Protein 5TIP (pdb70)

Solvent-accessible surface area: 81140 Å² total; per-residue (Å²): 130,63,58,123,62,142,128,113,81,129,40,63,157,34,12,153,144,67,14,33,92,177,126,84,166,185,151,86,122,182,211,233,174,59,98,92,54,103,85,54,32,94,10,103,34,63,58,87,44,3,32,38,57,110,4,12,0,86,3,46,110,70,10,7,13,0,12,70,2,34,0,28,0,24,5,50,4,22,14,79,43,39,34,6,25,15,1,0,0,24,0,4,72,15,2,10,0,4,0,16,2,48,56,2,6,43,1,54,22,23,1,6,11,0,36,2,4,3,23,27,47,119,122,92,33,118,65,6,53,129,49,0,0,18,36,104,128,42,116,93,47,25,128,50,116,0,83,0,30,5,13,0,6,1,16,48,30,110,62,24,6,1,0,1,32,9,0,120,112,33,94,1,37,0,44,1,12,1,5,66,92,1,30,1,5,13,48,90,41,107,72,68,45,102,85,38,68,110,5,86,23,14,0,75,0,26,0,16,69,23,70,102,104,26,116,48,51,30,56,89,34,77,27,122,26,79,0,6,21,16,30,43,78,28,68,58,99,1,69,13,29,45,127,80,76,21,80,39,108,15,144,13,41,12,29,17,45,0,0,7,1,0,1,0,1,16,6,91,115,17,38,3,2,12,6,2,8,0,23,11,118,27,11,1,35,35,20,62,89,116,79,32,53,26,106,43,4,36,29,7,79,12,35,33,130,46,32,31,1,0,1,0,9,14,2,44,7,41,57,78,48,136,77,107,33,75,70,108,76,1,28,30,1,5,114,53,16,3,173,125,21,30,52,34,81,9,24,3,1,0,0,0,21,17,32,8,148,128,1,50,16,69,132,50,27,36,59,23,63,9,40,195,27,129,48,7,16,2,22,0,38,0,6,23,0,66,9,74,1,71,32,60,86,25,3,122,55,67,89,102,46,22,0,1,70,18,0,47,88,0,52,13,0,8,9,1,0,9,1,13,3,31,0,117,0,117,76,10,39,6,21,52,31,122,91,96,110,62,58,134,57,139,139,124,79,120,39,57,158,33,12,164,145,65,20,59,96,172,131,82,166,182,153,92,119,176,212,227,178,51,96,94,55,105,92,54,33,87,11,105,34,77,56,85,40,4,33,39,55,151,4,20,0,89,8,47,111,73,11,20,13,0,12,69,2,34,0,28,0,24,4,46,3,22,14,79,41,39,34,6,23,15,1,0,0,24,0,4,69,18,1,31,0,26,1,28,52,118,124,3,5,46,1,51,27,20,2,4,9,0,32,2,3,2,24,25,47,119,122,95,34,124,63,5,56,126,48,0,0,18,37,104,127,40,114,91,48,27,130,47,116,0,82,0,31,6,12,1,7,1,16,46,28,109,62,28,6,1,1,6,45,9,0,112,152,39,96,4,49,0,70,2,14,2,5,66,94,0,28,0,3,11,52,93,40,109,72,68,35,103,84,39,59,111,4,85,22,17,0,75,0,26,0,16,67,18,63,78,77,31,81,60,76,35,64,87,28,78,28,120,26,80,0,5,20,15,29,41,88,27,69,62,97,1,69,15,31,43,125,82,83,20,80,37,109,12,140,14,106,12,44,18,46,0,1,5,1,0,1,0,1,17,8,89,117,13,38,4,1,14,5,2,10,0,25,12,117,26,10,2,38,36,21,62,87,118,77,33,52,25,111,44,3,37,30,7,78,11,35,31,130,46,36,30,1,0,1,1,9,16,2,33,6,39,50,72,56,128,69,105,32,50,66,107,76,1,34,27,1,5,103,52,14,4,176,127,21,26,52,34,78,9,25,3,1,0,0,0,20,16,29,8,146,127,1,46,15,68,134,47,30,35,60,23,59,6,51,196,22,133,53,6,15,1,21,1,37,0,5,22,0,64,7,72,0,72,33,62,84,28,3,116,54,68,93,106,46,22,0,1,74,17,0,46,91,0,52,11,0,7,9,0,0,7,1,12,4,32,0,115,0,114,81,13,94,9,32,54,31,117,100,119,116,67,58,138,62,141,140,127,76,129,38,62,156,40,12,158,144,70,13,49,97,176,126,83,163,179,153,83,127,177,214,230,175,57,97,87,56,103,94,54,37,91,11,116,35,108,47,85,42,3,32,39,54,154,4,16,0,95,8,45,106,71,10,22,13,0,10,65,1,35,0,28,0,28,3,42,4,22,14,81,47,38,32,6,24,15,1,0,0,26,0,1,69,16,0,33,0,33,1,28,55,119,130,3,5,46,1,50,23,20,1,4,9,0,33,2,4,3,23,27,48,118,123,91,35,119,65,5,53,128,48,0,0,17,37,101,129,41,120,90,45,26,133,49,116,0,83,0,30,6,14,1,6,1,15,49,28,108,62,28,5,1,0,3,36,8,0,110,158,42,106,4,48,0,74,1,15,1,5,65,95,0,30,1,3,13,52,90,40,109,73,68,36,104,82,37,54,114,6,81,16,13,0,76,0,28,0,16,66,21,64,80,98,29,92,47,75,31,62,64,31,70,35,120,25,83,0,7,21,16,28,42,91,29,68,63,98,2,68,13,31,46,125,82,78,23,80,38,113,11,143,14,108,12,46,16,44,0,1,5,0,0,0,0,1,16,5,93,115,15,37,4,1,14,6,0,5,0,27,12,118,27,10,1,39,34,22,67,88,118,78,32,54,26,109,44,4,35,32,7,79,11,34,32,127,46,31,29,0,0,0,0,7,14,2,30,6,39,59,78,46,104,60,106,34,76,73,106,75,1,32,29,0,6,106,52,14,3,177,124,21,30,51,33,80,8,23,4,1,0,0,0,19,17,31,8,146,122,1,45,15,69,134,48,26,36,61,24,61,7,42,190,24,135,51,6,18,0,22,0,38,0,5,23,0,65,7,71,1,74,33,62,83,26,2,123,54,69,92,100,48,22,0,1,69,21,0,47,95,0,48,13,0,9,10,1,0,8,1,12,4,31,0,113,1,120,77,13,92,10,30,53,29,118,99,123,111,61,57,126,52,141,140,116,80,130,39,61,159,39,7,152,145,70,16,34,89,179,123,81,162,186,152,86,128,185,212,232,176,56,104,90,56,102,91,52,36,90,11,104,34,61,54,83,41,3,31,37,53,119,4,9,0,85,6,44,109,74,9,3,14,0,14,70,2,36,0,28,0,28,5,43,3,20,13,78,42,40,35,5,26,14,1,0,0,26,0,3,71,18,1,14,0,5,0,14,2,50,59,2,5,48,1,54,22,22,1,4,10,0,35,2,3,3,24,26,47,121,122,89,34,122,63,4,53,130,48,0,0,17,36,101,127,40,116,91,48,26,129,49,113,0,82,0,31,6,13,2,6,0,16,49,29,112,62,27,6,2,0,1,33,7,0,113,104,34,89,2,28,0,51,2,13,2,5,66,94,1,32,1,3,13,50,91,42,109,75,69,39,102,82,39,58,113,4,82,23,14,0,75,0,28,0,16,70,20,76,98,89,30,112,63,65,33,63,73,22,69,30,118,25,77,0,7,21,16,26,41,90,28,70,62,99,1,69,14,28,46,128,82,74,21,81,40,112,15,138,13,64,11,34,18,48,0,1,4,1,0,1,0,1,17,8,90,115,17,37,3,3,12,6,2,13,0,24,12,118,25,10,1,37,36,20,60,88,118,78,33,51,30,113,46,2,37,31,7,81,10,35,31,128,50,31,31,2,0,1,0,9,15,2,43,8,46,59,84,52,138,70,110,32,76,70,110,76,1,29,29,2,6,108,52,14,4,173,123,20,30,52,32,82,7,23,2,1,0,0,0,23,16,32,8,144,129,2,48,16,69,135,49,25,35,59,23,61,8,39,192,28,131,48,6,13,2,20,0,38,0,5,24,0,65,6,73,1,71,33,59,86,27,2,119,55,67,91,94,47,20,0,1,73,23,0,47,100,0,49,11,0,9,10,1,0,8,0,13,3,32,0,117,0,118,80,10,38,7,22,50,31,124,90,97

Secondary structure (DSSP, 8-state):
-THHHHHH---GGGHHHHSS----SS---PPP---EEEEEEE-PPBS--STT-EEEEEPP--SSEEEEEEEEEEEE--S-TT--SSHHHHHEEEEEEEETTEEEEEEEHHHHHHHHHHH--HHHHHHHHHHHS--S---TT-EEEEEEE--SHHHH-GGG-EEGGG-TTS-EEEEEEE-S--BTTTEETTEEPTTPPPPEEEEEEEEEEEPHHHHHHHHHS-EEEEEEEEE----EE----SSS--EEEEE----SEEEEEEEEEE-TTSTT--S---SSTTSSBTTTSTT-BTTS--GGG-----GGG--EEEEEEEETTEESS--EEHHIIIIIHHHHHT-S---TTEEEEESSS-TTSSS----EEGGG-S-EEEEEEE-EEEE-TT-HHHHSS--TTEEEGGGGG--EEEEEEEEEEEEEEETTEEEES---/-THHHHHH---GGGHHHHSS----SS---PPP---EEEEEEE-PEES--STT-EEEEEPP--SSEEEEEEEEEEEE--S-TT--SSHHHHHEEEEEEEETTEEEEEEEHHHHHHHHHHH--HHHHHHHHHHHS--S---TT-EEEEEEE--SHHHH-GGG-EEGGG-TTS-EEEEEEE-S--BTTTEETTEEPTTPPPPEEEEEEEEEEEPHHHHHHHHHS-EEEEEEEEE----EE----SSS--EEEEEE---SEEEEEEEEEE-TTSTT--S---SSTTSSBTTTSTT-BTTS--GGG-----GGG--EEEEEEEETTEESS--EEHHIIIIIHHHHHT-S---TTEEEEESSS-TTSSS----EEGGG-S-EEEEEEE-EEEE-TT-HHHHSS--TTEEEGGGGG--EEEEEEEEEEEEEEETTEEEES---/-TTHHHHH---GGGHHHHSS----SS---PPP---EEEEEEE-PEES--STT-EEEEEPP-SSSEEEEEEEEEEEE--S-TT--SSHHHHHEEEEEEEETTEEEEEEEHHHHHHHHHHH--HHHHHHHHHHHS--S---TT-EEEEEEE--SHHHH-GGG-EEGGG-TTS-EEEEEEE-S--BTTTEETTEEPTTPPPPEEEEEEEEEEEPHHHHHHHHHS-EEEEEEEEE----EE----SSS--EEEEEE---SEEEEEEEEEE-TTSTT--S---SSTTSSBTTTSTT-BTTS--GGG-----GGG--EEEEEEEETTEESS--EEHHIIIIIHHHHHT-S---TTEEEEESSS-TTSSS----EEGGG-S-EEEEEEE-EEEE-TT-HHHHSS--TTEEEGGGGG--EEEEEEEEEEEEEEETTEEEES---/-TTHHHHH---GGGHHHHSS-S--SS---PPP---EEEEEEE-PEES--STT-EEEEEPP--SSEEEEEEEEEEEE--S-TT--SSHHHHHEEEEEEEETTEEEEEEEHHHHHHHHHHH--HHHHHHHHHHHS--S---TT-EEEEEEE--SHHHH-GGG-EEGGG-TTS-EEEEEEE-S--BTTTEETTEEPTTPPPPEEEEEEEEEEEPHHHHHHHHHS-EEEEEEEEE----EE----SSS--EEEEEE---SEEEEEEEEEE-TTSTT--S---SSTTSSBTTTSTT-BTTS--GGG-----GGG--EEEEEEEETTEESS--EEHHIIIIIHHHHHT-S---TTEEEEESSS-TTSSS----EEGGG-S-EEEEEEE-EEEE-TT-HHHHSS--TTEEEGGGGG--EEEEEEEEEEEEEEETTEEEES---

Radius of gyration: 48.34 Å; Cα contacts (8 Å, |Δi|>4): 4241; chains: 4; bounding box: 97×133×133 Å

Organism: Paramecium bursaria Chlorella virus 1 (NCBI:txid10506)

Structure (mmCIF, N/CA/C/O backbone):
data_5TIP
#
_entry.id   5TIP
#
_cell.length_a   188.792
_cell.length_b   188.792
_cell.length_c   188.792
_cell.angle_alpha   90.00
_cell.angle_beta   90.00
_cell.angle_gamma   90.00
#
_symmetry.space_group_name_H-M   'P 21 3'
#
loop_
_entity.id
_entity.type
_entity.pdbx_description
1 polymer 'Major capsid protein'
2 branched 6-deoxy-2,3-di-O-methyl-alpha-L-mannopyranose-(1-2)-beta-L-rhamnopyranose-(1-4)-beta-D-xylopyranose-(1-4)-[alpha-D-mannopyranose-(1-3)-alpha-D-rhamnopyranose-(1-3)][alpha-D-galactopyranose-(1-2)]alpha-L-fucopyranose-(1-3)-[beta-D-xylopyranose-(1-4)]beta-D-glucopyranose
3 branched alpha-D-mannopyranose-(1-3)-alpha-D-rhamnopyranose-(1-3)-[alpha-D-galactopyranose-(1-2)][beta-D-xylopyranose-(1-4)]alpha-L-fucopyranose-(1-3)-[beta-D-xylopyranose-(1-4)]beta-D-glucopyranose
4 branched alpha-L-fucopyranose-(1-3)-beta-D-glucopyranose
5 branched beta-L-rhamnopyranose-(1-4)-beta-D-xylopyranose-(1-4)-[alpha-D-galactopyranose-(1-2)][alpha-D-rhamnopyranose-(1-3)]alpha-L-fucopyranose-(1-3)-[beta-D-xylopyranose-(1-4)]beta-D-glucopyranose
6 branched alpha-D-mannopyranose-(1-3)-alpha-D-rhamnopyranose-(1-3)-[beta-L-rhamnopyranose-(1-4)-beta-D-xylopyranose-(1-4)][alpha-D-galactopyranose-(1-2)]alpha-L-fucopyranose-(1-3)-[beta-D-xylopyranose-(1-4)]beta-D-glucopyranose
7 non-polymer 'MERCURY (II) ION'
8 non-polymer beta-D-glucopyranose
9 water water
#
loop_
_atom_site.group_PDB
_atom_site.id
_atom_site.type_symbol
_atom_site.label_atom_id
_atom_site.label_alt_id
_atom_site.label_comp_id
_atom_site.label_asym_id
_atom_site.label_entity_id
_atom_site.label_seq_id
_atom_site.pdbx_PDB_ins_code
_atom_site.Cartn_x
_atom_site.Cartn_y
_atom_site.Cartn_z
_atom_site.occupancy
_atom_site.B_iso_or_equiv
_atom_site.auth_seq_id
_atom_site.auth_comp_id
_atom_site.auth_asym_id
_atom_site.auth_atom_id
_atom_site.pdbx_PDB_model_num
ATOM 1 N N . ALA A 1 1 ? 1.762 -42.044 99.921 1.00 45.20 2 ALA A N 1
ATOM 2 C CA . ALA A 1 1 ? 0.919 -40.861 100.050 1.00 44.98 2 ALA A CA 1
ATOM 3 C C . ALA A 1 1 ? 1.738 -39.594 99.858 1.00 47.42 2 ALA A C 1
ATOM 4 O O . ALA A 1 1 ? 2.961 -39.643 99.737 1.00 51.14 2 ALA A O 1
ATOM 6 N N . GLY A 1 2 ? 1.053 -38.455 99.831 1.00 44.47 3 GLY A N 1
ATOM 7 C CA . GLY A 1 2 ? 1.726 -37.178 99.715 1.00 40.89 3 GLY A CA 1
ATOM 8 C C . GLY A 1 2 ? 2.234 -36.900 98.319 1.00 40.26 3 GLY A C 1
ATOM 9 O O . GLY A 1 2 ? 1.557 -37.208 97.333 1.00 42.93 3 GLY A O 1
ATOM 10 N N . GLY A 1 3 ? 3.431 -36.316 98.221 1.00 37.03 4 GLY A N 1
ATOM 11 C CA . GLY A 1 3 ? 3.970 -35.961 96.919 1.00 34.63 4 GLY A CA 1
ATOM 12 C C . GLY A 1 3 ? 4.414 -37.152 96.094 1.00 35.29 4 GLY A C 1
ATOM 13 O O . GLY A 1 3 ? 4.343 -37.116 94.863 1.00 35.94 4 GLY A O 1
ATOM 14 N N . LEU A 1 4 ? 4.878 -38.217 96.751 1.00 36.75 5 LEU A N 1
ATOM 15 C CA . LEU A 1 4 ? 5.345 -39.391 96.019 1.00 42.06 5 LEU A CA 1
ATOM 16 C C . LEU A 1 4 ? 4.226 -40.061 95.231 1.00 44.54 5 LEU A C 1
ATOM 17 O O . LEU A 1 4 ? 4.469 -40.581 94.137 1.00 43.31 5 LEU A O 1
ATOM 22 N N . SER A 1 5 ? 2.997 -40.050 95.753 1.00 46.98 6 SER A N 1
ATOM 23 C CA . SER A 1 5 ? 1.888 -40.645 95.013 1.00 50.34 6 SER A CA 1
ATOM 24 C C . SER A 1 5 ? 1.500 -39.829 93.785 1.00 48.77 6 SER A C 1
ATOM 25 O O . SER A 1 5 ? 0.910 -40.381 92.852 1.00 48.46 6 SER A O 1
ATOM 28 N N . GLN A 1 6 ? 1.822 -38.532 93.759 1.00 48.46 7 GLN A N 1
ATOM 29 C CA . GLN A 1 6 ? 1.530 -37.717 92.585 1.00 47.82 7 GLN A CA 1
ATOM 30 C C . GLN A 1 6 ? 2.497 -38.015 91.447 1.00 49.62 7 GLN A C 1
ATOM 31 O O . GLN A 1 6 ? 2.120 -37.907 90.273 1.00 50.17 7 GLN A O 1
ATOM 37 N N . LEU A 1 7 ? 3.737 -38.386 91.772 1.00 50.20 8 LEU A N 1
ATOM 38 C CA . LEU A 1 7 ? 4.694 -38.756 90.735 1.00 50.90 8 LEU A CA 1
ATOM 39 C C . LEU A 1 7 ? 4.223 -39.984 89.967 1.00 50.67 8 LEU A C 1
ATOM 40 O O . LEU A 1 7 ? 4.386 -40.062 88.744 1.00 50.77 8 LEU A O 1
ATOM 45 N N . VAL A 1 8 ? 3.630 -40.956 90.668 1.00 50.38 9 VAL A N 1
ATOM 46 C CA . VAL A 1 8 ? 3.151 -42.160 90.001 1.00 53.00 9 VAL A CA 1
ATOM 47 C C . VAL A 1 8 ? 1.933 -41.871 89.135 1.00 53.28 9 VAL A C 1
ATOM 48 O O . VAL A 1 8 ? 1.681 -42.597 88.167 1.00 53.94 9 VAL A O 1
ATOM 52 N N . ALA A 1 9 ? 1.173 -40.818 89.444 1.00 52.49 10 ALA A N 1
ATOM 53 C CA . ALA A 1 9 ? 0.049 -40.405 88.605 1.00 51.47 10 ALA A CA 1
ATOM 54 C C . ALA A 1 9 ? 0.622 -39.816 87.320 1.00 53.07 10 ALA A C 1
ATOM 55 O O . ALA A 1 9 ? 0.664 -38.601 87.109 1.00 53.00 10 ALA A O 1
ATOM 57 N N . TYR A 1 10 ? 1.072 -40.709 86.443 1.00 54.39 11 TYR A N 1
ATOM 58 C CA . TYR A 1 10 ? 1.753 -40.347 85.209 1.00 53.73 11 TYR A CA 1
ATOM 59 C C . TYR A 1 10 ? 0.993 -40.946 84.035 1.00 52.87 11 TYR A C 1
ATOM 60 O O . TYR A 1 10 ? 0.645 -42.132 84.059 1.00 52.46 11 TYR A O 1
ATOM 69 N N . GLY A 1 11 ? 0.737 -40.132 83.014 1.00 51.49 12 GLY A N 1
ATOM 70 C CA . GLY A 1 11 ? -0.040 -40.591 81.879 1.00 50.30 12 GLY A CA 1
ATOM 71 C C . GLY A 1 11 ? 0.553 -40.253 80.528 1.00 46.91 12 GLY A C 1
ATOM 72 O O . GLY A 1 11 ? 1.671 -39.738 80.439 1.00 45.02 12 GLY A O 1
ATOM 73 N N . ALA A 1 12 ? -0.194 -40.548 79.461 1.00 46.36 13 ALA A N 1
ATOM 74 C CA . ALA A 1 12 ? 0.288 -40.286 78.110 1.00 43.31 13 ALA A CA 1
ATOM 75 C C . ALA A 1 12 ? 0.322 -38.800 77.788 1.00 40.43 13 ALA A C 1
ATOM 76 O O . ALA A 1 12 ? 1.047 -38.393 76.873 1.00 40.23 13 ALA A O 1
ATOM 78 N N . GLN A 1 13 ? -0.446 -37.984 78.511 1.00 38.70 14 GLN A N 1
ATOM 79 C CA . GLN A 1 13 ? -0.446 -36.547 78.278 1.00 35.91 14 GLN A CA 1
ATOM 80 C C . GLN A 1 13 ? 0.803 -35.873 78.825 1.00 34.71 14 GLN A C 1
ATOM 81 O O . GLN A 1 13 ? 1.113 -34.749 78.417 1.00 38.25 14 GLN A O 1
ATOM 87 N N . ASP A 1 14 ? 1.523 -36.533 79.733 1.00 35.51 15 ASP A N 1
ATOM 88 C CA . ASP A 1 14 ? 2.760 -35.998 80.291 1.00 35.99 15 ASP A CA 1
ATOM 89 C C . ASP A 1 14 ? 3.915 -36.019 79.302 1.00 37.51 15 ASP A C 1
ATOM 90 O O . ASP A 1 14 ? 4.998 -35.523 79.632 1.00 38.62 15 ASP A O 1
ATOM 95 N N . VAL A 1 15 ? 3.717 -36.585 78.110 1.00 38.57 16 VAL A N 1
ATOM 96 C CA . VAL A 1 15 ? 4.787 -36.639 77.121 1.00 39.25 16 VAL A CA 1
ATOM 97 C C . VAL A 1 15 ? 5.150 -35.236 76.648 1.00 37.42 16 VAL A C 1
ATOM 98 O O . VAL A 1 15 ? 6.332 -34.901 76.505 1.00 36.98 16 VAL A O 1
ATOM 102 N N . TYR A 1 16 ? 4.145 -34.393 76.404 1.00 33.44 17 TYR A N 1
ATOM 103 C CA . TYR A 1 16 ? 4.395 -33.022 75.975 1.00 34.33 17 TYR A CA 1
ATOM 104 C C . TYR A 1 16 ? 5.026 -32.161 77.061 1.00 32.09 17 TYR A C 1
ATOM 105 O O . TYR A 1 16 ? 5.521 -31.073 76.751 1.00 28.98 17 TYR A O 1
ATOM 114 N N . LEU A 1 17 ? 5.029 -32.614 78.313 1.00 32.36 18 LEU A N 1
ATOM 115 C CA . LEU A 1 17 ? 5.505 -31.807 79.429 1.00 31.84 18 LEU A CA 1
ATOM 116 C C . LEU A 1 17 ? 6.837 -32.273 79.998 1.00 33.98 18 LEU A C 1
ATOM 117 O O . LEU A 1 17 ? 7.734 -31.452 80.209 1.00 37.64 18 LEU A O 1
ATOM 122 N N . THR A 1 18 ? 6.997 -33.572 80.261 1.00 34.04 19 THR A N 1
ATOM 123 C CA . THR A 1 18 ? 8.185 -34.061 80.949 1.00 33.40 19 THR A CA 1
ATOM 124 C C . THR A 1 18 ? 8.900 -35.198 80.223 1.00 36.64 19 THR A C 1
ATOM 125 O O . THR A 1 18 ? 9.851 -35.761 80.780 1.00 39.01 19 THR A O 1
ATOM 129 N N . GLY A 1 19 ? 8.485 -35.552 79.007 1.00 40.19 20 GLY A N 1
ATOM 130 C CA . GLY A 1 19 ? 9.178 -36.594 78.260 1.00 47.30 20 GLY A CA 1
ATOM 131 C C . GLY A 1 19 ? 10.477 -36.084 77.668 1.00 52.76 20 GLY A C 1
ATOM 132 O O . GLY A 1 19 ? 10.502 -35.049 76.992 1.00 53.81 20 GLY A O 1
ATOM 133 N N . ASN A 1 20 ? 11.563 -36.827 77.910 1.00 55.88 21 ASN A N 1
ATOM 134 C CA . ASN A 1 20 ? 12.903 -36.391 77.532 1.00 56.25 21 ASN A CA 1
ATOM 135 C C . ASN A 1 20 ? 13.122 -34.961 78.005 1.00 49.86 21 ASN A C 1
ATOM 136 O O . ASN A 1 20 ? 13.137 -34.041 77.177 1.00 49.53 21 ASN A O 1
ATOM 141 N N . PRO A 1 21 ? 13.250 -34.722 79.310 1.00 46.15 22 PRO A N 1
ATOM 142 C CA . PRO A 1 21 ? 13.415 -33.347 79.790 1.00 42.72 22 PRO A CA 1
ATOM 143 C C . PRO A 1 21 ? 14.559 -32.646 79.078 1.00 39.94 22 PRO A C 1
ATOM 144 O O . PRO A 1 21 ? 15.572 -33.255 78.727 1.00 39.54 22 PRO A O 1
ATOM 148 N N . GLN A 1 22 ? 14.374 -31.350 78.864 1.00 41.03 23 GLN A N 1
ATOM 149 C CA . GLN A 1 22 ? 15.351 -30.483 78.234 1.00 45.33 23 GLN A CA 1
ATOM 150 C C . GLN A 1 22 ? 15.970 -29.529 79.237 1.00 43.98 23 GLN A C 1
ATOM 151 O O . GLN A 1 22 ? 17.134 -29.147 79.095 1.00 44.84 23 GLN A O 1
ATOM 157 N N . ILE A 1 23 ? 15.197 -29.160 80.257 1.00 39.94 24 ILE A N 1
ATOM 158 C CA . ILE A 1 23 ? 15.618 -28.275 81.328 1.00 36.46 24 ILE A CA 1
ATOM 159 C C . ILE A 1 23 ? 15.237 -28.911 82.660 1.00 35.02 24 ILE A C 1
ATOM 160 O O . ILE A 1 23 ? 14.540 -29.925 82.720 1.00 38.16 24 ILE A O 1
ATOM 165 N N . THR A 1 24 ? 15.711 -28.294 83.737 1.00 32.44 25 THR A N 1
ATOM 166 C CA . THR A 1 24 ? 15.304 -28.632 85.093 1.00 30.88 25 THR A CA 1
ATOM 167 C C . THR A 1 24 ? 15.204 -27.342 85.891 1.00 31.69 25 THR A C 1
ATOM 168 O O . THR A 1 24 ? 15.970 -26.401 85.670 1.00 33.68 25 THR A O 1
ATOM 172 N N . PHE A 1 25 ? 14.246 -27.298 86.812 1.00 29.80 26 PHE A N 1
ATOM 173 C CA . PHE A 1 25 ? 14.005 -26.093 87.595 1.00 25.73 26 PHE A CA 1
ATOM 174 C C . PHE A 1 25 ? 14.812 -26.035 88.883 1.00 25.38 26 PHE A C 1
ATOM 175 O O . PHE A 1 25 ? 14.764 -25.014 89.577 1.00 26.10 26 PHE A O 1
ATOM 183 N N . PHE A 1 26 ? 15.544 -27.095 89.226 1.00 26.31 27 PHE A N 1
ATOM 184 C CA . PHE A 1 26 ? 16.184 -27.193 90.533 1.00 27.87 27 PHE A CA 1
ATOM 185 C C . PHE A 1 26 ? 17.706 -27.233 90.443 1.00 30.18 27 PHE A C 1
ATOM 186 O O . PHE A 1 26 ? 18.366 -27.692 91.380 1.00 31.91 27 PHE A O 1
ATOM 194 N N . LYS A 1 27 ? 18.279 -26.753 89.341 1.00 29.36 28 LYS A N 1
ATOM 195 C CA . LYS A 1 27 ? 19.729 -26.673 89.222 1.00 31.28 28 LYS A CA 1
ATOM 196 C C . LYS A 1 27 ? 20.124 -25.606 88.211 1.00 31.68 28 LYS A C 1
ATOM 197 O O . LYS A 1 27 ? 20.563 -25.925 87.101 1.00 36.83 28 LYS A O 1
ATOM 203 N N . THR A 1 28 ? 19.963 -24.339 88.582 1.00 29.67 29 THR A N 1
ATOM 204 C CA . THR A 1 28 ? 20.311 -23.248 87.684 1.00 33.66 29 THR A CA 1
ATOM 205 C C . THR A 1 28 ? 21.823 -23.087 87.608 1.00 36.98 29 THR A C 1
ATOM 206 O O . THR A 1 28 ? 22.505 -23.021 88.636 1.00 40.17 29 THR A O 1
ATOM 210 N N . VAL A 1 29 ? 22.346 -23.030 86.389 1.00 33.83 30 VAL A N 1
ATOM 211 C CA . VAL A 1 29 ? 23.758 -22.764 86.144 1.00 36.46 30 VAL A CA 1
ATOM 212 C C . VAL A 1 29 ? 23.882 -21.300 85.746 1.00 35.07 30 VAL A C 1
ATOM 213 O O . VAL A 1 29 ? 23.538 -20.923 84.620 1.00 34.38 30 VAL A O 1
ATOM 217 N N . TYR A 1 30 ? 24.366 -20.471 86.665 1.00 34.89 31 TYR A N 1
ATOM 218 C CA . TYR A 1 30 ? 24.476 -19.043 86.411 1.00 33.25 31 TYR A CA 1
ATOM 219 C C . TYR A 1 30 ? 25.653 -18.743 85.491 1.00 33.83 31 TYR A C 1
ATOM 220 O O . TYR A 1 30 ? 26.670 -19.443 85.492 1.00 36.08 31 TYR A O 1
ATOM 229 N N . ARG A 1 31 ? 25.498 -17.690 84.696 1.00 32.50 32 ARG A N 1
ATOM 230 C CA . ARG A 1 31 ? 26.494 -17.304 83.709 1.00 31.16 32 ARG A CA 1
ATOM 231 C C . ARG A 1 31 ? 27.542 -16.383 84.316 1.00 28.79 32 ARG A C 1
ATOM 232 O O . ARG A 1 31 ? 27.256 -15.584 85.212 1.00 30.00 32 ARG A O 1
ATOM 240 N N . ARG A 1 32 ? 28.766 -16.504 83.813 1.00 27.68 33 ARG A N 1
ATOM 241 C CA . ARG A 1 32 ? 29.866 -15.653 84.234 1.00 25.72 33 ARG A CA 1
ATOM 242 C C . ARG A 1 32 ? 29.998 -14.474 83.280 1.00 28.31 33 ARG A C 1
ATOM 243 O O . ARG A 1 32 ? 29.872 -14.627 82.061 1.00 31.31 33 ARG A O 1
ATOM 251 N N . TYR A 1 33 ? 30.242 -13.298 83.842 1.00 26.44 34 TYR A N 1
ATOM 252 C CA . TYR A 1 33 ? 30.245 -12.044 83.105 1.00 26.04 34 TYR A CA 1
ATOM 253 C C . TYR A 1 33 ? 31.639 -11.427 83.142 1.00 28.05 34 TYR A C 1
ATOM 254 O O . TYR A 1 33 ? 32.556 -11.939 83.787 1.00 27.48 34 TYR A O 1
ATOM 263 N N . THR A 1 34 ? 31.795 -10.314 82.429 1.00 30.74 35 THR A N 1
ATOM 264 C CA . THR A 1 34 ? 33.055 -9.587 82.434 1.00 32.77 35 THR A CA 1
ATOM 265 C C . THR A 1 34 ? 33.141 -8.701 83.668 1.00 30.80 35 THR A C 1
ATOM 266 O O . THR A 1 34 ? 32.173 -8.032 84.039 1.00 32.17 35 THR A O 1
ATOM 270 N N . ASN A 1 35 ? 34.311 -8.698 84.303 1.00 32.19 36 ASN A N 1
ATOM 271 C CA . ASN A 1 35 ? 34.509 -7.890 85.497 1.00 31.67 36 ASN A CA 1
ATOM 272 C C . ASN A 1 35 ? 34.397 -6.408 85.159 1.00 34.58 36 ASN A C 1
ATOM 273 O O . ASN A 1 35 ? 34.887 -5.952 84.122 1.00 36.44 36 ASN A O 1
ATOM 278 N N . PHE A 1 36 ? 33.748 -5.653 86.042 1.00 32.43 37 PHE A N 1
ATOM 279 C CA . PHE A 1 36 ? 33.553 -4.223 85.832 1.00 30.05 37 PHE A CA 1
ATOM 280 C C . PHE A 1 36 ? 33.373 -3.546 87.186 1.00 32.77 37 PHE A C 1
ATOM 281 O O . PHE A 1 36 ? 33.341 -4.198 88.233 1.00 35.13 37 PHE A O 1
ATOM 289 N N . ALA A 1 37 ? 33.257 -2.220 87.152 1.00 31.24 38 ALA A N 1
ATOM 290 C CA . ALA A 1 37 ? 32.980 -1.427 88.340 1.00 27.72 38 ALA A CA 1
ATOM 291 C C . ALA A 1 37 ? 32.225 -0.174 87.923 1.00 28.32 38 ALA A C 1
ATOM 292 O O . ALA A 1 37 ? 32.418 0.344 86.820 1.00 30.26 38 ALA A O 1
ATOM 294 N N . ILE A 1 38 ? 31.362 0.308 88.815 1.00 27.30 39 ILE A N 1
ATOM 295 C CA . ILE A 1 38 ? 30.499 1.452 88.548 1.00 26.04 39 ILE A CA 1
ATOM 296 C C . ILE A 1 38 ? 30.875 2.585 89.492 1.00 24.58 39 ILE A C 1
ATOM 297 O O . ILE A 1 38 ? 31.231 2.347 90.652 1.00 27.57 39 ILE A O 1
ATOM 302 N N . GLU A 1 39 ? 30.794 3.817 88.995 1.00 24.15 40 GLU A N 1
ATOM 303 C CA . GLU A 1 39 ? 31.040 4.994 89.818 1.00 28.01 40 GLU A CA 1
ATOM 304 C C . GLU A 1 39 ? 30.266 6.180 89.268 1.00 28.39 40 GLU A C 1
ATOM 305 O O . GLU A 1 39 ? 30.352 6.480 88.073 1.00 29.23 40 GLU A O 1
ATOM 311 N N . SER A 1 40 ? 29.516 6.849 90.140 1.00 26.19 41 SER A N 1
ATOM 312 C CA . SER A 1 40 ? 28.799 8.065 89.780 1.00 24.13 41 SER A CA 1
ATOM 313 C C . SER A 1 40 ? 29.725 9.254 90.007 1.00 26.08 41 SER A C 1
ATOM 314 O O . SER A 1 40 ? 30.216 9.457 91.123 1.00 30.77 41 SER A O 1
ATOM 317 N N . ILE A 1 41 ? 29.969 10.032 88.955 1.00 23.81 42 ILE A N 1
ATOM 318 C CA . ILE A 1 41 ? 30.946 11.113 88.982 1.00 23.12 42 ILE A CA 1
ATOM 319 C C . ILE A 1 41 ? 30.262 12.400 88.544 1.00 23.90 42 ILE A C 1
ATOM 320 O O . ILE A 1 41 ? 29.550 12.417 87.534 1.00 24.83 42 ILE A O 1
ATOM 325 N N . GLN A 1 42 ? 30.480 13.472 89.301 1.00 24.96 43 GLN A N 1
ATOM 326 C CA . GLN A 1 42 ? 29.830 14.744 89.029 1.00 24.53 43 GLN A CA 1
ATOM 327 C C . GLN A 1 42 ? 30.474 15.440 87.837 1.00 28.37 43 GLN A C 1
ATOM 328 O O . GLN A 1 42 ? 31.683 15.339 87.607 1.00 30.25 43 GLN A O 1
ATOM 334 N N . GLN A 1 43 ? 29.651 16.160 87.080 1.00 29.12 44 GLN A N 1
ATOM 335 C CA . GLN A 1 43 ? 30.080 16.860 85.881 1.00 27.15 44 GLN A CA 1
ATOM 336 C C . GLN A 1 43 ? 30.151 18.360 86.134 1.00 28.25 44 GLN A C 1
ATOM 337 O O . GLN A 1 43 ? 29.579 18.884 87.094 1.00 30.97 44 GLN A O 1
ATOM 343 N N . THR A 1 44 ? 30.862 19.048 85.246 1.00 31.63 45 THR A N 1
ATOM 344 C CA . THR A 1 44 ? 30.953 20.501 85.280 1.00 33.55 45 THR A CA 1
ATOM 345 C C . THR A 1 44 ? 29.856 21.092 84.404 1.00 32.18 45 THR A C 1
ATOM 346 O O . THR A 1 44 ? 29.715 20.713 83.237 1.00 33.40 45 THR A O 1
ATOM 350 N N . ILE A 1 45 ? 29.079 22.010 84.970 1.00 32.27 46 ILE A N 1
ATOM 351 C CA . ILE A 1 45 ? 27.985 22.661 84.260 1.00 34.13 46 ILE A CA 1
ATOM 352 C C . ILE A 1 45 ? 28.483 23.999 83.733 1.00 38.67 46 ILE A C 1
ATOM 353 O O . ILE A 1 45 ? 28.988 24.829 84.499 1.00 42.93 46 ILE A O 1
ATOM 358 N N . ASN A 1 46 ? 28.341 24.209 82.427 1.00 39.59 47 ASN A N 1
ATOM 359 C CA . ASN A 1 46 ? 28.756 25.443 81.774 1.00 41.64 47 ASN A CA 1
ATOM 360 C C . ASN A 1 46 ? 27.555 26.364 81.609 1.00 38.16 47 ASN A C 1
ATOM 361 O O . ASN A 1 46 ? 26.519 25.952 81.078 1.00 38.37 47 ASN A O 1
ATOM 366 N N . GLY A 1 47 ? 27.694 27.599 82.066 1.00 36.51 48 GLY A N 1
ATOM 367 C CA . GLY A 1 47 ? 26.624 28.572 82.008 1.00 36.25 48 GLY A CA 1
ATOM 368 C C . GLY A 1 47 ? 26.107 28.934 83.391 1.00 38.29 48 GLY A C 1
ATOM 369 O O . GLY A 1 47 ? 26.487 28.356 84.411 1.00 41.62 48 GLY A O 1
ATOM 370 N N . SER A 1 48 ? 25.226 29.930 83.403 1.00 37.90 49 SER A N 1
ATOM 371 C CA . SER A 1 48 ? 24.618 30.411 84.636 1.00 36.16 49 SER A CA 1
ATOM 372 C C . SER A 1 48 ? 23.311 29.666 84.875 1.00 34.83 49 SER A C 1
ATOM 373 O O . SER A 1 48 ? 22.366 29.789 84.087 1.00 36.51 49 SER A O 1
ATOM 376 N N . VAL A 1 49 ? 23.260 28.895 85.960 1.00 32.62 50 VAL A N 1
ATOM 377 C CA . VAL A 1 49 ? 22.050 28.161 86.303 1.00 31.74 50 VAL A CA 1
ATOM 378 C C . VAL A 1 49 ? 21.008 29.129 86.843 1.00 32.84 50 VAL A C 1
ATOM 379 O O . VAL A 1 49 ? 21.284 29.922 87.753 1.00 36.21 50 VAL A O 1
ATOM 383 N N . GLY A 1 50 ? 19.807 29.070 86.284 1.00 31.24 51 GLY A N 1
ATOM 384 C CA . GLY A 1 50 ? 18.731 29.942 86.717 1.00 31.59 51 GLY A CA 1
ATOM 385 C C . GLY A 1 50 ? 17.508 29.705 85.862 1.00 33.23 51 GLY A C 1
ATOM 386 O O . GLY A 1 50 ? 17.571 29.059 84.811 1.00 35.12 51 GLY A O 1
ATOM 387 N N . PHE A 1 51 ? 16.383 30.239 86.334 1.00 33.56 52 PHE A N 1
ATOM 388 C CA . PHE A 1 51 ? 15.125 30.075 85.616 1.00 34.65 52 PHE A CA 1
ATOM 389 C C . PHE A 1 51 ? 15.228 30.666 84.216 1.00 36.53 52 PHE A C 1
ATOM 390 O O . PHE A 1 51 ? 15.624 31.822 84.041 1.00 38.94 52 PHE A O 1
ATOM 398 N N . GLY A 1 52 ? 14.870 29.862 83.217 1.00 36.06 53 GLY A N 1
ATOM 399 C CA . GLY A 1 52 ? 14.882 30.301 81.838 1.00 37.72 53 GLY A CA 1
ATOM 400 C C . GLY A 1 52 ? 16.241 30.351 81.178 1.00 37.79 53 GLY A C 1
ATOM 401 O O . GLY A 1 52 ? 16.358 30.922 80.089 1.00 36.77 53 GLY A O 1
ATOM 402 N N . ASN A 1 53 ? 17.268 29.768 81.788 1.00 37.30 54 ASN A N 1
ATOM 403 C CA . ASN A 1 53 ? 18.613 29.786 81.235 1.00 36.37 54 ASN A CA 1
ATOM 404 C C . ASN A 1 53 ? 18.943 28.460 80.560 1.00 31.54 54 ASN A C 1
ATOM 405 O O . ASN A 1 53 ? 18.334 27.423 80.834 1.00 31.02 54 ASN A O 1
ATOM 410 N N . LYS A 1 54 ? 19.920 28.513 79.658 1.00 29.49 55 LYS A N 1
ATOM 411 C CA . LYS A 1 54 ? 20.436 27.337 78.969 1.00 32.37 55 LYS A CA 1
ATOM 412 C C . LYS A 1 54 ? 21.837 27.032 79.480 1.00 33.99 55 LYS A C 1
ATOM 413 O O . LYS A 1 54 ? 22.721 27.895 79.434 1.00 35.86 55 LYS A O 1
ATOM 419 N N . VAL A 1 55 ? 22.030 25.812 79.975 1.00 32.32 56 VAL A N 1
ATOM 420 C CA . VAL A 1 55 ? 23.328 25.341 80.434 1.00 31.09 56 VAL A CA 1
ATOM 421 C C . VAL A 1 55 ? 23.663 24.061 79.682 1.00 29.61 56 VAL A C 1
ATOM 422 O O . VAL A 1 55 ? 22.791 23.393 79.121 1.00 27.26 56 VAL A O 1
ATOM 426 N N . SER A 1 56 ? 24.950 23.724 79.668 1.00 31.00 57 SER A N 1
ATOM 427 C CA . SER A 1 56 ? 25.416 22.545 78.955 1.00 30.58 57 SER A CA 1
ATOM 428 C C . SER A 1 56 ? 26.470 21.829 79.784 1.00 30.70 57 SER A C 1
ATOM 429 O O . SER A 1 56 ? 27.038 22.386 80.725 1.00 34.26 57 SER A O 1
ATOM 432 N N . THR A 1 57 ? 26.725 20.576 79.413 1.00 31.53 58 THR A N 1
ATOM 433 C CA . THR A 1 57 ? 27.710 19.741 80.085 1.00 33.25 58 THR A CA 1
ATOM 434 C C . THR A 1 57 ? 28.424 18.884 79.054 1.00 33.50 58 THR A C 1
ATOM 435 O O . THR A 1 57 ? 27.775 18.239 78.226 1.00 33.68 58 THR A O 1
ATOM 439 N N . GLN A 1 58 ? 29.752 18.869 79.113 1.00 32.94 59 GLN A N 1
ATOM 440 C CA . GLN A 1 58 ? 30.563 17.960 78.315 1.00 32.02 59 GLN A CA 1
ATOM 441 C C . GLN A 1 58 ? 30.979 16.798 79.205 1.00 29.77 59 GLN A C 1
ATOM 442 O O . GLN A 1 58 ? 31.647 17.003 80.225 1.00 29.87 59 GLN A O 1
ATOM 448 N N . ILE A 1 59 ? 30.574 15.584 78.827 1.00 30.66 60 ILE A N 1
ATOM 449 C CA . ILE A 1 59 ? 30.839 14.420 79.664 1.00 28.82 60 ILE A CA 1
ATOM 450 C C . ILE A 1 59 ? 32.342 14.217 79.762 1.00 32.49 60 ILE A C 1
ATOM 451 O O . ILE A 1 59 ? 33.019 13.972 78.756 1.00 34.13 60 ILE A O 1
ATOM 456 N N . SER A 1 60 ? 32.873 14.326 80.974 1.00 33.23 61 SER A N 1
ATOM 457 C CA . SER A 1 60 ? 34.295 14.110 81.173 1.00 36.68 61 SER A CA 1
ATOM 458 C C . SER A 1 60 ? 34.627 12.638 80.974 1.00 35.24 61 SER A C 1
ATOM 459 O O . SER A 1 60 ? 33.799 11.753 81.205 1.00 36.92 61 SER A O 1
ATOM 462 N N . ARG A 1 61 ? 35.842 12.412 80.494 1.00 36.92 62 ARG A N 1
ATOM 463 C CA . ARG A 1 61 ? 36.307 11.070 80.216 1.00 39.83 62 ARG A CA 1
ATOM 464 C C . ARG A 1 61 ? 36.980 10.418 81.395 1.00 39.55 62 ARG A C 1
ATOM 465 O O . ARG A 1 61 ? 38.193 10.272 81.448 1.00 41.60 62 ARG A O 1
ATOM 473 N N . ASN A 1 62 ? 36.157 10.020 82.346 1.00 38.10 63 ASN A N 1
ATOM 474 C CA . ASN A 1 62 ? 36.656 9.366 83.548 1.00 40.54 63 ASN A CA 1
ATOM 475 C C . ASN A 1 62 ? 36.685 7.850 83.411 1.00 38.44 63 ASN A C 1
ATOM 476 O O . ASN A 1 62 ? 37.649 7.208 83.843 1.00 38.30 63 ASN A O 1
ATOM 481 N N . GLY A 1 63 ? 35.646 7.265 82.821 1.00 34.24 64 GLY A N 1
ATOM 482 C CA . GLY A 1 63 ? 35.574 5.826 82.667 1.00 33.00 64 GLY A CA 1
ATOM 483 C C . GLY A 1 63 ? 35.459 5.389 81.222 1.00 33.64 64 GLY A C 1
ATOM 484 O O . GLY A 1 63 ? 35.641 6.195 80.306 1.00 38.70 64 GLY A O 1
ATOM 485 N N . ASP A 1 64 ? 35.155 4.111 81.007 1.00 29.41 65 ASP A N 1
ATOM 486 C CA . ASP A 1 64 ? 35.105 3.555 79.661 1.00 27.50 65 ASP A CA 1
ATOM 487 C C . ASP A 1 64 ? 33.713 3.640 79.049 1.00 24.90 65 ASP A C 1
ATOM 488 O O . ASP A 1 64 ? 33.579 3.950 77.861 1.00 25.49 65 ASP A O 1
ATOM 493 N N . LEU A 1 65 ? 32.674 3.365 79.833 1.00 23.47 66 LEU A N 1
ATOM 494 C CA . LEU A 1 65 ? 31.297 3.483 79.380 1.00 19.80 66 LEU A CA 1
ATOM 495 C C . LEU A 1 65 ? 30.538 4.383 80.343 1.00 19.43 66 LEU A C 1
ATOM 496 O O . LEU A 1 65 ? 30.975 4.623 81.470 1.00 23.17 66 LEU A O 1
ATOM 501 N N . ILE A 1 66 ? 29.389 4.880 79.892 1.00 21.07 67 ILE A N 1
ATOM 502 C CA . ILE A 1 66 ? 28.482 5.642 80.743 1.00 20.86 67 ILE A CA 1
ATOM 503 C C . ILE A 1 66 ? 27.086 5.054 80.613 1.00 21.34 67 ILE A C 1
ATOM 504 O O . ILE A 1 66 ? 26.683 4.609 79.532 1.00 22.85 67 ILE A O 1
ATOM 509 N N . THR A 1 67 ? 26.353 5.040 81.725 1.00 22.64 68 THR A N 1
ATOM 510 C CA . THR A 1 67 ? 25.005 4.489 81.755 1.00 23.93 68 THR A CA 1
ATOM 511 C C . THR A 1 67 ? 24.022 5.520 82.294 1.00 25.37 68 THR A C 1
ATOM 512 O O . THR A 1 67 ? 23.513 6.354 81.539 1.00 27.30 68 THR A O 1
ATOM 516 N N . ASP A 1 68 ? 23.748 5.470 83.594 1.00 26.61 69 ASP A N 1
ATOM 517 C CA . ASP A 1 68 ? 22.752 6.352 84.186 1.00 27.22 69 ASP A CA 1
ATOM 518 C C . ASP A 1 68 ? 23.274 7.780 84.277 1.00 25.84 69 ASP A C 1
ATOM 519 O O . ASP A 1 68 ? 24.457 8.012 84.539 1.00 24.64 69 ASP A O 1
ATOM 524 N N . ILE A 1 69 ? 22.382 8.742 84.049 1.00 25.35 70 ILE A N 1
ATOM 525 C CA . ILE A 1 69 ? 22.670 10.160 84.226 1.00 24.52 70 ILE A CA 1
ATOM 526 C C . ILE A 1 69 ? 21.526 10.778 85.016 1.00 26.61 70 ILE A C 1
ATOM 527 O O . ILE A 1 69 ? 20.359 10.644 84.631 1.00 26.14 70 ILE A O 1
ATOM 532 N N . VAL A 1 70 ? 21.856 11.453 86.115 1.00 31.24 71 VAL A N 1
ATOM 533 C CA . VAL A 1 70 ? 20.867 12.060 86.998 1.00 28.04 71 VAL A CA 1
ATOM 534 C C . VAL A 1 70 ? 21.174 13.545 87.136 1.00 25.33 71 VAL A C 1
ATOM 535 O O . VAL A 1 70 ? 22.333 13.936 87.316 1.00 24.50 71 VAL A O 1
ATOM 539 N N . VAL A 1 71 ? 20.133 14.368 87.049 1.00 24.32 72 VAL A N 1
ATOM 540 C CA . VAL A 1 71 ? 20.235 15.807 87.259 1.00 24.67 72 VAL A CA 1
ATOM 541 C C . VAL A 1 71 ? 19.655 16.120 88.631 1.00 27.63 72 VAL A C 1
ATOM 542 O O . VAL A 1 71 ? 18.480 15.838 88.896 1.00 31.93 72 VAL A O 1
ATOM 546 N N . GLU A 1 72 ? 20.474 16.693 89.506 1.00 26.02 73 GLU A N 1
ATOM 547 C CA . GLU A 1 72 ? 20.043 17.057 90.848 1.00 26.88 73 GLU A CA 1
ATOM 548 C C . GLU A 1 72 ? 19.630 18.522 90.881 1.00 28.33 73 GLU A C 1
ATOM 549 O O . GLU A 1 72 ? 20.358 19.390 90.388 1.00 30.68 73 GLU A O 1
ATOM 555 N N . PHE A 1 73 ? 18.463 18.790 91.462 1.00 27.90 74 PHE A N 1
ATOM 556 C CA . PHE A 1 73 ? 17.994 20.144 91.707 1.00 30.23 74 PHE A CA 1
ATOM 557 C C . PHE A 1 73 ? 17.726 20.334 93.193 1.00 29.95 74 PHE A C 1
ATOM 558 O O . PHE A 1 73 ? 17.374 19.389 93.905 1.00 34.33 74 PHE A O 1
ATOM 566 N N . VAL A 1 74 ? 17.899 21.569 93.654 1.00 28.13 75 VAL A N 1
ATOM 567 C CA . VAL A 1 74 ? 17.518 21.972 95.001 1.00 25.13 75 VAL A CA 1
ATOM 568 C C . VAL A 1 74 ? 16.553 23.141 94.873 1.00 26.77 75 VAL A C 1
ATOM 569 O O . VAL A 1 74 ? 16.932 24.216 94.391 1.00 28.36 75 VAL A O 1
ATOM 573 N N . LEU A 1 75 ? 15.310 22.931 95.299 1.00 29.99 76 LEU A N 1
ATOM 574 C CA . LEU A 1 75 ? 14.250 23.916 95.147 1.00 28.45 76 LEU A CA 1
ATOM 575 C C . LEU A 1 75 ? 13.617 24.222 96.496 1.00 28.45 76 LEU A C 1
ATOM 576 O O . LEU A 1 75 ? 13.610 23.386 97.404 1.00 27.48 76 LEU A O 1
ATOM 581 N N . THR A 1 76 ? 13.090 25.438 96.614 1.00 30.71 77 THR A N 1
ATOM 582 C CA . THR A 1 76 ? 12.327 25.875 97.777 1.00 31.32 77 THR A CA 1
ATOM 583 C C . THR A 1 76 ? 10.925 26.235 97.311 1.00 34.44 77 THR A C 1
ATOM 584 O O . THR A 1 76 ? 10.763 27.084 96.429 1.00 39.37 77 THR A O 1
ATOM 588 N N . LYS A 1 77 ? 9.916 25.590 97.893 1.00 34.69 78 LYS A N 1
ATOM 589 C CA . LYS A 1 77 ? 8.546 25.797 97.448 1.00 34.16 78 LYS A CA 1
ATOM 590 C C . LYS A 1 77 ? 7.970 27.066 98.062 1.00 34.15 78 LYS A C 1
ATOM 591 O O . LYS A 1 77 ? 8.286 27.425 99.200 1.00 36.31 78 LYS A O 1
ATOM 597 N N . GLY A 1 78 ? 7.134 27.756 97.287 1.00 33.67 79 GLY A N 1
ATOM 598 C CA . GLY A 1 78 ? 6.511 28.992 97.716 1.00 32.08 79 GLY A CA 1
ATOM 599 C C . GLY A 1 78 ? 5.040 28.897 98.036 1.00 31.38 79 GLY A C 1
ATOM 600 O O . GLY A 1 78 ? 4.399 29.941 98.242 1.00 30.59 79 GLY A O 1
ATOM 601 N N . GLY A 1 79 ? 4.465 27.695 98.085 1.00 29.30 80 GLY A N 1
ATOM 602 C CA . GLY A 1 79 ? 3.078 27.513 98.454 1.00 28.08 80 GLY A CA 1
ATOM 603 C C . GLY A 1 79 ? 2.930 26.379 99.453 1.00 30.72 80 GLY A C 1
ATOM 604 O O . GLY A 1 79 ? 3.906 25.733 99.839 1.00 34.04 80 GLY A O 1
ATOM 605 N N . ASN A 1 80 ? 1.682 26.150 99.856 1.00 29.51 81 ASN A N 1
ATOM 606 C CA . ASN A 1 80 ? 1.398 25.123 100.851 1.00 28.78 81 ASN A CA 1
ATOM 607 C C . ASN A 1 80 ? 1.129 23.773 100.197 1.00 27.97 81 ASN A C 1
ATOM 608 O O . ASN A 1 80 ? 1.667 23.478 99.125 1.00 30.56 81 ASN A O 1
ATOM 613 N N . GLY A 1 81 ? 0.301 22.950 100.833 1.00 26.93 82 GLY A N 1
ATOM 614 C CA . GLY A 1 81 ? 0.081 21.604 100.334 1.00 27.09 82 GLY A CA 1
ATOM 615 C C . GLY A 1 81 ? -0.691 21.607 99.026 1.00 27.24 82 GLY A C 1
ATOM 616 O O . GLY A 1 81 ? -1.669 22.336 98.855 1.00 28.86 82 GLY A O 1
ATOM 617 N N . GLY A 1 82 ? -0.232 20.781 98.089 1.00 25.20 83 GLY A N 1
ATOM 618 C CA . GLY A 1 82 ? -0.924 20.623 96.827 1.00 26.29 83 GLY A CA 1
ATOM 619 C C . GLY A 1 82 ? -0.775 21.773 95.861 1.00 26.70 83 GLY A C 1
ATOM 620 O O . GLY A 1 82 ? -1.638 21.960 95.000 1.00 27.83 83 GLY A O 1
ATOM 621 N N . THR A 1 83 ? 0.295 22.558 95.973 1.00 28.23 84 THR A N 1
ATOM 622 C CA . THR A 1 83 ? 0.504 23.704 95.099 1.00 28.03 84 THR A CA 1
ATOM 623 C C . THR A 1 83 ? 1.613 23.476 94.081 1.00 23.79 84 THR A C 1
ATOM 624 O O . THR A 1 83 ? 1.956 24.400 93.337 1.00 23.57 84 THR A O 1
ATOM 628 N N . THR A 1 84 ? 2.180 22.274 94.025 1.00 25.80 85 THR A N 1
ATOM 629 C CA . THR A 1 84 ? 3.188 21.932 93.033 1.00 24.89 85 THR A CA 1
ATOM 630 C C . THR A 1 84 ? 2.784 20.644 92.332 1.00 27.14 85 THR A C 1
ATOM 631 O O . THR A 1 84 ? 2.075 19.806 92.897 1.00 29.87 85 THR A O 1
ATOM 635 N N . TYR A 1 85 ? 3.242 20.493 91.089 1.00 26.01 86 TYR A N 1
ATOM 636 C CA . TYR A 1 85 ? 2.974 19.290 90.300 1.00 21.95 86 TYR A CA 1
ATOM 637 C C . TYR A 1 85 ? 4.231 18.975 89.495 1.00 23.29 86 TYR A C 1
ATOM 638 O O . TYR A 1 85 ? 4.448 19.554 88.426 1.00 26.84 86 TYR A O 1
ATOM 647 N N . TYR A 1 86 ? 5.041 18.053 90.010 1.00 21.77 87 TYR A N 1
ATOM 648 C CA . TYR A 1 86 ? 6.298 17.650 89.389 1.00 22.09 87 TYR A CA 1
ATOM 649 C C . TYR A 1 86 ? 7.166 18.855 89.008 1.00 25.36 87 TYR A C 1
ATOM 650 O O . TYR A 1 86 ? 7.517 19.026 87.838 1.00 28.34 87 TYR A O 1
ATOM 659 N N . PRO A 1 87 ? 7.530 19.703 89.976 1.00 24.75 88 PRO A N 1
ATOM 660 C CA . PRO A 1 87 ? 8.270 20.924 89.616 1.00 23.78 88 PRO A CA 1
ATOM 661 C C . PRO A 1 87 ? 9.672 20.647 89.103 1.00 26.72 88 PRO A C 1
ATOM 662 O O . PRO A 1 87 ? 10.138 21.340 88.190 1.00 32.20 88 PRO A O 1
ATOM 666 N N . ALA A 1 88 ? 10.360 19.650 89.661 1.00 24.79 89 ALA A N 1
ATOM 667 C CA . ALA A 1 88 ? 11.697 19.319 89.180 1.00 26.67 89 ALA A CA 1
ATOM 668 C C . ALA A 1 88 ? 11.659 18.742 87.773 1.00 30.24 89 ALA A C 1
ATOM 669 O O . ALA A 1 88 ? 12.599 18.941 86.995 1.00 35.45 89 ALA A O 1
ATOM 671 N N . GLU A 1 89 ? 10.591 18.018 87.435 1.00 25.91 90 GLU A N 1
ATOM 672 C CA . GLU A 1 89 ? 10.444 17.505 86.079 1.00 26.85 90 GLU A CA 1
ATOM 673 C C . GLU A 1 89 ? 10.178 18.635 85.093 1.00 26.54 90 GLU A C 1
ATOM 674 O O . GLU A 1 89 ? 10.758 18.665 84.001 1.00 30.31 90 GLU A O 1
ATOM 680 N N . GLU A 1 90 ? 9.307 19.578 85.462 1.00 26.58 91 GLU A N 1
ATOM 681 C CA . GLU A 1 90 ? 9.033 20.712 84.587 1.00 23.79 91 GLU A CA 1
ATOM 682 C C . GLU A 1 90 ? 10.245 21.621 84.448 1.00 26.74 91 GLU A C 1
ATOM 683 O O . GLU A 1 90 ? 10.457 22.207 83.380 1.00 28.30 91 GLU A O 1
ATOM 689 N N . LEU A 1 91 ? 11.047 21.752 85.510 1.00 28.77 92 LEU A N 1
ATOM 690 C CA . LEU A 1 91 ? 12.207 22.637 85.461 1.00 30.18 92 LEU A CA 1
ATOM 691 C C . LEU A 1 91 ? 13.164 22.227 84.350 1.00 28.67 92 LEU A C 1
ATOM 692 O O . LEU A 1 91 ? 13.778 23.082 83.701 1.00 28.98 92 LEU A O 1
ATOM 697 N N . LEU A 1 92 ? 13.302 20.922 84.114 1.00 28.95 93 LEU A N 1
ATOM 698 C CA . LEU A 1 92 ? 14.114 20.407 83.014 1.00 27.62 93 LEU A CA 1
ATOM 699 C C . LEU A 1 92 ? 13.270 20.479 81.745 1.00 26.68 93 LEU A C 1
ATOM 700 O O . LEU A 1 92 ? 12.676 19.496 81.293 1.00 25.94 93 LEU A O 1
ATOM 705 N N . GLN A 1 93 ? 13.220 21.680 81.160 1.00 29.14 94 GLN A N 1
ATOM 706 C CA . GLN A 1 93 ? 12.308 21.929 80.045 1.00 28.85 94 GLN A CA 1
ATOM 707 C C . GLN A 1 93 ? 12.653 21.064 78.840 1.00 29.97 94 GLN A C 1
ATOM 708 O O . GLN A 1 93 ? 11.766 20.472 78.214 1.00 35.10 94 GLN A O 1
ATOM 714 N N . ASP A 1 94 ? 13.935 20.986 78.492 1.00 28.97 95 ASP A N 1
ATOM 715 C CA . ASP A 1 94 ? 14.365 20.076 77.441 1.00 31.09 95 ASP A CA 1
ATOM 716 C C . ASP A 1 94 ? 15.829 19.730 77.658 1.00 30.49 95 ASP A C 1
ATOM 717 O O . ASP A 1 94 ? 16.587 20.512 78.239 1.00 33.09 95 ASP A O 1
ATOM 722 N N . VAL A 1 95 ? 16.214 18.546 77.188 1.00 27.26 96 VAL A N 1
ATOM 723 C CA . VAL A 1 95 ? 17.585 18.062 77.293 1.00 24.37 96 VAL A CA 1
ATOM 724 C C . VAL A 1 95 ? 17.958 17.403 75.972 1.00 23.04 96 VAL A C 1
ATOM 725 O O . VAL A 1 95 ? 17.192 16.599 75.432 1.00 22.88 96 VAL A O 1
ATOM 729 N N . GLU A 1 96 ? 19.121 17.769 75.438 1.00 25.63 97 GLU A N 1
ATOM 730 C CA . GLU A 1 96 ? 19.582 17.319 74.132 1.00 24.68 97 GLU A CA 1
ATOM 731 C C . GLU A 1 96 ? 20.874 16.531 74.285 1.00 25.91 97 GLU A C 1
ATOM 732 O O . GLU A 1 96 ? 21.802 16.981 74.965 1.00 30.46 97 GLU A O 1
ATOM 738 N N . LEU A 1 97 ? 20.930 15.359 73.658 1.00 23.39 98 LEU A N 1
ATOM 739 C CA . LEU A 1 97 ? 22.122 14.521 73.653 1.00 24.34 98 LEU A CA 1
ATOM 740 C C . LEU A 1 97 ? 22.874 14.721 72.343 1.00 24.54 98 LEU A C 1
ATOM 741 O O . LEU A 1 97 ? 22.282 14.633 71.263 1.00 29.30 98 LEU A O 1
ATOM 746 N N . GLU A 1 98 ? 24.176 14.987 72.441 1.00 24.84 99 GLU A N 1
ATOM 747 C CA . GLU A 1 98 ? 25.005 15.304 71.284 1.00 28.00 99 GLU A CA 1
ATOM 748 C C . GLU A 1 98 ? 26.296 14.500 71.327 1.00 27.80 99 GLU A C 1
ATOM 749 O O . GLU A 1 98 ? 26.971 14.463 72.360 1.00 29.29 99 GLU A O 1
ATOM 755 N N . ILE A 1 99 ? 26.637 13.866 70.206 1.00 26.37 100 ILE A N 1
ATOM 756 C CA . ILE A 1 99 ? 27.889 13.130 70.049 1.00 29.85 100 ILE A CA 1
ATOM 757 C C . ILE A 1 99 ? 28.623 13.696 68.842 1.00 34.28 100 ILE A C 1
ATOM 758 O O . ILE A 1 99 ? 28.117 13.629 67.714 1.00 35.46 100 ILE A O 1
ATOM 763 N N . GLY A 1 100 ? 29.813 14.242 69.076 1.00 35.69 101 GLY A N 1
ATOM 764 C CA . GLY A 1 100 ? 30.614 14.779 67.987 1.00 34.46 101 GLY A CA 1
ATOM 765 C C . GLY A 1 100 ? 29.938 15.908 67.243 1.00 33.44 101 GLY A C 1
ATOM 766 O O . GLY A 1 100 ? 30.088 16.022 66.020 1.00 31.41 101 GLY A O 1
ATOM 767 N N . GLY A 1 101 ? 29.185 16.743 67.952 1.00 33.03 102 GLY A N 1
ATOM 768 C CA . GLY A 1 101 ? 28.467 17.825 67.321 1.00 33.60 102 GLY A CA 1
ATOM 769 C C . GLY A 1 101 ? 27.151 17.433 66.690 1.00 32.51 102 GLY A C 1
ATOM 770 O O . GLY A 1 101 ? 26.437 18.312 66.190 1.00 33.80 102 GLY A O 1
ATOM 771 N N . GLN A 1 102 ? 26.797 16.151 66.705 1.00 29.34 103 GLN A N 1
ATOM 772 C CA . GLN A 1 102 ? 25.586 15.659 66.065 1.00 27.94 103 GLN A CA 1
ATOM 773 C C . GLN A 1 102 ? 24.564 15.300 67.134 1.00 26.52 103 GLN A C 1
ATOM 774 O O . GLN A 1 102 ? 24.883 14.575 68.082 1.00 28.10 103 GLN A O 1
ATOM 780 N N . ARG A 1 103 ? 23.339 15.794 66.974 1.00 27.52 104 ARG A N 1
ATOM 781 C CA . ARG A 1 103 ? 22.279 15.472 67.920 1.00 25.75 104 ARG A CA 1
ATOM 782 C C . ARG A 1 103 ? 21.883 14.007 67.784 1.00 28.72 104 ARG A C 1
ATOM 783 O O . ARG A 1 103 ? 21.535 13.545 66.693 1.00 30.74 104 ARG A O 1
ATOM 791 N N . ILE A 1 104 ? 21.926 13.281 68.897 1.00 26.38 105 ILE A N 1
ATOM 792 C CA . ILE A 1 104 ? 21.500 11.886 68.912 1.00 22.89 105 ILE A CA 1
ATOM 793 C C . ILE A 1 104 ? 20.040 11.761 69.323 1.00 23.42 105 ILE A C 1
ATOM 794 O O . ILE A 1 104 ? 19.294 10.959 68.757 1.00 23.84 105 ILE A O 1
ATOM 799 N N . ASP A 1 105 ? 19.615 12.555 70.301 1.00 24.07 106 ASP A N 1
ATOM 800 C CA . ASP A 1 105 ? 18.238 12.535 70.770 1.00 25.56 106 ASP A CA 1
ATOM 801 C C . ASP A 1 105 ? 17.984 13.826 71.531 1.00 25.84 106 ASP A C 1
ATOM 802 O O . ASP A 1 105 ? 18.918 14.485 71.996 1.00 26.87 106 ASP A O 1
ATOM 807 N N . LYS A 1 106 ? 16.708 14.185 71.653 1.00 24.66 107 LYS A N 1
ATOM 808 C CA . LYS A 1 106 ? 16.332 15.370 72.412 1.00 24.35 107 LYS A CA 1
ATOM 809 C C . LYS A 1 106 ? 14.968 15.138 73.040 1.00 22.85 107 LYS A C 1
ATOM 810 O O . LYS A 1 106 ? 14.022 14.751 72.349 1.00 25.65 107 LYS A O 1
ATOM 816 N N . HIS A 1 107 ? 14.874 15.381 74.344 1.00 25.99 108 HIS A N 1
ATOM 817 C CA . HIS A 1 107 ? 13.657 15.155 75.104 1.00 24.44 108 HIS A CA 1
ATOM 818 C C . HIS A 1 107 ? 13.125 16.471 75.660 1.00 23.37 108 HIS A C 1
ATOM 819 O O . HIS A 1 107 ? 13.830 17.481 75.707 1.00 23.96 108 HIS A O 1
ATOM 826 N N . TYR A 1 108 ? 11.862 16.446 76.078 1.00 22.92 109 TYR A N 1
ATOM 827 C CA . TYR A 1 108 ? 11.182 17.621 76.600 1.00 24.15 109 TYR A CA 1
ATOM 828 C C . TYR A 1 108 ? 10.467 17.244 77.891 1.00 25.08 109 TYR A C 1
ATOM 829 O O . TYR A 1 108 ? 10.189 16.070 78.144 1.00 30.84 109 TYR A O 1
ATOM 838 N N . ASN A 1 109 ? 10.168 18.255 78.715 1.00 24.22 110 ASN A N 1
ATOM 839 C CA . ASN A 1 109 ? 9.532 17.975 80.000 1.00 23.97 110 ASN A CA 1
ATOM 840 C C . ASN A 1 109 ? 8.151 17.356 79.822 1.00 26.42 110 ASN A C 1
ATOM 841 O O . ASN A 1 109 ? 7.740 16.519 80.633 1.00 31.24 110 ASN A O 1
ATOM 846 N N . ASP A 1 110 ? 7.421 17.743 78.772 1.00 24.70 111 ASP A N 1
ATOM 847 C CA . ASP A 1 110 ? 6.120 17.128 78.538 1.00 22.23 111 ASP A CA 1
ATOM 848 C C . ASP A 1 110 ? 6.267 15.676 78.103 1.00 26.00 111 ASP A C 1
ATOM 849 O O . ASP A 1 110 ? 5.358 14.868 78.328 1.00 26.40 111 ASP A O 1
ATOM 854 N N . TRP A 1 111 ? 7.394 15.321 77.481 1.00 25.27 112 TRP A N 1
ATOM 855 C CA . TRP A 1 111 ? 7.650 13.911 77.211 1.00 26.03 112 TRP A CA 1
ATOM 856 C C . TRP A 1 111 ? 7.931 13.152 78.501 1.00 26.70 112 TRP A C 1
ATOM 857 O O . TRP A 1 111 ? 7.447 12.029 78.684 1.00 27.45 112 TRP A O 1
ATOM 868 N N . PHE A 1 112 ? 8.660 13.760 79.394 1.00 25.12 113 PHE A N 1
ATOM 869 C CA . PHE A 1 112 ? 8.919 13.173 80.673 1.00 20.46 113 PHE A CA 1
ATOM 870 C C . PHE A 1 112 ? 7.564 12.933 81.342 1.00 20.74 113 PHE A C 1
ATOM 871 O O . PHE A 1 112 ? 7.367 11.900 81.917 1.00 22.63 113 PHE A O 1
ATOM 879 N N . ARG A 1 113 ? 6.645 13.891 81.244 1.00 18.85 114 ARG A N 1
ATOM 880 C CA . ARG A 1 113 ? 5.321 13.735 81.835 1.00 18.80 114 ARG A CA 1
ATOM 881 C C . ARG A 1 113 ? 4.533 12.639 81.127 1.00 22.53 114 ARG A C 1
ATOM 882 O O . ARG A 1 113 ? 3.835 11.851 81.775 1.00 24.65 114 ARG A O 1
ATOM 890 N N . THR A 1 114 ? 4.634 12.577 79.795 1.00 22.66 115 THR A N 1
ATOM 891 C CA . THR A 1 114 ? 3.919 11.554 79.038 1.00 24.20 115 THR A CA 1
ATOM 892 C C . THR A 1 114 ? 4.524 10.173 79.263 1.00 25.32 115 THR A C 1
ATOM 893 O O . THR A 1 114 ? 3.793 9.187 79.421 1.00 25.59 115 THR A O 1
ATOM 897 N N . TYR A 1 115 ? 5.856 10.085 79.286 1.00 22.56 116 TYR A N 1
ATOM 898 C CA . TYR A 1 115 ? 6.511 8.806 79.543 1.00 20.61 116 TYR A CA 1
ATOM 899 C C . TYR A 1 115 ? 6.144 8.267 80.919 1.00 22.23 116 TYR A C 1
ATOM 900 O O . TYR A 1 115 ? 5.922 7.061 81.083 1.00 26.03 116 TYR A O 1
ATOM 909 N N . ASP A 1 116 ? 6.078 9.145 81.920 1.00 18.86 117 ASP A N 1
ATOM 910 C CA . ASP A 1 116 ? 5.737 8.708 83.269 1.00 21.38 117 ASP A CA 1
ATOM 911 C C . ASP A 1 116 ? 4.306 8.188 83.337 1.00 23.43 117 ASP A C 1
ATOM 912 O O . ASP A 1 116 ? 4.026 7.215 84.048 1.00 22.59 117 ASP A O 1
ATOM 917 N N . ALA A 1 117 ? 3.389 8.817 82.600 1.00 21.95 118 ALA A N 1
ATOM 918 C CA . ALA A 1 117 ? 1.991 8.402 82.643 1.00 21.86 118 ALA A CA 1
ATOM 919 C C . ALA A 1 117 ? 1.767 7.064 81.950 1.00 24.08 118 ALA A C 1
ATOM 920 O O . ALA A 1 117 ? 0.827 6.340 82.295 1.00 26.48 118 ALA A O 1
ATOM 922 N N . LEU A 1 118 ? 2.610 6.716 80.981 1.00 22.84 119 LEU A N 1
ATOM 923 C CA . LEU A 1 118 ? 2.417 5.507 80.190 1.00 21.90 119 LEU A CA 1
ATOM 924 C C . LEU A 1 118 ? 3.291 4.339 80.629 1.00 23.68 119 LEU A C 1
ATOM 925 O O . LEU A 1 118 ? 2.799 3.211 80.717 1.00 26.61 119 LEU A O 1
ATOM 930 N N . PHE A 1 119 ? 4.573 4.573 80.906 1.00 24.05 120 PHE A N 1
ATOM 931 C CA . PHE A 1 119 ? 5.535 3.487 81.032 1.00 24.59 120 PHE A CA 1
ATOM 932 C C . PHE A 1 119 ? 6.092 3.306 82.438 1.00 26.78 120 PHE A C 1
ATOM 933 O O . PHE A 1 119 ? 6.848 2.356 82.668 1.00 32.02 120 PHE A O 1
ATOM 941 N N . ARG A 1 120 ? 5.758 4.180 83.377 1.00 25.10 121 ARG A N 1
ATOM 942 C CA . ARG A 1 120 ? 6.026 3.911 84.781 1.00 25.11 121 ARG A CA 1
ATOM 943 C C . ARG A 1 120 ? 4.739 3.482 85.471 1.00 23.26 121 ARG A C 1
ATOM 944 O O . ARG A 1 120 ? 3.633 3.792 85.023 1.00 27.81 121 ARG A O 1
ATOM 952 N N . MET A 1 121 ? 4.896 2.752 86.571 1.00 22.55 122 MET A N 1
ATOM 953 C CA . MET A 1 121 ? 3.741 2.197 87.258 1.00 20.23 122 MET A CA 1
ATOM 954 C C . MET A 1 121 ? 4.128 1.823 88.678 1.00 22.90 122 MET A C 1
ATOM 955 O O . MET A 1 121 ? 5.309 1.672 89.003 1.00 24.68 122 MET A O 1
ATOM 960 N N . ASN A 1 122 ? 3.107 1.688 89.516 1.00 24.63 123 ASN A N 1
ATOM 961 C CA . ASN A 1 122 ? 3.202 1.041 90.836 1.00 24.48 123 ASN A CA 1
ATOM 962 C C . ASN A 1 122 ? 4.141 1.867 91.723 1.00 24.29 123 ASN A C 1
ATOM 963 O O . ASN A 1 122 ? 4.148 3.104 91.626 1.00 25.79 123 ASN A O 1
ATOM 968 N N . ASP A 1 123 ? 4.922 1.216 92.594 1.00 23.82 124 ASP A N 1
ATOM 969 C CA . ASP A 1 123 ? 5.785 1.933 93.529 1.00 22.29 124 ASP A CA 1
ATOM 970 C C . ASP A 1 123 ? 6.922 2.652 92.815 1.00 17.99 124 ASP A C 1
ATOM 971 O O . ASP A 1 123 ? 7.398 3.685 93.299 1.00 18.40 124 ASP A O 1
ATOM 976 N N . ASP A 1 124 ? 7.365 2.122 91.672 1.00 19.17 125 ASP A N 1
ATOM 977 C CA . ASP A 1 124 ? 8.398 2.789 90.891 1.00 21.69 125 ASP A CA 1
ATOM 978 C C . ASP A 1 124 ? 7.957 4.182 90.468 1.00 22.44 125 ASP A C 1
ATOM 979 O O . ASP A 1 124 ? 8.733 5.146 90.558 1.00 23.46 125 ASP A O 1
ATOM 984 N N . ARG A 1 125 ? 6.686 4.292 90.097 1.00 21.73 126 ARG A N 1
ATOM 985 C CA . ARG A 1 125 ? 6.102 5.564 89.702 1.00 17.97 126 ARG A CA 1
ATOM 986 C C . ARG A 1 125 ? 6.044 6.517 90.894 1.00 19.46 126 ARG A C 1
ATOM 987 O O . ARG A 1 125 ? 6.364 7.698 90.761 1.00 24.62 126 ARG A O 1
ATOM 995 N N . TYR A 1 126 ? 5.637 6.012 92.059 1.00 20.17 127 TYR A N 1
ATOM 996 C CA . TYR A 1 126 ? 5.562 6.862 93.242 1.00 22.23 127 TYR A CA 1
ATOM 997 C C . TYR A 1 126 ? 6.946 7.308 93.696 1.00 20.92 127 TYR A C 1
ATOM 998 O O . TYR A 1 126 ? 7.120 8.450 94.144 1.00 21.72 127 TYR A O 1
ATOM 1007 N N . ASN A 1 127 ? 7.943 6.416 93.603 1.00 21.45 128 ASN A N 1
ATOM 1008 C CA . ASN A 1 127 ? 9.312 6.823 93.919 1.00 18.56 128 ASN A CA 1
ATOM 1009 C C . ASN A 1 127 ? 9.802 7.918 92.982 1.00 19.96 128 ASN A C 1
ATOM 1010 O O . ASN A 1 127 ? 10.573 8.791 93.394 1.00 23.61 128 ASN A O 1
ATOM 1015 N N . TYR A 1 128 ? 9.365 7.882 91.721 1.00 19.31 129 TYR A N 1
ATOM 1016 C CA . TYR A 1 128 ? 9.733 8.939 90.788 1.00 18.80 129 TYR A CA 1
ATOM 1017 C C . TYR A 1 128 ? 9.135 10.278 91.196 1.00 18.73 129 TYR A C 1
ATOM 1018 O O . TYR A 1 128 ? 9.766 11.321 90.992 1.00 22.41 129 TYR A O 1
ATOM 1027 N N . ARG A 1 129 ? 7.930 10.279 91.778 1.00 18.19 130 ARG A N 1
ATOM 1028 C CA . ARG A 1 129 ? 7.361 11.541 92.241 1.00 20.87 130 ARG A CA 1
ATOM 1029 C C . ARG A 1 129 ? 8.036 12.027 93.517 1.00 23.47 130 ARG A C 1
ATOM 1030 O O . ARG A 1 129 ? 8.124 13.239 93.745 1.00 29.56 130 ARG A O 1
ATOM 1038 N N . ARG A 1 130 ? 8.505 11.109 94.366 1.00 24.98 131 ARG A N 1
ATOM 1039 C CA . ARG A 1 130 ? 9.339 11.519 95.490 1.00 24.00 131 ARG A CA 1
ATOM 1040 C C . ARG A 1 130 ? 10.589 12.238 95.003 1.00 25.55 131 ARG A C 1
ATOM 1041 O O . ARG A 1 130 ? 11.059 13.186 95.641 1.00 28.43 131 ARG A O 1
ATOM 1049 N N . MET A 1 131 ? 11.140 11.797 93.871 1.00 21.33 132 MET A N 1
ATOM 1050 C CA . MET A 1 131 ? 12.371 12.369 93.349 1.00 20.05 132 MET A CA 1
ATOM 1051 C C . MET A 1 131 ? 12.155 13.692 92.629 1.00 22.34 132 MET A C 1
ATOM 1052 O O . MET A 1 131 ? 13.129 14.412 92.387 1.00 28.34 132 MET A O 1
ATOM 1057 N N . THR A 1 132 ? 10.914 14.030 92.272 1.00 18.48 133 THR A N 1
ATOM 1058 C CA . THR A 1 132 ? 10.657 15.211 91.458 1.00 18.73 133 THR A CA 1
ATOM 1059 C C . THR A 1 132 ? 9.576 16.124 92.026 1.00 23.61 133 THR A C 1
ATOM 1060 O O . THR A 1 132 ? 9.173 17.073 91.346 1.00 23.81 133 THR A O 1
ATOM 1064 N N . ASP A 1 133 ? 9.096 15.877 93.244 1.00 25.03 134 ASP A N 1
ATOM 1065 C CA . ASP A 1 133 ? 7.991 16.667 93.771 1.00 23.83 134 ASP A CA 1
ATOM 1066 C C . ASP A 1 133 ? 7.951 16.534 95.287 1.00 22.07 134 ASP A C 1
ATOM 1067 O O . ASP A 1 133 ? 8.570 15.640 95.869 1.00 21.57 134 ASP A O 1
ATOM 1072 N N . TRP A 1 134 ? 7.216 17.449 95.918 1.00 23.22 135 TRP A N 1
ATOM 1073 C CA . TRP A 1 134 ? 6.877 17.338 97.331 1.00 24.55 135 TRP A CA 1
ATOM 1074 C C . TRP A 1 134 ? 5.625 16.481 97.472 1.00 29.02 135 TRP A C 1
ATOM 1075 O O . TRP A 1 134 ? 4.597 16.773 96.853 1.00 33.01 135 TRP A O 1
ATOM 1086 N N . VAL A 1 135 ? 5.709 15.429 98.286 1.00 28.18 136 VAL A N 1
ATOM 1087 C CA . VAL A 1 135 ? 4.619 14.463 98.378 1.00 26.38 136 VAL A CA 1
ATOM 1088 C C . VAL A 1 135 ? 4.212 14.229 99.828 1.00 28.28 136 VAL A C 1
ATOM 1089 O O . VAL A 1 135 ? 3.474 13.284 100.127 1.00 30.22 136 VAL A O 1
ATOM 1093 N N . ASN A 1 136 ? 4.686 15.079 100.739 1.00 29.22 137 ASN A N 1
ATOM 1094 C CA . ASN A 1 136 ? 4.418 14.913 102.162 1.00 28.81 137 ASN A CA 1
ATOM 1095 C C . ASN A 1 136 ? 3.784 16.158 102.779 1.00 30.67 137 ASN A C 1
ATOM 1096 O O . ASN A 1 136 ? 4.013 16.460 103.953 1.00 33.07 137 ASN A O 1
ATOM 1101 N N . ASN A 1 137 ? 2.994 16.890 101.990 1.00 28.98 138 ASN A N 1
ATOM 1102 C CA . ASN A 1 137 ? 2.207 18.025 102.478 1.00 28.53 138 ASN A CA 1
ATOM 1103 C C . ASN A 1 137 ? 3.094 19.133 103.045 1.00 30.10 138 ASN A C 1
ATOM 1104 O O . ASN A 1 137 ? 2.757 19.770 104.045 1.00 35.18 138 ASN A O 1
ATOM 1109 N N . GLU A 1 138 ? 4.237 19.365 102.406 1.00 29.88 139 GLU A N 1
ATOM 1110 C CA . GLU A 1 138 ? 5.162 20.378 102.890 1.00 28.43 139 GLU A CA 1
ATOM 1111 C C . GLU A 1 138 ? 4.579 21.779 102.707 1.00 26.58 139 GLU A C 1
ATOM 1112 O O . GLU A 1 138 ? 3.730 22.024 101.845 1.00 26.48 139 GLU A O 1
ATOM 1118 N N . LEU A 1 139 ? 5.054 22.706 103.534 1.00 25.70 140 LEU A N 1
ATOM 1119 C CA . LEU A 1 139 ? 4.536 24.064 103.576 1.00 25.21 140 LEU A CA 1
ATOM 1120 C C . LEU A 1 139 ? 5.505 25.029 102.898 1.00 28.84 140 LEU A C 1
ATOM 1121 O O . LEU A 1 139 ? 6.537 24.637 102.349 1.00 33.44 140 LEU A O 1
ATOM 1126 N N . VAL A 1 140 ? 5.152 26.318 102.940 1.00 30.75 141 VAL A N 1
ATOM 1127 C CA . VAL A 1 140 ? 5.986 27.351 102.340 1.00 30.52 141 VAL A CA 1
ATOM 1128 C C . VAL A 1 140 ? 7.380 27.306 102.947 1.00 33.41 141 VAL A C 1
ATOM 1129 O O . VAL A 1 140 ? 7.548 27.106 104.157 1.00 34.64 141 VAL A O 1
ATOM 1133 N N . GLY A 1 141 ? 8.392 27.472 102.100 1.00 32.93 142 GLY A N 1
ATOM 1134 C CA . GLY A 1 141 ? 9.764 27.521 102.551 1.00 33.80 142 GLY A CA 1
ATOM 1135 C C . GLY A 1 141 ? 10.444 26.180 102.713 1.00 31.70 142 GLY A C 1
ATOM 1136 O O . GLY A 1 141 ? 11.612 26.144 103.120 1.00 34.23 142 GLY A O 1
ATOM 1137 N N . ALA A 1 142 ? 9.744 25.100 102.390 1.00 29.85 143 ALA A N 1
ATOM 1138 C CA . ALA A 1 142 ? 10.323 23.771 102.483 1.00 26.25 143 ALA A CA 1
ATOM 1139 C C . ALA A 1 142 ? 11.356 23.609 101.377 1.00 26.90 143 ALA A C 1
ATOM 1140 O O . ALA A 1 142 ? 11.078 23.895 100.217 1.00 28.65 143 ALA A O 1
ATOM 1142 N N . GLN A 1 143 ? 12.552 23.165 101.742 1.00 29.16 144 GLN A N 1
ATOM 1143 C CA . GLN A 1 143 ? 13.619 22.964 100.773 1.00 27.03 144 GLN A CA 1
ATOM 1144 C C . GLN A 1 143 ? 13.855 21.479 100.601 1.00 29.89 144 GLN A C 1
ATOM 1145 O O . GLN A 1 143 ? 13.872 20.731 101.572 1.00 32.26 144 GLN A O 1
ATOM 1151 N N . LYS A 1 144 ? 14.051 21.053 99.361 1.00 30.42 145 LYS A N 1
ATOM 1152 C CA . LYS A 1 144 ? 14.255 19.644 99.087 1.00 28.16 145 LYS A CA 1
ATOM 1153 C C . LYS A 1 144 ? 15.131 19.418 97.866 1.00 26.19 145 LYS A C 1
ATOM 1154 O O . LYS A 1 144 ? 15.097 20.189 96.917 1.00 27.65 145 LYS A O 1
ATOM 1160 N N . ARG A 1 145 ? 15.935 18.367 97.912 1.00 25.11 146 ARG A N 1
ATOM 1161 C CA . ARG A 1 145 ? 16.782 18.009 96.784 1.00 22.68 146 ARG A CA 1
ATOM 1162 C C . ARG A 1 145 ? 16.035 17.041 95.878 1.00 25.90 146 ARG A C 1
ATOM 1163 O O . ARG A 1 145 ? 15.458 16.057 96.351 1.00 26.56 146 ARG A O 1
ATOM 1171 N N . PHE A 1 146 ? 16.053 17.321 94.581 1.00 28.52 147 PHE A N 1
ATOM 1172 C CA . PHE A 1 146 ? 15.341 16.521 93.600 1.00 25.86 147 PHE A CA 1
ATOM 1173 C C . PHE A 1 146 ? 16.329 15.826 92.675 1.00 25.85 147 PHE A C 1
ATOM 1174 O O . PHE A 1 146 ? 17.449 16.297 92.464 1.00 24.06 147 PHE A O 1
ATOM 1182 N N . TYR A 1 147 ? 15.895 14.698 92.119 1.00 25.10 148 TYR A N 1
ATOM 1183 C CA . TYR A 1 147 ? 16.719 13.883 91.232 1.00 24.51 148 TYR A CA 1
ATOM 1184 C C . TYR A 1 147 ? 15.902 13.564 89.989 1.00 27.76 148 TYR A C 1
ATOM 1185 O O . TYR A 1 147 ? 14.928 12.808 90.060 1.00 31.79 148 TYR A O 1
ATOM 1194 N N . VAL A 1 148 ? 16.295 14.132 88.853 1.00 28.35 149 VAL A N 1
ATOM 1195 C CA . VAL A 1 148 ? 15.606 13.906 87.586 1.00 27.40 149 VAL A CA 1
ATOM 1196 C C . VAL A 1 148 ? 16.452 12.933 86.768 1.00 27.14 149 VAL A C 1
ATOM 1197 O O . VAL A 1 148 ? 17.530 13.321 86.288 1.00 30.00 149 VAL A O 1
ATOM 1201 N N . PRO A 1 149 ? 16.024 11.681 86.595 1.00 27.13 150 PRO A N 1
ATOM 1202 C CA . PRO A 1 149 ? 16.813 10.730 85.800 1.00 24.70 150 PRO A CA 1
ATOM 1203 C C . PRO A 1 149 ? 16.514 10.884 84.314 1.00 23.17 150 PRO A C 1
ATOM 1204 O O . PRO A 1 149 ? 15.354 10.968 83.904 1.00 22.19 150 PRO A O 1
ATOM 1208 N N . LEU A 1 150 ? 17.569 10.921 83.507 1.00 23.31 151 LEU A N 1
ATOM 1209 C CA . LEU A 1 150 ? 17.402 10.996 82.065 1.00 24.92 151 LEU A CA 1
ATOM 1210 C C . LEU A 1 150 ? 17.048 9.622 81.512 1.00 25.58 151 LEU A C 1
ATOM 1211 O O . LEU A 1 150 ? 17.394 8.588 82.090 1.00 23.88 151 LEU A O 1
ATOM 1216 N N . ILE A 1 151 ? 16.343 9.617 80.383 1.00 26.49 152 ILE A N 1
ATOM 1217 C CA . ILE A 1 151 ? 15.827 8.371 79.828 1.00 25.27 152 ILE A CA 1
ATOM 1218 C C . ILE A 1 151 ? 16.237 8.228 78.368 1.00 27.35 152 ILE A C 1
ATOM 1219 O O . ILE A 1 151 ? 15.434 7.813 77.524 1.00 27.76 152 ILE A O 1
ATOM 1224 N N . PHE A 1 152 ? 17.488 8.561 78.058 1.00 28.62 153 PHE A N 1
ATOM 1225 C CA . PHE A 1 152 ? 18.018 8.295 76.731 1.00 26.78 153 PHE A CA 1
ATOM 1226 C C . PHE A 1 152 ? 18.320 6.802 76.593 1.00 25.41 153 PHE A C 1
ATOM 1227 O O . PHE A 1 152 ? 18.133 6.016 77.527 1.00 26.18 153 PHE A O 1
ATOM 1235 N N . PHE A 1 153 ? 18.798 6.400 75.412 1.00 26.26 154 PHE A N 1
ATOM 1236 C CA . PHE A 1 153 ? 18.934 4.974 75.123 1.00 26.96 154 PHE A CA 1
ATOM 1237 C C . PHE A 1 153 ? 19.942 4.306 76.050 1.00 29.00 154 PHE A C 1
ATOM 1238 O O . PHE A 1 153 ? 19.731 3.168 76.489 1.00 30.65 154 PHE A O 1
ATOM 1246 N N . PHE A 1 154 ? 21.037 4.992 76.372 1.00 26.02 155 PHE A N 1
ATOM 1247 C CA . PHE A 1 154 ? 22.046 4.408 77.245 1.00 26.08 155 PHE A CA 1
ATOM 1248 C C . PHE A 1 154 ? 21.727 4.596 78.722 1.00 28.81 155 PHE A C 1
ATOM 1249 O O . PHE A 1 154 ? 22.493 4.124 79.569 1.00 29.46 155 PHE A O 1
ATOM 1257 N N . ASN A 1 155 ? 20.625 5.268 79.051 1.00 29.37 156 ASN A N 1
ATOM 1258 C CA . ASN A 1 155 ? 20.212 5.425 80.438 1.00 28.35 156 ASN A CA 1
ATOM 1259 C C . ASN A 1 155 ? 19.242 4.349 80.900 1.00 33.51 156 ASN A C 1
ATOM 1260 O O . ASN A 1 155 ? 19.052 4.187 82.111 1.00 39.11 156 ASN A O 1
ATOM 1265 N N . GLN A 1 156 ? 18.624 3.615 79.976 1.00 33.89 157 GLN A N 1
ATOM 1266 C CA . GLN A 1 156 ? 17.548 2.699 80.329 1.00 35.16 157 GLN A CA 1
ATOM 1267 C C . GLN A 1 156 ? 17.970 1.238 80.370 1.00 36.85 157 GLN A C 1
ATOM 1268 O O . GLN A 1 156 ? 17.234 0.415 80.924 1.00 41.40 157 GLN A O 1
ATOM 1274 N N . THR A 1 157 ? 19.124 0.890 79.799 1.00 33.57 158 THR A N 1
ATOM 1275 C CA . THR A 1 157 ? 19.594 -0.479 79.858 1.00 32.34 158 THR A CA 1
ATOM 1276 C C . THR A 1 157 ? 21.113 -0.472 79.751 1.00 31.11 158 THR A C 1
ATOM 1277 O O . THR A 1 157 ? 21.658 0.235 78.888 1.00 33.36 158 THR A O 1
ATOM 1281 N N . PRO A 1 158 ? 21.816 -1.218 80.605 1.00 26.91 159 PRO A N 1
ATOM 1282 C CA . PRO A 1 158 ? 23.281 -1.276 80.489 1.00 26.37 159 PRO A CA 1
ATOM 1283 C C . PRO A 1 158 ? 23.760 -1.901 79.192 1.00 26.54 159 PRO A C 1
ATOM 1284 O O . PRO A 1 158 ? 24.907 -1.663 78.796 1.00 28.33 159 PRO A O 1
ATOM 1288 N N . GLY A 1 159 ? 22.924 -2.690 78.516 1.00 22.42 160 GLY A N 1
ATOM 1289 C CA . GLY A 1 159 ? 23.299 -3.273 77.240 1.00 22.22 160 GLY A CA 1
ATOM 1290 C C . GLY A 1 159 ? 23.521 -2.264 76.132 1.00 24.89 160 GLY A C 1
ATOM 1291 O O . GLY A 1 159 ? 24.069 -2.629 75.086 1.00 27.25 160 GLY A O 1
ATOM 1292 N N . LEU A 1 160 ? 23.103 -1.015 76.329 1.00 26.97 161 LEU A N 1
ATOM 1293 C CA . LEU A 1 160 ? 23.335 0.059 75.372 1.00 26.23 161 LEU A CA 1
ATOM 1294 C C . LEU A 1 160 ? 24.263 1.132 75.933 1.00 24.72 161 LEU A C 1
ATOM 1295 O O . LEU A 1 160 ? 24.202 2.290 75.515 1.00 27.05 161 LEU A O 1
ATOM 1300 N N . ALA A 1 161 ? 25.123 0.759 76.882 1.00 22.61 162 ALA A N 1
ATOM 1301 C CA . ALA A 1 161 ? 26.029 1.717 77.504 1.00 21.57 162 ALA A CA 1
ATOM 1302 C C . ALA A 1 161 ? 26.893 2.407 76.456 1.00 24.27 162 ALA A C 1
ATOM 1303 O O . ALA A 1 161 ? 27.514 1.752 75.614 1.00 29.10 162 ALA A O 1
ATOM 1305 N N . LEU A 1 162 ? 26.930 3.731 76.515 1.00 22.61 163 LEU A N 1
ATOM 1306 C CA . LEU A 1 162 ? 27.667 4.521 75.533 1.00 23.38 163 LEU A CA 1
ATOM 1307 C C . LEU A 1 162 ? 29.168 4.383 75.752 1.00 26.45 163 LEU A C 1
ATOM 1308 O O . LEU A 1 162 ? 29.665 4.761 76.821 1.00 29.00 163 LEU A O 1
ATOM 1313 N N . PRO A 1 163 ? 29.926 3.859 74.784 1.00 25.68 164 PRO A N 1
ATOM 1314 C CA . PRO A 1 163 ? 31.365 3.667 75.003 1.00 28.31 164 PRO A CA 1
ATOM 1315 C C . PRO A 1 163 ? 32.177 4.931 74.763 1.00 31.15 164 PRO A C 1
ATOM 1316 O O . PRO A 1 163 ? 32.521 5.251 73.620 1.00 33.99 164 PRO A O 1
ATOM 1320 N N . LEU A 1 164 ? 32.484 5.663 75.838 1.00 30.99 165 LEU A N 1
ATOM 1321 C CA . LEU A 1 164 ? 33.353 6.828 75.711 1.00 33.64 165 LEU A CA 1
ATOM 1322 C C . LEU A 1 164 ? 34.751 6.433 75.259 1.00 35.51 165 LEU A C 1
ATOM 1323 O O . LEU A 1 164 ? 35.419 7.205 74.563 1.00 42.62 165 LEU A O 1
ATOM 1328 N N . ILE A 1 165 ? 35.211 5.240 75.644 1.00 30.62 166 ILE A N 1
ATOM 1329 C CA . ILE A 1 165 ? 36.540 4.794 75.251 1.00 31.04 166 ILE A CA 1
ATOM 1330 C C . ILE A 1 165 ? 36.626 4.569 73.747 1.00 29.11 166 ILE A C 1
ATOM 1331 O O . ILE A 1 165 ? 37.718 4.634 73.172 1.00 31.32 166 ILE A O 1
ATOM 1336 N N . ALA A 1 166 ? 35.497 4.329 73.089 1.00 26.42 167 ALA A N 1
ATOM 1337 C CA . ALA A 1 166 ? 35.457 4.151 71.646 1.00 26.96 167 ALA A CA 1
ATOM 1338 C C . ALA A 1 166 ? 35.153 5.447 70.903 1.00 27.34 167 ALA A C 1
ATOM 1339 O O . ALA A 1 166 ? 34.945 5.415 69.687 1.00 30.75 167 ALA A O 1
ATOM 1341 N N . LEU A 1 167 ? 35.124 6.579 71.602 1.00 26.52 168 LEU A N 1
ATOM 1342 C CA . LEU A 1 167 ? 34.789 7.878 71.025 1.00 27.81 168 LEU A CA 1
ATOM 1343 C C . LEU A 1 167 ? 35.869 8.906 71.346 1.00 30.32 168 LEU A C 1
ATOM 1344 O O . LEU A 1 167 ? 35.581 10.021 71.786 1.00 34.54 168 LEU A O 1
ATOM 1349 N N . GLN A 1 168 ? 37.140 8.549 71.129 1.00 29.41 169 GLN A N 1
ATOM 1350 C CA . GLN A 1 168 ? 38.223 9.438 71.543 1.00 33.24 169 GLN A CA 1
ATOM 1351 C C . GLN A 1 168 ? 38.279 10.728 70.733 1.00 35.01 169 GLN A C 1
ATOM 1352 O O . GLN A 1 168 ? 38.905 11.694 71.182 1.00 35.49 169 GLN A O 1
ATOM 1358 N N . TYR A 1 169 ? 37.651 10.774 69.558 1.00 32.87 170 TYR A N 1
ATOM 1359 C CA . TYR A 1 169 ? 37.653 11.972 68.729 1.00 30.17 170 TYR A CA 1
ATOM 1360 C C . TYR A 1 169 ? 36.306 12.676 68.681 1.00 33.50 170 TYR A C 1
ATOM 1361 O O . TYR A 1 169 ? 36.167 13.667 67.957 1.00 37.65 170 TYR A O 1
ATOM 1370 N N . HIS A 1 170 ? 35.312 12.199 69.423 1.00 31.83 171 HIS A N 1
ATOM 1371 C CA . HIS A 1 170 ? 34.000 12.826 69.461 1.00 35.63 171 HIS A CA 1
ATOM 1372 C C . HIS A 1 170 ? 33.638 13.172 70.895 1.00 37.85 171 HIS A C 1
ATOM 1373 O O . HIS A 1 170 ? 33.829 12.364 71.810 1.00 39.74 171 HIS A O 1
ATOM 1380 N N . GLU A 1 171 ? 33.110 14.378 71.080 1.00 37.33 172 GLU A N 1
ATOM 1381 C CA . GLU A 1 171 ? 32.701 14.857 72.389 1.00 34.94 172 GLU A CA 1
ATOM 1382 C C . GLU A 1 171 ? 31.231 14.537 72.624 1.00 34.00 172 GLU A C 1
ATOM 1383 O O . GLU A 1 171 ? 30.394 14.713 71.733 1.00 35.53 172 GLU A O 1
ATOM 1389 N N . VAL A 1 172 ? 30.922 14.064 73.827 1.00 34.61 173 VAL A N 1
ATOM 1390 C CA . VAL A 1 172 ? 29.549 13.799 74.238 1.00 30.41 173 VAL A CA 1
ATOM 1391 C C . VAL A 1 172 ? 29.096 14.952 75.120 1.00 30.88 173 VAL A C 1
ATOM 1392 O O . VAL A 1 172 ? 29.720 15.239 76.149 1.00 31.66 173 VAL A O 1
ATOM 1396 N N . LYS A 1 173 ? 28.015 15.618 74.722 1.00 30.63 174 LYS A N 1
ATOM 1397 C CA . LYS A 1 173 ? 27.540 16.797 75.427 1.00 29.07 174 LYS A CA 1
ATOM 1398 C C . LYS A 1 173 ? 26.043 16.698 75.685 1.00 28.32 174 LYS A C 1
ATOM 1399 O O . LYS A 1 173 ? 25.304 16.061 74.930 1.00 28.93 174 LYS A O 1
ATOM 1405 N N . LEU A 1 174 ? 25.610 17.346 76.764 1.00 26.67 175 LEU A N 1
ATOM 1406 C CA . LEU A 1 174 ? 24.202 17.480 77.113 1.00 24.13 175 LEU A CA 1
ATOM 1407 C C . LEU A 1 174 ? 23.862 18.959 77.189 1.00 25.13 175 LEU A C 1
ATOM 1408 O O . LEU A 1 174 ? 24.586 19.730 77.826 1.00 28.06 175 LEU A O 1
ATOM 1413 N N . TYR A 1 175 ? 22.772 19.354 76.539 1.00 24.54 176 TYR A N 1
ATOM 1414 C CA . TYR A 1 175 ? 22.330 20.744 76.513 1.00 26.65 176 TYR A CA 1
ATOM 1415 C C . TYR A 1 175 ? 21.005 20.844 77.257 1.00 25.82 176 TYR A C 1
ATOM 1416 O O . TYR A 1 175 ? 19.991 20.303 76.805 1.00 27.03 176 TYR A O 1
ATOM 1425 N N . PHE A 1 176 ? 21.015 21.533 78.392 1.00 30.01 177 PHE A N 1
ATOM 1426 C CA . PHE A 1 176 ? 19.826 21.690 79.213 1.00 28.66 177 PHE A CA 1
ATOM 1427 C C . PHE A 1 176 ? 19.202 23.062 78.995 1.00 28.71 177 PHE A C 1
ATOM 1428 O O . PHE A 1 176 ? 19.897 24.053 78.759 1.00 31.58 177 PHE A O 1
ATOM 1436 N N . THR A 1 177 ? 17.876 23.109 79.086 1.00 29.32 178 THR A N 1
ATOM 1437 C CA . THR A 1 177 ? 17.122 24.355 79.074 1.00 27.85 178 THR A CA 1
ATOM 1438 C C . THR A 1 177 ? 16.196 24.345 80.277 1.00 29.18 178 THR A C 1
ATOM 1439 O O . THR A 1 177 ? 15.376 23.433 80.420 1.00 28.60 178 THR A O 1
ATOM 1443 N N . LEU A 1 178 ? 16.333 25.343 81.145 1.00 29.78 179 LEU A N 1
ATOM 1444 C CA . LEU A 1 178 ? 15.536 25.407 82.360 1.00 27.05 179 LEU A CA 1
ATOM 1445 C C . LEU A 1 178 ? 14.254 26.186 82.117 1.00 26.95 179 LEU A C 1
ATOM 1446 O O . LEU A 1 178 ? 14.245 27.185 81.392 1.00 26.73 179 LEU A O 1
ATOM 1451 N N . ALA A 1 179 ? 13.169 25.716 82.726 1.00 27.32 180 ALA A N 1
ATOM 1452 C CA . ALA A 1 179 ? 11.892 26.399 82.595 1.00 26.66 180 ALA A CA 1
ATOM 1453 C C . ALA A 1 179 ? 11.963 27.778 83.238 1.00 30.72 180 ALA A C 1
ATOM 1454 O O . ALA A 1 179 ? 12.744 28.020 84.162 1.00 29.04 180 ALA A O 1
ATOM 1456 N N . SER A 1 180 ? 11.135 28.691 82.734 1.00 32.12 181 SER A N 1
ATOM 1457 C CA . SER A 1 180 ? 11.130 30.050 83.261 1.00 30.18 181 SER A CA 1
ATOM 1458 C C . SER A 1 180 ? 10.250 30.158 84.499 1.00 30.74 181 SER A C 1
ATOM 1459 O O . SER A 1 180 ? 10.661 30.729 85.515 1.00 32.78 181 SER A O 1
ATOM 1462 N N . GLN A 1 181 ? 9.041 29.607 84.434 1.00 29.35 182 GLN A N 1
ATOM 1463 C CA . GLN A 1 181 ? 8.065 29.726 85.507 1.00 29.44 182 GLN A CA 1
ATOM 1464 C C . GLN A 1 181 ? 7.622 28.334 85.930 1.00 30.20 182 GLN A C 1
ATOM 1465 O O . GLN A 1 181 ? 7.168 27.546 85.094 1.00 32.40 182 GLN A O 1
ATOM 1471 N N . VAL A 1 182 ? 7.751 28.036 87.221 1.00 29.76 183 VAL A N 1
ATOM 1472 C CA . VAL A 1 182 ? 7.396 26.734 87.778 1.00 28.68 183 VAL A CA 1
ATOM 1473 C C . VAL A 1 182 ? 6.384 26.958 88.894 1.00 28.66 183 VAL A C 1
ATOM 1474 O O . VAL A 1 182 ? 6.686 27.631 89.889 1.00 29.95 183 VAL A O 1
ATOM 1478 N N . GLN A 1 183 ? 5.190 26.383 88.727 1.00 28.10 184 GLN A N 1
ATOM 1479 C CA . GLN A 1 183 ? 4.093 26.589 89.665 1.00 25.32 184 GLN A CA 1
ATOM 1480 C C . GLN A 1 183 ? 4.462 26.100 91.058 1.00 27.59 184 GLN A C 1
ATOM 1481 O O . GLN A 1 183 ? 5.017 25.011 91.230 1.00 27.22 184 GLN A O 1
ATOM 1487 N N . GLY A 1 184 ? 4.151 26.921 92.057 1.00 29.52 185 GLY A N 1
ATOM 1488 C CA . GLY A 1 184 ? 4.442 26.594 93.432 1.00 28.33 185 GLY A CA 1
ATOM 1489 C C . GLY A 1 184 ? 5.891 26.744 93.834 1.00 27.35 185 GLY A C 1
ATOM 1490 O O . GLY A 1 184 ? 6.218 26.497 95.002 1.00 28.64 185 GLY A O 1
ATOM 1491 N N . VAL A 1 185 ? 6.769 27.164 92.925 1.00 30.91 186 VAL A N 1
ATOM 1492 C CA . VAL A 1 185 ? 8.185 27.339 93.247 1.00 31.42 186 VAL A CA 1
ATOM 1493 C C . VAL A 1 185 ? 8.592 28.800 93.096 1.00 36.37 186 VAL A C 1
ATOM 1494 O O . VAL A 1 185 ? 9.024 29.424 94.072 1.00 40.94 186 VAL A O 1
ATOM 1498 N N . ASN A 1 186 ? 8.461 29.356 91.884 1.00 34.90 187 ASN A N 1
ATOM 1499 C CA . ASN A 1 186 ? 8.718 30.781 91.666 1.00 34.16 187 ASN A CA 1
ATOM 1500 C C . ASN A 1 186 ? 7.514 31.534 91.099 1.00 34.05 187 ASN A C 1
ATOM 1501 O O . ASN A 1 186 ? 7.574 32.767 91.006 1.00 35.09 187 ASN A O 1
ATOM 1506 N N . TYR A 1 187 ? 6.413 30.851 90.754 1.00 32.93 188 TYR A N 1
ATOM 1507 C CA . TYR A 1 187 ? 5.186 31.522 90.321 1.00 32.93 188 TYR A CA 1
ATOM 1508 C C . TYR A 1 187 ? 3.995 30.844 90.987 1.00 33.65 188 TYR A C 1
ATOM 1509 O O . TYR A 1 187 ? 4.033 29.653 91.324 1.00 36.21 188 TYR A O 1
ATOM 1518 N N . ASN A 1 188 ? 2.921 31.613 91.179 1.00 33.95 189 ASN A N 1
ATOM 1519 C CA . ASN A 1 188 ? 1.644 31.091 91.689 1.00 35.97 189 ASN A CA 1
ATOM 1520 C C . ASN A 1 188 ? 0.606 31.486 90.642 1.00 38.12 189 ASN A C 1
ATOM 1521 O O . ASN A 1 188 ? 0.081 32.609 90.669 1.00 42.68 189 ASN A O 1
ATOM 1526 N N . GLY A 1 189 ? 0.312 30.573 89.733 1.00 37.06 190 GLY A N 1
ATOM 1527 C CA . GLY A 1 189 ? -0.528 30.937 88.611 1.00 38.35 190 GLY A CA 1
ATOM 1528 C C . GLY A 1 189 ? 0.286 31.816 87.696 1.00 39.57 190 GLY A C 1
ATOM 1529 O O . GLY A 1 189 ? 1.373 31.433 87.240 1.00 40.88 190 GLY A O 1
ATOM 1530 N N . SER A 1 190 ? -0.214 33.021 87.441 1.00 39.80 191 SER A N 1
ATOM 1531 C CA . SER A 1 190 ? 0.483 33.997 86.617 1.00 39.46 191 SER A CA 1
ATOM 1532 C C . SER A 1 190 ? 1.288 34.993 87.435 1.00 39.75 191 SER A C 1
ATOM 1533 O O . SER A 1 190 ? 2.030 35.783 86.847 1.00 41.67 191 SER A O 1
ATOM 1536 N N . SER A 1 191 ? 1.187 34.964 88.765 1.00 40.35 192 SER A N 1
ATOM 1537 C CA . SER A 1 191 ? 1.843 35.940 89.627 1.00 39.04 192 SER A CA 1
ATOM 1538 C C . SER A 1 191 ? 3.147 35.374 90.176 1.00 36.72 192 SER A C 1
ATOM 1539 O O . SER A 1 191 ? 3.174 34.259 90.707 1.00 37.14 192 SER A O 1
ATOM 1542 N N . ALA A 1 192 ? 4.221 36.148 90.051 1.00 36.13 193 ALA A N 1
ATOM 1543 C CA . ALA A 1 192 ? 5.517 35.715 90.554 1.00 36.35 193 ALA A CA 1
ATOM 1544 C C . ALA A 1 192 ? 5.555 35.796 92.074 1.00 39.85 193 ALA A C 1
ATOM 1545 O O . ALA A 1 192 ? 5.027 36.736 92.675 1.00 40.93 193 ALA A O 1
ATOM 1547 N N . ILE A 1 193 ? 6.187 34.805 92.694 1.00 42.72 194 ILE A N 1
ATOM 1548 C CA . ILE A 1 193 ? 6.367 34.788 94.143 1.00 43.62 194 ILE A CA 1
ATOM 1549 C C . ILE A 1 193 ? 7.604 35.604 94.493 1.00 45.58 194 ILE A C 1
ATOM 1550 O O . ILE A 1 193 ? 8.716 35.284 94.057 1.00 44.27 194 ILE A O 1
ATOM 1555 N N . ALA A 1 194 ? 7.412 36.663 95.274 1.00 47.10 195 ALA A N 1
ATOM 1556 C CA . ALA A 1 194 ? 8.515 37.543 95.630 1.00 47.00 195 ALA A CA 1
ATOM 1557 C C . ALA A 1 194 ? 9.550 36.805 96.470 1.00 46.60 195 ALA A C 1
ATOM 1558 O O . ALA A 1 194 ? 9.210 36.002 97.344 1.00 42.90 195 ALA A O 1
ATOM 1560 N N . GLY A 1 195 ? 10.822 37.080 96.194 1.00 47.72 196 GLY A N 1
ATOM 1561 C CA . GLY A 1 195 ? 11.912 36.468 96.924 1.00 46.83 196 GLY A CA 1
ATOM 1562 C C . GLY A 1 195 ? 12.202 35.028 96.572 1.00 47.10 196 GLY A C 1
ATOM 1563 O O . GLY A 1 195 ? 12.933 34.365 97.316 1.00 47.54 196 GLY A O 1
ATOM 1564 N N . ALA A 1 196 ? 11.656 34.521 95.469 1.00 45.14 197 ALA A N 1
ATOM 1565 C CA . ALA A 1 196 ? 11.899 33.137 95.084 1.00 42.42 197 ALA A CA 1
ATOM 1566 C C . ALA A 1 196 ? 13.372 32.930 94.757 1.00 43.70 197 ALA A C 1
ATOM 1567 O O . ALA A 1 196 ? 13.977 33.719 94.026 1.00 45.94 197 ALA A O 1
ATOM 1569 N N . ALA A 1 197 ? 13.945 31.858 95.296 1.00 42.51 198 ALA A N 1
ATOM 1570 C CA . ALA A 1 197 ? 15.362 31.584 95.117 1.00 43.05 198 ALA A CA 1
ATOM 1571 C C . ALA A 1 197 ? 15.611 30.848 93.808 1.00 41.59 198 ALA A C 1
ATOM 1572 O O . ALA A 1 197 ? 14.802 30.029 93.364 1.00 40.43 198 ALA A O 1
ATOM 1574 N N . GLN A 1 198 ? 16.746 31.155 93.187 1.00 41.81 199 GLN A N 1
ATOM 1575 C CA . GLN A 1 198 ? 17.135 30.465 91.971 1.00 41.07 199 GLN A CA 1
ATOM 1576 C C . GLN A 1 198 ? 17.542 29.026 92.284 1.00 37.79 199 GLN A C 1
ATOM 1577 O O . GLN A 1 198 ? 18.088 28.744 93.354 1.00 37.99 199 GLN A O 1
ATOM 1583 N N . PRO A 1 199 ? 17.293 28.099 91.363 1.00 34.99 200 PRO A N 1
ATOM 1584 C CA . PRO A 1 199 ? 17.638 26.699 91.620 1.00 32.43 200 PRO A CA 1
ATOM 1585 C C . PRO A 1 199 ? 19.136 26.460 91.545 1.00 35.15 200 PRO A C 1
ATOM 1586 O O . PRO A 1 199 ? 19.873 27.170 90.857 1.00 38.90 200 PRO A O 1
ATOM 1590 N N . THR A 1 200 ? 19.580 25.438 92.270 1.00 32.64 201 THR A N 1
ATOM 1591 C CA . THR A 1 200 ? 20.943 24.938 92.182 1.00 32.56 201 THR A CA 1
ATOM 1592 C C . THR A 1 200 ? 20.923 23.591 91.474 1.00 31.54 201 THR A C 1
ATOM 1593 O O . THR A 1 200 ? 20.041 22.763 91.724 1.00 32.26 201 THR A O 1
ATOM 1597 N N . MET A 1 201 ? 21.888 23.376 90.584 1.00 29.68 202 MET A N 1
ATOM 1598 C CA . MET A 1 201 ? 21.878 22.216 89.707 1.00 28.81 202 MET A CA 1
ATOM 1599 C C . MET A 1 201 ? 23.226 21.513 89.746 1.00 29.81 202 MET A C 1
ATOM 1600 O O . MET A 1 201 ? 24.274 22.146 89.904 1.00 32.05 202 MET A O 1
ATOM 1605 N N . SER A 1 202 ? 23.182 20.190 89.606 1.00 30.21 203 SER A N 1
ATOM 1606 C CA . SER A 1 202 ? 24.379 19.385 89.431 1.00 30.17 203 SER A CA 1
ATOM 1607 C C . SER A 1 202 ? 24.026 18.186 88.562 1.00 26.91 203 SER A C 1
ATOM 1608 O O . SER A 1 202 ? 22.909 17.665 88.623 1.00 26.88 203 SER A O 1
ATOM 1611 N N . VAL A 1 203 ? 24.986 17.762 87.746 1.00 26.89 204 VAL A N 1
ATOM 1612 C CA . VAL A 1 203 ? 24.807 16.649 86.822 1.00 25.15 204 VAL A CA 1
ATOM 1613 C C . VAL A 1 203 ? 25.748 15.533 87.244 1.00 28.82 204 VAL A C 1
ATOM 1614 O O . VAL A 1 203 ? 26.944 15.769 87.454 1.00 29.65 204 VAL A O 1
ATOM 1618 N N . TRP A 1 204 ? 25.210 14.324 87.373 1.00 30.30 205 TRP A N 1
ATOM 1619 C CA . TRP A 1 204 ? 25.980 13.162 87.791 1.00 26.57 205 TRP A CA 1
ATOM 1620 C C . TRP A 1 204 ? 25.846 12.068 86.743 1.00 25.52 205 TRP A C 1
ATOM 1621 O O . TRP A 1 204 ? 24.734 11.761 86.300 1.00 27.10 205 TRP A O 1
ATOM 1632 N N . VAL A 1 205 ? 26.976 11.488 86.347 1.00 25.63 206 VAL A N 1
ATOM 1633 C CA . VAL A 1 205 ? 27.028 10.460 85.314 1.00 24.01 206 VAL A CA 1
ATOM 1634 C C . VAL A 1 205 ? 27.640 9.202 85.916 1.00 25.80 206 VAL A C 1
ATOM 1635 O O . VAL A 1 205 ? 28.665 9.272 86.603 1.00 26.77 206 VAL A O 1
ATOM 1639 N N . ASP A 1 206 ? 27.009 8.058 85.661 1.00 26.62 207 ASP A N 1
ATOM 1640 C CA . ASP A 1 206 ? 27.503 6.771 86.136 1.00 29.91 207 ASP A CA 1
ATOM 1641 C C . ASP A 1 206 ? 28.454 6.180 85.102 1.00 26.91 207 ASP A C 1
ATOM 1642 O O . ASP A 1 206 ? 28.055 5.919 83.963 1.00 27.64 207 ASP A O 1
ATOM 1647 N N . TYR A 1 207 ? 29.704 5.972 85.500 1.00 27.16 208 TYR A N 1
ATOM 1648 C CA . TYR A 1 207 ? 30.731 5.445 84.616 1.00 26.33 208 TYR A CA 1
ATOM 1649 C C . TYR A 1 207 ? 30.957 3.962 84.879 1.00 26.43 208 TYR A C 1
ATOM 1650 O O . TYR A 1 207 ? 30.828 3.484 86.009 1.00 26.75 208 TYR A O 1
ATOM 1659 N N . ILE A 1 208 ? 31.296 3.237 83.818 1.00 24.31 209 ILE A N 1
ATOM 1660 C CA . ILE A 1 208 ? 31.644 1.824 83.896 1.00 23.75 209 ILE A CA 1
ATOM 1661 C C . ILE A 1 208 ? 33.138 1.690 83.642 1.00 23.87 209 ILE A C 1
ATOM 1662 O O . ILE A 1 208 ? 33.644 2.159 82.616 1.00 25.66 209 ILE A O 1
ATOM 1667 N N . PHE A 1 209 ? 33.842 1.059 84.578 1.00 25.48 210 PHE A N 1
ATOM 1668 C CA . PHE A 1 209 ? 35.265 0.777 84.439 1.00 26.41 210 PHE A CA 1
ATOM 1669 C C . PHE A 1 209 ? 35.436 -0.689 84.063 1.00 25.37 210 PHE A C 1
ATOM 1670 O O . PHE A 1 209 ? 35.004 -1.577 84.804 1.00 25.63 210 PHE A O 1
ATOM 1678 N N . LEU A 1 210 ? 36.066 -0.936 82.920 1.00 26.07 211 LEU A N 1
ATOM 1679 C CA . LEU A 1 210 ? 36.181 -2.269 82.350 1.00 32.05 211 LEU A CA 1
ATOM 1680 C C . LEU A 1 210 ? 37.565 -2.863 82.589 1.00 39.68 211 LEU A C 1
ATOM 1681 O O . LEU A 1 210 ? 38.545 -2.154 82.825 1.00 36.29 211 LEU A O 1
ATOM 1686 N N . ASP A 1 211 ? 37.624 -4.192 82.525 1.00 54.94 212 ASP A N 1
ATOM 1687 C CA . ASP A 1 211 ? 38.869 -4.930 82.658 1.00 64.58 212 ASP A CA 1
ATOM 1688 C C . ASP A 1 211 ? 39.695 -4.813 81.376 1.00 65.06 212 ASP A C 1
ATOM 1689 O O . ASP A 1 211 ? 39.227 -4.318 80.348 1.00 65.90 212 ASP A O 1
ATOM 1694 N N . THR A 1 212 ? 40.943 -5.285 81.450 1.00 64.58 213 THR A N 1
ATOM 1695 C CA . THR A 1 212 ? 41.918 -5.016 80.395 1.00 64.60 213 THR A CA 1
ATOM 1696 C C . THR A 1 212 ? 41.460 -5.553 79.042 1.00 60.74 213 THR A C 1
ATOM 1697 O O . THR A 1 212 ? 41.532 -4.849 78.028 1.00 60.56 213 THR A O 1
ATOM 1701 N N . GLN A 1 213 ? 40.989 -6.801 79.004 1.00 58.18 214 GLN A N 1
ATOM 1702 C CA . GLN A 1 213 ? 40.641 -7.420 77.727 1.00 57.23 214 GLN A CA 1
ATOM 1703 C C . GLN A 1 213 ? 39.452 -6.725 77.076 1.00 51.36 214 GLN A C 1
ATOM 1704 O O . GLN A 1 213 ? 39.514 -6.330 75.906 1.00 49.25 214 GLN A O 1
ATOM 1710 N N . GLU A 1 214 ? 38.358 -6.563 77.823 1.00 48.57 215 GLU A N 1
ATOM 1711 C CA . GLU A 1 214 ? 37.179 -5.916 77.262 1.00 44.27 215 GLU A CA 1
ATOM 1712 C C . GLU A 1 214 ? 37.454 -4.450 76.956 1.00 40.93 215 GLU A C 1
ATOM 1713 O O . GLU A 1 214 ? 36.796 -3.866 76.088 1.00 41.69 215 GLU A O 1
ATOM 1719 N N . ARG A 1 215 ? 38.420 -3.843 77.653 1.00 38.75 216 ARG A N 1
ATOM 1720 C CA . ARG A 1 215 ? 38.813 -2.473 77.342 1.00 40.07 216 ARG A CA 1
ATOM 1721 C C . ARG A 1 215 ? 39.470 -2.391 75.969 1.00 42.31 216 ARG A C 1
ATOM 1722 O O . ARG A 1 215 ? 39.256 -1.425 75.227 1.00 40.48 216 ARG A O 1
ATOM 1730 N N . THR A 1 216 ? 40.273 -3.399 75.615 1.00 44.45 217 THR A N 1
ATOM 1731 C CA . THR A 1 216 ? 40.915 -3.424 74.306 1.00 42.26 217 THR A CA 1
ATOM 1732 C C . THR A 1 216 ? 39.898 -3.663 73.199 1.00 40.09 217 THR A C 1
ATOM 1733 O O . THR A 1 216 ? 40.022 -3.099 72.106 1.00 41.57 217 THR A O 1
ATOM 1737 N N . ARG A 1 217 ? 38.868 -4.460 73.477 1.00 39.28 218 ARG A N 1
ATOM 1738 C CA . ARG A 1 217 ? 37.875 -4.763 72.456 1.00 41.92 218 ARG A CA 1
ATOM 1739 C C . ARG A 1 217 ? 37.015 -3.552 72.130 1.00 40.13 218 ARG A C 1
ATOM 1740 O O . ARG A 1 217 ? 36.706 -3.300 70.960 1.00 42.39 218 ARG A O 1
ATOM 1748 N N . PHE A 1 218 ? 36.613 -2.794 73.151 1.00 35.83 219 PHE A N 1
ATOM 1749 C CA . PHE A 1 218 ? 35.786 -1.616 72.914 1.00 35.03 219 PHE A CA 1
ATOM 1750 C C . PHE A 1 218 ? 36.544 -0.525 72.171 1.00 34.63 219 PHE A C 1
ATOM 1751 O O . PHE A 1 218 ? 35.943 0.225 71.394 1.00 34.42 219 PHE A O 1
ATOM 1759 N N . ALA A 1 219 ? 37.853 -0.425 72.383 1.00 32.63 220 ALA A N 1
ATOM 1760 C CA . ALA A 1 219 ? 38.644 0.631 71.769 1.00 34.19 220 ALA A CA 1
ATOM 1761 C C . ALA A 1 219 ? 39.138 0.274 70.378 1.00 37.95 220 ALA A C 1
ATOM 1762 O O . ALA A 1 219 ? 39.622 1.160 69.664 1.00 43.29 220 ALA A O 1
ATOM 1764 N N . GLN A 1 220 ? 39.027 -0.988 69.986 1.00 39.78 221 GLN A N 1
ATOM 1765 C CA . GLN A 1 220 ? 39.541 -1.392 68.687 1.00 41.24 221 GLN A CA 1
ATOM 1766 C C . GLN A 1 220 ? 38.531 -1.912 67.675 1.00 40.20 221 GLN A C 1
ATOM 1767 O O . GLN A 1 220 ? 38.763 -1.795 66.474 1.00 42.22 221 GLN A O 1
ATOM 1773 N N . LEU A 1 221 ? 37.418 -2.479 68.122 1.00 40.38 222 LEU A N 1
ATOM 1774 C CA . LEU A 1 221 ? 36.477 -2.986 67.134 1.00 42.46 222 LEU A CA 1
ATOM 1775 C C . LEU A 1 221 ? 35.391 -1.963 66.821 1.00 41.48 222 LEU A C 1
ATOM 1776 O O . LEU A 1 221 ? 35.070 -1.109 67.653 1.00 42.67 222 LEU A O 1
ATOM 1781 N N . PRO A 1 222 ? 34.750 -2.115 65.653 1.00 40.68 223 PRO A N 1
ATOM 1782 C CA . PRO A 1 222 ? 33.630 -1.260 65.258 1.00 39.31 223 PRO A CA 1
ATOM 1783 C C . PRO A 1 222 ? 32.398 -1.716 66.041 1.00 35.39 223 PRO A C 1
ATOM 1784 O O . PRO A 1 222 ? 32.241 -2.913 66.279 1.00 36.63 223 PRO A O 1
ATOM 1788 N N . HIS A 1 223 ? 31.543 -0.779 66.434 1.00 30.36 224 HIS A N 1
ATOM 1789 C CA . HIS A 1 223 ? 30.357 -1.091 67.213 1.00 29.56 224 HIS A CA 1
ATOM 1790 C C . HIS A 1 223 ? 29.111 -0.626 66.476 1.00 30.26 224 HIS A C 1
ATOM 1791 O O . HIS A 1 223 ? 29.124 0.390 65.777 1.00 33.74 224 HIS A O 1
ATOM 1798 N N . GLU A 1 224 ? 28.032 -1.389 66.638 1.00 28.87 225 GLU A N 1
ATOM 1799 C CA . GLU A 1 224 ? 26.718 -1.018 66.128 1.00 29.67 225 GLU A CA 1
ATOM 1800 C C . GLU A 1 224 ? 25.702 -1.199 67.242 1.00 26.81 225 GLU A C 1
ATOM 1801 O O . GLU A 1 224 ? 25.526 -2.311 67.749 1.00 29.01 225 GLU A O 1
ATOM 1807 N N . TYR A 1 225 ? 25.044 -0.110 67.624 1.00 25.90 226 TYR A N 1
ATOM 1808 C CA . TYR A 1 225 ? 24.040 -0.119 68.678 1.00 22.40 226 TYR A CA 1
ATOM 1809 C C . TYR A 1 225 ? 22.674 0.179 68.077 1.00 24.58 226 TYR A C 1
ATOM 1810 O O . TYR A 1 225 ? 22.518 1.155 67.336 1.00 27.10 226 TYR A O 1
ATOM 1819 N N . LEU A 1 226 ? 21.693 -0.659 68.394 1.00 27.61 227 LEU A N 1
ATOM 1820 C CA . LEU A 1 226 ? 20.307 -0.408 68.006 1.00 28.45 227 LEU A CA 1
ATOM 1821 C C . LEU A 1 226 ? 19.686 0.445 69.102 1.00 30.80 227 LEU A C 1
ATOM 1822 O O . LEU A 1 226 ? 19.370 -0.050 70.186 1.00 35.82 227 LEU A O 1
ATOM 1827 N N . ILE A 1 227 ? 19.519 1.733 68.824 1.00 29.57 228 ILE A N 1
ATOM 1828 C CA . ILE A 1 227 ? 19.087 2.695 69.825 1.00 27.96 228 ILE A CA 1
ATOM 1829 C C . ILE A 1 227 ? 17.662 3.140 69.518 1.00 26.82 228 ILE A C 1
ATOM 1830 O O . ILE A 1 227 ? 17.098 2.835 68.467 1.00 28.70 228 ILE A O 1
ATOM 1835 N N . GLU A 1 228 ? 17.082 3.879 70.457 1.00 27.88 229 GLU A N 1
ATOM 1836 C CA . GLU A 1 228 ? 15.756 4.450 70.301 1.00 25.10 229 GLU A CA 1
ATOM 1837 C C . GLU A 1 228 ? 15.855 5.968 70.336 1.00 25.22 229 GLU A C 1
ATOM 1838 O O . GLU A 1 228 ? 16.725 6.535 71.003 1.00 26.90 229 GLU A O 1
ATOM 1844 N N . GLN A 1 229 ? 14.954 6.619 69.608 1.00 26.24 230 GLN A N 1
ATOM 1845 C CA . GLN A 1 229 ? 14.909 8.068 69.531 1.00 22.04 230 GLN A CA 1
ATOM 1846 C C . GLN A 1 229 ? 13.486 8.543 69.772 1.00 18.70 230 GLN A C 1
ATOM 1847 O O . GLN A 1 229 ? 12.520 7.801 69.583 1.00 24.60 230 GLN A O 1
ATOM 1853 N N . LEU A 1 230 ? 13.367 9.796 70.191 1.00 20.09 231 LEU A N 1
ATOM 1854 C CA . LEU A 1 230 ? 12.077 10.448 70.329 1.00 21.29 231 LEU A CA 1
ATOM 1855 C C . LEU A 1 230 ? 11.886 11.427 69.180 1.00 22.49 231 LEU A C 1
ATOM 1856 O O . LEU A 1 230 ? 12.814 12.153 68.809 1.00 23.09 231 LEU A O 1
ATOM 1861 N N . GLN A 1 231 ? 10.686 11.438 68.613 1.00 22.11 232 GLN A N 1
ATOM 1862 C CA . GLN A 1 231 ? 10.326 12.385 67.570 1.00 23.90 232 GLN A CA 1
ATOM 1863 C C . GLN A 1 231 ? 9.210 13.274 68.087 1.00 25.25 232 GLN A C 1
ATOM 1864 O O . GLN A 1 231 ? 8.225 12.782 68.647 1.00 25.58 232 GLN A O 1
ATOM 1870 N N . PHE A 1 232 ? 9.376 14.580 67.906 1.00 26.18 233 PHE A N 1
ATOM 1871 C CA . PHE A 1 232 ? 8.376 15.555 68.327 1.00 27.12 233 PHE A CA 1
ATOM 1872 C C . PHE A 1 232 ? 8.616 16.825 67.531 1.00 32.54 233 PHE A C 1
ATOM 1873 O O . PHE A 1 232 ? 9.679 17.441 67.656 1.00 37.39 233 PHE A O 1
ATOM 1881 N N . THR A 1 233 ? 7.642 17.207 66.709 1.00 32.53 234 THR A N 1
ATOM 1882 C CA . THR A 1 233 ? 7.777 18.346 65.813 1.00 34.39 234 THR A CA 1
ATOM 1883 C C . THR A 1 233 ? 7.113 19.607 66.353 1.00 38.39 234 THR A C 1
ATOM 1884 O O . THR A 1 233 ? 6.995 20.594 65.620 1.00 41.47 234 THR A O 1
ATOM 1888 N N . GLY A 1 234 ? 6.687 19.602 67.606 1.00 35.59 235 GLY A N 1
ATOM 1889 C CA . GLY A 1 234 ? 5.996 20.738 68.174 1.00 34.20 235 GLY A CA 1
ATOM 1890 C C . GLY A 1 234 ? 4.517 20.456 68.388 1.00 34.80 235 GLY A C 1
ATOM 1891 O O . GLY A 1 234 ? 3.941 19.509 67.844 1.00 36.10 235 GLY A O 1
ATOM 1892 N N . SER A 1 235 ? 3.900 21.304 69.204 1.00 33.07 236 SER A N 1
ATOM 1893 C CA . SER A 1 235 ? 2.491 21.143 69.529 1.00 33.66 236 SER A CA 1
ATOM 1894 C C . SER A 1 235 ? 1.616 21.463 68.324 1.00 35.96 236 SER A C 1
ATOM 1895 O O . SER A 1 235 ? 1.906 22.378 67.549 1.00 39.93 236 SER A O 1
ATOM 1898 N N . GLU A 1 236 ? 0.493 20.754 68.262 1.00 36.34 237 GLU A N 1
ATOM 1899 C CA . GLU A 1 236 ? -0.530 20.952 67.248 1.00 35.44 237 GLU A CA 1
ATOM 1900 C C . GLU A 1 236 ? -1.661 21.725 67.933 1.00 35.42 237 GLU A C 1
ATOM 1901 O O . GLU A 1 236 ? -1.817 21.659 69.154 1.00 40.15 237 GLU A O 1
ATOM 1907 N N . THR A 1 237 ? -2.452 22.450 67.152 1.00 35.71 238 THR A N 1
ATOM 1908 C CA . THR A 1 237 ? -3.540 23.257 67.692 1.00 35.75 238 THR A CA 1
ATOM 1909 C C . THR A 1 237 ? -4.831 22.449 67.628 1.00 34.91 238 THR A C 1
ATOM 1910 O O . THR A 1 237 ? -5.389 22.241 66.546 1.00 37.84 238 THR A O 1
ATOM 1914 N N . ALA A 1 238 ? -5.302 21.997 68.786 1.00 33.48 239 ALA A N 1
ATOM 1915 C CA . ALA A 1 238 ? -6.585 21.319 68.866 1.00 31.76 239 ALA A CA 1
ATOM 1916 C C . ALA A 1 238 ? -7.713 22.338 68.951 1.00 32.99 239 ALA A C 1
ATOM 1917 O O . ALA A 1 238 ? -7.564 23.415 69.535 1.00 36.96 239 ALA A O 1
ATOM 1919 N N . THR A 1 239 ? -8.852 21.991 68.354 1.00 34.55 240 THR A N 1
ATOM 1920 C CA . THR A 1 239 ? -10.007 22.885 68.273 1.00 38.52 240 THR A CA 1
ATOM 1921 C C . THR A 1 239 ? -11.258 22.175 68.776 1.00 40.06 240 THR A C 1
ATOM 1922 O O . THR A 1 239 ? -12.176 21.887 67.999 1.00 41.98 240 THR A O 1
ATOM 1926 N N . PRO A 1 240 ? -11.341 21.863 70.060 1.00 40.50 241 PRO A N 1
ATOM 1927 C CA . PRO A 1 240 ? -12.559 21.228 70.616 1.00 39.72 241 PRO A CA 1
ATOM 1928 C C . PRO A 1 240 ? -13.598 22.351 70.746 1.00 40.78 241 PRO A C 1
ATOM 1929 O O . PRO A 1 240 ? -13.198 23.478 71.033 1.00 45.28 241 PRO A O 1
ATOM 1933 N N . SER A 1 241 ? -14.868 22.059 70.648 1.00 42.18 242 SER A N 1
ATOM 1934 C CA . SER A 1 241 ? -15.960 23.018 70.675 1.00 44.32 242 SER A CA 1
ATOM 1935 C C . SER A 1 241 ? -16.968 22.649 71.754 1.00 46.69 242 SER A C 1
ATOM 1936 O O . SER A 1 241 ? -17.032 21.506 72.215 1.00 48.18 242 SER A O 1
ATOM 1939 N N . ALA A 1 242 ? -17.762 23.643 72.149 1.00 48.05 243 ALA A N 1
ATOM 1940 C CA . ALA A 1 242 ? -18.767 23.476 73.188 1.00 45.34 243 ALA A CA 1
ATOM 1941 C C . ALA A 1 242 ? -20.175 23.302 72.636 1.00 43.81 243 ALA A C 1
ATOM 1942 O O . ALA A 1 242 ? -21.099 23.043 73.415 1.00 42.79 243 ALA A O 1
ATOM 1944 N N . THR A 1 243 ? -20.363 23.435 71.321 1.00 44.56 244 THR A N 1
ATOM 1945 C CA . THR A 1 243 ? -21.679 23.340 70.705 1.00 45.07 244 THR A CA 1
ATOM 1946 C C . THR A 1 243 ? -21.835 22.165 69.753 1.00 43.44 244 THR A C 1
ATOM 1947 O O . THR A 1 243 ? -22.973 21.768 69.479 1.00 42.72 244 THR A O 1
ATOM 1951 N N . THR A 1 244 ? -20.742 21.597 69.251 1.00 42.99 245 THR A N 1
ATOM 1952 C CA . THR A 1 244 ? -20.803 20.466 68.336 1.00 44.51 245 THR A CA 1
ATOM 1953 C C . THR A 1 244 ? -19.561 19.608 68.539 1.00 44.53 245 THR A C 1
ATOM 1954 O O . THR A 1 244 ? -18.703 19.906 69.375 1.00 45.19 245 THR A O 1
ATOM 1958 N N . GLN A 1 245 ? -19.473 18.528 67.766 1.00 42.37 246 GLN A N 1
ATOM 1959 C CA . GLN A 1 245 ? -18.318 17.633 67.793 1.00 40.22 246 GLN A CA 1
ATOM 1960 C C . GLN A 1 245 ? -17.385 18.038 66.658 1.00 38.89 246 GLN A C 1
ATOM 1961 O O . GLN A 1 245 ? -17.646 17.745 65.489 1.00 41.33 246 GLN A O 1
ATOM 1967 N N . ALA A 1 246 ? -16.296 18.715 67.005 1.00 37.46 247 ALA A N 1
ATOM 1968 C CA . ALA A 1 246 ? -15.320 19.103 66.004 1.00 35.68 247 ALA A CA 1
ATOM 1969 C C . ALA A 1 246 ? -14.449 17.910 65.617 1.00 33.47 247 ALA A C 1
ATOM 1970 O O . ALA A 1 246 ? -14.327 16.929 66.355 1.00 35.88 247 ALA A O 1
ATOM 1972 N N . SER A 1 247 ? -13.839 18.007 64.438 1.00 33.59 248 SER A N 1
ATOM 1973 C CA . SER A 1 247 ? -12.965 16.962 63.926 1.00 35.81 248 SER A CA 1
ATOM 1974 C C . SER A 1 247 ? -11.727 17.601 63.315 1.00 37.98 248 SER A C 1
ATOM 1975 O O . SER A 1 247 ? -11.756 18.756 62.884 1.00 39.32 248 SER A O 1
ATOM 1978 N N . GLN A 1 248 ? -10.637 16.837 63.282 1.00 38.79 249 GLN A N 1
ATOM 1979 C CA . GLN A 1 248 ? -9.384 17.330 62.732 1.00 40.39 249 GLN A CA 1
ATOM 1980 C C . GLN A 1 248 ? -8.634 16.197 62.045 1.00 40.56 249 GLN A C 1
ATOM 1981 O O . GLN A 1 248 ? -8.835 15.017 62.343 1.00 42.93 249 GLN A O 1
ATOM 1987 N N . ASN A 1 249 ? -7.758 16.579 61.117 1.00 39.78 250 ASN A N 1
ATOM 1988 C CA . ASN A 1 249 ? -6.836 15.658 60.455 1.00 40.69 250 ASN A CA 1
ATOM 1989 C C . ASN A 1 249 ? -5.436 16.249 60.585 1.00 42.01 250 ASN A C 1
ATOM 1990 O O . ASN A 1 249 ? -5.092 17.208 59.888 1.00 45.62 250 ASN A O 1
ATOM 1995 N N . ILE A 1 250 ? -4.636 15.682 61.480 1.00 39.33 251 ILE A N 1
ATOM 1996 C CA . ILE A 1 250 ? -3.281 16.159 61.724 1.00 38.58 251 ILE A CA 1
ATOM 1997 C C . ILE A 1 250 ? -2.328 15.335 60.870 1.00 38.19 251 ILE A C 1
ATOM 1998 O O . ILE A 1 250 ? -2.232 14.113 61.032 1.00 39.65 251 ILE A O 1
ATOM 2003 N N . ARG A 1 251 ? -1.634 16.001 59.951 1.00 36.89 252 ARG A N 1
ATOM 2004 C CA . ARG A 1 251 ? -0.651 15.339 59.102 1.00 36.26 252 ARG A CA 1
ATOM 2005 C C . ARG A 1 251 ? 0.575 15.021 59.947 1.00 40.83 252 ARG A C 1
ATOM 2006 O O . ARG A 1 251 ? 1.266 15.931 60.417 1.00 46.87 252 ARG A O 1
ATOM 2014 N N . LEU A 1 252 ? 0.847 13.736 60.153 1.00 38.88 253 LEU A N 1
ATOM 2015 C CA . LEU A 1 252 ? 1.996 13.335 60.950 1.00 36.03 253 LEU A CA 1
ATOM 2016 C C . LEU A 1 252 ? 3.268 13.467 60.125 1.00 36.12 253 LEU A C 1
ATOM 2017 O O . LEU A 1 252 ? 3.272 13.218 58.917 1.00 39.58 253 LEU A O 1
ATOM 2022 N N . ASN A 1 253 ? 4.314 13.818 60.815 1.00 33.68 254 ASN A N 1
ATOM 2023 C CA . ASN A 1 253 ? 5.562 13.984 60.195 1.00 36.56 254 ASN A CA 1
ATOM 2024 C C . ASN A 1 253 ? 6.646 13.239 60.964 1.00 38.64 254 ASN A C 1
ATOM 2025 O O . ASN A 1 253 ? 7.470 13.807 61.591 1.00 40.91 254 ASN A O 1
ATOM 2030 N N . PHE A 1 254 ? 6.580 11.931 60.886 1.00 38.93 255 PHE A N 1
ATOM 2031 C CA . PHE A 1 254 ? 7.513 11.029 61.539 1.00 33.03 255 PHE A CA 1
ATOM 2032 C C . PHE A 1 254 ? 8.277 10.230 60.490 1.00 29.97 255 PHE A C 1
ATOM 2033 O O . PHE A 1 254 ? 7.897 10.182 59.317 1.00 31.44 255 PHE A O 1
ATOM 2041 N N . ASN A 1 255 ? 9.366 9.601 60.927 1.00 28.29 256 ASN A N 1
ATOM 2042 C CA . ASN A 1 255 ? 10.189 8.770 60.058 1.00 29.32 256 ASN A CA 1
ATOM 2043 C C . ASN A 1 255 ? 10.677 7.567 60.852 1.00 26.19 256 ASN A C 1
ATOM 2044 O O . ASN A 1 255 ? 10.405 7.439 62.051 1.00 26.15 256 ASN A O 1
ATOM 2049 N N . HIS A 1 256 ? 11.397 6.671 60.161 1.00 26.25 257 HIS A N 1
ATOM 2050 C CA . HIS A 1 256 ? 12.076 5.512 60.737 1.00 26.83 257 HIS A CA 1
ATOM 2051 C C . HIS A 1 256 ? 11.080 4.473 61.246 1.00 24.17 257 HIS A C 1
ATOM 2052 O O . HIS A 1 256 ? 9.889 4.775 61.399 1.00 24.41 257 HIS A O 1
ATOM 2059 N N . PRO A 1 257 ? 11.517 3.236 61.492 1.00 22.57 258 PRO A N 1
ATOM 2060 C CA . PRO A 1 257 ? 10.630 2.248 62.127 1.00 23.13 258 PRO A CA 1
ATOM 2061 C C . PRO A 1 257 ? 10.221 2.697 63.522 1.00 22.96 258 PRO A C 1
ATOM 2062 O O . PRO A 1 257 ? 11.056 2.843 64.418 1.00 24.50 258 PRO A O 1
ATOM 2066 N N . THR A 1 258 ? 8.920 2.908 63.703 1.00 23.54 259 THR A N 1
ATOM 2067 C CA . THR A 1 258 ? 8.371 3.502 64.914 1.00 24.36 259 THR A CA 1
ATOM 2068 C C . THR A 1 258 ? 7.690 2.433 65.758 1.00 23.04 259 THR A C 1
ATOM 2069 O O . THR A 1 258 ? 6.900 1.637 65.240 1.00 24.70 259 THR A O 1
ATOM 2073 N N . LYS A 1 259 ? 7.992 2.427 67.059 1.00 22.74 260 LYS A N 1
ATOM 2074 C CA . LYS A 1 259 ? 7.404 1.447 67.967 1.00 23.42 260 LYS A CA 1
ATOM 2075 C C . LYS A 1 259 ? 5.964 1.794 68.322 1.00 23.09 260 LYS A C 1
ATOM 2076 O O . LYS A 1 259 ? 5.097 0.914 68.332 1.00 25.82 260 LYS A O 1
ATOM 2082 N N . TYR A 1 260 ? 5.693 3.059 68.629 1.00 23.42 261 TYR A N 1
ATOM 2083 C CA . TYR A 1 260 ? 4.368 3.459 69.077 1.00 22.58 261 TYR A CA 1
ATOM 2084 C C . TYR A 1 260 ? 4.194 4.956 68.873 1.00 22.43 261 TYR A C 1
ATOM 2085 O O . TYR A 1 260 ? 5.162 5.694 68.673 1.00 23.86 261 TYR A O 1
ATOM 2094 N N . LEU A 1 261 ? 2.938 5.388 68.915 1.00 24.20 262 LEU A N 1
ATOM 2095 C CA . LEU A 1 261 ? 2.579 6.797 68.958 1.00 18.94 262 LEU A CA 1
ATOM 2096 C C . LEU A 1 261 ? 1.904 7.105 70.287 1.00 25.52 262 LEU A C 1
ATOM 2097 O O . LEU A 1 261 ? 1.061 6.336 70.758 1.00 29.65 262 LEU A O 1
ATOM 2102 N N . ALA A 1 262 ? 2.285 8.223 70.895 1.00 23.68 263 ALA A N 1
ATOM 2103 C CA . ALA A 1 262 ? 1.684 8.682 72.138 1.00 23.29 263 ALA A CA 1
ATOM 2104 C C . ALA A 1 262 ? 1.341 10.157 72.007 1.00 25.36 263 ALA A C 1
ATOM 2105 O O . ALA A 1 262 ? 2.148 10.944 71.504 1.00 28.69 263 ALA A O 1
ATOM 2107 N N . TRP A 1 263 ? 0.144 10.532 72.453 1.00 24.25 264 TRP A N 1
ATOM 2108 C CA . TRP A 1 263 ? -0.276 11.918 72.318 1.00 24.46 264 TRP A CA 1
ATOM 2109 C C . TRP A 1 263 ? -1.160 12.315 73.492 1.00 24.21 264 TRP A C 1
ATOM 2110 O O . TRP A 1 263 ? -1.678 11.468 74.224 1.00 21.49 264 TRP A O 1
ATOM 2121 N N . ASN A 1 264 ? -1.308 13.628 73.669 1.00 28.34 265 ASN A N 1
ATOM 2122 C CA . ASN A 1 264 ? -2.163 14.185 74.707 1.00 27.84 265 ASN A CA 1
ATOM 2123 C C . ASN A 1 264 ? -2.674 15.546 74.255 1.00 31.08 265 ASN A C 1
ATOM 2124 O O . ASN A 1 264 ? -2.107 16.180 73.362 1.00 33.84 265 ASN A O 1
ATOM 2129 N N . PHE A 1 265 ? -3.759 15.990 74.890 1.00 28.28 266 PHE A N 1
ATOM 2130 C CA . PHE A 1 265 ? -4.308 17.328 74.698 1.00 26.13 266 PHE A CA 1
ATOM 2131 C C . PHE A 1 265 ? -4.079 18.107 75.986 1.00 24.71 266 PHE A C 1
ATOM 2132 O O . PHE A 1 265 ? -4.671 17.789 77.023 1.00 27.46 266 PHE A O 1
ATOM 2140 N N . ASN A 1 266 ? -3.221 19.119 75.921 1.00 25.41 267 ASN A N 1
ATOM 2141 C CA . ASN A 1 266 ? -2.765 19.841 77.099 1.00 26.90 267 ASN A CA 1
ATOM 2142 C C . ASN A 1 266 ? -3.219 21.293 77.056 1.00 31.89 267 ASN A C 1
ATOM 2143 O O . ASN A 1 266 ? -3.199 21.930 75.999 1.00 36.31 267 ASN A O 1
ATOM 2148 N N . ASN A 1 267 ? -3.629 21.809 78.214 1.00 34.00 268 ASN A N 1
ATOM 2149 C CA . ASN A 1 267 ? -3.858 23.238 78.379 1.00 34.05 268 ASN A CA 1
ATOM 2150 C C . ASN A 1 267 ? -2.512 23.881 78.687 1.00 34.29 268 ASN A C 1
ATOM 2151 O O . ASN A 1 267 ? -1.979 23.700 79.789 1.00 36.69 268 ASN A O 1
ATOM 2156 N N . PRO A 1 268 ? -1.935 24.637 77.749 1.00 33.33 269 PRO A N 1
ATOM 2157 C CA . PRO A 1 268 ? -0.559 25.130 77.937 1.00 32.77 269 PRO A CA 1
ATOM 2158 C C . PRO A 1 268 ? -0.374 26.003 79.167 1.00 34.79 269 PRO A C 1
ATOM 2159 O O . PRO A 1 268 ? 0.774 26.225 79.575 1.00 35.25 269 PRO A O 1
ATOM 2163 N N . THR A 1 269 ? -1.457 26.495 79.769 1.00 34.58 270 THR A N 1
ATOM 2164 C CA . THR A 1 269 ? -1.329 27.333 80.956 1.00 34.51 270 THR A CA 1
ATOM 2165 C C . THR A 1 269 ? -0.829 26.533 82.154 1.00 33.39 270 THR A C 1
ATOM 2166 O O . THR A 1 269 ? -0.035 27.039 82.956 1.00 34.31 270 THR A O 1
ATOM 2170 N N . ASN A 1 270 ? -1.265 25.281 82.287 1.00 32.16 271 ASN A N 1
ATOM 2171 C CA . ASN A 1 270 ? -0.970 24.465 83.458 1.00 28.55 271 ASN A CA 1
ATOM 2172 C C . ASN A 1 270 ? -0.182 23.231 83.046 1.00 26.56 271 ASN A C 1
ATOM 2173 O O . ASN A 1 270 ? -0.573 22.519 82.115 1.00 29.20 271 ASN A O 1
ATOM 2178 N N . TYR A 1 271 ? 0.920 22.981 83.749 1.00 24.75 272 TYR A N 1
ATOM 2179 C CA . TYR A 1 271 ? 1.798 21.870 83.414 1.00 22.92 272 TYR A CA 1
ATOM 2180 C C . TYR A 1 271 ? 1.119 20.542 83.716 1.00 24.10 272 TYR A C 1
ATOM 2181 O O . TYR A 1 271 ? 0.537 20.358 84.789 1.00 31.08 272 TYR A O 1
ATOM 2190 N N . GLY A 1 272 ? 1.192 19.618 82.763 1.00 25.50 273 GLY A N 1
ATOM 2191 C CA . GLY A 1 272 ? 0.636 18.296 82.955 1.00 24.63 273 GLY A CA 1
ATOM 2192 C C . GLY A 1 272 ? -0.872 18.219 82.982 1.00 23.04 273 GLY A C 1
ATOM 2193 O O . GLY A 1 272 ? -1.412 17.147 83.270 1.00 22.88 273 GLY A O 1
ATOM 2194 N N . GLN A 1 273 ? -1.575 19.313 82.697 1.00 24.04 274 GLN A N 1
ATOM 2195 C CA . GLN A 1 273 ? -3.035 19.289 82.669 1.00 26.16 274 GLN A CA 1
ATOM 2196 C C . GLN A 1 273 ? -3.479 18.709 81.335 1.00 28.12 274 GLN A C 1
ATOM 2197 O O . GLN A 1 273 ? -3.442 19.385 80.304 1.00 27.94 274 GLN A O 1
ATOM 2203 N N . TYR A 1 274 ? -3.907 17.449 81.353 1.00 29.24 275 TYR A N 1
ATOM 2204 C CA . TYR A 1 274 ? -4.365 16.760 80.157 1.00 28.31 275 TYR A CA 1
ATOM 2205 C C . TYR A 1 274 ? -5.874 16.574 80.127 1.00 28.95 275 TYR A C 1
ATOM 2206 O O . TYR A 1 274 ? -6.399 16.028 79.151 1.00 30.51 275 TYR A O 1
ATOM 2215 N N . THR A 1 275 ? -6.582 17.009 81.165 1.00 28.96 276 THR A N 1
ATOM 2216 C CA . THR A 1 275 ? -8.024 16.856 81.251 1.00 29.24 276 THR A CA 1
ATOM 2217 C C . THR A 1 275 ? -8.646 18.187 81.646 1.00 28.50 276 THR A C 1
ATOM 2218 O O . THR A 1 275 ? -7.955 19.140 82.015 1.00 24.78 276 THR A O 1
ATOM 2222 N N . ALA A 1 276 ? -9.971 18.242 81.568 1.00 21.55 277 ALA A N 1
ATOM 2223 C CA . ALA A 1 276 ? -10.699 19.456 81.897 1.00 25.20 277 ALA A CA 1
ATOM 2224 C C . ALA A 1 276 ? -10.851 19.611 83.405 1.00 25.76 277 ALA A C 1
ATOM 2225 O O . ALA A 1 276 ? -10.932 18.631 84.151 1.00 28.51 277 ALA A O 1
ATOM 2227 N N . LEU A 1 277 ? -10.879 20.863 83.852 1.00 26.50 278 LEU A N 1
ATOM 2228 C CA . LEU A 1 277 ? -11.120 21.154 85.257 1.00 27.73 278 LEU A CA 1
ATOM 2229 C C . LEU A 1 277 ? -12.616 21.147 85.539 1.00 30.07 278 LEU A C 1
ATOM 2230 O O . LEU A 1 277 ? -13.418 21.605 84.720 1.00 32.98 278 LEU A O 1
ATOM 2235 N N . ALA A 1 278 ? -12.989 20.623 86.705 1.00 30.92 279 ALA A N 1
ATOM 2236 C CA . ALA A 1 278 ? -14.392 20.507 87.074 1.00 29.24 279 ALA A CA 1
ATOM 2237 C C . ALA A 1 278 ? -14.522 20.590 88.587 1.00 26.71 279 ALA A C 1
ATOM 2238 O O . ALA A 1 278 ? -13.552 20.409 89.325 1.00 26.94 279 ALA A O 1
ATOM 2240 N N . ASN A 1 279 ? -15.743 20.860 89.038 1.00 25.91 280 ASN A N 1
ATOM 2241 C CA . ASN A 1 279 ? -16.046 21.014 90.462 1.00 26.29 280 ASN A CA 1
ATOM 2242 C C . ASN A 1 279 ? -16.331 19.665 91.119 1.00 28.40 280 ASN A C 1
ATOM 2243 O O . ASN A 1 279 ? -17.362 19.455 91.756 1.00 31.46 280 ASN A O 1
ATOM 2248 N N . ILE A 1 280 ? -15.405 18.728 90.942 1.00 27.76 281 ILE A N 1
ATOM 2249 C CA . ILE A 1 280 ? -15.428 17.447 91.644 1.00 26.72 281 ILE A CA 1
ATOM 2250 C C . ILE A 1 280 ? -14.085 17.306 92.351 1.00 26.88 281 ILE A C 1
ATOM 2251 O O . ILE A 1 280 ? -13.084 17.861 91.875 1.00 27.67 281 ILE A O 1
ATOM 2256 N N . PRO A 1 281 ? -14.015 16.591 93.489 1.00 30.30 282 PRO A N 1
ATOM 2257 C CA . PRO A 1 281 ? -12.772 16.561 94.277 1.00 30.54 282 PRO A CA 1
ATOM 2258 C C . PRO A 1 281 ? -11.537 16.173 93.478 1.00 30.23 282 PRO A C 1
ATOM 2259 O O . PRO A 1 281 ? -11.491 15.106 92.858 1.00 32.59 282 PRO A O 1
ATOM 2263 N N . GLY A 1 282 ? -10.530 17.045 93.491 1.00 28.49 283 GLY A N 1
ATOM 2264 C CA . GLY A 1 282 ? -9.290 16.801 92.791 1.00 25.79 283 GLY A CA 1
ATOM 2265 C C . GLY A 1 282 ? -9.212 17.369 91.391 1.00 28.33 283 GLY A C 1
ATOM 2266 O O . GLY A 1 282 ? -8.144 17.289 90.770 1.00 29.87 283 GLY A O 1
ATOM 2267 N N . ALA A 1 283 ? -10.298 17.946 90.873 1.00 25.88 284 ALA A N 1
ATOM 2268 C CA . ALA A 1 283 ? -10.340 18.413 89.495 1.00 25.45 284 ALA A CA 1
ATOM 2269 C C . ALA A 1 283 ? -10.283 19.928 89.352 1.00 25.13 284 ALA A C 1
ATOM 2270 O O . ALA A 1 283 ? -10.146 20.415 88.225 1.00 29.72 284 ALA A O 1
ATOM 2272 N N . CYS A 1 284 ? -10.382 20.681 90.443 1.00 24.24 285 CYS A N 1
ATOM 2273 C CA . CYS A 1 284 ? -10.230 22.130 90.383 1.00 27.09 285 CYS A CA 1
ATOM 2274 C C . CYS A 1 284 ? -9.866 22.636 91.770 1.00 26.33 285 CYS A C 1
ATOM 2275 O O . CYS A 1 284 ? -9.947 21.908 92.762 1.00 31.01 285 CYS A O 1
ATOM 2278 N N . SER A 1 285 ? -9.472 23.905 91.827 1.00 27.38 286 SER A N 1
ATOM 2279 C CA . SER A 1 285 ? -9.060 24.506 93.088 1.00 26.47 286 SER A CA 1
ATOM 2280 C C . SER A 1 285 ? -10.257 24.652 94.019 1.00 28.92 286 SER A C 1
ATOM 2281 O O . SER A 1 285 ? -11.274 25.246 93.650 1.00 31.78 286 SER A O 1
ATOM 2284 N N . GLY A 1 286 ? -10.133 24.107 95.227 1.00 29.75 287 GLY A N 1
ATOM 2285 C CA . GLY A 1 286 ? -11.198 24.206 96.208 1.00 30.04 287 GLY A CA 1
ATOM 2286 C C . GLY A 1 286 ? -12.461 23.460 95.843 1.00 31.48 287 GLY A C 1
ATOM 2287 O O . GLY A 1 286 ? -13.551 23.866 96.260 1.00 31.34 287 GLY A O 1
ATOM 2288 N N . ALA A 1 287 ? -12.345 22.370 95.086 1.00 31.36 288 ALA A N 1
ATOM 2289 C CA . ALA A 1 287 ? -13.522 21.647 94.624 1.00 33.63 288 ALA A CA 1
ATOM 2290 C C . ALA A 1 287 ? -14.338 21.117 95.796 1.00 34.55 288 ALA A C 1
ATOM 2291 O O . ALA A 1 287 ? -13.791 20.678 96.811 1.00 36.61 288 ALA A O 1
ATOM 2293 N N . GLY A 1 288 ? -15.662 21.157 95.646 1.00 35.34 289 GLY A N 1
ATOM 2294 C CA . GLY A 1 288 ? -16.567 20.710 96.680 1.00 32.66 289 GLY A CA 1
ATOM 2295 C C . GLY A 1 288 ? -16.875 21.726 97.757 1.00 32.59 289 GLY A C 1
ATOM 2296 O O . GLY A 1 288 ? -17.724 21.452 98.615 1.00 32.00 289 GLY A O 1
ATOM 2297 N N . THR A 1 289 ? -16.226 22.887 97.746 1.00 33.53 290 THR A N 1
ATOM 2298 C CA . THR A 1 289 ? -16.422 23.919 98.757 1.00 33.82 290 THR A CA 1
ATOM 2299 C C . THR A 1 289 ? -16.930 25.202 98.105 1.00 34.90 290 THR A C 1
ATOM 2300 O O . THR A 1 289 ? -17.121 25.278 96.889 1.00 34.21 290 THR A O 1
ATOM 2304 N N . ALA A 1 290 ? -17.147 26.222 98.940 1.00 37.11 291 ALA A N 1
ATOM 2305 C CA . ALA A 1 290 ? -17.601 27.522 98.462 1.00 36.36 291 ALA A CA 1
ATOM 2306 C C . ALA A 1 290 ? -16.503 28.318 97.769 1.00 35.64 291 ALA A C 1
ATOM 2307 O O . ALA A 1 290 ? -16.811 29.313 97.104 1.00 37.44 291 ALA A O 1
ATOM 2309 N N . ALA A 1 291 ? -15.240 27.917 97.913 1.00 32.37 292 ALA A N 1
ATOM 2310 C CA . ALA A 1 291 ? -14.126 28.573 97.243 1.00 30.89 292 ALA A CA 1
ATOM 2311 C C . ALA A 1 291 ? -13.739 27.872 95.947 1.00 33.75 292 ALA A C 1
ATOM 2312 O O . ALA A 1 291 ? -12.629 28.078 95.444 1.00 35.09 292 ALA A O 1
ATOM 2314 N N . ALA A 1 292 ? -14.632 27.056 95.397 1.00 35.08 293 ALA A N 1
ATOM 2315 C CA . ALA A 1 292 ? -14.317 26.296 94.196 1.00 35.45 293 ALA A CA 1
ATOM 2316 C C . ALA A 1 292 ? -14.252 27.207 92.978 1.00 35.07 293 ALA A C 1
ATOM 2317 O O . ALA A 1 292 ? -15.074 28.112 92.810 1.00 35.62 293 ALA A O 1
ATOM 2319 N N . THR A 1 293 ? -13.264 26.956 92.122 1.00 35.88 294 THR A N 1
ATOM 2320 C CA . THR A 1 293 ? -13.120 27.689 90.869 1.00 37.80 294 THR A CA 1
ATOM 2321 C C . THR A 1 293 ? -12.541 26.742 89.829 1.00 35.76 294 THR A C 1
ATOM 2322 O O . THR A 1 293 ? -11.480 26.149 90.046 1.00 37.10 294 THR A O 1
ATOM 2326 N N . VAL A 1 294 ? -13.247 26.594 88.708 1.00 33.69 295 VAL A N 1
ATOM 2327 C CA . VAL A 1 294 ? -12.833 25.686 87.644 1.00 32.40 295 VAL A CA 1
ATOM 2328 C C . VAL A 1 294 ? -11.825 26.377 86.734 1.00 33.11 295 VAL A C 1
ATOM 2329 O O . VAL A 1 294 ? -11.487 25.866 85.661 1.00 33.63 295 VAL A O 1
ATOM 2333 N N . THR A 1 295 ? -11.334 27.541 87.158 1.00 32.06 296 THR A N 1
ATOM 2334 C CA . THR A 1 295 ? -10.305 28.251 86.411 1.00 29.91 296 THR A CA 1
ATOM 2335 C C . THR A 1 295 ? -8.903 27.824 86.822 1.00 31.78 296 THR A C 1
ATOM 2336 O O . THR A 1 295 ? -7.973 27.894 86.010 1.00 33.87 296 THR A O 1
ATOM 2340 N N . THR A 1 296 ? -8.743 27.363 88.060 1.00 32.32 297 THR A N 1
ATOM 2341 C CA . THR A 1 296 ? -7.461 26.987 88.620 1.00 32.86 297 THR A CA 1
ATOM 2342 C C . THR A 1 296 ? -7.487 25.516 89.008 1.00 31.76 297 THR A C 1
ATOM 2343 O O . THR A 1 296 ? -8.457 25.063 89.633 1.00 33.92 297 THR A O 1
ATOM 2347 N N . PRO A 1 297 ? -6.467 24.742 88.655 1.00 28.26 298 PRO A N 1
ATOM 2348 C CA . PRO A 1 297 ? -6.456 23.321 89.008 1.00 28.32 298 PRO A CA 1
ATOM 2349 C C . PRO A 1 297 ? -6.102 23.102 90.471 1.00 33.34 298 PRO A C 1
ATOM 2350 O O . PRO A 1 297 ? -5.594 23.985 91.164 1.00 35.16 298 PRO A O 1
ATOM 2354 N N . ASP A 1 298 ? -6.393 21.889 90.932 1.00 33.67 299 ASP A N 1
ATOM 2355 C CA . ASP A 1 298 ? -5.811 21.369 92.166 1.00 32.20 299 ASP A CA 1
ATOM 2356 C C . ASP A 1 298 ? -4.419 20.886 91.782 1.00 30.51 299 ASP A C 1
ATOM 2357 O O . ASP A 1 298 ? -4.225 19.734 91.393 1.00 31.99 299 ASP A O 1
ATOM 2362 N N . TYR A 1 299 ? -3.441 21.792 91.891 1.00 27.70 300 TYR A N 1
ATOM 2363 C CA . TYR A 1 299 ? -2.136 21.587 91.264 1.00 25.97 300 TYR A CA 1
ATOM 2364 C C . TYR A 1 299 ? -1.512 20.257 91.668 1.00 24.92 300 TYR A C 1
ATOM 2365 O O . TYR A 1 299 ? -1.024 19.504 90.818 1.00 26.70 300 TYR A O 1
ATOM 2374 N N . GLY A 1 300 ? -1.532 19.944 92.963 1.00 24.33 301 GLY A N 1
ATOM 2375 C CA . GLY A 1 300 ? -0.974 18.685 93.421 1.00 22.29 301 GLY A CA 1
ATOM 2376 C C . GLY A 1 300 ? -1.700 17.470 92.888 1.00 22.40 301 GLY A C 1
ATOM 2377 O O . GLY A 1 300 ? -1.130 16.373 92.871 1.00 22.34 301 GLY A O 1
ATOM 2378 N N . ASN A 1 301 ? -2.942 17.642 92.439 1.00 22.41 302 ASN A N 1
ATOM 2379 C CA . ASN A 1 301 ? -3.748 16.541 91.930 1.00 22.64 302 ASN A CA 1
ATOM 2380 C C . ASN A 1 301 ? -4.203 16.843 90.507 1.00 24.43 302 ASN A C 1
ATOM 2381 O O . ASN A 1 301 ? -5.377 16.662 90.167 1.00 28.69 302 ASN A O 1
ATOM 2386 N N . THR A 1 302 ? -3.271 17.313 89.673 1.00 24.28 303 THR A N 1
ATOM 2387 C CA . THR A 1 302 ? -3.610 17.723 88.313 1.00 22.66 303 THR A CA 1
ATOM 2388 C C . THR A 1 302 ? -4.079 16.541 87.472 1.00 24.36 303 THR A C 1
ATOM 2389 O O . THR A 1 302 ? -5.002 16.678 86.659 1.00 27.86 303 THR A O 1
ATOM 2393 N N . GLY A 1 303 ? -3.472 15.375 87.660 1.00 25.30 304 GLY A N 1
ATOM 2394 C CA . GLY A 1 303 ? -3.880 14.210 86.907 1.00 23.45 304 GLY A CA 1
ATOM 2395 C C . GLY A 1 303 ? -5.197 13.637 87.395 1.00 23.94 304 GLY A C 1
ATOM 2396 O O . GLY A 1 303 ? -5.685 13.943 88.483 1.00 24.94 304 GLY A O 1
ATOM 2397 N N . THR A 1 304 ? -5.790 12.794 86.553 1.00 26.78 305 THR A N 1
ATOM 2398 C CA . THR A 1 304 ? -7.038 12.127 86.896 1.00 27.64 305 THR A CA 1
ATOM 2399 C C . THR A 1 304 ? -7.171 10.869 86.052 1.00 26.20 305 THR A C 1
ATOM 2400 O O . THR A 1 304 ? -6.532 10.729 85.006 1.00 25.80 305 THR A O 1
ATOM 2404 N N . TYR A 1 305 ? -8.013 9.955 86.526 1.00 24.12 306 TYR A N 1
ATOM 2405 C CA . TYR A 1 305 ? -8.378 8.763 85.776 1.00 23.06 306 TYR A CA 1
ATOM 2406 C C . TYR A 1 305 ? -9.785 8.848 85.209 1.00 23.86 306 TYR A C 1
ATOM 2407 O O . TYR A 1 305 ? -10.247 7.894 84.574 1.00 25.05 306 TYR A O 1
ATOM 2416 N N . ASN A 1 306 ? -10.473 9.967 85.417 1.00 26.14 307 ASN A N 1
ATOM 2417 C CA . ASN A 1 306 ? -11.859 10.119 84.993 1.00 28.67 307 ASN A CA 1
ATOM 2418 C C . ASN A 1 306 ? -11.891 10.380 83.493 1.00 31.91 307 ASN A C 1
ATOM 2419 O O . ASN A 1 306 ? -11.467 11.444 83.032 1.00 34.87 307 ASN A O 1
ATOM 2424 N N . GLU A 1 307 ? -12.386 9.401 82.731 1.00 28.40 308 GLU A N 1
ATOM 2425 C CA . GLU A 1 307 ? -12.497 9.568 81.286 1.00 28.99 308 GLU A CA 1
ATOM 2426 C C . GLU A 1 307 ? -13.485 10.670 80.923 1.00 25.13 308 GLU A C 1
ATOM 2427 O O . GLU A 1 307 ? -13.358 11.293 79.862 1.00 26.66 308 GLU A O 1
ATOM 2433 N N . GLN A 1 308 ? -14.461 10.939 81.795 1.00 22.53 309 GLN A N 1
ATOM 2434 C CA . GLN A 1 308 ? -15.450 11.973 81.519 1.00 25.01 309 GLN A CA 1
ATOM 2435 C C . GLN A 1 308 ? -14.812 13.343 81.327 1.00 26.47 309 GLN A C 1
ATOM 2436 O O . GLN A 1 308 ? -15.400 14.203 80.662 1.00 27.81 309 GLN A O 1
ATOM 2442 N N . LEU A 1 309 ? -13.626 13.565 81.889 1.00 28.89 310 LEU A N 1
ATOM 2443 C CA . LEU A 1 309 ? -12.927 14.837 81.769 1.00 28.00 310 LEU A CA 1
ATOM 2444 C C . LEU A 1 309 ? -11.935 14.875 80.611 1.00 25.71 310 LEU A C 1
ATOM 2445 O O . LEU A 1 309 ? -11.304 15.914 80.392 1.00 27.24 310 LEU A O 1
ATOM 2450 N N . ALA A 1 310 ? -11.773 13.777 79.875 1.00 26.58 311 ALA A N 1
ATOM 2451 C CA . ALA A 1 310 ? -10.950 13.786 78.674 1.00 24.57 311 ALA A CA 1
ATOM 2452 C C . ALA A 1 310 ? -11.747 14.342 77.497 1.00 27.72 311 ALA A C 1
ATOM 2453 O O . ALA A 1 310 ? -12.981 14.361 77.504 1.00 33.75 311 ALA A O 1
ATOM 2455 N N . VAL A 1 311 ? -11.028 14.797 76.471 1.00 27.27 312 VAL A N 1
ATOM 2456 C CA . VAL A 1 311 ? -11.671 15.582 75.421 1.00 27.52 312 VAL A CA 1
ATOM 2457 C C . VAL A 1 311 ? -11.876 14.764 74.150 1.00 28.19 312 VAL A C 1
ATOM 2458 O O . VAL A 1 311 ? -12.804 15.025 73.375 1.00 27.78 312 VAL A O 1
ATOM 2462 N N . LEU A 1 312 ? -11.022 13.768 73.922 1.00 28.71 313 LEU A N 1
ATOM 2463 C CA . LEU A 1 312 ? -11.059 13.013 72.675 1.00 27.15 313 LEU A CA 1
ATOM 2464 C C . LEU A 1 312 ? -12.210 12.013 72.695 1.00 28.50 313 LEU A C 1
ATOM 2465 O O . LEU A 1 312 ? -12.316 11.194 73.613 1.00 30.10 313 LEU A O 1
ATOM 2470 N N . ASP A 1 313 ? -13.076 12.089 71.685 1.00 27.90 314 ASP A N 1
ATOM 2471 C CA . ASP A 1 313 ? -14.190 11.154 71.565 1.00 28.84 314 ASP A CA 1
ATOM 2472 C C . ASP A 1 313 ? -13.805 9.896 70.796 1.00 28.75 314 ASP A C 1
ATOM 2473 O O . ASP A 1 313 ? -14.048 8.782 71.268 1.00 29.25 314 ASP A O 1
ATOM 2478 N N . SER A 1 314 ? -13.219 10.054 69.612 1.00 28.11 315 SER A N 1
ATOM 2479 C CA . SER A 1 314 ? -12.810 8.913 68.808 1.00 27.00 315 SER A CA 1
ATOM 2480 C C . SER A 1 314 ? -11.588 9.298 67.989 1.00 25.93 315 SER A C 1
ATOM 2481 O O . SER A 1 314 ? -11.274 10.479 67.827 1.00 26.23 315 SER A O 1
ATOM 2484 N N . ALA A 1 315 ? -10.897 8.284 67.471 1.00 24.70 316 ALA A N 1
ATOM 2485 C CA . ALA A 1 315 ? -9.694 8.537 66.693 1.00 25.17 316 ALA A CA 1
ATOM 2486 C C . ALA A 1 315 ? -9.386 7.342 65.805 1.00 28.89 316 ALA A C 1
ATOM 2487 O O . ALA A 1 315 ? -9.758 6.207 66.112 1.00 31.86 316 ALA A O 1
ATOM 2489 N N . LYS A 1 316 ? -8.697 7.621 64.702 1.00 30.64 317 LYS A N 1
ATOM 2490 C CA . LYS A 1 316 ? -8.173 6.590 63.819 1.00 29.65 317 LYS A CA 1
ATOM 2491 C C . LYS A 1 316 ? -6.988 7.177 63.070 1.00 27.63 317 LYS A C 1
ATOM 2492 O O . LYS A 1 316 ? -6.839 8.396 62.965 1.00 26.91 317 LYS A O 1
ATOM 2498 N N . ILE A 1 317 ? -6.145 6.292 62.552 1.00 29.20 318 ILE A N 1
ATOM 2499 C CA . ILE A 1 317 ? -4.974 6.680 61.778 1.00 30.52 318 ILE A CA 1
ATOM 2500 C C . ILE A 1 317 ? -5.205 6.281 60.330 1.00 33.28 318 ILE A C 1
ATOM 2501 O O . ILE A 1 317 ? -5.681 5.175 60.049 1.00 34.77 318 ILE A O 1
ATOM 2506 N N . GLN A 1 318 ? -4.879 7.186 59.412 1.00 34.99 319 GLN A N 1
ATOM 2507 C CA . GLN A 1 318 ? -4.994 6.929 57.986 1.00 39.54 319 GLN A CA 1
ATOM 2508 C C . GLN A 1 318 ? -3.604 6.843 57.373 1.00 40.69 319 GLN A C 1
ATOM 2509 O O . GLN A 1 318 ? -2.731 7.669 57.664 1.00 38.82 319 GLN A O 1
ATOM 2515 N N . LEU A 1 319 ? -3.408 5.843 56.520 1.00 39.50 320 LEU A N 1
ATOM 2516 C CA . LEU A 1 319 ? -2.130 5.587 55.867 1.00 38.07 320 LEU A CA 1
ATOM 2517 C C . LEU A 1 319 ? -2.351 5.723 54.368 1.00 40.36 320 LEU A C 1
ATOM 2518 O O . LEU A 1 319 ? -2.967 4.850 53.746 1.00 42.15 320 LEU A O 1
ATOM 2523 N N . ASN A 1 320 ? -1.851 6.819 53.796 1.00 42.37 321 ASN A N 1
ATOM 2524 C CA . ASN A 1 320 ? -2.025 7.121 52.376 1.00 45.51 321 ASN A CA 1
ATOM 2525 C C . ASN A 1 320 ? -3.504 7.163 51.996 1.00 46.64 321 ASN A C 1
ATOM 2526 O O . ASN A 1 320 ? -3.915 6.639 50.959 1.00 49.00 321 ASN A O 1
ATOM 2531 N N . GLY A 1 321 ? -4.310 7.792 52.852 1.00 46.72 322 GLY A N 1
ATOM 2532 C CA . GLY A 1 321 ? -5.723 7.979 52.604 1.00 49.47 322 GLY A CA 1
ATOM 2533 C C . GLY A 1 321 ? -6.620 6.837 53.031 1.00 50.33 322 GLY A C 1
ATOM 2534 O O . GLY A 1 321 ? -7.840 7.028 53.111 1.00 51.36 322 GLY A O 1
ATOM 2535 N N . GLN A 1 322 ? -6.064 5.664 53.311 1.00 49.35 323 GLN A N 1
ATOM 2536 C CA . GLN A 1 322 ? -6.838 4.503 53.722 1.00 48.11 323 GLN A CA 1
ATOM 2537 C C . GLN A 1 322 ? -6.671 4.259 55.217 1.00 42.73 323 GLN A C 1
ATOM 2538 O O . GLN A 1 322 ? -5.625 4.557 55.799 1.00 41.08 323 GLN A O 1
ATOM 2544 N N . ASP A 1 323 ? -7.719 3.716 55.833 1.00 40.08 324 ASP A N 1
ATOM 2545 C CA . ASP A 1 323 ? -7.719 3.486 57.274 1.00 38.03 324 ASP A CA 1
ATOM 2546 C C . ASP A 1 323 ? -6.693 2.426 57.655 1.00 37.76 324 ASP A C 1
ATOM 2547 O O . ASP A 1 323 ? -6.738 1.296 57.157 1.00 39.68 324 ASP A O 1
ATOM 2552 N N . ARG A 1 324 ? -5.760 2.796 58.536 1.00 37.42 325 ARG A N 1
ATOM 2553 C CA . ARG A 1 324 ? -4.866 1.805 59.124 1.00 34.73 325 ARG A CA 1
ATOM 2554 C C . ARG A 1 324 ? -5.622 0.897 60.085 1.00 31.44 325 ARG A C 1
ATOM 2555 O O . ARG A 1 324 ? -5.282 -0.284 60.223 1.00 31.82 325 ARG A O 1
ATOM 2563 N N . PHE A 1 325 ? -6.649 1.429 60.744 1.00 29.96 326 PHE A N 1
ATOM 2564 C CA . PHE A 1 325 ? -7.548 0.637 61.568 1.00 29.61 326 PHE A CA 1
ATOM 2565 C C . PHE A 1 325 ? -8.862 1.393 61.700 1.00 32.83 326 PHE A C 1
ATOM 2566 O O . PHE A 1 325 ? -8.936 2.596 61.433 1.00 31.47 326 PHE A O 1
ATOM 2574 N N . ALA A 1 326 ? -9.899 0.667 62.107 1.00 33.87 327 ALA A N 1
ATOM 2575 C CA . ALA A 1 326 ? -11.216 1.263 62.275 1.00 34.21 327 ALA A CA 1
ATOM 2576 C C . ALA A 1 326 ? -11.234 2.212 63.466 1.00 33.54 327 ALA A C 1
ATOM 2577 O O . ALA A 1 326 ? -10.445 2.083 64.407 1.00 35.80 327 ALA A O 1
ATOM 2579 N N . THR A 1 327 ? -12.151 3.174 63.416 1.00 32.67 328 THR A N 1
ATOM 2580 C CA . THR A 1 327 ? -12.226 4.200 64.447 1.00 31.22 328 THR A CA 1
ATOM 2581 C C . THR A 1 327 ? -12.581 3.591 65.797 1.00 31.57 328 THR A C 1
ATOM 2582 O O . THR A 1 327 ? -13.522 2.799 65.909 1.00 32.06 328 THR A O 1
ATOM 2586 N N . ARG A 1 328 ? -11.823 3.967 66.824 1.00 31.82 329 ARG A N 1
ATOM 2587 C CA . ARG A 1 328 ? -12.083 3.554 68.193 1.00 30.28 329 ARG A CA 1
ATOM 2588 C C . ARG A 1 328 ? -12.249 4.787 69.070 1.00 31.36 329 ARG A C 1
ATOM 2589 O O . ARG A 1 328 ? -11.782 5.879 68.737 1.00 30.89 329 ARG A O 1
ATOM 2597 N N . LYS A 1 329 ? -12.913 4.596 70.207 1.00 33.26 330 LYS A N 1
ATOM 2598 C CA . LYS A 1 329 ? -13.129 5.692 71.136 1.00 34.63 330 LYS A CA 1
ATOM 2599 C C . LYS A 1 329 ? -11.815 6.108 71.791 1.00 32.23 330 LYS A C 1
ATOM 2600 O O . LYS A 1 329 ? -10.815 5.384 71.763 1.00 33.27 330 LYS A O 1
ATOM 2606 N N . GLY A 1 330 ? -11.826 7.301 72.390 1.00 27.67 331 GLY A N 1
ATOM 2607 C CA . GLY A 1 330 ? -10.644 7.779 73.084 1.00 23.34 331 GLY A CA 1
ATOM 2608 C C . GLY A 1 330 ? -10.269 6.922 74.275 1.00 24.17 331 GLY A C 1
ATOM 2609 O O . GLY A 1 330 ? -9.086 6.781 74.595 1.00 28.10 331 GLY A O 1
ATOM 2610 N N . SER A 1 331 ? -11.264 6.334 74.943 1.00 24.66 332 SER A N 1
ATOM 2611 C CA . SER A 1 331 ? -10.992 5.458 76.076 1.00 22.79 332 SER A CA 1
ATOM 2612 C C . SER A 1 331 ? -10.288 4.174 75.657 1.00 27.27 332 SER A C 1
ATOM 2613 O O . SER A 1 331 ? -9.637 3.539 76.493 1.00 27.97 332 SER A O 1
ATOM 2616 N N . TYR A 1 332 ? -10.407 3.778 74.388 1.00 27.40 333 TYR A N 1
ATOM 2617 C CA . TYR A 1 332 ? -9.686 2.604 73.908 1.00 25.86 333 TYR A CA 1
ATOM 2618 C C . TYR A 1 332 ? -8.182 2.841 73.925 1.00 25.28 333 TYR A C 1
ATOM 2619 O O . TYR A 1 332 ? -7.414 1.974 74.357 1.00 25.33 333 TYR A O 1
ATOM 2628 N N . PHE A 1 333 ? -7.743 4.009 73.452 1.00 23.05 334 PHE A N 1
ATOM 2629 C CA . PHE A 1 333 ? -6.319 4.315 73.419 1.00 21.17 334 PHE A CA 1
ATOM 2630 C C . PHE A 1 333 ? -5.767 4.638 74.801 1.00 23.69 334 PHE A C 1
ATOM 2631 O O . PHE A 1 333 ? -4.546 4.621 74.987 1.00 25.40 334 PHE A O 1
ATOM 2639 N N . ASN A 1 334 ? -6.634 4.936 75.768 1.00 23.34 335 ASN A N 1
ATOM 2640 C CA . ASN A 1 334 ? -6.201 5.258 77.121 1.00 20.97 335 ASN A CA 1
ATOM 2641 C C . ASN A 1 334 ? -6.215 4.051 78.048 1.00 23.18 335 ASN A C 1
ATOM 2642 O O . ASN A 1 334 ? -5.382 3.967 78.958 1.00 26.88 335 ASN A O 1
ATOM 2647 N N . LYS A 1 335 ? -7.137 3.115 77.837 1.00 23.72 336 LYS A N 1
ATOM 2648 C CA . LYS A 1 335 ? -7.286 1.945 78.691 1.00 22.42 336 LYS A CA 1
ATOM 2649 C C . LYS A 1 335 ? -6.822 0.655 78.033 1.00 24.76 336 LYS A C 1
ATOM 2650 O O . LYS A 1 335 ? -6.043 -0.097 78.628 1.00 27.69 336 LYS A O 1
ATOM 2656 N N . VAL A 1 336 ? -7.278 0.380 76.810 1.00 24.88 337 VAL A N 1
ATOM 2657 C CA . VAL A 1 336 ? -7.095 -0.942 76.218 1.00 22.23 337 VAL A CA 1
ATOM 2658 C C . VAL A 1 336 ? -5.708 -1.084 75.612 1.00 22.44 337 VAL A C 1
ATOM 2659 O O . VAL A 1 336 ? -5.025 -2.093 75.825 1.00 26.56 337 VAL A O 1
ATOM 2663 N N . GLN A 1 337 ? -5.282 -0.096 74.826 1.00 25.24 338 GLN A N 1
ATOM 2664 C CA . GLN A 1 337 ? -3.930 -0.137 74.274 1.00 24.52 338 GLN A CA 1
ATOM 2665 C C . GLN A 1 337 ? -2.871 -0.250 75.362 1.00 23.96 338 GLN A C 1
ATOM 2666 O O . GLN A 1 337 ? -1.938 -1.056 75.200 1.00 26.24 338 GLN A O 1
ATOM 2672 N N . PRO A 1 338 ? -2.933 0.502 76.468 1.00 25.23 339 PRO A N 1
ATOM 2673 C CA . PRO A 1 338 ? -1.971 0.241 77.551 1.00 24.76 339 PRO A CA 1
ATOM 2674 C C . PRO A 1 338 ? -2.179 -1.103 78.231 1.00 24.49 339 PRO A C 1
ATOM 2675 O O . PRO A 1 338 ? -1.197 -1.749 78.617 1.00 22.69 339 PRO A O 1
ATOM 2679 N N . TYR A 1 339 ? -3.429 -1.551 78.389 1.00 25.49 340 TYR A N 1
ATOM 2680 C CA . TYR A 1 339 ? -3.668 -2.851 79.011 1.00 23.48 340 TYR A CA 1
ATOM 2681 C C . TYR A 1 339 ? -3.046 -3.978 78.197 1.00 25.46 340 TYR A C 1
ATOM 2682 O O . TYR A 1 339 ? -2.467 -4.914 78.761 1.00 26.96 340 TYR A O 1
ATOM 2691 N N . GLN A 1 340 ? -3.146 -3.901 76.870 1.00 27.30 341 GLN A N 1
ATOM 2692 C CA . GLN A 1 340 ? -2.693 -4.990 76.015 1.00 29.16 341 GLN A CA 1
ATOM 2693 C C . GLN A 1 340 ? -1.184 -5.013 75.812 1.00 29.97 341 GLN A C 1
ATOM 2694 O O . GLN A 1 340 ? -0.639 -6.068 75.475 1.00 33.71 341 GLN A O 1
ATOM 2700 N N . SER A 1 341 ? -0.494 -3.890 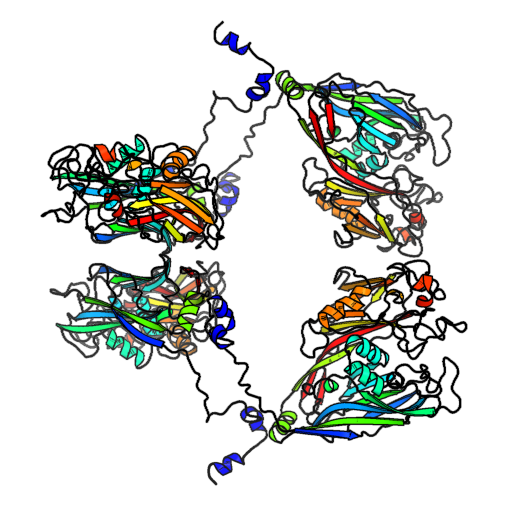76.014 1.00 31.49 342 SER A N 1
ATOM 2701 C CA . SER A 1 341 ? 0.912 -3.799 75.647 1.00 30.35 342 SER A CA 1
ATOM 2702 C C . SER A 1 341 ? 1.835 -3.298 76.750 1.00 27.15 342 SER A C 1
ATOM 2703 O O . SER A 1 341 ? 3.054 -3.436 76.605 1.00 27.06 342 SER A O 1
ATOM 2706 N N . ILE A 1 342 ? 1.311 -2.737 77.840 1.00 25.83 343 ILE A N 1
ATOM 2707 C CA . ILE A 1 342 ? 2.126 -2.185 78.916 1.00 23.62 343 ILE A CA 1
ATOM 2708 C C . ILE A 1 342 ? 1.874 -2.907 80.235 1.00 26.17 343 ILE A C 1
ATOM 2709 O O . ILE A 1 342 ? 2.807 -3.412 80.867 1.00 29.61 343 ILE A O 1
ATOM 2714 N N . GLY A 1 343 ? 0.618 -2.964 80.667 1.00 22.79 344 GLY A N 1
ATOM 2715 C CA . GLY A 1 343 ? 0.281 -3.629 81.908 1.00 20.81 344 GLY A CA 1
ATOM 2716 C C . GLY A 1 343 ? 0.319 -2.752 83.136 1.00 18.73 344 GLY A C 1
ATOM 2717 O O . GLY A 1 343 ? 0.591 -3.252 84.234 1.00 22.89 344 GLY A O 1
ATOM 2718 N N . GLY A 1 344 ? 0.063 -1.456 82.990 1.00 19.07 345 GLY A N 1
ATOM 2719 C CA . GLY A 1 344 ? -0.030 -0.560 84.126 1.00 17.88 345 GLY A CA 1
ATOM 2720 C C . GLY A 1 344 ? -1.375 0.134 84.163 1.00 18.08 345 GLY A C 1
ATOM 2721 O O . GLY A 1 344 ? -2.406 -0.489 83.896 1.00 19.96 345 GLY A O 1
ATOM 2722 N N . VAL A 1 345 ? -1.383 1.423 84.490 1.00 20.43 346 VAL A N 1
ATOM 2723 C CA . VAL A 1 345 ? -2.588 2.241 84.413 1.00 23.29 346 VAL A CA 1
ATOM 2724 C C . VAL A 1 345 ? -2.183 3.629 83.936 1.00 23.72 346 VAL A C 1
ATOM 2725 O O . VAL A 1 345 ? -1.180 4.186 84.396 1.00 26.32 346 VAL A O 1
ATOM 2729 N N . THR A 1 346 ? -2.937 4.170 82.986 1.00 23.20 347 THR A N 1
ATOM 2730 C CA . THR A 1 346 ? -2.617 5.444 82.376 1.00 24.99 347 THR A CA 1
ATOM 2731 C C . THR A 1 346 ? -3.701 6.458 82.707 1.00 24.11 347 THR A C 1
ATOM 2732 O O . THR A 1 346 ? -4.889 6.180 82.486 1.00 22.01 347 THR A O 1
ATOM 2736 N N . PRO A 1 347 ? -3.346 7.627 83.236 1.00 24.52 348 PRO A N 1
ATOM 2737 C CA . PRO A 1 347 ? -4.367 8.632 83.547 1.00 24.70 348 PRO A CA 1
ATOM 2738 C C . PRO A 1 347 ? -5.068 9.115 82.287 1.00 25.52 348 PRO A C 1
ATOM 2739 O O . PRO A 1 347 ? -4.524 9.053 81.182 1.00 29.88 348 PRO A O 1
ATOM 2743 N N . ALA A 1 348 ? -6.298 9.586 82.468 1.00 22.19 349 ALA A N 1
ATOM 2744 C CA . ALA A 1 348 ? -7.081 10.079 81.346 1.00 23.76 349 ALA A CA 1
ATOM 2745 C C . ALA A 1 348 ? -6.372 11.248 80.674 1.00 26.96 349 ALA A C 1
ATOM 2746 O O . ALA A 1 348 ? -5.667 12.030 81.317 1.00 30.84 349 ALA A O 1
ATOM 2748 N N . GLY A 1 349 ? -6.564 11.361 79.362 1.00 23.56 350 GLY A N 1
ATOM 2749 C CA . GLY A 1 349 ? -5.947 12.411 78.587 1.00 19.42 350 GLY A CA 1
ATOM 2750 C C . GLY A 1 349 ? -4.642 12.036 77.924 1.00 23.36 350 GLY A C 1
ATOM 2751 O O . GLY A 1 349 ? -4.116 12.832 77.137 1.00 23.87 350 GLY A O 1
ATOM 2752 N N . VAL A 1 350 ? -4.103 10.855 78.213 1.00 23.86 351 VAL A N 1
ATOM 2753 C CA . VAL A 1 350 ? -2.896 10.348 77.572 1.00 21.81 351 VAL A CA 1
ATOM 2754 C C . VAL A 1 350 ? -3.283 9.125 76.756 1.00 22.17 351 VAL A C 1
ATOM 2755 O O . VAL A 1 350 ? -3.940 8.212 77.269 1.00 26.05 351 VAL A O 1
ATOM 2759 N N . TYR A 1 351 ? -2.879 9.107 75.488 1.00 21.44 352 TYR A N 1
ATOM 2760 C CA . TYR A 1 351 ? -3.320 8.086 74.552 1.00 22.13 352 TYR A CA 1
ATOM 2761 C C . TYR A 1 351 ? -2.118 7.418 73.902 1.00 23.36 352 TYR A C 1
ATOM 2762 O O . TYR A 1 351 ? -1.047 8.015 73.772 1.00 25.93 352 TYR A O 1
ATOM 2771 N N . LEU A 1 352 ? -2.316 6.168 73.490 1.00 24.09 353 LEU A N 1
ATOM 2772 C CA . LEU A 1 352 ? -1.252 5.348 72.934 1.00 22.75 353 LEU A CA 1
ATOM 2773 C C . LEU A 1 352 ? -1.797 4.489 71.805 1.00 21.41 353 LEU A C 1
ATOM 2774 O O . LEU A 1 352 ? -2.912 3.968 71.893 1.00 23.76 353 LEU A O 1
ATOM 2779 N N . TYR A 1 353 ? -1.009 4.350 70.743 1.00 18.90 354 TYR A N 1
ATOM 2780 C CA . TYR A 1 353 ? -1.210 3.300 69.754 1.00 20.83 354 TYR A CA 1
ATOM 2781 C C . TYR A 1 353 ? 0.133 2.645 69.487 1.00 22.21 354 TYR A C 1
ATOM 2782 O O . TYR A 1 353 ? 1.069 3.307 69.029 1.00 26.82 354 TYR A O 1
ATOM 2791 N N . SER A 1 354 ? 0.225 1.351 69.769 1.00 23.12 355 SER A N 1
ATOM 2792 C CA . SER A 1 354 ? 1.480 0.622 69.682 1.00 22.09 355 SER A CA 1
ATOM 2793 C C . SER A 1 354 ? 1.526 -0.199 68.402 1.00 23.36 355 SER A C 1
ATOM 2794 O O . SER A 1 354 ? 0.577 -0.924 68.085 1.00 24.44 355 SER A O 1
ATOM 2797 N N . PHE A 1 355 ? 2.628 -0.075 67.667 1.00 25.10 356 PHE A N 1
ATOM 2798 C CA . PHE A 1 355 ? 2.927 -0.992 66.578 1.00 27.50 356 PHE A CA 1
ATOM 2799 C C . PHE A 1 355 ? 3.718 -2.199 67.054 1.00 28.05 356 PHE A C 1
ATOM 2800 O O . PHE A 1 355 ? 3.957 -3.118 66.265 1.00 31.81 356 PHE A O 1
ATOM 2808 N N . ALA A 1 356 ? 4.112 -2.217 68.324 1.00 26.46 357 ALA A N 1
ATOM 2809 C CA . ALA A 1 356 ? 4.948 -3.258 68.895 1.00 22.74 357 ALA A CA 1
ATOM 2810 C C . ALA A 1 356 ? 4.155 -4.076 69.901 1.00 22.59 357 ALA A C 1
ATOM 2811 O O . ALA A 1 356 ? 3.204 -3.586 70.517 1.00 22.46 357 ALA A O 1
ATOM 2813 N N . LEU A 1 357 ? 4.565 -5.334 70.066 1.00 25.40 358 LEU A N 1
ATOM 2814 C CA . LEU A 1 357 ? 3.937 -6.188 71.066 1.00 23.93 358 LEU A CA 1
ATOM 2815 C C . LEU A 1 357 ? 4.343 -5.783 72.477 1.00 25.64 358 LEU A C 1
ATOM 2816 O O . LEU A 1 357 ? 3.538 -5.893 73.407 1.00 27.34 358 LEU A O 1
ATOM 2821 N N . LYS A 1 358 ? 5.575 -5.307 72.652 1.00 28.45 359 LYS A N 1
ATOM 2822 C CA . LYS A 1 358 ? 6.084 -4.856 73.947 1.00 28.09 359 LYS A CA 1
ATOM 2823 C C . LYS A 1 358 ? 6.779 -3.516 73.746 1.00 28.97 359 LYS A C 1
ATOM 2824 O O . LYS A 1 358 ? 8.009 -3.453 73.618 1.00 30.12 359 LYS A O 1
ATOM 2830 N N . PRO A 1 359 ? 6.017 -2.419 73.712 1.00 26.06 360 PRO A N 1
ATOM 2831 C CA . PRO A 1 359 ? 6.637 -1.108 73.457 1.00 27.23 360 PRO A CA 1
ATOM 2832 C C . PRO A 1 359 ? 7.606 -0.665 74.540 1.00 29.91 360 PRO A C 1
ATOM 2833 O O . PRO A 1 359 ? 8.524 0.112 74.251 1.00 31.99 360 PRO A O 1
ATOM 2837 N N . ALA A 1 360 ? 7.438 -1.136 75.775 1.00 27.79 361 ALA A N 1
ATOM 2838 C CA . ALA A 1 360 ? 8.344 -0.758 76.852 1.00 30.67 361 ALA A CA 1
ATOM 2839 C C . ALA A 1 360 ? 9.618 -1.590 76.882 1.00 29.76 361 ALA A C 1
ATOM 2840 O O . ALA A 1 360 ? 10.513 -1.288 77.679 1.00 31.07 361 ALA A O 1
ATOM 2842 N N . GLY A 1 361 ? 9.697 -2.611 76.039 1.00 29.12 362 GLY A N 1
ATOM 2843 C CA . GLY A 1 361 ? 10.872 -3.459 75.984 1.00 28.58 362 GLY A CA 1
ATOM 2844 C C . GLY A 1 361 ? 11.873 -2.943 74.973 1.00 28.10 362 GLY A C 1
ATOM 2845 O O . GLY A 1 361 ? 11.498 -2.464 73.911 1.00 28.62 362 GLY A O 1
ATOM 2846 N N . ARG A 1 362 ? 13.153 -3.041 75.301 1.00 26.57 363 ARG A N 1
ATOM 2847 C CA . ARG A 1 362 ? 14.199 -2.570 74.404 1.00 27.24 363 ARG A CA 1
ATOM 2848 C C . ARG A 1 362 ? 14.271 -3.408 73.132 1.00 25.93 363 ARG A C 1
ATOM 2849 O O . ARG A 1 362 ? 14.545 -2.891 72.054 1.00 28.57 363 ARG A O 1
ATOM 2857 N N . GLN A 1 363 ? 14.025 -4.704 73.267 1.00 22.59 364 GLN A N 1
ATOM 2858 C CA . GLN A 1 363 ? 14.049 -5.600 72.123 1.00 24.41 364 GLN A CA 1
ATOM 2859 C C . GLN A 1 363 ? 12.917 -5.241 71.173 1.00 27.43 364 GLN A C 1
ATOM 2860 O O . GLN A 1 363 ? 11.761 -5.189 71.574 1.00 33.84 364 GLN A O 1
ATOM 2866 N N . PRO A 1 364 ? 13.247 -4.970 69.908 1.00 22.48 365 PRO A N 1
ATOM 2867 C CA . PRO A 1 364 ? 12.182 -4.630 68.960 1.00 20.78 365 PRO A CA 1
ATOM 2868 C C . PRO A 1 364 ? 11.187 -5.772 68.836 1.00 21.56 365 PRO A C 1
ATOM 2869 O O . PRO A 1 364 ? 11.561 -6.945 68.779 1.00 24.95 365 PRO A O 1
ATOM 2873 N N . SER A 1 365 ? 9.906 -5.415 68.789 1.00 21.57 366 SER A N 1
ATOM 2874 C CA . SER A 1 365 ? 8.822 -6.389 68.755 1.00 20.55 366 SER A CA 1
ATOM 2875 C C . SER A 1 365 ? 7.689 -5.889 67.877 1.00 23.95 366 SER A C 1
ATOM 2876 O O . SER A 1 365 ? 6.509 -6.025 68.215 1.00 25.55 366 SER A O 1
ATOM 2879 N N . GLY A 1 366 ? 8.034 -5.297 66.739 1.00 26.76 367 GLY A N 1
ATOM 2880 C CA . GLY A 1 366 ? 7.040 -4.773 65.828 1.00 25.38 367 GLY A CA 1
ATOM 2881 C C . GLY A 1 366 ? 7.194 -3.280 65.651 1.00 25.67 367 GLY A C 1
ATOM 2882 O O . GLY A 1 366 ? 7.160 -2.526 66.627 1.00 28.23 367 GLY A O 1
ATOM 2883 N N . THR A 1 367 ? 7.373 -2.836 64.412 1.00 25.11 368 THR A N 1
ATOM 2884 C CA . THR A 1 367 ? 7.544 -1.423 64.117 1.00 27.72 368 THR A CA 1
ATOM 2885 C C . THR A 1 367 ? 6.766 -1.079 62.859 1.00 29.97 368 THR A C 1
ATOM 2886 O O . THR A 1 367 ? 6.307 -1.955 62.121 1.00 32.35 368 THR A O 1
ATOM 2890 N N . CYS A 1 368 ? 6.609 0.220 62.627 1.00 27.48 369 CYS A N 1
ATOM 2891 C CA . CYS A 1 368 ? 6.093 0.732 61.369 1.00 25.49 369 CYS A CA 1
ATOM 2892 C C . CYS A 1 368 ? 7.078 1.748 60.819 1.00 28.06 369 CYS A C 1
ATOM 2893 O O . CYS A 1 368 ? 7.454 2.693 61.520 1.00 32.10 369 CYS A O 1
ATOM 2896 N N . ASN A 1 369 ? 7.493 1.556 59.570 1.00 28.66 370 ASN A N 1
ATOM 2897 C CA . ASN A 1 369 ? 8.489 2.421 58.944 1.00 25.95 370 ASN A CA 1
ATOM 2898 C C . ASN A 1 369 ? 7.772 3.634 58.367 1.00 26.39 370 ASN A C 1
ATOM 2899 O O . ASN A 1 369 ? 7.191 3.572 57.282 1.00 27.01 370 ASN A O 1
ATOM 2904 N N . PHE A 1 370 ? 7.816 4.749 59.099 1.00 26.43 371 PHE A N 1
ATOM 2905 C CA . PHE A 1 370 ? 7.216 5.990 58.626 1.00 24.11 371 PHE A CA 1
ATOM 2906 C C . PHE A 1 370 ? 8.023 6.656 57.521 1.00 26.31 371 PHE A C 1
ATOM 2907 O O . PHE A 1 370 ? 7.519 7.596 56.896 1.00 26.62 371 PHE A O 1
ATOM 2915 N N . SER A 1 371 ? 9.254 6.205 57.268 1.00 27.61 372 SER A N 1
ATOM 2916 C CA . SER A 1 371 ? 10.024 6.743 56.153 1.00 30.09 372 SER A CA 1
ATOM 2917 C C . SER A 1 371 ? 9.511 6.257 54.805 1.00 36.09 372 SER A C 1
ATOM 2918 O O . SER A 1 371 ? 9.871 6.838 53.775 1.00 39.79 372 SER A O 1
ATOM 2921 N N . ARG A 1 372 ? 8.694 5.206 54.783 1.00 36.42 373 ARG A N 1
ATOM 2922 C CA . ARG A 1 372 ? 8.133 4.681 53.545 1.00 36.01 373 ARG A CA 1
ATOM 2923 C C . ARG A 1 372 ? 6.658 5.020 53.372 1.00 37.36 373 ARG A C 1
ATOM 2924 O O . ARG A 1 372 ? 6.004 4.462 52.485 1.00 41.77 373 ARG A O 1
ATOM 2932 N N . ILE A 1 373 ? 6.120 5.914 54.194 1.00 35.44 374 ILE A N 1
ATOM 2933 C CA . ILE A 1 373 ? 4.717 6.304 54.131 1.00 37.23 374 ILE A CA 1
ATOM 2934 C C . ILE A 1 373 ? 4.663 7.768 53.727 1.00 43.57 374 ILE A C 1
ATOM 2935 O O . ILE A 1 373 ? 5.196 8.635 54.431 1.00 46.63 374 ILE A O 1
ATOM 2940 N N . ASP A 1 374 ? 4.019 8.043 52.590 1.00 46.06 375 ASP A N 1
ATOM 2941 C CA . ASP A 1 374 ? 3.932 9.417 52.110 1.00 48.91 375 ASP A CA 1
ATOM 2942 C C . ASP A 1 374 ? 2.963 10.238 52.951 1.00 43.96 375 ASP A C 1
ATOM 2943 O O . ASP A 1 374 ? 3.256 11.388 53.296 1.00 43.91 375 ASP A O 1
ATOM 2948 N N . ASN A 1 375 ? 1.810 9.668 53.294 1.00 40.24 376 ASN A N 1
ATOM 2949 C CA . ASN A 1 375 ? 0.778 10.384 54.035 1.00 40.52 376 ASN A CA 1
ATOM 2950 C C . ASN A 1 375 ? 0.324 9.528 55.208 1.00 39.42 376 ASN A C 1
ATOM 2951 O O . ASN A 1 375 ? -0.315 8.489 55.015 1.00 43.18 376 ASN A O 1
ATOM 2956 N N . ALA A 1 376 ? 0.652 9.967 56.419 1.00 36.01 377 ALA A N 1
ATOM 2957 C CA . ALA A 1 376 ? 0.134 9.382 57.646 1.00 35.48 377 ALA A CA 1
ATOM 2958 C C . ALA A 1 376 ? -0.624 10.469 58.389 1.00 34.79 377 ALA A C 1
ATOM 2959 O O . ALA A 1 376 ? -0.075 11.545 58.648 1.00 33.46 377 ALA A O 1
ATOM 2961 N N . THR A 1 377 ? -1.875 10.189 58.737 1.00 36.35 378 THR A N 1
ATOM 2962 C CA . THR A 1 377 ? -2.759 11.196 59.301 1.00 38.62 378 THR A CA 1
ATOM 2963 C C . THR A 1 377 ? -3.476 10.640 60.521 1.00 36.56 378 THR A C 1
ATOM 2964 O O . THR A 1 377 ? -3.935 9.494 60.516 1.00 37.71 378 THR A O 1
ATOM 2968 N N . LEU A 1 378 ? -3.567 11.459 61.564 1.00 33.26 379 LEU A N 1
ATOM 2969 C CA . LEU A 1 378 ? -4.330 11.133 62.762 1.00 31.42 379 LEU A CA 1
ATOM 2970 C C . LEU A 1 378 ? -5.666 11.864 62.692 1.00 33.36 379 LEU A C 1
ATOM 2971 O O . LEU A 1 378 ? -5.721 13.087 62.858 1.00 38.85 379 LEU A O 1
ATOM 2976 N N . SER A 1 379 ? -6.737 11.120 62.435 1.00 33.22 380 SER A N 1
ATOM 2977 C CA . SER A 1 379 ? -8.073 11.692 62.337 1.00 32.47 380 SER A CA 1
ATOM 2978 C C . SER A 1 379 ? -8.708 11.702 63.722 1.00 31.99 380 SER A C 1
ATOM 2979 O O . SER A 1 379 ? -8.872 10.646 64.342 1.00 30.94 380 SER A O 1
ATOM 2982 N N . LEU A 1 380 ? -9.077 12.888 64.197 1.00 35.14 381 LEU A N 1
ATOM 2983 C CA . LEU A 1 380 ? -9.583 13.070 65.548 1.00 35.66 381 LEU A CA 1
ATOM 2984 C C . LEU A 1 380 ? -11.024 13.558 65.514 1.00 38.90 381 LEU A C 1
ATOM 2985 O O . LEU A 1 380 ? -11.449 14.230 64.571 1.00 41.79 381 LEU A O 1
ATOM 2990 N N . THR A 1 381 ? -11.772 13.200 66.555 1.00 38.07 382 THR A N 1
ATOM 2991 C CA . THR A 1 381 ? -13.116 13.716 66.775 1.00 37.73 382 THR A CA 1
ATOM 2992 C C . THR A 1 381 ? -13.276 13.988 68.261 1.00 34.91 382 THR A C 1
ATOM 2993 O O . THR A 1 381 ? -13.036 13.100 69.084 1.00 33.56 382 THR A O 1
ATOM 2997 N N . TYR A 1 382 ? -13.675 15.208 68.599 1.00 33.81 383 TYR A N 1
ATOM 2998 C CA . TYR A 1 382 ? -13.753 15.641 69.985 1.00 30.52 383 TYR A CA 1
ATOM 2999 C C . TYR A 1 382 ? -15.171 15.498 70.519 1.00 29.35 383 TYR A C 1
ATOM 3000 O O . TYR A 1 382 ? -16.151 15.496 69.770 1.00 31.27 383 TYR A O 1
ATOM 3009 N N . LYS A 1 383 ? -15.265 15.369 71.838 1.00 30.56 384 LYS A N 1
ATOM 3010 C CA . LYS A 1 383 ? -16.558 15.367 72.496 1.00 33.45 384 LYS A CA 1
ATOM 3011 C C . LYS A 1 383 ? -17.170 16.763 72.461 1.00 35.96 384 LYS A C 1
ATOM 3012 O O . LYS A 1 383 ? -16.494 17.764 72.205 1.00 38.48 384 LYS A O 1
ATOM 3018 N N . THR A 1 384 ? -18.471 16.823 72.723 1.00 38.34 385 THR A N 1
ATOM 3019 C CA . THR A 1 384 ? -19.158 18.103 72.850 1.00 36.32 385 THR A CA 1
ATOM 3020 C C . THR A 1 384 ? -18.941 18.619 74.266 1.00 33.20 385 THR A C 1
ATOM 3021 O O . THR A 1 384 ? -19.477 18.059 75.228 1.00 35.73 385 THR A O 1
ATOM 3025 N N . CYS A 1 385 ? -18.151 19.685 74.397 1.00 30.35 386 CYS A N 1
ATOM 3026 C CA . CYS A 1 385 ? -17.814 20.249 75.703 1.00 32.70 386 CYS A CA 1
ATOM 3027 C C . CYS A 1 385 ? -18.990 21.088 76.208 1.00 32.90 386 CYS A C 1
ATOM 3028 O O . CYS A 1 385 ? -18.924 22.312 76.340 1.00 33.49 386 CYS A O 1
ATOM 3031 N N . SER A 1 386 ? -20.089 20.394 76.502 1.00 30.88 387 SER A N 1
ATOM 3032 C CA . SER A 1 386 ? -21.342 21.044 76.853 1.00 31.04 387 SER A CA 1
ATOM 3033 C C . SER A 1 386 ? -21.732 20.884 78.315 1.00 32.04 387 SER A C 1
ATOM 3034 O O . SER A 1 386 ? -22.718 21.495 78.741 1.00 33.39 387 SER A O 1
ATOM 3037 N N . ILE A 1 387 ? -20.996 20.095 79.093 1.00 31.46 388 ILE A N 1
ATOM 3038 C CA . ILE A 1 387 ? -21.344 19.864 80.491 1.00 32.54 388 ILE A CA 1
ATOM 3039 C C . ILE A 1 387 ? -20.903 21.052 81.332 1.00 34.96 388 ILE A C 1
ATOM 3040 O O . ILE A 1 387 ? -19.819 21.611 81.126 1.00 37.20 388 ILE A O 1
ATOM 3045 N N . ASP A 1 388 ? -21.750 21.449 82.279 1.00 35.10 389 ASP A N 1
ATOM 3046 C CA . ASP A 1 388 ? -21.381 22.501 83.216 1.00 34.94 389 ASP A CA 1
ATOM 3047 C C . ASP A 1 388 ? -20.317 21.954 84.151 1.00 31.38 389 ASP A C 1
ATOM 3048 O O . ASP A 1 388 ? -20.585 21.042 84.934 1.00 34.09 389 ASP A O 1
ATOM 3053 N N . ALA A 1 389 ? -19.111 22.516 84.073 1.00 28.95 390 ALA A N 1
ATOM 3054 C CA . ALA A 1 389 ? -18.000 22.004 84.862 1.00 29.79 390 ALA A CA 1
ATOM 3055 C C . ALA A 1 389 ? -18.124 22.338 86.341 1.00 31.97 390 ALA A C 1
ATOM 3056 O O . ALA A 1 389 ? -17.463 21.698 87.167 1.00 34.51 390 ALA A O 1
ATOM 3058 N N . THR A 1 390 ? -18.947 23.318 86.699 1.00 34.39 391 THR A N 1
ATOM 3059 C CA . THR A 1 390 ? -19.117 23.704 88.092 1.00 33.50 391 THR A CA 1
ATOM 3060 C C . THR A 1 390 ? -20.170 22.875 88.811 1.00 35.46 391 THR A C 1
ATOM 3061 O O . THR A 1 390 ? -20.338 23.033 90.025 1.00 39.54 391 THR A O 1
ATOM 3065 N N . SER A 1 391 ? -20.866 21.986 88.106 1.00 31.59 392 SER A N 1
ATOM 3066 C CA . SER A 1 391 ? -21.922 21.197 88.719 1.00 32.54 392 SER A CA 1
ATOM 3067 C C . SER A 1 391 ? -21.438 19.774 88.937 1.00 35.63 392 SER A C 1
ATOM 3068 O O . SER A 1 391 ? -21.206 19.053 87.955 1.00 40.29 392 SER A O 1
ATOM 3071 N N . PRO A 1 392 ? -21.272 19.324 90.182 1.00 33.41 393 PRO A N 1
ATOM 3072 C CA . PRO A 1 392 ? -20.890 17.920 90.399 1.00 35.29 393 PRO A CA 1
ATOM 3073 C C . PRO A 1 392 ? -21.936 16.942 89.901 1.00 37.18 393 PRO A C 1
ATOM 3074 O O . PRO A 1 392 ? -21.580 15.859 89.421 1.00 40.07 393 PRO A O 1
ATOM 3078 N N . ALA A 1 393 ? -23.221 17.294 89.996 1.00 35.86 394 ALA A N 1
ATOM 3079 C CA . ALA A 1 393 ? -24.265 16.411 89.491 1.00 33.47 394 ALA A CA 1
ATOM 3080 C C . ALA A 1 393 ? -24.192 16.264 87.977 1.00 33.97 394 ALA A C 1
ATOM 3081 O O . ALA A 1 393 ? -24.517 15.198 87.443 1.00 36.39 394 ALA A O 1
ATOM 3083 N N . ALA A 1 394 ? -23.767 17.314 87.272 1.00 30.83 395 ALA A N 1
ATOM 3084 C CA . ALA A 1 394 ? -23.635 17.228 85.824 1.00 28.92 395 ALA A CA 1
ATOM 3085 C C . ALA A 1 394 ? -22.362 16.505 85.403 1.00 29.31 395 ALA A C 1
ATOM 3086 O O . ALA A 1 394 ? -22.366 15.794 84.392 1.00 30.57 395 ALA A O 1
ATOM 3088 N N . VAL A 1 395 ? -21.274 16.664 86.158 1.00 28.70 396 VAL A N 1
ATOM 3089 C CA . VAL A 1 395 ? -20.014 16.029 85.786 1.00 31.16 396 VAL A CA 1
ATOM 3090 C C . VAL A 1 395 ? -20.028 14.543 86.128 1.00 36.27 396 VAL A C 1
ATOM 3091 O O . VAL A 1 395 ? -19.565 13.709 85.341 1.00 37.48 396 VAL A O 1
ATOM 3095 N N . LEU A 1 396 ? -20.565 14.181 87.293 1.00 35.70 397 LEU A N 1
ATOM 3096 C CA . LEU A 1 396 ? -20.571 12.791 87.732 1.00 33.26 397 LEU A CA 1
ATOM 3097 C C . LEU A 1 396 ? -21.723 11.976 87.155 1.00 33.89 397 LEU A C 1
ATOM 3098 O O . LEU A 1 396 ? -21.861 10.801 87.510 1.00 35.10 397 LEU A O 1
ATOM 3103 N N . GLY A 1 397 ? -22.549 12.556 86.287 1.00 32.34 398 GLY A N 1
ATOM 3104 C CA . GLY A 1 397 ? -23.657 11.818 85.712 1.00 31.60 398 GLY A CA 1
ATOM 3105 C C . GLY A 1 397 ? -24.034 12.257 84.312 1.00 30.48 398 GLY A C 1
ATOM 3106 O O . GLY A 1 397 ? -25.082 12.880 84.118 1.00 32.03 398 GLY A O 1
ATOM 3107 N N . ASN A 1 398 ? -23.200 11.938 83.326 1.00 31.27 399 ASN A N 1
ATOM 3108 C CA . ASN A 1 398 ? -23.466 12.330 81.949 1.00 36.24 399 ASN A CA 1
ATOM 3109 C C . ASN A 1 398 ? -23.112 11.172 81.024 1.00 38.91 399 ASN A C 1
ATOM 3110 O O . ASN A 1 398 ? -22.801 10.062 81.467 1.00 37.89 399 ASN A O 1
ATOM 3115 N N . THR A 1 399 ? -23.158 11.446 79.723 1.00 41.09 400 THR A N 1
ATOM 3116 C CA . THR A 1 399 ? -23.040 10.438 78.684 1.00 36.87 400 THR A CA 1
ATOM 3117 C C . THR A 1 399 ? -21.607 10.370 78.152 1.00 33.25 400 THR A C 1
ATOM 3118 O O . THR A 1 399 ? -20.700 11.054 78.631 1.00 35.26 400 THR A O 1
ATOM 3122 N N . GLU A 1 400 ? -21.409 9.530 77.132 1.00 32.45 401 GLU A N 1
ATOM 3123 C CA . GLU A 1 400 ? -20.061 9.167 76.707 1.00 33.62 401 GLU A CA 1
ATOM 3124 C C . GLU A 1 400 ? -19.409 10.217 75.815 1.00 32.65 401 GLU A C 1
ATOM 3125 O O . GLU A 1 400 ? -18.193 10.420 75.897 1.00 34.23 401 GLU A O 1
ATOM 3131 N N . THR A 1 401 ? -20.183 10.898 74.972 1.00 32.59 402 THR A N 1
ATOM 3132 C CA . THR A 1 401 ? -19.626 11.754 73.933 1.00 35.93 402 THR A CA 1
ATOM 3133 C C . THR A 1 401 ? -19.573 13.223 74.338 1.00 36.64 402 THR A C 1
ATOM 3134 O O . THR A 1 401 ? -19.433 14.091 73.469 1.00 39.29 402 THR A O 1
ATOM 3138 N N . VAL A 1 402 ? -19.691 13.524 75.632 1.00 35.54 403 VAL A N 1
ATOM 3139 C CA . VAL A 1 402 ? -19.639 14.897 76.115 1.00 32.09 403 VAL A CA 1
ATOM 3140 C C . VAL A 1 402 ? -18.626 15.004 77.247 1.00 28.44 403 VAL A C 1
ATOM 3141 O O . VAL A 1 402 ? -18.278 14.019 77.901 1.00 30.34 403 VAL A O 1
ATOM 3145 N N . THR A 1 403 ? -18.149 16.228 77.465 1.00 25.17 404 THR A N 1
ATOM 3146 C CA . THR A 1 403 ? -17.220 16.525 78.546 1.00 25.60 404 THR A CA 1
ATOM 3147 C C . THR A 1 403 ? -17.505 17.933 79.054 1.00 29.67 404 THR A C 1
ATOM 3148 O O . THR A 1 403 ? -18.388 18.631 78.548 1.00 34.18 404 THR A O 1
ATOM 3152 N N . ALA A 1 404 ? -16.755 18.341 80.073 1.00 29.71 405 ALA A N 1
ATOM 3153 C CA . ALA A 1 404 ? -16.956 19.649 80.683 1.00 28.03 405 ALA A CA 1
ATOM 3154 C C . ALA A 1 404 ? -16.615 20.766 79.705 1.00 32.73 405 ALA A C 1
ATOM 3155 O O . ALA A 1 404 ? -15.752 20.621 78.836 1.00 33.24 405 ALA A O 1
ATOM 3157 N N . ASN A 1 405 ? -17.307 21.898 79.860 1.00 35.40 406 ASN A N 1
ATOM 3158 C CA . ASN A 1 405 ? -17.083 23.032 78.971 1.00 39.25 406 ASN A CA 1
ATOM 3159 C C . ASN A 1 405 ? -15.687 23.619 79.123 1.00 36.44 406 ASN A C 1
ATOM 3160 O O . ASN A 1 405 ? -15.236 24.358 78.242 1.00 39.06 406 ASN A O 1
ATOM 3165 N N . THR A 1 406 ? -14.992 23.310 80.217 1.00 33.40 407 THR A N 1
ATOM 3166 C CA . THR A 1 406 ? -13.634 23.798 80.405 1.00 29.50 407 THR A CA 1
ATOM 3167 C C . THR A 1 406 ? -12.620 23.048 79.557 1.00 30.05 407 THR A C 1
ATOM 3168 O O . THR A 1 406 ? -11.442 23.417 79.562 1.00 32.84 407 THR A O 1
ATOM 3172 N N . ALA A 1 407 ? -13.048 22.015 78.830 1.00 28.25 408 ALA A N 1
ATOM 3173 C CA . ALA A 1 407 ? -12.149 21.248 77.980 1.00 30.19 408 ALA A CA 1
ATOM 3174 C C . ALA A 1 407 ? -11.680 22.029 76.763 1.00 31.59 408 ALA A C 1
ATOM 3175 O O . ALA A 1 407 ? -10.735 21.591 76.097 1.00 33.69 408 ALA A O 1
ATOM 3177 N N . THR A 1 408 ? -12.312 23.163 76.455 1.00 34.99 409 THR A N 1
ATOM 3178 C CA . THR A 1 408 ? -11.901 23.974 75.317 1.00 32.33 409 THR A CA 1
ATOM 3179 C C . THR A 1 408 ? -10.528 24.604 75.509 1.00 31.67 409 THR A C 1
ATOM 3180 O O . THR A 1 408 ? -9.970 25.132 74.542 1.00 36.45 409 THR A O 1
ATOM 3184 N N . LEU A 1 409 ? -9.973 24.563 76.720 1.00 28.58 410 LEU A N 1
ATOM 3185 C CA . LEU A 1 409 ? -8.635 25.085 76.957 1.00 30.26 410 LEU A CA 1
ATOM 3186 C C . LEU A 1 409 ? -7.542 24.094 76.581 1.00 32.21 410 LEU A C 1
ATOM 3187 O O . LEU A 1 409 ? -6.367 24.476 76.546 1.00 34.14 410 LEU A O 1
ATOM 3192 N N . LEU A 1 410 ? -7.897 22.839 76.296 1.00 31.45 411 LEU A N 1
ATOM 3193 C CA . LEU A 1 410 ? -6.929 21.822 75.888 1.00 30.33 411 LEU A CA 1
ATOM 3194 C C . LEU A 1 410 ? -6.637 21.992 74.396 1.00 31.24 411 LEU A C 1
ATOM 3195 O O . LEU A 1 410 ? -7.105 21.240 73.539 1.00 32.05 411 LEU A O 1
ATOM 3200 N N . THR A 1 411 ? -5.831 23.009 74.092 1.00 33.68 412 THR A N 1
ATOM 3201 C CA . THR A 1 411 ? -5.585 23.411 72.713 1.00 33.67 412 THR A CA 1
ATOM 3202 C C . THR A 1 411 ? -4.215 22.998 72.193 1.00 33.10 412 THR A C 1
ATOM 3203 O O . THR A 1 411 ? -3.950 23.165 70.998 1.00 35.94 412 THR A O 1
ATOM 3207 N N . ALA A 1 412 ? -3.344 22.471 73.049 1.00 30.54 413 ALA A N 1
ATOM 3208 C CA . ALA A 1 412 ? -2.012 22.033 72.645 1.00 28.05 413 ALA A CA 1
ATOM 3209 C C . ALA A 1 412 ? -2.030 20.518 72.481 1.00 29.51 413 ALA A C 1
ATOM 3210 O O . ALA A 1 412 ? -2.152 19.781 73.465 1.00 35.98 413 ALA A O 1
ATOM 3212 N N . LEU A 1 413 ? -1.912 20.057 71.238 1.00 26.66 414 LEU A N 1
ATOM 3213 C CA . LEU A 1 413 ? -1.861 18.634 70.921 1.00 27.11 414 LEU A CA 1
ATOM 3214 C C . LEU A 1 413 ? -0.403 18.243 70.707 1.00 27.25 414 LEU A C 1
ATOM 3215 O O . LEU A 1 413 ? 0.224 18.669 69.731 1.00 31.14 414 LEU A O 1
ATOM 3220 N N . ASN A 1 414 ? 0.133 17.439 71.619 1.00 25.68 415 ASN A N 1
ATOM 3221 C CA . ASN A 1 414 ? 1.506 16.958 71.539 1.00 26.81 415 ASN A CA 1
ATOM 3222 C C . ASN A 1 414 ? 1.491 15.504 71.088 1.00 27.41 415 ASN A C 1
ATOM 3223 O O . ASN A 1 414 ? 0.927 14.648 71.774 1.00 28.76 415 ASN A O 1
ATOM 3228 N N . ILE A 1 415 ? 2.108 15.227 69.943 1.00 26.25 416 ILE A N 1
ATOM 3229 C CA . ILE A 1 415 ? 2.171 13.881 69.386 1.00 24.43 416 ILE A CA 1
ATOM 3230 C C . ILE A 1 415 ? 3.622 13.427 69.412 1.00 26.16 416 ILE A C 1
ATOM 3231 O O . ILE A 1 415 ? 4.504 14.108 68.873 1.00 27.77 416 ILE A O 1
ATOM 3236 N N . TYR A 1 416 ? 3.871 12.280 70.038 1.00 25.43 417 TYR A N 1
ATOM 3237 C CA . TYR A 1 416 ? 5.210 11.731 70.173 1.00 22.53 417 TYR A CA 1
ATOM 3238 C C . TYR A 1 416 ? 5.319 10.416 69.414 1.00 25.38 417 TYR A C 1
ATOM 3239 O O . TYR A 1 416 ? 4.342 9.674 69.276 1.00 26.65 417 TYR A O 1
ATOM 3248 N N . ALA A 1 417 ? 6.523 10.139 68.923 1.00 24.69 418 ALA A N 1
ATOM 3249 C CA . ALA A 1 417 ? 6.820 8.885 68.248 1.00 24.17 418 ALA A CA 1
ATOM 3250 C C . ALA A 1 417 ? 8.170 8.379 68.727 1.00 22.28 418 ALA A C 1
ATOM 3251 O O . ALA A 1 417 ? 9.137 9.145 68.786 1.00 21.72 418 ALA A O 1
ATOM 3253 N N . LYS A 1 418 ? 8.231 7.091 69.053 1.00 20.46 419 LYS A N 1
ATOM 3254 C CA . LYS A 1 418 ? 9.465 6.449 69.484 1.00 22.56 419 LYS A CA 1
ATOM 3255 C C . LYS A 1 418 ? 9.908 5.535 68.350 1.00 22.52 419 LYS A C 1
ATOM 3256 O O . LYS A 1 418 ? 9.200 4.608 67.982 1.00 24.98 419 LYS A O 1
ATOM 3262 N N . ASN A 1 419 ? 11.088 5.798 67.810 1.00 23.36 420 ASN A N 1
ATOM 3263 C CA . ASN A 1 419 ? 11.599 5.045 66.676 1.00 22.11 420 ASN A CA 1
ATOM 3264 C C . ASN A 1 419 ? 12.937 4.413 67.030 1.00 24.85 420 ASN A C 1
ATOM 3265 O O . ASN A 1 419 ? 13.559 4.736 68.044 1.00 25.17 420 ASN A O 1
ATOM 3270 N N . TYR A 1 420 ? 13.375 3.499 66.171 1.00 23.16 421 TYR A N 1
ATOM 3271 C CA . TYR A 1 420 ? 14.687 2.883 66.282 1.00 19.82 421 TYR A CA 1
ATOM 3272 C C . TYR A 1 420 ? 15.659 3.531 65.306 1.00 22.09 421 TYR A C 1
ATOM 3273 O O . TYR A 1 420 ? 15.267 4.063 64.265 1.00 22.79 421 TYR A O 1
ATOM 3282 N N . ASN A 1 421 ? 16.939 3.485 65.662 1.00 18.95 422 ASN A N 1
ATOM 3283 C CA . ASN A 1 421 ? 18.003 3.936 64.782 1.00 19.36 422 ASN A CA 1
ATOM 3284 C C . ASN A 1 421 ? 19.258 3.156 65.145 1.00 24.13 422 ASN A C 1
ATOM 3285 O O . ASN A 1 421 ? 19.299 2.445 66.152 1.00 26.18 422 ASN A O 1
ATOM 3290 N N . VAL A 1 422 ? 20.287 3.289 64.316 1.00 23.07 423 VAL A N 1
ATOM 3291 C CA . VAL A 1 422 ? 21.532 2.556 64.498 1.00 25.17 423 VAL A CA 1
ATOM 3292 C C . VAL A 1 422 ? 22.654 3.555 64.728 1.00 26.80 423 VAL A C 1
ATOM 3293 O O . VAL A 1 422 ? 22.858 4.466 63.917 1.00 28.34 423 VAL A O 1
ATOM 3297 N N . LEU A 1 423 ? 23.372 3.386 65.834 1.00 28.07 424 LEU A N 1
ATOM 3298 C CA . LEU A 1 423 ? 24.527 4.211 66.164 1.00 24.28 424 LEU A CA 1
ATOM 3299 C C . LEU A 1 423 ? 25.786 3.391 65.910 1.00 22.10 424 LEU A C 1
ATOM 3300 O O . LEU A 1 423 ? 26.081 2.447 66.650 1.00 23.15 424 LEU A O 1
ATOM 3305 N N . ARG A 1 424 ? 26.525 3.749 64.865 1.00 24.74 425 ARG A N 1
ATOM 3306 C CA . ARG A 1 424 ? 27.770 3.081 64.519 1.00 27.68 425 ARG A CA 1
ATOM 3307 C C . ARG A 1 424 ? 28.934 3.854 65.121 1.00 27.79 425 ARG A C 1
ATOM 3308 O O . ARG A 1 424 ? 28.994 5.082 65.006 1.00 25.73 425 ARG A O 1
ATOM 3316 N N . ILE A 1 425 ? 29.851 3.135 65.760 1.00 26.88 426 ILE A N 1
ATOM 3317 C CA . ILE A 1 425 ? 31.007 3.735 66.413 1.00 24.17 426 ILE A CA 1
ATOM 3318 C C . ILE A 1 425 ? 32.254 3.036 65.895 1.00 25.53 426 ILE A C 1
ATOM 3319 O O . ILE A 1 425 ? 32.408 1.822 66.071 1.00 25.82 426 ILE A O 1
ATOM 3324 N N . MET A 1 426 ? 33.140 3.800 65.262 1.00 28.67 427 MET A N 1
ATOM 3325 C CA . MET A 1 426 ? 34.344 3.245 64.664 1.00 35.72 427 MET A CA 1
ATOM 3326 C C . MET A 1 426 ? 35.363 4.361 64.500 1.00 33.71 427 MET A C 1
ATOM 3327 O O . MET A 1 426 ? 35.004 5.509 64.223 1.00 33.35 427 MET A O 1
ATOM 3332 N N . SER A 1 427 ? 36.638 4.007 64.677 1.00 33.82 428 SER A N 1
ATOM 3333 C CA . SER A 1 427 ? 37.756 4.937 64.503 1.00 32.13 428 SER A CA 1
ATOM 3334 C C . SER A 1 427 ? 37.615 6.159 65.407 1.00 31.26 428 SER A C 1
ATOM 3335 O O . SER A 1 427 ? 37.952 7.281 65.023 1.00 33.34 428 SER A O 1
ATOM 3338 N N . GLY A 1 428 ? 37.106 5.942 66.618 1.00 28.90 429 GLY A N 1
ATOM 3339 C CA . GLY A 1 428 ? 36.987 7.003 67.597 1.00 27.73 429 GLY A CA 1
ATOM 3340 C C . GLY A 1 428 ? 35.863 7.986 67.362 1.00 29.59 429 GLY A C 1
ATOM 3341 O O . GLY A 1 428 ? 35.836 9.036 68.014 1.00 30.33 429 GLY A O 1
ATOM 3342 N N . MET A 1 429 ? 34.937 7.688 66.454 1.00 30.28 430 MET A N 1
ATOM 3343 C CA . MET A 1 429 ? 33.845 8.595 66.137 1.00 31.17 430 MET A CA 1
ATOM 3344 C C . MET A 1 429 ? 32.542 7.817 66.032 1.00 28.28 430 MET A C 1
ATOM 3345 O O . MET A 1 429 ? 32.533 6.632 65.692 1.00 29.02 430 MET A O 1
ATOM 3350 N N . GLY A 1 430 ? 31.443 8.498 66.329 1.00 27.22 431 GLY A N 1
ATOM 3351 C CA . GLY A 1 430 ? 30.131 7.890 66.252 1.00 27.18 431 GLY A CA 1
ATOM 3352 C C . GLY A 1 430 ? 29.194 8.720 65.402 1.00 30.91 431 GLY A C 1
ATOM 3353 O O . GLY A 1 430 ? 29.296 9.945 65.338 1.00 35.86 431 GLY A O 1
ATOM 3354 N N . GLY A 1 431 ? 28.265 8.028 64.749 1.00 29.42 432 GLY A N 1
ATOM 3355 C CA . GLY A 1 431 ? 27.296 8.688 63.898 1.00 30.71 432 GLY A CA 1
ATOM 3356 C C . GLY A 1 431 ? 26.108 7.794 63.643 1.00 28.33 432 GLY A C 1
ATOM 3357 O O . GLY A 1 431 ? 26.235 6.567 63.585 1.00 30.29 432 GLY A O 1
ATOM 3358 N N . LEU A 1 432 ? 24.943 8.414 63.489 1.00 28.16 433 LEU A N 1
ATOM 3359 C CA . LEU A 1 432 ? 23.722 7.671 63.226 1.00 26.17 433 LEU A CA 1
ATOM 3360 C C . LEU A 1 432 ? 23.697 7.174 61.786 1.00 26.03 433 LEU A C 1
ATOM 3361 O O . LEU A 1 432 ? 24.141 7.865 60.864 1.00 31.14 433 LEU A O 1
ATOM 3366 N N . ALA A 1 433 ? 23.166 5.963 61.598 1.00 23.67 434 ALA A N 1
ATOM 3367 C CA . ALA A 1 433 ? 23.106 5.371 60.268 1.00 21.66 434 ALA A CA 1
ATOM 3368 C C . ALA A 1 433 ? 21.973 5.956 59.436 1.00 27.88 434 ALA A C 1
ATOM 3369 O O . ALA A 1 433 ? 22.089 6.027 58.207 1.00 34.31 434 ALA A O 1
ATOM 3371 N N . TYR A 1 434 ? 20.884 6.387 60.070 1.00 26.45 435 TYR A N 1
ATOM 3372 C CA . TYR A 1 434 ? 19.729 6.897 59.348 1.00 26.23 435 TYR A CA 1
ATOM 3373 C C . TYR A 1 434 ? 19.351 8.263 59.892 1.00 29.94 435 TYR A C 1
ATOM 3374 O O . TYR A 1 434 ? 19.172 8.429 61.104 1.00 33.82 435 TYR A O 1
ATOM 3383 N N . ALA A 1 435 ? 19.218 9.228 58.982 1.00 34.50 436 ALA A N 1
ATOM 3384 C CA . ALA A 1 435 ? 18.855 10.594 59.319 1.00 34.98 436 ALA A CA 1
ATOM 3385 C C . ALA A 1 435 ? 17.385 10.869 59.050 1.00 36.90 436 ALA A C 1
ATOM 3386 O O . ALA A 1 435 ? 16.802 11.744 59.696 1.00 37.64 436 ALA A O 1
ATOM 3388 N N . ASN A 1 436 ? 16.771 10.128 58.128 1.00 38.72 437 ASN A N 1
ATOM 3389 C CA . ASN A 1 436 ? 15.336 10.189 57.871 1.00 39.09 437 ASN A CA 1
ATOM 3390 C C . ASN A 1 436 ? 14.911 8.803 57.396 1.00 36.32 437 ASN A C 1
ATOM 3391 O O . ASN A 1 436 ? 13.824 8.605 56.862 1.00 33.44 437 ASN A O 1
ATOM 3396 N N . ALA B 1 1 ? 61.979 -18.602 76.299 1.00 64.40 2 ALA B N 1
ATOM 3397 C CA . ALA B 1 1 ? 61.363 -19.261 77.441 1.00 63.53 2 ALA B CA 1
ATOM 3398 C C . ALA B 1 1 ? 60.365 -20.318 76.985 1.00 57.28 2 ALA B C 1
ATOM 3399 O O . ALA B 1 1 ? 59.508 -20.745 77.757 1.00 55.71 2 ALA B O 1
ATOM 3401 N N . GLY B 1 2 ? 60.479 -20.737 75.728 1.00 52.47 3 GLY B N 1
ATOM 3402 C CA . GLY B 1 2 ? 59.606 -21.773 75.221 1.00 47.47 3 GLY B CA 1
ATOM 3403 C C . GLY B 1 2 ? 58.209 -21.266 74.930 1.00 44.09 3 GLY B C 1
ATOM 3404 O O . GLY B 1 2 ? 58.036 -20.176 74.376 1.00 44.86 3 GLY B O 1
ATOM 3405 N N . GLY B 1 3 ? 57.201 -22.060 75.295 1.00 41.19 4 GLY B N 1
ATOM 3406 C CA . GLY B 1 3 ? 55.830 -21.680 75.011 1.00 40.88 4 GLY B CA 1
ATOM 3407 C C . GLY B 1 3 ? 55.348 -20.504 75.835 1.00 45.29 4 GLY B C 1
ATOM 3408 O O . GLY B 1 3 ? 54.494 -19.736 75.382 1.00 48.48 4 GLY B O 1
ATOM 3409 N N . LEU B 1 4 ? 55.881 -20.344 77.051 1.00 46.17 5 LEU B N 1
ATOM 3410 C CA . LEU B 1 4 ? 55.457 -19.236 77.902 1.00 48.56 5 LEU B CA 1
ATOM 3411 C C . LEU B 1 4 ? 55.786 -17.888 77.274 1.00 47.61 5 LEU B C 1
ATOM 3412 O O . LEU B 1 4 ? 55.050 -16.915 77.475 1.00 46.85 5 LEU B O 1
ATOM 3417 N N . SER B 1 5 ? 56.882 -17.805 76.517 1.00 48.65 6 SER B N 1
ATOM 3418 C CA . SER B 1 5 ? 57.216 -16.560 75.836 1.00 50.73 6 SER B CA 1
ATOM 3419 C C . SER B 1 5 ? 56.251 -16.243 74.701 1.00 49.56 6 SER B C 1
ATOM 3420 O O . SER B 1 5 ? 56.130 -15.074 74.319 1.00 50.96 6 SER B O 1
ATOM 3423 N N . GLN B 1 6 ? 55.569 -17.251 74.152 1.00 45.13 7 GLN B N 1
ATOM 3424 C CA . GLN B 1 6 ? 54.582 -16.999 73.109 1.00 43.15 7 GLN B CA 1
ATOM 3425 C C . GLN B 1 6 ? 53.288 -16.430 73.682 1.00 46.76 7 GLN B C 1
ATOM 3426 O O . GLN B 1 6 ? 52.609 -15.647 73.007 1.00 50.62 7 GLN B O 1
ATOM 3432 N N . LEU B 1 7 ? 52.935 -16.805 74.915 1.00 46.01 8 LEU B N 1
ATOM 3433 C CA . LEU B 1 7 ? 51.741 -16.249 75.546 1.00 45.90 8 LEU B CA 1
ATOM 3434 C C . LEU B 1 7 ? 51.865 -14.743 75.721 1.00 52.37 8 LEU B C 1
ATOM 3435 O O . LEU B 1 7 ? 50.895 -14.003 75.520 1.00 57.20 8 LEU B O 1
ATOM 3440 N N . VAL B 1 8 ? 53.057 -14.269 76.091 1.00 54.08 9 VAL B N 1
ATOM 3441 C CA . VAL B 1 8 ? 53.261 -12.840 76.278 1.00 56.43 9 VAL B CA 1
ATOM 3442 C C . VAL B 1 8 ? 53.237 -12.103 74.947 1.00 57.38 9 VAL B C 1
ATOM 3443 O O . VAL B 1 8 ? 52.938 -10.903 74.909 1.00 57.43 9 VAL B O 1
ATOM 3447 N N . ALA B 1 9 ? 53.537 -12.793 73.846 1.00 59.31 10 ALA B N 1
ATOM 3448 C CA . ALA B 1 9 ? 53.451 -12.208 72.508 1.00 64.01 10 ALA B CA 1
ATOM 3449 C C . ALA B 1 9 ? 51.977 -12.023 72.154 1.00 66.02 10 ALA B C 1
ATOM 3450 O O . ALA B 1 9 ? 51.378 -12.789 71.395 1.00 63.60 10 ALA B O 1
ATOM 3452 N N . TYR B 1 10 ? 51.384 -10.979 72.725 1.00 71.34 11 TYR B N 1
ATOM 3453 C CA . TYR B 1 10 ? 49.965 -10.689 72.574 1.00 76.50 11 TYR B CA 1
ATOM 3454 C C . TYR B 1 10 ? 49.816 -9.293 71.989 1.00 82.53 11 TYR B C 1
ATOM 3455 O O . TYR B 1 10 ? 50.441 -8.344 72.474 1.00 85.22 11 TYR B O 1
ATOM 3464 N N . GLY B 1 11 ? 48.992 -9.167 70.951 1.00 84.89 12 GLY B N 1
ATOM 3465 C CA . GLY B 1 11 ? 48.835 -7.892 70.278 1.00 85.29 12 GLY B CA 1
ATOM 3466 C C . GLY B 1 11 ? 47.397 -7.497 70.017 1.00 82.48 12 GLY B C 1
ATOM 3467 O O . GLY B 1 11 ? 46.467 -8.177 70.460 1.00 82.25 12 GLY B O 1
ATOM 3468 N N . ALA B 1 12 ? 47.204 -6.393 69.290 1.00 74.74 13 ALA B N 1
ATOM 3469 C CA . ALA B 1 12 ? 45.858 -5.915 69.002 1.00 66.27 13 ALA B CA 1
ATOM 3470 C C . ALA B 1 12 ? 45.127 -6.814 68.016 1.00 58.89 13 ALA B C 1
ATOM 3471 O O . ALA B 1 12 ? 43.893 -6.788 67.969 1.00 59.60 13 ALA B O 1
ATOM 3473 N N . GLN B 1 13 ? 45.859 -7.597 67.225 1.00 52.94 14 GLN B N 1
ATOM 3474 C CA . GLN B 1 13 ? 45.237 -8.503 66.272 1.00 48.27 14 GLN B CA 1
ATOM 3475 C C . GLN B 1 13 ? 44.663 -9.747 66.937 1.00 45.17 14 GLN B C 1
ATOM 3476 O O . GLN B 1 13 ? 43.826 -10.426 66.331 1.00 42.19 14 GLN B O 1
ATOM 3482 N N . ASP B 1 14 ? 45.088 -10.059 68.162 1.00 44.79 15 ASP B N 1
ATOM 3483 C CA . ASP B 1 14 ? 44.565 -11.213 68.885 1.00 44.06 15 ASP B CA 1
ATOM 3484 C C . ASP B 1 14 ? 43.136 -11.010 69.369 1.00 39.90 15 ASP B C 1
ATOM 3485 O O . ASP B 1 14 ? 42.550 -11.951 69.916 1.00 41.80 15 ASP B O 1
ATOM 3490 N N . VAL B 1 15 ? 42.568 -9.818 69.182 1.00 39.95 16 VAL B N 1
ATOM 3491 C CA . VAL B 1 15 ? 41.206 -9.558 69.637 1.00 40.88 16 VAL B CA 1
ATOM 3492 C C . VAL B 1 15 ? 40.208 -10.398 68.850 1.00 39.54 16 VAL B C 1
ATOM 3493 O O . VAL B 1 15 ? 39.276 -10.978 69.422 1.00 40.44 16 VAL B O 1
ATOM 3497 N N . TYR B 1 16 ? 40.386 -10.486 67.531 1.00 37.12 17 TYR B N 1
ATOM 3498 C CA . TYR B 1 16 ? 39.499 -11.288 66.699 1.00 33.81 17 TYR B CA 1
ATOM 3499 C C . TYR B 1 16 ? 39.652 -12.785 66.936 1.00 32.78 17 TYR B C 1
ATOM 3500 O O . TYR B 1 16 ? 38.799 -13.555 66.481 1.00 32.08 17 TYR B O 1
ATOM 3509 N N . LEU B 1 17 ? 40.704 -13.216 67.631 1.00 32.35 18 LEU B N 1
ATOM 3510 C CA . LEU B 1 17 ? 40.996 -14.630 67.837 1.00 31.77 18 LEU B CA 1
ATOM 3511 C C . LEU B 1 17 ? 40.723 -15.090 69.259 1.00 35.91 18 LEU B C 1
ATOM 3512 O O . LEU B 1 17 ? 40.118 -16.147 69.464 1.00 35.02 18 LEU B O 1
ATOM 3517 N N . THR B 1 18 ? 41.166 -14.323 70.255 1.00 42.89 19 THR B N 1
ATOM 3518 C CA . THR B 1 18 ? 41.056 -14.728 71.649 1.00 49.36 19 THR B CA 1
ATOM 3519 C C . THR B 1 18 ? 40.329 -13.687 72.496 1.00 56.96 19 THR B C 1
ATOM 3520 O O . THR B 1 18 ? 40.262 -13.842 73.720 1.00 52.39 19 THR B O 1
ATOM 3524 N N . GLY B 1 19 ? 39.780 -12.642 71.877 1.00 70.07 20 GLY B N 1
ATOM 3525 C CA . GLY B 1 19 ? 38.962 -11.671 72.597 1.00 83.00 20 GLY B CA 1
ATOM 3526 C C . GLY B 1 19 ? 37.592 -12.269 72.871 1.00 93.90 20 GLY B C 1
ATOM 3527 O O . GLY B 1 19 ? 36.989 -12.882 71.988 1.00 91.70 20 GLY B O 1
ATOM 3528 N N . ASN B 1 20 ? 37.109 -12.120 74.114 1.00 108.00 21 ASN B N 1
ATOM 3529 C CA . ASN B 1 20 ? 35.912 -12.816 74.584 1.00 115.01 21 ASN B CA 1
ATOM 3530 C C . ASN B 1 20 ? 35.995 -14.288 74.240 1.00 113.70 21 ASN B C 1
ATOM 3531 O O . ASN B 1 20 ? 35.310 -14.730 73.308 1.00 115.66 21 ASN B O 1
ATOM 3536 N N . PRO B 1 21 ? 36.844 -15.068 74.875 1.00 94.64 22 PRO B N 1
ATOM 3537 C CA . PRO B 1 21 ? 36.823 -16.495 74.575 1.00 81.88 22 PRO B CA 1
ATOM 3538 C C . PRO B 1 21 ? 35.399 -17.014 74.722 1.00 69.73 22 PRO B C 1
ATOM 3539 O O . PRO B 1 21 ? 34.705 -16.729 75.701 1.00 69.50 22 PRO B O 1
ATOM 3543 N N . GLN B 1 22 ? 34.988 -17.844 73.786 1.00 58.59 23 GLN B N 1
ATOM 3544 C CA . GLN B 1 22 ? 33.646 -18.394 73.841 1.00 60.15 23 GLN B CA 1
ATOM 3545 C C . GLN B 1 22 ? 33.670 -19.881 74.128 1.00 57.24 23 GLN B C 1
ATOM 3546 O O . GLN B 1 22 ? 32.754 -20.422 74.763 1.00 60.43 23 GLN B O 1
ATOM 3552 N N . ILE B 1 23 ? 34.723 -20.541 73.664 1.00 52.75 24 ILE B N 1
ATOM 3553 C CA . ILE B 1 23 ? 34.975 -21.951 73.849 1.00 49.93 24 ILE B CA 1
ATOM 3554 C C . ILE B 1 23 ? 36.413 -22.096 74.327 1.00 45.17 24 ILE B C 1
ATOM 3555 O O . ILE B 1 23 ? 37.189 -21.138 74.361 1.00 44.07 24 ILE B O 1
ATOM 3560 N N . THR B 1 24 ? 36.756 -23.322 74.686 1.00 41.55 25 THR B N 1
ATOM 3561 C CA . THR B 1 24 ? 38.120 -23.702 75.005 1.00 35.08 25 THR B CA 1
ATOM 3562 C C . THR B 1 24 ? 38.363 -25.072 74.398 1.00 33.06 25 THR B C 1
ATOM 3563 O O . THR B 1 24 ? 37.449 -25.895 74.304 1.00 36.06 25 THR B O 1
ATOM 3567 N N . PHE B 1 25 ? 39.593 -25.301 73.957 1.00 27.93 26 PHE B N 1
ATOM 3568 C CA . PHE B 1 25 ? 39.920 -26.550 73.292 1.00 28.57 26 PHE B CA 1
ATOM 3569 C C . PHE B 1 25 ? 40.354 -27.638 74.260 1.00 29.38 26 PHE B C 1
ATOM 3570 O O . PHE B 1 25 ? 40.550 -28.781 73.834 1.00 32.37 26 PHE B O 1
ATOM 3578 N N . PHE B 1 26 ? 40.502 -27.316 75.546 1.00 29.70 27 PHE B N 1
ATOM 3579 C CA . PHE B 1 26 ? 41.099 -28.234 76.508 1.00 30.26 27 PHE B CA 1
ATOM 3580 C C . PHE B 1 26 ? 40.131 -28.631 77.617 1.00 32.37 27 PHE B C 1
ATOM 3581 O O . PHE B 1 26 ? 40.566 -29.093 78.676 1.00 35.40 27 PHE B O 1
ATOM 3589 N N . LYS B 1 27 ? 38.827 -28.476 77.393 1.00 34.22 28 LYS B N 1
ATOM 3590 C CA . LYS B 1 27 ? 37.834 -28.905 78.369 1.00 36.14 28 LYS B CA 1
ATOM 3591 C C . LYS B 1 27 ? 36.492 -29.162 77.694 1.00 36.91 28 LYS B C 1
ATOM 3592 O O . LYS B 1 27 ? 35.547 -28.387 77.871 1.00 39.57 28 LYS B O 1
ATOM 3598 N N . THR B 1 28 ? 36.397 -30.242 76.922 1.00 37.11 29 THR B N 1
ATOM 3599 C CA . THR B 1 28 ? 35.150 -30.559 76.239 1.00 39.01 29 THR B CA 1
ATOM 3600 C C . THR B 1 28 ? 34.127 -31.119 77.217 1.00 44.73 29 THR B C 1
ATOM 3601 O O . THR B 1 28 ? 34.428 -32.020 78.005 1.00 48.68 29 THR B O 1
ATOM 3605 N N . VAL B 1 29 ? 32.917 -30.578 77.161 1.00 45.46 30 VAL B N 1
ATOM 3606 C CA . VAL B 1 29 ? 31.788 -31.081 77.930 1.00 46.94 30 VAL B CA 1
ATOM 3607 C C . VAL B 1 29 ? 30.989 -31.954 76.970 1.00 46.43 30 VAL B C 1
ATOM 3608 O O . VAL B 1 29 ? 30.277 -31.451 76.097 1.00 45.19 30 VAL B O 1
ATOM 3612 N N . TYR B 1 30 ? 31.109 -33.269 77.127 1.00 44.42 31 TYR B N 1
ATOM 3613 C CA . TYR B 1 30 ? 30.441 -34.188 76.220 1.00 39.40 31 TYR B CA 1
ATOM 3614 C C . TYR B 1 30 ? 28.946 -34.230 76.501 1.00 37.64 31 TYR B C 1
ATOM 3615 O O . TYR B 1 30 ? 28.496 -34.048 77.635 1.00 37.57 31 TYR B O 1
ATOM 3624 N N . ARG B 1 31 ? 28.173 -34.473 75.448 1.00 37.03 32 ARG B N 1
ATOM 3625 C CA . ARG B 1 31 ? 26.725 -34.473 75.556 1.00 36.10 32 ARG B CA 1
ATOM 3626 C C . ARG B 1 31 ? 26.234 -35.845 75.990 1.00 35.23 32 ARG B C 1
ATOM 3627 O O . ARG B 1 31 ? 26.782 -36.875 75.586 1.00 34.89 32 ARG B O 1
ATOM 3635 N N . ARG B 1 32 ? 25.198 -35.848 76.817 1.00 33.93 33 ARG B N 1
ATOM 3636 C CA . ARG B 1 32 ? 24.559 -37.070 77.277 1.00 35.44 33 ARG B CA 1
ATOM 3637 C C . ARG B 1 32 ? 23.315 -37.353 76.445 1.00 34.34 33 ARG B C 1
ATOM 3638 O O . ARG B 1 32 ? 22.545 -36.443 76.124 1.00 38.49 33 ARG B O 1
ATOM 3646 N N . TYR B 1 33 ? 23.138 -38.617 76.081 1.00 29.18 34 TYR B N 1
ATOM 3647 C CA . TYR B 1 33 ? 22.126 -39.052 75.128 1.00 28.56 34 TYR B CA 1
ATOM 3648 C C . TYR B 1 33 ? 21.122 -39.987 75.795 1.00 29.34 34 TYR B C 1
ATOM 3649 O O . TYR B 1 33 ? 21.234 -40.322 76.975 1.00 29.21 34 TYR B O 1
ATOM 3658 N N . THR B 1 34 ? 20.122 -40.393 75.016 1.00 33.22 35 THR B N 1
ATOM 3659 C CA . THR B 1 34 ? 19.119 -41.341 75.481 1.00 37.23 35 THR B CA 1
ATOM 3660 C C . THR B 1 34 ? 19.652 -42.765 75.388 1.00 38.32 35 THR B C 1
ATOM 3661 O O . THR B 1 34 ? 20.322 -43.132 74.419 1.00 36.92 35 THR B O 1
ATOM 3665 N N . ASN B 1 35 ? 19.357 -43.562 76.413 1.00 36.86 36 ASN B N 1
ATOM 3666 C CA . ASN B 1 35 ? 19.811 -44.945 76.445 1.00 37.44 36 ASN B CA 1
ATOM 3667 C C . ASN B 1 35 ? 19.195 -45.739 75.299 1.00 32.84 36 ASN B C 1
ATOM 3668 O O . ASN B 1 35 ? 18.013 -45.585 74.980 1.00 32.70 36 ASN B O 1
ATOM 3673 N N . PHE B 1 36 ? 20.006 -46.593 74.677 1.00 30.87 37 PHE B N 1
ATOM 3674 C CA . PHE B 1 36 ? 19.547 -47.407 73.560 1.00 30.11 37 PHE B CA 1
ATOM 3675 C C . PHE B 1 36 ? 20.411 -48.660 73.470 1.00 30.53 37 PHE B C 1
ATOM 3676 O O . PHE B 1 36 ? 21.381 -48.828 74.214 1.00 33.95 37 PHE B O 1
ATOM 3684 N N . ALA B 1 37 ? 20.040 -49.547 72.549 1.00 26.32 38 ALA B N 1
ATOM 3685 C CA . ALA B 1 37 ? 20.809 -50.748 72.257 1.00 24.76 38 ALA B CA 1
ATOM 3686 C C . ALA B 1 37 ? 20.553 -51.157 70.814 1.00 28.46 38 ALA B C 1
ATOM 3687 O O . ALA B 1 37 ? 19.468 -50.927 70.274 1.00 32.40 38 ALA B O 1
ATOM 3689 N N . ILE B 1 38 ? 21.560 -51.767 70.194 1.00 26.66 39 ILE B N 1
ATOM 3690 C CA . ILE B 1 38 ? 21.500 -52.170 68.793 1.00 27.20 39 ILE B CA 1
ATOM 3691 C C . ILE B 1 38 ? 21.595 -53.687 68.712 1.00 32.17 39 ILE B C 1
ATOM 3692 O O . ILE B 1 38 ? 22.307 -54.315 69.502 1.00 32.97 39 ILE B O 1
ATOM 3697 N N . GLU B 1 39 ? 20.873 -54.273 67.759 1.00 31.71 40 GLU B N 1
ATOM 3698 C CA . GLU B 1 39 ? 20.964 -55.705 67.506 1.00 31.87 40 GLU B CA 1
ATOM 3699 C C . GLU B 1 39 ? 20.607 -55.979 66.053 1.00 31.74 40 GLU B C 1
ATOM 3700 O O . GLU B 1 39 ? 19.560 -55.534 65.575 1.00 35.36 40 GLU B O 1
ATOM 3706 N N . SER B 1 40 ? 21.475 -56.714 65.361 1.00 29.27 41 SER B N 1
ATOM 3707 C CA . SER B 1 40 ? 21.239 -57.109 63.978 1.00 27.46 41 SER B CA 1
ATOM 3708 C C . SER B 1 40 ? 20.471 -58.426 63.955 1.00 29.40 41 SER B C 1
ATOM 3709 O O . SER B 1 40 ? 20.926 -59.425 64.524 1.00 31.01 41 SER B O 1
ATOM 3712 N N . ILE B 1 41 ? 19.308 -58.426 63.302 1.00 29.18 42 ILE B N 1
ATOM 3713 C CA . ILE B 1 41 ? 18.384 -59.555 63.316 1.00 26.60 42 ILE B CA 1
ATOM 3714 C C . ILE B 1 41 ? 18.059 -59.951 61.881 1.00 28.05 42 ILE B C 1
ATOM 3715 O O . ILE B 1 41 ? 17.753 -59.088 61.050 1.00 29.76 42 ILE B O 1
ATOM 3720 N N . GLN B 1 42 ? 18.128 -61.250 61.591 1.00 28.75 43 GLN B N 1
ATOM 3721 C CA . GLN B 1 42 ? 17.881 -61.745 60.243 1.00 31.06 43 GLN B CA 1
ATOM 3722 C C . GLN B 1 42 ? 16.389 -61.757 59.929 1.00 34.36 43 GLN B C 1
ATOM 3723 O O . GLN B 1 42 ? 15.546 -61.959 60.808 1.00 35.19 43 GLN B O 1
ATOM 3729 N N . GLN B 1 43 ? 16.072 -61.542 58.656 1.00 35.02 44 GLN B N 1
ATOM 3730 C CA . GLN B 1 43 ? 14.706 -61.482 58.166 1.00 33.56 44 GLN B CA 1
ATOM 3731 C C . GLN B 1 43 ? 14.357 -62.752 57.399 1.00 37.52 44 GLN B C 1
ATOM 3732 O O . GLN B 1 43 ? 15.229 -63.530 57.002 1.00 39.00 44 GLN B O 1
ATOM 3738 N N . THR B 1 44 ? 13.057 -62.956 57.209 1.00 41.30 45 THR B N 1
ATOM 3739 C CA . THR B 1 44 ? 12.546 -64.060 56.410 1.00 40.66 45 THR B CA 1
ATOM 3740 C C . THR B 1 44 ? 12.373 -63.597 54.970 1.00 38.90 45 THR B C 1
ATOM 3741 O O . THR B 1 44 ? 11.737 -62.569 54.716 1.00 42.85 45 THR B O 1
ATOM 3745 N N . ILE B 1 45 ? 12.938 -64.352 54.032 1.00 35.66 46 ILE B N 1
ATOM 3746 C CA . ILE B 1 45 ? 12.868 -64.027 52.613 1.00 37.26 46 ILE B CA 1
ATOM 3747 C C . ILE B 1 45 ? 11.723 -64.805 51.985 1.00 41.56 46 ILE B C 1
ATOM 3748 O O . ILE B 1 45 ? 11.660 -66.036 52.097 1.00 47.06 46 ILE B O 1
ATOM 3753 N N . ASN B 1 46 ? 10.818 -64.090 51.323 1.00 39.04 47 ASN B N 1
ATOM 3754 C CA . ASN B 1 46 ? 9.681 -64.696 50.645 1.00 40.50 47 ASN B CA 1
ATOM 3755 C C . ASN B 1 46 ? 10.017 -64.868 49.171 1.00 40.03 47 ASN B C 1
ATOM 3756 O O . ASN B 1 46 ? 10.411 -63.907 48.502 1.00 42.34 47 ASN B O 1
ATOM 3761 N N . GLY B 1 47 ? 9.857 -66.083 48.671 1.00 40.22 48 GLY B N 1
ATOM 3762 C CA . GLY B 1 47 ? 10.183 -66.413 47.300 1.00 39.06 48 GLY B CA 1
ATOM 3763 C C . GLY B 1 47 ? 11.372 -67.355 47.211 1.00 40.52 48 GLY B C 1
ATOM 3764 O O . GLY B 1 47 ? 12.052 -67.655 48.193 1.00 42.69 48 GLY B O 1
ATOM 3765 N N . SER B 1 48 ? 11.611 -67.823 45.990 1.00 41.88 49 SER B N 1
ATOM 3766 C CA . SER B 1 48 ? 12.701 -68.747 45.710 1.00 43.39 49 SER B CA 1
ATOM 3767 C C . SER B 1 48 ? 13.941 -67.957 45.306 1.00 36.30 49 SER B C 1
ATOM 3768 O O . SER B 1 48 ? 13.936 -67.268 44.280 1.00 35.32 49 SER B O 1
ATOM 3771 N N . VAL B 1 49 ? 15.000 -68.060 46.108 1.00 34.47 50 VAL B N 1
ATOM 3772 C CA . VAL B 1 49 ? 16.239 -67.357 45.801 1.00 33.86 50 VAL B CA 1
ATOM 3773 C C . VAL B 1 49 ? 16.931 -68.038 44.628 1.00 37.33 50 VAL B C 1
ATOM 3774 O O . VAL B 1 49 ? 17.159 -69.255 44.640 1.00 41.35 50 VAL B O 1
ATOM 3778 N N . GLY B 1 50 ? 17.268 -67.255 43.610 1.00 38.03 51 GLY B N 1
ATOM 3779 C CA . GLY B 1 50 ? 17.938 -67.786 42.436 1.00 40.63 51 GLY B CA 1
ATOM 3780 C C . GLY B 1 50 ? 18.117 -66.694 41.405 1.00 30.31 51 GLY B C 1
ATOM 3781 O O . GLY B 1 50 ? 17.511 -65.621 41.490 1.00 31.16 51 GLY B O 1
ATOM 3782 N N . PHE B 1 51 ? 18.962 -66.990 40.418 1.00 35.43 52 PHE B N 1
ATOM 3783 C CA . PHE B 1 51 ? 19.243 -66.031 39.356 1.00 37.48 52 PHE B CA 1
ATOM 3784 C C . PHE B 1 51 ? 17.969 -65.661 38.607 1.00 40.34 52 PHE B C 1
ATOM 3785 O O . PHE B 1 51 ? 17.216 -66.533 38.164 1.00 44.46 52 PHE B O 1
ATOM 3793 N N . GLY B 1 52 ? 17.725 -64.359 38.477 1.00 38.03 53 GLY B N 1
ATOM 3794 C CA . GLY B 1 52 ? 16.581 -63.875 37.734 1.00 40.35 53 GLY B CA 1
ATOM 3795 C C . GLY B 1 52 ? 15.254 -63.979 38.445 1.00 42.64 53 GLY B C 1
ATOM 3796 O O . GLY B 1 52 ? 14.212 -63.798 37.804 1.00 45.74 53 GLY B O 1
ATOM 3797 N N . ASN B 1 53 ? 15.251 -64.256 39.743 1.00 41.58 54 ASN B N 1
ATOM 3798 C CA . ASN B 1 53 ? 14.020 -64.394 40.503 1.00 38.00 54 ASN B CA 1
ATOM 3799 C C . ASN B 1 53 ? 13.742 -63.129 41.302 1.00 36.49 54 ASN B C 1
ATOM 3800 O O . ASN B 1 53 ? 14.642 -62.339 41.597 1.00 35.90 54 ASN B O 1
ATOM 3805 N N . LYS B 1 54 ? 12.474 -62.950 41.656 1.00 38.27 55 LYS B N 1
ATOM 3806 C CA . LYS B 1 54 ? 12.034 -61.834 42.481 1.00 36.43 55 LYS B CA 1
ATOM 3807 C C . LYS B 1 54 ? 11.664 -62.369 43.856 1.00 36.68 55 LYS B C 1
ATOM 3808 O O . LYS B 1 54 ? 10.802 -63.247 43.973 1.00 37.58 55 LYS B O 1
ATOM 3814 N N . VAL B 1 55 ? 12.316 -61.844 44.889 1.00 37.73 56 VAL B N 1
ATOM 3815 C CA . VAL B 1 55 ? 12.028 -62.214 46.265 1.00 38.76 56 VAL B CA 1
ATOM 3816 C C . VAL B 1 55 ? 11.705 -60.947 47.040 1.00 39.94 56 VAL B C 1
ATOM 3817 O O . VAL B 1 55 ? 12.048 -59.834 46.635 1.00 41.67 56 VAL B O 1
ATOM 3821 N N . SER B 1 56 ? 11.030 -61.126 48.172 1.00 42.90 57 SER B N 1
ATOM 3822 C CA . SER B 1 56 ? 10.624 -59.998 48.992 1.00 45.05 57 SER B CA 1
ATOM 3823 C C . SER B 1 56 ? 10.830 -60.334 50.460 1.00 48.50 57 SER B C 1
ATOM 3824 O O . SER B 1 56 ? 10.977 -61.498 50.843 1.00 48.55 57 SER B O 1
ATOM 3827 N N . THR B 1 57 ? 10.836 -59.285 51.279 1.00 55.61 58 THR B N 1
ATOM 3828 C CA . THR B 1 57 ? 10.998 -59.405 52.720 1.00 56.94 58 THR B CA 1
ATOM 3829 C C . THR B 1 57 ? 10.092 -58.391 53.392 1.00 54.18 58 THR B C 1
ATOM 3830 O O . THR B 1 57 ? 10.069 -57.217 53.008 1.00 53.68 58 THR B O 1
ATOM 3834 N N . GLN B 1 58 ? 9.346 -58.852 54.385 1.00 48.54 59 GLN B N 1
ATOM 3835 C CA . GLN B 1 58 ? 8.550 -57.986 55.239 1.00 44.78 59 GLN B CA 1
ATOM 3836 C C . GLN B 1 58 ? 9.305 -57.790 56.547 1.00 41.29 59 GLN B C 1
ATOM 3837 O O . GLN B 1 58 ? 9.564 -58.761 57.267 1.00 44.23 59 GLN B O 1
ATOM 3843 N N . ILE B 1 59 ? 9.660 -56.540 56.852 1.00 37.11 60 ILE B N 1
ATOM 3844 C CA . ILE B 1 59 ? 10.494 -56.267 58.018 1.00 34.79 60 ILE B CA 1
ATOM 3845 C C . ILE B 1 59 ? 9.742 -56.663 59.280 1.00 33.32 60 ILE B C 1
ATOM 3846 O O . ILE B 1 59 ? 8.693 -56.092 59.603 1.00 33.67 60 ILE B O 1
ATOM 3851 N N . SER B 1 60 ? 10.282 -57.639 60.005 1.00 33.69 61 SER B N 1
ATOM 3852 C CA . SER B 1 60 ? 9.657 -58.085 61.240 1.00 36.65 61 SER B CA 1
ATOM 3853 C C . SER B 1 60 ? 9.783 -57.016 62.319 1.00 37.22 61 SER B C 1
ATOM 3854 O O . SER B 1 60 ? 10.724 -56.218 62.332 1.00 33.75 61 SER B O 1
ATOM 3857 N N . ARG B 1 61 ? 8.778 -56.972 63.189 1.00 41.74 62 ARG B N 1
ATOM 3858 C CA . ARG B 1 61 ? 8.698 -55.980 64.256 1.00 46.34 62 ARG B CA 1
ATOM 3859 C C . ARG B 1 61 ? 9.390 -56.410 65.536 1.00 45.96 62 ARG B C 1
ATOM 3860 O O . ARG B 1 61 ? 8.743 -56.637 66.552 1.00 47.28 62 ARG B O 1
ATOM 3868 N N . ASN B 1 62 ? 10.712 -56.497 65.487 1.00 44.28 63 ASN B N 1
ATOM 3869 C CA . ASN B 1 62 ? 11.499 -56.910 66.644 1.00 42.99 63 ASN B CA 1
ATOM 3870 C C . ASN B 1 62 ? 11.862 -55.738 67.545 1.00 44.28 63 ASN B C 1
ATOM 3871 O O . ASN B 1 62 ? 11.787 -55.855 68.773 1.00 47.30 63 ASN B O 1
ATOM 3876 N N . GLY B 1 63 ? 12.251 -54.610 66.959 1.00 40.68 64 GLY B N 1
ATOM 3877 C CA . GLY B 1 63 ? 12.645 -53.451 67.731 1.00 40.09 64 GLY B CA 1
ATOM 3878 C C . GLY B 1 63 ? 11.811 -52.223 67.440 1.00 40.42 64 GLY B C 1
ATOM 3879 O O . GLY B 1 63 ? 10.771 -52.309 66.780 1.00 43.98 64 GLY B O 1
ATOM 3880 N N . ASP B 1 64 ? 12.265 -51.068 67.925 1.00 37.16 65 ASP B N 1
ATOM 3881 C CA . ASP B 1 64 ? 11.511 -49.829 67.790 1.00 34.56 65 ASP B CA 1
ATOM 3882 C C . ASP B 1 64 ? 11.879 -49.062 66.527 1.00 30.60 65 ASP B C 1
ATOM 3883 O O . ASP B 1 64 ? 10.996 -48.524 65.850 1.00 32.26 65 ASP B O 1
ATOM 3888 N N . LEU B 1 65 ? 13.166 -49.004 66.195 1.00 29.75 66 LEU B N 1
ATOM 3889 C CA . LEU B 1 65 ? 13.644 -48.350 64.987 1.00 27.35 66 LEU B CA 1
ATOM 3890 C C . LEU B 1 65 ? 14.491 -49.332 64.190 1.00 29.03 66 LEU B C 1
ATOM 3891 O O . LEU B 1 65 ? 14.939 -50.356 64.710 1.00 29.68 66 LEU B O 1
ATOM 3896 N N . ILE B 1 66 ? 14.707 -49.013 62.916 1.00 28.84 67 ILE B N 1
ATOM 3897 C CA . ILE B 1 66 ? 15.603 -49.782 62.062 1.00 28.37 67 ILE B CA 1
ATOM 3898 C C . ILE B 1 66 ? 16.580 -48.833 61.384 1.00 28.50 67 ILE B C 1
ATOM 3899 O O . ILE B 1 66 ? 16.214 -47.719 60.992 1.00 28.49 67 ILE B O 1
ATOM 3904 N N . THR B 1 67 ? 17.829 -49.281 61.249 1.00 31.14 68 THR B N 1
ATOM 3905 C CA . THR B 1 67 ? 18.884 -48.484 60.637 1.00 29.57 68 THR B CA 1
ATOM 3906 C C . THR B 1 67 ? 19.543 -49.257 59.502 1.00 32.49 68 THR B C 1
ATOM 3907 O O . THR B 1 67 ? 19.057 -49.238 58.366 1.00 37.26 68 THR B O 1
ATOM 3911 N N . ASP B 1 68 ? 20.645 -49.939 59.798 1.00 31.75 69 ASP B N 1
ATOM 3912 C CA . ASP B 1 68 ? 21.399 -50.627 58.761 1.00 30.70 69 ASP B CA 1
ATOM 3913 C C . ASP B 1 68 ? 20.659 -51.869 58.281 1.00 26.50 69 ASP B C 1
ATOM 3914 O O . ASP B 1 68 ? 20.012 -52.572 59.062 1.00 25.43 69 ASP B O 1
ATOM 3919 N N . ILE B 1 69 ? 20.750 -52.125 56.978 1.00 24.47 70 ILE B N 1
ATOM 3920 C CA . ILE B 1 69 ? 20.240 -53.342 56.360 1.00 27.31 70 ILE B CA 1
ATOM 3921 C C . ILE B 1 69 ? 21.327 -53.887 55.446 1.00 29.32 70 ILE B C 1
ATOM 3922 O O . ILE B 1 69 ? 21.832 -53.166 54.578 1.00 30.54 70 ILE B O 1
ATOM 3927 N N . VAL B 1 70 ? 21.685 -55.152 55.638 1.00 30.10 71 VAL B N 1
ATOM 3928 C CA . VAL B 1 70 ? 22.740 -55.801 54.870 1.00 29.40 71 VAL B CA 1
ATOM 3929 C C . VAL B 1 70 ? 22.154 -57.037 54.205 1.00 29.83 71 VAL B C 1
ATOM 3930 O O . VAL B 1 70 ? 21.436 -57.813 54.846 1.00 29.85 71 VAL B O 1
ATOM 3934 N N . VAL B 1 71 ? 22.462 -57.218 52.925 1.00 30.80 72 VAL B N 1
ATOM 3935 C CA . VAL B 1 71 ? 22.065 -58.402 52.177 1.00 30.27 72 VAL B CA 1
ATOM 3936 C C . VAL B 1 71 ? 23.295 -59.282 52.020 1.00 30.92 72 VAL B C 1
ATOM 3937 O O . VAL B 1 71 ? 24.295 -58.863 51.425 1.00 33.40 72 VAL B O 1
ATOM 3941 N N . GLU B 1 72 ? 23.227 -60.498 52.552 1.00 29.89 73 GLU B N 1
ATOM 3942 C CA . GLU B 1 72 ? 24.329 -61.446 52.469 1.00 26.31 73 GLU B CA 1
ATOM 3943 C C . GLU B 1 72 ? 24.124 -62.378 51.283 1.00 28.23 73 GLU B C 1
ATOM 3944 O O . GLU B 1 72 ? 23.036 -62.933 51.102 1.00 28.12 73 GLU B O 1
ATOM 3950 N N . PHE B 1 73 ? 25.170 -62.537 50.478 1.00 28.95 74 PHE B N 1
ATOM 3951 C CA . PHE B 1 73 ? 25.198 -63.502 49.392 1.00 27.99 74 PHE B CA 1
ATOM 3952 C C . PHE B 1 73 ? 26.388 -64.431 49.582 1.00 28.23 74 PHE B C 1
ATOM 3953 O O . PHE B 1 73 ? 27.421 -64.036 50.130 1.00 31.74 74 PHE B O 1
ATOM 3961 N N . VAL B 1 74 ? 26.234 -65.670 49.128 1.00 28.31 75 VAL B N 1
ATOM 3962 C CA . VAL B 1 74 ? 27.329 -66.632 49.059 1.00 29.48 75 VAL B CA 1
ATOM 3963 C C . VAL B 1 74 ? 27.429 -67.100 47.617 1.00 34.57 75 VAL B C 1
ATOM 3964 O O . VAL B 1 74 ? 26.495 -67.723 47.095 1.00 38.47 75 VAL B O 1
ATOM 3968 N N . LEU B 1 75 ? 28.554 -66.801 46.974 1.00 34.65 76 LEU B N 1
ATOM 3969 C CA . LEU B 1 75 ? 28.742 -67.079 45.560 1.00 34.81 76 LEU B CA 1
ATOM 3970 C C . LEU B 1 75 ? 29.978 -67.940 45.343 1.00 36.03 76 LEU B C 1
ATOM 3971 O O . LEU B 1 75 ? 30.931 -67.903 46.127 1.00 34.50 76 LEU B O 1
ATOM 3976 N N . THR B 1 76 ? 29.944 -68.719 44.264 1.00 38.34 77 THR B N 1
ATOM 3977 C CA . THR B 1 76 ? 31.075 -69.521 43.817 1.00 38.12 77 THR B CA 1
ATOM 3978 C C . THR B 1 76 ? 31.469 -69.035 42.431 1.00 37.20 77 THR B C 1
ATOM 3979 O O . THR B 1 76 ? 30.645 -69.048 41.510 1.00 37.97 77 THR B O 1
ATOM 3983 N N . LYS B 1 77 ? 32.718 -68.601 42.284 1.00 37.09 78 LYS B N 1
ATOM 3984 C CA . LYS B 1 77 ? 33.162 -68.025 41.024 1.00 35.81 78 LYS B CA 1
ATOM 3985 C C . LYS B 1 77 ? 33.557 -69.117 40.037 1.00 32.68 78 LYS B C 1
ATOM 3986 O O . LYS B 1 77 ? 34.079 -70.171 40.412 1.00 33.11 78 LYS B O 1
ATOM 3992 N N . GLY B 1 78 ? 33.288 -68.855 38.758 1.00 32.09 79 GLY B N 1
ATOM 3993 C CA . GLY B 1 78 ? 33.577 -69.794 37.694 1.00 30.73 79 GLY B CA 1
ATOM 3994 C C . GLY B 1 78 ? 34.753 -69.440 36.815 1.00 34.33 79 GLY B C 1
ATOM 3995 O O . GLY B 1 78 ? 34.948 -70.090 35.778 1.00 37.74 79 GLY B O 1
ATOM 3996 N N . GLY B 1 79 ? 35.546 -68.430 37.176 1.00 33.71 80 GLY B N 1
ATOM 3997 C CA . GLY B 1 79 ? 36.738 -68.079 36.436 1.00 34.96 80 GLY B CA 1
ATOM 3998 C C . GLY B 1 79 ? 37.907 -67.850 37.378 1.00 35.55 80 GLY B C 1
ATOM 3999 O O . GLY B 1 79 ? 37.776 -67.957 38.599 1.00 36.44 80 GLY B O 1
ATOM 4000 N N . ASN B 1 80 ? 39.053 -67.530 36.780 1.00 34.70 81 ASN B N 1
ATOM 4001 C CA . ASN B 1 80 ? 40.260 -67.314 37.568 1.00 36.21 81 ASN B CA 1
ATOM 4002 C C . ASN B 1 80 ? 40.398 -65.856 37.985 1.00 34.86 81 ASN B C 1
ATOM 4003 O O . ASN B 1 80 ? 39.394 -65.162 38.175 1.00 36.78 81 ASN B O 1
ATOM 4008 N N . GLY B 1 81 ? 41.633 -65.386 38.130 1.00 34.21 82 GLY B N 1
ATOM 4009 C CA . GLY B 1 81 ? 41.855 -64.048 38.651 1.00 30.72 82 GLY B CA 1
ATOM 4010 C C . GLY B 1 81 ? 41.413 -62.969 37.677 1.00 30.88 82 GLY B C 1
ATOM 4011 O O . GLY B 1 81 ? 41.667 -63.040 36.473 1.00 32.83 82 GLY B O 1
ATOM 4012 N N . GLY B 1 82 ? 40.739 -61.953 38.216 1.00 29.49 83 GLY B N 1
ATOM 4013 C CA . GLY B 1 82 ? 40.330 -60.808 37.427 1.00 28.57 83 GLY B CA 1
ATOM 4014 C C . GLY B 1 82 ? 39.166 -61.045 36.496 1.00 31.11 83 GLY B C 1
ATOM 4015 O O . GLY B 1 82 ? 39.026 -60.325 35.504 1.00 33.99 83 GLY B O 1
ATOM 4016 N N . THR B 1 83 ? 38.313 -62.026 36.790 1.00 32.25 84 THR B N 1
ATOM 4017 C CA . THR B 1 83 ? 37.183 -62.363 35.932 1.00 34.03 84 THR B CA 1
ATOM 4018 C C . THR B 1 83 ? 35.841 -61.934 36.514 1.00 33.59 84 THR B C 1
ATOM 4019 O O . THR B 1 83 ? 34.797 -62.247 35.931 1.00 33.99 84 THR B O 1
ATOM 4023 N N . THR B 1 84 ? 35.838 -61.221 37.638 1.00 32.60 85 THR B N 1
ATOM 4024 C CA . THR B 1 84 ? 34.614 -60.705 38.231 1.00 30.87 85 THR B CA 1
ATOM 4025 C C . THR B 1 84 ? 34.764 -59.212 38.476 1.00 30.38 85 THR B C 1
ATOM 4026 O O . THR B 1 84 ? 35.873 -58.705 38.665 1.00 31.86 85 THR B O 1
ATOM 4030 N N . TYR B 1 85 ? 33.633 -58.511 38.475 1.00 26.33 86 TYR B N 1
ATOM 4031 C CA . TYR B 1 85 ? 33.613 -57.070 38.724 1.00 23.37 86 TYR B CA 1
ATOM 4032 C C . TYR B 1 85 ? 32.384 -56.756 39.568 1.00 26.03 86 TYR B C 1
ATOM 4033 O O . TYR B 1 85 ? 31.281 -56.606 39.033 1.00 31.29 86 TYR B O 1
ATOM 4042 N N . TYR B 1 86 ? 32.586 -56.648 40.878 1.00 23.07 87 TYR B N 1
ATOM 4043 C CA . TYR B 1 86 ? 31.513 -56.389 41.833 1.00 22.35 87 TYR B CA 1
ATOM 4044 C C . TYR B 1 86 ? 30.317 -57.318 41.605 1.00 23.66 87 TYR B C 1
ATOM 4045 O O . TYR B 1 86 ? 29.202 -56.854 41.361 1.00 27.74 87 TYR B O 1
ATOM 4054 N N . PRO B 1 87 ? 30.522 -58.642 41.675 1.00 28.18 88 PRO B N 1
ATOM 4055 C CA . PRO B 1 87 ? 29.416 -59.556 41.346 1.00 25.92 88 PRO B CA 1
ATOM 4056 C C . PRO B 1 87 ? 28.281 -59.521 42.351 1.00 26.02 88 PRO B C 1
ATOM 4057 O O . PRO B 1 87 ? 27.114 -59.642 41.958 1.00 29.43 88 PRO B O 1
ATOM 4061 N N . ALA B 1 88 ? 28.585 -59.365 43.641 1.00 25.12 89 ALA B N 1
ATOM 4062 C CA . ALA B 1 88 ? 27.520 -59.291 44.634 1.00 26.23 89 ALA B CA 1
ATOM 4063 C C . ALA B 1 88 ? 26.696 -58.022 44.472 1.00 29.28 89 ALA B C 1
ATOM 4064 O O . ALA B 1 88 ? 25.491 -58.022 44.750 1.00 31.74 89 ALA B O 1
ATOM 4066 N N . GLU B 1 89 ? 27.329 -56.936 44.026 1.00 27.97 90 GLU B N 1
ATOM 4067 C CA . GLU B 1 89 ? 26.598 -55.704 43.761 1.00 26.14 90 GLU B CA 1
ATOM 4068 C C . GLU B 1 89 ? 25.685 -55.856 42.551 1.00 27.10 90 GLU B C 1
ATOM 4069 O O . GLU B 1 89 ? 24.533 -55.409 42.575 1.00 29.52 90 GLU B O 1
ATOM 4075 N N . GLU B 1 90 ? 26.183 -56.486 41.483 1.00 27.68 91 GLU B N 1
ATOM 4076 C CA . GLU B 1 90 ? 25.359 -56.693 40.296 1.00 29.96 91 GLU B CA 1
ATOM 4077 C C . GLU B 1 90 ? 24.217 -57.665 40.562 1.00 30.49 91 GLU B C 1
ATOM 4078 O O . GLU B 1 90 ? 23.129 -57.507 39.995 1.00 35.66 91 GLU B O 1
ATOM 4084 N N . LEU B 1 91 ? 24.441 -58.666 41.417 1.00 27.84 92 LEU B N 1
ATOM 4085 C CA . LEU B 1 91 ? 23.406 -59.659 41.690 1.00 27.80 92 LEU B CA 1
ATOM 4086 C C . LEU B 1 91 ? 22.143 -59.007 42.241 1.00 25.61 92 LEU B C 1
ATOM 4087 O O . LEU B 1 91 ? 21.027 -59.447 41.940 1.00 27.43 92 LEU B O 1
ATOM 4092 N N . LEU B 1 92 ? 22.298 -57.963 43.053 1.00 25.71 93 LEU B N 1
ATOM 4093 C CA . LEU B 1 92 ? 21.165 -57.194 43.566 1.00 31.42 93 LEU B CA 1
ATOM 4094 C C . LEU B 1 92 ? 20.750 -56.186 42.495 1.00 33.71 93 LEU B C 1
ATOM 4095 O O . LEU B 1 92 ? 21.118 -55.009 42.522 1.00 35.58 93 LEU B O 1
ATOM 4100 N N . GLN B 1 93 ? 19.969 -56.670 41.524 1.00 32.48 94 GLN B N 1
ATOM 4101 C CA . GLN B 1 93 ? 19.641 -55.854 40.357 1.00 31.85 94 GLN B CA 1
ATOM 4102 C C . GLN B 1 93 ? 18.833 -54.622 40.748 1.00 33.99 94 GLN B C 1
ATOM 4103 O O . GLN B 1 93 ? 19.123 -53.507 40.299 1.00 36.87 94 GLN B O 1
ATOM 4109 N N . ASP B 1 94 ? 17.812 -54.800 41.582 1.00 33.89 95 ASP B N 1
ATOM 4110 C CA . ASP B 1 94 ? 17.075 -53.657 42.102 1.00 32.86 95 ASP B CA 1
ATOM 4111 C C . ASP B 1 94 ? 16.408 -54.047 43.411 1.00 30.55 95 ASP B C 1
ATOM 4112 O O . ASP B 1 94 ? 16.103 -55.219 43.646 1.00 31.35 95 ASP B O 1
ATOM 4117 N N . VAL B 1 95 ? 16.195 -53.047 44.262 1.00 30.87 96 VAL B N 1
ATOM 4118 C CA . VAL B 1 95 ? 15.545 -53.227 45.555 1.00 30.90 96 VAL B CA 1
ATOM 4119 C C . VAL B 1 95 ? 14.587 -52.063 45.770 1.00 30.42 96 VAL B C 1
ATOM 4120 O O . VAL B 1 95 ? 14.958 -50.900 45.578 1.00 29.09 96 VAL B O 1
ATOM 4124 N N . GLU B 1 96 ? 13.354 -52.374 46.160 1.00 31.71 97 GLU B N 1
ATOM 4125 C CA . GLU B 1 96 ? 12.295 -51.386 46.304 1.00 32.26 97 GLU B CA 1
ATOM 4126 C C . GLU B 1 96 ? 11.855 -51.321 47.758 1.00 32.67 97 GLU B C 1
ATOM 4127 O O . GLU B 1 96 ? 11.576 -52.355 48.372 1.00 35.29 97 GLU B O 1
ATOM 4133 N N . LEU B 1 97 ? 11.789 -50.109 48.302 1.00 31.75 98 LEU B N 1
ATOM 4134 C CA . LEU B 1 97 ? 11.317 -49.885 49.661 1.00 27.43 98 LEU B CA 1
ATOM 4135 C C . LEU B 1 97 ? 9.863 -49.441 49.614 1.00 28.31 98 LEU B C 1
ATOM 4136 O O . LEU B 1 97 ? 9.520 -48.500 48.891 1.00 30.27 98 LEU B O 1
ATOM 4141 N N . GLU B 1 98 ? 9.013 -50.118 50.379 1.00 30.03 99 GLU B N 1
ATOM 4142 C CA . GLU B 1 98 ? 7.583 -49.854 50.361 1.00 31.53 99 GLU B CA 1
ATOM 4143 C C . GLU B 1 98 ? 7.072 -49.774 51.790 1.00 33.57 99 GLU B C 1
ATOM 4144 O O . GLU B 1 98 ? 7.372 -50.648 52.610 1.00 35.83 99 GLU B O 1
ATOM 4150 N N . ILE B 1 99 ? 6.305 -48.728 52.084 1.00 33.66 100 ILE B N 1
ATOM 4151 C CA . ILE B 1 99 ? 5.675 -48.542 53.385 1.00 33.21 100 ILE B CA 1
ATOM 4152 C C . ILE B 1 99 ? 4.176 -48.418 53.157 1.00 32.84 100 ILE B C 1
ATOM 4153 O O . ILE B 1 99 ? 3.723 -47.494 52.470 1.00 34.70 100 ILE B O 1
ATOM 4158 N N . GLY B 1 100 ? 3.414 -49.346 53.726 1.00 32.49 101 GLY B N 1
ATOM 4159 C CA . GLY B 1 100 ? 1.965 -49.308 53.598 1.00 34.49 101 GLY B CA 1
ATOM 4160 C C . GLY B 1 100 ? 1.464 -49.419 52.175 1.00 36.75 101 GLY B C 1
ATOM 4161 O O . GLY B 1 100 ? 0.454 -48.797 51.825 1.00 39.13 101 GLY B O 1
ATOM 4162 N N . GLY B 1 101 ? 2.147 -50.203 51.343 1.00 37.15 102 GLY B N 1
ATOM 4163 C CA . GLY B 1 101 ? 1.766 -50.370 49.957 1.00 37.90 102 GLY B CA 1
ATOM 4164 C C . GLY B 1 101 ? 2.236 -49.285 49.014 1.00 38.56 102 GLY B C 1
ATOM 4165 O O . GLY B 1 101 ? 2.012 -49.404 47.802 1.00 40.30 102 GLY B O 1
ATOM 4166 N N . GLN B 1 102 ? 2.876 -48.236 49.520 1.00 39.91 103 GLN B N 1
ATOM 4167 C CA . GLN B 1 102 ? 3.336 -47.117 48.708 1.00 39.54 103 GLN B CA 1
ATOM 4168 C C . GLN B 1 102 ? 4.854 -47.152 48.606 1.00 35.34 103 GLN B C 1
ATOM 4169 O O . GLN B 1 102 ? 5.545 -47.311 49.619 1.00 34.94 103 GLN B O 1
ATOM 4175 N N . ARG B 1 103 ? 5.367 -47.008 47.387 1.00 34.54 104 ARG B N 1
ATOM 4176 C CA . ARG B 1 103 ? 6.809 -46.981 47.180 1.00 35.38 104 ARG B CA 1
ATOM 4177 C C . ARG B 1 103 ? 7.409 -45.705 47.759 1.00 37.04 104 ARG B C 1
ATOM 4178 O O . ARG B 1 103 ? 6.979 -44.596 47.428 1.00 39.29 104 ARG B O 1
ATOM 4186 N N . ILE B 1 104 ? 8.403 -45.869 48.626 1.00 33.86 105 ILE B N 1
ATOM 4187 C CA . ILE B 1 104 ? 9.131 -44.731 49.178 1.00 30.99 105 ILE B CA 1
ATOM 4188 C C . ILE B 1 104 ? 10.384 -44.436 48.364 1.00 31.53 105 ILE B C 1
ATOM 4189 O O . ILE B 1 104 ? 10.708 -43.273 48.112 1.00 31.74 105 ILE B O 1
ATOM 4194 N N . ASP B 1 105 ? 11.084 -45.480 47.928 1.00 33.83 106 ASP B N 1
ATOM 4195 C CA . ASP B 1 105 ? 12.299 -45.330 47.141 1.00 34.14 106 ASP B CA 1
ATOM 4196 C C . ASP B 1 105 ? 12.571 -46.645 46.427 1.00 32.70 106 ASP B C 1
ATOM 4197 O O . ASP B 1 105 ? 12.075 -47.702 46.824 1.00 31.98 106 ASP B O 1
ATOM 4202 N N . LYS B 1 106 ? 13.363 -46.565 45.361 1.00 29.37 107 LYS B N 1
ATOM 4203 C CA . LYS B 1 106 ? 13.751 -47.751 44.611 1.00 26.38 107 LYS B CA 1
ATOM 4204 C C . LYS B 1 106 ? 15.138 -47.532 44.028 1.00 28.24 107 LYS B C 1
ATOM 4205 O O . LYS B 1 106 ? 15.390 -46.500 43.400 1.00 27.25 107 LYS B O 1
ATOM 4211 N N . HIS B 1 107 ? 16.030 -48.496 44.240 1.00 31.62 108 HIS B N 1
ATOM 4212 C CA . HIS B 1 107 ? 17.398 -48.410 43.757 1.00 28.66 108 HIS B CA 1
ATOM 4213 C C . HIS B 1 107 ? 17.664 -49.499 42.728 1.00 29.05 108 HIS B C 1
ATOM 4214 O O . HIS B 1 107 ? 16.928 -50.483 42.622 1.00 31.31 108 HIS B O 1
ATOM 4221 N N . TYR B 1 108 ? 18.741 -49.309 41.973 1.00 28.99 109 TYR B N 1
ATOM 4222 C CA . TYR B 1 108 ? 19.129 -50.208 40.900 1.00 28.41 109 TYR B CA 1
ATOM 4223 C C . TYR B 1 108 ? 20.610 -50.529 41.032 1.00 25.65 109 TYR B C 1
ATOM 4224 O O . TYR B 1 108 ? 21.366 -49.808 41.687 1.00 29.09 109 TYR B O 1
ATOM 4233 N N . ASN B 1 109 ? 21.019 -51.633 40.403 1.00 25.04 110 ASN B N 1
ATOM 4234 C CA . ASN B 1 109 ? 22.406 -52.069 40.517 1.00 27.93 110 ASN B CA 1
ATOM 4235 C C . ASN B 1 109 ? 23.373 -51.047 39.931 1.00 28.04 110 ASN B C 1
ATOM 4236 O O . ASN B 1 109 ? 24.488 -50.887 40.440 1.00 29.71 110 ASN B O 1
ATOM 4241 N N . ASP B 1 110 ? 22.970 -50.350 38.867 1.00 26.96 111 ASP B N 1
ATOM 4242 C CA . ASP B 1 110 ? 23.836 -49.329 38.287 1.00 27.05 111 ASP B CA 1
ATOM 4243 C C . ASP B 1 110 ? 23.961 -48.107 39.190 1.00 26.83 111 ASP B C 1
ATOM 4244 O O . ASP B 1 110 ? 24.976 -47.404 39.135 1.00 26.65 111 ASP B O 1
ATOM 4249 N N . TRP B 1 111 ? 22.952 -47.834 40.023 1.00 27.65 112 TRP B N 1
ATOM 4250 C CA . TRP B 1 111 ? 23.087 -46.750 40.992 1.00 23.71 112 TRP B CA 1
ATOM 4251 C C . TRP B 1 111 ? 24.097 -47.097 42.076 1.00 24.74 112 TRP B C 1
ATOM 4252 O O . TRP B 1 111 ? 24.891 -46.243 42.485 1.00 30.46 112 TRP B O 1
ATOM 4263 N N . PHE B 1 112 ? 24.070 -48.339 42.566 1.00 24.45 113 PHE B N 1
ATOM 4264 C CA . PHE B 1 112 ? 25.096 -48.787 43.503 1.00 22.97 113 PHE B CA 1
ATOM 4265 C C . PHE B 1 112 ? 26.489 -48.605 42.916 1.00 23.32 113 PHE B C 1
ATOM 4266 O O . PHE B 1 112 ? 27.430 -48.240 43.630 1.00 27.59 113 PHE B O 1
ATOM 4274 N N . ARG B 1 113 ? 26.638 -48.851 41.613 1.00 23.75 114 ARG B N 1
ATOM 4275 C CA . ARG B 1 113 ? 27.932 -48.652 40.972 1.00 24.73 114 ARG B CA 1
ATOM 4276 C C . ARG B 1 113 ? 28.259 -47.171 40.852 1.00 26.52 114 ARG B C 1
ATOM 4277 O O . ARG B 1 113 ? 29.405 -46.761 41.071 1.00 29.38 114 ARG B O 1
ATOM 4285 N N . THR B 1 114 ? 27.262 -46.352 40.509 1.00 27.42 115 THR B N 1
ATOM 4286 C CA . THR B 1 114 ? 27.491 -44.916 40.393 1.00 26.17 115 THR B CA 1
ATOM 4287 C C . THR B 1 114 ? 27.715 -44.285 41.762 1.00 25.07 115 THR B C 1
ATOM 4288 O O . THR B 1 114 ? 28.579 -43.414 41.914 1.00 25.98 115 THR B O 1
ATOM 4292 N N . TYR B 1 115 ? 26.945 -44.712 42.768 1.00 24.27 116 TYR B N 1
ATOM 4293 C CA . TYR B 1 115 ? 27.132 -44.192 44.120 1.00 21.00 116 TYR B CA 1
ATOM 4294 C C . TYR B 1 115 ? 28.527 -44.507 44.642 1.00 22.16 116 TYR B C 1
ATOM 4295 O O . TYR B 1 115 ? 29.164 -43.664 45.285 1.00 26.09 116 TYR B O 1
ATOM 4304 N N . ASP B 1 116 ? 29.013 -45.723 44.386 1.00 21.57 117 ASP B N 1
ATOM 4305 C CA . ASP B 1 116 ? 30.347 -46.099 44.840 1.00 22.47 117 ASP B CA 1
ATOM 4306 C C . ASP B 1 116 ? 31.423 -45.293 44.124 1.00 25.84 117 ASP B C 1
ATOM 4307 O O . ASP B 1 116 ? 32.435 -44.922 44.729 1.00 25.98 117 ASP B O 1
ATOM 4312 N N . ALA B 1 117 ? 31.223 -45.016 42.834 1.00 26.30 118 ALA B N 1
ATOM 4313 C CA . ALA B 1 117 ? 32.227 -44.286 42.069 1.00 24.31 118 ALA B CA 1
ATOM 4314 C C . ALA B 1 117 ? 32.301 -42.819 42.478 1.00 25.57 118 ALA B C 1
ATOM 4315 O O . ALA B 1 117 ? 33.352 -42.188 42.321 1.00 26.72 118 ALA B O 1
ATOM 4317 N N . LEU B 1 118 ? 31.208 -42.259 42.996 1.00 24.60 119 LEU B N 1
ATOM 4318 C CA . LEU B 1 118 ? 31.150 -40.842 43.339 1.00 21.38 119 LEU B CA 1
ATOM 4319 C C . LEU B 1 118 ? 31.328 -40.562 44.826 1.00 19.18 119 LEU B C 1
ATOM 4320 O O . LEU B 1 118 ? 32.073 -39.647 45.189 1.00 20.45 119 LEU B O 1
ATOM 4325 N N . PHE B 1 119 ? 30.671 -41.327 45.701 1.00 19.41 120 PHE B N 1
ATOM 4326 C CA . PHE B 1 119 ? 30.528 -40.934 47.096 1.00 21.69 120 PHE B CA 1
ATOM 4327 C C . PHE B 1 119 ? 31.266 -41.821 48.090 1.00 23.80 120 PHE B C 1
ATOM 4328 O O . PHE B 1 119 ? 31.276 -41.499 49.284 1.00 28.49 120 PHE B O 1
ATOM 4336 N N . ARG B 1 120 ? 31.876 -42.914 47.652 1.00 24.30 121 ARG B N 1
ATOM 4337 C CA . ARG B 1 120 ? 32.808 -43.650 48.494 1.00 21.12 121 ARG B CA 1
ATOM 4338 C C . ARG B 1 120 ? 34.240 -43.328 48.084 1.00 23.99 121 ARG B C 1
ATOM 4339 O O . ARG B 1 120 ? 34.510 -42.918 46.953 1.00 27.48 121 ARG B O 1
ATOM 4347 N N . MET B 1 121 ? 35.162 -43.520 49.024 1.00 22.70 122 MET B N 1
ATOM 4348 C CA . MET B 1 121 ? 36.548 -43.148 48.785 1.00 21.57 122 MET B CA 1
ATOM 4349 C C . MET B 1 121 ? 37.448 -43.872 49.774 1.00 22.23 122 MET B C 1
ATOM 4350 O O . MET B 1 121 ? 36.998 -44.348 50.819 1.00 25.41 122 MET B O 1
ATOM 4355 N N . ASN B 1 122 ? 38.723 -43.956 49.414 1.00 20.47 123 ASN B N 1
ATOM 4356 C CA . ASN B 1 122 ? 39.817 -44.315 50.333 1.00 22.37 123 ASN B CA 1
ATOM 4357 C C . ASN B 1 122 ? 39.600 -45.749 50.829 1.00 25.99 123 ASN B C 1
ATOM 4358 O O . ASN B 1 122 ? 39.117 -46.599 50.066 1.00 25.35 123 ASN B O 1
ATOM 4363 N N . ASP B 1 123 ? 39.951 -46.049 52.084 1.00 27.53 124 ASP B N 1
ATOM 4364 C CA . ASP B 1 123 ? 39.848 -47.416 52.585 1.00 23.83 124 ASP B CA 1
ATOM 4365 C C . ASP B 1 123 ? 38.401 -47.872 52.700 1.00 20.22 124 ASP B C 1
ATOM 4366 O O . ASP B 1 123 ? 38.123 -49.072 52.595 1.00 22.26 124 ASP B O 1
ATOM 4371 N N . ASP B 1 124 ? 37.473 -46.941 52.926 1.00 20.18 125 ASP B N 1
ATOM 4372 C CA . ASP B 1 124 ? 36.060 -47.304 52.971 1.00 20.03 125 ASP B CA 1
ATOM 4373 C C . ASP B 1 124 ? 35.608 -47.905 51.646 1.00 22.41 125 ASP B C 1
ATOM 4374 O O . ASP B 1 124 ? 34.849 -48.881 51.620 1.00 21.19 125 ASP B O 1
ATOM 4379 N N . ARG B 1 125 ? 36.064 -47.331 50.532 1.00 20.44 126 ARG B N 1
ATOM 4380 C CA . ARG B 1 125 ? 35.691 -47.851 49.222 1.00 19.53 126 ARG B CA 1
ATOM 4381 C C . ARG B 1 125 ? 36.317 -49.215 48.959 1.00 22.67 126 ARG B C 1
ATOM 4382 O O . ARG B 1 125 ? 35.682 -50.091 48.360 1.00 22.93 126 ARG B O 1
ATOM 4390 N N . TYR B 1 126 ? 37.556 -49.419 49.410 1.00 24.79 127 TYR B N 1
ATOM 4391 C CA . TYR B 1 126 ? 38.203 -50.714 49.230 1.00 22.56 127 TYR B CA 1
ATOM 4392 C C . TYR B 1 126 ? 37.534 -51.794 50.071 1.00 25.30 127 TYR B C 1
ATOM 4393 O O . TYR B 1 126 ? 37.372 -52.932 49.614 1.00 24.84 127 TYR B O 1
ATOM 4402 N N . ASN B 1 127 ? 37.146 -51.461 51.305 1.00 24.25 128 ASN B N 1
ATOM 4403 C CA . ASN B 1 127 ? 36.407 -52.415 52.125 1.00 22.24 128 ASN B CA 1
ATOM 4404 C C . ASN B 1 127 ? 35.076 -52.780 51.482 1.00 24.35 128 ASN B C 1
ATOM 4405 O O . ASN B 1 127 ? 34.614 -53.920 51.615 1.00 23.85 128 ASN B O 1
ATOM 4410 N N . TYR B 1 128 ? 34.451 -51.832 50.778 1.00 26.62 129 TYR B N 1
ATOM 4411 C CA . TYR B 1 128 ? 33.210 -52.128 50.072 1.00 22.80 129 TYR B CA 1
ATOM 4412 C C . TYR B 1 128 ? 33.428 -53.142 48.957 1.00 24.11 129 TYR B C 1
ATOM 4413 O O . TYR B 1 128 ? 32.544 -53.963 48.686 1.00 28.54 129 TYR B O 1
ATOM 4422 N N . ARG B 1 129 ? 34.589 -53.108 48.296 1.00 22.35 130 ARG B N 1
ATOM 4423 C CA . ARG B 1 129 ? 34.856 -54.112 47.272 1.00 24.77 130 ARG B CA 1
ATOM 4424 C C . ARG B 1 129 ? 35.186 -55.466 47.889 1.00 28.49 130 ARG B C 1
ATOM 4425 O O . ARG B 1 129 ? 34.885 -56.505 47.290 1.00 32.09 130 ARG B O 1
ATOM 4433 N N . ARG B 1 130 ? 35.806 -55.479 49.073 1.00 28.81 131 ARG B N 1
ATOM 4434 C CA . ARG B 1 130 ? 35.966 -56.735 49.800 1.00 26.46 131 ARG B CA 1
ATOM 4435 C C . ARG B 1 130 ? 34.612 -57.363 50.095 1.00 26.75 131 ARG B C 1
ATOM 4436 O O . ARG B 1 130 ? 34.466 -58.591 50.071 1.00 32.41 131 ARG B O 1
ATOM 4444 N N . MET B 1 131 ? 33.608 -56.531 50.373 1.00 25.29 132 MET B N 1
ATOM 4445 C CA . MET B 1 131 ? 32.280 -57.010 50.728 1.00 24.27 132 MET B CA 1
ATOM 4446 C C . MET B 1 131 ? 31.461 -57.452 49.522 1.00 24.18 132 MET B C 1
ATOM 4447 O O . MET B 1 131 ? 30.447 -58.133 49.701 1.00 27.76 132 MET B O 1
ATOM 4452 N N . THR B 1 132 ? 31.863 -57.082 48.304 1.00 21.23 133 THR B N 1
ATOM 4453 C CA . THR B 1 132 ? 31.045 -57.348 47.129 1.00 22.38 133 THR B CA 1
ATOM 4454 C C . THR B 1 132 ? 31.809 -58.014 45.991 1.00 25.73 133 THR B C 1
ATOM 4455 O O . THR B 1 132 ? 31.255 -58.150 44.896 1.00 27.45 133 THR B O 1
ATOM 4459 N N . ASP B 1 133 ? 33.052 -58.435 46.210 1.00 28.24 134 ASP B N 1
ATOM 4460 C CA . ASP B 1 133 ? 33.851 -58.963 45.112 1.00 27.75 134 ASP B CA 1
ATOM 4461 C C . ASP B 1 133 ? 34.992 -59.804 45.669 1.00 28.11 134 ASP B C 1
ATOM 4462 O O . ASP B 1 133 ? 35.318 -59.735 46.857 1.00 29.22 134 ASP B O 1
ATOM 4467 N N . TRP B 1 134 ? 35.587 -60.608 44.789 1.00 28.07 135 TRP B N 1
ATOM 4468 C CA . TRP B 1 134 ? 36.835 -61.303 45.081 1.00 25.01 135 TRP B CA 1
ATOM 4469 C C . TRP B 1 134 ? 37.999 -60.372 44.768 1.00 24.78 135 TRP B C 1
ATOM 4470 O O . TRP B 1 134 ? 38.095 -59.846 43.654 1.00 23.09 135 TRP B O 1
ATOM 4481 N N . VAL B 1 135 ? 38.880 -60.167 45.746 1.00 27.08 136 VAL B N 1
ATOM 4482 C CA . VAL B 1 135 ? 39.940 -59.174 45.605 1.00 28.22 136 VAL B CA 1
ATOM 4483 C C . VAL B 1 135 ? 41.307 -59.767 45.921 1.00 29.99 136 VAL B C 1
ATOM 4484 O O . VAL B 1 135 ? 42.285 -59.030 46.087 1.00 31.31 136 VAL B O 1
ATOM 4488 N N . ASN B 1 136 ? 41.394 -61.095 46.005 1.00 32.50 137 ASN B N 1
ATOM 4489 C CA . ASN B 1 136 ? 42.640 -61.763 46.366 1.00 34.34 137 ASN B CA 1
ATOM 4490 C C . ASN B 1 136 ? 43.074 -62.775 45.308 1.00 35.02 137 ASN B C 1
ATOM 4491 O O . ASN B 1 136 ? 43.690 -63.793 45.634 1.00 36.24 137 ASN B O 1
ATOM 4496 N N . ASN B 1 137 ? 42.753 -62.508 44.040 1.00 32.21 138 ASN B N 1
ATOM 4497 C CA . ASN B 1 137 ? 43.208 -63.330 42.914 1.00 30.27 138 ASN B CA 1
ATOM 4498 C C . ASN B 1 137 ? 42.708 -64.767 43.032 1.00 27.86 138 ASN B C 1
ATOM 4499 O O . ASN B 1 137 ? 43.417 -65.718 42.696 1.00 29.34 138 ASN B O 1
ATOM 4504 N N . GLU B 1 138 ? 41.477 -64.930 43.510 1.00 27.17 139 GLU B N 1
ATOM 4505 C CA . GLU B 1 138 ? 40.928 -66.263 43.695 1.00 26.91 139 GLU B CA 1
ATOM 4506 C C . GLU B 1 138 ? 40.688 -66.944 42.350 1.00 27.04 139 GLU B C 1
ATOM 4507 O O . GLU B 1 138 ? 40.513 -66.300 41.312 1.00 28.68 139 GLU B O 1
ATOM 4513 N N . LEU B 1 139 ? 40.683 -68.272 42.387 1.00 30.49 140 LEU B N 1
ATOM 4514 C CA . LEU B 1 139 ? 40.606 -69.103 41.199 1.00 34.87 140 LEU B CA 1
ATOM 4515 C C . LEU B 1 139 ? 39.211 -69.703 41.053 1.00 38.55 140 LEU B C 1
ATOM 4516 O O . LEU B 1 139 ? 38.297 -69.420 41.830 1.00 41.26 140 LEU B O 1
ATOM 4521 N N . VAL B 1 140 ? 39.055 -70.546 40.027 1.00 39.15 141 VAL B N 1
ATOM 4522 C CA . VAL B 1 140 ? 37.779 -71.206 39.779 1.00 38.08 141 VAL B CA 1
ATOM 4523 C C . VAL B 1 140 ? 37.357 -71.998 41.007 1.00 39.17 141 VAL B C 1
ATOM 4524 O O . VAL B 1 140 ? 38.178 -72.648 41.665 1.00 39.47 141 VAL B O 1
ATOM 4528 N N . GLY B 1 141 ? 36.068 -71.928 41.336 1.00 39.53 142 GLY B N 1
ATOM 4529 C CA . GLY B 1 141 ? 35.513 -72.695 42.429 1.00 38.24 142 GLY B CA 1
ATOM 4530 C C . GLY B 1 141 ? 35.650 -72.074 43.800 1.00 35.59 142 GLY B C 1
ATOM 4531 O O . GLY B 1 141 ? 35.217 -72.688 44.783 1.00 35.58 142 GLY B O 1
ATOM 4532 N N . ALA B 1 142 ? 36.232 -70.882 43.905 1.00 35.11 143 ALA B N 1
ATOM 4533 C CA . ALA B 1 142 ? 36.349 -70.217 45.195 1.00 33.71 143 ALA B CA 1
ATOM 4534 C C . ALA B 1 142 ? 34.984 -69.728 45.666 1.00 34.26 143 ALA B C 1
ATOM 4535 O O . ALA B 1 142 ? 34.224 -69.134 44.895 1.00 33.43 143 ALA B O 1
ATOM 4537 N N . GLN B 1 143 ? 34.673 -69.984 46.933 1.00 35.43 144 GLN B N 1
ATOM 4538 C CA . GLN B 1 143 ? 33.408 -69.593 47.539 1.00 27.13 144 GLN B CA 1
ATOM 4539 C C . GLN B 1 143 ? 33.653 -68.514 48.583 1.00 26.21 144 GLN B C 1
ATOM 4540 O O . GLN B 1 143 ? 34.577 -68.628 49.395 1.00 35.88 144 GLN B O 1
ATOM 4546 N N . LYS B 1 144 ? 32.824 -67.473 48.561 1.00 28.37 145 LYS B N 1
ATOM 4547 C CA . LYS B 1 144 ? 32.996 -66.338 49.453 1.00 29.19 145 LYS B CA 1
ATOM 4548 C C . LYS B 1 144 ? 31.627 -65.806 49.850 1.00 31.79 145 LYS B C 1
ATOM 4549 O O . LYS B 1 144 ? 30.682 -65.835 49.057 1.00 30.55 145 LYS B O 1
ATOM 4555 N N . ARG B 1 145 ? 31.528 -65.330 51.089 1.00 32.14 146 ARG B N 1
ATOM 4556 C CA . ARG B 1 145 ? 30.319 -64.672 51.565 1.00 32.27 146 ARG B CA 1
ATOM 4557 C C . ARG B 1 145 ? 30.442 -63.172 51.338 1.00 31.65 146 ARG B C 1
ATOM 4558 O O . ARG B 1 145 ? 31.465 -62.567 51.674 1.00 32.75 146 ARG B O 1
ATOM 4566 N N . PHE B 1 146 ? 29.400 -62.579 50.767 1.00 30.20 147 PHE B N 1
ATOM 4567 C CA . PHE B 1 146 ? 29.399 -61.169 50.422 1.00 25.87 147 PHE B CA 1
ATOM 4568 C C . PHE B 1 146 ? 28.354 -60.429 51.244 1.00 25.64 147 PHE B C 1
ATOM 4569 O O . PHE B 1 146 ? 27.371 -61.016 51.701 1.00 26.16 147 PHE B O 1
ATOM 4577 N N . TYR B 1 147 ? 28.586 -59.132 51.439 1.00 27.45 148 TYR B N 1
ATOM 4578 C CA . TYR B 1 147 ? 27.699 -58.272 52.218 1.00 26.59 148 TYR B CA 1
ATOM 4579 C C . TYR B 1 147 ? 27.430 -57.006 51.417 1.00 25.30 148 TYR B C 1
ATOM 4580 O O . TYR B 1 147 ? 28.331 -56.181 51.235 1.00 26.50 148 TYR B O 1
ATOM 4589 N N . VAL B 1 148 ? 26.199 -56.848 50.942 1.00 23.48 149 VAL B N 1
ATOM 4590 C CA . VAL B 1 148 ? 25.800 -55.678 50.166 1.00 21.34 149 VAL B CA 1
ATOM 4591 C C . VAL B 1 148 ? 24.964 -54.780 51.075 1.00 24.75 149 VAL B C 1
ATOM 4592 O O . VAL B 1 148 ? 23.817 -55.136 51.393 1.00 27.70 149 VAL B O 1
ATOM 4596 N N . PRO B 1 149 ? 25.480 -53.631 51.514 1.00 23.73 150 PRO B N 1
ATOM 4597 C CA . PRO B 1 149 ? 24.693 -52.746 52.382 1.00 22.70 150 PRO B CA 1
ATOM 4598 C C . PRO B 1 149 ? 23.770 -51.853 51.563 1.00 24.80 150 PRO B C 1
ATOM 4599 O O . PRO B 1 149 ? 24.175 -51.281 50.548 1.00 28.24 150 PRO B O 1
ATOM 4603 N N . LEU B 1 150 ? 22.520 -51.746 52.004 1.00 25.63 151 LEU B N 1
ATOM 4604 C CA . LEU B 1 150 ? 21.558 -50.870 51.354 1.00 25.72 151 LEU B CA 1
ATOM 4605 C C . LEU B 1 150 ? 21.798 -49.422 51.764 1.00 29.84 151 LEU B C 1
ATOM 4606 O O . LEU B 1 150 ? 22.330 -49.138 52.841 1.00 28.92 151 LEU B O 1
ATOM 4611 N N . ILE B 1 151 ? 21.402 -48.501 50.887 1.00 30.73 152 ILE B N 1
ATOM 4612 C CA . ILE B 1 151 ? 21.698 -47.085 51.076 1.00 22.94 152 ILE B CA 1
ATOM 4613 C C . ILE B 1 151 ? 20.432 -46.244 50.982 1.00 23.66 152 ILE B C 1
ATOM 4614 O O . ILE B 1 151 ? 20.431 -45.178 50.357 1.00 26.00 152 ILE B O 1
ATOM 4619 N N . PHE B 1 152 ? 19.349 -46.708 51.600 1.00 25.30 153 PHE B N 1
ATOM 4620 C CA . PHE B 1 152 ? 18.148 -45.893 51.704 1.00 25.16 153 PHE B CA 1
ATOM 4621 C C . PHE B 1 152 ? 18.353 -44.805 52.758 1.00 25.26 153 PHE B C 1
ATOM 4622 O O . PHE B 1 152 ? 19.412 -44.701 53.383 1.00 27.01 153 PHE B O 1
ATOM 4630 N N . PHE B 1 153 ? 17.326 -43.975 52.956 1.00 24.88 154 PHE B N 1
ATOM 4631 C CA . PHE B 1 153 ? 17.483 -42.804 53.816 1.00 25.81 154 PHE B CA 1
ATOM 4632 C C . PHE B 1 153 ? 17.780 -43.203 55.257 1.00 30.20 154 PHE B C 1
ATOM 4633 O O . PHE B 1 153 ? 18.582 -42.551 55.936 1.00 34.64 154 PHE B O 1
ATOM 4641 N N . PHE B 1 154 ? 17.149 -44.268 55.744 1.00 28.95 155 PHE B N 1
ATOM 4642 C CA . PHE B 1 154 ? 17.365 -44.723 57.110 1.00 26.57 155 PHE B CA 1
ATOM 4643 C C . PHE B 1 154 ? 18.567 -45.648 57.248 1.00 27.36 155 PHE B C 1
ATOM 4644 O O . PHE B 1 154 ? 18.885 -46.061 58.367 1.00 31.57 155 PHE B O 1
ATOM 4652 N N . ASN B 1 155 ? 19.246 -45.975 56.150 1.00 28.20 156 ASN B N 1
ATOM 4653 C CA . ASN B 1 155 ? 20.446 -46.798 56.217 1.00 27.49 156 ASN B CA 1
ATOM 4654 C C . ASN B 1 155 ? 21.727 -45.982 56.313 1.00 32.56 156 ASN B C 1
ATOM 4655 O O . ASN B 1 155 ? 22.769 -46.536 56.680 1.00 36.60 156 ASN B O 1
ATOM 4660 N N . GLN B 1 156 ? 21.678 -44.689 55.994 1.00 34.69 157 GLN B N 1
ATOM 4661 C CA . GLN B 1 156 ? 22.885 -43.879 55.900 1.00 35.68 157 GLN B CA 1
ATOM 4662 C C . GLN B 1 156 ? 23.113 -42.978 57.105 1.00 34.70 157 GLN B C 1
ATOM 4663 O O . GLN B 1 156 ? 24.222 -42.458 57.265 1.00 37.87 157 GLN B O 1
ATOM 4669 N N . THR B 1 157 ? 22.102 -42.778 57.950 1.00 32.75 158 THR B N 1
ATOM 4670 C CA . THR B 1 157 ? 22.279 -41.974 59.138 1.00 32.23 158 THR B CA 1
ATOM 4671 C C . THR B 1 157 ? 21.290 -42.438 60.198 1.00 28.52 158 THR B C 1
ATOM 4672 O O . THR B 1 157 ? 20.102 -42.617 59.884 1.00 27.78 158 THR B O 1
ATOM 4676 N N . PRO B 1 158 ? 21.738 -42.651 61.436 1.00 27.27 159 PRO B N 1
ATOM 4677 C CA . PRO B 1 158 ? 20.798 -43.053 62.493 1.00 30.32 159 PRO B CA 1
ATOM 4678 C C . PRO B 1 158 ? 19.771 -41.988 62.821 1.00 33.22 159 PRO B C 1
ATOM 4679 O O . PRO B 1 158 ? 18.704 -42.321 63.349 1.00 34.40 159 PRO B O 1
ATOM 4683 N N . GLY B 1 159 ? 20.051 -40.721 62.517 1.00 32.57 160 GLY B N 1
ATOM 4684 C CA . GLY B 1 159 ? 19.089 -39.660 62.744 1.00 28.89 160 GLY B CA 1
ATOM 4685 C C . GLY B 1 159 ? 17.840 -39.752 61.897 1.00 28.17 160 GLY B C 1
ATOM 4686 O O . GLY B 1 159 ? 16.862 -39.054 62.188 1.00 29.45 160 GLY B O 1
ATOM 4687 N N . LEU B 1 160 ? 17.848 -40.591 60.864 1.00 26.16 161 LEU B N 1
ATOM 4688 C CA . LEU B 1 160 ? 16.680 -40.833 60.030 1.00 27.71 161 LEU B CA 1
ATOM 4689 C C . LEU B 1 160 ? 16.162 -42.256 60.203 1.00 31.18 161 LEU B C 1
ATOM 4690 O O . LEU B 1 160 ? 15.539 -42.811 59.295 1.00 33.46 161 LEU B O 1
ATOM 4695 N N . ALA B 1 161 ? 16.427 -42.856 61.363 1.00 29.65 162 ALA B N 1
ATOM 4696 C CA . ALA B 1 161 ? 16.003 -44.225 61.624 1.00 27.56 162 ALA B CA 1
ATOM 4697 C C . ALA B 1 161 ? 14.496 -44.358 61.463 1.00 28.36 162 ALA B C 1
ATOM 4698 O O . ALA B 1 161 ? 13.727 -43.568 62.018 1.00 31.93 162 ALA B O 1
ATOM 4700 N N . LEU B 1 162 ? 14.079 -45.353 60.694 1.00 26.89 163 LEU B N 1
ATOM 4701 C CA . LEU B 1 162 ? 12.662 -45.548 60.421 1.00 25.94 163 LEU B CA 1
ATOM 4702 C C . LEU B 1 162 ? 11.973 -46.066 61.675 1.00 28.54 163 LEU B C 1
ATOM 4703 O O . LEU B 1 162 ? 12.306 -47.162 62.145 1.00 31.66 163 LEU B O 1
ATOM 4708 N N . PRO B 1 163 ? 11.017 -45.334 62.242 1.00 29.58 164 PRO B N 1
ATOM 4709 C CA . PRO B 1 163 ? 10.403 -45.778 63.499 1.00 29.82 164 PRO B CA 1
ATOM 4710 C C . PRO B 1 163 ? 9.310 -46.814 63.291 1.00 32.21 164 PRO B C 1
ATOM 4711 O O . PRO B 1 163 ? 8.164 -46.472 62.981 1.00 34.41 164 PRO B O 1
ATOM 4715 N N . LEU B 1 164 ? 9.663 -48.091 63.455 1.00 29.63 165 LEU B N 1
ATOM 4716 C CA . LEU B 1 164 ? 8.660 -49.147 63.382 1.00 28.03 165 LEU B CA 1
ATOM 4717 C C . LEU B 1 164 ? 7.616 -49.000 64.479 1.00 32.10 165 LEU B C 1
ATOM 4718 O O . LEU B 1 164 ? 6.455 -49.378 64.284 1.00 35.73 165 LEU B O 1
ATOM 4723 N N . ILE B 1 165 ? 8.005 -48.456 65.635 1.00 31.86 166 ILE B N 1
ATOM 4724 C CA . ILE B 1 165 ? 7.063 -48.282 66.732 1.00 32.57 166 ILE B CA 1
ATOM 4725 C C . ILE B 1 165 ? 5.972 -47.275 66.387 1.00 34.90 166 ILE B C 1
ATOM 4726 O O . ILE B 1 165 ? 4.868 -47.344 66.941 1.00 37.70 166 ILE B O 1
ATOM 4731 N N . ALA B 1 166 ? 6.241 -46.353 65.466 1.00 35.04 167 ALA B N 1
ATOM 4732 C CA . ALA B 1 166 ? 5.256 -45.373 65.033 1.00 32.81 167 ALA B CA 1
ATOM 4733 C C . ALA B 1 166 ? 4.517 -45.795 63.769 1.00 33.48 167 ALA B C 1
ATOM 4734 O O . ALA B 1 166 ? 3.738 -45.004 63.229 1.00 34.20 167 ALA B O 1
ATOM 4736 N N . LEU B 1 167 ? 4.720 -47.035 63.329 1.00 33.12 168 LEU B N 1
ATOM 4737 C CA . LEU B 1 167 ? 4.070 -47.560 62.127 1.00 32.88 168 LEU B CA 1
ATOM 4738 C C . LEU B 1 167 ? 3.327 -48.879 62.379 1.00 35.86 168 LEU B C 1
ATOM 4739 O O . LEU B 1 167 ? 3.342 -49.778 61.546 1.00 37.44 168 LEU B O 1
ATOM 4744 N N . GLN B 1 168 ? 2.664 -48.978 63.523 1.00 36.79 169 GLN B N 1
ATOM 4745 C CA . GLN B 1 168 ? 1.942 -50.191 63.897 1.00 39.04 169 GLN B CA 1
ATOM 4746 C C . GLN B 1 168 ? 0.884 -50.660 62.896 1.00 38.22 169 GLN B C 1
ATOM 4747 O O . GLN B 1 168 ? 0.516 -51.828 62.895 1.00 38.40 169 GLN B O 1
ATOM 4753 N N . TYR B 1 169 ? 0.419 -49.764 62.033 1.00 40.28 170 TYR B N 1
ATOM 4754 C CA . TYR B 1 169 ? -0.631 -50.098 61.074 1.00 39.83 170 TYR B CA 1
ATOM 4755 C C . TYR B 1 169 ? -0.160 -50.135 59.619 1.00 41.12 170 TYR B C 1
ATOM 4756 O O . TYR B 1 169 ? -0.963 -50.341 58.714 1.00 43.75 170 TYR B O 1
ATOM 4765 N N . HIS B 1 170 ? 1.138 -49.947 59.400 1.00 40.52 171 HIS B N 1
ATOM 4766 C CA . HIS B 1 170 ? 1.703 -49.972 58.058 1.00 42.00 171 HIS B CA 1
ATOM 4767 C C . HIS B 1 170 ? 2.862 -50.956 57.987 1.00 47.67 171 HIS B C 1
ATOM 4768 O O . HIS B 1 170 ? 3.697 -51.019 58.896 1.00 47.79 171 HIS B O 1
ATOM 4775 N N . GLU B 1 171 ? 2.908 -51.720 56.929 1.00 53.67 172 GLU B N 1
ATOM 4776 C CA . GLU B 1 171 ? 3.952 -52.669 56.733 1.00 55.72 172 GLU B CA 1
ATOM 4777 C C . GLU B 1 171 ? 5.145 -52.098 55.937 1.00 50.35 172 GLU B C 1
ATOM 4778 O O . GLU B 1 171 ? 4.960 -51.406 54.981 1.00 49.20 172 GLU B O 1
ATOM 4784 N N . VAL B 1 172 ? 6.356 -52.402 56.396 1.00 44.27 173 VAL B N 1
ATOM 4785 C CA . VAL B 1 172 ? 7.594 -52.011 55.733 1.00 37.03 173 VAL B CA 1
ATOM 4786 C C . VAL B 1 172 ? 8.090 -53.224 54.961 1.00 33.54 173 VAL B C 1
ATOM 4787 O O . VAL B 1 172 ? 8.316 -54.290 55.546 1.00 31.34 173 VAL B O 1
ATOM 4791 N N . LYS B 1 173 ? 8.255 -53.071 53.650 1.00 33.17 174 LYS B N 1
ATOM 4792 C CA . LYS B 1 173 ? 8.614 -54.183 52.787 1.00 35.34 174 LYS B CA 1
ATOM 4793 C C . LYS B 1 173 ? 9.768 -53.806 51.872 1.00 31.92 174 LYS B C 1
ATOM 4794 O O . LYS B 1 173 ? 9.947 -52.640 51.510 1.00 31.50 174 LYS B O 1
ATOM 4800 N N . LEU B 1 174 ? 10.552 -54.817 51.505 1.00 33.35 175 LEU B N 1
ATOM 4801 C CA . LEU B 1 174 ? 11.609 -54.696 50.512 1.00 30.50 175 LEU B CA 1
ATOM 4802 C C . LEU B 1 174 ? 11.350 -55.708 49.406 1.00 30.94 175 LEU B C 1
ATOM 4803 O O . LEU B 1 174 ? 11.113 -56.887 49.685 1.00 31.02 175 LEU B O 1
ATOM 4808 N N . TYR B 1 175 ? 11.395 -55.249 48.156 1.00 33.43 176 TYR B N 1
ATOM 4809 C CA . TYR B 1 175 ? 11.169 -56.092 46.984 1.00 33.54 176 TYR B CA 1
ATOM 4810 C C . TYR B 1 175 ? 12.477 -56.199 46.212 1.00 30.62 176 TYR B C 1
ATOM 4811 O O . TYR B 1 175 ? 12.958 -55.208 45.653 1.00 31.48 176 TYR B O 1
ATOM 4820 N N . PHE B 1 176 ? 13.041 -57.401 46.171 1.00 31.46 177 PHE B N 1
ATOM 4821 C CA . PHE B 1 176 ? 14.306 -57.646 45.499 1.00 32.30 177 PHE B CA 1
ATOM 4822 C C . PHE B 1 176 ? 14.077 -58.270 44.129 1.00 31.72 177 PHE B C 1
ATOM 4823 O O . PHE B 1 176 ? 13.131 -59.033 43.921 1.00 32.96 177 PHE B O 1
ATOM 4831 N N . THR B 1 177 ? 14.951 -57.920 43.191 1.00 30.13 178 THR B N 1
ATOM 4832 C CA . THR B 1 177 ? 15.026 -58.577 41.894 1.00 29.94 178 THR B CA 1
ATOM 4833 C C . THR B 1 177 ? 16.481 -58.941 41.654 1.00 27.61 178 THR B C 1
ATOM 4834 O O . THR B 1 177 ? 17.347 -58.062 41.658 1.00 25.61 178 THR B O 1
ATOM 4838 N N . LEU B 1 178 ? 16.749 -60.228 41.459 1.00 30.79 179 LEU B N 1
ATOM 4839 C CA . LEU B 1 178 ? 18.111 -60.708 41.274 1.00 30.21 179 LEU B CA 1
ATOM 4840 C C . LEU B 1 178 ? 18.481 -60.713 39.799 1.00 30.11 179 LEU B C 1
ATOM 4841 O O . LEU B 1 178 ? 17.647 -61.005 38.937 1.00 31.93 179 LEU B O 1
ATOM 4846 N N . ALA B 1 179 ? 19.733 -60.365 39.515 1.00 30.04 180 ALA B N 1
ATOM 4847 C CA . ALA B 1 179 ? 20.210 -60.368 38.141 1.00 32.47 180 ALA B CA 1
ATOM 4848 C C . ALA B 1 179 ? 20.210 -61.787 37.584 1.00 34.17 180 ALA B C 1
ATOM 4849 O O . ALA B 1 179 ? 20.345 -62.769 38.319 1.00 35.01 180 ALA B O 1
ATOM 4851 N N . SER B 1 180 ? 20.065 -61.886 36.263 1.00 35.40 181 SER B N 1
ATOM 4852 C CA . SER B 1 180 ? 20.017 -63.191 35.614 1.00 34.33 181 SER B CA 1
ATOM 4853 C C . SER B 1 180 ? 21.417 -63.731 35.349 1.00 34.34 181 SER B C 1
ATOM 4854 O O . SER B 1 180 ? 21.702 -64.901 35.627 1.00 33.00 181 SER B O 1
ATOM 4857 N N . GLN B 1 181 ? 22.303 -62.892 34.819 1.00 33.42 182 GLN B N 1
ATOM 4858 C CA . GLN B 1 181 ? 23.639 -63.305 34.412 1.00 31.54 182 GLN B CA 1
ATOM 4859 C C . GLN B 1 181 ? 24.674 -62.443 35.119 1.00 30.90 182 GLN B C 1
ATOM 4860 O O . GLN B 1 181 ? 24.620 -61.211 35.040 1.00 32.81 182 GLN B O 1
ATOM 4866 N N . VAL B 1 182 ? 25.613 -63.094 35.804 1.00 32.25 183 VAL B N 1
ATOM 4867 C CA . VAL B 1 182 ? 26.663 -62.425 36.567 1.00 31.27 183 VAL B CA 1
ATOM 4868 C C . VAL B 1 182 ? 28.010 -62.921 36.057 1.00 31.69 183 VAL B C 1
ATOM 4869 O O . VAL B 1 182 ? 28.310 -64.120 36.146 1.00 32.45 183 VAL B O 1
ATOM 4873 N N . GLN B 1 183 ? 28.816 -61.998 35.528 1.00 30.73 184 GLN B N 1
ATOM 4874 C CA . GLN B 1 183 ? 30.104 -62.349 34.939 1.00 32.26 184 GLN B CA 1
ATOM 4875 C C . GLN B 1 183 ? 31.032 -62.976 35.970 1.00 34.64 184 GLN B C 1
ATOM 4876 O O . GLN B 1 183 ? 31.150 -62.493 37.099 1.00 37.86 184 GLN B O 1
ATOM 4882 N N . GLY B 1 184 ? 31.688 -64.061 35.575 1.00 34.84 185 GLY B N 1
ATOM 4883 C CA . GLY B 1 184 ? 32.611 -64.746 36.448 1.00 35.56 185 GLY B CA 1
ATOM 4884 C C . GLY B 1 184 ? 31.964 -65.563 37.538 1.00 33.89 185 GLY B C 1
ATOM 4885 O O . GLY B 1 184 ? 32.683 -66.211 38.308 1.00 34.63 185 GLY B O 1
ATOM 4886 N N . VAL B 1 185 ? 30.636 -65.590 37.613 1.00 32.26 186 VAL B N 1
ATOM 4887 C CA . VAL B 1 185 ? 29.940 -66.370 38.632 1.00 33.51 186 VAL B CA 1
ATOM 4888 C C . VAL B 1 185 ? 29.105 -67.453 37.962 1.00 38.17 186 VAL B C 1
ATOM 4889 O O . VAL B 1 185 ? 29.326 -68.644 38.207 1.00 42.36 186 VAL B O 1
ATOM 4893 N N . ASN B 1 186 ? 28.150 -67.061 37.109 1.00 37.70 187 ASN B N 1
ATOM 4894 C CA . ASN B 1 186 ? 27.361 -68.043 36.366 1.00 36.66 187 ASN B CA 1
ATOM 4895 C C . ASN B 1 186 ? 27.448 -67.888 34.851 1.00 36.45 187 ASN B C 1
ATOM 4896 O O . ASN B 1 186 ? 26.928 -68.749 34.131 1.00 43.02 187 ASN B O 1
ATOM 4901 N N . TYR B 1 187 ? 28.110 -66.843 34.344 1.00 34.25 188 TYR B N 1
ATOM 4902 C CA . TYR B 1 187 ? 28.330 -66.673 32.911 1.00 34.78 188 TYR B CA 1
ATOM 4903 C C . TYR B 1 187 ? 29.759 -66.191 32.687 1.00 36.22 188 TYR B C 1
ATOM 4904 O O . TYR B 1 187 ? 30.372 -65.561 33.559 1.00 40.07 188 TYR B O 1
ATOM 4913 N N . ASN B 1 188 ? 30.290 -66.497 31.505 1.00 34.50 189 ASN B N 1
ATOM 4914 C CA . ASN B 1 188 ? 31.591 -65.990 31.080 1.00 36.44 189 ASN B CA 1
ATOM 4915 C C . ASN B 1 188 ? 31.326 -65.301 29.747 1.00 39.12 189 ASN B C 1
ATOM 4916 O O . ASN B 1 188 ? 31.345 -65.934 28.684 1.00 40.87 189 ASN B O 1
ATOM 4921 N N . GLY B 1 189 ? 31.083 -63.996 29.808 1.00 38.05 190 GLY B N 1
ATOM 4922 C CA . GLY B 1 189 ? 30.630 -63.273 28.640 1.00 40.79 190 GLY B CA 1
ATOM 4923 C C . GLY B 1 189 ? 29.198 -63.631 28.302 1.00 43.16 190 GLY B C 1
ATOM 4924 O O . GLY B 1 189 ? 28.285 -63.419 29.106 1.00 44.88 190 GLY B O 1
ATOM 4925 N N . SER B 1 190 ? 28.988 -64.167 27.102 1.00 44.11 191 SER B N 1
ATOM 4926 C CA . SER B 1 190 ? 27.673 -64.621 26.682 1.00 45.56 191 SER B CA 1
ATOM 4927 C C . SER B 1 190 ? 27.462 -66.113 26.899 1.00 45.64 191 SER B C 1
ATOM 4928 O O . SER B 1 190 ? 26.345 -66.600 26.693 1.00 46.55 191 SER B O 1
ATOM 4931 N N . SER B 1 191 ? 28.496 -66.842 27.307 1.00 44.24 192 SER B N 1
ATOM 4932 C CA . SER B 1 191 ? 28.432 -68.287 27.483 1.00 45.76 192 SER B CA 1
ATOM 4933 C C . SER B 1 191 ? 28.239 -68.627 28.956 1.00 47.24 192 SER B C 1
ATOM 4934 O O . SER B 1 191 ? 28.942 -68.094 29.820 1.00 49.70 192 SER B O 1
ATOM 4937 N N . ALA B 1 192 ? 27.287 -69.514 29.234 1.00 48.66 193 ALA B N 1
ATOM 4938 C CA . ALA B 1 192 ? 27.008 -69.914 30.606 1.00 47.39 193 ALA B CA 1
ATOM 4939 C C . ALA B 1 192 ? 28.118 -70.804 31.153 1.00 47.83 193 ALA B C 1
ATOM 4940 O O . ALA B 1 192 ? 28.694 -71.624 30.432 1.00 48.82 193 ALA B O 1
ATOM 4942 N N . ILE B 1 193 ? 28.426 -70.625 32.434 1.00 46.72 194 ILE B N 1
ATOM 4943 C CA . ILE B 1 193 ? 29.408 -71.462 33.116 1.00 43.30 194 ILE B CA 1
ATOM 4944 C C . ILE B 1 193 ? 28.711 -72.732 33.586 1.00 46.77 194 ILE B C 1
ATOM 4945 O O . ILE B 1 193 ? 27.777 -72.677 34.393 1.00 46.47 194 ILE B O 1
ATOM 4950 N N . ALA B 1 194 ? 29.159 -73.877 33.077 1.00 50.42 195 ALA B N 1
ATOM 4951 C CA . ALA B 1 194 ? 28.531 -75.145 33.421 1.00 49.63 195 ALA B CA 1
ATOM 4952 C C . ALA B 1 194 ? 28.715 -75.455 34.901 1.00 50.68 195 ALA B C 1
ATOM 4953 O O . ALA B 1 194 ? 29.782 -75.224 35.475 1.00 52.20 195 ALA B O 1
ATOM 4955 N N . GLY B 1 195 ? 27.661 -75.984 35.519 1.00 52.40 196 GLY B N 1
ATOM 4956 C CA . GLY B 1 195 ? 27.708 -76.337 36.922 1.00 54.22 196 GLY B CA 1
ATOM 4957 C C . GLY B 1 195 ? 27.632 -75.174 37.882 1.00 53.53 196 GLY B C 1
ATOM 4958 O O . GLY B 1 195 ? 27.939 -75.352 39.067 1.00 53.04 196 GLY B O 1
ATOM 4959 N N . ALA B 1 196 ? 27.244 -73.989 37.413 1.00 53.30 197 ALA B N 1
ATOM 4960 C CA . ALA B 1 196 ? 27.170 -72.822 38.283 1.00 49.96 197 ALA B CA 1
ATOM 4961 C C . ALA B 1 196 ? 26.112 -73.017 39.362 1.00 49.72 197 ALA B C 1
ATOM 4962 O O . ALA B 1 196 ? 24.987 -73.439 39.081 1.00 48.62 197 ALA B O 1
ATOM 4964 N N . ALA B 1 197 ? 26.481 -72.706 40.602 1.00 48.60 198 ALA B N 1
ATOM 4965 C CA . ALA B 1 197 ? 25.596 -72.885 41.742 1.00 47.47 198 ALA B CA 1
ATOM 4966 C C . ALA B 1 197 ? 24.695 -71.671 41.917 1.00 47.36 198 ALA B C 1
ATOM 4967 O O . ALA B 1 197 ? 25.108 -70.533 41.672 1.00 47.28 198 ALA B O 1
ATOM 4969 N N . GLN B 1 198 ? 23.460 -71.921 42.346 1.00 45.94 199 GLN B N 1
ATOM 4970 C CA . GLN B 1 198 ? 22.540 -70.836 42.630 1.00 41.69 199 GLN B CA 1
ATOM 4971 C C . GLN B 1 198 ? 22.977 -70.101 43.897 1.00 44.28 199 GLN B C 1
ATOM 4972 O O . GLN B 1 198 ? 23.529 -70.710 44.818 1.00 48.62 199 GLN B O 1
ATOM 4978 N N . PRO B 1 199 ? 22.748 -68.792 43.968 1.00 40.34 200 PRO B N 1
ATOM 4979 C CA . PRO B 1 199 ? 23.144 -68.047 45.165 1.00 36.45 200 PRO B CA 1
ATOM 4980 C C . PRO B 1 199 ? 22.212 -68.324 46.333 1.00 37.85 200 PRO B C 1
ATOM 4981 O O . PRO B 1 199 ? 21.036 -68.654 46.160 1.00 39.66 200 PRO B O 1
ATOM 4985 N N . THR B 1 200 ? 22.758 -68.195 47.537 1.00 36.44 201 THR B N 1
ATOM 4986 C CA . THR B 1 200 ? 21.977 -68.218 48.765 1.00 38.39 201 THR B CA 1
ATOM 4987 C C . THR B 1 200 ? 21.962 -66.818 49.358 1.00 37.69 201 THR B C 1
ATOM 4988 O O . THR B 1 200 ? 22.983 -66.123 49.354 1.00 38.27 201 THR B O 1
ATOM 4992 N N . MET B 1 201 ? 20.804 -66.404 49.864 1.00 37.44 202 MET B N 1
ATOM 4993 C CA . MET B 1 201 ? 20.592 -65.026 50.278 1.00 35.39 202 MET B CA 1
ATOM 4994 C C . MET B 1 201 ? 20.013 -64.982 51.684 1.00 34.70 202 MET B C 1
ATOM 4995 O O . MET B 1 201 ? 19.245 -65.858 52.088 1.00 40.18 202 MET B O 1
ATOM 5000 N N . SER B 1 202 ? 20.401 -63.949 52.429 1.00 31.11 203 SER B N 1
ATOM 5001 C CA . SER B 1 202 ? 19.803 -63.649 53.719 1.00 32.62 203 SER B CA 1
ATOM 5002 C C . SER B 1 202 ? 19.843 -62.143 53.927 1.00 33.08 203 SER B C 1
ATOM 5003 O O . SER B 1 202 ? 20.775 -61.466 53.485 1.00 36.87 203 SER B O 1
ATOM 5006 N N . VAL B 1 203 ? 18.821 -61.623 54.603 1.00 31.18 204 VAL B N 1
ATOM 5007 C CA . VAL B 1 203 ? 18.679 -60.194 54.853 1.00 30.19 204 VAL B CA 1
ATOM 5008 C C . VAL B 1 203 ? 18.777 -59.959 56.352 1.00 30.52 204 VAL B C 1
ATOM 5009 O O . VAL B 1 203 ? 18.096 -60.629 57.136 1.00 33.71 204 VAL B O 1
ATOM 5013 N N . TRP B 1 204 ? 19.621 -59.009 56.747 1.00 28.18 205 TRP B N 1
ATOM 5014 C CA . TRP B 1 204 ? 19.835 -58.682 58.149 1.00 27.70 205 TRP B CA 1
ATOM 5015 C C . TRP B 1 204 ? 19.544 -57.207 58.372 1.00 26.32 205 TRP B C 1
ATOM 5016 O O . TRP B 1 204 ? 20.037 -56.353 57.628 1.00 27.53 205 TRP B O 1
ATOM 5027 N N . VAL B 1 205 ? 18.754 -56.913 59.401 1.00 25.52 206 VAL B N 1
ATOM 5028 C CA . VAL B 1 205 ? 18.332 -55.555 59.717 1.00 26.34 206 VAL B CA 1
ATOM 5029 C C . VAL B 1 205 ? 18.804 -55.220 61.123 1.00 28.25 206 VAL B C 1
ATOM 5030 O O . VAL B 1 205 ? 18.632 -56.021 62.049 1.00 31.26 206 VAL B O 1
ATOM 5034 N N . ASP B 1 206 ? 19.399 -54.041 61.279 1.00 28.40 207 ASP B N 1
ATOM 5035 C CA . ASP B 1 206 ? 19.849 -53.565 62.579 1.00 29.95 207 ASP B CA 1
ATOM 5036 C C . ASP B 1 206 ? 18.713 -52.802 63.247 1.00 27.13 207 ASP B C 1
ATOM 5037 O O . ASP B 1 206 ? 18.243 -51.789 62.718 1.00 29.48 207 ASP B O 1
ATOM 5042 N N . TYR B 1 207 ? 18.269 -53.294 64.397 1.00 26.14 208 TYR B N 1
ATOM 5043 C CA . TYR B 1 207 ? 17.167 -52.695 65.130 1.00 26.39 208 TYR B CA 1
ATOM 5044 C C . TYR B 1 207 ? 17.695 -51.855 66.283 1.00 27.95 208 TYR B C 1
ATOM 5045 O O . TYR B 1 207 ? 18.716 -52.176 66.896 1.00 26.98 208 TYR B O 1
ATOM 5054 N N . ILE B 1 208 ? 16.980 -50.774 66.579 1.00 29.36 209 ILE B N 1
ATOM 5055 C CA . ILE B 1 208 ? 17.296 -49.898 67.700 1.00 27.09 209 ILE B CA 1
ATOM 5056 C C . ILE B 1 208 ? 16.225 -50.101 68.761 1.00 28.37 209 ILE B C 1
ATOM 5057 O O . ILE B 1 208 ? 15.029 -49.939 68.487 1.00 29.96 209 ILE B O 1
ATOM 5062 N N . PHE B 1 209 ? 16.652 -50.454 69.967 1.00 27.63 210 PHE B N 1
ATOM 5063 C CA . PHE B 1 209 ? 15.758 -50.599 71.106 1.00 29.20 210 PHE B CA 1
ATOM 5064 C C . PHE B 1 209 ? 15.909 -49.367 71.987 1.00 31.47 210 PHE B C 1
ATOM 5065 O O . PHE B 1 209 ? 17.008 -49.078 72.472 1.00 32.05 210 PHE B O 1
ATOM 5073 N N . LEU B 1 210 ? 14.814 -48.651 72.200 1.00 33.71 211 LEU B N 1
ATOM 5074 C CA . LEU B 1 210 ? 14.856 -47.384 72.912 1.00 33.19 211 LEU B CA 1
ATOM 5075 C C . LEU B 1 210 ? 14.403 -47.574 74.352 1.00 33.49 211 LEU B C 1
ATOM 5076 O O . LEU B 1 210 ? 13.673 -48.511 74.683 1.00 38.60 211 LEU B O 1
ATOM 5081 N N . ASP B 1 211 ? 14.843 -46.660 75.211 1.00 34.48 212 ASP B N 1
ATOM 5082 C CA . ASP B 1 211 ? 14.433 -46.708 76.602 1.00 37.03 212 ASP B CA 1
ATOM 5083 C C . ASP B 1 211 ? 12.992 -46.225 76.735 1.00 38.41 212 ASP B C 1
ATOM 5084 O O . ASP B 1 211 ? 12.406 -45.675 75.800 1.00 40.58 212 ASP B O 1
ATOM 5089 N N . THR B 1 212 ? 12.426 -46.428 77.927 1.00 40.37 213 THR B N 1
ATOM 5090 C CA . THR B 1 212 ? 10.988 -46.247 78.118 1.00 44.65 213 THR B CA 1
ATOM 5091 C C . THR B 1 212 ? 10.548 -44.827 77.781 1.00 45.83 213 THR B C 1
ATOM 5092 O O . THR B 1 212 ? 9.539 -44.626 77.095 1.00 45.13 213 THR B O 1
ATOM 5096 N N . GLN B 1 213 ? 11.296 -43.827 78.252 1.00 46.55 214 GLN B N 1
ATOM 5097 C CA . GLN B 1 213 ? 10.853 -42.443 78.107 1.00 46.29 214 GLN B CA 1
ATOM 5098 C C . GLN B 1 213 ? 10.813 -42.016 76.641 1.00 43.38 214 GLN B C 1
ATOM 5099 O O . GLN B 1 213 ? 9.792 -41.511 76.161 1.00 42.78 214 GLN B O 1
ATOM 5105 N N . GLU B 1 214 ? 11.917 -42.202 75.911 1.00 42.00 215 GLU B N 1
ATOM 5106 C CA . GLU B 1 214 ? 11.922 -41.830 74.498 1.00 39.74 215 GLU B CA 1
ATOM 5107 C C . GLU B 1 214 ? 11.035 -42.749 73.665 1.00 36.59 215 GLU B C 1
ATOM 5108 O O . GLU B 1 214 ? 10.546 -42.340 72.605 1.00 36.96 215 GLU B O 1
ATOM 5114 N N . ARG B 1 215 ? 10.814 -43.984 74.120 1.00 34.67 216 ARG B N 1
ATOM 5115 C CA . ARG B 1 215 ? 9.933 -44.893 73.394 1.00 34.51 216 ARG B CA 1
ATOM 5116 C C . ARG B 1 215 ? 8.494 -44.392 73.397 1.00 31.21 216 ARG B C 1
ATOM 5117 O O . ARG B 1 215 ? 7.778 -44.541 72.400 1.00 33.31 216 ARG B O 1
ATOM 5125 N N . THR B 1 216 ? 8.054 -43.790 74.504 1.00 29.70 217 THR B N 1
ATOM 5126 C CA . THR B 1 216 ? 6.689 -43.281 74.575 1.00 30.54 217 THR B CA 1
ATOM 5127 C C . THR B 1 216 ? 6.485 -42.082 73.661 1.00 30.33 217 THR B C 1
ATOM 5128 O O . THR B 1 216 ? 5.390 -41.900 73.117 1.00 30.81 217 THR B O 1
ATOM 5132 N N . ARG B 1 217 ? 7.514 -41.249 73.488 1.00 32.22 218 ARG B N 1
ATOM 5133 C CA . ARG B 1 217 ? 7.366 -40.071 72.640 1.00 32.13 218 ARG B CA 1
ATOM 5134 C C . ARG B 1 217 ? 7.286 -40.455 71.166 1.00 32.09 218 ARG B C 1
ATOM 5135 O O . ARG B 1 217 ? 6.535 -39.841 70.401 1.00 35.04 218 ARG B O 1
ATOM 5143 N N . PHE B 1 218 ? 8.054 -41.463 70.745 1.00 31.45 219 PHE B N 1
ATOM 5144 C CA . PHE B 1 218 ? 7.997 -41.888 69.349 1.00 36.38 219 PHE B CA 1
ATOM 5145 C C . PHE B 1 218 ? 6.629 -42.451 68.986 1.00 40.45 219 PHE B C 1
ATOM 5146 O O . PHE B 1 218 ? 6.195 -42.333 67.835 1.00 44.64 219 PHE B O 1
ATOM 5154 N N . ALA B 1 219 ? 5.939 -43.066 69.944 1.00 38.12 220 ALA B N 1
ATOM 5155 C CA . ALA B 1 219 ? 4.639 -43.674 69.696 1.00 36.49 220 ALA B CA 1
ATOM 5156 C C . ALA B 1 219 ? 3.475 -42.705 69.870 1.00 38.08 220 ALA B C 1
ATOM 5157 O O . ALA B 1 219 ? 2.351 -43.039 69.480 1.00 40.85 220 ALA B O 1
ATOM 5159 N N . GLN B 1 220 ? 3.710 -41.519 70.428 1.00 37.32 221 GLN B N 1
ATOM 5160 C CA . GLN B 1 220 ? 2.649 -40.575 70.768 1.00 38.75 221 GLN B CA 1
ATOM 5161 C C . GLN B 1 220 ? 2.604 -39.336 69.891 1.00 43.66 221 GLN B C 1
ATOM 5162 O O . GLN B 1 220 ? 1.512 -38.895 69.526 1.00 50.66 221 GLN B O 1
ATOM 5168 N N . LEU B 1 221 ? 3.743 -38.752 69.544 1.00 41.23 222 LEU B N 1
ATOM 5169 C CA . LEU B 1 221 ? 3.677 -37.518 68.776 1.00 39.35 222 LEU B CA 1
ATOM 5170 C C . LEU B 1 221 ? 3.789 -37.792 67.283 1.00 35.55 222 LEU B C 1
ATOM 5171 O O . LEU B 1 221 ? 4.323 -38.823 66.865 1.00 37.84 222 LEU B O 1
ATOM 5176 N N . PRO B 1 222 ? 3.274 -36.889 66.450 1.00 34.66 223 PRO B N 1
ATOM 5177 C CA . PRO B 1 222 ? 3.519 -36.998 65.009 1.00 36.30 223 PRO B CA 1
ATOM 5178 C C . PRO B 1 222 ? 4.976 -36.719 64.683 1.00 37.84 223 PRO B C 1
ATOM 5179 O O . PRO B 1 222 ? 5.663 -35.968 65.380 1.00 42.32 223 PRO B O 1
ATOM 5183 N N . HIS B 1 223 ? 5.446 -37.333 63.602 1.00 34.41 224 HIS B N 1
ATOM 5184 C CA . HIS B 1 223 ? 6.830 -37.204 63.175 1.00 31.42 224 HIS B CA 1
ATOM 5185 C C . HIS B 1 223 ? 6.898 -36.708 61.738 1.00 32.14 224 HIS B C 1
ATOM 5186 O O . HIS B 1 223 ? 6.035 -37.022 60.912 1.00 36.44 224 HIS B O 1
ATOM 5193 N N . GLU B 1 224 ? 7.931 -35.919 61.453 1.00 29.81 225 GLU B N 1
ATOM 5194 C CA . GLU B 1 224 ? 8.250 -35.485 60.098 1.00 30.47 225 GLU B CA 1
ATOM 5195 C C . GLU B 1 224 ? 9.732 -35.722 59.856 1.00 28.84 225 GLU B C 1
ATOM 5196 O O . GLU B 1 224 ? 10.575 -35.156 60.559 1.00 30.64 225 GLU B O 1
ATOM 5202 N N . TYR B 1 225 ? 10.045 -36.555 58.870 1.00 29.29 226 TYR B N 1
ATOM 5203 C CA . TYR B 1 225 ? 11.418 -36.884 58.516 1.00 27.87 226 TYR B CA 1
ATOM 5204 C C . TYR B 1 225 ? 11.735 -36.320 57.139 1.00 26.91 226 TYR B C 1
ATOM 5205 O O . TYR B 1 225 ? 10.974 -36.526 56.189 1.00 28.27 226 TYR B O 1
ATOM 5214 N N . LEU B 1 226 ? 12.852 -35.605 57.039 1.00 26.40 227 LEU B N 1
ATOM 5215 C CA . LEU B 1 226 ? 13.356 -35.118 55.756 1.00 25.62 227 LEU B CA 1
ATOM 5216 C C . LEU B 1 226 ? 14.244 -36.207 55.169 1.00 28.12 227 LEU B C 1
ATOM 5217 O O . LEU B 1 226 ? 15.376 -36.409 55.612 1.00 30.37 227 LEU B O 1
ATOM 5222 N N . ILE B 1 227 ? 13.728 -36.916 54.170 1.00 27.70 228 ILE B N 1
ATOM 5223 C CA . ILE B 1 227 ? 14.394 -38.083 53.614 1.00 25.70 228 ILE B CA 1
ATOM 5224 C C . ILE B 1 227 ? 14.903 -37.752 52.215 1.00 25.89 228 ILE B C 1
ATOM 5225 O O . ILE B 1 227 ? 14.610 -36.698 51.651 1.00 27.65 228 ILE B O 1
ATOM 5230 N N . GLU B 1 228 ? 15.682 -38.673 51.656 1.00 26.45 229 GLU B N 1
ATOM 5231 C CA . GLU B 1 228 ? 16.181 -38.558 50.296 1.00 30.65 229 GLU B CA 1
ATOM 5232 C C . GLU B 1 228 ? 15.646 -39.704 49.448 1.00 30.99 229 GLU B C 1
ATOM 5233 O O . GLU B 1 228 ? 15.400 -40.807 49.946 1.00 33.00 229 GLU B O 1
ATOM 5239 N N . GLN B 1 229 ? 15.459 -39.427 48.161 1.00 29.35 230 GLN B N 1
ATOM 5240 C CA . GLN B 1 229 ? 14.986 -40.416 47.206 1.00 26.46 230 GLN B CA 1
ATOM 5241 C C . GLN B 1 229 ? 15.872 -40.398 45.972 1.00 26.68 230 GLN B C 1
ATOM 5242 O O . GLN B 1 229 ? 16.540 -39.406 45.671 1.00 29.74 230 GLN B O 1
ATOM 5248 N N . LEU B 1 230 ? 15.861 -41.514 45.255 1.00 27.18 231 LEU B N 1
ATOM 5249 C CA . LEU B 1 230 ? 16.541 -41.630 43.976 1.00 27.24 231 LEU B CA 1
ATOM 5250 C C . LEU B 1 230 ? 15.512 -41.587 42.855 1.00 31.27 231 LEU B C 1
ATOM 5251 O O . LEU B 1 230 ? 14.446 -42.202 42.953 1.00 33.75 231 LEU B O 1
ATOM 5256 N N . GLN B 1 231 ? 15.834 -40.856 41.794 1.00 30.97 232 GLN B N 1
ATOM 5257 C CA . GLN B 1 231 ? 14.992 -40.778 40.610 1.00 31.70 232 GLN B CA 1
ATOM 5258 C C . GLN B 1 231 ? 15.738 -41.374 39.428 1.00 31.79 232 GLN B C 1
ATOM 5259 O O . GLN B 1 231 ? 16.914 -41.063 39.207 1.00 29.07 232 GLN B O 1
ATOM 5265 N N . PHE B 1 232 ? 15.053 -42.232 38.678 1.00 32.61 233 PHE B N 1
ATOM 5266 C CA . PHE B 1 232 ? 15.636 -42.861 37.497 1.00 33.74 233 PHE B CA 1
ATOM 5267 C C . PHE B 1 232 ? 14.492 -43.313 36.607 1.00 36.90 233 PHE B C 1
ATOM 5268 O O . PHE B 1 232 ? 13.692 -44.161 37.013 1.00 41.72 233 PHE B O 1
ATOM 5276 N N . THR B 1 233 ? 14.411 -42.747 35.404 1.00 37.19 234 THR B N 1
ATOM 5277 C CA . THR B 1 233 ? 13.306 -43.004 34.491 1.00 40.87 234 THR B CA 1
ATOM 5278 C C . THR B 1 233 ? 13.644 -44.045 33.430 1.00 41.86 234 THR B C 1
ATOM 5279 O O . THR B 1 233 ? 12.870 -44.225 32.485 1.00 45.04 234 THR B O 1
ATOM 5283 N N . GLY B 1 234 ? 14.768 -44.730 33.565 1.00 39.84 235 GLY B N 1
ATOM 5284 C CA . GLY B 1 234 ? 15.199 -45.702 32.585 1.00 38.19 235 GLY B CA 1
ATOM 5285 C C . GLY B 1 234 ? 16.387 -45.202 31.778 1.00 37.74 235 GLY B C 1
ATOM 5286 O O . GLY B 1 234 ? 16.698 -44.008 31.736 1.00 39.40 235 GLY B O 1
ATOM 5287 N N . SER B 1 235 ? 17.061 -46.146 31.130 1.00 36.89 236 SER B N 1
ATOM 5288 C CA . SER B 1 235 ? 18.229 -45.804 30.332 1.00 38.38 236 SER B CA 1
ATOM 5289 C C . SER B 1 235 ? 17.815 -45.064 29.066 1.00 39.49 236 SER B C 1
ATOM 5290 O O . SER B 1 235 ? 16.802 -45.385 28.440 1.00 40.25 236 SER B O 1
ATOM 5293 N N . GLU B 1 236 ? 18.681 -44.140 28.660 1.00 39.80 237 GLU B N 1
ATOM 5294 C CA . GLU B 1 236 ? 18.514 -43.371 27.439 1.00 41.21 237 GLU B CA 1
ATOM 5295 C C . GLU B 1 236 ? 19.508 -43.940 26.425 1.00 38.14 237 GLU B C 1
ATOM 5296 O O . GLU B 1 236 ? 20.516 -44.537 26.805 1.00 40.67 237 GLU B O 1
ATOM 5302 N N . THR B 1 237 ? 19.224 -43.755 25.142 1.00 36.25 238 THR B N 1
ATOM 5303 C CA . THR B 1 237 ? 20.072 -44.266 24.070 1.00 36.83 238 THR B CA 1
ATOM 5304 C C . THR B 1 237 ? 21.034 -43.167 23.634 1.00 35.92 238 THR B C 1
ATOM 5305 O O . THR B 1 237 ? 20.623 -42.181 23.013 1.00 36.59 238 THR B O 1
ATOM 5309 N N . ALA B 1 238 ? 22.310 -43.332 23.970 1.00 35.86 239 ALA B N 1
ATOM 5310 C CA . ALA B 1 238 ? 23.344 -42.428 23.495 1.00 37.93 239 ALA B CA 1
ATOM 5311 C C . ALA B 1 238 ? 23.777 -42.829 22.091 1.00 41.65 239 ALA B C 1
ATOM 5312 O O . ALA B 1 238 ? 23.801 -44.012 21.742 1.00 45.47 239 ALA B O 1
ATOM 5314 N N . THR B 1 239 ? 24.133 -41.835 21.288 1.00 43.78 240 THR B N 1
ATOM 5315 C CA . THR B 1 239 ? 24.525 -42.085 19.911 1.00 44.67 240 THR B CA 1
ATOM 5316 C C . THR B 1 239 ? 25.880 -41.516 19.505 1.00 45.85 240 THR B C 1
ATOM 5317 O O . THR B 1 239 ? 25.950 -40.645 18.645 1.00 46.53 240 THR B O 1
ATOM 5321 N N . PRO B 1 240 ? 26.962 -42.000 20.129 1.00 45.81 241 PRO B N 1
ATOM 5322 C CA . PRO B 1 240 ? 28.302 -41.535 19.754 1.00 45.36 241 PRO B CA 1
ATOM 5323 C C . PRO B 1 240 ? 28.670 -42.048 18.360 1.00 43.84 241 PRO B C 1
ATOM 5324 O O . PRO B 1 240 ? 28.276 -43.152 18.003 1.00 43.49 241 PRO B O 1
ATOM 5328 N N . SER B 1 241 ? 29.414 -41.252 17.596 1.00 44.22 242 SER B N 1
ATOM 5329 C CA . SER B 1 241 ? 29.814 -41.590 16.239 1.00 45.61 242 SER B CA 1
ATOM 5330 C C . SER B 1 241 ? 31.333 -41.595 16.114 1.00 44.60 242 SER B C 1
ATOM 5331 O O . SER B 1 241 ? 32.050 -41.021 16.937 1.00 44.67 242 SER B O 1
ATOM 5334 N N . ALA B 1 242 ? 31.814 -42.255 15.061 1.00 43.93 243 ALA B N 1
ATOM 5335 C CA . ALA B 1 242 ? 33.241 -42.386 14.801 1.00 45.13 243 ALA B CA 1
ATOM 5336 C C . ALA B 1 242 ? 33.757 -41.417 13.744 1.00 45.78 243 ALA B C 1
ATOM 5337 O O . ALA B 1 242 ? 34.971 -41.358 13.522 1.00 46.16 243 ALA B O 1
ATOM 5339 N N . THR B 1 243 ? 32.876 -40.656 13.095 1.00 47.75 244 THR B N 1
ATOM 5340 C CA . THR B 1 243 ? 33.273 -39.757 12.022 1.00 51.83 244 THR B CA 1
ATOM 5341 C C . THR B 1 243 ? 33.050 -38.283 12.324 1.00 57.24 244 THR B C 1
ATOM 5342 O O . THR B 1 243 ? 33.671 -37.441 11.667 1.00 58.64 244 THR B O 1
ATOM 5346 N N . THR B 1 244 ? 32.189 -37.946 13.283 1.00 62.94 245 THR B N 1
ATOM 5347 C CA . THR B 1 244 ? 31.929 -36.559 13.640 1.00 67.00 245 THR B CA 1
ATOM 5348 C C . THR B 1 244 ? 31.564 -36.496 15.118 1.00 62.51 245 THR B C 1
ATOM 5349 O O . THR B 1 244 ? 31.531 -37.515 15.814 1.00 60.19 245 THR B O 1
ATOM 5353 N N . GLN B 1 245 ? 31.293 -35.284 15.601 1.00 52.53 246 GLN B N 1
ATOM 5354 C CA . GLN B 1 245 ? 30.871 -35.063 16.983 1.00 45.39 246 GLN B CA 1
ATOM 5355 C C . GLN B 1 245 ? 29.348 -34.985 17.007 1.00 43.16 246 GLN B C 1
ATOM 5356 O O . GLN B 1 245 ? 28.760 -33.970 16.624 1.00 44.52 246 GLN B O 1
ATOM 5362 N N . ALA B 1 246 ? 28.714 -36.063 17.458 1.00 39.06 247 ALA B N 1
ATOM 5363 C CA . ALA B 1 246 ? 27.267 -36.114 17.575 1.00 37.03 247 ALA B CA 1
ATOM 5364 C C . ALA B 1 246 ? 26.798 -35.359 18.816 1.00 36.79 247 ALA B C 1
ATOM 5365 O O . ALA B 1 246 ? 27.557 -35.123 19.759 1.00 37.95 247 ALA B O 1
ATOM 5367 N N . SER B 1 247 ? 25.522 -34.977 18.804 1.00 39.06 248 SER B N 1
ATOM 5368 C CA . SER B 1 247 ? 24.923 -34.253 19.915 1.00 41.00 248 SER B CA 1
ATOM 5369 C C . SER B 1 247 ? 23.536 -34.812 20.204 1.00 41.92 248 SER B C 1
ATOM 5370 O O . SER B 1 247 ? 22.889 -35.406 19.338 1.00 42.35 248 SER B O 1
ATOM 5373 N N . GLN B 1 248 ? 23.091 -34.617 21.445 1.00 42.63 249 GLN B N 1
ATOM 5374 C CA . GLN B 1 248 ? 21.779 -35.063 21.893 1.00 42.93 249 GLN B CA 1
ATOM 5375 C C . GLN B 1 248 ? 21.204 -34.058 22.881 1.00 41.31 249 GLN B C 1
ATOM 5376 O O . GLN B 1 248 ? 21.932 -33.308 23.536 1.00 42.21 249 GLN B O 1
ATOM 5382 N N . ASN B 1 249 ? 19.877 -34.061 22.984 1.00 41.38 250 ASN B N 1
ATOM 5383 C CA . ASN B 1 249 ? 19.147 -33.281 23.981 1.00 42.45 250 ASN B CA 1
ATOM 5384 C C . ASN B 1 249 ? 18.186 -34.241 24.675 1.00 40.69 250 ASN B C 1
ATOM 5385 O O . ASN B 1 249 ? 17.150 -34.605 24.111 1.00 41.76 250 ASN B O 1
ATOM 5390 N N . ILE B 1 250 ? 18.525 -34.654 25.892 1.00 38.56 251 ILE B N 1
ATOM 5391 C CA . ILE B 1 250 ? 17.732 -35.620 26.645 1.00 41.91 251 ILE B CA 1
ATOM 5392 C C . ILE B 1 250 ? 16.790 -34.864 27.571 1.00 40.45 251 ILE B C 1
ATOM 5393 O O . ILE B 1 250 ? 17.235 -34.129 28.460 1.00 41.60 251 ILE B O 1
ATOM 5398 N N . ARG B 1 251 ? 15.488 -35.042 27.360 1.00 41.76 252 ARG B N 1
ATOM 5399 C CA . ARG B 1 251 ? 14.479 -34.417 28.208 1.00 42.36 252 ARG B CA 1
ATOM 5400 C C . ARG B 1 251 ? 14.418 -35.136 29.550 1.00 41.70 252 ARG B C 1
ATOM 5401 O O . ARG B 1 251 ? 14.022 -36.304 29.621 1.00 43.67 252 ARG B O 1
ATOM 5409 N N . LEU B 1 252 ? 14.806 -34.442 30.615 1.00 41.05 253 LEU B N 1
ATOM 5410 C CA . LEU B 1 252 ? 14.753 -35.002 31.958 1.00 40.03 253 LEU B CA 1
ATOM 5411 C C . LEU B 1 252 ? 13.337 -34.926 32.517 1.00 41.05 253 LEU B C 1
ATOM 5412 O O . LEU B 1 252 ? 12.585 -33.988 32.241 1.00 42.98 253 LEU B O 1
ATOM 5417 N N . ASN B 1 253 ? 12.975 -35.934 33.314 1.00 41.23 254 ASN B N 1
ATOM 5418 C CA . ASN B 1 253 ? 11.662 -36.004 33.955 1.00 42.59 254 ASN B CA 1
ATOM 5419 C C . ASN B 1 253 ? 11.873 -36.206 35.458 1.00 40.47 254 ASN B C 1
ATOM 5420 O O . ASN B 1 253 ? 11.571 -37.264 36.013 1.00 42.21 254 ASN B O 1
ATOM 5425 N N . PHE B 1 254 ? 12.397 -35.177 36.114 1.00 36.98 255 PHE B N 1
ATOM 5426 C CA . PHE B 1 254 ? 12.631 -35.190 37.548 1.00 33.00 255 PHE B CA 1
ATOM 5427 C C . PHE B 1 254 ? 11.697 -34.210 38.244 1.00 35.25 255 PHE B C 1
ATOM 5428 O O . PHE B 1 254 ? 11.090 -33.339 37.616 1.00 37.97 255 PHE B O 1
ATOM 5436 N N . ASN B 1 255 ? 11.588 -34.369 39.562 1.00 34.98 256 ASN B N 1
ATOM 5437 C CA . ASN B 1 255 ? 10.751 -33.518 40.396 1.00 34.63 256 ASN B CA 1
ATOM 5438 C C . ASN B 1 255 ? 11.448 -33.314 41.734 1.00 34.54 256 ASN B C 1
ATOM 5439 O O . ASN B 1 255 ? 12.541 -33.837 41.973 1.00 36.03 256 ASN B O 1
ATOM 5444 N N . HIS B 1 256 ? 10.811 -32.519 42.602 1.00 34.65 257 HIS B N 1
ATOM 5445 C CA . HIS B 1 256 ? 11.206 -32.312 43.994 1.00 34.98 257 HIS B CA 1
ATOM 5446 C C . HIS B 1 256 ? 12.519 -31.539 44.110 1.00 33.67 257 HIS B C 1
ATOM 5447 O O . HIS B 1 256 ? 13.260 -31.418 43.125 1.00 34.34 257 HIS B O 1
ATOM 5454 N N . PRO B 1 257 ? 12.831 -30.983 45.282 1.00 31.27 258 PRO B N 1
ATOM 5455 C CA . PRO B 1 257 ? 14.145 -30.346 45.474 1.00 31.30 258 PRO B CA 1
ATOM 5456 C C . PRO B 1 257 ? 15.273 -31.356 45.332 1.00 30.22 258 PRO B C 1
ATOM 5457 O O . PRO B 1 257 ? 15.401 -32.287 46.129 1.00 29.59 258 PRO B O 1
ATOM 5461 N N . THR B 1 258 ? 16.112 -31.147 44.321 1.00 28.66 259 THR B N 1
ATOM 5462 C CA . THR B 1 258 ? 17.136 -32.105 43.925 1.00 24.31 259 THR B CA 1
ATOM 5463 C C . THR B 1 258 ? 18.516 -31.616 44.341 1.00 24.84 259 THR B C 1
ATOM 5464 O O . THR B 1 258 ? 18.871 -30.458 44.095 1.00 26.52 259 THR B O 1
ATOM 5468 N N . LYS B 1 259 ? 19.296 -32.508 44.959 1.00 25.58 260 LYS B N 1
ATOM 5469 C CA . LYS B 1 259 ? 20.645 -32.161 45.394 1.00 24.80 260 LYS B CA 1
ATOM 5470 C C . LYS B 1 259 ? 21.626 -32.152 44.229 1.00 25.75 260 LYS B C 1
ATOM 5471 O O . LYS B 1 259 ? 22.439 -31.230 44.100 1.00 31.88 260 LYS B O 1
ATOM 5477 N N . TYR B 1 260 ? 21.571 -33.171 43.375 1.00 26.77 261 TYR B N 1
ATOM 5478 C CA . TYR B 1 260 ? 22.551 -33.302 42.307 1.00 26.38 261 TYR B CA 1
ATOM 5479 C C . TYR B 1 260 ? 21.997 -34.199 41.213 1.00 27.86 261 TYR B C 1
ATOM 5480 O O . TYR B 1 260 ? 21.021 -34.928 41.410 1.00 28.15 261 TYR B O 1
ATOM 5489 N N . LEU B 1 261 ? 22.641 -34.129 40.054 1.00 26.76 262 LEU B N 1
ATOM 5490 C CA . LEU B 1 261 ? 22.421 -35.061 38.961 1.00 23.11 262 LEU B CA 1
ATOM 5491 C C . LEU B 1 261 ? 23.693 -35.866 38.739 1.00 22.68 262 LEU B C 1
ATOM 5492 O O . LEU B 1 261 ? 24.797 -35.313 38.743 1.00 26.90 262 LEU B O 1
ATOM 5497 N N . ALA B 1 262 ? 23.535 -37.172 38.553 1.00 22.50 263 ALA B N 1
ATOM 5498 C CA . ALA B 1 262 ? 24.653 -38.060 38.271 1.00 25.65 263 ALA B CA 1
ATOM 5499 C C . ALA B 1 262 ? 24.284 -38.928 37.080 1.00 27.26 263 ALA B C 1
ATOM 5500 O O . ALA B 1 262 ? 23.173 -39.465 37.021 1.00 30.62 263 ALA B O 1
ATOM 5502 N N . TRP B 1 263 ? 25.209 -39.066 36.134 1.00 26.59 264 TRP B N 1
ATOM 5503 C CA . TRP B 1 263 ? 24.917 -39.842 34.942 1.00 25.22 264 TRP B CA 1
ATOM 5504 C C . TRP B 1 263 ? 26.176 -40.544 34.464 1.00 26.64 264 TRP B C 1
ATOM 5505 O O . TRP B 1 263 ? 27.296 -40.191 34.842 1.00 29.68 264 TRP B O 1
ATOM 5516 N N . ASN B 1 264 ? 25.969 -41.559 33.629 1.00 26.65 265 ASN B N 1
ATOM 5517 C CA . ASN B 1 264 ? 27.060 -42.313 33.034 1.00 24.40 265 ASN B CA 1
ATOM 5518 C C . ASN B 1 264 ? 26.595 -42.868 31.700 1.00 29.86 265 ASN B C 1
ATOM 5519 O O . ASN B 1 264 ? 25.398 -42.954 31.419 1.00 31.27 265 ASN B O 1
ATOM 5524 N N . PHE B 1 265 ? 27.559 -43.231 30.877 1.00 30.96 266 PHE B N 1
ATOM 5525 C CA . PHE B 1 265 ? 27.293 -43.925 29.628 1.00 29.44 266 PHE B CA 1
ATOM 5526 C C . PHE B 1 265 ? 27.848 -45.337 29.758 1.00 31.79 266 PHE B C 1
ATOM 5527 O O . PHE B 1 265 ? 29.064 -45.524 29.884 1.00 32.61 266 PHE B O 1
ATOM 5535 N N . ASN B 1 266 ? 26.959 -46.321 29.734 1.00 32.78 267 ASN B N 1
ATOM 5536 C CA . ASN B 1 266 ? 27.304 -47.703 30.023 1.00 32.51 267 ASN B CA 1
ATOM 5537 C C . ASN B 1 266 ? 27.100 -48.568 28.788 1.00 34.80 267 ASN B C 1
ATOM 5538 O O . ASN B 1 266 ? 26.132 -48.386 28.043 1.00 38.69 267 ASN B O 1
ATOM 5543 N N . ASN B 1 267 ? 28.028 -49.499 28.569 1.00 34.37 268 ASN B N 1
ATOM 5544 C CA . ASN B 1 267 ? 27.854 -50.533 27.561 1.00 32.51 268 ASN B CA 1
ATOM 5545 C C . ASN B 1 267 ? 27.042 -51.657 28.188 1.00 32.21 268 ASN B C 1
ATOM 5546 O O . ASN B 1 267 ? 27.566 -52.369 29.058 1.00 32.28 268 ASN B O 1
ATOM 5551 N N . PRO B 1 268 ? 25.778 -51.851 27.799 1.00 33.36 269 PRO B N 1
ATOM 5552 C CA . PRO B 1 268 ? 24.925 -52.815 28.517 1.00 34.55 269 PRO B CA 1
ATOM 5553 C C . PRO B 1 268 ? 25.457 -54.236 28.508 1.00 38.22 269 PRO B C 1
ATOM 5554 O O . PRO B 1 268 ? 25.006 -55.053 29.320 1.00 41.33 269 PRO B O 1
ATOM 5558 N N . THR B 1 269 ? 26.409 -54.554 27.628 1.00 41.00 270 THR B N 1
ATOM 5559 C CA . THR B 1 269 ? 26.958 -55.905 27.584 1.00 40.53 270 THR B CA 1
ATOM 5560 C C . THR B 1 269 ? 27.773 -56.210 28.835 1.00 42.42 270 THR B C 1
ATOM 5561 O O . THR B 1 269 ? 27.736 -57.335 29.348 1.00 47.69 270 THR B O 1
ATOM 5565 N N . ASN B 1 270 ? 28.507 -55.225 29.343 1.00 38.61 271 ASN B N 1
ATOM 5566 C CA . ASN B 1 270 ? 29.428 -55.422 30.453 1.00 33.39 271 ASN B CA 1
ATOM 5567 C C . ASN B 1 270 ? 29.025 -54.535 31.621 1.00 31.56 271 ASN B C 1
ATOM 5568 O O . ASN B 1 270 ? 28.822 -53.328 31.452 1.00 33.02 271 ASN B O 1
ATOM 5573 N N . TYR B 1 271 ? 28.923 -55.136 32.803 1.00 27.24 272 TYR B N 1
ATOM 5574 C CA . TYR B 1 271 ? 28.484 -54.410 33.986 1.00 25.92 272 TYR B CA 1
ATOM 5575 C C . TYR B 1 271 ? 29.541 -53.400 34.414 1.00 24.93 272 TYR B C 1
ATOM 5576 O O . TYR B 1 271 ? 30.731 -53.720 34.486 1.00 26.96 272 TYR B O 1
ATOM 5585 N N . GLY B 1 272 ? 29.101 -52.175 34.695 1.00 22.89 273 GLY B N 1
ATOM 5586 C CA . GLY B 1 272 ? 29.997 -51.140 35.166 1.00 21.78 273 GLY B CA 1
ATOM 5587 C C . GLY B 1 272 ? 30.962 -50.587 34.144 1.00 28.12 273 GLY B C 1
ATOM 5588 O O . GLY B 1 272 ? 31.838 -49.798 34.511 1.00 28.95 273 GLY B O 1
ATOM 5589 N N . GLN B 1 273 ? 30.837 -50.963 32.873 1.00 29.48 274 GLN B N 1
ATOM 5590 C CA . GLN B 1 273 ? 31.718 -50.432 31.834 1.00 28.40 274 GLN B CA 1
ATOM 5591 C C . GLN B 1 273 ? 31.226 -49.047 31.441 1.00 32.18 274 GLN B C 1
ATOM 5592 O O . GLN B 1 273 ? 30.228 -48.906 30.733 1.00 36.88 274 GLN B O 1
ATOM 5598 N N . TYR B 1 274 ? 31.928 -48.017 31.907 1.00 28.80 275 TYR B N 1
ATOM 5599 C CA . TYR B 1 274 ? 31.578 -46.635 31.614 1.00 25.69 275 TYR B CA 1
ATOM 5600 C C . TYR B 1 274 ? 32.536 -45.981 30.628 1.00 27.24 275 TYR B C 1
ATOM 5601 O O . TYR B 1 274 ? 32.337 -44.816 30.271 1.00 29.96 275 TYR B O 1
ATOM 5610 N N . THR B 1 275 ? 33.566 -46.697 30.182 1.00 28.05 276 THR B N 1
ATOM 5611 C CA . THR B 1 275 ? 34.574 -46.178 29.269 1.00 26.03 276 THR B CA 1
ATOM 5612 C C . THR B 1 275 ? 34.806 -47.173 28.139 1.00 27.05 276 THR B C 1
ATOM 5613 O O . THR B 1 275 ? 34.288 -48.294 28.149 1.00 30.38 276 THR B O 1
ATOM 5617 N N . ALA B 1 276 ? 35.608 -46.747 27.162 1.00 26.85 277 ALA B N 1
ATOM 5618 C CA . ALA B 1 276 ? 35.933 -47.568 26.005 1.00 30.06 277 ALA B CA 1
ATOM 5619 C C . ALA B 1 276 ? 36.982 -48.612 26.329 1.00 32.48 277 ALA B C 1
ATOM 5620 O O . ALA B 1 276 ? 37.897 -48.384 27.124 1.00 34.48 277 ALA B O 1
ATOM 5622 N N . LEU B 1 277 ? 36.860 -49.757 25.669 1.00 33.46 278 LEU B N 1
ATOM 5623 C CA . LEU B 1 277 ? 37.879 -50.782 25.774 1.00 31.05 278 LEU B CA 1
ATOM 5624 C C . LEU B 1 277 ? 39.000 -50.455 24.801 1.00 33.91 278 LEU B C 1
ATOM 5625 O O . LEU B 1 277 ? 38.755 -50.001 23.679 1.00 38.41 278 LEU B O 1
ATOM 5630 N N . ALA B 1 278 ? 40.234 -50.687 25.235 1.00 33.22 279 ALA B N 1
ATOM 5631 C CA . ALA B 1 278 ? 41.390 -50.354 24.420 1.00 33.33 279 ALA B CA 1
ATOM 5632 C C . ALA B 1 278 ? 42.528 -51.305 24.751 1.00 32.24 279 ALA B C 1
ATOM 5633 O O . ALA B 1 278 ? 42.532 -51.964 25.793 1.00 31.10 279 ALA B O 1
ATOM 5635 N N . ASN B 1 279 ? 43.506 -51.353 23.848 1.00 35.04 280 ASN B N 1
ATOM 5636 C CA . ASN B 1 279 ? 44.659 -52.234 23.986 1.00 39.04 280 ASN B CA 1
ATOM 5637 C C . ASN B 1 279 ? 45.729 -51.578 24.850 1.00 39.71 280 ASN B C 1
ATOM 5638 O O . ASN B 1 279 ? 46.891 -51.474 24.443 1.00 42.33 280 ASN B O 1
ATOM 5643 N N . ILE B 1 280 ? 45.344 -51.121 26.036 1.00 40.14 281 ILE B N 1
ATOM 5644 C CA . ILE B 1 280 ? 46.294 -50.622 27.027 1.00 41.53 281 ILE B CA 1
ATOM 5645 C C . ILE B 1 280 ? 46.054 -51.395 28.319 1.00 41.56 281 ILE B C 1
ATOM 5646 O O . ILE B 1 280 ? 44.924 -51.843 28.562 1.00 42.51 281 ILE B O 1
ATOM 5651 N N . PRO B 1 281 ? 47.080 -51.591 29.164 1.00 42.54 282 PRO B N 1
ATOM 5652 C CA . PRO B 1 281 ? 46.913 -52.442 30.354 1.00 40.97 282 PRO B CA 1
ATOM 5653 C C . PRO B 1 281 ? 45.729 -52.052 31.226 1.00 37.11 282 PRO B C 1
ATOM 5654 O O . PRO B 1 281 ? 45.625 -50.908 31.679 1.00 36.51 282 PRO B O 1
ATOM 5658 N N . GLY B 1 282 ? 44.827 -53.006 31.458 1.00 35.40 283 GLY B N 1
ATOM 5659 C CA . GLY B 1 282 ? 43.657 -52.787 32.278 1.00 34.75 283 GLY B CA 1
ATOM 5660 C C . GLY B 1 282 ? 42.404 -52.378 31.533 1.00 37.11 283 GLY B C 1
ATOM 5661 O O . GLY B 1 282 ? 41.341 -52.274 32.157 1.00 37.59 283 GLY B O 1
ATOM 5662 N N . ALA B 1 283 ? 42.484 -52.146 30.221 1.00 37.15 284 ALA B N 1
ATOM 5663 C CA . ALA B 1 283 ? 41.347 -51.648 29.461 1.00 34.65 284 ALA B CA 1
ATOM 5664 C C . ALA B 1 283 ? 40.702 -52.688 28.555 1.00 33.72 284 ALA B C 1
ATOM 5665 O O . ALA B 1 283 ? 39.637 -52.413 27.994 1.00 34.58 284 ALA B O 1
ATOM 5667 N N . CYS B 1 284 ? 41.309 -53.860 28.392 1.00 31.76 285 CYS B N 1
ATOM 5668 C CA . CYS B 1 284 ? 40.697 -54.930 27.615 1.00 33.67 285 CYS B CA 1
ATOM 5669 C C . CYS B 1 284 ? 41.332 -56.251 28.021 1.00 33.18 285 CYS B C 1
ATOM 5670 O O . CYS B 1 284 ? 42.338 -56.289 28.733 1.00 35.68 285 CYS B O 1
ATOM 5673 N N . SER B 1 285 ? 40.723 -57.339 27.558 1.00 32.26 286 SER B N 1
ATOM 5674 C CA . SER B 1 285 ? 41.214 -58.670 27.888 1.00 34.96 286 SER B CA 1
ATOM 5675 C C . SER B 1 285 ? 42.549 -58.931 27.200 1.00 36.24 286 SER B C 1
ATOM 5676 O O . SER B 1 285 ? 42.670 -58.788 25.979 1.00 39.15 286 SER B O 1
ATOM 5679 N N . GLY B 1 286 ? 43.552 -59.312 27.986 1.00 35.75 287 GLY B N 1
ATOM 5680 C CA . GLY B 1 286 ? 44.855 -59.624 27.432 1.00 33.09 287 GLY B CA 1
ATOM 5681 C C . GLY B 1 286 ? 45.578 -58.446 26.823 1.00 35.50 287 GLY B C 1
ATOM 5682 O O . GLY B 1 286 ? 46.367 -58.628 25.891 1.00 41.58 287 GLY B O 1
ATOM 5683 N N . ALA B 1 287 ? 45.325 -57.238 27.321 1.00 34.50 288 ALA B N 1
ATOM 5684 C CA . ALA B 1 287 ? 45.943 -56.047 26.756 1.00 35.29 288 ALA B CA 1
ATOM 5685 C C . ALA B 1 287 ? 47.460 -56.109 26.890 1.00 38.47 288 ALA B C 1
ATOM 5686 O O . ALA B 1 287 ? 47.996 -56.605 27.886 1.00 38.07 288 ALA B O 1
ATOM 5688 N N . GLY B 1 288 ? 48.155 -55.599 25.873 1.00 39.33 289 GLY B N 1
ATOM 5689 C CA . GLY B 1 288 ? 49.601 -55.599 25.852 1.00 37.98 289 GLY B CA 1
ATOM 5690 C C . GLY B 1 288 ? 50.246 -56.873 25.353 1.00 38.02 289 GLY B C 1
ATOM 5691 O O . GLY B 1 288 ? 51.475 -56.908 25.215 1.00 39.08 289 GLY B O 1
ATOM 5692 N N . THR B 1 289 ? 49.473 -57.917 25.081 1.00 39.68 290 THR B N 1
ATOM 5693 C CA . THR B 1 289 ? 49.996 -59.195 24.615 1.00 42.04 290 THR B CA 1
ATOM 5694 C C . THR B 1 289 ? 49.416 -59.520 23.241 1.00 42.07 290 THR B C 1
ATOM 5695 O O . THR B 1 289 ? 48.634 -58.755 22.672 1.00 42.12 290 THR B O 1
ATOM 5699 N N . ALA B 1 290 ? 49.814 -60.677 22.709 1.00 42.49 291 ALA B N 1
ATOM 5700 C CA . ALA B 1 290 ? 49.308 -61.133 21.421 1.00 45.28 291 ALA B CA 1
ATOM 5701 C C . ALA B 1 290 ? 47.869 -61.622 21.496 1.00 46.63 291 ALA B C 1
ATOM 5702 O O . ALA B 1 290 ? 47.236 -61.799 20.449 1.00 48.40 291 ALA B O 1
ATOM 5704 N N . ALA B 1 291 ? 47.342 -61.845 22.700 1.00 45.35 292 ALA B N 1
ATOM 5705 C CA . ALA B 1 291 ? 45.963 -62.264 22.899 1.00 43.74 292 ALA B CA 1
ATOM 5706 C C . ALA B 1 291 ? 45.037 -61.089 23.186 1.00 42.80 292 ALA B C 1
ATOM 5707 O O . ALA B 1 291 ? 43.944 -61.285 23.728 1.00 44.50 292 ALA B O 1
ATOM 5709 N N . ALA B 1 292 ? 45.452 -59.874 22.841 1.00 41.71 293 ALA B N 1
ATOM 5710 C CA . ALA B 1 292 ? 44.647 -58.700 23.138 1.00 42.15 293 ALA B CA 1
ATOM 5711 C C . ALA B 1 292 ? 43.418 -58.644 22.240 1.00 43.14 293 ALA B C 1
ATOM 5712 O O . ALA B 1 292 ? 43.489 -58.921 21.040 1.00 45.39 293 ALA B O 1
ATOM 5714 N N . THR B 1 293 ? 42.286 -58.278 22.835 1.00 42.57 294 THR B N 1
ATOM 5715 C CA . THR B 1 293 ? 41.046 -58.096 22.087 1.00 43.19 294 THR B CA 1
ATOM 5716 C C . THR B 1 293 ? 40.243 -56.986 22.748 1.00 39.43 294 THR B C 1
ATOM 5717 O O . THR B 1 293 ? 39.943 -57.061 23.943 1.00 37.50 294 THR B O 1
ATOM 5721 N N . VAL B 1 294 ? 39.894 -55.959 21.972 1.00 40.29 295 VAL B N 1
ATOM 5722 C CA . VAL B 1 294 ? 39.155 -54.813 22.493 1.00 41.19 295 VAL B CA 1
ATOM 5723 C C . VAL B 1 294 ? 37.667 -55.131 22.504 1.00 42.48 295 VAL B C 1
ATOM 5724 O O . VAL B 1 294 ? 36.828 -54.244 22.701 1.00 43.57 295 VAL B O 1
ATOM 5728 N N . THR B 1 295 ? 37.335 -56.405 22.286 1.00 43.23 296 THR B N 1
ATOM 5729 C CA . THR B 1 295 ? 35.964 -56.895 22.363 1.00 42.61 296 THR B CA 1
ATOM 5730 C C . THR B 1 295 ? 35.593 -57.328 23.771 1.00 38.44 296 THR B C 1
ATOM 5731 O O . THR B 1 295 ? 34.421 -57.242 24.151 1.00 36.24 296 THR B O 1
ATOM 5735 N N . THR B 1 296 ? 36.572 -57.748 24.565 1.00 40.00 297 THR B N 1
ATOM 5736 C CA . THR B 1 296 ? 36.334 -58.253 25.903 1.00 43.88 297 THR B CA 1
ATOM 5737 C C . THR B 1 296 ? 37.074 -57.402 26.928 1.00 43.13 297 THR B C 1
ATOM 5738 O O . THR B 1 296 ? 38.259 -57.097 26.733 1.00 43.58 297 THR B O 1
ATOM 5742 N N . PRO B 1 297 ? 36.424 -56.990 28.012 1.00 38.16 298 PRO B N 1
ATOM 5743 C CA . PRO B 1 297 ? 37.111 -56.177 29.016 1.00 35.13 298 PRO B CA 1
ATOM 5744 C C . PRO B 1 297 ? 38.016 -57.022 29.898 1.00 36.34 298 PRO B C 1
ATOM 5745 O O . PRO B 1 297 ? 37.918 -58.250 29.957 1.00 38.72 298 PRO B O 1
ATOM 5749 N N . ASP B 1 298 ? 38.920 -56.330 30.586 1.00 37.09 299 ASP B N 1
ATOM 5750 C CA . ASP B 1 298 ? 39.604 -56.897 31.744 1.00 38.09 299 ASP B CA 1
ATOM 5751 C C . ASP B 1 298 ? 38.630 -56.733 32.904 1.00 38.03 299 ASP B C 1
ATOM 5752 O O . ASP B 1 298 ? 38.624 -55.715 33.596 1.00 40.75 299 ASP B O 1
ATOM 5757 N N . TYR B 1 299 ? 37.783 -57.750 33.099 1.00 34.83 300 TYR B N 1
ATOM 5758 C CA . TYR B 1 299 ? 36.605 -57.608 33.954 1.00 31.11 300 TYR B CA 1
ATOM 5759 C C . TYR B 1 299 ? 36.970 -57.114 35.348 1.00 30.54 300 TYR B C 1
ATOM 5760 O O . TYR B 1 299 ? 36.326 -56.206 35.885 1.00 30.89 300 TYR B O 1
ATOM 5769 N N . GLY B 1 300 ? 38.012 -57.693 35.948 1.00 31.04 301 GLY B N 1
ATOM 5770 C CA . GLY B 1 300 ? 38.428 -57.267 37.273 1.00 27.44 301 GLY B CA 1
ATOM 5771 C C . GLY B 1 300 ? 38.899 -55.830 37.334 1.00 28.60 301 GLY B C 1
ATOM 5772 O O . GLY B 1 300 ? 38.918 -55.236 38.418 1.00 30.16 301 GLY B O 1
ATOM 5773 N N . ASN B 1 301 ? 39.279 -55.256 36.197 1.00 26.47 302 ASN B N 1
ATOM 5774 C CA . ASN B 1 301 ? 39.761 -53.885 36.111 1.00 27.01 302 ASN B CA 1
ATOM 5775 C C . ASN B 1 301 ? 38.919 -53.092 35.119 1.00 30.74 302 ASN B C 1
ATOM 5776 O O . ASN B 1 301 ? 39.440 -52.355 34.280 1.00 35.34 302 ASN B O 1
ATOM 5781 N N . THR B 1 302 ? 37.595 -53.244 35.207 1.00 29.17 303 THR B N 1
ATOM 5782 C CA . THR B 1 302 ? 36.707 -52.608 34.238 1.00 28.13 303 THR B CA 1
ATOM 5783 C C . THR B 1 302 ? 36.773 -51.088 34.339 1.00 28.46 303 THR B C 1
ATOM 5784 O O . THR B 1 302 ? 36.717 -50.387 33.321 1.00 31.71 303 THR B O 1
ATOM 5788 N N . GLY B 1 303 ? 36.906 -50.559 35.555 1.00 27.28 304 GLY B N 1
ATOM 5789 C CA . GLY B 1 303 ? 36.999 -49.128 35.728 1.00 26.67 304 GLY B CA 1
ATOM 5790 C C . GLY B 1 303 ? 38.350 -48.575 35.317 1.00 28.86 304 GLY B C 1
ATOM 5791 O O . GLY B 1 303 ? 39.335 -49.298 35.169 1.00 28.35 304 GLY B O 1
ATOM 5792 N N . THR B 1 304 ? 38.386 -47.259 35.127 1.00 29.40 305 THR B N 1
ATOM 5793 C CA . THR B 1 304 ? 39.615 -46.574 34.756 1.00 27.73 305 THR B CA 1
ATOM 5794 C C . THR B 1 304 ? 39.505 -45.110 35.149 1.00 26.46 305 THR B C 1
ATOM 5795 O O . THR B 1 304 ? 38.409 -44.585 35.358 1.00 26.86 305 THR B O 1
ATOM 5799 N N . TYR B 1 305 ? 40.661 -44.459 35.248 1.00 26.82 306 TYR B N 1
ATOM 5800 C CA . TYR B 1 305 ? 40.730 -43.023 35.466 1.00 24.66 306 TYR B CA 1
ATOM 5801 C C . TYR B 1 305 ? 41.129 -42.262 34.211 1.00 24.40 306 TYR B C 1
ATOM 5802 O O . TYR B 1 305 ? 41.254 -41.033 34.258 1.00 28.78 306 TYR B O 1
ATOM 5811 N N . ASN B 1 306 ? 41.327 -42.956 33.093 1.00 22.47 307 ASN B N 1
ATOM 5812 C CA . ASN B 1 306 ? 41.801 -42.340 31.858 1.00 25.48 307 ASN B CA 1
ATOM 5813 C C . ASN B 1 306 ? 40.642 -41.626 31.172 1.00 30.10 307 ASN B C 1
ATOM 5814 O O . ASN B 1 306 ? 39.714 -42.269 30.673 1.00 33.02 307 ASN B O 1
ATOM 5819 N N . GLU B 1 307 ? 40.697 -40.291 31.146 1.00 31.42 308 GLU B N 1
ATOM 5820 C CA . GLU B 1 307 ? 39.656 -39.512 30.482 1.00 30.24 308 GLU B CA 1
ATOM 5821 C C . GLU B 1 307 ? 39.624 -39.775 28.980 1.00 31.28 308 GLU B C 1
ATOM 5822 O O . GLU B 1 307 ? 38.569 -39.641 28.349 1.00 34.45 308 GLU B O 1
ATOM 5828 N N . GLN B 1 308 ? 40.757 -40.181 28.400 1.00 29.96 309 GLN B N 1
ATOM 5829 C CA . GLN B 1 308 ? 40.836 -40.424 26.964 1.00 29.11 309 GLN B CA 1
ATOM 5830 C C . GLN B 1 308 ? 39.844 -41.482 26.490 1.00 30.22 309 GLN B C 1
ATOM 5831 O O . GLN B 1 308 ? 39.471 -41.482 25.311 1.00 31.10 309 GLN B O 1
ATOM 5837 N N . LEU B 1 309 ? 39.400 -42.374 27.373 1.00 28.92 310 LEU B N 1
ATOM 5838 C CA . LEU B 1 309 ? 38.474 -43.436 27.001 1.00 28.97 310 LEU B CA 1
ATOM 5839 C C . LEU B 1 309 ? 37.008 -43.077 27.236 1.00 34.33 310 LEU B C 1
ATOM 5840 O O . LEU B 1 309 ? 36.130 -43.874 26.887 1.00 36.01 310 LEU B O 1
ATOM 5845 N N . ALA B 1 310 ? 36.760 -41.907 27.818 1.00 34.68 311 ALA B N 1
ATOM 5846 C CA . ALA B 1 310 ? 35.406 -41.433 28.058 1.00 34.68 311 ALA B CA 1
ATOM 5847 C C . ALA B 1 310 ? 34.895 -40.832 26.752 1.00 35.39 311 ALA B C 1
ATOM 5848 O O . ALA B 1 310 ? 35.681 -40.336 25.951 1.00 38.04 311 ALA B O 1
ATOM 5850 N N . VAL B 1 311 ? 33.584 -40.863 26.543 1.00 35.19 312 VAL B N 1
ATOM 5851 C CA . VAL B 1 311 ? 33.005 -40.365 25.297 1.00 35.79 312 VAL B CA 1
ATOM 5852 C C . VAL B 1 311 ? 32.431 -38.949 25.309 1.00 34.92 312 VAL B C 1
ATOM 5853 O O . VAL B 1 311 ? 32.290 -38.340 24.256 1.00 37.99 312 VAL B O 1
ATOM 5857 N N . LEU B 1 312 ? 32.095 -38.429 26.482 1.00 31.14 313 LEU B N 1
ATOM 5858 C CA . LEU B 1 312 ? 31.508 -37.093 26.568 1.00 30.63 313 LEU B CA 1
ATOM 5859 C C . LEU B 1 312 ? 32.505 -35.967 26.326 1.00 32.22 313 LEU B C 1
ATOM 5860 O O . LEU B 1 312 ? 33.510 -35.857 27.019 1.00 35.36 313 LEU B O 1
ATOM 5865 N N . ASP B 1 313 ? 32.216 -35.132 25.336 1.00 31.23 314 ASP B N 1
ATOM 5866 C CA . ASP B 1 313 ? 33.073 -34.001 25.023 1.00 31.14 314 ASP B CA 1
ATOM 5867 C C . ASP B 1 313 ? 32.665 -32.772 25.821 1.00 30.64 314 ASP B C 1
ATOM 5868 O O . ASP B 1 313 ? 33.502 -32.153 26.481 1.00 32.94 314 ASP B O 1
ATOM 5873 N N . SER B 1 314 ? 31.384 -32.422 25.785 1.00 30.67 315 SER B N 1
ATOM 5874 C CA . SER B 1 314 ? 30.893 -31.274 26.526 1.00 30.48 315 SER B CA 1
ATOM 5875 C C . SER B 1 314 ? 29.457 -31.546 26.942 1.00 27.81 315 SER B C 1
ATOM 5876 O O . SER B 1 314 ? 28.790 -32.429 26.397 1.00 28.54 315 SER B O 1
ATOM 5879 N N . ALA B 1 315 ? 28.985 -30.776 27.918 1.00 28.17 316 ALA B N 1
ATOM 5880 C CA . ALA B 1 315 ? 27.635 -30.967 28.423 1.00 29.45 316 ALA B CA 1
ATOM 5881 C C . ALA B 1 315 ? 27.172 -29.699 29.121 1.00 30.85 316 ALA B C 1
ATOM 5882 O O . ALA B 1 315 ? 27.982 -28.908 29.612 1.00 29.85 316 ALA B O 1
ATOM 5884 N N . LYS B 1 316 ? 25.856 -29.518 29.150 1.00 31.96 317 LYS B N 1
ATOM 5885 C CA . LYS B 1 316 ? 25.237 -28.441 29.905 1.00 31.67 317 LYS B CA 1
ATOM 5886 C C . LYS B 1 316 ? 23.808 -28.848 30.220 1.00 33.43 317 LYS B C 1
ATOM 5887 O O . LYS B 1 316 ? 23.238 -29.731 29.575 1.00 36.33 317 LYS B O 1
ATOM 5893 N N . ILE B 1 317 ? 23.239 -28.197 31.228 1.00 34.89 318 ILE B N 1
ATOM 5894 C CA . ILE B 1 317 ? 21.867 -28.436 31.651 1.00 35.56 318 ILE B CA 1
ATOM 5895 C C . ILE B 1 317 ? 21.039 -27.213 31.289 1.00 35.97 318 ILE B C 1
ATOM 5896 O O . ILE B 1 317 ? 21.465 -26.075 31.516 1.00 37.84 318 ILE B O 1
ATOM 5901 N N . GLN B 1 318 ? 19.860 -27.445 30.722 1.00 37.09 319 GLN B N 1
ATOM 5902 C CA . GLN B 1 318 ? 18.956 -26.369 30.345 1.00 41.21 319 GLN B CA 1
ATOM 5903 C C . GLN B 1 318 ? 17.725 -26.380 31.239 1.00 40.34 319 GLN B C 1
ATOM 5904 O O . GLN B 1 318 ? 17.149 -27.438 31.514 1.00 38.79 319 GLN B O 1
ATOM 5910 N N . LEU B 1 319 ? 17.330 -25.191 31.688 1.00 41.03 320 LEU B N 1
ATOM 5911 C CA . LEU B 1 319 ? 16.193 -25.002 32.583 1.00 42.63 320 LEU B CA 1
ATOM 5912 C C . LEU B 1 319 ? 15.178 -24.126 31.862 1.00 42.74 320 LEU B C 1
ATOM 5913 O O . LEU B 1 319 ? 15.387 -22.916 31.725 1.00 43.86 320 LEU B O 1
ATOM 5918 N N . ASN B 1 320 ? 14.083 -24.738 31.405 1.00 44.50 321 ASN B N 1
ATOM 5919 C CA . ASN B 1 320 ? 13.038 -24.037 30.654 1.00 48.47 321 ASN B CA 1
ATOM 5920 C C . ASN B 1 320 ? 13.616 -23.337 29.427 1.00 49.26 321 ASN B C 1
ATOM 5921 O O . ASN B 1 320 ? 13.266 -22.196 29.120 1.00 49.17 321 ASN B O 1
ATOM 5926 N N . GLY B 1 321 ? 14.512 -24.023 28.718 1.00 48.90 322 GLY B N 1
ATOM 5927 C CA . GLY B 1 321 ? 15.107 -23.464 27.526 1.00 50.46 322 GLY B CA 1
ATOM 5928 C C . GLY B 1 321 ? 16.322 -22.597 27.774 1.00 50.02 322 GLY B C 1
ATOM 5929 O O . GLY B 1 321 ? 17.024 -22.253 26.815 1.00 50.34 322 GLY B O 1
ATOM 5930 N N . GLN B 1 322 ? 16.596 -22.242 29.027 1.00 47.09 323 GLN B N 1
ATOM 5931 C CA . GLN B 1 322 ? 17.699 -21.362 29.377 1.00 44.72 323 GLN B CA 1
ATOM 5932 C C . GLN B 1 322 ? 18.881 -22.167 29.895 1.00 44.74 323 GLN B C 1
ATOM 5933 O O . GLN B 1 322 ? 18.713 -23.192 30.560 1.00 44.86 323 GLN B O 1
ATOM 5939 N N . ASP B 1 323 ? 20.085 -21.688 29.589 1.00 43.73 324 ASP B N 1
ATOM 5940 C CA . ASP B 1 323 ? 21.289 -22.355 30.063 1.00 39.43 324 ASP B CA 1
ATOM 5941 C C . ASP B 1 323 ? 21.401 -22.171 31.571 1.00 35.57 324 ASP B C 1
ATOM 5942 O O . ASP B 1 323 ? 21.468 -21.039 32.062 1.00 37.16 324 ASP B O 1
ATOM 5947 N N . ARG B 1 324 ? 21.427 -23.284 32.305 1.00 33.53 325 ARG B N 1
ATOM 5948 C CA . ARG B 1 324 ? 21.671 -23.213 33.741 1.00 30.29 325 ARG B CA 1
ATOM 5949 C C . ARG B 1 324 ? 23.113 -22.824 34.037 1.00 32.62 325 ARG B C 1
ATOM 5950 O O . ARG B 1 324 ? 23.384 -22.156 35.042 1.00 37.89 325 ARG B O 1
ATOM 5958 N N . PHE B 1 325 ? 24.041 -23.218 33.170 1.00 30.13 326 PHE B N 1
ATOM 5959 C CA . PHE B 1 325 ? 25.438 -22.827 33.281 1.00 29.82 326 PHE B CA 1
ATOM 5960 C C . PHE B 1 325 ? 26.078 -22.956 31.909 1.00 32.77 326 PHE B C 1
ATOM 5961 O O . PHE B 1 325 ? 25.526 -23.587 31.004 1.00 32.83 326 PHE B O 1
ATOM 5969 N N . ALA B 1 326 ? 27.246 -22.339 31.761 1.00 37.01 327 ALA B N 1
ATOM 5970 C CA . ALA B 1 326 ? 27.956 -22.412 30.495 1.00 40.32 327 ALA B CA 1
ATOM 5971 C C . ALA B 1 326 ? 28.478 -23.826 30.260 1.00 39.87 327 ALA B C 1
ATOM 5972 O O . ALA B 1 326 ? 28.728 -24.587 31.198 1.00 40.59 327 ALA B O 1
ATOM 5974 N N . THR B 1 327 ? 28.636 -24.170 28.985 1.00 39.10 328 THR B N 1
ATOM 5975 C CA . THR B 1 327 ? 29.046 -25.516 28.609 1.00 36.06 328 THR B CA 1
ATOM 5976 C C . THR B 1 327 ? 30.458 -25.812 29.103 1.00 30.53 328 THR B C 1
ATOM 5977 O O . THR B 1 327 ? 31.375 -25.006 28.919 1.00 28.12 328 THR B O 1
ATOM 5981 N N . ARG B 1 328 ? 30.630 -26.974 29.729 1.00 30.83 329 ARG B N 1
ATOM 5982 C CA . ARG B 1 328 ? 31.927 -27.435 30.196 1.00 31.37 329 ARG B CA 1
ATOM 5983 C C . ARG B 1 328 ? 32.251 -28.793 29.587 1.00 29.56 329 ARG B C 1
ATOM 5984 O O . ARG B 1 328 ? 31.364 -29.535 29.156 1.00 26.52 329 ARG B O 1
ATOM 5992 N N . LYS B 1 329 ? 33.542 -29.113 29.568 1.00 31.84 330 LYS B N 1
ATOM 5993 C CA . LYS B 1 329 ? 33.997 -30.389 29.040 1.00 26.65 330 LYS B CA 1
ATOM 5994 C C . LYS B 1 329 ? 33.571 -31.534 29.956 1.00 28.26 330 LYS B C 1
ATOM 5995 O O . LYS B 1 329 ? 33.176 -31.334 31.108 1.00 30.14 330 LYS B O 1
ATOM 6001 N N . GLY B 1 330 ? 33.652 -32.754 29.421 1.00 28.47 331 GLY B N 1
ATOM 6002 C CA . GLY B 1 330 ? 33.302 -33.922 30.210 1.00 27.31 331 GLY B CA 1
ATOM 6003 C C . GLY B 1 330 ? 34.199 -34.121 31.414 1.00 25.58 331 GLY B C 1
ATOM 6004 O O . GLY B 1 330 ? 33.756 -34.632 32.446 1.00 26.49 331 GLY B O 1
ATOM 6005 N N . SER B 1 331 ? 35.467 -33.721 31.307 1.00 24.39 332 SER B N 1
ATOM 6006 C CA . SER B 1 331 ? 36.380 -33.837 32.437 1.00 26.90 332 SER B CA 1
ATOM 6007 C C . SER B 1 331 ? 36.002 -32.913 33.588 1.00 27.29 332 SER B C 1
ATOM 6008 O O . SER B 1 331 ? 36.405 -33.170 34.727 1.00 28.76 332 SER B O 1
ATOM 6011 N N . TYR B 1 332 ? 35.245 -31.847 33.319 1.00 27.81 333 TYR B N 1
ATOM 6012 C CA . TYR B 1 332 ? 34.810 -30.956 34.390 1.00 24.70 333 TYR B CA 1
ATOM 6013 C C . TYR B 1 332 ? 33.844 -31.657 35.339 1.00 26.52 333 TYR B C 1
ATOM 6014 O O . TYR B 1 332 ? 33.975 -31.549 36.564 1.00 29.82 333 TYR B O 1
ATOM 6023 N N . PHE B 1 333 ? 32.859 -32.374 34.795 1.00 26.99 334 PHE B N 1
ATOM 6024 C CA . PHE B 1 333 ? 31.882 -33.056 35.635 1.00 23.79 334 PHE B CA 1
ATOM 6025 C C . PHE B 1 333 ? 32.442 -34.307 36.293 1.00 24.50 334 PHE B C 1
ATOM 6026 O O . PHE B 1 333 ? 31.852 -34.798 37.261 1.00 27.42 334 PHE B O 1
ATOM 6034 N N . ASN B 1 334 ? 33.556 -34.833 35.792 1.00 24.27 335 ASN B N 1
ATOM 6035 C CA . ASN B 1 334 ? 34.179 -36.022 36.357 1.00 21.61 335 ASN B CA 1
ATOM 6036 C C . ASN B 1 334 ? 35.286 -35.701 37.350 1.00 24.02 335 ASN B C 1
ATOM 6037 O O . ASN B 1 334 ? 35.480 -36.454 38.310 1.00 28.50 335 ASN B O 1
ATOM 6042 N N . LYS B 1 335 ? 36.006 -34.599 37.150 1.00 23.15 336 LYS B N 1
ATOM 6043 C CA . LYS B 1 335 ? 37.110 -34.208 38.016 1.00 21.91 336 LYS B CA 1
ATOM 6044 C C . LYS B 1 335 ? 36.778 -33.017 38.901 1.00 22.76 336 LYS B C 1
ATOM 6045 O O . LYS B 1 335 ? 37.006 -33.067 40.113 1.00 24.69 336 LYS B O 1
ATOM 6051 N N . VAL B 1 336 ? 36.238 -31.942 38.327 1.00 24.08 337 VAL B N 1
ATOM 6052 C CA . VAL B 1 336 ? 36.129 -30.683 39.058 1.00 24.46 337 VAL B CA 1
ATOM 6053 C C . VAL B 1 336 ? 34.911 -30.680 39.970 1.00 25.03 337 VAL B C 1
ATOM 6054 O O . VAL B 1 336 ? 35.007 -30.315 41.148 1.00 29.63 337 VAL B O 1
ATOM 6058 N N . GLN B 1 337 ? 33.750 -31.067 39.445 1.00 24.26 338 GLN B N 1
ATOM 6059 C CA . GLN B 1 337 ? 32.561 -31.148 40.288 1.00 25.40 338 GLN B CA 1
ATOM 6060 C C . GLN B 1 337 ? 32.758 -32.067 41.488 1.00 26.32 338 GLN B C 1
ATOM 6061 O O . GLN B 1 337 ? 32.359 -31.673 42.599 1.00 26.52 338 GLN B O 1
ATOM 6067 N N . PRO B 1 338 ? 33.342 -33.265 41.361 1.00 26.86 339 PRO B N 1
ATOM 6068 C CA . PRO B 1 338 ? 33.649 -34.036 42.574 1.00 21.92 339 PRO B CA 1
ATOM 6069 C C . PRO B 1 338 ? 34.721 -33.397 43.441 1.00 22.65 339 PRO B C 1
ATOM 6070 O O . PRO B 1 338 ? 34.650 -33.520 44.669 1.00 22.17 339 PRO B O 1
ATOM 6074 N N . TYR B 1 339 ? 35.725 -32.741 42.849 1.00 22.08 340 TYR B N 1
ATOM 6075 C CA . TYR B 1 339 ? 36.754 -32.091 43.659 1.00 21.11 340 TYR B CA 1
ATOM 6076 C C . TYR B 1 339 ? 36.168 -30.977 44.517 1.00 22.38 340 TYR B C 1
ATOM 6077 O O . TYR B 1 339 ? 36.557 -30.810 45.679 1.00 25.32 340 TYR B O 1
ATOM 6086 N N . GLN B 1 340 ? 35.240 -30.198 43.962 1.00 21.55 341 GLN B N 1
ATOM 6087 C CA . GLN B 1 340 ? 34.723 -29.034 44.671 1.00 24.86 341 GLN B CA 1
ATOM 6088 C C . GLN B 1 340 ? 33.676 -29.377 45.723 1.00 26.69 341 GLN B C 1
ATOM 6089 O O . GLN B 1 340 ? 33.467 -28.578 46.643 1.00 29.76 341 GLN B O 1
ATOM 6095 N N . SER B 1 341 ? 33.019 -30.535 45.625 1.00 27.58 342 SER B N 1
ATOM 6096 C CA . SER B 1 341 ? 31.881 -30.829 46.488 1.00 27.57 342 SER B CA 1
ATOM 6097 C C . SER B 1 341 ? 31.943 -32.173 47.209 1.00 26.46 342 SER B C 1
ATOM 6098 O O . SER B 1 341 ? 31.146 -32.386 48.128 1.00 28.00 342 SER B O 1
ATOM 6101 N N . ILE B 1 342 ? 32.848 -33.082 46.835 1.00 25.54 343 ILE B N 1
ATOM 6102 C CA . ILE B 1 342 ? 32.936 -34.408 47.439 1.00 23.34 343 ILE B CA 1
ATOM 6103 C C . ILE B 1 342 ? 34.290 -34.634 48.105 1.00 20.59 343 ILE B C 1
ATOM 6104 O O . ILE B 1 342 ? 34.362 -34.969 49.292 1.00 22.68 343 ILE B O 1
ATOM 6109 N N . GLY B 1 343 ? 35.375 -34.470 47.354 1.00 19.96 344 GLY B N 1
ATOM 6110 C CA . GLY B 1 343 ? 36.699 -34.661 47.910 1.00 21.24 344 GLY B CA 1
ATOM 6111 C C . GLY B 1 343 ? 37.240 -36.068 47.823 1.00 19.92 344 GLY B C 1
ATOM 6112 O O . GLY B 1 343 ? 38.024 -36.475 48.688 1.00 22.22 344 GLY B O 1
ATOM 6113 N N . GLY B 1 344 ? 36.842 -36.831 46.811 1.00 20.96 345 GLY B N 1
ATOM 6114 C CA . GLY B 1 344 ? 37.395 -38.152 46.601 1.00 19.70 345 GLY B CA 1
ATOM 6115 C C . GLY B 1 344 ? 38.028 -38.251 45.232 1.00 20.76 345 GLY B C 1
ATOM 6116 O O . GLY B 1 344 ? 38.692 -37.312 44.782 1.00 20.97 345 GLY B O 1
ATOM 6117 N N . VAL B 1 345 ? 37.833 -39.377 44.555 1.00 19.57 346 VAL B N 1
ATOM 6118 C CA . VAL B 1 345 ? 38.268 -39.531 43.174 1.00 20.54 346 VAL B CA 1
ATOM 6119 C C . VAL B 1 345 ? 37.225 -40.365 42.443 1.00 22.99 346 VAL B C 1
ATOM 6120 O O . VAL B 1 345 ? 36.744 -41.374 42.969 1.00 25.13 346 VAL B O 1
ATOM 6124 N N . THR B 1 346 ? 36.847 -39.920 41.249 1.00 22.76 347 THR B N 1
ATOM 6125 C CA . THR B 1 346 ? 35.805 -40.561 40.475 1.00 22.61 347 THR B CA 1
ATOM 6126 C C . THR B 1 346 ? 36.394 -41.120 39.189 1.00 23.52 347 THR B C 1
ATOM 6127 O O . THR B 1 346 ? 37.065 -40.384 38.450 1.00 24.53 347 THR B O 1
ATOM 6131 N N . PRO B 1 347 ? 36.183 -42.400 38.890 1.00 24.27 348 PRO B N 1
ATOM 6132 C CA . PRO B 1 347 ? 36.710 -42.962 37.644 1.00 25.80 348 PRO B CA 1
ATOM 6133 C C . PRO B 1 347 ? 36.074 -42.304 36.430 1.00 30.17 348 PRO B C 1
ATOM 6134 O O . PRO B 1 347 ? 34.969 -41.759 36.490 1.00 34.29 348 PRO B O 1
ATOM 6138 N N . ALA B 1 348 ? 36.803 -42.346 35.317 1.00 30.01 349 ALA B N 1
ATOM 6139 C CA . ALA B 1 348 ? 36.310 -41.755 34.082 1.00 27.97 349 ALA B CA 1
ATOM 6140 C C . ALA B 1 348 ? 35.003 -42.415 33.662 1.00 26.84 349 ALA B C 1
ATOM 6141 O O . ALA B 1 348 ? 34.769 -43.601 33.913 1.00 29.36 349 ALA B O 1
ATOM 6143 N N . GLY B 1 349 ? 34.138 -41.629 33.023 1.00 26.13 350 GLY B N 1
ATOM 6144 C CA . GLY B 1 349 ? 32.851 -42.115 32.580 1.00 25.27 350 GLY B CA 1
ATOM 6145 C C . GLY B 1 349 ? 31.703 -41.868 33.534 1.00 25.27 350 GLY B C 1
ATOM 6146 O O . GLY B 1 349 ? 30.553 -42.155 33.178 1.00 28.09 350 GLY B O 1
ATOM 6147 N N . VAL B 1 350 ? 31.971 -41.360 34.734 1.00 24.66 351 VAL B N 1
ATOM 6148 C CA . VAL B 1 350 ? 30.935 -41.001 35.696 1.00 23.47 351 VAL B CA 1
ATOM 6149 C C . VAL B 1 350 ? 30.974 -39.493 35.887 1.00 27.31 351 VAL B C 1
ATOM 6150 O O . VAL B 1 350 ? 32.039 -38.922 36.152 1.00 30.00 351 VAL B O 1
ATOM 6154 N N . TYR B 1 351 ? 29.817 -38.851 35.761 1.00 27.02 352 TYR B N 1
ATOM 6155 C CA . TYR B 1 351 ? 29.739 -37.401 35.748 1.00 24.71 352 TYR B CA 1
ATOM 6156 C C . TYR B 1 351 ? 28.752 -36.925 36.801 1.00 26.92 352 TYR B C 1
ATOM 6157 O O . TYR B 1 351 ? 27.813 -37.636 37.169 1.00 29.36 352 TYR B O 1
ATOM 6166 N N . LEU B 1 352 ? 28.980 -35.707 37.283 1.00 26.77 353 LEU B N 1
ATOM 6167 C CA . LEU B 1 352 ? 28.180 -35.131 38.350 1.00 24.15 353 LEU B CA 1
ATOM 6168 C C . LEU B 1 352 ? 28.007 -33.640 38.114 1.00 24.08 353 LEU B C 1
ATOM 6169 O O . LEU B 1 352 ? 28.939 -32.963 37.671 1.00 27.97 353 LEU B O 1
ATOM 6174 N N . TYR B 1 353 ? 26.809 -33.135 38.399 1.00 21.92 354 TYR B N 1
ATOM 6175 C CA . TYR B 1 353 ? 26.593 -31.708 38.595 1.00 22.07 354 TYR B CA 1
ATOM 6176 C C . TYR B 1 353 ? 25.784 -31.537 39.868 1.00 25.15 354 TYR B C 1
ATOM 6177 O O . TYR B 1 353 ? 24.652 -32.023 39.958 1.00 24.07 354 TYR B O 1
ATOM 6186 N N . SER B 1 354 ? 26.362 -30.850 40.846 1.00 25.62 355 SER B N 1
ATOM 6187 C CA . SER B 1 354 ? 25.764 -30.717 42.164 1.00 26.73 355 SER B CA 1
ATOM 6188 C C . SER B 1 354 ? 25.109 -29.352 42.306 1.00 28.99 355 SER B C 1
ATOM 6189 O O . SER B 1 354 ? 25.718 -28.327 41.983 1.00 31.50 355 SER B O 1
ATOM 6192 N N . PHE B 1 355 ? 23.868 -29.348 42.777 1.00 26.98 356 PHE B N 1
ATOM 6193 C CA . PHE B 1 355 ? 23.210 -28.130 43.219 1.00 27.14 356 PHE B CA 1
ATOM 6194 C C . PHE B 1 355 ? 23.459 -27.845 44.694 1.00 29.79 356 PHE B C 1
ATOM 6195 O O . PHE B 1 355 ? 23.011 -26.809 45.196 1.00 32.74 356 PHE B O 1
ATOM 6203 N N . ALA B 1 356 ? 24.158 -28.736 45.392 1.00 29.72 357 ALA B N 1
ATOM 6204 C CA . ALA B 1 356 ? 24.408 -28.619 46.819 1.00 25.38 357 ALA B CA 1
ATOM 6205 C C . ALA B 1 356 ? 25.886 -28.365 47.078 1.00 26.80 357 ALA B C 1
ATOM 6206 O O . ALA B 1 356 ? 26.750 -28.756 46.288 1.00 29.32 357 ALA B O 1
ATOM 6208 N N . LEU B 1 357 ? 26.168 -27.699 48.201 1.00 28.04 358 LEU B N 1
ATOM 6209 C CA . LEU B 1 357 ? 27.552 -27.481 48.606 1.00 26.85 358 LEU B CA 1
ATOM 6210 C C . LEU B 1 357 ? 28.191 -28.764 49.121 1.00 27.36 358 LEU B C 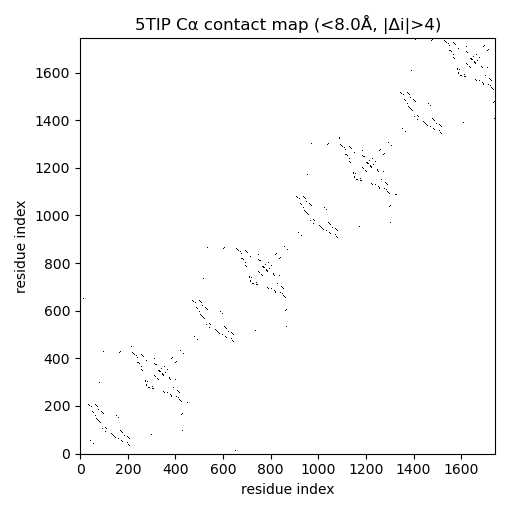1
ATOM 6211 O O . LEU B 1 357 ? 29.395 -28.974 48.934 1.00 28.35 358 LEU B O 1
ATOM 6216 N N . LYS B 1 358 ? 27.408 -29.624 49.769 1.00 29.99 359 LYS B N 1
ATOM 6217 C CA . LYS B 1 358 ? 27.874 -30.917 50.270 1.00 31.81 359 LYS B CA 1
ATOM 6218 C C . LYS B 1 358 ? 26.851 -31.970 49.871 1.00 31.67 359 LYS B C 1
ATOM 6219 O O . LYS B 1 358 ? 25.998 -32.363 50.678 1.00 34.97 359 LYS B O 1
ATOM 6225 N N . PRO B 1 359 ? 26.903 -32.448 48.624 1.00 28.65 360 PRO B N 1
ATOM 6226 C CA . PRO B 1 359 ? 25.907 -33.437 48.184 1.00 26.81 360 PRO B CA 1
ATOM 6227 C C . PRO B 1 359 ? 26.005 -34.758 48.925 1.00 30.30 360 PRO B C 1
ATOM 6228 O O . PRO B 1 359 ? 25.000 -35.472 49.026 1.00 33.36 360 PRO B O 1
ATOM 6232 N N . ALA B 1 360 ? 27.183 -35.105 49.445 1.00 30.89 361 ALA B N 1
ATOM 6233 C CA . ALA B 1 360 ? 27.349 -36.344 50.193 1.00 31.00 361 ALA B CA 1
ATOM 6234 C C . ALA B 1 360 ? 26.920 -36.219 51.648 1.00 33.59 361 ALA B C 1
ATOM 6235 O O . ALA B 1 360 ? 26.914 -37.228 52.362 1.00 36.80 361 ALA B O 1
ATOM 6237 N N . GLY B 1 361 ? 26.551 -35.018 52.075 1.00 31.41 362 GLY B N 1
ATOM 6238 C CA . GLY B 1 361 ? 26.107 -34.799 53.437 1.00 27.69 362 GLY B CA 1
ATOM 6239 C C . GLY B 1 361 ? 24.600 -34.906 53.526 1.00 25.92 362 GLY B C 1
ATOM 6240 O O . GLY B 1 361 ? 23.898 -34.541 52.591 1.00 28.03 362 GLY B O 1
ATOM 6241 N N . ARG B 1 362 ? 24.100 -35.409 54.648 1.00 25.57 363 ARG B N 1
ATOM 6242 C CA . ARG B 1 362 ? 22.662 -35.558 54.839 1.00 28.76 363 ARG B CA 1
ATOM 6243 C C . ARG B 1 362 ? 21.994 -34.203 55.019 1.00 31.57 363 ARG B C 1
ATOM 6244 O O . ARG B 1 362 ? 20.893 -33.975 54.531 1.00 34.59 363 ARG B O 1
ATOM 6252 N N . GLN B 1 363 ? 22.668 -33.310 55.730 1.00 29.77 364 GLN B N 1
ATOM 6253 C CA . GLN B 1 363 ? 22.154 -31.971 55.959 1.00 27.50 364 GLN B CA 1
ATOM 6254 C C . GLN B 1 363 ? 22.060 -31.248 54.626 1.00 27.60 364 GLN B C 1
ATOM 6255 O O . GLN B 1 363 ? 23.042 -31.158 53.901 1.00 30.62 364 GLN B O 1
ATOM 6261 N N . PRO B 1 364 ? 20.871 -30.732 54.296 1.00 27.77 365 PRO B N 1
ATOM 6262 C CA . PRO B 1 364 ? 20.689 -30.019 53.026 1.00 25.45 365 PRO B CA 1
ATOM 6263 C C . PRO B 1 364 ? 21.604 -28.808 52.929 1.00 27.83 365 PRO B C 1
ATOM 6264 O O . PRO B 1 364 ? 21.810 -28.080 53.902 1.00 28.90 365 PRO B O 1
ATOM 6268 N N . SER B 1 365 ? 22.161 -28.603 51.737 1.00 27.11 366 SER B N 1
ATOM 6269 C CA . SER B 1 365 ? 23.086 -27.503 51.486 1.00 22.98 366 SER B CA 1
ATOM 6270 C C . SER B 1 365 ? 22.901 -26.967 50.073 1.00 25.11 366 SER B C 1
ATOM 6271 O O . SER B 1 365 ? 23.870 -26.645 49.379 1.00 26.93 366 SER B O 1
ATOM 6274 N N . GLY B 1 366 ? 21.650 -26.858 49.632 1.00 25.94 367 GLY B N 1
ATOM 6275 C CA . GLY B 1 366 ? 21.363 -26.357 48.302 1.00 28.07 367 GLY B CA 1
ATOM 6276 C C . GLY B 1 366 ? 20.643 -27.353 47.418 1.00 28.21 367 GLY B C 1
ATOM 6277 O O . GLY B 1 366 ? 21.126 -28.469 47.207 1.00 30.02 367 GLY B O 1
ATOM 6278 N N . THR B 1 367 ? 19.480 -26.966 46.896 1.00 30.25 368 THR B N 1
ATOM 6279 C CA . THR B 1 367 ? 18.698 -27.828 46.023 1.00 30.60 368 THR B CA 1
ATOM 6280 C C . THR B 1 367 ? 18.130 -27.005 44.877 1.00 31.39 368 THR B C 1
ATOM 6281 O O . THR B 1 367 ? 18.131 -25.771 44.902 1.00 33.72 368 THR B O 1
ATOM 6285 N N . CYS B 1 368 ? 17.640 -27.713 43.864 1.00 30.29 369 CYS B N 1
ATOM 6286 C CA . CYS B 1 368 ? 16.861 -27.121 42.788 1.00 29.33 369 CYS B CA 1
ATOM 6287 C C . CYS B 1 368 ? 15.546 -27.873 42.685 1.00 27.83 369 CYS B C 1
ATOM 6288 O O . CYS B 1 368 ? 15.537 -29.103 42.569 1.00 26.20 369 CYS B O 1
ATOM 6291 N N . ASN B 1 369 ? 14.442 -27.136 42.721 1.00 30.79 370 ASN B N 1
ATOM 6292 C CA . ASN B 1 369 ? 13.114 -27.741 42.726 1.00 32.20 370 ASN B CA 1
ATOM 6293 C C . ASN B 1 369 ? 12.708 -28.035 41.287 1.00 33.72 370 ASN B C 1
ATOM 6294 O O . ASN B 1 369 ? 12.298 -27.137 40.547 1.00 35.34 370 ASN B O 1
ATOM 6299 N N . PHE B 1 370 ? 12.823 -29.303 40.885 1.00 35.30 371 PHE B N 1
ATOM 6300 C CA . PHE B 1 370 ? 12.417 -29.707 39.544 1.00 35.25 371 PHE B CA 1
ATOM 6301 C C . PHE B 1 370 ? 10.905 -29.715 39.365 1.00 37.09 371 PHE B C 1
ATOM 6302 O O . PHE B 1 370 ? 10.437 -29.831 38.227 1.00 41.05 371 PHE B O 1
ATOM 6310 N N . SER B 1 371 ? 10.134 -29.602 40.448 1.00 36.89 372 SER B N 1
ATOM 6311 C CA . SER B 1 371 ? 8.688 -29.448 40.333 1.00 37.66 372 SER B CA 1
ATOM 6312 C C . SER B 1 371 ? 8.301 -28.061 39.840 1.00 39.27 372 SER B C 1
ATOM 6313 O O . SER B 1 371 ? 7.145 -27.851 39.459 1.00 37.84 372 SER B O 1
ATOM 6316 N N . ARG B 1 372 ? 9.246 -27.124 39.837 1.00 43.21 373 ARG B N 1
ATOM 6317 C CA . ARG B 1 372 ? 9.042 -25.760 39.378 1.00 46.54 373 ARG B CA 1
ATOM 6318 C C . ARG B 1 372 ? 9.607 -25.542 37.982 1.00 50.12 373 ARG B C 1
ATOM 6319 O O . ARG B 1 372 ? 9.625 -24.406 37.499 1.00 54.73 373 ARG B O 1
ATOM 6327 N N . ILE B 1 373 ? 10.055 -26.608 37.322 1.00 48.93 374 ILE B N 1
ATOM 6328 C CA . ILE B 1 373 ? 10.663 -26.540 35.999 1.00 50.55 374 ILE B CA 1
ATOM 6329 C C . ILE B 1 373 ? 9.812 -27.357 35.037 1.00 54.94 374 ILE B C 1
ATOM 6330 O O . ILE B 1 373 ? 9.646 -28.569 35.227 1.00 56.21 374 ILE B O 1
ATOM 6335 N N . ASP B 1 374 ? 9.272 -26.700 34.008 1.00 57.32 375 ASP B N 1
ATOM 6336 C CA . ASP B 1 374 ? 8.465 -27.419 33.026 1.00 59.61 375 ASP B CA 1
ATOM 6337 C C . ASP B 1 374 ? 9.333 -28.255 32.093 1.00 56.16 375 ASP B C 1
ATOM 6338 O O . ASP B 1 374 ? 8.992 -29.402 31.781 1.00 56.81 375 ASP B O 1
ATOM 6343 N N . ASN B 1 375 ? 10.457 -27.703 31.638 1.00 54.34 376 ASN B N 1
ATOM 6344 C CA . ASN B 1 375 ? 11.319 -28.363 30.661 1.00 54.66 376 ASN B CA 1
ATOM 6345 C C . ASN B 1 375 ? 12.755 -28.337 31.168 1.00 52.45 376 ASN B C 1
ATOM 6346 O O . ASN B 1 375 ? 13.370 -27.268 31.249 1.00 55.75 376 ASN B O 1
ATOM 6351 N N . ALA B 1 376 ? 13.286 -29.510 31.504 1.00 47.30 377 ALA B N 1
ATOM 6352 C CA . ALA B 1 376 ? 14.689 -29.681 31.854 1.00 41.99 377 ALA B CA 1
ATOM 6353 C C . ALA B 1 376 ? 15.325 -30.649 30.869 1.00 40.78 377 ALA B C 1
ATOM 6354 O O . ALA B 1 376 ? 14.799 -31.742 30.641 1.00 41.76 377 ALA B O 1
ATOM 6356 N N . THR B 1 377 ? 16.447 -30.242 30.279 1.00 40.34 378 THR B N 1
ATOM 6357 C CA . THR B 1 377 ? 17.092 -30.996 29.215 1.00 40.84 378 THR B CA 1
ATOM 6358 C C . THR B 1 377 ? 18.587 -31.091 29.484 1.00 40.19 378 THR B C 1
ATOM 6359 O O . THR B 1 377 ? 19.213 -30.112 29.900 1.00 43.13 378 THR B O 1
ATOM 6363 N N . LEU B 1 378 ? 19.153 -32.273 29.249 1.00 38.95 379 LEU B N 1
ATOM 6364 C CA . LEU B 1 378 ? 20.593 -32.489 29.337 1.00 37.96 379 LEU B CA 1
ATOM 6365 C C . LEU B 1 378 ? 21.163 -32.468 27.923 1.00 37.80 379 LEU B C 1
ATOM 6366 O O . LEU B 1 378 ? 20.975 -33.418 27.156 1.00 42.83 379 LEU B O 1
ATOM 6371 N N . SER B 1 379 ? 21.861 -31.388 27.584 1.00 37.03 380 SER B N 1
ATOM 6372 C CA . SER B 1 379 ? 22.443 -31.220 26.258 1.00 38.39 380 SER B CA 1
ATOM 6373 C C . SER B 1 379 ? 23.837 -31.834 26.240 1.00 38.12 380 SER B C 1
ATOM 6374 O O . SER B 1 379 ? 24.710 -31.430 27.017 1.00 39.06 380 SER B O 1
ATOM 6377 N N . LEU B 1 380 ? 24.043 -32.806 25.355 1.00 36.11 381 LEU B N 1
ATOM 6378 C CA . LEU B 1 380 ? 25.279 -33.570 25.298 1.00 32.52 381 LEU B CA 1
ATOM 6379 C C . LEU B 1 380 ? 25.975 -33.374 23.959 1.00 34.83 381 LEU B C 1
ATOM 6380 O O . LEU B 1 380 ? 25.335 -33.136 22.932 1.00 41.26 381 LEU B O 1
ATOM 6385 N N . THR B 1 381 ? 27.302 -33.479 23.987 1.00 35.22 382 THR B N 1
ATOM 6386 C CA . THR B 1 381 ? 28.119 -33.501 22.783 1.00 38.26 382 THR B CA 1
ATOM 6387 C C . THR B 1 381 ? 29.218 -34.531 22.983 1.00 36.56 382 THR B C 1
ATOM 6388 O O . THR B 1 381 ? 29.953 -34.470 23.974 1.00 37.75 382 THR B O 1
ATOM 6392 N N . TYR B 1 382 ? 29.326 -35.472 22.053 1.00 35.38 383 TYR B N 1
ATOM 6393 C CA . TYR B 1 382 ? 30.249 -36.589 22.177 1.00 32.89 383 TYR B CA 1
ATOM 6394 C C . TYR B 1 382 ? 31.540 -36.325 21.414 1.00 32.26 383 TYR B C 1
ATOM 6395 O O . TYR B 1 382 ? 31.588 -35.529 20.473 1.00 29.86 383 TYR B O 1
ATOM 6404 N N . LYS B 1 383 ? 32.597 -37.009 21.844 1.00 32.86 384 LYS B N 1
ATOM 6405 C CA . LYS B 1 383 ? 33.855 -36.991 21.118 1.00 35.69 384 LYS B CA 1
ATOM 6406 C C . LYS B 1 383 ? 33.724 -37.779 19.817 1.00 41.68 384 LYS B C 1
ATOM 6407 O O . LYS B 1 383 ? 32.793 -38.567 19.625 1.00 43.33 384 LYS B O 1
ATOM 6413 N N . THR B 1 384 ? 34.676 -37.560 18.916 1.00 43.99 385 THR B N 1
ATOM 6414 C CA . THR B 1 384 ? 34.760 -38.334 17.683 1.00 45.52 385 THR B CA 1
ATOM 6415 C C . THR B 1 384 ? 35.495 -39.636 17.979 1.00 47.02 385 THR B C 1
ATOM 6416 O O . THR B 1 384 ? 36.693 -39.626 18.281 1.00 50.09 385 THR B O 1
ATOM 6420 N N . CYS B 1 385 ? 34.780 -40.759 17.905 1.00 43.93 386 CYS B N 1
ATOM 6421 C CA . CYS B 1 385 ? 35.350 -42.068 18.231 1.00 41.99 386 CYS B CA 1
ATOM 6422 C C . CYS B 1 385 ? 36.230 -42.537 17.071 1.00 40.08 386 CYS B C 1
ATOM 6423 O O . CYS B 1 385 ? 35.952 -43.520 16.382 1.00 40.82 386 CYS B O 1
ATOM 6426 N N . SER B 1 386 ? 37.337 -41.821 16.879 1.00 37.40 387 SER B N 1
ATOM 6427 C CA . SER B 1 386 ? 38.192 -42.029 15.721 1.00 32.66 387 SER B CA 1
ATOM 6428 C C . SER B 1 386 ? 39.527 -42.686 16.045 1.00 32.39 387 SER B C 1
ATOM 6429 O O . SER B 1 386 ? 40.277 -43.004 15.117 1.00 44.72 387 SER B O 1
ATOM 6432 N N . ILE B 1 387 ? 39.849 -42.897 17.315 1.00 31.29 388 ILE B N 1
ATOM 6433 C CA . ILE B 1 387 ? 41.127 -43.501 17.674 1.00 36.71 388 ILE B CA 1
ATOM 6434 C C . ILE B 1 387 ? 41.050 -45.006 17.476 1.00 40.27 388 ILE B C 1
ATOM 6435 O O . ILE B 1 387 ? 40.037 -45.638 17.796 1.00 42.78 388 ILE B O 1
ATOM 6440 N N . ASP B 1 388 ? 42.114 -45.588 16.930 1.00 40.60 389 ASP B N 1
ATOM 6441 C CA . ASP B 1 388 ? 42.192 -47.038 16.826 1.00 40.75 389 ASP B CA 1
ATOM 6442 C C . ASP B 1 388 ? 42.386 -47.593 18.228 1.00 41.00 389 ASP B C 1
ATOM 6443 O O . ASP B 1 388 ? 43.404 -47.322 18.867 1.00 43.11 389 ASP B O 1
ATOM 6448 N N . ALA B 1 389 ? 41.408 -48.362 18.710 1.00 38.28 390 ALA B N 1
ATOM 6449 C CA . ALA B 1 389 ? 41.467 -48.850 20.081 1.00 35.42 390 ALA B CA 1
ATOM 6450 C C . ALA B 1 389 ? 42.508 -49.944 20.276 1.00 37.77 390 ALA B C 1
ATOM 6451 O O . ALA B 1 389 ? 42.923 -50.192 21.414 1.00 40.01 390 ALA B O 1
ATOM 6453 N N . THR B 1 390 ? 42.946 -50.599 19.205 1.00 38.39 391 THR B N 1
ATOM 6454 C CA . THR B 1 390 ? 43.941 -51.658 19.303 1.00 35.98 391 THR B CA 1
ATOM 6455 C C . THR B 1 390 ? 45.373 -51.142 19.270 1.00 34.78 391 THR B C 1
ATOM 6456 O O . THR B 1 390 ? 46.305 -51.939 19.419 1.00 31.69 391 THR B O 1
ATOM 6460 N N . SER B 1 391 ? 45.575 -49.841 19.080 1.00 31.32 392 SER B N 1
ATOM 6461 C CA . SER B 1 391 ? 46.919 -49.273 19.034 1.00 35.32 392 SER B CA 1
ATOM 6462 C C . SER B 1 391 ? 47.202 -48.531 20.331 1.00 39.46 392 SER B C 1
ATOM 6463 O O . SER B 1 391 ? 46.584 -47.486 20.585 1.00 44.39 392 SER B O 1
ATOM 6466 N N . PRO B 1 392 ? 48.117 -49.015 21.175 1.00 36.65 393 PRO B N 1
ATOM 6467 C CA . PRO B 1 392 ? 48.453 -48.257 22.392 1.00 34.65 393 PRO B CA 1
ATOM 6468 C C . PRO B 1 392 ? 49.085 -46.908 22.104 1.00 36.74 393 PRO B C 1
ATOM 6469 O O . PRO B 1 392 ? 48.858 -45.955 22.859 1.00 38.49 393 PRO B O 1
ATOM 6473 N N . ALA B 1 393 ? 49.873 -46.797 21.032 1.00 37.42 394 ALA B N 1
ATOM 6474 C CA . ALA B 1 393 ? 50.479 -45.515 20.690 1.00 35.56 394 ALA B CA 1
ATOM 6475 C C . ALA B 1 393 ? 49.429 -44.481 20.308 1.00 37.19 394 ALA B C 1
ATOM 6476 O O . ALA B 1 393 ? 49.617 -43.286 20.563 1.00 39.57 394 ALA B O 1
ATOM 6478 N N . ALA B 1 394 ? 48.325 -44.914 19.699 1.00 36.43 395 ALA B N 1
ATOM 6479 C CA . ALA B 1 394 ? 47.266 -43.978 19.342 1.00 35.48 395 ALA B CA 1
ATOM 6480 C C . ALA B 1 394 ? 46.402 -43.619 20.544 1.00 36.42 395 ALA B C 1
ATOM 6481 O O . ALA B 1 394 ? 45.935 -42.480 20.656 1.00 40.05 395 ALA B O 1
ATOM 6483 N N . VAL B 1 395 ? 46.183 -44.570 21.453 1.00 34.81 396 VAL B N 1
ATOM 6484 C CA . VAL B 1 395 ? 45.340 -44.306 22.616 1.00 32.82 396 VAL B CA 1
ATOM 6485 C C . VAL B 1 395 ? 46.099 -43.495 23.659 1.00 32.44 396 VAL B C 1
ATOM 6486 O O . VAL B 1 395 ? 45.551 -42.561 24.254 1.00 34.95 396 VAL B O 1
ATOM 6490 N N . LEU B 1 396 ? 47.367 -43.827 23.890 1.00 33.07 397 LEU B N 1
ATOM 6491 C CA . LEU B 1 396 ? 48.170 -43.133 24.888 1.00 33.47 397 LEU B CA 1
ATOM 6492 C C . LEU B 1 396 ? 48.779 -41.840 24.364 1.00 36.24 397 LEU B C 1
ATOM 6493 O O . LEU B 1 396 ? 49.550 -41.199 25.087 1.00 38.34 397 LEU B O 1
ATOM 6498 N N . GLY B 1 397 ? 48.467 -41.449 23.131 1.00 35.17 398 GLY B N 1
ATOM 6499 C CA . GLY B 1 397 ? 48.986 -40.216 22.576 1.00 35.29 398 GLY B CA 1
ATOM 6500 C C . GLY B 1 397 ? 48.043 -39.562 21.588 1.00 37.72 398 GLY B C 1
ATOM 6501 O O . GLY B 1 397 ? 48.311 -39.549 20.383 1.00 39.92 398 GLY B O 1
ATOM 6502 N N . ASN B 1 398 ? 46.933 -39.015 22.079 1.00 36.49 399 ASN B N 1
ATOM 6503 C CA . ASN B 1 398 ? 45.973 -38.346 21.213 1.00 38.49 399 ASN B CA 1
ATOM 6504 C C . ASN B 1 398 ? 45.479 -37.085 21.911 1.00 37.52 399 ASN B C 1
ATOM 6505 O O . ASN B 1 398 ? 45.947 -36.724 22.995 1.00 37.28 399 ASN B O 1
ATOM 6510 N N . THR B 1 399 ? 44.510 -36.424 21.285 1.00 36.86 400 THR B N 1
ATOM 6511 C CA . THR B 1 399 ? 44.045 -35.113 21.695 1.00 36.44 400 THR B CA 1
ATOM 6512 C C . THR B 1 399 ? 42.768 -35.224 22.530 1.00 38.43 400 THR B C 1
ATOM 6513 O O . THR B 1 399 ? 42.293 -36.318 22.850 1.00 39.00 400 THR B O 1
ATOM 6517 N N . GLU B 1 400 ? 42.197 -34.069 22.874 1.00 39.55 401 GLU B N 1
ATOM 6518 C CA . GLU B 1 400 ? 41.151 -33.994 23.887 1.00 38.67 401 GLU B CA 1
ATOM 6519 C C . GLU B 1 400 ? 39.775 -34.381 23.356 1.00 39.39 401 GLU B C 1
ATOM 6520 O O . GLU B 1 400 ? 38.968 -34.944 24.104 1.00 41.94 401 GLU B O 1
ATOM 6526 N N . THR B 1 401 ? 39.479 -34.091 22.089 1.00 37.58 402 THR B N 1
ATOM 6527 C CA . THR B 1 401 ? 38.128 -34.224 21.558 1.00 36.96 402 THR B CA 1
ATOM 6528 C C . THR B 1 401 ? 37.899 -35.534 20.807 1.00 36.27 402 THR B C 1
ATOM 6529 O O . THR B 1 401 ? 36.910 -35.653 20.076 1.00 34.35 402 THR B O 1
ATOM 6533 N N . VAL B 1 402 ? 38.780 -36.521 20.974 1.00 37.06 403 VAL B N 1
ATOM 6534 C CA . VAL B 1 402 ? 38.635 -37.810 20.312 1.00 35.11 403 VAL B CA 1
ATOM 6535 C C . VAL B 1 402 ? 38.752 -38.924 21.344 1.00 35.44 403 VAL B C 1
ATOM 6536 O O . VAL B 1 402 ? 39.308 -38.745 22.430 1.00 37.21 403 VAL B O 1
ATOM 6540 N N . THR B 1 403 ? 38.210 -40.087 20.990 1.00 35.32 404 THR B N 1
ATOM 6541 C CA . THR B 1 403 ? 38.287 -41.262 21.846 1.00 36.24 404 THR B CA 1
ATOM 6542 C C . THR B 1 403 ? 38.384 -42.505 20.966 1.00 35.84 404 THR B C 1
ATOM 6543 O O . THR B 1 403 ? 38.353 -42.422 19.736 1.00 37.72 404 THR B O 1
ATOM 6547 N N . ALA B 1 404 ? 38.499 -43.666 21.611 1.00 33.82 405 ALA B N 1
ATOM 6548 C CA . ALA B 1 404 ? 38.669 -44.927 20.900 1.00 35.01 405 ALA B CA 1
ATOM 6549 C C . ALA B 1 404 ? 37.435 -45.265 20.067 1.00 36.63 405 ALA B C 1
ATOM 6550 O O . ALA B 1 404 ? 36.310 -44.895 20.408 1.00 35.95 405 ALA B O 1
ATOM 6552 N N . ASN B 1 405 ? 37.660 -45.975 18.949 1.00 38.48 406 ASN B N 1
ATOM 6553 C CA . ASN B 1 405 ? 36.556 -46.326 18.057 1.00 46.04 406 ASN B CA 1
ATOM 6554 C C . ASN B 1 405 ? 35.587 -47.289 18.724 1.00 44.44 406 ASN B C 1
ATOM 6555 O O . ASN B 1 405 ? 34.431 -47.396 18.298 1.00 46.83 406 ASN B O 1
ATOM 6560 N N . THR B 1 406 ? 36.021 -47.964 19.783 1.00 40.53 407 THR B N 1
ATOM 6561 C CA . THR B 1 406 ? 35.153 -48.850 20.540 1.00 37.53 407 THR B CA 1
ATOM 6562 C C . THR B 1 406 ? 34.191 -48.083 21.429 1.00 37.84 407 THR B C 1
ATOM 6563 O O . THR B 1 406 ? 33.381 -48.709 22.122 1.00 37.62 407 THR B O 1
ATOM 6567 N N . ALA B 1 407 ? 34.285 -46.749 21.444 1.00 36.63 408 ALA B N 1
ATOM 6568 C CA . ALA B 1 407 ? 33.414 -45.930 22.274 1.00 33.69 408 ALA B CA 1
ATOM 6569 C C . ALA B 1 407 ? 31.977 -45.916 21.789 1.00 34.00 408 ALA B C 1
ATOM 6570 O O . ALA B 1 407 ? 31.089 -45.518 22.550 1.00 34.45 408 ALA B O 1
ATOM 6572 N N . THR B 1 408 ? 31.722 -46.371 20.568 1.00 34.39 409 THR B N 1
ATOM 6573 C CA . THR B 1 408 ? 30.363 -46.403 20.053 1.00 37.98 409 THR B CA 1
ATOM 6574 C C . THR B 1 408 ? 29.474 -47.409 20.780 1.00 40.82 409 THR B C 1
ATOM 6575 O O . THR B 1 408 ? 28.254 -47.384 20.583 1.00 42.43 409 THR B O 1
ATOM 6579 N N . LEU B 1 409 ? 30.042 -48.288 21.609 1.00 40.51 410 LEU B N 1
ATOM 6580 C CA . LEU B 1 409 ? 29.253 -49.276 22.336 1.00 38.85 410 LEU B CA 1
ATOM 6581 C C . LEU B 1 409 ? 28.628 -48.724 23.611 1.00 36.88 410 LEU B C 1
ATOM 6582 O O . LEU B 1 409 ? 27.817 -49.416 24.236 1.00 34.92 410 LEU B O 1
ATOM 6587 N N . LEU B 1 410 ? 28.999 -47.510 24.018 1.00 36.33 411 LEU B N 1
ATOM 6588 C CA . LEU B 1 410 ? 28.444 -46.862 25.206 1.00 34.94 411 LEU B CA 1
ATOM 6589 C C . LEU B 1 410 ? 27.111 -46.221 24.826 1.00 36.68 411 LEU B C 1
ATOM 6590 O O . LEU B 1 410 ? 26.986 -45.008 24.638 1.00 38.77 411 LEU B O 1
ATOM 6595 N N . THR B 1 411 ? 26.085 -47.067 24.713 1.00 37.58 412 THR B N 1
ATOM 6596 C CA . THR B 1 411 ? 24.791 -46.633 24.209 1.00 37.24 412 THR B CA 1
ATOM 6597 C C . THR B 1 411 ? 23.727 -46.482 25.287 1.00 36.63 412 THR B C 1
ATOM 6598 O O . THR B 1 411 ? 22.652 -45.951 24.992 1.00 39.16 412 THR B O 1
ATOM 6602 N N . ALA B 1 412 ? 23.993 -46.906 26.519 1.00 36.22 413 ALA B N 1
ATOM 6603 C CA . ALA B 1 412 ? 23.032 -46.784 27.610 1.00 36.32 413 ALA B CA 1
ATOM 6604 C C . ALA B 1 412 ? 23.410 -45.586 28.477 1.00 34.36 413 ALA B C 1
ATOM 6605 O O . ALA B 1 412 ? 24.430 -45.611 29.173 1.00 35.41 413 ALA B O 1
ATOM 6607 N N . LEU B 1 413 ? 22.586 -44.542 28.433 1.00 32.75 414 LEU B N 1
ATOM 6608 C CA . LEU B 1 413 ? 22.778 -43.343 29.244 1.00 30.79 414 LEU B CA 1
ATOM 6609 C C . LEU B 1 413 ? 21.857 -43.423 30.457 1.00 31.17 414 LEU B C 1
ATOM 6610 O O . LEU B 1 413 ? 20.632 -43.346 30.321 1.00 32.93 414 LEU B O 1
ATOM 6615 N N . ASN B 1 414 ? 22.446 -43.578 31.639 1.00 31.77 415 ASN B N 1
ATOM 6616 C CA . ASN B 1 414 ? 21.699 -43.636 32.889 1.00 29.29 415 ASN B CA 1
ATOM 6617 C C . ASN B 1 414 ? 21.865 -42.310 33.618 1.00 27.28 415 ASN B C 1
ATOM 6618 O O . ASN B 1 414 ? 22.986 -41.935 33.970 1.00 28.34 415 ASN B O 1
ATOM 6623 N N . ILE B 1 415 ? 20.758 -41.607 33.841 1.00 26.06 416 ILE B N 1
ATOM 6624 C CA . ILE B 1 415 ? 20.766 -40.315 34.517 1.00 26.25 416 ILE B CA 1
ATOM 6625 C C . ILE B 1 415 ? 20.029 -40.469 35.840 1.00 22.33 416 ILE B C 1
ATOM 6626 O O . ILE B 1 415 ? 18.870 -40.903 35.866 1.00 22.79 416 ILE B O 1
ATOM 6631 N N . TYR B 1 416 ? 20.695 -40.112 36.933 1.00 24.85 417 TYR B N 1
ATOM 6632 C CA . TYR B 1 416 ? 20.129 -40.218 38.269 1.00 25.03 417 TYR B CA 1
ATOM 6633 C C . TYR B 1 416 ? 19.956 -38.840 38.889 1.00 27.76 417 TYR B C 1
ATOM 6634 O O . TYR B 1 416 ? 20.712 -37.907 38.602 1.00 31.40 417 TYR B O 1
ATOM 6643 N N . ALA B 1 417 ? 18.949 -38.726 39.749 1.00 25.53 418 ALA B N 1
ATOM 6644 C CA . ALA B 1 417 ? 18.693 -37.507 40.499 1.00 22.08 418 ALA B CA 1
ATOM 6645 C C . ALA B 1 417 ? 18.378 -37.881 41.936 1.00 26.07 418 ALA B C 1
ATOM 6646 O O . ALA B 1 417 ? 17.569 -38.780 42.181 1.00 30.51 418 ALA B O 1
ATOM 6648 N N . LYS B 1 418 ? 19.018 -37.196 42.877 1.00 26.52 419 LYS B N 1
ATOM 6649 C CA . LYS B 1 418 ? 18.782 -37.399 44.299 1.00 25.89 419 LYS B CA 1
ATOM 6650 C C . LYS B 1 418 ? 18.024 -36.189 44.822 1.00 26.33 419 LYS B C 1
ATOM 6651 O O . LYS B 1 418 ? 18.536 -35.065 44.774 1.00 28.87 419 LYS B O 1
ATOM 6657 N N . ASN B 1 419 ? 16.810 -36.416 45.310 1.00 26.37 420 ASN B N 1
ATOM 6658 C CA . ASN B 1 419 ? 15.939 -35.342 45.754 1.00 25.41 420 ASN B CA 1
ATOM 6659 C C . ASN B 1 419 ? 15.577 -35.527 47.221 1.00 25.65 420 ASN B C 1
ATOM 6660 O O . ASN B 1 419 ? 15.800 -36.584 47.816 1.00 25.45 420 ASN B O 1
ATOM 6665 N N . TYR B 1 420 ? 15.006 -34.476 47.799 1.00 27.25 421 TYR B N 1
ATOM 6666 C CA . TYR B 1 420 ? 14.479 -34.514 49.153 1.00 25.97 421 TYR B CA 1
ATOM 6667 C C . TYR B 1 420 ? 12.967 -34.690 49.123 1.00 26.87 421 TYR B C 1
ATOM 6668 O O . TYR B 1 420 ? 12.295 -34.316 48.158 1.00 29.76 421 TYR B O 1
ATOM 6677 N N . ASN B 1 421 ? 12.442 -35.273 50.194 1.00 25.91 422 ASN B N 1
ATOM 6678 C CA . ASN B 1 421 ? 11.008 -35.412 50.380 1.00 26.21 422 ASN B CA 1
ATOM 6679 C C . ASN B 1 421 ? 10.736 -35.450 51.875 1.00 24.50 422 ASN B C 1
ATOM 6680 O O . ASN B 1 421 ? 11.656 -35.532 52.692 1.00 26.71 422 ASN B O 1
ATOM 6685 N N . VAL B 1 422 ? 9.458 -35.380 52.230 1.00 25.58 423 VAL B N 1
ATOM 6686 C CA . VAL B 1 422 ? 9.035 -35.361 53.623 1.00 24.41 423 VAL B CA 1
ATOM 6687 C C . VAL B 1 422 ? 8.181 -36.592 53.871 1.00 26.45 423 VAL B C 1
ATOM 6688 O O . VAL B 1 422 ? 7.183 -36.815 53.173 1.00 28.86 423 VAL B O 1
ATOM 6692 N N . LEU B 1 423 ? 8.575 -37.390 54.858 1.00 26.30 424 LEU B N 1
ATOM 6693 C CA . LEU B 1 423 ? 7.828 -38.565 55.288 1.00 24.95 424 LEU B CA 1
ATOM 6694 C C . LEU B 1 423 ? 7.158 -38.226 56.612 1.00 27.59 424 LEU B C 1
ATOM 6695 O O . LEU B 1 423 ? 7.833 -38.092 57.638 1.00 28.54 424 LEU B O 1
ATOM 6700 N N . ARG B 1 424 ? 5.838 -38.078 56.590 1.00 28.99 425 ARG B N 1
ATOM 6701 C CA . ARG B 1 424 ? 5.074 -37.793 57.796 1.00 30.22 425 ARG B CA 1
ATOM 6702 C C . ARG B 1 424 ? 4.534 -39.096 58.367 1.00 29.90 425 ARG B C 1
ATOM 6703 O O . ARG B 1 424 ? 3.958 -39.910 57.639 1.00 31.27 425 ARG B O 1
ATOM 6711 N N . ILE B 1 425 ? 4.722 -39.284 59.669 1.00 28.80 426 ILE B N 1
ATOM 6712 C CA . ILE B 1 425 ? 4.312 -40.496 60.364 1.00 30.67 426 ILE B CA 1
ATOM 6713 C C . ILE B 1 425 ? 3.465 -40.079 61.556 1.00 34.06 426 ILE B C 1
ATOM 6714 O O . ILE B 1 425 ? 3.945 -39.360 62.440 1.00 37.52 426 ILE B O 1
ATOM 6719 N N . MET B 1 426 ? 2.214 -40.531 61.585 1.00 36.17 427 MET B N 1
ATOM 6720 C CA . MET B 1 426 ? 1.294 -40.143 62.643 1.00 38.25 427 MET B CA 1
ATOM 6721 C C . MET B 1 426 ? 0.177 -41.171 62.729 1.00 37.95 427 MET B C 1
ATOM 6722 O O . MET B 1 426 ? -0.242 -41.723 61.708 1.00 38.88 427 MET B O 1
ATOM 6727 N N . SER B 1 427 ? -0.290 -41.422 63.953 1.00 35.77 428 SER B N 1
ATOM 6728 C CA . SER B 1 427 ? -1.404 -42.336 64.207 1.00 38.46 428 SER B CA 1
ATOM 6729 C C . SER B 1 427 ? -1.119 -43.728 63.649 1.00 37.84 428 SER B C 1
ATOM 6730 O O . SER B 1 427 ? -2.012 -44.412 63.146 1.00 41.61 428 SER B O 1
ATOM 6733 N N . GLY B 1 428 ? 0.139 -44.151 63.741 1.00 34.51 429 GLY B N 1
ATOM 6734 C CA . GLY B 1 428 ? 0.531 -45.475 63.308 1.00 32.12 429 GLY B CA 1
ATOM 6735 C C . GLY B 1 428 ? 0.641 -45.668 61.813 1.00 32.01 429 GLY B C 1
ATOM 6736 O O . GLY B 1 428 ? 0.761 -46.813 61.364 1.00 33.10 429 GLY B O 1
ATOM 6737 N N . MET B 1 429 ? 0.613 -44.595 61.026 1.00 32.47 430 MET B N 1
ATOM 6738 C CA . MET B 1 429 ? 0.691 -44.704 59.577 1.00 33.14 430 MET B CA 1
ATOM 6739 C C . MET B 1 429 ? 1.657 -43.658 59.043 1.00 34.17 430 MET B C 1
ATOM 6740 O O . MET B 1 429 ? 1.820 -42.583 59.626 1.00 36.87 430 MET B O 1
ATOM 6745 N N . GLY B 1 430 ? 2.294 -43.984 57.926 1.00 34.64 431 GLY B N 1
ATOM 6746 C CA . GLY B 1 430 ? 3.247 -43.088 57.303 1.00 38.19 431 GLY B CA 1
ATOM 6747 C C . GLY B 1 430 ? 2.933 -42.869 55.839 1.00 40.80 431 GLY B C 1
ATOM 6748 O O . GLY B 1 430 ? 2.382 -43.737 55.161 1.00 45.07 431 GLY B O 1
ATOM 6749 N N . GLY B 1 431 ? 3.295 -41.685 55.358 1.00 40.95 432 GLY B N 1
ATOM 6750 C CA . GLY B 1 431 ? 3.065 -41.336 53.970 1.00 40.72 432 GLY B CA 1
ATOM 6751 C C . GLY B 1 431 ? 3.931 -40.172 53.558 1.00 39.25 432 GLY B C 1
ATOM 6752 O O . GLY B 1 431 ? 4.247 -39.294 54.368 1.00 38.09 432 GLY B O 1
ATOM 6753 N N . LEU B 1 432 ? 4.320 -40.165 52.286 1.00 38.23 433 LEU B N 1
ATOM 6754 C CA . LEU B 1 432 ? 5.133 -39.075 51.765 1.00 36.13 433 LEU B CA 1
ATOM 6755 C C . LEU B 1 432 ? 4.284 -37.824 51.585 1.00 37.70 433 LEU B C 1
ATOM 6756 O O . LEU B 1 432 ? 3.109 -37.897 51.215 1.00 41.05 433 LEU B O 1
ATOM 6761 N N . ALA B 1 433 ? 4.890 -36.667 51.853 1.00 37.18 434 ALA B N 1
ATOM 6762 C CA . ALA B 1 433 ? 4.161 -35.409 51.765 1.00 36.68 434 ALA B CA 1
ATOM 6763 C C . ALA B 1 433 ? 3.980 -34.942 50.328 1.00 37.98 434 ALA B C 1
ATOM 6764 O O . ALA B 1 433 ? 2.984 -34.277 50.023 1.00 40.57 434 ALA B O 1
ATOM 6766 N N . TYR B 1 434 ? 4.913 -35.272 49.440 1.00 36.96 435 TYR B N 1
ATOM 6767 C CA . TYR B 1 434 ? 4.883 -34.787 48.068 1.00 39.43 435 TYR B CA 1
ATOM 6768 C C . TYR B 1 434 ? 5.035 -35.958 47.110 1.00 41.51 435 TYR B C 1
ATOM 6769 O O . TYR B 1 434 ? 5.929 -36.792 47.278 1.00 42.37 435 TYR B O 1
ATOM 6778 N N . ALA B 1 435 ? 4.161 -36.010 46.107 1.00 45.64 436 ALA B N 1
ATOM 6779 C CA . ALA B 1 435 ? 4.153 -37.079 45.117 1.00 50.57 436 ALA B CA 1
ATOM 6780 C C . ALA B 1 435 ? 4.807 -36.678 43.805 1.00 53.14 436 ALA B C 1
ATOM 6781 O O . ALA B 1 435 ? 5.269 -37.552 43.063 1.00 51.66 436 ALA B O 1
ATOM 6783 N N . ASN B 1 436 ? 4.825 -35.386 43.497 1.00 57.89 437 ASN B N 1
ATOM 6784 C CA . ASN B 1 436 ? 5.478 -34.863 42.302 1.00 61.92 437 ASN B CA 1
ATOM 6785 C C . ASN B 1 436 ? 5.988 -33.434 42.505 1.00 61.86 437 ASN B C 1
ATOM 6786 O O . ASN B 1 436 ? 5.658 -32.773 43.490 1.00 62.08 437 ASN B O 1
ATOM 6791 N N . ALA C 1 1 ? -13.816 28.712 30.838 1.00 54.60 2 ALA C N 1
ATOM 6792 C CA . ALA C 1 1 ? -14.119 29.377 29.578 1.00 53.86 2 ALA C CA 1
ATOM 6793 C C . ALA C 1 1 ? -13.027 29.117 28.545 1.00 51.26 2 ALA C C 1
ATOM 6794 O O . ALA C 1 1 ? -12.270 30.018 28.187 1.00 53.72 2 ALA C O 1
ATOM 6796 N N . GLY C 1 2 ? -12.953 27.877 28.070 1.00 46.65 3 GLY C N 1
ATOM 6797 C CA . GLY C 1 2 ? -11.998 27.508 27.045 1.00 46.42 3 GLY C CA 1
ATOM 6798 C C . GLY C 1 2 ? -10.574 27.325 27.529 1.00 47.71 3 GLY C C 1
ATOM 6799 O O . GLY C 1 2 ? -10.344 26.776 28.610 1.00 51.23 3 GLY C O 1
ATOM 6800 N N . GLY C 1 3 ? -9.608 27.792 26.734 1.00 44.49 4 GLY C N 1
ATOM 6801 C CA . GLY C 1 3 ? -8.210 27.582 27.071 1.00 42.12 4 GLY C CA 1
ATOM 6802 C C . GLY C 1 3 ? -7.740 28.383 28.267 1.00 42.59 4 GLY C C 1
ATOM 6803 O O . GLY C 1 3 ? -6.839 27.946 28.991 1.00 39.12 4 GLY C O 1
ATOM 6804 N N . LEU C 1 4 ? -8.330 29.560 28.492 1.00 45.59 5 LEU C N 1
ATOM 6805 C CA . LEU C 1 4 ? -7.922 30.392 29.619 1.00 46.35 5 LEU C CA 1
ATOM 6806 C C . LEU C 1 4 ? -8.175 29.696 30.949 1.00 47.89 5 LEU C C 1
ATOM 6807 O O . LEU C 1 4 ? -7.434 29.913 31.914 1.00 49.11 5 LEU C O 1
ATOM 6812 N N . SER C 1 5 ? -9.214 28.861 31.021 1.00 49.38 6 SER C N 1
ATOM 6813 C CA . SER C 1 5 ? -9.488 28.118 32.244 1.00 51.50 6 SER C CA 1
ATOM 6814 C C . SER C 1 5 ? -8.438 27.050 32.520 1.00 48.29 6 SER C C 1
ATOM 6815 O O . SER C 1 5 ? -8.280 26.639 33.675 1.00 46.63 6 SER C O 1
ATOM 6818 N N . GLN C 1 6 ? -7.724 26.586 31.491 1.00 45.91 7 GLN C N 1
ATOM 6819 C CA . GLN C 1 6 ? -6.663 25.609 31.704 1.00 43.01 7 GLN C CA 1
ATOM 6820 C C . GLN C 1 6 ? -5.394 26.244 32.260 1.00 43.29 7 GLN C C 1
ATOM 6821 O O . GLN C 1 6 ? -4.683 25.607 33.046 1.00 43.31 7 GLN C O 1
ATOM 6827 N N . LEU C 1 7 ? -5.099 27.490 31.879 1.00 43.71 8 LEU C N 1
ATOM 6828 C CA . LEU C 1 7 ? -3.912 28.161 32.403 1.00 46.01 8 LEU C CA 1
ATOM 6829 C C . LEU C 1 7 ? -4.004 28.357 33.910 1.00 51.43 8 LEU C C 1
ATOM 6830 O O . LEU C 1 7 ? -3.012 28.184 34.628 1.00 53.80 8 LEU C O 1
ATOM 6835 N N . VAL C 1 8 ? -5.188 28.714 34.408 1.00 54.58 9 VAL C N 1
ATOM 6836 C CA . VAL C 1 8 ? -5.346 28.934 35.840 1.00 57.38 9 VAL C CA 1
ATOM 6837 C C . VAL C 1 8 ? -5.282 27.616 36.599 1.00 59.77 9 VAL C C 1
ATOM 6838 O O . VAL C 1 8 ? -4.925 27.587 37.783 1.00 59.58 9 VAL C O 1
ATOM 6842 N N . ALA C 1 9 ? -5.613 26.507 35.937 1.00 62.76 10 ALA C N 1
ATOM 6843 C CA . ALA C 1 9 ? -5.506 25.174 36.528 1.00 67.53 10 ALA C CA 1
ATOM 6844 C C . ALA C 1 9 ? -4.029 24.802 36.641 1.00 71.06 10 ALA C C 1
ATOM 6845 O O . ALA C 1 9 ? -3.476 24.043 35.842 1.00 71.36 10 ALA C O 1
ATOM 6847 N N . TYR C 1 10 ? -3.380 25.351 37.665 1.00 74.87 11 TYR C N 1
ATOM 6848 C CA . TYR C 1 10 ? -1.948 25.185 37.878 1.00 75.96 11 TYR C CA 1
ATOM 6849 C C . TYR C 1 10 ? -1.728 24.542 39.239 1.00 75.45 11 TYR C C 1
ATOM 6850 O O . TYR C 1 10 ? -2.305 24.986 40.237 1.00 78.27 11 TYR C O 1
ATOM 6859 N N . GLY C 1 11 ? -0.901 23.499 39.278 1.00 72.22 12 GLY C N 1
ATOM 6860 C CA . GLY C 1 11 ? -0.679 22.777 40.517 1.00 70.45 12 GLY C CA 1
ATOM 6861 C C . GLY C 1 11 ? 0.775 22.496 40.834 1.00 65.66 12 GLY C C 1
ATOM 6862 O O . GLY C 1 11 ? 1.675 22.950 40.121 1.00 65.14 12 GLY C O 1
ATOM 6863 N N . ALA C 1 12 ? 1.015 21.741 41.911 1.00 61.41 13 ALA C N 1
ATOM 6864 C CA . ALA C 1 12 ? 2.379 21.436 42.326 1.00 57.60 13 ALA C CA 1
ATOM 6865 C C . ALA C 1 12 ? 3.064 20.442 41.399 1.00 52.61 13 ALA C C 1
ATOM 6866 O O . ALA C 1 12 ? 4.299 20.408 41.351 1.00 50.75 13 ALA C O 1
ATOM 6868 N N . GLN C 1 13 ? 2.298 19.636 40.661 1.00 48.37 14 GLN C N 1
ATOM 6869 C CA . GLN C 1 13 ? 2.892 18.679 39.739 1.00 45.02 14 GLN C CA 1
ATOM 6870 C C . GLN C 1 13 ? 3.409 19.342 38.472 1.00 45.99 14 GLN C C 1
ATOM 6871 O O . GLN C 1 13 ? 4.255 18.763 37.783 1.00 47.08 14 GLN C O 1
ATOM 6877 N N . ASP C 1 14 ? 2.923 20.543 38.157 1.00 43.06 15 ASP C N 1
ATOM 6878 C CA . ASP C 1 14 ? 3.386 21.278 36.989 1.00 40.86 15 ASP C CA 1
ATOM 6879 C C . ASP C 1 14 ? 4.778 21.864 37.178 1.00 38.84 15 ASP C C 1
ATOM 6880 O O . ASP C 1 14 ? 5.325 22.433 36.228 1.00 41.95 15 ASP C O 1
ATOM 6885 N N . VAL C 1 15 ? 5.359 21.736 38.372 1.00 38.33 16 VAL C N 1
ATOM 6886 C CA . VAL C 1 15 ? 6.680 22.300 38.628 1.00 37.29 16 VAL C CA 1
ATOM 6887 C C . VAL C 1 15 ? 7.736 21.596 37.785 1.00 39.46 16 VAL C C 1
ATOM 6888 O O . VAL C 1 15 ? 8.631 22.239 37.222 1.00 42.03 16 VAL C O 1
ATOM 6892 N N . TYR C 1 16 ? 7.651 20.270 37.682 1.00 39.72 17 TYR C N 1
ATOM 6893 C CA . TYR C 1 16 ? 8.596 19.518 36.867 1.00 37.32 17 TYR C CA 1
ATOM 6894 C C . TYR C 1 16 ? 8.435 19.785 35.376 1.00 35.04 17 TYR C C 1
ATOM 6895 O O . TYR C 1 16 ? 9.320 19.404 34.601 1.00 29.68 17 TYR C O 1
ATOM 6904 N N . LEU C 1 17 ? 7.344 20.427 34.957 1.00 36.56 18 LEU C N 1
ATOM 6905 C CA . LEU C 1 17 ? 7.058 20.649 33.544 1.00 34.89 18 LEU C CA 1
ATOM 6906 C C . LEU C 1 17 ? 7.236 22.096 33.109 1.00 36.84 18 LEU C C 1
ATOM 6907 O O . LEU C 1 17 ? 7.871 22.352 32.083 1.00 37.00 18 LEU C O 1
ATOM 6912 N N . THR C 1 18 ? 6.691 23.060 33.856 1.00 42.93 19 THR C N 1
ATOM 6913 C CA . THR C 1 18 ? 6.701 24.453 33.424 1.00 47.32 19 THR C CA 1
ATOM 6914 C C . THR C 1 18 ? 7.293 25.405 34.460 1.00 54.90 19 THR C C 1
ATOM 6915 O O . THR C 1 18 ? 7.261 26.622 34.251 1.00 54.46 19 THR C O 1
ATOM 6919 N N . GLY C 1 19 ? 7.813 24.890 35.572 1.00 63.28 20 GLY C N 1
ATOM 6920 C CA . GLY C 1 19 ? 8.515 25.731 36.532 1.00 72.16 20 GLY C CA 1
ATOM 6921 C C . GLY C 1 19 ? 9.909 26.041 36.023 1.00 78.92 20 GLY C C 1
ATOM 6922 O O . GLY C 1 19 ? 10.623 25.158 35.559 1.00 78.19 20 GLY C O 1
ATOM 6923 N N . ASN C 1 20 ? 10.295 27.319 36.107 1.00 86.39 21 ASN C N 1
ATOM 6924 C CA . ASN C 1 20 ? 11.534 27.752 35.466 1.00 90.79 21 ASN C CA 1
ATOM 6925 C C . ASN C 1 20 ? 11.556 27.303 34.013 1.00 86.29 21 ASN C C 1
ATOM 6926 O O . ASN C 1 20 ? 12.311 26.384 33.664 1.00 84.48 21 ASN C O 1
ATOM 6931 N N . PRO C 1 21 ? 10.729 27.864 33.136 1.00 75.37 22 PRO C N 1
ATOM 6932 C CA . PRO C 1 21 ? 10.842 27.470 31.733 1.00 67.77 22 PRO C CA 1
ATOM 6933 C C . PRO C 1 21 ? 12.286 27.631 31.280 1.00 60.24 22 PRO C C 1
ATOM 6934 O O . PRO C 1 21 ? 12.966 28.604 31.621 1.00 61.12 22 PRO C O 1
ATOM 6938 N N . GLN C 1 22 ? 12.744 26.700 30.482 1.00 54.02 23 GLN C N 1
ATOM 6939 C CA . GLN C 1 22 ? 14.086 26.804 29.934 1.00 51.80 23 GLN C CA 1
ATOM 6940 C C . GLN C 1 22 ? 14.044 27.090 28.451 1.00 48.89 23 GLN C C 1
ATOM 6941 O O . GLN C 1 22 ? 14.953 27.728 27.908 1.00 49.77 23 GLN C O 1
ATOM 6947 N N . ILE C 1 23 ? 12.982 26.636 27.802 1.00 45.35 24 ILE C N 1
ATOM 6948 C CA . ILE C 1 23 ? 12.718 26.833 26.395 1.00 43.54 24 ILE C CA 1
ATOM 6949 C C . ILE C 1 23 ? 11.291 27.349 26.267 1.00 40.82 24 ILE C C 1
ATOM 6950 O O . ILE C 1 23 ? 10.533 27.417 27.237 1.00 42.49 24 ILE C O 1
ATOM 6955 N N . THR C 1 24 ? 10.941 27.726 25.046 1.00 37.63 25 THR C N 1
ATOM 6956 C CA . THR C 1 24 ? 9.575 28.061 24.676 1.00 33.43 25 THR C CA 1
ATOM 6957 C C . THR C 1 24 ? 9.332 27.496 23.288 1.00 33.65 25 THR C C 1
ATOM 6958 O O . THR C 1 24 ? 10.246 27.436 22.462 1.00 36.36 25 THR C O 1
ATOM 6962 N N . PHE C 1 25 ? 8.103 27.058 23.041 1.00 31.85 26 PHE C N 1
ATOM 6963 C CA . PHE C 1 25 ? 7.778 26.438 21.765 1.00 30.14 26 PHE C CA 1
ATOM 6964 C C . PHE C 1 25 ? 7.335 27.440 20.712 1.00 32.21 26 PHE C C 1
ATOM 6965 O O . PHE C 1 25 ? 7.156 27.056 19.551 1.00 32.93 26 PHE C O 1
ATOM 6973 N N . PHE C 1 26 ? 7.164 28.709 21.079 1.00 33.16 27 PHE C N 1
ATOM 6974 C CA . PHE C 1 26 ? 6.531 29.686 20.202 1.00 29.54 27 PHE C CA 1
ATOM 6975 C C . PHE C 1 26 ? 7.456 30.838 19.830 1.00 31.10 27 PHE C C 1
ATOM 6976 O O . PHE C 1 26 ? 6.981 31.908 19.438 1.00 33.72 27 PHE C O 1
ATOM 6984 N N . LYS C 1 27 ? 8.767 30.639 19.933 1.00 30.66 28 LYS C N 1
ATOM 6985 C CA . LYS C 1 27 ? 9.726 31.653 19.518 1.00 34.12 28 LYS C CA 1
ATOM 6986 C C . LYS C 1 27 ? 11.041 30.972 19.168 1.00 36.33 28 LYS C C 1
ATOM 6987 O O . LYS C 1 27 ? 12.022 31.078 19.909 1.00 41.24 28 LYS C O 1
ATOM 6993 N N . THR C 1 28 ? 11.065 30.265 18.042 1.00 36.38 29 THR C N 1
ATOM 6994 C CA . THR C 1 28 ? 12.269 29.553 17.639 1.00 36.76 29 THR C CA 1
ATOM 6995 C C . THR C 1 28 ? 13.317 30.532 17.130 1.00 40.22 29 THR C C 1
ATOM 6996 O O . THR C 1 28 ? 13.033 31.371 16.271 1.00 43.36 29 THR C O 1
ATOM 7000 N N . VAL C 1 29 ? 14.532 30.415 17.656 1.00 41.59 30 VAL C N 1
ATOM 7001 C CA . VAL C 1 29 ? 15.670 31.209 17.207 1.00 41.36 30 VAL C CA 1
ATOM 7002 C C . VAL C 1 29 ? 16.474 30.321 16.265 1.00 38.35 30 VAL C C 1
ATOM 7003 O O . VAL C 1 29 ? 17.187 29.413 16.701 1.00 35.81 30 VAL C O 1
ATOM 7007 N N . TYR C 1 30 ? 16.353 30.578 14.968 1.00 37.54 31 TYR C N 1
ATOM 7008 C CA . TYR C 1 30 ? 17.021 29.762 13.968 1.00 35.89 31 TYR C CA 1
ATOM 7009 C C . TYR C 1 30 ? 18.507 30.087 13.912 1.00 35.98 31 TYR C C 1
ATOM 7010 O O . TYR C 1 30 ? 18.927 31.224 14.144 1.00 37.63 31 TYR C O 1
ATOM 7019 N N . ARG C 1 31 ? 19.304 29.073 13.595 1.00 34.68 32 ARG C N 1
ATOM 7020 C CA . ARG C 1 31 ? 20.748 29.223 13.551 1.00 33.53 32 ARG C CA 1
ATOM 7021 C C . ARG C 1 31 ? 21.184 29.732 12.185 1.00 30.28 32 ARG C C 1
ATOM 7022 O O . ARG C 1 31 ? 20.593 29.400 11.154 1.00 30.32 32 ARG C O 1
ATOM 7030 N N . ARG C 1 32 ? 22.226 30.551 12.191 1.00 30.06 33 ARG C N 1
ATOM 7031 C CA . ARG C 1 32 ? 22.832 31.055 10.972 1.00 30.25 33 ARG C CA 1
ATOM 7032 C C . ARG C 1 32 ? 24.026 30.180 10.619 1.00 30.55 33 ARG C C 1
ATOM 7033 O O . ARG C 1 32 ? 24.821 29.815 11.491 1.00 35.34 33 ARG C O 1
ATOM 7041 N N . TYR C 1 33 ? 24.144 29.839 9.344 1.00 28.99 34 TYR C N 1
ATOM 7042 C CA . TYR C 1 33 ? 25.122 28.869 8.875 1.00 24.47 34 TYR C CA 1
ATOM 7043 C C . TYR C 1 33 ? 26.104 29.539 7.921 1.00 25.75 34 TYR C C 1
ATOM 7044 O O . TYR C 1 33 ? 25.987 30.722 7.597 1.00 29.62 34 TYR C O 1
ATOM 7053 N N . THR C 1 34 ? 27.085 28.762 7.470 1.00 30.11 35 THR C N 1
ATOM 7054 C CA . THR C 1 34 ? 28.069 29.262 6.522 1.00 29.92 35 THR C CA 1
ATOM 7055 C C . THR C 1 34 ? 27.497 29.257 5.111 1.00 30.88 35 THR C C 1
ATOM 7056 O O . THR C 1 34 ? 26.832 28.303 4.698 1.00 31.64 35 THR C O 1
ATOM 7060 N N . ASN C 1 35 ? 27.757 30.336 4.376 1.00 29.96 36 ASN C N 1
ATOM 7061 C CA . ASN C 1 35 ? 27.263 30.442 3.010 1.00 31.14 36 ASN C CA 1
ATOM 7062 C C . ASN C 1 35 ? 27.894 29.369 2.133 1.00 30.41 36 ASN C C 1
ATOM 7063 O O . ASN C 1 35 ? 29.095 29.098 2.221 1.00 31.55 36 ASN C O 1
ATOM 7068 N N . PHE C 1 36 ? 27.079 28.760 1.279 1.00 27.77 37 PHE C N 1
ATOM 7069 C CA . PHE C 1 36 ? 27.561 27.713 0.388 1.00 25.96 37 PHE C CA 1
ATOM 7070 C C . PHE C 1 36 ? 26.636 27.644 -0.820 1.00 28.61 37 PHE C C 1
ATOM 7071 O O . PHE C 1 36 ? 25.618 28.338 -0.892 1.00 29.39 37 PHE C O 1
ATOM 7079 N N . ALA C 1 37 ? 27.005 26.790 -1.771 1.00 28.32 38 ALA C N 1
ATOM 7080 C CA . ALA C 1 37 ? 26.188 26.518 -2.943 1.00 25.40 38 ALA C CA 1
ATOM 7081 C C . ALA C 1 37 ? 26.486 25.103 -3.413 1.00 23.08 38 ALA C C 1
ATOM 7082 O O . ALA C 1 37 ? 27.609 24.613 -3.273 1.00 25.54 38 ALA C O 1
ATOM 7084 N N . ILE C 1 38 ? 25.473 24.453 -3.980 1.00 23.15 39 ILE C N 1
ATOM 7085 C CA . ILE C 1 38 ? 25.567 23.062 -4.404 1.00 25.62 39 ILE C CA 1
ATOM 7086 C C . ILE C 1 38 ? 25.414 23.000 -5.914 1.00 31.08 39 ILE C C 1
ATOM 7087 O O . ILE C 1 38 ? 24.629 23.753 -6.500 1.00 34.61 39 ILE C O 1
ATOM 7092 N N . GLU C 1 39 ? 26.162 22.096 -6.543 1.00 31.82 40 GLU C N 1
ATOM 7093 C CA . GLU C 1 39 ? 26.048 21.878 -7.978 1.00 32.80 40 GLU C CA 1
ATOM 7094 C C . GLU C 1 39 ? 26.469 20.452 -8.295 1.00 30.13 40 GLU C C 1
ATOM 7095 O O . GLU C 1 39 ? 27.547 20.016 -7.884 1.00 31.65 40 GLU C O 1
ATOM 7101 N N . SER C 1 40 ? 25.616 19.735 -9.021 1.00 30.10 41 SER C N 1
ATOM 7102 C CA . SER C 1 40 ? 25.912 18.378 -9.460 1.00 29.39 41 SER C CA 1
ATOM 7103 C C . SER C 1 40 ? 26.644 18.441 -10.794 1.00 28.52 41 SER C C 1
ATOM 7104 O O . SER C 1 40 ? 26.136 19.022 -11.759 1.00 29.79 41 SER C O 1
ATOM 7107 N N . ILE C 1 41 ? 27.835 17.850 -10.848 1.00 26.48 42 ILE C N 1
ATOM 7108 C CA . ILE C 1 41 ? 28.716 17.952 -12.004 1.00 25.95 42 ILE C CA 1
ATOM 7109 C C . ILE C 1 41 ? 29.067 16.546 -12.468 1.00 26.82 42 ILE C C 1
ATOM 7110 O O . ILE C 1 41 ? 29.440 15.693 -11.655 1.00 28.91 42 ILE C O 1
ATOM 7115 N N . GLN C 1 42 ? 28.953 16.309 -13.772 1.00 28.86 43 GLN C N 1
ATOM 7116 C CA . GLN C 1 42 ? 29.179 14.979 -14.316 1.00 29.53 43 GLN C CA 1
ATOM 7117 C C . GLN C 1 42 ? 30.667 14.657 -14.350 1.00 32.74 43 GLN C C 1
ATOM 7118 O O . GLN C 1 42 ? 31.514 15.536 -14.530 1.00 34.54 43 GLN C O 1
ATOM 7124 N N . GLN C 1 43 ? 30.980 13.377 -14.174 1.00 32.19 44 GLN C N 1
ATOM 7125 C CA . GLN C 1 43 ? 32.351 12.899 -14.126 1.00 32.89 44 GLN C CA 1
ATOM 7126 C C . GLN C 1 43 ? 32.722 12.180 -15.416 1.00 34.96 44 GLN C C 1
ATOM 7127 O O . GLN C 1 43 ? 31.863 11.758 -16.196 1.00 34.67 44 GLN C O 1
ATOM 7133 N N . THR C 1 44 ? 34.028 12.043 -15.625 1.00 38.05 45 THR C N 1
ATOM 7134 C CA . THR C 1 44 ? 34.564 11.307 -16.759 1.00 40.42 45 THR C CA 1
ATOM 7135 C C . THR C 1 44 ? 34.801 9.858 -16.359 1.00 36.88 45 THR C C 1
ATOM 7136 O O . THR C 1 44 ? 35.487 9.587 -15.369 1.00 39.70 45 THR C O 1
ATOM 7140 N N . ILE C 1 45 ? 34.248 8.934 -17.136 1.00 34.02 46 ILE C N 1
ATOM 7141 C CA . ILE C 1 45 ? 34.381 7.507 -16.880 1.00 34.66 46 ILE C CA 1
ATOM 7142 C C . ILE C 1 45 ? 35.511 6.965 -17.741 1.00 38.62 46 ILE C C 1
ATOM 7143 O O . ILE C 1 45 ? 35.510 7.146 -18.965 1.00 40.93 46 ILE C O 1
ATOM 7148 N N . ASN C 1 46 ? 36.479 6.310 -17.108 1.00 41.58 47 ASN C N 1
ATOM 7149 C CA . ASN C 1 46 ? 37.600 5.701 -17.811 1.00 44.27 47 ASN C CA 1
ATOM 7150 C C . ASN C 1 46 ? 37.318 4.218 -18.010 1.00 42.69 47 ASN C C 1
ATOM 7151 O O . ASN C 1 46 ? 37.022 3.501 -17.048 1.00 40.71 47 ASN C O 1
ATOM 7156 N N . GLY C 1 47 ? 37.419 3.767 -19.250 1.00 45.46 48 GLY C N 1
ATOM 7157 C CA . GLY C 1 47 ? 37.136 2.395 -19.612 1.00 46.56 48 GLY C CA 1
ATOM 7158 C C . GLY C 1 47 ? 35.898 2.285 -20.487 1.00 46.85 48 GLY C C 1
ATOM 7159 O O . GLY C 1 47 ? 35.155 3.242 -20.704 1.00 47.22 48 GLY C O 1
ATOM 7160 N N . SER C 1 48 ? 35.690 1.072 -20.989 1.00 47.91 49 SER C N 1
ATOM 7161 C CA . SER C 1 48 ? 34.561 0.779 -21.860 1.00 48.54 49 SER C CA 1
ATOM 7162 C C . SER C 1 48 ? 33.390 0.293 -21.016 1.00 42.23 49 SER C C 1
ATOM 7163 O O . SER C 1 48 ? 33.476 -0.759 -20.374 1.00 41.65 49 SER C O 1
ATOM 7166 N N . VAL C 1 49 ? 32.300 1.059 -21.016 1.00 40.92 50 VAL C N 1
ATOM 7167 C CA . VAL C 1 49 ? 31.117 0.672 -20.257 1.00 41.16 50 VAL C CA 1
ATOM 7168 C C . VAL C 1 49 ? 30.420 -0.482 -20.963 1.00 40.94 50 VAL C C 1
ATOM 7169 O O . VAL C 1 49 ? 30.123 -0.411 -22.163 1.00 43.59 50 VAL C O 1
ATOM 7173 N N . GLY C 1 50 ? 30.151 -1.546 -20.220 1.00 37.29 51 GLY C N 1
ATOM 7174 C CA . GLY C 1 50 ? 29.490 -2.711 -20.779 1.00 37.30 51 GLY C CA 1
ATOM 7175 C C . GLY C 1 50 ? 29.377 -3.786 -19.723 1.00 37.30 51 GLY C C 1
ATOM 7176 O O . GLY C 1 50 ? 30.015 -3.721 -18.667 1.00 39.68 51 GLY C O 1
ATOM 7177 N N . PHE C 1 51 ? 28.548 -4.783 -20.027 1.00 36.83 52 PHE C N 1
ATOM 7178 C CA . PHE C 1 51 ? 28.317 -5.877 -19.092 1.00 36.67 52 PHE C CA 1
ATOM 7179 C C . PHE C 1 51 ? 29.617 -6.610 -18.782 1.00 37.52 52 PHE C C 1
ATOM 7180 O O . PHE C 1 51 ? 30.347 -7.019 -19.689 1.00 42.14 52 PHE C O 1
ATOM 7188 N N . GLY C 1 52 ? 29.906 -6.770 -17.492 1.00 36.33 53 GLY C N 1
ATOM 7189 C CA . GLY C 1 52 ? 31.083 -7.496 -17.066 1.00 35.89 53 GLY C CA 1
ATOM 7190 C C . GLY C 1 52 ? 32.387 -6.742 -17.182 1.00 37.18 53 GLY C C 1
ATOM 7191 O O . GLY C 1 52 ? 33.451 -7.360 -17.068 1.00 43.59 53 GLY C O 1
ATOM 7192 N N . ASN C 1 53 ? 32.344 -5.434 -17.402 1.00 34.31 54 ASN C N 1
ATOM 7193 C CA . ASN C 1 53 ? 33.544 -4.627 -17.557 1.00 36.31 54 ASN C CA 1
ATOM 7194 C C . ASN C 1 53 ? 33.861 -3.870 -16.274 1.00 36.44 54 ASN C C 1
ATOM 7195 O O . ASN C 1 53 ? 33.001 -3.653 -15.417 1.00 37.29 54 ASN C O 1
ATOM 7200 N N . LYS C 1 54 ? 35.123 -3.471 -16.155 1.00 35.11 55 LYS C N 1
ATOM 7201 C CA . LYS C 1 54 ? 35.606 -2.670 -15.039 1.00 37.57 55 LYS C CA 1
ATOM 7202 C C . LYS C 1 54 ? 35.893 -1.262 -15.539 1.00 37.38 55 LYS C C 1
ATOM 7203 O O . LYS C 1 54 ? 36.679 -1.080 -16.475 1.00 37.16 55 LYS C O 1
ATOM 7209 N N . VAL C 1 55 ? 35.246 -0.273 -14.923 1.00 35.47 56 VAL C N 1
ATOM 7210 C CA . VAL C 1 55 ? 35.462 1.131 -15.237 1.00 35.33 56 VAL C CA 1
ATOM 7211 C C . VAL C 1 55 ? 35.835 1.855 -13.951 1.00 34.38 56 VAL C C 1
ATOM 7212 O O . VAL C 1 55 ? 35.589 1.372 -12.844 1.00 32.25 56 VAL C O 1
ATOM 7216 N N . SER C 1 56 ? 36.445 3.027 -14.108 1.00 35.88 57 SER C N 1
ATOM 7217 C CA . SER C 1 56 ? 36.892 3.805 -12.964 1.00 37.57 57 SER C CA 1
ATOM 7218 C C . SER C 1 56 ? 36.588 5.276 -13.197 1.00 37.29 57 SER C C 1
ATOM 7219 O O . SER C 1 56 ? 36.311 5.707 -14.319 1.00 37.57 57 SER C O 1
ATOM 7222 N N . THR C 1 57 ? 36.641 6.041 -12.109 1.00 40.89 58 THR C N 1
ATOM 7223 C CA . THR C 1 57 ? 36.385 7.474 -12.139 1.00 42.75 58 THR C CA 1
ATOM 7224 C C . THR C 1 57 ? 37.332 8.174 -11.178 1.00 42.40 58 THR C C 1
ATOM 7225 O O . THR C 1 57 ? 37.470 7.754 -10.026 1.00 38.98 58 THR C O 1
ATOM 7229 N N . GLN C 1 58 ? 37.985 9.228 -11.656 1.00 43.49 59 GLN C N 1
ATOM 7230 C CA . GLN C 1 58 ? 38.778 10.111 -10.812 1.00 44.59 59 GLN C CA 1
ATOM 7231 C C . GLN C 1 58 ? 37.971 11.378 -10.557 1.00 41.15 59 GLN C C 1
ATOM 7232 O O . GLN C 1 58 ? 37.630 12.099 -11.501 1.00 43.72 59 GLN C O 1
ATOM 7238 N N . ILE C 1 59 ? 37.656 11.640 -9.290 1.00 36.61 60 ILE C N 1
ATOM 7239 C CA . ILE C 1 59 ? 36.804 12.774 -8.947 1.00 31.39 60 ILE C CA 1
ATOM 7240 C C . ILE C 1 59 ? 37.522 14.066 -9.312 1.00 30.32 60 ILE C C 1
ATOM 7241 O O . ILE C 1 59 ? 38.580 14.384 -8.756 1.00 34.79 60 ILE C O 1
ATOM 7246 N N . SER C 1 60 ? 36.946 14.809 -10.248 1.00 31.60 61 SER C N 1
ATOM 7247 C CA . SER C 1 60 ? 37.523 16.069 -10.689 1.00 36.37 61 SER C CA 1
ATOM 7248 C C . SER C 1 60 ? 37.407 17.114 -9.592 1.00 39.52 61 SER C C 1
ATOM 7249 O O . SER C 1 60 ? 36.470 17.090 -8.802 1.00 41.35 61 SER C O 1
ATOM 7252 N N . ARG C 1 61 ? 38.361 18.035 -9.552 1.00 41.64 62 ARG C N 1
ATOM 7253 C CA . ARG C 1 61 ? 38.382 19.079 -8.536 1.00 41.13 62 ARG C CA 1
ATOM 7254 C C . ARG C 1 61 ? 37.614 20.324 -8.951 1.00 38.47 62 ARG C C 1
ATOM 7255 O O . ARG C 1 61 ? 38.207 21.357 -9.244 1.00 38.91 62 ARG C O 1
ATOM 7263 N N . ASN C 1 62 ? 36.290 20.234 -8.945 1.00 37.94 63 ASN C N 1
ATOM 7264 C CA . ASN C 1 62 ? 35.460 21.361 -9.352 1.00 38.32 63 ASN C CA 1
ATOM 7265 C C . ASN C 1 62 ? 35.058 22.230 -8.169 1.00 41.18 63 ASN C C 1
ATOM 7266 O O . ASN C 1 62 ? 35.080 23.462 -8.268 1.00 44.41 63 ASN C O 1
ATOM 7271 N N . GLY C 1 63 ? 34.696 21.609 -7.051 1.00 38.98 64 GLY C N 1
ATOM 7272 C CA . GLY C 1 63 ? 34.286 22.343 -5.872 1.00 34.35 64 GLY C CA 1
ATOM 7273 C C . GLY C 1 63 ? 35.181 22.032 -4.693 1.00 31.76 64 GLY C C 1
ATOM 7274 O O . GLY C 1 63 ? 36.225 21.395 -4.854 1.00 31.86 64 GLY C O 1
ATOM 7275 N N . ASP C 1 64 ? 34.778 22.461 -3.499 1.00 31.10 65 ASP C N 1
ATOM 7276 C CA . ASP C 1 64 ? 35.614 22.300 -2.317 1.00 30.59 65 ASP C CA 1
ATOM 7277 C C . ASP C 1 64 ? 35.341 20.992 -1.585 1.00 29.74 65 ASP C C 1
ATOM 7278 O O . ASP C 1 64 ? 36.278 20.336 -1.119 1.00 30.36 65 ASP C O 1
ATOM 7283 N N . LEU C 1 65 ? 34.076 20.600 -1.474 1.00 28.34 66 LEU C N 1
ATOM 7284 C CA . LEU C 1 65 ? 33.694 19.344 -0.848 1.00 26.22 66 LEU C CA 1
ATOM 7285 C C . LEU C 1 65 ? 32.843 18.549 -1.825 1.00 27.33 66 LEU C C 1
ATOM 7286 O O . LEU C 1 65 ? 32.332 19.087 -2.811 1.00 30.35 66 LEU C O 1
ATOM 7291 N N . ILE C 1 66 ? 32.691 17.257 -1.549 1.00 27.20 67 ILE C N 1
ATOM 7292 C CA . ILE C 1 66 ? 31.800 16.402 -2.322 1.00 28.95 67 ILE C CA 1
ATOM 7293 C C . ILE C 1 66 ? 30.875 15.662 -1.371 1.00 29.66 67 ILE C C 1
ATOM 7294 O O . ILE C 1 66 ? 31.281 15.257 -0.276 1.00 33.10 67 ILE C O 1
ATOM 7299 N N . THR C 1 67 ? 29.626 15.488 -1.793 1.00 28.55 68 THR C N 1
ATOM 7300 C CA . THR C 1 67 ? 28.644 14.797 -0.971 1.00 31.75 68 THR C CA 1
ATOM 7301 C C . THR C 1 67 ? 28.017 13.645 -1.743 1.00 30.45 68 THR C C 1
ATOM 7302 O O . THR C 1 67 ? 28.573 12.543 -1.789 1.00 31.69 68 THR C O 1
ATOM 7306 N N . ASP C 1 68 ? 26.866 13.896 -2.355 1.00 30.09 69 ASP C N 1
ATOM 7307 C CA . ASP C 1 68 ? 26.123 12.840 -3.025 1.00 31.54 69 ASP C CA 1
ATOM 7308 C C . ASP C 1 68 ? 26.794 12.438 -4.335 1.00 27.76 69 ASP C C 1
ATOM 7309 O O . ASP C 1 68 ? 27.336 13.277 -5.060 1.00 28.00 69 ASP C O 1
ATOM 7314 N N . ILE C 1 69 ? 26.748 11.140 -4.638 1.00 25.58 70 ILE C N 1
ATOM 7315 C CA . ILE C 1 69 ? 27.219 10.599 -5.909 1.00 24.78 70 ILE C CA 1
ATOM 7316 C C . ILE C 1 69 ? 26.149 9.664 -6.457 1.00 28.01 70 ILE C C 1
ATOM 7317 O O . ILE C 1 69 ? 25.713 8.739 -5.762 1.00 33.21 70 ILE C O 1
ATOM 7322 N N . VAL C 1 70 ? 25.734 9.903 -7.699 1.00 27.74 71 VAL C N 1
ATOM 7323 C CA . VAL C 1 70 ? 24.685 9.130 -8.352 1.00 27.13 71 VAL C CA 1
ATOM 7324 C C . VAL C 1 70 ? 25.227 8.559 -9.655 1.00 29.24 71 VAL C C 1
ATOM 7325 O O . VAL C 1 70 ? 25.915 9.254 -10.411 1.00 30.02 71 VAL C O 1
ATOM 7329 N N . VAL C 1 71 ? 24.926 7.288 -9.908 1.00 28.52 72 VAL C N 1
ATOM 7330 C CA . VAL C 1 71 ? 25.280 6.618 -11.154 1.00 29.77 72 VAL C CA 1
ATOM 7331 C C . VAL C 1 71 ? 24.019 6.488 -11.997 1.00 30.72 72 VAL C C 1
ATOM 7332 O O . VAL C 1 71 ? 23.034 5.879 -11.564 1.00 32.78 72 VAL C O 1
ATOM 7336 N N . GLU C 1 72 ? 24.044 7.063 -13.197 1.00 30.85 73 GLU C N 1
ATOM 7337 C CA . GLU C 1 72 ? 22.913 6.980 -14.111 1.00 30.23 73 GLU C CA 1
ATOM 7338 C C . GLU C 1 72 ? 23.110 5.817 -15.073 1.00 28.99 73 GLU C C 1
ATOM 7339 O O . GLU C 1 72 ? 24.188 5.655 -15.651 1.00 29.29 73 GLU C O 1
ATOM 7345 N N . PHE C 1 73 ? 22.068 5.007 -15.230 1.00 30.88 74 PHE C N 1
ATOM 7346 C CA . PHE C 1 73 ? 22.036 3.935 -16.211 1.00 29.64 74 PHE C CA 1
ATOM 7347 C C . PHE C 1 73 ? 20.852 4.129 -17.145 1.00 32.83 74 PHE C C 1
ATOM 7348 O O . PHE C 1 73 ? 19.817 4.680 -16.759 1.00 36.31 74 PHE C O 1
ATOM 7356 N N . VAL C 1 74 ? 21.018 3.677 -18.384 1.00 33.41 75 VAL C N 1
ATOM 7357 C CA . VAL C 1 74 ? 19.932 3.593 -19.351 1.00 33.32 75 VAL C CA 1
ATOM 7358 C C . VAL C 1 74 ? 19.859 2.147 -19.811 1.00 34.41 75 VAL C C 1
ATOM 7359 O O . VAL C 1 74 ? 20.797 1.644 -20.443 1.00 35.05 75 VAL C O 1
ATOM 7363 N N . LEU C 1 75 ? 18.756 1.479 -19.494 1.00 35.18 76 LEU C N 1
ATOM 7364 C CA . LEU C 1 75 ? 18.594 0.064 -19.782 1.00 33.12 76 LEU C CA 1
ATOM 7365 C C . LEU C 1 75 ? 17.337 -0.161 -20.608 1.00 32.32 76 LEU C C 1
ATOM 7366 O O . LEU C 1 75 ? 16.370 0.603 -20.524 1.00 35.09 76 LEU C O 1
ATOM 7371 N N . THR C 1 76 ? 17.366 -1.217 -21.415 1.00 31.85 77 THR C N 1
ATOM 7372 C CA . THR C 1 76 ? 16.215 -1.669 -22.185 1.00 33.95 77 THR C CA 1
ATOM 7373 C C . THR C 1 76 ? 15.877 -3.081 -21.735 1.00 33.98 77 THR C C 1
ATOM 7374 O O . THR C 1 76 ? 16.721 -3.979 -21.822 1.00 36.11 77 THR C O 1
ATOM 7378 N N . LYS C 1 77 ? 14.652 -3.278 -21.257 1.00 32.34 78 LYS C N 1
ATOM 7379 C CA . LYS C 1 77 ? 14.269 -4.570 -20.710 1.00 34.07 78 LYS C CA 1
ATOM 7380 C C . LYS C 1 77 ? 13.871 -5.534 -21.822 1.00 35.29 78 LYS C C 1
ATOM 7381 O O . LYS C 1 77 ? 13.304 -5.142 -22.846 1.00 36.46 78 LYS C O 1
ATOM 7387 N N . GLY C 1 78 ? 14.190 -6.811 -21.611 1.00 36.73 79 GLY C N 1
ATOM 7388 C CA . GLY C 1 78 ? 13.906 -7.859 -22.569 1.00 34.79 79 GLY C CA 1
ATOM 7389 C C . GLY C 1 78 ? 12.779 -8.797 -22.199 1.00 34.71 79 GLY C C 1
ATOM 7390 O O . GLY C 1 78 ? 12.605 -9.821 -22.866 1.00 36.09 79 GLY C O 1
ATOM 7391 N N . GLY C 1 79 ? 12.010 -8.493 -21.151 1.00 35.30 80 GLY C N 1
ATOM 7392 C CA . GLY C 1 79 ? 10.869 -9.300 -20.776 1.00 35.78 80 GLY C CA 1
ATOM 7393 C C . GLY C 1 79 ? 9.658 -8.431 -20.491 1.00 37.10 80 GLY C C 1
ATOM 7394 O O . GLY C 1 79 ? 9.715 -7.202 -20.570 1.00 39.89 80 GLY C O 1
ATOM 7395 N N . ASN C 1 80 ? 8.559 -9.104 -20.154 1.00 35.81 81 ASN C N 1
ATOM 7396 C CA . ASN C 1 80 ? 7.303 -8.416 -19.884 1.00 39.41 81 ASN C CA 1
ATOM 7397 C C . ASN C 1 80 ? 7.181 -8.050 -18.410 1.00 42.22 81 ASN C C 1
ATOM 7398 O O . ASN C 1 80 ? 8.188 -7.795 -17.742 1.00 43.60 81 ASN C O 1
ATOM 7403 N N . GLY C 1 81 ? 5.954 -8.013 -17.898 1.00 42.56 82 GLY C N 1
ATOM 7404 C CA . GLY C 1 81 ? 5.739 -7.566 -16.533 1.00 44.01 82 GLY C CA 1
ATOM 7405 C C . GLY C 1 81 ? 6.282 -8.556 -15.516 1.00 43.19 82 GLY C C 1
ATOM 7406 O O . GLY C 1 81 ? 6.105 -9.769 -15.637 1.00 41.45 82 GLY C O 1
ATOM 7407 N N . GLY C 1 82 ? 6.951 -8.020 -14.496 1.00 44.27 83 GLY C N 1
ATOM 7408 C CA . GLY C 1 82 ? 7.453 -8.840 -13.412 1.00 43.75 83 GLY C CA 1
ATOM 7409 C C . GLY C 1 82 ? 8.672 -9.670 -13.740 1.00 43.68 83 GLY C C 1
ATOM 7410 O O . GLY C 1 82 ? 8.898 -10.696 -13.093 1.00 47.42 83 GLY C O 1
ATOM 7411 N N . THR C 1 83 ? 9.471 -9.259 -14.724 1.00 37.16 84 THR C N 1
ATOM 7412 C CA . THR C 1 83 ? 10.647 -10.013 -15.140 1.00 37.97 84 THR C CA 1
ATOM 7413 C C . THR C 1 83 ? 11.958 -9.360 -14.718 1.00 36.19 84 THR C C 1
ATOM 7414 O O . THR C 1 83 ? 13.028 -9.837 -15.109 1.00 36.35 84 THR C O 1
ATOM 7418 N N . THR C 1 84 ? 11.907 -8.279 -13.941 1.00 36.41 85 THR C N 1
ATOM 7419 C CA . THR C 1 84 ? 13.105 -7.638 -13.419 1.00 33.61 85 THR C CA 1
ATOM 7420 C C . THR C 1 84 ? 12.978 -7.460 -11.913 1.00 30.42 85 THR C C 1
ATOM 7421 O O . THR C 1 84 ? 11.872 -7.362 -11.375 1.00 32.51 85 THR C O 1
ATOM 7425 N N . TYR C 1 85 ? 14.124 -7.429 -11.235 1.00 28.55 86 TYR C N 1
ATOM 7426 C CA . TYR C 1 85 ? 14.169 -7.206 -9.789 1.00 26.89 86 TYR C CA 1
ATOM 7427 C C . TYR C 1 85 ? 15.389 -6.339 -9.498 1.00 27.73 86 TYR C C 1
ATOM 7428 O O . TYR C 1 85 ? 16.505 -6.853 -9.379 1.00 28.43 86 TYR C O 1
ATOM 7437 N N . TYR C 1 86 ? 15.166 -5.035 -9.369 1.00 28.26 87 TYR C N 1
ATOM 7438 C CA . TYR C 1 86 ? 16.222 -4.063 -9.124 1.00 27.00 87 TYR C CA 1
ATOM 7439 C C . TYR C 1 86 ? 17.395 -4.241 -10.096 1.00 27.76 87 TYR C C 1
ATOM 7440 O O . TYR C 1 86 ? 18.532 -4.461 -9.670 1.00 26.83 87 TYR C O 1
ATOM 7449 N N . PRO C 1 87 ? 17.147 -4.154 -11.409 1.00 30.01 88 PRO C N 1
ATOM 7450 C CA . PRO C 1 87 ? 18.236 -4.434 -12.361 1.00 30.77 88 PRO C CA 1
ATOM 7451 C C . PRO C 1 87 ? 19.343 -3.396 -12.341 1.00 32.07 88 PRO C C 1
ATOM 7452 O O . PRO C 1 87 ? 20.517 -3.754 -12.505 1.00 33.83 88 PRO C O 1
ATOM 7456 N N . ALA C 1 88 ? 19.010 -2.117 -12.149 1.00 31.65 89 ALA C N 1
ATOM 7457 C CA . ALA C 1 88 ? 20.047 -1.093 -12.084 1.00 29.86 89 ALA C CA 1
ATOM 7458 C C . ALA C 1 88 ? 20.911 -1.248 -10.840 1.00 32.90 89 ALA C C 1
ATOM 7459 O O . ALA C 1 88 ? 22.102 -0.919 -10.869 1.00 33.47 89 ALA C O 1
ATOM 7461 N N . GLU C 1 89 ? 20.330 -1.736 -9.744 1.00 32.60 90 GLU C N 1
ATOM 7462 C CA . GLU C 1 89 ? 21.108 -1.983 -8.536 1.00 28.78 90 GLU C CA 1
ATOM 7463 C C . GLU C 1 89 ? 22.068 -3.153 -8.722 1.00 31.97 90 GLU C C 1
ATOM 7464 O O . GLU C 1 89 ? 23.232 -3.078 -8.313 1.00 35.42 90 GLU C O 1
ATOM 7470 N N . GLU C 1 90 ? 21.599 -4.241 -9.339 1.00 31.05 91 GLU C N 1
ATOM 7471 C CA . GLU C 1 90 ? 22.460 -5.397 -9.565 1.00 28.22 91 GLU C CA 1
ATOM 7472 C C . GLU C 1 90 ? 23.568 -5.097 -10.567 1.00 29.66 91 GLU C C 1
ATOM 7473 O O . GLU C 1 90 ? 24.678 -5.626 -10.436 1.00 30.71 91 GLU C O 1
ATOM 7479 N N . LEU C 1 91 ? 23.289 -4.256 -11.567 1.00 30.63 92 LEU C N 1
ATOM 7480 C CA . LEU C 1 91 ? 24.291 -3.948 -12.583 1.00 28.55 92 LEU C CA 1
ATOM 7481 C C . LEU C 1 91 ? 25.543 -3.345 -11.960 1.00 30.64 92 LEU C C 1
ATOM 7482 O O . LEU C 1 91 ? 26.661 -3.610 -12.414 1.00 32.62 92 LEU C O 1
ATOM 7487 N N . LEU C 1 92 ? 25.380 -2.580 -10.889 1.00 31.27 93 LEU C N 1
ATOM 7488 C CA . LEU C 1 92 ? 26.482 -1.990 -10.140 1.00 31.71 93 LEU C CA 1
ATOM 7489 C C . LEU C 1 92 ? 27.000 -3.061 -9.207 1.00 32.57 93 LEU C C 1
ATOM 7490 O O . LEU C 1 92 ? 26.751 -3.022 -8.028 1.00 35.67 93 LEU C O 1
ATOM 7495 N N . GLN C 1 93 ? 27.782 -3.979 -9.733 1.00 31.35 94 GLN C N 1
ATOM 7496 C CA . GLN C 1 93 ? 28.162 -5.160 -8.962 1.00 33.38 94 GLN C CA 1
ATOM 7497 C C . GLN C 1 93 ? 28.990 -4.785 -7.739 1.00 35.39 94 GLN C C 1
ATOM 7498 O O . GLN C 1 93 ? 28.750 -5.289 -6.635 1.00 37.00 94 GLN C O 1
ATOM 7504 N N . ASP C 1 94 ? 29.972 -3.904 -7.912 1.00 35.10 95 ASP C N 1
ATOM 7505 C CA . ASP C 1 94 ? 30.721 -3.410 -6.766 1.00 34.20 95 ASP C CA 1
ATOM 7506 C C . ASP C 1 94 ? 31.323 -2.055 -7.100 1.00 28.73 95 ASP C C 1
ATOM 7507 O O . ASP C 1 94 ? 31.586 -1.745 -8.265 1.00 30.57 95 ASP C O 1
ATOM 7512 N N . VAL C 1 95 ? 31.530 -1.255 -6.059 1.00 27.14 96 VAL C N 1
ATOM 7513 C CA . VAL C 1 95 ? 32.146 0.061 -6.180 1.00 28.19 96 VAL C CA 1
ATOM 7514 C C . VAL C 1 95 ? 33.123 0.228 -5.025 1.00 29.59 96 VAL C C 1
ATOM 7515 O O . VAL C 1 95 ? 32.777 -0.028 -3.867 1.00 29.71 96 VAL C O 1
ATOM 7519 N N . GLU C 1 96 ? 34.347 0.638 -5.341 1.00 26.01 97 GLU C N 1
ATOM 7520 C CA . GLU C 1 96 ? 35.415 0.765 -4.361 1.00 27.95 97 GLU C CA 1
ATOM 7521 C C . GLU C 1 96 ? 35.850 2.221 -4.301 1.00 30.00 97 GLU C C 1
ATOM 7522 O O . GLU C 1 96 ? 36.099 2.840 -5.341 1.00 33.10 97 GLU C O 1
ATOM 7528 N N . LEU C 1 97 ? 35.938 2.763 -3.091 1.00 29.52 98 LEU C N 1
ATOM 7529 C CA . LEU C 1 97 ? 36.369 4.136 -2.872 1.00 28.71 98 LEU C CA 1
ATOM 7530 C C . LEU C 1 97 ? 37.842 4.152 -2.488 1.00 31.65 98 LEU C C 1
ATOM 7531 O O . LEU C 1 97 ? 38.258 3.429 -1.577 1.00 33.25 98 LEU C O 1
ATOM 7536 N N . GLU C 1 98 ? 38.624 4.978 -3.179 1.00 33.18 99 GLU C N 1
ATOM 7537 C CA . GLU C 1 98 ? 40.068 5.031 -2.995 1.00 34.27 99 GLU C CA 1
ATOM 7538 C C . GLU C 1 98 ? 40.516 6.477 -2.851 1.00 35.95 99 GLU C C 1
ATOM 7539 O O . GLU C 1 98 ? 40.148 7.330 -3.665 1.00 37.43 99 GLU C O 1
ATOM 7545 N N . ILE C 1 99 ? 41.310 6.745 -1.816 1.00 33.64 100 ILE C N 1
ATOM 7546 C CA . ILE C 1 99 ? 41.903 8.056 -1.575 1.00 32.13 100 ILE C CA 1
ATOM 7547 C C . ILE C 1 99 ? 43.410 7.875 -1.470 1.00 34.15 100 ILE C C 1
ATOM 7548 O O . ILE C 1 99 ? 43.893 7.168 -0.576 1.00 37.83 100 ILE C O 1
ATOM 7553 N N . GLY C 1 100 ? 44.148 8.507 -2.377 1.00 33.66 101 GLY C N 1
ATOM 7554 C CA . GLY C 1 100 ? 45.602 8.450 -2.335 1.00 34.02 101 GLY C CA 1
ATOM 7555 C C . GLY C 1 100 ? 46.186 7.061 -2.472 1.00 34.16 101 GLY C C 1
ATOM 7556 O O . GLY C 1 100 ? 47.202 6.753 -1.836 1.00 37.27 101 GLY C O 1
ATOM 7557 N N . GLY C 1 101 ? 45.562 6.209 -3.281 1.00 33.04 102 GLY C N 1
ATOM 7558 C CA . GLY C 1 101 ? 46.028 4.852 -3.474 1.00 35.11 102 GLY C CA 1
ATOM 7559 C C . GLY C 1 101 ? 45.611 3.862 -2.409 1.00 36.30 102 GLY C C 1
ATOM 7560 O O . GLY C 1 101 ? 45.905 2.668 -2.551 1.00 38.57 102 GLY C O 1
ATOM 7561 N N . GLN C 1 102 ? 44.942 4.311 -1.352 1.00 37.41 103 GLN C N 1
ATOM 7562 C CA . GLN C 1 102 ? 44.512 3.458 -0.252 1.00 36.88 103 GLN C CA 1
ATOM 7563 C C . GLN C 1 102 ? 43.002 3.283 -0.298 1.00 32.80 103 GLN C C 1
ATOM 7564 O O . GLN C 1 102 ? 42.264 4.261 -0.453 1.00 31.78 103 GLN C O 1
ATOM 7570 N N . ARG C 1 103 ? 42.549 2.038 -0.173 1.00 32.77 104 ARG C N 1
ATOM 7571 C CA . ARG C 1 103 ? 41.119 1.762 -0.145 1.00 32.37 104 ARG C CA 1
ATOM 7572 C C . ARG C 1 103 ? 40.498 2.291 1.142 1.00 33.32 104 ARG C C 1
ATOM 7573 O O . ARG C 1 103 ? 40.951 1.966 2.244 1.00 36.71 104 ARG C O 1
ATOM 7581 N N . ILE C 1 104 ? 39.460 3.110 1.001 1.00 29.45 105 ILE C N 1
ATOM 7582 C CA . ILE C 1 104 ? 38.723 3.600 2.160 1.00 25.16 105 ILE C CA 1
ATOM 7583 C C . ILE C 1 104 ? 37.506 2.731 2.451 1.00 26.15 105 ILE C C 1
ATOM 7584 O O . ILE C 1 104 ? 37.203 2.447 3.612 1.00 27.73 105 ILE C O 1
ATOM 7589 N N . ASP C 1 105 ? 36.800 2.292 1.411 1.00 27.31 106 ASP C N 1
ATOM 7590 C CA . ASP C 1 105 ? 35.615 1.461 1.577 1.00 30.08 106 ASP C CA 1
ATOM 7591 C C . ASP C 1 105 ? 35.311 0.769 0.257 1.00 32.29 106 ASP C C 1
ATOM 7592 O O . ASP C 1 105 ? 35.762 1.200 -0.808 1.00 35.67 106 ASP C O 1
ATOM 7597 N N . LYS C 1 106 ? 34.545 -0.318 0.341 1.00 33.20 107 LYS C N 1
ATOM 7598 C CA . LYS C 1 106 ? 34.113 -1.044 -0.847 1.00 33.54 107 LYS C CA 1
ATOM 7599 C C . LYS C 1 106 ? 32.748 -1.663 -0.591 1.00 33.64 107 LYS C C 1
ATOM 7600 O O . LYS C 1 106 ? 32.552 -2.341 0.421 1.00 33.20 107 LYS C O 1
ATOM 7606 N N . HIS C 1 107 ? 31.817 -1.436 -1.515 1.00 33.39 108 HIS C N 1
ATOM 7607 C CA . HIS C 1 107 ? 30.457 -1.939 -1.410 1.00 29.18 108 HIS C CA 1
ATOM 7608 C C . HIS C 1 107 ? 30.174 -2.934 -2.526 1.00 30.67 108 HIS C C 1
ATOM 7609 O O . HIS C 1 107 ? 30.904 -3.016 -3.517 1.00 32.23 108 HIS C O 1
ATOM 7616 N N . TYR C 1 108 ? 29.099 -3.696 -2.347 1.00 28.49 109 TYR C N 1
ATOM 7617 C CA . TYR C 1 108 ? 28.689 -4.716 -3.296 1.00 28.23 109 TYR C CA 1
ATOM 7618 C C . TYR C 1 108 ? 27.199 -4.569 -3.564 1.00 27.97 109 TYR C C 1
ATOM 7619 O O . TYR C 1 108 ? 26.462 -3.981 -2.770 1.00 30.50 109 TYR C O 1
ATOM 7628 N N . ASN C 1 109 ? 26.759 -5.115 -4.700 1.00 27.85 110 ASN C N 1
ATOM 7629 C CA . ASN C 1 109 ? 25.355 -4.987 -5.072 1.00 27.17 110 ASN C CA 1
ATOM 7630 C C . ASN C 1 109 ? 24.444 -5.678 -4.068 1.00 26.31 110 ASN C C 1
ATOM 7631 O O . ASN C 1 109 ? 23.332 -5.203 -3.810 1.00 27.81 110 ASN C O 1
ATOM 7636 N N . ASP C 1 110 ? 24.895 -6.792 -3.486 1.00 27.59 111 ASP C N 1
ATOM 7637 C CA . ASP C 1 110 ? 24.082 -7.459 -2.476 1.00 29.29 111 ASP C CA 1
ATOM 7638 C C . ASP C 1 110 ? 24.010 -6.643 -1.193 1.00 32.24 111 ASP C C 1
ATOM 7639 O O . ASP C 1 110 ? 23.030 -6.752 -0.447 1.00 32.49 111 ASP C O 1
ATOM 7644 N N . TRP C 1 111 ? 25.028 -5.823 -0.915 1.00 33.13 112 TRP C N 1
ATOM 7645 C CA . TRP C 1 111 ? 24.919 -4.896 0.206 1.00 21.37 112 TRP C CA 1
ATOM 7646 C C . TRP C 1 111 ? 23.896 -3.811 -0.093 1.00 22.98 112 TRP C C 1
ATOM 7647 O O . TRP C 1 111 ? 23.130 -3.413 0.792 1.00 28.74 112 TRP C O 1
ATOM 7658 N N . PHE C 1 112 ? 23.886 -3.308 -1.330 1.00 24.28 113 PHE C N 1
ATOM 7659 C CA . PHE C 1 112 ? 22.836 -2.387 -1.751 1.00 24.56 113 PHE C CA 1
ATOM 7660 C C . PHE C 1 112 ? 21.461 -3.003 -1.534 1.00 25.12 113 PHE C C 1
ATOM 7661 O O . PHE C 1 112 ? 20.514 -2.311 -1.143 1.00 28.22 113 PHE C O 1
ATOM 7669 N N . ARG C 1 113 ? 21.337 -4.310 -1.783 1.00 24.17 114 ARG C N 1
ATOM 7670 C CA . ARG C 1 113 ? 20.070 -4.998 -1.558 1.00 24.40 114 ARG C CA 1
ATOM 7671 C C . ARG C 1 113 ? 19.782 -5.165 -0.071 1.00 28.86 114 ARG C C 1
ATOM 7672 O O . ARG C 1 113 ? 18.638 -4.999 0.368 1.00 30.71 114 ARG C O 1
ATOM 7680 N N . THR C 1 114 ? 20.805 -5.499 0.721 1.00 31.20 115 THR C N 1
ATOM 7681 C CA . THR C 1 114 ? 20.602 -5.675 2.157 1.00 29.31 115 THR C CA 1
ATOM 7682 C C . THR C 1 114 ? 20.343 -4.342 2.850 1.00 25.85 115 THR C C 1
ATOM 7683 O O . THR C 1 114 ? 19.484 -4.255 3.735 1.00 24.88 115 THR C O 1
ATOM 7687 N N . TYR C 1 115 ? 21.076 -3.294 2.462 1.00 25.72 116 TYR C N 1
ATOM 7688 C CA . TYR C 1 115 ? 20.852 -1.976 3.052 1.00 24.37 116 TYR C CA 1
ATOM 7689 C C . TYR C 1 115 ? 19.438 -1.481 2.777 1.00 27.21 116 TYR C C 1
ATOM 7690 O O . TYR C 1 115 ? 18.793 -0.900 3.657 1.00 29.06 116 TYR C O 1
ATOM 7699 N N . ASP C 1 116 ? 18.943 -1.695 1.557 1.00 27.61 117 ASP C N 1
ATOM 7700 C CA . ASP C 1 116 ? 17.593 -1.256 1.221 1.00 24.68 117 ASP C CA 1
ATOM 7701 C C . ASP C 1 116 ? 16.550 -2.023 2.022 1.00 25.89 117 ASP C C 1
ATOM 7702 O O . ASP C 1 116 ? 15.535 -1.452 2.438 1.00 32.51 117 ASP C O 1
ATOM 7707 N N . ALA C 1 117 ? 16.783 -3.316 2.252 1.00 24.70 118 ALA C N 1
ATOM 7708 C CA . ALA C 1 117 ? 15.812 -4.121 2.984 1.00 23.46 118 ALA C CA 1
ATOM 7709 C C . ALA C 1 117 ? 15.776 -3.760 4.464 1.00 25.10 118 ALA C C 1
ATOM 7710 O O . ALA C 1 117 ? 14.746 -3.952 5.121 1.00 26.35 118 ALA C O 1
ATOM 7712 N N . LEU C 1 118 ? 16.877 -3.240 5.005 1.00 25.48 119 LEU C N 1
ATOM 7713 C CA . LEU C 1 118 ? 16.979 -2.941 6.429 1.00 25.11 119 LEU C CA 1
ATOM 7714 C C . LEU C 1 118 ? 16.781 -1.469 6.762 1.00 24.98 119 LEU C C 1
ATOM 7715 O O . LEU C 1 118 ? 16.073 -1.151 7.722 1.00 26.94 119 LEU C O 1
ATOM 7720 N N . PHE C 1 119 ? 17.382 -0.556 5.996 1.00 27.00 120 PHE C N 1
ATOM 7721 C CA . PHE C 1 119 ? 17.483 0.836 6.411 1.00 26.51 120 PHE C CA 1
ATOM 7722 C C . PHE C 1 119 ? 16.676 1.809 5.561 1.00 27.67 120 PHE C C 1
ATOM 7723 O O . PHE C 1 119 ? 16.636 2.999 5.893 1.00 35.58 120 PHE C O 1
ATOM 7731 N N . ARG C 1 120 ? 16.043 1.357 4.485 1.00 23.81 121 ARG C N 1
ATOM 7732 C CA . ARG C 1 120 ? 15.046 2.163 3.797 1.00 21.71 121 ARG C CA 1
ATOM 7733 C C . ARG C 1 120 ? 13.645 1.679 4.147 1.00 25.30 121 ARG C C 1
ATOM 7734 O O . ARG C 1 120 ? 13.438 0.529 4.541 1.00 28.73 121 ARG C O 1
ATOM 7742 N N . MET C 1 121 ? 12.677 2.579 3.997 1.00 24.29 122 MET C N 1
ATOM 7743 C CA . MET C 1 121 ? 11.307 2.279 4.383 1.00 23.41 122 MET C CA 1
ATOM 7744 C C . MET C 1 121 ? 10.364 3.262 3.706 1.00 23.34 122 MET C C 1
ATOM 7745 O O . MET C 1 121 ? 10.773 4.341 3.269 1.00 26.10 122 MET C O 1
ATOM 7750 N N . ASN C 1 122 ? 9.100 2.864 3.624 1.00 24.33 123 ASN C N 1
ATOM 7751 C CA . ASN C 1 122 ? 7.968 3.756 3.309 1.00 22.03 123 ASN C CA 1
ATOM 7752 C C . ASN C 1 122 ? 8.142 4.301 1.887 1.00 23.23 123 ASN C C 1
ATOM 7753 O O . ASN C 1 122 ? 8.637 3.581 1.007 1.00 25.07 123 ASN C O 1
ATOM 7758 N N . ASP C 1 123 ? 7.745 5.554 1.633 1.00 23.14 124 ASP C N 1
ATOM 7759 C CA . ASP C 1 123 ? 7.795 6.100 0.280 1.00 24.33 124 ASP C CA 1
ATOM 7760 C C . ASP C 1 123 ? 9.224 6.262 -0.217 1.00 21.62 1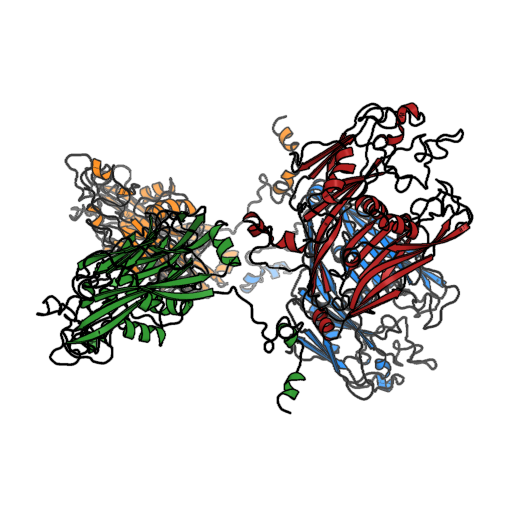24 ASP C C 1
ATOM 7761 O O . ASP C 1 123 ? 9.468 6.198 -1.427 1.00 24.08 124 ASP C O 1
ATOM 7766 N N . ASP C 1 124 ? 10.173 6.488 0.693 1.00 22.98 125 ASP C N 1
ATOM 7767 C CA . ASP C 1 124 ? 11.575 6.570 0.297 1.00 21.62 125 ASP C CA 1
ATOM 7768 C C . ASP C 1 124 ? 12.037 5.266 -0.339 1.00 22.57 125 ASP C C 1
ATOM 7769 O O . ASP C 1 124 ? 12.789 5.272 -1.321 1.00 25.67 125 ASP C O 1
ATOM 7774 N N . ARG C 1 125 ? 11.603 4.134 0.218 1.00 25.47 126 ARG C N 1
ATOM 7775 C CA . ARG C 1 125 ? 11.978 2.838 -0.337 1.00 24.83 126 ARG C CA 1
ATOM 7776 C C . ARG C 1 125 ? 11.327 2.597 -1.694 1.00 26.66 126 ARG C C 1
ATOM 7777 O O . ARG C 1 125 ? 11.952 2.022 -2.593 1.00 28.97 126 ARG C O 1
ATOM 7785 N N . TYR C 1 126 ? 10.077 3.034 -1.864 1.00 27.61 127 TYR C N 1
ATOM 7786 C CA . TYR C 1 126 ? 9.420 2.896 -3.161 1.00 22.53 127 TYR C CA 1
ATOM 7787 C C . TYR C 1 126 ? 10.054 3.802 -4.208 1.00 23.71 127 TYR C C 1
ATOM 7788 O O . TYR C 1 126 ? 10.214 3.403 -5.368 1.00 25.86 127 TYR C O 1
ATOM 7797 N N . ASN C 1 127 ? 10.413 5.030 -3.824 1.00 23.82 128 ASN C N 1
ATOM 7798 C CA . ASN C 1 127 ? 11.113 5.910 -4.753 1.00 24.27 128 ASN C CA 1
ATOM 7799 C C . ASN C 1 127 ? 12.447 5.314 -5.175 1.00 25.87 128 ASN C C 1
ATOM 7800 O O . ASN C 1 127 ? 12.880 5.506 -6.317 1.00 28.61 128 ASN C O 1
ATOM 7805 N N . TYR C 1 128 ? 13.107 4.585 -4.272 1.00 25.47 129 TYR C N 1
ATOM 7806 C CA . TYR C 1 128 ? 14.360 3.926 -4.621 1.00 22.98 129 TYR C CA 1
ATOM 7807 C C . TYR C 1 128 ? 14.147 2.845 -5.674 1.00 23.79 129 TYR C C 1
ATOM 7808 O O . TYR C 1 128 ? 15.005 2.641 -6.540 1.00 27.29 129 TYR C O 1
ATOM 7817 N N . ARG C 1 129 ? 13.012 2.144 -5.625 1.00 25.82 130 ARG C N 1
ATOM 7818 C CA . ARG C 1 129 ? 12.752 1.143 -6.653 1.00 25.58 130 ARG C CA 1
ATOM 7819 C C . ARG C 1 129 ? 12.357 1.784 -7.977 1.00 27.99 130 ARG C C 1
ATOM 7820 O O . ARG C 1 129 ? 12.647 1.224 -9.040 1.00 32.33 130 ARG C O 1
ATOM 7828 N N . ARG C 1 130 ? 11.696 2.943 -7.939 1.00 27.36 131 ARG C N 1
ATOM 7829 C CA . ARG C 1 130 ? 11.482 3.699 -9.169 1.00 26.27 131 ARG C CA 1
ATOM 7830 C C . ARG C 1 130 ? 12.811 4.064 -9.816 1.00 27.09 131 ARG C C 1
ATOM 7831 O O . ARG C 1 130 ? 12.935 4.072 -11.046 1.00 30.39 131 ARG C O 1
ATOM 7839 N N . MET C 1 131 ? 13.820 4.363 -8.996 1.00 25.83 132 MET C N 1
ATOM 7840 C CA . MET C 1 131 ? 15.121 4.782 -9.495 1.00 24.66 132 MET C CA 1
ATOM 7841 C C . MET C 1 131 ? 15.973 3.620 -9.985 1.00 28.07 132 MET C C 1
ATOM 7842 O O . MET C 1 131 ? 16.967 3.854 -10.681 1.00 34.73 132 MET C O 1
ATOM 7847 N N . THR C 1 132 ? 15.624 2.379 -9.636 1.00 26.11 133 THR C N 1
ATOM 7848 C CA . THR C 1 132 ? 16.465 1.234 -9.963 1.00 23.33 133 THR C CA 1
ATOM 7849 C C . THR C 1 132 ? 15.704 0.088 -10.619 1.00 26.35 133 THR C C 1
ATOM 7850 O O . THR C 1 132 ? 16.282 -0.989 -10.798 1.00 28.08 133 THR C O 1
ATOM 7854 N N . ASP C 1 133 ? 14.438 0.279 -10.985 1.00 28.94 134 ASP C N 1
ATOM 7855 C CA . ASP C 1 133 ? 13.649 -0.828 -11.509 1.00 28.97 134 ASP C CA 1
ATOM 7856 C C . ASP C 1 133 ? 12.460 -0.287 -12.292 1.00 31.57 134 ASP C C 1
ATOM 7857 O O . ASP C 1 133 ? 12.096 0.886 -12.178 1.00 32.39 134 ASP C O 1
ATOM 7862 N N . TRP C 1 134 ? 11.863 -1.167 -13.097 1.00 33.78 135 TRP C N 1
ATOM 7863 C CA . TRP C 1 134 ? 10.588 -0.899 -13.750 1.00 31.81 135 TRP C CA 1
ATOM 7864 C C . TRP C 1 134 ? 9.459 -1.276 -12.800 1.00 31.52 135 TRP C C 1
ATOM 7865 O O . TRP C 1 134 ? 9.404 -2.409 -12.314 1.00 31.31 135 TRP C O 1
ATOM 7876 N N . VAL C 1 135 ? 8.560 -0.329 -12.536 1.00 30.40 136 VAL C N 1
ATOM 7877 C CA . VAL C 1 135 ? 7.524 -0.548 -11.533 1.00 28.40 136 VAL C CA 1
ATOM 7878 C C . VAL C 1 135 ? 6.144 -0.216 -12.086 1.00 32.60 136 VAL C C 1
ATOM 7879 O O . VAL C 1 135 ? 5.172 -0.117 -11.328 1.00 35.19 136 VAL C O 1
ATOM 7883 N N . ASN C 1 136 ? 6.038 -0.050 -13.403 1.00 32.40 137 ASN C N 1
ATOM 7884 C CA . ASN C 1 136 ? 4.777 0.332 -14.026 1.00 33.91 137 ASN C CA 1
ATOM 7885 C C . ASN C 1 136 ? 4.345 -0.667 -15.096 1.00 36.99 137 ASN C C 1
ATOM 7886 O O . ASN C 1 136 ? 3.706 -0.290 -16.081 1.00 39.07 137 ASN C O 1
ATOM 7891 N N . ASN C 1 137 ? 4.693 -1.942 -14.911 1.00 38.29 138 ASN C N 1
ATOM 7892 C CA . ASN C 1 137 ? 4.238 -3.029 -15.784 1.00 37.90 138 ASN C CA 1
ATOM 7893 C C . ASN C 1 137 ? 4.706 -2.835 -17.224 1.00 36.15 138 ASN C C 1
ATOM 7894 O O . ASN C 1 137 ? 3.981 -3.135 -18.175 1.00 34.12 138 ASN C O 1
ATOM 7899 N N . GLU C 1 138 ? 5.928 -2.336 -17.391 1.00 34.94 139 GLU C N 1
ATOM 7900 C CA . GLU C 1 138 ? 6.456 -2.086 -18.723 1.00 33.63 139 GLU C CA 1
ATOM 7901 C C . GLU C 1 138 ? 6.699 -3.399 -19.464 1.00 33.83 139 GLU C C 1
ATOM 7902 O O . GLU C 1 138 ? 6.885 -4.461 -18.864 1.00 35.14 139 GLU C O 1
ATOM 7908 N N . LEU C 1 139 ? 6.698 -3.312 -20.793 1.00 34.16 140 LEU C N 1
ATOM 7909 C CA . LEU C 1 139 ? 6.790 -4.476 -21.660 1.00 32.86 140 LEU C CA 1
ATOM 7910 C C . LEU C 1 139 ? 8.190 -4.594 -22.257 1.00 32.92 140 LEU C C 1
ATOM 7911 O O . LEU C 1 139 ? 9.092 -3.808 -21.958 1.00 34.99 140 LEU C O 1
ATOM 7916 N N . VAL C 1 140 ? 8.365 -5.605 -23.114 1.00 34.45 141 VAL C N 1
ATOM 7917 C CA . VAL C 1 140 ? 9.648 -5.825 -23.770 1.00 35.63 141 VAL C CA 1
ATOM 7918 C C . VAL C 1 140 ? 10.042 -4.582 -24.553 1.00 38.08 141 VAL C C 1
ATOM 7919 O O . VAL C 1 140 ? 9.210 -3.951 -25.216 1.00 40.74 141 VAL C O 1
ATOM 7923 N N . GLY C 1 141 ? 11.320 -4.220 -24.475 1.00 35.40 142 GLY C N 1
ATOM 7924 C CA . GLY C 1 141 ? 11.833 -3.095 -25.224 1.00 34.55 142 GLY C CA 1
ATOM 7925 C C . GLY C 1 141 ? 11.656 -1.745 -24.566 1.00 33.30 142 GLY C C 1
ATOM 7926 O O . GLY C 1 141 ? 12.029 -0.730 -25.168 1.00 34.77 142 GLY C O 1
ATOM 7927 N N . ALA C 1 142 ? 11.101 -1.693 -23.358 1.00 35.07 143 ALA C N 1
ATOM 7928 C CA . ALA C 1 142 ? 10.948 -0.423 -22.663 1.00 34.77 143 ALA C CA 1
ATOM 7929 C C . ALA C 1 142 ? 12.308 0.100 -22.219 1.00 34.65 143 ALA C C 1
ATOM 7930 O O . ALA C 1 142 ? 13.116 -0.641 -21.651 1.00 36.13 143 ALA C O 1
ATOM 7932 N N . GLN C 1 143 ? 12.557 1.381 -22.475 1.00 33.65 144 GLN C N 1
ATOM 7933 C CA . GLN C 1 143 ? 13.817 2.029 -22.140 1.00 33.88 144 GLN C CA 1
ATOM 7934 C C . GLN C 1 143 ? 13.580 3.040 -21.029 1.00 36.12 144 GLN C C 1
ATOM 7935 O O . GLN C 1 143 ? 12.630 3.828 -21.092 1.00 41.07 144 GLN C O 1
ATOM 7941 N N . LYS C 1 144 ? 14.446 3.019 -20.018 1.00 34.06 145 LYS C N 1
ATOM 7942 C CA . LYS C 1 144 ? 14.274 3.858 -18.842 1.00 31.22 145 LYS C CA 1
ATOM 7943 C C . LYS C 1 144 ? 15.641 4.288 -18.329 1.00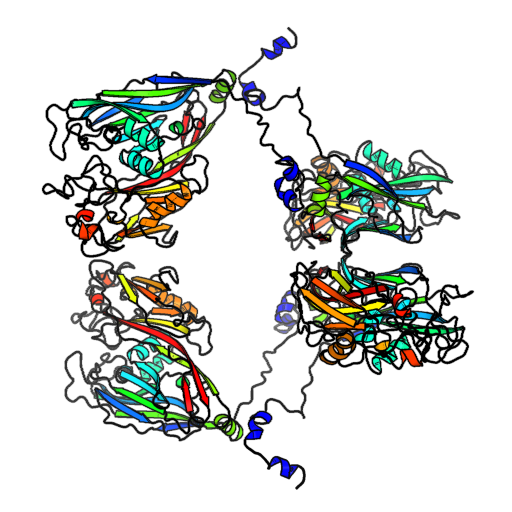 33.83 145 LYS C C 1
ATOM 7944 O O . LYS C 1 144 ? 16.614 3.533 -18.406 1.00 36.92 145 LYS C O 1
ATOM 7950 N N . ARG C 1 145 ? 15.707 5.510 -17.806 1.00 31.56 146 ARG C N 1
ATOM 7951 C CA . ARG C 1 145 ? 16.915 6.005 -17.161 1.00 29.85 146 ARG C CA 1
ATOM 7952 C C . ARG C 1 145 ? 16.842 5.710 -15.669 1.00 30.74 146 ARG C C 1
ATOM 7953 O O . ARG C 1 145 ? 15.820 5.972 -15.026 1.00 31.14 146 ARG C O 1
ATOM 7961 N N . PHE C 1 146 ? 17.921 5.157 -15.126 1.00 31.24 147 PHE C N 1
ATOM 7962 C CA . PHE C 1 146 ? 17.978 4.752 -13.731 1.00 28.24 147 PHE C CA 1
ATOM 7963 C C . PHE C 1 146 ? 19.011 5.577 -12.977 1.00 28.94 147 PHE C C 1
ATOM 7964 O O . PHE C 1 146 ? 19.961 6.101 -13.564 1.00 33.99 147 PHE C O 1
ATOM 7972 N N . TYR C 1 147 ? 18.806 5.698 -11.666 1.00 27.32 148 TYR C N 1
ATOM 7973 C CA . TYR C 1 147 ? 19.683 6.470 -10.791 1.00 26.55 148 TYR C CA 1
ATOM 7974 C C . TYR C 1 147 ? 20.008 5.625 -9.566 1.00 27.31 148 TYR C C 1
ATOM 7975 O O . TYR C 1 147 ? 19.126 5.353 -8.746 1.00 28.92 148 TYR C O 1
ATOM 7984 N N . VAL C 1 148 ? 21.264 5.202 -9.445 1.00 28.86 149 VAL C N 1
ATOM 7985 C CA . VAL C 1 148 ? 21.717 4.395 -8.316 1.00 28.56 149 VAL C CA 1
ATOM 7986 C C . VAL C 1 148 ? 22.530 5.299 -7.391 1.00 30.68 149 VAL C C 1
ATOM 7987 O O . VAL C 1 148 ? 23.650 5.692 -7.756 1.00 32.37 149 VAL C O 1
ATOM 7991 N N . PRO C 1 149 ? 22.019 5.654 -6.211 1.00 29.72 150 PRO C N 1
ATOM 7992 C CA . PRO C 1 149 ? 22.785 6.515 -5.299 1.00 25.96 150 PRO C CA 1
ATOM 7993 C C . PRO C 1 149 ? 23.766 5.699 -4.468 1.00 25.65 150 PRO C C 1
ATOM 7994 O O . PRO C 1 149 ? 23.418 4.646 -3.928 1.00 28.91 150 PRO C O 1
ATOM 7998 N N . LEU C 1 150 ? 24.999 6.186 -4.376 1.00 26.28 151 LEU C N 1
ATOM 7999 C CA . LEU C 1 150 ? 26.005 5.543 -3.544 1.00 27.57 151 LEU C CA 1
ATOM 8000 C C . LEU C 1 150 ? 25.786 5.909 -2.080 1.00 29.17 151 LEU C C 1
ATOM 8001 O O . LEU C 1 150 ? 25.224 6.961 -1.760 1.00 30.69 151 LEU C O 1
ATOM 8006 N N . ILE C 1 151 ? 26.225 5.024 -1.187 1.00 28.74 152 ILE C N 1
ATOM 8007 C CA . ILE C 1 151 ? 25.955 5.192 0.237 1.00 28.66 152 ILE C CA 1
ATOM 8008 C C . ILE C 1 151 ? 27.239 5.105 1.055 1.00 31.08 152 ILE C C 1
ATOM 8009 O O . ILE C 1 151 ? 27.267 4.473 2.118 1.00 32.19 152 ILE C O 1
ATOM 8014 N N . PHE C 1 152 ? 28.305 5.741 0.576 1.00 30.78 153 PHE C N 1
ATOM 8015 C CA . PHE C 1 152 ? 29.519 5.854 1.370 1.00 28.85 153 PHE C CA 1
ATOM 8016 C C . PHE C 1 152 ? 29.316 6.893 2.474 1.00 28.74 153 PHE C C 1
ATOM 8017 O O . PHE C 1 152 ? 28.250 7.503 2.606 1.00 31.42 153 PHE C O 1
ATOM 8025 N N . PHE C 1 153 ? 30.358 7.095 3.286 1.00 29.27 154 PHE C N 1
ATOM 8026 C CA . PHE C 1 153 ? 30.210 7.933 4.474 1.00 26.46 154 PHE C CA 1
ATOM 8027 C C . PHE C 1 153 ? 29.886 9.377 4.106 1.00 28.27 154 PHE C C 1
ATOM 8028 O O . PHE C 1 153 ? 29.073 10.025 4.775 1.00 30.32 154 PHE C O 1
ATOM 8036 N N . PHE C 1 154 ? 30.494 9.895 3.043 1.00 27.88 155 PHE C N 1
ATOM 8037 C CA . PHE C 1 154 ? 30.241 11.266 2.622 1.00 27.34 155 PHE C CA 1
ATOM 8038 C C . PHE C 1 154 ? 29.020 11.390 1.721 1.00 28.84 155 PHE C C 1
ATOM 8039 O O . PHE C 1 154 ? 28.667 12.508 1.332 1.00 34.30 155 PHE C O 1
ATOM 8047 N N . ASN C 1 155 ? 28.362 10.278 1.390 1.00 26.91 156 ASN C N 1
ATOM 8048 C CA . ASN C 1 155 ? 27.143 10.319 0.595 1.00 27.71 156 ASN C CA 1
ATOM 8049 C C . ASN C 1 155 ? 25.881 10.378 1.441 1.00 31.88 156 ASN C C 1
ATOM 8050 O O . ASN C 1 155 ? 24.814 10.710 0.913 1.00 36.59 156 ASN C O 1
ATOM 8055 N N . GLN C 1 156 ? 25.969 10.058 2.732 1.00 33.28 157 GLN C N 1
ATOM 8056 C CA . GLN C 1 156 ? 24.786 9.940 3.572 1.00 34.13 157 GLN C CA 1
ATOM 8057 C C . GLN C 1 156 ? 24.572 11.133 4.496 1.00 33.18 157 GLN C C 1
ATOM 8058 O O . GLN C 1 156 ? 23.478 11.271 5.052 1.00 36.84 157 GLN C O 1
ATOM 8064 N N . THR C 1 157 ? 25.578 11.989 4.680 1.00 30.28 158 THR C N 1
ATOM 8065 C CA . THR C 1 157 ? 25.399 13.169 5.503 1.00 32.06 158 THR C CA 1
ATOM 8066 C C . THR C 1 157 ? 26.361 14.261 5.057 1.00 31.86 158 THR C C 1
ATOM 8067 O O . THR C 1 157 ? 27.550 13.975 4.844 1.00 31.94 158 THR C O 1
ATOM 8071 N N . PRO C 1 158 ? 25.886 15.498 4.890 1.00 30.90 159 PRO C N 1
ATOM 8072 C CA . PRO C 1 158 ? 26.807 16.589 4.540 1.00 27.85 159 PRO C CA 1
ATOM 8073 C C . PRO C 1 158 ? 27.819 16.885 5.629 1.00 27.81 159 PRO C C 1
ATOM 8074 O O . PRO C 1 158 ? 28.881 17.443 5.330 1.00 31.76 159 PRO C O 1
ATOM 8078 N N . GLY C 1 159 ? 27.535 16.514 6.879 1.00 25.47 160 GLY C N 1
ATOM 8079 C CA . GLY C 1 159 ? 28.487 16.707 7.959 1.00 23.89 160 GLY C CA 1
ATOM 8080 C C . GLY C 1 159 ? 29.756 15.896 7.824 1.00 23.74 160 GLY C C 1
ATOM 8081 O O . GLY C 1 159 ? 30.735 16.189 8.519 1.00 24.74 160 GLY C O 1
ATOM 8082 N N . LEU C 1 160 ? 29.764 14.893 6.944 1.00 25.12 161 LEU C N 1
ATOM 8083 C CA . LEU C 1 160 ? 30.952 14.108 6.639 1.00 27.88 161 LEU C CA 1
ATOM 8084 C C . LEU C 1 160 ? 31.417 14.331 5.206 1.00 28.41 161 LEU C C 1
ATOM 8085 O O . LEU C 1 160 ? 32.066 13.455 4.625 1.00 31.01 161 LEU C O 1
ATOM 8090 N N . ALA C 1 161 ? 31.087 15.484 4.627 1.00 27.17 162 ALA C N 1
ATOM 8091 C CA . ALA C 1 161 ? 31.462 15.782 3.251 1.00 28.42 162 ALA C CA 1
ATOM 8092 C C . ALA C 1 161 ? 32.971 15.695 3.076 1.00 31.10 162 ALA C C 1
ATOM 8093 O O . ALA C 1 161 ? 33.734 16.276 3.852 1.00 32.69 162 ALA C O 1
ATOM 8095 N N . LEU C 1 162 ? 33.396 14.963 2.056 1.00 31.49 163 LEU C N 1
ATOM 8096 C CA . LEU C 1 162 ? 34.819 14.757 1.820 1.00 28.21 163 LEU C CA 1
ATOM 8097 C C . LEU C 1 162 ? 35.446 16.047 1.310 1.00 28.66 163 LEU C C 1
ATOM 8098 O O . LEU C 1 162 ? 35.067 16.527 0.234 1.00 31.32 163 LEU C O 1
ATOM 8103 N N . PRO C 1 163 ? 36.396 16.636 2.031 1.00 27.70 164 PRO C N 1
ATOM 8104 C CA . PRO C 1 163 ? 36.964 17.914 1.588 1.00 29.07 164 PRO C CA 1
ATOM 8105 C C . PRO C 1 163 ? 38.054 17.745 0.540 1.00 31.17 164 PRO C C 1
ATOM 8106 O O . PRO C 1 163 ? 39.215 17.484 0.870 1.00 31.64 164 PRO C O 1
ATOM 8110 N N . LEU C 1 164 ? 37.682 17.894 -0.734 1.00 30.52 165 LEU C N 1
ATOM 8111 C CA . LEU C 1 164 ? 38.676 17.856 -1.801 1.00 31.83 165 LEU C CA 1
ATOM 8112 C C . LEU C 1 164 ? 39.678 18.993 -1.668 1.00 33.92 165 LEU C C 1
ATOM 8113 O O . LEU C 1 164 ? 40.836 18.851 -2.076 1.00 36.96 165 LEU C O 1
ATOM 8118 N N . ILE C 1 165 ? 39.252 20.128 -1.109 1.00 33.20 166 ILE C N 1
ATOM 8119 C CA . ILE C 1 165 ? 40.145 21.267 -0.949 1.00 33.85 166 ILE C CA 1
ATOM 8120 C C . ILE C 1 165 ? 41.277 20.970 0.028 1.00 33.58 166 ILE C C 1
ATOM 8121 O O . ILE C 1 165 ? 42.346 21.586 -0.058 1.00 36.15 166 ILE C O 1
ATOM 8126 N N . ALA C 1 166 ? 41.079 20.028 0.947 1.00 33.75 167 ALA C N 1
ATOM 8127 C CA . ALA C 1 166 ? 42.107 19.635 1.899 1.00 31.82 167 ALA C CA 1
ATOM 8128 C C . ALA C 1 166 ? 42.901 18.418 1.441 1.00 29.72 167 ALA C C 1
ATOM 8129 O O . ALA C 1 166 ? 43.719 17.902 2.207 1.00 30.51 167 ALA C O 1
ATOM 8131 N N . LEU C 1 167 ? 42.689 17.957 0.211 1.00 28.71 168 LEU C N 1
ATOM 8132 C CA . LEU C 1 167 ? 43.348 16.771 -0.331 1.00 28.03 168 LEU C CA 1
ATOM 8133 C C . LEU C 1 167 ? 44.030 17.100 -1.651 1.00 30.64 168 LEU C C 1
ATOM 8134 O O . LEU C 1 167 ? 43.898 16.384 -2.646 1.00 36.86 168 LEU C O 1
ATOM 8139 N N . GLN C 1 168 ? 44.789 18.197 -1.668 1.00 28.92 169 GLN C N 1
ATOM 8140 C CA . GLN C 1 168 ? 45.392 18.669 -2.909 1.00 33.50 169 GLN C CA 1
ATOM 8141 C C . GLN C 1 168 ? 46.455 17.714 -3.439 1.00 32.67 169 GLN C C 1
ATOM 8142 O O . GLN C 1 168 ? 46.773 17.760 -4.632 1.00 38.06 169 GLN C O 1
ATOM 8148 N N . TYR C 1 169 ? 46.981 16.827 -2.599 1.00 31.55 170 TYR C N 1
ATOM 8149 C CA . TYR C 1 169 ? 48.023 15.898 -3.010 1.00 37.28 170 TYR C CA 1
ATOM 8150 C C . TYR C 1 169 ? 47.539 14.459 -3.111 1.00 35.66 170 TYR C C 1
ATOM 8151 O O . TYR C 1 169 ? 48.343 13.570 -3.410 1.00 36.23 170 TYR C O 1
ATOM 8160 N N . HIS C 1 170 ? 46.256 14.236 -2.860 1.00 34.54 171 HIS C N 1
ATOM 8161 C CA . HIS C 1 170 ? 45.689 12.899 -2.926 1.00 35.58 171 HIS C CA 1
ATOM 8162 C C . HIS C 1 170 ? 44.476 12.860 -3.840 1.00 36.68 171 HIS C C 1
ATOM 8163 O O . HIS C 1 170 ? 43.560 13.666 -3.708 1.00 38.13 171 HIS C O 1
ATOM 8170 N N . GLU C 1 171 ? 44.475 11.913 -4.766 1.00 37.24 172 GLU C N 1
ATOM 8171 C CA . GLU C 1 171 ? 43.368 11.771 -5.693 1.00 38.85 172 GLU C CA 1
ATOM 8172 C C . GLU C 1 171 ? 42.304 10.849 -5.118 1.00 35.28 172 GLU C C 1
ATOM 8173 O O . GLU C 1 171 ? 42.615 9.879 -4.435 1.00 31.45 172 GLU C O 1
ATOM 8179 N N . VAL C 1 172 ? 41.046 11.169 -5.397 1.00 34.71 173 VAL C N 1
ATOM 8180 C CA . VAL C 1 172 ? 39.920 10.367 -4.947 1.00 35.17 173 VAL C CA 1
ATOM 8181 C C . VAL C 1 172 ? 39.409 9.621 -6.167 1.00 35.05 173 VAL C C 1
ATOM 8182 O O . VAL C 1 172 ? 39.124 10.235 -7.190 1.00 35.01 173 VAL C O 1
ATOM 8186 N N . LYS C 1 173 ? 39.288 8.303 -6.062 1.00 33.82 174 LYS C N 1
ATOM 8187 C CA . LYS C 1 173 ? 38.867 7.501 -7.199 1.00 34.85 174 LYS C CA 1
ATOM 8188 C C . LYS C 1 173 ? 37.794 6.503 -6.795 1.00 33.17 174 LYS C C 1
ATOM 8189 O O . LYS C 1 173 ? 37.735 6.050 -5.649 1.00 32.98 174 LYS C O 1
ATOM 8195 N N . LEU C 1 174 ? 36.950 6.162 -7.767 1.00 32.95 175 LEU C N 1
ATOM 8196 C CA . LEU C 1 174 ? 35.936 5.127 -7.632 1.00 31.20 175 LEU C CA 1
ATOM 8197 C C . LEU C 1 174 ? 36.176 4.074 -8.703 1.00 32.90 175 LEU C C 1
ATOM 8198 O O . LEU C 1 174 ? 36.341 4.410 -9.880 1.00 34.11 175 LEU C O 1
ATOM 8203 N N . TYR C 1 175 ? 36.197 2.807 -8.299 1.00 34.35 176 TYR C N 1
ATOM 8204 C CA . TYR C 1 175 ? 36.411 1.687 -9.210 1.00 34.72 176 TYR C CA 1
ATOM 8205 C C . TYR C 1 175 ? 35.125 0.871 -9.273 1.00 37.84 176 TYR C C 1
ATOM 8206 O O . TYR C 1 175 ? 34.727 0.251 -8.281 1.00 40.04 176 TYR C O 1
ATOM 8215 N N . PHE C 1 176 ? 34.485 0.868 -10.438 1.00 37.14 177 PHE C N 1
ATOM 8216 C CA . PHE C 1 176 ? 33.236 0.151 -10.644 1.00 36.50 177 PHE C CA 1
ATOM 8217 C C . PHE C 1 176 ? 33.484 -1.172 -11.357 1.00 35.93 177 PHE C C 1
ATOM 8218 O O . PHE C 1 176 ? 34.396 -1.301 -12.176 1.00 38.44 177 PHE C O 1
ATOM 8226 N N . THR C 1 177 ? 32.658 -2.159 -11.023 1.00 34.14 178 THR C N 1
ATOM 8227 C CA . THR C 1 177 ? 32.601 -3.426 -11.740 1.00 32.48 178 THR C CA 1
ATOM 8228 C C . THR C 1 177 ? 31.146 -3.678 -12.090 1.00 32.89 178 THR C C 1
ATOM 8229 O O . THR C 1 177 ? 30.292 -3.720 -11.199 1.00 32.52 178 THR C O 1
ATOM 8233 N N . LEU C 1 178 ? 30.860 -3.829 -13.379 1.00 32.98 179 LEU C N 1
ATOM 8234 C CA . LEU C 1 178 ? 29.494 -4.016 -13.841 1.00 31.96 179 LEU C CA 1
ATOM 8235 C C . LEU C 1 178 ? 29.156 -5.499 -13.870 1.00 34.71 179 LEU C C 1
ATOM 8236 O O . LEU C 1 178 ? 30.000 -6.335 -14.203 1.00 36.11 179 LEU C O 1
ATOM 8241 N N . ALA C 1 179 ? 27.918 -5.819 -13.502 1.00 32.49 180 ALA C N 1
ATOM 8242 C CA . ALA C 1 179 ? 27.478 -7.206 -13.494 1.00 32.40 180 ALA C CA 1
ATOM 8243 C C . ALA C 1 179 ? 27.484 -7.777 -14.906 1.00 33.48 180 ALA C C 1
ATOM 8244 O O . ALA C 1 179 ? 27.344 -7.054 -15.896 1.00 34.45 180 ALA C O 1
ATOM 8246 N N . SER C 1 180 ? 27.652 -9.097 -14.993 1.00 34.88 181 SER C N 1
ATOM 8247 C CA . SER C 1 180 ? 27.710 -9.756 -16.292 1.00 37.74 181 SER C CA 1
ATOM 8248 C C . SER C 1 180 ? 26.315 -10.050 -16.831 1.00 37.93 181 SER C C 1
ATOM 8249 O O . SER C 1 180 ? 26.017 -9.765 -17.995 1.00 39.59 181 SER C O 1
ATOM 8252 N N . GLN C 1 181 ? 25.448 -10.617 -15.997 1.00 39.32 182 GLN C N 1
ATOM 8253 C CA . GLN C 1 181 ? 24.123 -11.049 -16.418 1.00 39.79 182 GLN C CA 1
ATOM 8254 C C . GLN C 1 181 ? 23.071 -10.413 -15.524 1.00 36.87 182 GLN C C 1
ATOM 8255 O O . GLN C 1 181 ? 23.146 -10.523 -14.296 1.00 38.90 182 GLN C O 1
ATOM 8261 N N . VAL C 1 182 ? 22.098 -9.747 -16.140 1.00 34.59 183 VAL C N 1
ATOM 8262 C CA . VAL C 1 182 ? 21.029 -9.058 -15.427 1.00 31.20 183 VAL C CA 1
ATOM 8263 C C . VAL C 1 182 ? 19.699 -9.611 -15.919 1.00 30.39 183 VAL C C 1
ATOM 8264 O O . VAL C 1 182 ? 19.374 -9.495 -17.108 1.00 31.83 183 VAL C O 1
ATOM 8268 N N . GLN C 1 183 ? 18.936 -10.210 -15.002 1.00 30.47 184 GLN C N 1
ATOM 8269 C CA . GLN C 1 183 ? 17.667 -10.838 -15.350 1.00 32.38 184 GLN C CA 1
ATOM 8270 C C . GLN C 1 183 ? 16.699 -9.813 -15.923 1.00 35.58 184 GLN C C 1
ATOM 8271 O O . GLN C 1 183 ? 16.541 -8.714 -15.382 1.00 35.93 184 GLN C O 1
ATOM 8277 N N . GLY C 1 184 ? 16.048 -10.178 -17.024 1.00 34.88 185 GLY C N 1
ATOM 8278 C CA . GLY C 1 184 ? 15.094 -9.299 -17.657 1.00 35.45 185 GLY C CA 1
ATOM 8279 C C . GLY C 1 184 ? 15.710 -8.162 -18.436 1.00 36.56 185 GLY C C 1
ATOM 8280 O O . GLY C 1 184 ? 14.968 -7.351 -19.005 1.00 37.51 185 GLY C O 1
ATOM 8281 N N . VAL C 1 185 ? 17.035 -8.074 -18.499 1.00 37.22 186 VAL C N 1
ATOM 8282 C CA . VAL C 1 185 ? 17.655 -6.991 -19.249 1.00 36.14 186 VAL C CA 1
ATOM 8283 C C . VAL C 1 185 ? 18.461 -7.555 -20.410 1.00 39.83 186 VAL C C 1
ATOM 8284 O O . VAL C 1 185 ? 18.186 -7.243 -21.574 1.00 40.44 186 VAL C O 1
ATOM 8288 N N . ASN C 1 186 ? 19.470 -8.373 -20.102 1.00 40.80 187 ASN C N 1
ATOM 8289 C CA . ASN C 1 186 ? 20.259 -9.036 -21.131 1.00 38.35 187 ASN C CA 1
ATOM 8290 C C . ASN C 1 186 ? 20.245 -10.555 -20.991 1.00 36.52 187 ASN C C 1
ATOM 8291 O O . ASN C 1 186 ? 20.778 -11.252 -21.864 1.00 37.56 187 ASN C O 1
ATOM 8296 N N . TYR C 1 187 ? 19.640 -11.094 -19.927 1.00 37.99 188 TYR C N 1
ATOM 8297 C CA . TYR C 1 187 ? 19.477 -12.534 -19.756 1.00 40.30 188 TYR C CA 1
ATOM 8298 C C . TYR C 1 187 ? 18.072 -12.815 -19.235 1.00 40.13 188 TYR C C 1
ATOM 8299 O O . TYR C 1 187 ? 17.466 -11.979 -18.550 1.00 42.00 188 TYR C O 1
ATOM 8308 N N . ASN C 1 188 ? 17.555 -14.002 -19.562 1.00 39.02 189 ASN C N 1
ATOM 8309 C CA . ASN C 1 188 ? 16.278 -14.496 -19.041 1.00 39.20 189 ASN C CA 1
ATOM 8310 C C . ASN C 1 188 ? 16.603 -15.853 -18.429 1.00 36.76 189 ASN C C 1
ATOM 8311 O O . ASN C 1 188 ? 16.591 -16.881 -19.117 1.00 37.03 189 ASN C O 1
ATOM 8316 N N . GLY C 1 189 ? 16.881 -15.852 -17.131 1.00 37.90 190 GLY C N 1
ATOM 8317 C CA . GLY C 1 189 ? 17.387 -17.042 -16.486 1.00 38.81 190 GLY C CA 1
ATOM 8318 C C . GLY C 1 189 ? 18.813 -17.302 -16.918 1.00 39.89 190 GLY C C 1
ATOM 8319 O O . GLY C 1 189 ? 19.693 -16.460 -16.716 1.00 40.88 190 GLY C O 1
ATOM 8320 N N . SER C 1 190 ? 19.058 -18.467 -17.511 1.00 43.94 191 SER C N 1
ATOM 8321 C CA . SER C 1 190 ? 20.375 -18.802 -18.030 1.00 46.19 191 SER C CA 1
ATOM 8322 C C . SER C 1 190 ? 20.516 -18.537 -19.522 1.00 46.61 191 SER C C 1
ATOM 8323 O O . SER C 1 190 ? 21.626 -18.656 -20.051 1.00 47.32 191 SER C O 1
ATOM 8326 N N . SER C 1 191 ? 19.437 -18.170 -20.206 1.00 48.92 192 SER C N 1
ATOM 8327 C CA . SER C 1 191 ? 19.455 -17.959 -21.646 1.00 50.87 192 SER C CA 1
ATOM 8328 C C . SER C 1 191 ? 19.589 -16.473 -21.941 1.00 45.93 192 SER C C 1
ATOM 8329 O O . SER C 1 191 ? 18.849 -15.655 -21.384 1.00 42.79 192 SER C O 1
ATOM 8332 N N . ALA C 1 192 ? 20.526 -16.130 -22.819 1.00 45.17 193 ALA C N 1
ATOM 8333 C CA . ALA C 1 192 ? 20.743 -14.734 -23.164 1.00 42.59 193 ALA C CA 1
ATOM 8334 C C . ALA C 1 192 ? 19.599 -14.216 -24.025 1.00 44.47 193 ALA C C 1
ATOM 8335 O O . ALA C 1 192 ? 19.074 -14.927 -24.887 1.00 47.95 193 ALA C O 1
ATOM 8337 N N . ILE C 1 193 ? 19.209 -12.969 -23.783 1.00 41.52 194 ILE C N 1
ATOM 8338 C CA . ILE C 1 193 ? 18.169 -12.327 -24.577 1.00 40.03 194 ILE C CA 1
ATOM 8339 C C . ILE C 1 193 ? 18.816 -11.768 -25.836 1.00 43.12 194 ILE C C 1
ATOM 8340 O O . ILE C 1 193 ? 19.691 -10.899 -25.763 1.00 44.95 194 ILE C O 1
ATOM 8345 N N . ALA C 1 194 ? 18.392 -12.272 -26.993 1.00 45.22 195 ALA C N 1
ATOM 8346 C CA . ALA C 1 194 ? 18.988 -11.851 -28.254 1.00 47.61 195 ALA C CA 1
ATOM 8347 C C . ALA C 1 194 ? 18.711 -10.376 -28.514 1.00 52.17 195 ALA C C 1
ATOM 8348 O O . ALA C 1 194 ? 17.611 -9.878 -28.262 1.00 54.27 195 ALA C O 1
ATOM 8350 N N . GLY C 1 195 ? 19.722 -9.678 -29.026 1.00 53.73 196 GLY C N 1
ATOM 8351 C CA . GLY C 1 195 ? 19.592 -8.267 -29.321 1.00 54.87 196 GLY C CA 1
ATOM 8352 C C . GLY C 1 195 ? 19.625 -7.355 -28.118 1.00 55.05 196 GLY C C 1
ATOM 8353 O O . GLY C 1 195 ? 19.264 -6.179 -28.244 1.00 54.82 196 GLY C O 1
ATOM 8354 N N . ALA C 1 196 ? 20.038 -7.857 -26.956 1.00 50.54 197 ALA C N 1
ATOM 8355 C CA . ALA C 1 196 ? 20.087 -7.035 -25.754 1.00 45.83 197 ALA C CA 1
ATOM 8356 C C . ALA C 1 196 ? 21.108 -5.917 -25.914 1.00 42.10 197 ALA C C 1
ATOM 8357 O O . ALA C 1 196 ? 22.237 -6.147 -26.357 1.00 42.22 197 ALA C O 1
ATOM 8359 N N . ALA C 1 197 ? 20.707 -4.704 -25.549 1.00 40.32 198 ALA C N 1
ATOM 8360 C CA . ALA C 1 197 ? 21.556 -3.532 -25.701 1.00 39.62 198 ALA C CA 1
ATOM 8361 C C . ALA C 1 197 ? 22.488 -3.380 -24.506 1.00 36.70 198 ALA C C 1
ATOM 8362 O O . ALA C 1 197 ? 22.121 -3.693 -23.370 1.00 38.20 198 ALA C O 1
ATOM 8364 N N . GLN C 1 198 ? 23.698 -2.898 -24.776 1.00 36.22 199 GLN C N 1
ATOM 8365 C CA . GLN C 1 198 ? 24.649 -2.624 -23.714 1.00 37.67 199 GLN C CA 1
ATOM 8366 C C . GLN C 1 198 ? 24.200 -1.408 -22.905 1.00 39.49 199 GLN C C 1
ATOM 8367 O O . GLN C 1 198 ? 23.571 -0.491 -23.440 1.00 42.99 199 GLN C O 1
ATOM 8373 N N . PRO C 1 199 ? 24.508 -1.378 -21.612 1.00 37.08 200 PRO C N 1
ATOM 8374 C CA . PRO C 1 199 ? 24.071 -0.253 -20.783 1.00 36.15 200 PRO C CA 1
ATOM 8375 C C . PRO C 1 199 ? 24.865 1.010 -21.073 1.00 37.51 200 PRO C C 1
ATOM 8376 O O . PRO C 1 199 ? 26.018 0.967 -21.508 1.00 39.60 200 PRO C O 1
ATOM 8380 N N . THR C 1 200 ? 24.221 2.146 -20.827 1.00 38.03 201 THR C N 1
ATOM 8381 C CA . THR C 1 200 ? 24.868 3.448 -20.854 1.00 38.82 201 THR C CA 1
ATOM 8382 C C . THR C 1 200 ? 24.988 3.956 -19.425 1.00 37.74 201 THR C C 1
ATOM 8383 O O . THR C 1 200 ? 24.039 3.856 -18.643 1.00 38.12 201 THR C O 1
ATOM 8387 N N . MET C 1 201 ? 26.156 4.496 -19.085 1.00 37.58 202 MET C N 1
ATOM 8388 C CA . MET C 1 201 ? 26.472 4.846 -17.708 1.00 35.16 202 MET C CA 1
ATOM 8389 C C . MET C 1 201 ? 27.058 6.248 -17.637 1.00 34.56 202 MET C C 1
ATOM 8390 O O . MET C 1 201 ? 27.793 6.672 -18.533 1.00 35.37 202 MET C O 1
ATOM 8395 N N . SER C 1 202 ? 26.729 6.962 -16.562 1.00 33.12 203 SER C N 1
ATOM 8396 C CA . SER C 1 202 ? 27.346 8.244 -16.261 1.00 33.41 203 SER C CA 1
ATOM 8397 C C . SER C 1 202 ? 27.363 8.426 -14.751 1.00 32.66 203 SER C C 1
ATOM 8398 O O . SER C 1 202 ? 26.466 7.956 -14.046 1.00 34.24 203 SER C O 1
ATOM 8401 N N . VAL C 1 203 ? 28.396 9.106 -14.259 1.00 30.25 204 VAL C N 1
ATOM 8402 C CA . VAL C 1 203 ? 28.583 9.337 -12.831 1.00 30.23 204 VAL C CA 1
ATOM 8403 C C . VAL C 1 203 ? 28.474 10.831 -12.561 1.00 33.27 204 VAL C C 1
ATOM 8404 O O . VAL C 1 203 ? 29.124 11.639 -13.235 1.00 35.53 204 VAL C O 1
ATOM 8408 N N . TRP C 1 204 ? 27.658 11.193 -11.573 1.00 31.39 205 TRP C N 1
ATOM 8409 C CA . TRP C 1 204 ? 27.433 12.580 -11.187 1.00 27.28 205 TRP C CA 1
ATOM 8410 C C . TRP C 1 204 ? 27.772 12.754 -9.714 1.00 25.92 205 TRP C C 1
ATOM 8411 O O . TRP C 1 204 ? 27.350 11.951 -8.876 1.00 28.09 205 TRP C O 1
ATOM 8422 N N . VAL C 1 205 ? 28.513 13.812 -9.417 1.00 27.31 206 VAL C N 1
ATOM 8423 C CA . VAL C 1 205 ? 28.942 14.111 -8.066 1.00 25.71 206 VAL C CA 1
ATOM 8424 C C . VAL C 1 205 ? 28.475 15.497 -7.645 1.00 27.27 206 VAL C C 1
ATOM 8425 O O . VAL C 1 205 ? 28.611 16.455 -8.393 1.00 31.30 206 VAL C O 1
ATOM 8429 N N . ASP C 1 206 ? 27.909 15.591 -6.447 1.00 26.27 207 ASP C N 1
ATOM 8430 C CA . ASP C 1 206 ? 27.438 16.864 -5.928 1.00 27.44 207 ASP C CA 1
ATOM 8431 C C . ASP C 1 206 ? 28.573 17.570 -5.202 1.00 28.92 207 ASP C C 1
ATOM 8432 O O . ASP C 1 206 ? 29.099 17.061 -4.219 1.00 29.19 207 ASP C O 1
ATOM 8437 N N . TYR C 1 207 ? 28.943 18.745 -5.692 1.00 30.74 208 TYR C N 1
ATOM 8438 C CA . TYR C 1 207 ? 30.028 19.511 -5.101 1.00 29.06 208 TYR C CA 1
ATOM 8439 C C . TYR C 1 207 ? 29.535 20.658 -4.235 1.00 29.20 208 TYR C C 1
ATOM 8440 O O . TYR C 1 207 ? 28.517 21.278 -4.522 1.00 32.20 208 TYR C O 1
ATOM 8449 N N . ILE C 1 208 ? 30.277 20.930 -3.172 1.00 26.88 209 ILE C N 1
ATOM 8450 C CA . ILE C 1 208 ? 29.967 22.035 -2.273 1.00 26.81 209 ILE C CA 1
ATOM 8451 C C . ILE C 1 208 ? 30.993 23.135 -2.504 1.00 28.16 209 ILE C C 1
ATOM 8452 O O . ILE C 1 208 ? 32.204 22.895 -2.409 1.00 30.27 209 ILE C O 1
ATOM 8457 N N . PHE C 1 209 ? 30.513 24.337 -2.808 1.00 26.10 210 PHE C N 1
ATOM 8458 C CA . PHE C 1 209 ? 31.360 25.513 -2.962 1.00 27.81 210 PHE C CA 1
ATOM 8459 C C . PHE C 1 209 ? 31.238 26.357 -1.700 1.00 31.65 210 PHE C C 1
ATOM 8460 O O . PHE C 1 209 ? 30.135 26.779 -1.338 1.00 32.42 210 PHE C O 1
ATOM 8468 N N . LEU C 1 210 ? 32.360 26.602 -1.035 1.00 31.40 211 LEU C N 1
ATOM 8469 C CA . LEU C 1 210 ? 32.350 27.274 0.254 1.00 30.02 211 LEU C CA 1
ATOM 8470 C C . LEU C 1 210 ? 32.743 28.739 0.115 1.00 31.40 211 LEU C C 1
ATOM 8471 O O . LEU C 1 210 ? 33.425 29.143 -0.831 1.00 32.19 211 LEU C O 1
ATOM 8476 N N . ASP C 1 211 ? 32.298 29.535 1.083 1.00 34.45 212 ASP C N 1
ATOM 8477 C CA . ASP C 1 211 ? 32.641 30.944 1.141 1.00 42.78 212 ASP C CA 1
ATOM 8478 C C . ASP C 1 211 ? 34.074 31.114 1.649 1.00 48.00 212 ASP C C 1
ATOM 8479 O O . ASP C 1 211 ? 34.712 30.166 2.113 1.00 49.30 212 ASP C O 1
ATOM 8484 N N . THR C 1 212 ? 34.567 32.353 1.572 1.00 49.66 213 THR C N 1
ATOM 8485 C CA . THR C 1 212 ? 35.993 32.618 1.758 1.00 49.67 213 THR C CA 1
ATOM 8486 C C . THR C 1 212 ? 36.494 32.153 3.123 1.00 46.55 213 THR C C 1
ATOM 8487 O O . THR C 1 212 ? 37.548 31.512 3.220 1.00 41.92 213 THR C O 1
ATOM 8491 N N . GLN C 1 213 ? 35.757 32.468 4.190 1.00 49.85 214 GLN C N 1
ATOM 8492 C CA . GLN C 1 213 ? 36.253 32.187 5.536 1.00 53.59 214 GLN C CA 1
ATOM 8493 C C . GLN C 1 213 ? 36.372 30.689 5.793 1.00 49.81 214 GLN C C 1
ATOM 8494 O O . GLN C 1 213 ? 37.434 30.203 6.200 1.00 48.19 214 GLN C O 1
ATOM 8500 N N . GLU C 1 214 ? 35.294 29.955 5.551 1.00 48.94 215 GLU C N 1
ATOM 8501 C CA . GLU C 1 214 ? 35.295 28.515 5.770 1.00 49.42 215 GLU C CA 1
ATOM 8502 C C . GLU C 1 214 ? 36.250 27.793 4.831 1.00 45.80 215 GLU C C 1
ATOM 8503 O O . GLU C 1 214 ? 36.865 26.801 5.205 1.00 44.59 215 GLU C O 1
ATOM 8509 N N . ARG C 1 215 ? 36.366 28.296 3.608 1.00 44.19 216 ARG C N 1
ATOM 8510 C CA . ARG C 1 215 ? 37.254 27.701 2.619 1.00 42.44 216 ARG C CA 1
ATOM 8511 C C . ARG C 1 215 ? 38.696 27.735 3.113 1.00 41.44 216 ARG C C 1
ATOM 8512 O O . ARG C 1 215 ? 39.427 26.761 2.980 1.00 39.72 216 ARG C O 1
ATOM 8520 N N . THR C 1 216 ? 39.091 28.868 3.682 1.00 43.57 217 THR C N 1
ATOM 8521 C CA . THR C 1 216 ? 40.438 29.046 4.208 1.00 45.13 217 THR C CA 1
ATOM 8522 C C . THR C 1 216 ? 40.747 28.064 5.338 1.00 41.87 217 THR C C 1
ATOM 8523 O O . THR C 1 216 ? 41.863 27.564 5.435 1.00 39.40 217 THR C O 1
ATOM 8527 N N . ARG C 1 217 ? 39.759 27.784 6.187 1.00 44.27 218 ARG C N 1
ATOM 8528 C CA . ARG C 1 217 ? 39.965 26.862 7.301 1.00 47.76 218 ARG C CA 1
ATOM 8529 C C . ARG C 1 217 ? 40.045 25.408 6.851 1.00 42.10 218 ARG C C 1
ATOM 8530 O O . ARG C 1 217 ? 40.808 24.625 7.427 1.00 41.80 218 ARG C O 1
ATOM 8538 N N . PHE C 1 218 ? 39.284 25.023 5.842 1.00 40.31 219 PHE C N 1
ATOM 8539 C CA . PHE C 1 218 ? 39.354 23.644 5.397 1.00 41.66 219 PHE C CA 1
ATOM 8540 C C . PHE C 1 218 ? 40.733 23.340 4.814 1.00 47.52 219 PHE C C 1
ATOM 8541 O O . PHE C 1 218 ? 41.232 22.224 4.920 1.00 46.73 219 PHE C O 1
ATOM 8549 N N . ALA C 1 219 ? 41.353 24.348 4.217 1.00 49.31 220 ALA C N 1
ATOM 8550 C CA . ALA C 1 219 ? 42.655 24.177 3.582 1.00 46.71 220 ALA C CA 1
ATOM 8551 C C . ALA C 1 219 ? 43.857 24.300 4.516 1.00 45.49 220 ALA C C 1
ATOM 8552 O O . ALA C 1 219 ? 44.899 23.706 4.266 1.00 49.26 220 ALA C O 1
ATOM 8554 N N . GLN C 1 220 ? 43.705 25.056 5.594 1.00 46.60 221 GLN C N 1
ATOM 8555 C CA . GLN C 1 220 ? 44.803 25.286 6.528 1.00 49.20 221 GLN C CA 1
ATOM 8556 C C . GLN C 1 220 ? 44.918 24.322 7.712 1.00 48.07 221 GLN C C 1
ATOM 8557 O O . GLN C 1 220 ? 45.993 23.793 7.971 1.00 52.32 221 GLN C O 1
ATOM 8563 N N . LEU C 1 221 ? 43.824 24.100 8.433 1.00 44.88 222 LEU C N 1
ATOM 8564 C CA . LEU C 1 221 ? 43.853 23.230 9.610 1.00 40.24 222 LEU C CA 1
ATOM 8565 C C . LEU C 1 221 ? 43.660 21.744 9.330 1.00 36.78 222 LEU C C 1
ATOM 8566 O O . LEU C 1 221 ? 43.117 21.366 8.303 1.00 37.23 222 LEU C O 1
ATOM 8571 N N . PRO C 1 222 ? 44.114 20.896 10.262 1.00 37.34 223 PRO C N 1
ATOM 8572 C CA . PRO C 1 222 ? 43.972 19.442 10.157 1.00 37.48 223 PRO C CA 1
ATOM 8573 C C . PRO C 1 222 ? 42.538 19.025 10.458 1.00 37.90 223 PRO C C 1
ATOM 8574 O O . PRO C 1 222 ? 41.856 19.702 11.218 1.00 41.47 223 PRO C O 1
ATOM 8578 N N . HIS C 1 223 ? 42.097 17.919 9.873 1.00 36.02 224 HIS C N 1
ATOM 8579 C CA . HIS C 1 223 ? 40.737 17.437 10.045 1.00 33.19 224 HIS C CA 1
ATOM 8580 C C . HIS C 1 223 ? 40.755 15.977 10.466 1.00 32.11 224 HIS C C 1
ATOM 8581 O O . HIS C 1 223 ? 41.627 15.204 10.060 1.00 33.54 224 HIS C O 1
ATOM 8588 N N . GLU C 1 224 ? 39.778 15.613 11.291 1.00 32.29 225 GLU C N 1
ATOM 8589 C CA . GLU C 1 224 ? 39.546 14.231 11.688 1.00 32.99 225 GLU C CA 1
ATOM 8590 C C . GLU C 1 224 ? 38.070 13.931 11.490 1.00 29.53 225 GLU C C 1
ATOM 8591 O O . GLU C 1 224 ? 37.216 14.585 12.096 1.00 31.07 225 GLU C O 1
ATOM 8597 N N . TYR C 1 225 ? 37.772 12.957 10.639 1.00 27.75 226 TYR C N 1
ATOM 8598 C CA . TYR C 1 225 ? 36.401 12.567 10.347 1.00 27.09 226 TYR C CA 1
ATOM 8599 C C . TYR C 1 225 ? 36.144 11.173 10.897 1.00 27.33 226 TYR C C 1
ATOM 8600 O O . TYR C 1 225 ? 36.914 10.244 10.630 1.00 27.46 226 TYR C O 1
ATOM 8609 N N . LEU C 1 226 ? 35.063 11.031 11.658 1.00 28.08 227 LEU C N 1
ATOM 8610 C CA . LEU C 1 226 ? 34.614 9.728 12.139 1.00 26.78 227 LEU C CA 1
ATOM 8611 C C . LEU C 1 226 ? 33.702 9.153 11.064 1.00 26.90 227 LEU C C 1
ATOM 8612 O O . LEU C 1 226 ? 32.548 9.563 10.926 1.00 31.45 227 LEU C O 1
ATOM 8617 N N . ILE C 1 227 ? 34.223 8.202 10.296 1.00 27.11 228 ILE C N 1
ATOM 8618 C CA . ILE C 1 227 ? 33.534 7.680 9.128 1.00 25.28 228 ILE C CA 1
ATOM 8619 C C . ILE C 1 227 ? 33.083 6.252 9.410 1.00 25.08 228 ILE C C 1
ATOM 8620 O O . ILE C 1 227 ? 33.432 5.651 10.425 1.00 27.87 228 ILE C O 1
ATOM 8625 N N . GLU C 1 228 ? 32.293 5.709 8.489 1.00 24.43 229 GLU C N 1
ATOM 8626 C CA . GLU C 1 228 ? 31.833 4.333 8.565 1.00 25.36 229 GLU C CA 1
ATOM 8627 C C . GLU C 1 228 ? 32.363 3.536 7.381 1.00 27.27 229 GLU C C 1
ATOM 8628 O O . GLU C 1 228 ? 32.574 4.073 6.290 1.00 31.77 229 GLU C O 1
ATOM 8634 N N . GLN C 1 229 ? 32.585 2.247 7.615 1.00 25.25 230 GLN C N 1
ATOM 8635 C CA . GLN C 1 229 ? 33.064 1.333 6.593 1.00 22.94 230 GLN C CA 1
ATOM 8636 C C . GLN C 1 229 ? 32.208 0.077 6.598 1.00 23.53 230 GLN C C 1
ATOM 8637 O O . GLN C 1 229 ? 31.574 -0.266 7.599 1.00 27.41 230 GLN C O 1
ATOM 8643 N N . LEU C 1 230 ? 32.200 -0.610 5.463 1.00 24.55 231 LEU C N 1
ATOM 8644 C CA . LEU C 1 230 ? 31.542 -1.900 5.336 1.00 27.07 231 LEU C CA 1
ATOM 8645 C C . LEU C 1 230 ? 32.592 -3.001 5.316 1.00 30.68 231 LEU C C 1
ATOM 8646 O O . LEU C 1 230 ? 33.647 -2.855 4.690 1.00 35.56 231 LEU C O 1
ATOM 8651 N N . GLN C 1 231 ? 32.307 -4.096 6.015 1.00 28.70 232 GLN C N 1
ATOM 8652 C CA . GLN C 1 231 ? 33.177 -5.263 6.032 1.00 28.17 232 GLN C CA 1
ATOM 8653 C C . GLN C 1 231 ? 32.448 -6.442 5.408 1.00 27.87 232 GLN C C 1
ATOM 8654 O O . GLN C 1 231 ? 31.290 -6.711 5.743 1.00 25.93 232 GLN C O 1
ATOM 8660 N N . PHE C 1 232 ? 33.129 -7.134 4.499 1.00 30.19 233 PHE C N 1
ATOM 8661 C CA . PHE C 1 232 ? 32.568 -8.312 3.844 1.00 33.46 233 PHE C CA 1
ATOM 8662 C C . PHE C 1 232 ? 33.727 -9.129 3.301 1.00 34.83 233 PHE C C 1
ATOM 8663 O O . PHE C 1 232 ? 34.468 -8.651 2.436 1.00 37.57 233 PHE C O 1
ATOM 8671 N N . THR C 1 233 ? 33.893 -10.348 3.812 1.00 36.85 234 THR C N 1
ATOM 8672 C CA . THR C 1 233 ? 35.018 -11.200 3.452 1.00 40.88 234 THR C CA 1
ATOM 8673 C C . THR C 1 233 ? 34.654 -12.240 2.401 1.00 39.62 234 THR C C 1
ATOM 8674 O O . THR C 1 233 ? 35.455 -13.140 2.132 1.00 42.32 234 THR C O 1
ATOM 8678 N N . GLY C 1 234 ? 33.478 -12.136 1.804 1.00 37.72 235 GLY C N 1
ATOM 8679 C CA . GLY C 1 234 ? 33.020 -13.102 0.832 1.00 36.49 235 GLY C CA 1
ATOM 8680 C C . GLY C 1 234 ? 31.908 -13.979 1.387 1.00 33.97 235 GLY C C 1
ATOM 8681 O O . GLY C 1 234 ? 31.691 -14.079 2.598 1.00 32.88 235 GLY C O 1
ATOM 8682 N N . SER C 1 235 ? 31.194 -14.624 0.470 1.00 32.05 236 SER C N 1
ATOM 8683 C CA . SER C 1 235 ? 30.087 -15.483 0.863 1.00 32.72 236 SER C CA 1
ATOM 8684 C C . SER C 1 235 ? 30.601 -16.749 1.534 1.00 34.30 236 SER C C 1
ATOM 8685 O O . SER C 1 235 ? 31.627 -17.311 1.139 1.00 38.61 236 SER C O 1
ATOM 8688 N N . GLU C 1 236 ? 29.802 -17.223 2.486 1.00 37.18 237 GLU C N 1
ATOM 8689 C CA . GLU C 1 236 ? 30.048 -18.462 3.204 1.00 38.68 237 GLU C CA 1
ATOM 8690 C C . GLU C 1 236 ? 29.060 -19.485 2.637 1.00 37.12 237 GLU C C 1
ATOM 8691 O O . GLU C 1 236 ? 28.006 -19.117 2.114 1.00 37.67 237 GLU C O 1
ATOM 8697 N N . THR C 1 237 ? 29.393 -20.765 2.745 1.00 39.74 238 THR C N 1
ATOM 8698 C CA . THR C 1 237 ? 28.550 -21.828 2.211 1.00 37.81 238 THR C CA 1
ATOM 8699 C C . THR C 1 237 ? 27.618 -22.311 3.316 1.00 35.81 238 THR C C 1
ATOM 8700 O O . THR C 1 237 ? 28.056 -22.970 4.264 1.00 36.06 238 THR C O 1
ATOM 8704 N N . ALA C 1 238 ? 26.337 -21.975 3.196 1.00 29.56 239 ALA C N 1
ATOM 8705 C CA . ALA C 1 238 ? 25.332 -22.487 4.112 1.00 37.61 239 ALA C CA 1
ATOM 8706 C C . ALA C 1 238 ? 24.897 -23.879 3.675 1.00 40.39 239 ALA C C 1
ATOM 8707 O O . ALA C 1 238 ? 24.840 -24.186 2.481 1.00 41.27 239 ALA C O 1
ATOM 8709 N N . THR C 1 239 ? 24.606 -24.725 4.654 1.00 42.66 240 THR C N 1
ATOM 8710 C CA . THR C 1 239 ? 24.225 -26.099 4.370 1.00 45.47 240 THR C CA 1
ATOM 8711 C C . THR C 1 239 ? 22.928 -26.550 5.028 1.00 45.03 240 THR C C 1
ATOM 8712 O O . THR C 1 239 ? 22.944 -27.392 5.918 1.00 48.56 240 THR C O 1
ATOM 8716 N N . PRO C 1 240 ? 21.797 -25.987 4.593 1.00 43.41 241 PRO C N 1
ATOM 8717 C CA . PRO C 1 240 ? 20.508 -26.405 5.146 1.00 42.08 241 PRO C CA 1
ATOM 8718 C C . PRO C 1 240 ? 20.106 -27.755 4.563 1.00 43.61 241 PRO C C 1
ATOM 8719 O O . PRO C 1 240 ? 20.345 -27.998 3.384 1.00 46.46 241 PRO C O 1
ATOM 8723 N N . SER C 1 241 ? 19.508 -28.617 5.378 1.00 44.04 242 SER C N 1
ATOM 8724 C CA . SER C 1 241 ? 19.089 -29.942 4.932 1.00 47.64 242 SER C CA 1
ATOM 8725 C C . SER C 1 241 ? 17.574 -30.118 4.958 1.00 50.08 242 SER C C 1
ATOM 8726 O O . SER C 1 241 ? 16.865 -29.372 5.624 1.00 52.21 242 SER C O 1
ATOM 8729 N N . ALA C 1 242 ? 17.098 -31.128 4.235 1.00 50.87 243 ALA C N 1
ATOM 8730 C CA . ALA C 1 242 ? 15.679 -31.433 4.125 1.00 49.15 243 ALA C CA 1
ATOM 8731 C C . ALA C 1 242 ? 15.221 -32.536 5.071 1.00 49.37 243 ALA C C 1
ATOM 8732 O O . ALA C 1 242 ? 14.018 -32.805 5.144 1.00 47.94 243 ALA C O 1
ATOM 8734 N N . THR C 1 243 ? 16.139 -33.175 5.798 1.00 54.00 244 THR C N 1
ATOM 8735 C CA . THR C 1 243 ? 15.790 -34.287 6.671 1.00 60.58 244 THR C CA 1
ATOM 8736 C C . THR C 1 243 ? 16.022 -34.021 8.150 1.00 68.00 244 THR C C 1
ATOM 8737 O O . THR C 1 243 ? 15.421 -34.712 8.980 1.00 67.23 244 THR C O 1
ATOM 8741 N N . THR C 1 244 ? 16.865 -33.054 8.506 1.00 76.56 245 THR C N 1
ATOM 8742 C CA . THR C 1 244 ? 17.125 -32.733 9.902 1.00 79.11 245 THR C CA 1
ATOM 8743 C C . THR C 1 244 ? 17.469 -31.252 10.006 1.00 75.02 245 THR C C 1
ATOM 8744 O O . THR C 1 244 ? 17.489 -30.527 9.007 1.00 78.52 245 THR C O 1
ATOM 8748 N N . GLN C 1 245 ? 17.738 -30.805 11.231 1.00 61.33 246 GLN C N 1
ATOM 8749 C CA . GLN C 1 245 ? 18.136 -29.424 11.499 1.00 48.36 246 GLN C CA 1
ATOM 8750 C C . GLN C 1 245 ? 19.658 -29.371 11.570 1.00 44.53 246 GLN C C 1
ATOM 8751 O O . GLN C 1 245 ? 20.259 -29.768 12.570 1.00 44.74 246 GLN C O 1
ATOM 8757 N N . ALA C 1 246 ? 20.278 -28.873 10.505 1.00 42.03 247 ALA C N 1
ATOM 8758 C CA . ALA C 1 246 ? 21.722 -28.721 10.471 1.00 41.05 247 ALA C CA 1
ATOM 8759 C C . ALA C 1 246 ? 22.148 -27.491 11.267 1.00 40.53 247 ALA C C 1
ATOM 8760 O O . ALA C 1 246 ? 21.355 -26.586 11.541 1.00 39.87 247 ALA C O 1
ATOM 8762 N N . SER C 1 247 ? 23.423 -27.470 11.649 1.00 41.21 248 SER C N 1
ATOM 8763 C CA . SER C 1 247 ? 23.984 -26.354 12.394 1.00 40.88 248 SER C CA 1
ATOM 8764 C C . SER C 1 247 ? 25.345 -26.000 11.816 1.00 40.93 248 SER C C 1
ATOM 8765 O O . SER C 1 247 ? 26.020 -26.841 11.216 1.00 42.57 248 SER C O 1
ATOM 8768 N N . GLN C 1 248 ? 25.744 -24.744 12.004 1.00 39.07 249 GLN C N 1
ATOM 8769 C CA . GLN C 1 248 ? 27.025 -24.260 11.513 1.00 38.44 249 GLN C CA 1
ATOM 8770 C C . GLN C 1 248 ? 27.605 -23.256 12.497 1.00 40.12 249 GLN C C 1
ATOM 8771 O O . GLN C 1 248 ? 26.885 -22.623 13.273 1.00 42.01 249 GLN C O 1
ATOM 8777 N N . ASN C 1 249 ? 28.927 -23.117 12.444 1.00 39.50 250 ASN C N 1
ATOM 8778 C CA . ASN C 1 249 ? 29.663 -22.119 13.215 1.00 40.17 250 ASN C CA 1
ATOM 8779 C C . ASN C 1 249 ? 30.550 -21.367 12.230 1.00 42.75 250 ASN C C 1
ATOM 8780 O O . ASN C 1 249 ? 31.578 -21.890 11.788 1.00 49.19 250 ASN C O 1
ATOM 8785 N N . ILE C 1 250 ? 30.156 -20.147 11.884 1.00 38.87 251 ILE C N 1
ATOM 8786 C CA . ILE C 1 250 ? 30.889 -19.344 10.913 1.00 40.47 251 ILE C CA 1
ATOM 8787 C C . ILE C 1 250 ? 31.853 -18.434 11.662 1.00 39.50 251 ILE C C 1
ATOM 8788 O O . ILE C 1 250 ? 31.434 -17.586 12.457 1.00 41.62 251 ILE C O 1
ATOM 8793 N N . ARG C 1 251 ? 33.147 -18.615 11.410 1.00 41.50 252 ARG C N 1
ATOM 8794 C CA . ARG C 1 251 ? 34.179 -17.792 12.031 1.00 44.36 252 ARG C CA 1
ATOM 8795 C C . ARG C 1 251 ? 34.174 -16.404 11.406 1.00 46.07 252 ARG C C 1
ATOM 8796 O O . ARG C 1 251 ? 34.477 -16.247 10.219 1.00 49.47 252 ARG C O 1
ATOM 8804 N N . LEU C 1 252 ? 33.827 -15.395 12.200 1.00 43.75 253 LEU C N 1
ATOM 8805 C CA . LEU C 1 252 ? 33.823 -14.023 11.718 1.00 39.69 253 LEU C CA 1
ATOM 8806 C C . LEU C 1 252 ? 35.237 -13.461 11.712 1.00 40.87 253 LEU C C 1
ATOM 8807 O O . LEU C 1 252 ? 36.044 -13.755 12.599 1.00 41.87 253 LEU C O 1
ATOM 8812 N N . ASN C 1 253 ? 35.532 -12.639 10.706 1.00 40.78 254 ASN C N 1
ATOM 8813 C CA . ASN C 1 253 ? 36.823 -11.971 10.580 1.00 40.77 254 ASN C CA 1
ATOM 8814 C C . ASN C 1 253 ? 36.549 -10.475 10.422 1.00 34.29 254 ASN C C 1
ATOM 8815 O O . ASN C 1 253 ? 36.809 -9.881 9.375 1.00 33.59 254 ASN C O 1
ATOM 8820 N N . PHE C 1 254 ? 36.027 -9.871 11.485 1.00 32.15 255 PHE C N 1
ATOM 8821 C CA . PHE C 1 254 ? 35.720 -8.451 11.521 1.00 31.91 255 PHE C CA 1
ATOM 8822 C C . PHE C 1 254 ? 36.654 -7.733 12.490 1.00 33.58 255 PHE C C 1
ATOM 8823 O O . PHE C 1 254 ? 37.292 -8.354 13.346 1.00 34.48 255 PHE C O 1
ATOM 8831 N N . ASN C 1 255 ? 36.711 -6.406 12.346 1.00 34.71 256 ASN C N 1
ATOM 8832 C CA . ASN C 1 255 ? 37.553 -5.553 13.176 1.00 33.84 256 ASN C CA 1
ATOM 8833 C C . ASN C 1 255 ? 36.809 -4.248 13.434 1.00 31.94 256 ASN C C 1
ATOM 8834 O O . ASN C 1 255 ? 35.680 -4.053 12.973 1.00 34.98 256 ASN C O 1
ATOM 8839 N N . HIS C 1 256 ? 37.443 -3.371 14.220 1.00 30.29 257 HIS C N 1
ATOM 8840 C CA . HIS C 1 256 ? 37.007 -2.007 14.507 1.00 32.05 257 HIS C CA 1
ATOM 8841 C C . HIS C 1 256 ? 35.728 -1.987 15.338 1.00 34.82 257 HIS C C 1
ATOM 8842 O O . HIS C 1 256 ? 35.036 -3.008 15.446 1.00 37.20 257 HIS C O 1
ATOM 8849 N N . PRO C 1 257 ? 35.394 -0.854 15.955 1.00 32.17 258 PRO C N 1
ATOM 8850 C CA . PRO C 1 257 ? 34.090 -0.731 16.623 1.00 28.80 258 PRO C CA 1
ATOM 8851 C C . PRO C 1 257 ? 32.956 -0.870 15.619 1.00 28.55 258 PRO C C 1
ATOM 8852 O O . PRO C 1 257 ? 32.801 -0.049 14.714 1.00 28.73 258 PRO C O 1
ATOM 8856 N N . THR C 1 258 ? 32.149 -1.912 15.796 1.00 28.87 259 THR C N 1
ATOM 8857 C CA . THR C 1 258 ? 31.127 -2.295 14.831 1.00 27.13 259 THR C CA 1
ATOM 8858 C C . THR C 1 258 ? 29.747 -1.921 15.354 1.00 26.77 259 THR C C 1
ATOM 8859 O O . THR C 1 258 ? 29.417 -2.205 16.510 1.00 26.59 259 THR C O 1
ATOM 8863 N N . LYS C 1 259 ? 28.944 -1.290 14.494 1.00 25.78 260 LYS C N 1
ATOM 8864 C CA . LYS C 1 259 ? 27.598 -0.874 14.870 1.00 25.84 260 LYS C CA 1
ATOM 8865 C C . LYS C 1 259 ? 26.626 -2.047 14.869 1.00 24.59 260 LYS C C 1
ATOM 8866 O O . LYS C 1 259 ? 25.824 -2.199 15.797 1.00 28.64 260 LYS C O 1
ATOM 8872 N N . TYR C 1 260 ? 26.675 -2.880 13.833 1.00 24.98 261 TYR C N 1
ATOM 8873 C CA . TYR C 1 260 ? 25.713 -3.962 13.700 1.00 23.27 261 TYR C CA 1
ATOM 8874 C C . TYR C 1 260 ? 26.277 -5.023 12.770 1.00 24.45 261 TYR C C 1
ATOM 8875 O O . TYR C 1 260 ? 27.227 -4.781 12.020 1.00 22.28 261 TYR C O 1
ATOM 8884 N N . LEU C 1 261 ? 25.667 -6.202 12.828 1.00 26.47 262 LEU C N 1
ATOM 8885 C CA . LEU C 1 261 ? 25.900 -7.269 11.868 1.00 26.82 262 LEU C CA 1
ATOM 8886 C C . LEU C 1 261 ? 24.622 -7.506 11.078 1.00 30.09 262 LEU C C 1
ATOM 8887 O O . LEU C 1 261 ? 23.529 -7.558 11.650 1.00 33.96 262 LEU C O 1
ATOM 8892 N N . ALA C 1 262 ? 24.761 -7.655 9.766 1.00 29.24 263 ALA C N 1
ATOM 8893 C CA . ALA C 1 262 ? 23.631 -7.939 8.895 1.00 27.51 263 ALA C CA 1
ATOM 8894 C C . ALA C 1 262 ? 24.003 -9.104 7.996 1.00 28.96 263 ALA C C 1
ATOM 8895 O O . ALA C 1 262 ? 25.103 -9.131 7.436 1.00 33.38 263 ALA C O 1
ATOM 8897 N N . TRP C 1 263 ? 23.094 -10.065 7.861 1.00 25.69 264 TRP C N 1
ATOM 8898 C CA . TRP C 1 263 ? 23.388 -11.236 7.054 1.00 24.66 264 TRP C CA 1
ATOM 8899 C C . TRP C 1 263 ? 22.123 -11.726 6.370 1.00 25.55 264 TRP C C 1
ATOM 8900 O O . TRP C 1 263 ? 21.004 -11.367 6.747 1.00 24.11 264 TRP C O 1
ATOM 8911 N N . ASN C 1 264 ? 22.323 -12.548 5.343 1.00 28.34 265 ASN C N 1
ATOM 8912 C CA . ASN C 1 264 ? 21.229 -13.164 4.611 1.00 29.74 265 ASN C CA 1
ATOM 8913 C C . ASN C 1 264 ? 21.713 -14.486 4.036 1.00 30.45 265 ASN C C 1
ATOM 8914 O O . ASN C 1 264 ? 22.916 -14.730 3.913 1.00 31.95 265 ASN C O 1
ATOM 8919 N N . PHE C 1 265 ? 20.757 -15.342 3.692 1.00 33.85 266 PHE C N 1
ATOM 8920 C CA . PHE C 1 265 ? 21.026 -16.587 2.982 1.00 32.70 266 PHE C CA 1
ATOM 8921 C C . PHE C 1 265 ? 20.448 -16.436 1.583 1.00 32.82 266 PHE C C 1
ATOM 8922 O O . PHE C 1 265 ? 19.226 -16.369 1.414 1.00 31.96 266 PHE C O 1
ATOM 8930 N N . ASN C 1 266 ? 21.323 -16.388 0.586 1.00 31.58 267 ASN C N 1
ATOM 8931 C CA . ASN C 1 266 ? 20.941 -16.061 -0.777 1.00 33.59 267 ASN C CA 1
ATOM 8932 C C . ASN C 1 266 ? 21.161 -17.255 -1.691 1.00 36.92 267 ASN C C 1
ATOM 8933 O O . ASN C 1 266 ? 22.158 -17.973 -1.568 1.00 38.65 267 ASN C O 1
ATOM 8938 N N . ASN C 1 267 ? 20.219 -17.463 -2.603 1.00 38.50 268 ASN C N 1
ATOM 8939 C CA . ASN C 1 267 ? 20.400 -18.429 -3.674 1.00 39.58 268 ASN C CA 1
ATOM 8940 C C . ASN C 1 267 ? 21.190 -17.735 -4.774 1.00 39.19 268 ASN C C 1
ATOM 8941 O O . ASN C 1 267 ? 20.660 -16.844 -5.449 1.00 40.23 268 ASN C O 1
ATOM 8946 N N . PRO C 1 268 ? 22.459 -18.103 -4.973 1.00 39.13 269 PRO C N 1
ATOM 8947 C CA . PRO C 1 268 ? 23.308 -17.344 -5.909 1.00 40.67 269 PRO C CA 1
ATOM 8948 C C . PRO C 1 268 ? 22.781 -17.317 -7.332 1.00 40.23 269 PRO C C 1
ATOM 8949 O O . PRO C 1 268 ? 23.242 -16.493 -8.131 1.00 40.01 269 PRO C O 1
ATOM 8953 N N . THR C 1 269 ? 21.835 -18.193 -7.674 1.00 40.55 270 THR C N 1
ATOM 8954 C CA . THR C 1 269 ? 21.279 -18.203 -9.023 1.00 43.35 270 THR C CA 1
ATOM 8955 C C . THR C 1 269 ? 20.438 -16.959 -9.285 1.00 45.21 270 THR C C 1
ATOM 8956 O O . THR C 1 269 ? 20.460 -16.411 -10.393 1.00 50.26 270 THR C O 1
ATOM 8960 N N . ASN C 1 270 ? 19.699 -16.494 -8.280 1.00 41.33 271 ASN C N 1
ATOM 8961 C CA . ASN C 1 270 ? 18.746 -15.404 -8.442 1.00 36.83 271 ASN C CA 1
ATOM 8962 C C . ASN C 1 270 ? 19.131 -14.239 -7.542 1.00 33.04 271 ASN C C 1
ATOM 8963 O O . ASN C 1 270 ? 19.374 -14.426 -6.346 1.00 33.06 271 ASN C O 1
ATOM 8968 N N . TYR C 1 271 ? 19.177 -13.042 -8.122 1.00 31.19 272 TYR C N 1
ATOM 8969 C CA . TYR C 1 271 ? 19.588 -11.857 -7.382 1.00 28.98 272 TYR C CA 1
ATOM 8970 C C . TYR C 1 271 ? 18.548 -11.485 -6.334 1.00 29.67 272 TYR C C 1
ATOM 8971 O O . TYR C 1 271 ? 17.348 -11.436 -6.620 1.00 28.88 272 TYR C O 1
ATOM 8980 N N . GLY C 1 272 ? 19.017 -11.220 -5.118 1.00 30.50 273 GLY C N 1
ATOM 8981 C CA . GLY C 1 272 ? 18.137 -10.795 -4.053 1.00 29.13 273 GLY C CA 1
ATOM 8982 C C . GLY C 1 272 ? 17.201 -11.854 -3.526 1.00 32.59 273 GLY C C 1
ATOM 8983 O O . GLY C 1 272 ? 16.335 -11.538 -2.705 1.00 35.75 273 GLY C O 1
ATOM 8984 N N . GLN C 1 273 ? 17.337 -13.102 -3.968 1.00 30.32 274 GLN C N 1
ATOM 8985 C CA . GLN C 1 273 ? 16.488 -14.175 -3.459 1.00 27.97 274 GLN C CA 1
ATOM 8986 C C . GLN C 1 273 ? 17.052 -14.610 -2.116 1.00 30.05 274 GLN C C 1
ATOM 8987 O O . GLN C 1 273 ? 18.057 -15.320 -2.048 1.00 32.68 274 GLN C O 1
ATOM 8993 N N . TYR C 1 274 ? 16.402 -14.174 -1.042 1.00 28.48 275 TYR C N 1
ATOM 8994 C CA . TYR C 1 274 ? 16.805 -14.498 0.317 1.00 28.73 275 TYR C CA 1
ATOM 8995 C C . TYR C 1 274 ? 15.870 -15.504 0.964 1.00 30.33 275 TYR C C 1
ATOM 8996 O O . TYR C 1 274 ? 16.087 -15.885 2.119 1.00 31.45 275 TYR C O 1
ATOM 9005 N N . THR C 1 275 ? 14.841 -15.945 0.248 1.00 32.51 276 THR C N 1
ATOM 9006 C CA . THR C 1 275 ? 13.829 -16.838 0.778 1.00 33.39 276 THR C CA 1
ATOM 9007 C C . THR C 1 275 ? 13.617 -18.001 -0.185 1.00 33.39 276 THR C C 1
ATOM 9008 O O . THR C 1 275 ? 14.118 -18.005 -1.313 1.00 34.84 276 THR C O 1
ATOM 9012 N N . ALA C 1 276 ? 12.864 -18.996 0.274 1.00 32.88 277 ALA C N 1
ATOM 9013 C CA . ALA C 1 276 ? 12.576 -20.170 -0.536 1.00 34.60 277 ALA C CA 1
ATOM 9014 C C . ALA C 1 276 ? 11.449 -19.895 -1.525 1.00 37.10 277 ALA C C 1
ATOM 9015 O O . ALA C 1 276 ? 10.538 -19.105 -1.261 1.00 37.92 277 ALA C O 1
ATOM 9017 N N . LEU C 1 277 ? 11.526 -20.554 -2.680 1.00 39.15 278 LEU C N 1
ATOM 9018 C CA . LEU C 1 277 ? 10.469 -20.470 -3.679 1.00 34.17 278 LEU C CA 1
ATOM 9019 C C . LEU C 1 277 ? 9.363 -21.467 -3.356 1.00 34.31 278 LEU C C 1
ATOM 9020 O O . LEU C 1 277 ? 9.629 -22.588 -2.915 1.00 36.10 278 LEU C O 1
ATOM 9025 N N . ALA C 1 278 ? 8.115 -21.054 -3.577 1.00 32.47 279 ALA C N 1
ATOM 9026 C CA . ALA C 1 278 ? 6.975 -21.902 -3.259 1.00 32.87 279 ALA C CA 1
ATOM 9027 C C . ALA C 1 278 ? 5.810 -21.566 -4.178 1.00 35.69 279 ALA C C 1
ATOM 9028 O O . ALA C 1 278 ? 5.772 -20.504 -4.805 1.00 36.97 279 ALA C O 1
ATOM 9030 N N . ASN C 1 279 ? 4.852 -22.488 -4.244 1.00 36.83 280 ASN C N 1
ATOM 9031 C CA . ASN C 1 279 ? 3.659 -22.341 -5.080 1.00 36.14 280 ASN C CA 1
ATOM 9032 C C . ASN C 1 279 ? 2.562 -21.568 -4.354 1.00 33.36 280 ASN C C 1
ATOM 9033 O O . ASN C 1 279 ? 1.424 -22.017 -4.229 1.00 30.30 280 ASN C O 1
ATOM 9038 N N . ILE C 1 280 ? 2.917 -20.390 -3.852 1.00 32.98 281 ILE C N 1
ATOM 9039 C CA . ILE C 1 280 ? 1.956 -19.453 -3.276 1.00 32.85 281 ILE C CA 1
ATOM 9040 C C . ILE C 1 280 ? 2.126 -18.133 -4.018 1.00 36.31 281 ILE C C 1
ATOM 9041 O O . ILE C 1 280 ? 3.223 -17.856 -4.525 1.00 40.64 281 ILE C O 1
ATOM 9046 N N . PRO C 1 281 ? 1.073 -17.305 -4.134 1.00 34.98 282 PRO C N 1
ATOM 9047 C CA . PRO C 1 281 ? 1.169 -16.091 -4.961 1.00 35.13 282 PRO C CA 1
ATOM 9048 C C . PRO C 1 281 ? 2.356 -15.203 -4.618 1.00 34.70 282 PRO C C 1
ATOM 9049 O O . PRO C 1 281 ? 2.520 -14.778 -3.470 1.00 35.44 282 PRO C O 1
ATOM 9053 N N . GLY C 1 282 ? 3.197 -14.930 -5.616 1.00 32.53 283 GLY C N 1
ATOM 9054 C CA . GLY C 1 282 ? 4.352 -14.078 -5.442 1.00 33.75 283 GLY C CA 1
ATOM 9055 C C . GLY C 1 282 ? 5.644 -14.790 -5.104 1.00 35.97 283 GLY C C 1
ATOM 9056 O O . GLY C 1 282 ? 6.693 -14.136 -5.047 1.00 37.97 283 GLY C O 1
ATOM 9057 N N . ALA C 1 283 ? 5.614 -16.106 -4.892 1.00 36.15 284 ALA C N 1
ATOM 9058 C CA . ALA C 1 283 ? 6.791 -16.838 -4.449 1.00 35.96 284 ALA C CA 1
ATOM 9059 C C . ALA C 1 283 ? 7.434 -17.686 -5.536 1.00 35.58 284 ALA C C 1
ATOM 9060 O O . ALA C 1 283 ? 8.522 -18.227 -5.308 1.00 38.72 284 ALA C O 1
ATOM 9062 N N . CYS C 1 284 ? 6.801 -17.825 -6.696 1.00 35.26 285 CYS C N 1
ATOM 9063 C CA . CYS C 1 284 ? 7.408 -18.539 -7.811 1.00 39.41 285 CYS C CA 1
ATOM 9064 C C . CYS C 1 284 ? 6.730 -18.096 -9.098 1.00 37.39 285 CYS C C 1
ATOM 9065 O O . CYS C 1 284 ? 5.702 -17.415 -9.082 1.00 34.06 285 CYS C O 1
ATOM 9068 N N . SER C 1 285 ? 7.328 -18.489 -10.218 1.00 38.69 286 SER C N 1
ATOM 9069 C CA . SER C 1 285 ? 6.801 -18.118 -11.524 1.00 43.60 286 SER C CA 1
ATOM 9070 C C . SER C 1 285 ? 5.483 -18.838 -11.789 1.00 46.38 286 SER C C 1
ATOM 9071 O O . SER C 1 285 ? 5.403 -20.067 -11.693 1.00 46.25 286 SER C O 1
ATOM 9074 N N . GLY C 1 286 ? 4.448 -18.070 -12.120 1.00 47.22 287 GLY C N 1
ATOM 9075 C CA . GLY C 1 286 ? 3.151 -18.644 -12.426 1.00 47.94 287 GLY C CA 1
ATOM 9076 C C . GLY C 1 286 ? 2.457 -19.304 -11.257 1.00 49.11 287 GLY C C 1
ATOM 9077 O O . GLY C 1 286 ? 1.679 -20.242 -11.457 1.00 51.46 287 GLY C O 1
ATOM 9078 N N . ALA C 1 287 ? 2.720 -18.840 -10.037 1.00 48.73 288 ALA C N 1
ATOM 9079 C CA . ALA C 1 287 ? 2.124 -19.449 -8.856 1.00 46.19 288 ALA C CA 1
ATOM 9080 C C . ALA C 1 287 ? 0.606 -19.324 -8.891 1.00 44.24 288 ALA C C 1
ATOM 9081 O O . ALA C 1 287 ? 0.058 -18.315 -9.343 1.00 42.89 288 ALA C O 1
ATOM 9083 N N . GLY C 1 288 ? -0.074 -20.363 -8.408 1.00 44.42 289 GLY C N 1
ATOM 9084 C CA . GLY C 1 288 ? -1.519 -20.393 -8.398 1.00 43.77 289 GLY C CA 1
ATOM 9085 C C . GLY C 1 288 ? -2.160 -20.846 -9.689 1.00 42.98 289 GLY C C 1
ATOM 9086 O O . GLY C 1 288 ? -3.388 -21.001 -9.728 1.00 44.43 289 GLY C O 1
ATOM 9087 N N . THR C 1 289 ? -1.382 -21.063 -10.744 1.00 42.14 290 THR C N 1
ATOM 9088 C CA . THR C 1 289 ? -1.887 -21.485 -12.043 1.00 43.91 290 THR C CA 1
ATOM 9089 C C . THR C 1 289 ? -1.278 -22.834 -12.414 1.00 44.97 290 THR C C 1
ATOM 9090 O O . THR C 1 289 ? -0.477 -23.409 -11.672 1.00 43.93 290 THR C O 1
ATOM 9094 N N . ALA C 1 290 ? -1.666 -23.335 -13.589 1.00 44.94 291 ALA C N 1
ATOM 9095 C CA . ALA C 1 290 ? -1.146 -24.602 -14.085 1.00 43.77 291 ALA C CA 1
ATOM 9096 C C . ALA C 1 290 ? 0.290 -24.498 -14.578 1.00 43.18 291 ALA C C 1
ATOM 9097 O O . ALA C 1 290 ? 0.934 -25.533 -14.778 1.00 45.40 291 ALA C O 1
ATOM 9099 N N . ALA C 1 291 ? 0.805 -23.285 -14.772 1.00 40.86 292 ALA C N 1
ATOM 9100 C CA . ALA C 1 291 ? 2.181 -23.078 -15.195 1.00 42.19 292 ALA C CA 1
ATOM 9101 C C . ALA C 1 291 ? 3.115 -22.824 -14.018 1.00 42.62 292 ALA C C 1
ATOM 9102 O O . ALA C 1 291 ? 4.214 -22.293 -14.209 1.00 44.35 292 ALA C O 1
ATOM 9104 N N . ALA C 1 292 ? 2.703 -23.194 -12.808 1.00 42.15 293 ALA C N 1
ATOM 9105 C CA . ALA C 1 292 ? 3.517 -22.932 -11.631 1.00 39.99 293 ALA C CA 1
ATOM 9106 C C . ALA C 1 292 ? 4.735 -23.846 -11.598 1.00 40.83 293 ALA C C 1
ATOM 9107 O O . ALA C 1 292 ? 4.646 -25.042 -11.889 1.00 41.68 293 ALA C O 1
ATOM 9109 N N . THR C 1 293 ? 5.879 -23.272 -11.234 1.00 40.73 294 THR C N 1
ATOM 9110 C CA . THR C 1 293 ? 7.113 -24.028 -11.076 1.00 42.82 294 THR C CA 1
ATOM 9111 C C . THR C 1 293 ? 7.935 -23.379 -9.973 1.00 39.31 294 THR C C 1
ATOM 9112 O O . THR C 1 293 ? 8.212 -22.177 -10.027 1.00 41.56 294 THR C O 1
ATOM 9116 N N . VAL C 1 294 ? 8.313 -24.172 -8.972 1.00 39.02 295 VAL C N 1
ATOM 9117 C CA . VAL C 1 294 ? 9.073 -23.659 -7.836 1.00 36.54 295 VAL C CA 1
ATOM 9118 C C . VAL C 1 294 ? 10.550 -23.607 -8.201 1.00 37.04 295 VAL C C 1
ATOM 9119 O O . VAL C 1 294 ? 11.410 -23.411 -7.334 1.00 38.57 295 VAL C O 1
ATOM 9123 N N . THR C 1 295 ? 10.853 -23.780 -9.486 1.00 35.62 296 THR C N 1
ATOM 9124 C CA . THR C 1 295 ? 12.222 -23.684 -9.970 1.00 37.59 296 THR C CA 1
ATOM 9125 C C . THR C 1 295 ? 12.603 -22.260 -10.354 1.00 37.40 296 THR C C 1
ATOM 9126 O O . THR C 1 295 ? 13.781 -21.893 -10.260 1.00 39.85 296 THR C O 1
ATOM 9130 N N . THR C 1 296 ? 11.632 -21.447 -10.767 1.00 37.62 297 THR C N 1
ATOM 9131 C CA . THR C 1 296 ? 11.871 -20.089 -11.223 1.00 38.58 297 THR C CA 1
ATOM 9132 C C . THR C 1 296 ? 11.093 -19.105 -10.360 1.00 36.54 297 THR C C 1
ATOM 9133 O O . THR C 1 296 ? 9.901 -19.323 -10.101 1.00 37.50 297 THR C O 1
ATOM 9137 N N . PRO C 1 297 ? 11.715 -18.026 -9.898 1.00 32.75 298 PRO C N 1
ATOM 9138 C CA . PRO C 1 297 ? 11.000 -17.057 -9.066 1.00 32.92 298 PRO C CA 1
ATOM 9139 C C . PRO C 1 297 ? 10.091 -16.161 -9.894 1.00 36.61 298 PRO C C 1
ATOM 9140 O O . PRO C 1 297 ? 10.202 -16.063 -11.117 1.00 39.90 298 PRO C O 1
ATOM 9144 N N . ASP C 1 298 ? 9.173 -15.502 -9.190 1.00 36.20 299 ASP C N 1
ATOM 9145 C CA . ASP C 1 298 ? 8.456 -14.349 -9.730 1.00 35.42 299 ASP C CA 1
ATOM 9146 C C . ASP C 1 298 ? 9.393 -13.160 -9.574 1.00 33.70 299 ASP C C 1
ATOM 9147 O O . ASP C 1 298 ? 9.411 -12.488 -8.543 1.00 39.69 299 ASP C O 1
ATOM 9152 N N . TYR C 1 299 ? 10.193 -12.912 -10.617 1.00 29.54 300 TYR C N 1
ATOM 9153 C CA . TYR C 1 299 ? 11.336 -12.009 -10.501 1.00 30.00 300 TYR C CA 1
ATOM 9154 C C . TYR C 1 299 ? 10.931 -10.649 -9.947 1.00 30.34 300 TYR C C 1
ATOM 9155 O O . TYR C 1 299 ? 11.589 -10.111 -9.051 1.00 30.20 300 TYR C O 1
ATOM 9164 N N . GLY C 1 300 ? 9.839 -10.081 -10.460 1.00 31.98 301 GLY C N 1
ATOM 9165 C CA . GLY C 1 300 ? 9.386 -8.793 -9.964 1.00 32.40 301 GLY C CA 1
ATOM 9166 C C . GLY C 1 300 ? 8.964 -8.806 -8.509 1.00 35.77 301 GLY C C 1
ATOM 9167 O O . GLY C 1 300 ? 8.942 -7.750 -7.869 1.00 37.82 301 GLY C O 1
ATOM 9168 N N . ASN C 1 301 ? 8.636 -9.979 -7.969 1.00 36.34 302 ASN C N 1
ATOM 9169 C CA . ASN C 1 301 ? 8.197 -10.099 -6.584 1.00 37.05 302 ASN C CA 1
ATOM 9170 C C . ASN C 1 301 ? 9.077 -11.091 -5.833 1.00 36.64 302 ASN C C 1
ATOM 9171 O O . ASN C 1 301 ? 8.571 -11.959 -5.115 1.00 38.85 302 ASN C O 1
ATOM 9176 N N . THR C 1 302 ? 10.397 -10.972 -5.999 1.00 35.68 303 THR C N 1
ATOM 9177 C CA . THR C 1 302 ? 11.315 -11.941 -5.407 1.00 34.85 303 THR C CA 1
ATOM 9178 C C . THR C 1 302 ? 11.274 -11.898 -3.882 1.00 35.53 303 THR C C 1
ATOM 9179 O O . THR C 1 302 ? 11.351 -12.943 -3.224 1.00 36.12 303 THR C O 1
ATOM 9183 N N . GLY C 1 303 ? 11.134 -10.706 -3.301 1.00 35.01 304 GLY C N 1
ATOM 9184 C CA . GLY C 1 303 ? 11.074 -10.591 -1.861 1.00 35.24 304 GLY C CA 1
ATOM 9185 C C . GLY C 1 303 ? 9.742 -11.036 -1.284 1.00 35.34 304 GLY C C 1
ATOM 9186 O O . GLY C 1 303 ? 8.736 -11.165 -1.982 1.00 35.29 304 GLY C O 1
ATOM 9187 N N . THR C 1 304 ? 9.746 -11.278 0.025 1.00 34.79 305 THR C N 1
ATOM 9188 C CA . THR C 1 304 ? 8.535 -11.677 0.730 1.00 32.70 305 THR C CA 1
ATOM 9189 C C . THR C 1 304 ? 8.692 -11.344 2.204 1.00 29.73 305 THR C C 1
ATOM 9190 O O . THR C 1 304 ? 9.804 -11.153 2.704 1.00 26.92 305 THR C O 1
ATOM 9194 N N . TYR C 1 305 ? 7.557 -11.280 2.893 1.00 30.95 306 TYR C N 1
ATOM 9195 C CA . TYR C 1 305 ? 7.522 -11.105 4.337 1.00 28.86 306 TYR C CA 1
ATOM 9196 C C . TYR C 1 305 ? 7.169 -12.387 5.076 1.00 28.75 306 TYR C C 1
ATOM 9197 O O . TYR C 1 305 ? 7.061 -12.369 6.306 1.00 31.51 306 TYR C O 1
ATOM 9206 N N . ASN C 1 306 ? 6.991 -13.494 4.357 1.00 30.17 307 ASN C N 1
ATOM 9207 C CA . ASN C 1 306 ? 6.578 -14.762 4.950 1.00 30.66 307 ASN C CA 1
ATOM 9208 C C . ASN C 1 306 ? 7.780 -15.410 5.629 1.00 34.70 307 ASN C C 1
ATOM 9209 O O . ASN C 1 306 ? 8.708 -15.870 4.955 1.00 36.00 307 ASN C O 1
ATOM 9214 N N . GLU C 1 307 ? 7.763 -15.452 6.964 1.00 36.16 308 GLU C N 1
ATOM 9215 C CA . GLU C 1 307 ? 8.854 -16.086 7.699 1.00 35.67 308 GLU C CA 1
ATOM 9216 C C . GLU C 1 307 ? 8.926 -17.583 7.418 1.00 36.74 308 GLU C C 1
ATOM 9217 O O . GLU C 1 307 ? 10.007 -18.178 7.500 1.00 37.29 308 GLU C O 1
ATOM 9223 N N . GLN C 1 308 ? 7.796 -18.202 7.062 1.00 36.33 309 GLN C N 1
ATOM 9224 C CA . GLN C 1 308 ? 7.787 -19.634 6.782 1.00 38.62 309 GLN C CA 1
ATOM 9225 C C . GLN C 1 308 ? 8.725 -20.004 5.641 1.00 41.00 309 GLN C C 1
ATOM 9226 O O . GLN C 1 308 ? 9.195 -21.146 5.583 1.00 44.16 309 GLN C O 1
ATOM 9232 N N . LEU C 1 309 ? 9.021 -19.067 4.747 1.00 37.67 310 LEU C N 1
ATOM 9233 C CA . LEU C 1 309 ? 9.903 -19.324 3.619 1.00 34.27 310 LEU C CA 1
ATOM 9234 C C . LEU C 1 309 ? 11.357 -18.959 3.901 1.00 31.90 310 LEU C C 1
ATOM 9235 O O . LEU C 1 309 ? 12.209 -19.156 3.028 1.00 31.93 310 LEU C O 1
ATOM 9240 N N . ALA C 1 310 ? 11.661 -18.427 5.083 1.00 31.16 311 ALA C N 1
ATOM 9241 C CA . ALA C 1 310 ? 13.044 -18.202 5.475 1.00 30.54 311 ALA C CA 1
ATOM 9242 C C . ALA C 1 310 ? 13.649 -19.504 5.997 1.00 34.58 311 ALA C C 1
ATOM 9243 O O . ALA C 1 310 ? 12.939 -20.436 6.381 1.00 39.68 311 ALA C O 1
ATOM 9245 N N . VAL C 1 311 ? 14.980 -19.564 6.010 1.00 33.11 312 VAL C N 1
ATOM 9246 C CA . VAL C 1 311 ? 15.662 -20.836 6.235 1.00 33.83 312 VAL C CA 1
ATOM 9247 C C . VAL C 1 311 ? 16.217 -20.933 7.654 1.00 36.05 312 VAL C C 1
ATOM 9248 O O . VAL C 1 311 ? 16.363 -22.034 8.197 1.00 40.24 312 VAL C O 1
ATOM 9252 N N . LEU C 1 312 ? 16.525 -19.793 8.266 1.00 33.52 313 LEU C N 1
ATOM 9253 C CA . LEU C 1 312 ? 17.189 -19.785 9.563 1.00 34.84 313 LEU C CA 1
ATOM 9254 C C . LEU C 1 312 ? 16.204 -20.105 10.681 1.00 36.47 313 LEU C C 1
ATOM 9255 O O . LEU C 1 312 ? 15.167 -19.447 10.815 1.00 37.73 313 LEU C O 1
ATOM 9260 N N . ASP C 1 313 ? 16.527 -21.124 11.480 1.00 37.55 314 ASP C N 1
ATOM 9261 C CA . ASP C 1 313 ? 15.696 -21.486 12.622 1.00 36.03 314 ASP C CA 1
ATOM 9262 C C . ASP C 1 313 ? 16.094 -20.717 13.878 1.00 32.78 314 ASP C C 1
ATOM 9263 O O . ASP C 1 313 ? 15.245 -20.095 14.521 1.00 33.14 314 ASP C O 1
ATOM 9268 N N . SER C 1 314 ? 17.377 -20.742 14.237 1.00 32.52 315 SER C N 1
ATOM 9269 C CA . SER C 1 314 ? 17.851 -20.029 15.413 1.00 33.97 315 SER C CA 1
ATOM 9270 C C . SER C 1 314 ? 19.289 -19.589 15.182 1.00 35.87 315 SER C C 1
ATOM 9271 O O . SER C 1 314 ? 19.976 -20.093 14.290 1.00 37.59 315 SER C O 1
ATOM 9274 N N . ALA C 1 315 ? 19.739 -18.640 16.001 1.00 34.38 316 ALA C N 1
ATOM 9275 C CA . ALA C 1 315 ? 21.085 -18.108 15.855 1.00 30.96 316 ALA C CA 1
ATOM 9276 C C . ALA C 1 315 ? 21.525 -17.446 17.152 1.00 32.55 316 ALA C C 1
ATOM 9277 O O . ALA C 1 315 ? 20.699 -17.008 17.957 1.00 30.91 316 ALA C O 1
ATOM 9279 N N . LYS C 1 316 ? 22.841 -17.390 17.342 1.00 34.84 317 LYS C N 1
ATOM 9280 C CA . LYS C 1 316 ? 23.448 -16.650 18.440 1.00 33.38 317 LYS C CA 1
ATOM 9281 C C . LYS C 1 316 ? 24.865 -16.281 18.029 1.00 31.68 317 LYS C C 1
ATOM 9282 O O . LYS C 1 316 ? 25.441 -16.883 17.120 1.00 32.57 317 LYS C O 1
ATOM 9288 N N . ILE C 1 317 ? 25.418 -15.278 18.705 1.00 32.60 318 ILE C N 1
ATOM 9289 C CA . ILE C 1 317 ? 26.780 -14.818 18.461 1.00 33.34 318 ILE C CA 1
ATOM 9290 C C . ILE C 1 317 ? 27.628 -15.197 19.665 1.00 36.25 318 ILE C C 1
ATOM 9291 O O . ILE C 1 317 ? 27.209 -15.003 20.812 1.00 38.09 318 ILE C O 1
ATOM 9296 N N . GLN C 1 318 ? 28.811 -15.745 19.407 1.00 35.79 319 GLN C N 1
ATOM 9297 C CA . GLN C 1 318 ? 29.742 -16.129 20.457 1.00 37.55 319 GLN C CA 1
ATOM 9298 C C . GLN C 1 318 ? 30.985 -15.251 20.417 1.00 37.16 319 GLN C C 1
ATOM 9299 O O . GLN C 1 318 ? 31.526 -14.968 19.343 1.00 38.54 319 GLN C O 1
ATOM 9305 N N . LEU C 1 319 ? 31.433 -14.829 21.596 1.00 37.16 320 LEU C N 1
ATOM 9306 C CA . LEU C 1 319 ? 32.597 -13.963 21.753 1.00 37.95 320 LEU C CA 1
ATOM 9307 C C . LEU C 1 319 ? 33.637 -14.731 22.558 1.00 37.50 320 LEU C C 1
ATOM 9308 O O . LEU C 1 319 ? 33.470 -14.924 23.768 1.00 41.05 320 LEU C O 1
ATOM 9313 N N . ASN C 1 320 ? 34.701 -15.173 21.886 1.00 37.15 321 ASN C N 1
ATOM 9314 C CA . ASN C 1 320 ? 35.763 -15.961 22.514 1.00 41.31 321 ASN C CA 1
ATOM 9315 C C . ASN C 1 320 ? 35.206 -17.223 23.168 1.00 42.41 321 ASN C C 1
ATOM 9316 O O . ASN C 1 320 ? 35.579 -17.582 24.286 1.00 44.96 321 ASN C O 1
ATOM 9321 N N . GLY C 1 321 ? 34.300 -17.900 22.464 1.00 40.97 322 GLY C N 1
ATOM 9322 C CA . GLY C 1 321 ? 33.725 -19.142 22.932 1.00 42.15 322 GLY C CA 1
ATOM 9323 C C . GLY C 1 321 ? 32.516 -18.999 23.829 1.00 43.71 322 GLY C C 1
ATOM 9324 O O . GLY C 1 321 ? 31.815 -19.994 24.057 1.00 44.48 322 GLY C O 1
ATOM 9325 N N . GLN C 1 322 ? 32.250 -17.807 24.351 1.00 43.88 323 GLN C N 1
ATOM 9326 C CA . GLN C 1 322 ? 31.108 -17.573 25.221 1.00 41.47 323 GLN C CA 1
ATOM 9327 C C . GLN C 1 322 ? 30.005 -16.820 24.489 1.00 40.99 323 GLN C C 1
ATOM 9328 O O . GLN C 1 322 ? 30.264 -15.986 23.617 1.00 41.65 323 GLN C O 1
ATOM 9334 N N . ASP C 1 323 ? 28.766 -17.120 24.869 1.00 39.52 324 ASP C N 1
ATOM 9335 C CA . ASP C 1 323 ? 27.597 -16.544 24.217 1.00 35.71 324 ASP C CA 1
ATOM 9336 C C . ASP C 1 323 ? 27.512 -15.045 24.479 1.00 36.12 324 ASP C C 1
ATOM 9337 O O . ASP C 1 323 ? 27.492 -14.606 25.634 1.00 36.31 324 ASP C O 1
ATOM 9342 N N . ARG C 1 324 ? 27.472 -14.262 23.399 1.00 35.78 325 ARG C N 1
ATOM 9343 C CA . ARG C 1 324 ? 27.208 -12.833 23.524 1.00 34.42 325 ARG C CA 1
ATOM 9344 C C . ARG C 1 324 ? 25.766 -12.571 23.946 1.00 38.03 325 ARG C C 1
ATOM 9345 O O . ARG C 1 324 ? 25.495 -11.592 24.653 1.00 40.37 325 ARG C O 1
ATOM 9353 N N . PHE C 1 325 ? 24.837 -13.437 23.544 1.00 37.33 326 PHE C N 1
ATOM 9354 C CA . PHE C 1 325 ? 23.453 -13.363 23.993 1.00 34.84 326 PHE C CA 1
ATOM 9355 C C . PHE C 1 325 ? 22.831 -14.742 23.842 1.00 32.43 326 PHE C C 1
ATOM 9356 O O . PHE C 1 325 ? 23.375 -15.614 23.161 1.00 33.51 326 PHE C O 1
ATOM 9364 N N . ALA C 1 326 ? 21.687 -14.933 24.496 1.00 30.39 327 ALA C N 1
ATOM 9365 C CA . ALA C 1 326 ? 21.002 -16.215 24.426 1.00 33.21 327 ALA C CA 1
ATOM 9366 C C . ALA C 1 326 ? 20.436 -16.453 23.030 1.00 36.12 327 ALA C C 1
ATOM 9367 O O . ALA C 1 326 ? 20.127 -15.516 22.289 1.00 36.58 327 ALA C O 1
ATOM 9369 N N . THR C 1 327 ? 20.297 -17.731 22.679 1.00 36.25 328 THR C N 1
ATOM 9370 C CA . THR C 1 327 ? 19.851 -18.107 21.344 1.00 32.90 328 THR C CA 1
ATOM 9371 C C . THR C 1 327 ? 18.422 -17.638 21.101 1.00 31.56 328 THR C C 1
ATOM 9372 O O . THR C 1 327 ? 17.536 -17.849 21.933 1.00 32.32 328 THR C O 1
ATOM 9376 N N . ARG C 1 328 ? 18.204 -17.000 19.954 1.00 31.25 329 ARG C N 1
ATOM 9377 C CA . ARG C 1 328 ? 16.887 -16.541 19.544 1.00 29.34 329 ARG C CA 1
ATOM 9378 C C . ARG C 1 328 ? 16.533 -17.129 18.186 1.00 27.31 329 ARG C C 1
ATOM 9379 O O . ARG C 1 328 ? 17.404 -17.556 17.423 1.00 27.97 329 ARG C O 1
ATOM 9387 N N . LYS C 1 329 ? 15.236 -17.153 17.893 1.00 28.92 330 LYS C N 1
ATOM 9388 C CA . LYS C 1 329 ? 14.770 -17.645 16.607 1.00 27.03 330 LYS C CA 1
ATOM 9389 C C . LYS C 1 329 ? 15.147 -16.674 15.491 1.00 28.19 330 LYS C C 1
ATOM 9390 O O . LYS C 1 329 ? 15.506 -15.516 15.727 1.00 29.75 330 LYS C O 1
ATOM 9396 N N . GLY C 1 330 ? 15.064 -17.169 14.255 1.00 28.86 331 GLY C N 1
ATOM 9397 C CA . GLY C 1 330 ? 15.361 -16.327 13.109 1.00 28.13 331 GLY C CA 1
ATOM 9398 C C . GLY C 1 330 ? 14.407 -15.160 12.962 1.00 30.86 331 GLY C C 1
ATOM 9399 O O . GLY C 1 330 ? 14.798 -14.091 12.486 1.00 32.01 331 GLY C O 1
ATOM 9400 N N . SER C 1 331 ? 13.148 -15.340 13.370 1.00 30.27 332 SER C N 1
ATOM 9401 C CA . SER C 1 331 ? 12.177 -14.255 13.301 1.00 29.77 332 SER C CA 1
ATOM 9402 C C . SER C 1 331 ? 12.507 -13.118 14.260 1.00 30.37 332 SER C C 1
ATOM 9403 O O . SER C 1 331 ? 12.043 -11.993 14.046 1.00 29.39 332 SER C O 1
ATOM 9406 N N . TYR C 1 332 ? 13.283 -13.384 15.313 1.00 31.81 333 TYR C N 1
ATOM 9407 C CA . TYR C 1 332 ? 13.692 -12.316 16.220 1.00 28.52 333 TYR C CA 1
ATOM 9408 C C . TYR C 1 332 ? 14.620 -11.331 15.520 1.00 28.60 333 TYR C C 1
ATOM 9409 O O . TYR C 1 332 ? 14.461 -10.111 15.649 1.00 30.38 333 TYR C O 1
ATOM 9418 N N . PHE C 1 333 ? 15.601 -11.844 14.774 1.00 29.11 334 PHE C N 1
ATOM 9419 C CA . PHE C 1 333 ? 16.545 -10.974 14.084 1.00 27.20 334 PHE C CA 1
ATOM 9420 C C . PHE C 1 333 ? 15.930 -10.306 12.863 1.00 23.71 334 PHE C C 1
ATOM 9421 O O . PHE C 1 333 ? 16.488 -9.324 12.364 1.00 23.40 334 PHE C O 1
ATOM 9429 N N . ASN C 1 334 ? 14.802 -10.817 12.372 1.00 23.16 335 ASN C N 1
ATOM 9430 C CA . ASN C 1 334 ? 14.124 -10.246 11.216 1.00 21.04 335 ASN C CA 1
ATOM 9431 C C . ASN C 1 334 ? 13.019 -9.268 11.590 1.00 25.26 335 ASN C C 1
ATOM 9432 O O . ASN C 1 334 ? 12.779 -8.311 10.847 1.00 25.19 335 ASN C O 1
ATOM 9437 N N . LYS C 1 335 ? 12.344 -9.479 12.720 1.00 27.85 336 LYS C N 1
ATOM 9438 C CA . LYS C 1 335 ? 11.245 -8.623 13.151 1.00 27.28 336 LYS C CA 1
ATOM 9439 C C . LYS C 1 335 ? 11.597 -7.735 14.336 1.00 24.02 336 LYS C C 1
ATOM 9440 O O . LYS C 1 335 ? 11.351 -6.528 14.293 1.00 26.76 336 LYS C O 1
ATOM 9446 N N . VAL C 1 336 ? 12.171 -8.299 15.399 1.00 23.78 337 VAL C N 1
ATOM 9447 C CA . VAL C 1 336 ? 12.291 -7.565 16.656 1.00 24.17 337 VAL C CA 1
ATOM 9448 C C . VAL C 1 336 ? 13.490 -6.626 16.636 1.00 24.55 337 VAL C C 1
ATOM 9449 O O . VAL C 1 336 ? 13.384 -5.462 17.037 1.00 29.20 337 VAL C O 1
ATOM 9453 N N . GLN C 1 337 ? 14.649 -7.120 16.202 1.00 23.60 338 GLN C N 1
ATOM 9454 C CA . GLN C 1 337 ? 15.825 -6.255 16.113 1.00 23.13 338 GLN C CA 1
ATOM 9455 C C . GLN C 1 337 ? 15.583 -5.026 15.245 1.00 24.49 338 GLN C C 1
ATOM 9456 O O . GLN C 1 337 ? 15.963 -3.919 15.666 1.00 28.10 338 GLN C O 1
ATOM 9462 N N . PRO C 1 338 ? 14.973 -5.123 14.056 1.00 24.20 339 PRO C N 1
ATOM 9463 C CA . PRO C 1 338 ? 14.641 -3.884 13.331 1.00 21.63 339 PRO C CA 1
ATOM 9464 C C . PRO C 1 338 ? 13.566 -3.053 14.014 1.00 25.20 339 PRO C C 1
ATOM 9465 O O . PRO C 1 338 ? 13.639 -1.819 13.983 1.00 32.58 339 PRO C O 1
ATOM 9469 N N . TYR C 1 339 ? 12.569 -3.691 14.634 1.00 25.04 340 TYR C N 1
ATOM 9470 C CA . TYR C 1 339 ? 11.524 -2.935 15.320 1.00 24.46 340 TYR C CA 1
ATOM 9471 C C . TYR C 1 339 ? 12.101 -2.109 16.462 1.00 25.16 340 TYR C C 1
ATOM 9472 O O . TYR C 1 339 ? 11.687 -0.965 16.685 1.00 25.09 340 TYR C O 1
ATOM 9481 N N . GLN C 1 340 ? 13.062 -2.671 17.195 1.00 26.60 341 GLN C N 1
ATOM 9482 C CA . GLN C 1 340 ? 13.608 -2.005 18.368 1.00 29.87 341 GLN C CA 1
ATOM 9483 C C . GLN C 1 340 ? 14.611 -0.914 18.020 1.00 30.02 341 GLN C C 1
ATOM 9484 O O . GLN C 1 340 ? 14.835 -0.017 18.840 1.00 33.90 341 GLN C O 1
ATOM 9490 N N . SER C 1 341 ? 15.219 -0.966 16.833 1.00 27.77 342 SER C N 1
ATOM 9491 C CA . SER C 1 341 ? 16.319 -0.070 16.505 1.00 28.38 342 SER C CA 1
ATOM 9492 C C . SER C 1 341 ? 1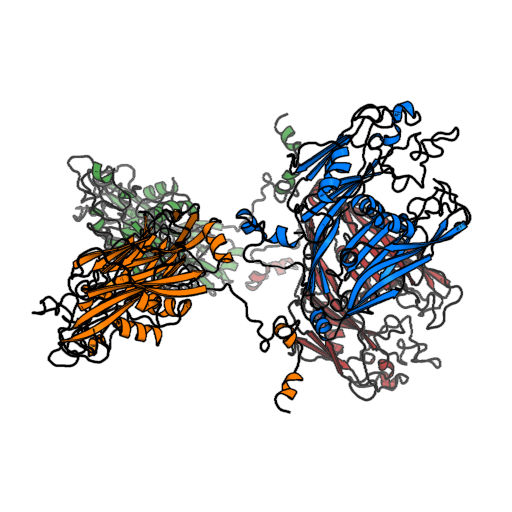6.177 0.660 15.177 1.00 27.69 342 SER C C 1
ATOM 9493 O O . SER C 1 341 ? 16.930 1.612 14.943 1.00 26.98 342 SER C O 1
ATOM 9496 N N . ILE C 1 342 ? 15.251 0.263 14.306 1.00 26.16 343 ILE C N 1
ATOM 9497 C CA . ILE C 1 342 ? 15.132 0.895 12.997 1.00 24.58 343 ILE C CA 1
ATOM 9498 C C . ILE C 1 342 ? 13.761 1.539 12.847 1.00 26.08 343 ILE C C 1
ATOM 9499 O O . ILE C 1 342 ? 13.653 2.738 12.566 1.00 29.58 343 ILE C O 1
ATOM 9504 N N . GLY C 1 343 ? 12.706 0.752 13.033 1.00 25.62 344 GLY C N 1
ATOM 9505 C CA . GLY C 1 343 ? 11.358 1.267 12.918 1.00 25.12 344 GLY C CA 1
ATOM 9506 C C . GLY C 1 343 ? 10.758 1.200 11.533 1.00 25.68 344 GLY C C 1
ATOM 9507 O O . GLY C 1 343 ? 9.913 2.037 11.194 1.00 28.06 344 GLY C O 1
ATOM 9508 N N . GLY C 1 344 ? 11.164 0.231 10.719 1.00 25.88 345 GLY C N 1
ATOM 9509 C CA . GLY C 1 344 ? 10.568 0.031 9.413 1.00 24.73 345 GLY C CA 1
ATOM 9510 C C . GLY C 1 344 ? 9.995 -1.364 9.293 1.00 21.49 345 GLY C C 1
ATOM 9511 O O . GLY C 1 344 ? 9.379 -1.864 10.238 1.00 23.76 345 GLY C O 1
ATOM 9512 N N . VAL C 1 345 ? 10.177 -2.003 8.141 1.00 21.55 346 VAL C N 1
ATOM 9513 C CA . VAL C 1 345 ? 9.806 -3.403 7.963 1.00 21.04 346 VAL C CA 1
ATOM 9514 C C . VAL C 1 345 ? 10.849 -4.062 7.070 1.00 24.62 346 VAL C C 1
ATOM 9515 O O . VAL C 1 345 ? 11.260 -3.491 6.054 1.00 28.22 346 VAL C O 1
ATOM 9519 N N . THR C 1 346 ? 11.307 -5.244 7.471 1.00 25.23 347 THR C N 1
ATOM 9520 C CA . THR C 1 346 ? 12.355 -5.952 6.764 1.00 24.78 347 THR C CA 1
ATOM 9521 C C . THR C 1 346 ? 11.804 -7.258 6.212 1.00 23.88 347 THR C C 1
ATOM 9522 O O . THR C 1 346 ? 11.197 -8.036 6.962 1.00 25.84 347 THR C O 1
ATOM 9526 N N . PRO C 1 347 ? 11.975 -7.529 4.919 1.00 26.50 348 PRO C N 1
ATOM 9527 C CA . PRO C 1 347 ? 11.474 -8.783 4.352 1.00 28.34 348 PRO C CA 1
ATOM 9528 C C . PRO C 1 347 ? 12.170 -9.991 4.959 1.00 28.93 348 PRO C C 1
ATOM 9529 O O . PRO C 1 347 ? 13.286 -9.907 5.476 1.00 31.74 348 PRO C O 1
ATOM 9533 N N . ALA C 1 348 ? 11.478 -11.127 4.904 1.00 27.62 349 ALA C N 1
ATOM 9534 C CA . ALA C 1 348 ? 12.028 -12.365 5.437 1.00 28.83 349 ALA C CA 1
ATOM 9535 C C . ALA C 1 348 ? 13.326 -12.721 4.720 1.00 33.85 349 ALA C C 1
ATOM 9536 O O . ALA C 1 348 ? 13.514 -12.417 3.539 1.00 39.13 349 ALA C O 1
ATOM 9538 N N . GLY C 1 349 ? 14.235 -13.360 5.453 1.00 32.35 350 GLY C N 1
ATOM 9539 C CA . GLY C 1 349 ? 15.519 -13.743 4.913 1.00 31.23 350 GLY C CA 1
ATOM 9540 C C . GLY C 1 349 ? 16.633 -12.751 5.158 1.00 30.03 350 GLY C C 1
ATOM 9541 O O . GLY C 1 349 ? 17.792 -13.052 4.841 1.00 31.36 350 GLY C O 1
ATOM 9542 N N . VAL C 1 350 ? 16.322 -11.577 5.699 1.00 28.17 351 VAL C N 1
ATOM 9543 C CA . VAL C 1 350 ? 17.315 -10.577 6.070 1.00 25.13 351 VAL C CA 1
ATOM 9544 C C . VAL C 1 350 ? 17.275 -10.428 7.582 1.00 24.82 351 VAL C C 1
ATOM 9545 O O . VAL C 1 350 ? 16.201 -10.230 8.164 1.00 24.88 351 VAL C O 1
ATOM 9549 N N . TYR C 1 351 ? 18.439 -10.524 8.216 1.00 23.88 352 TYR C N 1
ATOM 9550 C CA . TYR C 1 351 ? 18.534 -10.574 9.665 1.00 22.98 352 TYR C CA 1
ATOM 9551 C C . TYR C 1 351 ? 19.491 -9.502 10.159 1.00 26.18 352 TYR C C 1
ATOM 9552 O O . TYR C 1 351 ? 20.402 -9.080 9.442 1.00 27.46 352 TYR C O 1
ATOM 9561 N N . LEU C 1 352 ? 19.276 -9.069 11.398 1.00 26.51 353 LEU C N 1
ATOM 9562 C CA . LEU C 1 352 ? 20.054 -7.990 11.984 1.00 25.63 353 LEU C CA 1
ATOM 9563 C C . LEU C 1 352 ? 20.305 -8.275 13.456 1.00 25.92 353 LEU C C 1
ATOM 9564 O O . LEU C 1 352 ? 19.427 -8.784 14.156 1.00 28.69 353 LEU C O 1
ATOM 9569 N N . TYR C 1 353 ? 21.515 -7.961 13.914 1.00 22.65 354 TYR C N 1
ATOM 9570 C CA . TYR C 1 353 ? 21.797 -7.818 15.336 1.00 24.21 354 TYR C CA 1
ATOM 9571 C C . TYR C 1 353 ? 22.570 -6.526 15.529 1.00 27.16 354 TYR C C 1
ATOM 9572 O O . TYR C 1 353 ? 23.673 -6.373 14.994 1.00 27.32 354 TYR C O 1
ATOM 9581 N N . SER C 1 354 ? 21.996 -5.605 16.293 1.00 25.63 355 SER C N 1
ATOM 9582 C CA . SER C 1 354 ? 22.553 -4.273 16.464 1.00 27.25 355 SER C CA 1
ATOM 9583 C C . SER C 1 354 ? 23.271 -4.165 17.801 1.00 29.44 355 SER C C 1
ATOM 9584 O O . SER C 1 354 ? 22.724 -4.547 18.841 1.00 32.29 355 SER C O 1
ATOM 9587 N N . PHE C 1 355 ? 24.495 -3.650 17.767 1.00 27.30 356 PHE C N 1
ATOM 9588 C CA . PHE C 1 355 ? 25.191 -3.233 18.974 1.00 29.53 356 PHE C CA 1
ATOM 9589 C C . PHE C 1 355 ? 24.899 -1.783 19.330 1.00 30.90 356 PHE C C 1
ATOM 9590 O O . PHE C 1 355 ? 25.354 -1.309 20.376 1.00 30.87 356 PHE C O 1
ATOM 9598 N N . ALA C 1 356 ? 24.155 -1.074 18.484 1.00 31.24 357 ALA C N 1
ATOM 9599 C CA . ALA C 1 356 ? 23.857 0.339 18.655 1.00 27.63 357 ALA C CA 1
ATOM 9600 C C . ALA C 1 356 ? 22.374 0.542 18.935 1.00 27.68 357 ALA C C 1
ATOM 9601 O O . ALA C 1 356 ? 21.533 -0.275 18.551 1.00 28.11 357 ALA C O 1
ATOM 9603 N N . LEU C 1 357 ? 22.052 1.647 19.598 1.00 27.05 358 LEU C N 1
ATOM 9604 C CA . LEU C 1 357 ? 20.664 1.968 19.888 1.00 27.09 358 LEU C CA 1
ATOM 9605 C C . LEU C 1 357 ? 20.002 2.441 18.598 1.00 31.17 358 LEU C C 1
ATOM 9606 O O . LEU C 1 357 ? 18.829 2.186 18.364 1.00 35.74 358 LEU C O 1
ATOM 9611 N N . LYS C 1 358 ? 20.770 3.138 17.764 1.00 29.45 359 LYS C N 1
ATOM 9612 C CA . LYS C 1 358 ? 20.288 3.645 16.480 1.00 29.47 359 LYS C CA 1
ATOM 9613 C C . LYS C 1 358 ? 21.301 3.304 15.393 1.00 29.48 359 LYS C C 1
ATOM 9614 O O . LYS C 1 358 ? 22.135 4.131 15.040 1.00 33.29 359 LYS C O 1
ATOM 9620 N N . PRO C 1 359 ? 21.226 2.087 14.847 1.00 25.95 360 PRO C N 1
ATOM 9621 C CA . PRO C 1 359 ? 22.210 1.684 13.830 1.00 25.31 360 PRO C CA 1
ATOM 9622 C C . PRO C 1 359 ? 22.090 2.465 12.535 1.00 29.78 360 PRO C C 1
ATOM 9623 O O . PRO C 1 359 ? 23.080 2.589 11.803 1.00 31.87 360 PRO C O 1
ATOM 9627 N N . ALA C 1 360 ? 20.906 2.995 12.227 1.00 29.50 361 ALA C N 1
ATOM 9628 C CA . ALA C 1 360 ? 20.711 3.776 11.015 1.00 28.62 361 ALA C CA 1
ATOM 9629 C C . ALA C 1 360 ? 21.146 5.226 11.165 1.00 32.00 361 ALA C C 1
ATOM 9630 O O . ALA C 1 360 ? 21.129 5.965 10.175 1.00 39.11 361 ALA C O 1
ATOM 9632 N N . GLY C 1 361 ? 21.524 5.626 12.374 1.00 31.06 362 GLY C N 1
ATOM 9633 C CA . GLY C 1 361 ? 21.953 6.987 12.635 1.00 31.99 362 GLY C CA 1
ATOM 9634 C C . GLY C 1 361 ? 23.454 7.164 12.534 1.00 32.82 362 GLY C C 1
ATOM 9635 O O . GLY C 1 361 ? 24.218 6.296 12.941 1.00 35.60 362 GLY C O 1
ATOM 9636 N N . ARG C 1 362 ? 23.876 8.300 11.991 1.00 34.33 363 ARG C N 1
ATOM 9637 C CA . ARG C 1 362 ? 25.294 8.594 11.824 1.00 34.07 363 ARG C CA 1
ATOM 9638 C C . ARG C 1 362 ? 25.996 8.753 13.163 1.00 34.27 363 ARG C C 1
ATOM 9639 O O . ARG C 1 362 ? 27.148 8.361 13.319 1.00 33.75 363 ARG C O 1
ATOM 9647 N N . GLN C 1 363 ? 25.294 9.336 14.125 1.00 34.29 364 GLN C N 1
ATOM 9648 C CA . GLN C 1 363 ? 25.848 9.525 15.453 1.00 29.44 364 GLN C CA 1
ATOM 9649 C C . GLN C 1 363 ? 26.000 8.173 16.133 1.00 29.03 364 GLN C C 1
ATOM 9650 O O . GLN C 1 363 ? 25.060 7.392 16.185 1.00 31.90 364 GLN C O 1
ATOM 9656 N N . PRO C 1 364 ? 27.200 7.890 16.641 1.00 27.97 365 PRO C N 1
ATOM 9657 C CA . PRO C 1 364 ? 27.471 6.624 17.331 1.00 28.10 365 PRO C CA 1
ATOM 9658 C C . PRO C 1 364 ? 26.565 6.463 18.541 1.00 28.18 365 PRO C C 1
ATOM 9659 O O . PRO C 1 364 ? 26.335 7.408 19.300 1.00 30.86 365 PRO C O 1
ATOM 9663 N N . SER C 1 365 ? 26.046 5.248 18.717 1.00 28.18 366 SER C N 1
ATOM 9664 C CA . SER C 1 365 ? 25.131 4.965 19.817 1.00 25.92 366 SER C CA 1
ATOM 9665 C C . SER C 1 365 ? 25.336 3.539 20.317 1.00 25.24 366 SER C C 1
ATOM 9666 O O . SER C 1 365 ? 24.374 2.827 20.622 1.00 27.61 366 SER C O 1
ATOM 9669 N N . GLY C 1 366 ? 26.592 3.112 20.410 1.00 25.20 367 GLY C N 1
ATOM 9670 C CA . GLY C 1 366 ? 26.907 1.775 20.870 1.00 23.49 367 GLY C CA 1
ATOM 9671 C C . GLY C 1 366 ? 27.637 0.951 19.830 1.00 23.68 367 GLY C C 1
ATOM 9672 O O . GLY C 1 366 ? 27.142 0.765 18.715 1.00 23.86 367 GLY C O 1
ATOM 9673 N N . THR C 1 367 ? 28.821 0.456 20.179 1.00 25.96 368 THR C N 1
ATOM 9674 C CA . THR C 1 367 ? 29.621 -0.352 19.272 1.00 27.17 368 THR C CA 1
ATOM 9675 C C . THR C 1 367 ? 30.250 -1.501 20.043 1.00 29.06 368 THR C C 1
ATOM 9676 O O . THR C 1 367 ? 30.272 -1.519 21.277 1.00 32.52 368 THR C O 1
ATOM 9680 N N . CYS C 1 368 ? 30.765 -2.469 19.291 1.00 30.95 369 CYS C N 1
ATOM 9681 C CA . CYS C 1 368 ? 31.606 -3.525 19.833 1.00 31.79 369 CYS C CA 1
ATOM 9682 C C . CYS C 1 368 ? 32.902 -3.558 19.040 1.00 30.86 369 CYS C C 1
ATOM 9683 O O . CYS C 1 368 ? 32.875 -3.643 17.808 1.00 28.43 369 CYS C O 1
ATOM 9686 N N . ASN C 1 369 ? 34.029 -3.499 19.744 1.00 30.62 370 ASN C N 1
ATOM 9687 C CA . ASN C 1 369 ? 35.339 -3.440 19.102 1.00 30.71 370 ASN C CA 1
ATOM 9688 C C . ASN C 1 369 ? 35.785 -4.857 18.766 1.00 30.54 370 ASN C C 1
ATOM 9689 O O . ASN C 1 369 ? 36.245 -5.603 19.634 1.00 32.79 370 ASN C O 1
ATOM 9694 N N . PHE C 1 370 ? 35.646 -5.232 17.494 1.00 31.15 371 PHE C N 1
ATOM 9695 C CA . PHE C 1 370 ? 36.081 -6.544 17.034 1.00 32.32 371 PHE C CA 1
ATOM 9696 C C . PHE C 1 370 ? 37.597 -6.674 16.954 1.00 32.47 371 PHE C C 1
ATOM 9697 O O . PHE C 1 370 ? 38.092 -7.791 16.771 1.00 36.74 371 PHE C O 1
ATOM 9705 N N . SER C 1 371 ? 38.344 -5.573 17.076 1.00 31.65 372 SER C N 1
ATOM 9706 C CA . SER C 1 371 ? 39.800 -5.667 17.124 1.00 35.25 372 SER C CA 1
ATOM 9707 C C . SER C 1 371 ? 40.309 -6.200 18.457 1.00 39.14 372 SER C C 1
ATOM 9708 O O . SER C 1 371 ? 41.474 -6.602 18.546 1.00 43.08 372 SER C O 1
ATOM 9711 N N . ARG C 1 372 ? 39.445 -6.279 19.440 1.00 40.32 373 ARG C N 1
ATOM 9712 C CA . ARG C 1 372 ? 39.813 -6.738 20.744 1.00 40.99 373 ARG C CA 1
ATOM 9713 C C . ARG C 1 372 ? 39.224 -8.092 21.045 1.00 43.17 373 ARG C C 1
ATOM 9714 O O . ARG C 1 372 ? 39.223 -8.499 22.164 1.00 44.35 373 ARG C O 1
ATOM 9722 N N . ILE C 1 373 ? 38.714 -8.755 20.028 1.00 43.16 374 ILE C N 1
ATOM 9723 C CA . ILE C 1 373 ? 38.113 -10.079 20.131 1.00 44.85 374 ILE C CA 1
ATOM 9724 C C . ILE C 1 373 ? 38.909 -11.017 19.235 1.00 48.07 374 ILE C C 1
ATOM 9725 O O . ILE C 1 373 ? 38.980 -10.807 18.017 1.00 49.10 374 ILE C O 1
ATOM 9730 N N . ASP C 1 374 ? 39.510 -12.048 19.831 1.00 50.97 375 ASP C N 1
ATOM 9731 C CA . ASP C 1 374 ? 40.288 -12.992 19.034 1.00 55.26 375 ASP C CA 1
ATOM 9732 C C . ASP C 1 374 ? 39.387 -13.915 18.222 1.00 48.82 375 ASP C C 1
ATOM 9733 O O . ASP C 1 374 ? 39.660 -14.177 17.046 1.00 48.22 375 ASP C O 1
ATOM 9738 N N . ASN C 1 375 ? 38.310 -14.415 18.824 1.00 47.37 376 ASN C N 1
ATOM 9739 C CA . ASN C 1 375 ? 37.434 -15.384 18.172 1.00 47.11 376 ASN C CA 1
ATOM 9740 C C . ASN C 1 375 ? 35.989 -14.921 18.309 1.00 42.94 376 ASN C C 1
ATOM 9741 O O . ASN C 1 375 ? 35.434 -14.927 19.411 1.00 46.58 376 ASN C O 1
ATOM 9746 N N . ALA C 1 376 ? 35.385 -14.529 17.190 1.00 40.12 377 ALA C N 1
ATOM 9747 C CA . ALA C 1 376 ? 33.965 -14.215 17.113 1.00 36.71 377 ALA C CA 1
ATOM 9748 C C . ALA C 1 376 ? 33.316 -15.153 16.106 1.00 37.35 377 ALA C C 1
ATOM 9749 O O . ALA C 1 376 ? 33.795 -15.278 14.975 1.00 42.06 377 ALA C O 1
ATOM 9751 N N . THR C 1 377 ? 32.234 -15.810 16.516 1.00 35.68 378 THR C N 1
ATOM 9752 C CA . THR C 1 377 ? 31.608 -16.850 15.713 1.00 36.47 378 THR C CA 1
ATOM 9753 C C . THR C 1 377 ? 30.102 -16.645 15.664 1.00 35.09 378 THR C C 1
ATOM 9754 O O . THR C 1 377 ? 29.478 -16.306 16.674 1.00 33.73 378 THR C O 1
ATOM 9758 N N . LEU C 1 378 ? 29.524 -16.841 14.479 1.00 33.82 379 LEU C N 1
ATOM 9759 C CA . LEU C 1 378 ? 28.078 -16.823 14.291 1.00 31.96 379 LEU C CA 1
ATOM 9760 C C . LEU C 1 378 ? 27.593 -18.267 14.232 1.00 35.12 379 LEU C C 1
ATOM 9761 O O . LEU C 1 378 ? 27.796 -18.956 13.228 1.00 39.69 379 LEU C O 1
ATOM 9766 N N . SER C 1 379 ? 26.955 -18.720 15.308 1.00 34.75 380 SER C N 1
ATOM 9767 C CA . SER C 1 379 ? 26.445 -20.082 15.398 1.00 35.46 380 SER C CA 1
ATOM 9768 C C . SER C 1 379 ? 25.020 -20.118 14.860 1.00 35.18 380 SER C C 1
ATOM 9769 O O . SER C 1 379 ? 24.139 -19.421 15.375 1.00 36.52 380 SER C O 1
ATOM 9772 N N . LEU C 1 380 ? 24.795 -20.931 13.831 1.00 35.54 381 LEU C N 1
ATOM 9773 C CA . LEU C 1 380 ? 23.522 -20.983 13.128 1.00 35.05 381 LEU C CA 1
ATOM 9774 C C . LEU C 1 380 ? 22.893 -22.363 13.257 1.00 37.53 381 LEU C C 1
ATOM 9775 O O . LEU C 1 380 ? 23.590 -23.370 13.406 1.00 42.77 381 LEU C O 1
ATOM 9780 N N . THR C 1 381 ? 21.563 -22.395 13.204 1.00 36.88 382 THR C N 1
ATOM 9781 C CA . THR C 1 381 ? 20.800 -23.635 13.130 1.00 37.88 382 THR C CA 1
ATOM 9782 C C . THR C 1 381 ? 19.656 -23.424 12.151 1.00 38.16 382 THR C C 1
ATOM 9783 O O . THR C 1 381 ? 18.884 -22.472 12.297 1.00 41.25 382 THR C O 1
ATOM 9787 N N . TYR C 1 382 ? 19.547 -24.306 11.163 1.00 37.36 383 TYR C N 1
ATOM 9788 C CA . TYR C 1 382 ? 18.586 -24.151 10.082 1.00 34.19 383 TYR C CA 1
ATOM 9789 C C . TYR C 1 382 ? 17.316 -24.947 10.354 1.00 33.71 383 TYR C C 1
ATOM 9790 O O . TYR C 1 382 ? 17.311 -25.923 11.107 1.00 37.16 383 TYR C O 1
ATOM 9799 N N . LYS C 1 383 ? 16.230 -24.507 9.726 1.00 33.14 384 LYS C N 1
ATOM 9800 C CA . LYS C 1 383 ? 14.986 -25.257 9.773 1.00 36.89 384 LYS C CA 1
ATOM 9801 C C . LYS C 1 383 ? 15.112 -26.534 8.946 1.00 37.61 384 LYS C C 1
ATOM 9802 O O . LYS C 1 383 ? 16.016 -26.685 8.118 1.00 39.03 384 LYS C O 1
ATOM 9808 N N . THR C 1 384 ? 14.190 -27.464 9.179 1.00 37.81 385 THR C N 1
ATOM 9809 C CA . THR C 1 384 ? 14.115 -28.681 8.377 1.00 38.43 385 THR C CA 1
ATOM 9810 C C . THR C 1 384 ? 13.324 -28.377 7.111 1.00 38.29 385 THR C C 1
ATOM 9811 O O . THR C 1 384 ? 12.112 -28.148 7.166 1.00 39.25 385 THR C O 1
ATOM 9815 N N . CYS C 1 385 ? 14.009 -28.376 5.967 1.00 38.03 386 CYS C N 1
ATOM 9816 C CA . CYS C 1 385 ? 13.397 -28.033 4.682 1.00 39.07 386 CYS C CA 1
ATOM 9817 C C . CYS C 1 385 ? 12.581 -29.221 4.167 1.00 37.68 386 CYS C C 1
ATOM 9818 O O . CYS C 1 385 ? 12.901 -29.861 3.164 1.00 39.04 386 CYS C O 1
ATOM 9821 N N . SER C 1 386 ? 11.492 -29.506 4.882 1.00 37.75 387 SER C N 1
ATOM 9822 C CA . SER C 1 386 ? 10.681 -30.686 4.623 1.00 39.87 387 SER C CA 1
ATOM 9823 C C . SER C 1 386 ? 9.316 -30.381 4.021 1.00 42.09 387 SER C C 1
ATOM 9824 O O . SER C 1 386 ? 8.589 -31.320 3.680 1.00 45.77 387 SER C O 1
ATOM 9827 N N . ILE C 1 387 ? 8.944 -29.113 3.882 1.00 41.35 388 ILE C N 1
ATOM 9828 C CA . ILE C 1 387 ? 7.634 -28.762 3.345 1.00 41.23 388 ILE C CA 1
ATOM 9829 C C . ILE C 1 387 ? 7.651 -28.900 1.829 1.00 41.74 388 ILE C C 1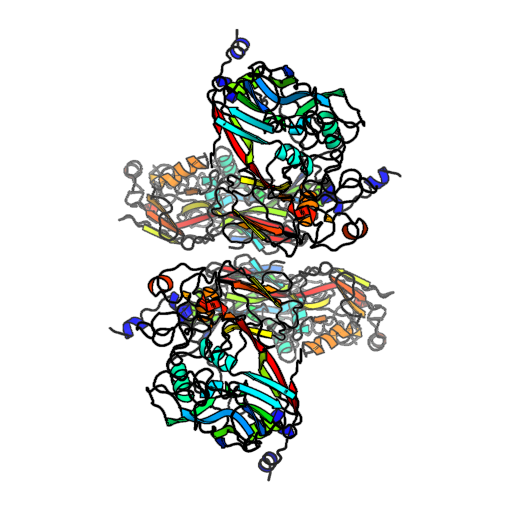
ATOM 9830 O O . ILE C 1 387 ? 8.623 -28.521 1.164 1.00 36.14 388 ILE C O 1
ATOM 9835 N N . ASP C 1 388 ? 6.569 -29.445 1.277 1.00 47.13 389 ASP C N 1
ATOM 9836 C CA . ASP C 1 388 ? 6.414 -29.534 -0.171 1.00 47.49 389 ASP C CA 1
ATOM 9837 C C . ASP C 1 388 ? 6.184 -28.126 -0.707 1.00 43.75 389 ASP C C 1
ATOM 9838 O O . ASP C 1 388 ? 5.156 -27.503 -0.420 1.00 43.87 389 ASP C O 1
ATOM 9843 N N . ALA C 1 389 ? 7.133 -27.626 -1.500 1.00 40.19 390 ALA C N 1
ATOM 9844 C CA . ALA C 1 389 ? 7.042 -26.257 -1.992 1.00 38.04 390 ALA C CA 1
ATOM 9845 C C . ALA C 1 389 ? 5.976 -26.089 -3.065 1.00 41.27 390 ALA C C 1
ATOM 9846 O O . ALA C 1 389 ? 5.548 -24.958 -3.321 1.00 43.57 390 ALA C O 1
ATOM 9848 N N . THR C 1 390 ? 5.541 -27.178 -3.696 1.00 41.72 391 THR C N 1
ATOM 9849 C CA . THR C 1 390 ? 4.519 -27.107 -4.730 1.00 41.85 391 THR C CA 1
ATOM 9850 C C . THR C 1 390 ? 3.102 -27.158 -4.175 1.00 41.40 391 THR C C 1
ATOM 9851 O O . THR C 1 390 ? 2.147 -26.998 -4.943 1.00 43.29 391 THR C O 1
ATOM 9855 N N . SER C 1 391 ? 2.941 -27.363 -2.868 1.00 38.93 392 SER C N 1
ATOM 9856 C CA . SER C 1 391 ? 1.621 -27.451 -2.266 1.00 40.80 392 SER C CA 1
ATOM 9857 C C . SER C 1 391 ? 1.331 -26.177 -1.488 1.00 40.32 392 SER C C 1
ATOM 9858 O O . SER C 1 391 ? 1.989 -25.927 -0.466 1.00 41.73 392 SER C O 1
ATOM 9861 N N . PRO C 1 392 ? 0.378 -25.348 -1.918 1.00 38.09 393 PRO C N 1
ATOM 9862 C CA . PRO C 1 392 ? 0.035 -24.159 -1.120 1.00 38.46 393 PRO C CA 1
ATOM 9863 C C . PRO C 1 392 ? -0.532 -24.501 0.246 1.00 39.89 393 PRO C C 1
ATOM 9864 O O . PRO C 1 392 ? -0.292 -23.761 1.209 1.00 40.42 393 PRO C O 1
ATOM 9868 N N . ALA C 1 393 ? -1.279 -25.602 0.359 1.00 37.84 394 ALA C N 1
ATOM 9869 C CA . ALA C 1 393 ? -1.815 -26.003 1.655 1.00 37.65 394 ALA C CA 1
ATOM 9870 C C . ALA C 1 393 ? -0.708 -26.383 2.629 1.00 40.68 394 ALA C C 1
ATOM 9871 O O . ALA C 1 393 ? -0.849 -26.174 3.839 1.00 44.32 394 ALA C O 1
ATOM 9873 N N . ALA C 1 394 ? 0.397 -26.936 2.126 1.00 38.91 395 ALA C N 1
ATOM 9874 C CA . ALA C 1 394 ? 1.514 -27.284 2.994 1.00 39.63 395 ALA C CA 1
ATOM 9875 C C . ALA C 1 394 ? 2.343 -26.064 3.371 1.00 41.08 395 ALA C C 1
ATOM 9876 O O . ALA C 1 394 ? 2.887 -26.008 4.480 1.00 45.29 395 ALA C O 1
ATOM 9878 N N . VAL C 1 395 ? 2.458 -25.089 2.469 1.00 38.34 396 VAL C N 1
ATOM 9879 C CA . VAL C 1 395 ? 3.258 -23.901 2.747 1.00 35.81 396 VAL C CA 1
ATOM 9880 C C . VAL C 1 395 ? 2.508 -22.940 3.663 1.00 35.42 396 VAL C C 1
ATOM 9881 O O . VAL C 1 395 ? 3.091 -22.370 4.593 1.00 36.15 396 VAL C O 1
ATOM 9885 N N . LEU C 1 396 ? 1.212 -22.750 3.426 1.00 34.73 397 LEU C N 1
ATOM 9886 C CA . LEU C 1 396 ? 0.412 -21.818 4.212 1.00 33.22 397 LEU C CA 1
ATOM 9887 C C . LEU C 1 396 ? -0.104 -22.416 5.514 1.00 35.69 397 LEU C C 1
ATOM 9888 O O . LEU C 1 396 ? -0.859 -21.743 6.225 1.00 38.98 397 LEU C O 1
ATOM 9893 N N . GLY C 1 397 ? 0.270 -23.649 5.844 1.00 34.66 398 GLY C N 1
ATOM 9894 C CA . GLY C 1 397 ? -0.183 -24.261 7.077 1.00 32.82 398 GLY C CA 1
ATOM 9895 C C . GLY C 1 397 ? 0.812 -25.233 7.675 1.00 32.31 398 GLY C C 1
ATOM 9896 O O . GLY C 1 397 ? 0.592 -26.448 7.652 1.00 34.97 398 GLY C O 1
ATOM 9897 N N . ASN C 1 398 ? 1.913 -24.716 8.213 1.00 29.88 399 ASN C N 1
ATOM 9898 C CA . ASN C 1 398 ? 2.934 -25.558 8.817 1.00 39.41 399 ASN C CA 1
ATOM 9899 C C . ASN C 1 398 ? 3.433 -24.886 10.090 1.00 37.12 399 ASN C C 1
ATOM 9900 O O . ASN C 1 398 ? 2.912 -23.853 10.521 1.00 41.72 399 ASN C O 1
ATOM 9905 N N . THR C 1 399 ? 4.461 -25.479 10.688 1.00 33.89 400 THR C N 1
ATOM 9906 C CA . THR C 1 399 ? 4.956 -25.072 11.990 1.00 33.75 400 THR C CA 1
ATOM 9907 C C . THR C 1 399 ? 6.174 -24.165 11.840 1.00 33.85 400 THR C C 1
ATOM 9908 O O . THR C 1 399 ? 6.583 -23.795 10.736 1.00 34.51 400 THR C O 1
ATOM 9912 N N . GLU C 1 400 ? 6.766 -23.812 12.982 1.00 34.30 401 GLU C N 1
ATOM 9913 C CA . GLU C 1 400 ? 7.767 -22.753 13.032 1.00 36.10 401 GLU C CA 1
ATOM 9914 C C . GLU C 1 400 ? 9.150 -23.220 12.593 1.00 37.63 401 GLU C C 1
ATOM 9915 O O . GLU C 1 400 ? 9.901 -22.437 12.001 1.00 39.30 401 GLU C O 1
ATOM 9921 N N . THR C 1 401 ? 9.508 -24.476 12.865 1.00 38.20 402 THR C N 1
ATOM 9922 C CA . THR C 1 401 ? 10.872 -24.952 12.675 1.00 37.49 402 THR C CA 1
ATOM 9923 C C . THR C 1 401 ? 11.073 -25.669 11.344 1.00 35.92 402 THR C C 1
ATOM 9924 O O . THR C 1 401 ? 12.076 -26.368 11.171 1.00 36.05 402 THR C O 1
ATOM 9928 N N . VAL C 1 402 ? 10.145 -25.510 10.400 1.00 36.90 403 VAL C N 1
ATOM 9929 C CA . VAL C 1 402 ? 10.259 -26.123 9.085 1.00 35.08 403 VAL C CA 1
ATOM 9930 C C . VAL C 1 402 ? 10.052 -25.054 8.022 1.00 31.99 403 VAL C C 1
ATOM 9931 O O . VAL C 1 402 ? 9.449 -24.007 8.267 1.00 30.49 403 VAL C O 1
ATOM 9935 N N . THR C 1 403 ? 10.562 -25.335 6.825 1.00 35.35 404 THR C N 1
ATOM 9936 C CA . THR C 1 403 ? 10.410 -24.440 5.688 1.00 35.16 404 THR C CA 1
ATOM 9937 C C . THR C 1 403 ? 10.292 -25.280 4.422 1.00 34.18 404 THR C C 1
ATOM 9938 O O . THR C 1 403 ? 10.360 -26.512 4.461 1.00 35.41 404 THR C O 1
ATOM 9942 N N . ALA C 1 404 ? 10.110 -24.602 3.292 1.00 32.05 405 ALA C N 1
ATOM 9943 C CA . ALA C 1 404 ? 9.943 -25.299 2.027 1.00 32.73 405 ALA C CA 1
ATOM 9944 C C . ALA C 1 404 ? 11.220 -26.044 1.658 1.00 37.73 405 ALA C C 1
ATOM 9945 O O . ALA C 1 404 ? 12.332 -25.613 1.975 1.00 38.88 405 ALA C O 1
ATOM 9947 N N . ASN C 1 405 ? 11.052 -27.181 0.977 1.00 41.76 406 ASN C N 1
ATOM 9948 C CA . ASN C 1 405 ? 12.204 -27.995 0.605 1.00 45.54 406 ASN C CA 1
ATOM 9949 C C . ASN C 1 405 ? 13.105 -27.302 -0.412 1.00 45.31 406 ASN C C 1
ATOM 9950 O O . ASN C 1 405 ? 14.252 -27.724 -0.588 1.00 48.72 406 ASN C O 1
ATOM 9955 N N . THR C 1 406 ? 12.620 -26.251 -1.080 1.00 41.55 407 THR C N 1
ATOM 9956 C CA . THR C 1 406 ? 13.450 -25.497 -2.015 1.00 36.25 407 THR C CA 1
ATOM 9957 C C . THR C 1 406 ? 14.441 -24.580 -1.314 1.00 35.28 407 THR C C 1
ATOM 9958 O O . THR C 1 406 ? 15.225 -23.910 -1.995 1.00 34.37 407 THR C O 1
ATOM 9962 N N . ALA C 1 407 ? 14.418 -24.523 0.020 1.00 34.42 408 ALA C N 1
ATOM 9963 C CA . ALA C 1 407 ? 15.343 -23.682 0.768 1.00 34.93 408 ALA C CA 1
ATOM 9964 C C . ALA C 1 407 ? 16.778 -24.189 0.718 1.00 36.02 408 ALA C C 1
ATOM 9965 O O . ALA C 1 407 ? 17.689 -23.447 1.103 1.00 36.47 408 ALA C O 1
ATOM 9967 N N . THR C 1 408 ? 17.003 -25.423 0.255 1.00 39.49 409 THR C N 1
ATOM 9968 C CA . THR C 1 408 ? 18.352 -25.972 0.170 1.00 43.95 409 THR C CA 1
ATOM 9969 C C . THR C 1 408 ? 19.216 -25.258 -0.859 1.00 45.23 409 THR C C 1
ATOM 9970 O O . THR C 1 408 ? 20.435 -25.462 -0.868 1.00 46.65 409 THR C O 1
ATOM 9974 N N . LEU C 1 409 ? 18.622 -24.431 -1.718 1.00 43.91 410 LEU C N 1
ATOM 9975 C CA . LEU C 1 409 ? 19.387 -23.646 -2.675 1.00 43.57 410 LEU C CA 1
ATOM 9976 C C . LEU C 1 409 ? 19.944 -22.368 -2.064 1.00 41.94 410 LEU C C 1
ATOM 9977 O O . LEU C 1 409 ? 20.763 -21.699 -2.702 1.00 40.93 410 LEU C O 1
ATOM 9982 N N . LEU C 1 410 ? 19.521 -22.021 -0.847 1.00 42.12 411 LEU C N 1
ATOM 9983 C CA . LEU C 1 410 ? 20.015 -20.837 -0.145 1.00 41.10 411 LEU C CA 1
ATOM 9984 C C . LEU C 1 410 ? 21.360 -21.181 0.498 1.00 42.82 411 LEU C C 1
ATOM 9985 O O . LEU C 1 410 ? 21.484 -21.388 1.707 1.00 43.61 411 LEU C O 1
ATOM 9990 N N . THR C 1 411 ? 22.389 -21.237 -0.350 1.00 42.63 412 THR C N 1
ATOM 9991 C CA . THR C 1 411 ? 23.705 -21.713 0.057 1.00 40.18 412 THR C CA 1
ATOM 9992 C C . THR C 1 411 ? 24.737 -20.605 0.213 1.00 38.01 412 THR C C 1
ATOM 9993 O O . THR C 1 411 ? 25.843 -20.878 0.690 1.00 41.07 412 THR C O 1
ATOM 9997 N N . ALA C 1 412 ? 24.415 -19.373 -0.169 1.00 34.97 413 ALA C N 1
ATOM 9998 C CA . ALA C 1 412 ? 25.341 -18.252 -0.056 1.00 32.70 413 ALA C CA 1
ATOM 9999 C C . ALA C 1 412 ? 24.984 -17.442 1.184 1.00 33.81 413 ALA C C 1
ATOM 10000 O O . ALA C 1 412 ? 23.943 -16.778 1.222 1.00 36.72 413 ALA C O 1
ATOM 10002 N N . LEU C 1 413 ? 25.848 -17.495 2.194 1.00 32.40 414 LEU C N 1
ATOM 10003 C CA . LEU C 1 413 ? 25.676 -16.726 3.421 1.00 29.81 414 LEU C CA 1
ATOM 10004 C C . LEU C 1 413 ? 26.555 -15.486 3.330 1.00 32.08 414 LEU C C 1
ATOM 10005 O O . LEU C 1 413 ? 27.786 -15.585 3.364 1.00 36.94 414 LEU C O 1
ATOM 10010 N N . ASN C 1 414 ? 25.923 -14.324 3.213 1.00 30.80 415 ASN C N 1
ATOM 10011 C CA . ASN C 1 414 ? 26.626 -13.051 3.157 1.00 29.49 415 ASN C CA 1
ATOM 10012 C C . ASN C 1 414 ? 26.473 -12.371 4.509 1.00 26.07 415 ASN C C 1
ATOM 10013 O O . ASN C 1 414 ? 25.353 -12.069 4.926 1.00 27.61 415 ASN C O 1
ATOM 10018 N N . ILE C 1 415 ? 27.590 -12.137 5.191 1.00 24.35 416 ILE C N 1
ATOM 10019 C CA . ILE C 1 415 ? 27.592 -11.505 6.505 1.00 26.30 416 ILE C CA 1
ATOM 10020 C C . ILE C 1 415 ? 28.272 -10.152 6.372 1.00 28.70 416 ILE C C 1
ATOM 10021 O O . ILE C 1 415 ? 29.411 -10.064 5.896 1.00 30.29 416 ILE C O 1
ATOM 10026 N N . TYR C 1 416 ? 27.573 -9.100 6.786 1.00 26.61 417 TYR C N 1
ATOM 10027 C CA . TYR C 1 416 ? 28.067 -7.738 6.684 1.00 25.65 417 TYR C CA 1
ATOM 10028 C C . TYR C 1 416 ? 28.270 -7.146 8.072 1.00 25.84 417 TYR C C 1
ATOM 10029 O O . TYR C 1 416 ? 27.554 -7.479 9.020 1.00 27.65 417 TYR C O 1
ATOM 10038 N N . ALA C 1 417 ? 29.253 -6.255 8.177 1.00 25.81 418 ALA C N 1
ATOM 10039 C CA . ALA C 1 417 ? 29.525 -5.532 9.410 1.00 24.86 418 ALA C CA 1
ATOM 10040 C C . ALA C 1 417 ? 29.802 -4.078 9.071 1.00 26.63 418 ALA C C 1
ATOM 10041 O O . ALA C 1 417 ? 30.585 -3.791 8.160 1.00 31.06 418 ALA C O 1
ATOM 10043 N N . LYS C 1 418 ? 29.163 -3.167 9.797 1.00 26.46 419 LYS C N 1
ATOM 10044 C CA . LYS C 1 418 ? 29.368 -1.736 9.620 1.00 27.13 419 LYS C CA 1
ATOM 10045 C C . LYS C 1 418 ? 30.139 -1.214 10.825 1.00 28.09 419 LYS C C 1
ATOM 10046 O O . LYS C 1 418 ? 29.650 -1.290 11.957 1.00 32.40 419 LYS C O 1
ATOM 10052 N N . ASN C 1 419 ? 31.337 -0.694 10.584 1.00 27.86 420 ASN C N 1
ATOM 10053 C CA . ASN C 1 419 ? 32.224 -0.256 11.650 1.00 30.10 420 ASN C CA 1
ATOM 10054 C C . ASN C 1 419 ? 32.554 1.223 11.496 1.00 29.46 420 ASN C C 1
ATOM 10055 O O . ASN C 1 419 ? 32.268 1.848 10.474 1.00 27.73 420 ASN C O 1
ATOM 10060 N N . TYR C 1 420 ? 33.157 1.779 12.541 1.00 29.12 421 TYR C N 1
ATOM 10061 C CA . TYR C 1 420 ? 33.644 3.149 12.526 1.00 26.19 421 TYR C CA 1
ATOM 10062 C C . TYR C 1 420 ? 35.149 3.177 12.294 1.00 25.63 421 TYR C C 1
ATOM 10063 O O . TYR C 1 420 ? 35.869 2.231 12.625 1.00 26.06 421 TYR C O 1
ATOM 10072 N N . ASN C 1 421 ? 35.618 4.278 11.716 1.00 21.93 422 ASN C N 1
ATOM 10073 C CA . ASN C 1 421 ? 37.043 4.509 11.540 1.00 23.69 422 ASN C CA 1
ATOM 10074 C C . ASN C 1 421 ? 37.273 6.012 11.514 1.00 25.53 422 ASN C C 1
ATOM 10075 O O . ASN C 1 421 ? 36.329 6.803 11.458 1.00 29.43 422 ASN C O 1
ATOM 10080 N N . VAL C 1 422 ? 38.542 6.404 11.553 1.00 25.30 423 VAL C N 1
ATOM 10081 C CA . VAL C 1 422 ? 38.921 7.811 11.594 1.00 26.36 423 VAL C CA 1
ATOM 10082 C C . VAL C 1 422 ? 39.727 8.127 10.345 1.00 27.93 423 VAL C C 1
ATOM 10083 O O . VAL C 1 422 ? 40.738 7.471 10.067 1.00 31.49 423 VAL C O 1
ATOM 10087 N N . LEU C 1 423 ? 39.277 9.130 9.597 1.00 25.98 424 LEU C N 1
ATOM 10088 C CA . LEU C 1 423 ? 39.969 9.624 8.412 1.00 26.27 424 LEU C CA 1
ATOM 10089 C C . LEU C 1 423 ? 40.621 10.949 8.779 1.00 28.07 424 LEU C C 1
ATOM 10090 O O . LEU C 1 423 ? 39.929 11.954 8.974 1.00 30.39 424 LEU C O 1
ATOM 10095 N N . ARG C 1 424 ? 41.946 10.951 8.879 1.00 27.13 425 ARG C N 1
ATOM 10096 C CA . ARG C 1 424 ? 42.699 12.154 9.202 1.00 28.76 425 ARG C CA 1
ATOM 10097 C C . ARG C 1 424 ? 43.184 12.808 7.916 1.00 30.52 425 ARG C C 1
ATOM 10098 O O . ARG C 1 424 ? 43.726 12.132 7.035 1.00 31.26 425 ARG C O 1
ATOM 10106 N N . ILE C 1 425 ? 42.979 14.117 7.810 1.00 29.66 426 ILE C N 1
ATOM 10107 C CA . ILE C 1 425 ? 43.352 14.884 6.630 1.00 31.39 426 ILE C CA 1
ATOM 10108 C C . ILE C 1 425 ? 44.186 16.073 7.083 1.00 31.41 426 ILE C C 1
ATOM 10109 O O . ILE C 1 425 ? 43.714 16.902 7.871 1.00 31.16 426 ILE C O 1
ATOM 10114 N N . MET C 1 426 ? 45.419 16.157 6.591 1.00 33.38 427 MET C N 1
ATOM 10115 C CA . MET C 1 426 ? 46.329 17.221 6.988 1.00 36.46 427 MET C CA 1
ATOM 10116 C C . MET C 1 426 ? 47.398 17.383 5.918 1.00 36.24 427 MET C C 1
ATOM 10117 O O . MET C 1 426 ? 47.829 16.398 5.312 1.00 36.81 427 MET C O 1
ATOM 10122 N N . SER C 1 427 ? 47.809 18.632 5.691 1.00 33.74 428 SER C N 1
ATOM 10123 C CA . SER C 1 427 ? 48.877 18.957 4.746 1.00 31.00 428 SER C CA 1
ATOM 10124 C C . SER C 1 427 ? 48.569 18.410 3.354 1.00 30.65 428 SER C C 1
ATOM 10125 O O . SER C 1 427 ? 49.459 17.954 2.634 1.00 36.74 428 SER C O 1
ATOM 10128 N N . GLY C 1 428 ? 47.294 18.454 2.975 1.00 29.80 429 GLY C N 1
ATOM 10129 C CA . GLY C 1 428 ? 46.882 18.024 1.656 1.00 30.37 429 GLY C CA 1
ATOM 10130 C C . GLY C 1 428 ? 46.816 16.530 1.446 1.00 28.81 429 GLY C C 1
ATOM 10131 O O . GLY C 1 428 ? 46.713 16.091 0.295 1.00 29.68 429 GLY C O 1
ATOM 10132 N N . MET C 1 429 ? 46.869 15.730 2.510 1.00 29.59 430 MET C N 1
ATOM 10133 C CA . MET C 1 429 ? 46.865 14.280 2.380 1.00 28.71 430 MET C CA 1
ATOM 10134 C C . MET C 1 429 ? 45.899 13.673 3.386 1.00 29.13 430 MET C C 1
ATOM 10135 O O . MET C 1 429 ? 45.677 14.224 4.468 1.00 30.85 430 MET C O 1
ATOM 10140 N N . GLY C 1 430 ? 45.330 12.531 3.020 1.00 28.64 431 GLY C N 1
ATOM 10141 C CA . GLY C 1 430 ? 44.395 11.837 3.882 1.00 31.71 431 GLY C CA 1
ATOM 10142 C C . GLY C 1 430 ? 44.774 10.383 4.065 1.00 35.27 431 GLY C C 1
ATOM 10143 O O . GLY C 1 430 ? 45.362 9.755 3.185 1.00 40.05 431 GLY C O 1
ATOM 10144 N N . GLY C 1 431 ? 44.429 9.854 5.237 1.00 36.43 432 GLY C N 1
ATOM 10145 C CA . GLY C 1 431 ? 44.717 8.468 5.553 1.00 35.61 432 GLY C CA 1
ATOM 10146 C C . GLY C 1 431 ? 43.886 7.989 6.719 1.00 34.96 432 GLY C C 1
ATOM 10147 O O . GLY C 1 431 ? 43.549 8.763 7.621 1.00 34.66 432 GLY C O 1
ATOM 10148 N N . LEU C 1 432 ? 43.549 6.700 6.697 1.00 35.06 433 LEU C N 1
ATOM 10149 C CA . LEU C 1 432 ? 42.789 6.104 7.787 1.00 36.25 433 LEU C CA 1
ATOM 10150 C C . LEU C 1 432 ? 43.673 5.894 9.009 1.00 41.72 433 LEU C C 1
ATOM 10151 O O . LEU C 1 432 ? 44.856 5.562 8.892 1.00 44.88 433 LEU C O 1
ATOM 10156 N N . ALA C 1 433 ? 43.086 6.088 10.192 1.00 44.41 434 ALA C N 1
ATOM 10157 C CA . ALA C 1 433 ? 43.843 5.951 11.430 1.00 44.68 434 ALA C CA 1
ATOM 10158 C C . ALA C 1 433 ? 44.056 4.496 11.822 1.00 44.91 434 ALA C C 1
ATOM 10159 O O . ALA C 1 433 ? 45.073 4.175 12.446 1.00 46.71 434 ALA C O 1
ATOM 10161 N N . TYR C 1 434 ? 43.125 3.608 11.478 1.00 42.12 435 TYR C N 1
ATOM 10162 C CA . TYR C 1 434 ? 43.198 2.212 11.886 1.00 41.22 435 TYR C CA 1
ATOM 10163 C C . TYR C 1 434 ? 43.010 1.302 10.683 1.00 42.38 435 TYR C C 1
ATOM 10164 O O . TYR C 1 434 ? 42.071 1.479 9.902 1.00 42.68 435 TYR C O 1
ATOM 10173 N N . ALA C 1 435 ? 43.907 0.327 10.546 1.00 47.61 436 ALA C N 1
ATOM 10174 C CA . ALA C 1 435 ? 43.874 -0.632 9.452 1.00 55.32 436 ALA C CA 1
ATOM 10175 C C . ALA C 1 435 ? 43.328 -1.991 9.861 1.00 60.70 436 ALA C C 1
ATOM 10176 O O . ALA C 1 435 ? 42.789 -2.709 9.013 1.00 62.16 436 ALA C O 1
ATOM 10178 N N . ASN C 1 436 ? 43.451 -2.357 11.132 1.00 63.85 437 ASN C N 1
ATOM 10179 C CA . ASN C 1 436 ? 42.952 -3.639 11.619 1.00 66.91 437 ASN C CA 1
ATOM 10180 C C . ASN C 1 436 ? 42.524 -3.609 13.086 1.00 68.42 437 ASN C C 1
ATOM 10181 O O . ASN C 1 436 ? 42.673 -2.599 13.771 1.00 69.05 437 ASN C O 1
ATOM 10186 N N . ALA D 1 1 ? 46.929 54.244 6.933 1.00 57.96 2 ALA D N 1
ATOM 10187 C CA . ALA D 1 1 ? 45.481 54.402 6.902 1.00 58.48 2 ALA D CA 1
ATOM 10188 C C . ALA D 1 1 ? 44.867 54.120 8.269 1.00 57.80 2 ALA D C 1
ATOM 10189 O O . ALA D 1 1 ? 43.657 53.936 8.385 1.00 60.19 2 ALA D O 1
ATOM 10191 N N . GLY D 1 2 ? 45.707 54.076 9.299 1.00 53.39 3 GLY D N 1
ATOM 10192 C CA . GLY D 1 2 ? 45.218 53.876 10.647 1.00 49.41 3 GLY D CA 1
ATOM 10193 C C . GLY D 1 2 ? 44.801 52.446 10.917 1.00 47.11 3 GLY D C 1
ATOM 10194 O O . GLY D 1 2 ? 45.471 51.503 10.484 1.00 48.08 3 GLY D O 1
ATOM 10195 N N . GLY D 1 3 ? 43.689 52.272 11.636 1.00 42.34 4 GLY D N 1
ATOM 10196 C CA . GLY D 1 3 ? 43.245 50.935 11.984 1.00 41.32 4 GLY D CA 1
ATOM 10197 C C . GLY D 1 3 ? 42.706 50.148 10.808 1.00 42.48 4 GLY D C 1
ATOM 10198 O O . GLY D 1 3 ? 42.817 48.918 10.780 1.00 41.67 4 GLY D O 1
ATOM 10199 N N . LEU D 1 4 ? 42.113 50.834 9.826 1.00 46.26 5 LEU D N 1
ATOM 10200 C CA . LEU D 1 4 ? 41.558 50.138 8.669 1.00 53.56 5 LEU D CA 1
ATOM 10201 C C . LEU D 1 4 ? 42.640 49.421 7.872 1.00 62.51 5 LEU D C 1
ATOM 10202 O O . LEU D 1 4 ? 42.385 48.355 7.299 1.00 65.24 5 LEU D O 1
ATOM 10207 N N . SER D 1 5 ? 43.852 49.978 7.832 1.00 69.52 6 SER D N 1
ATOM 10208 C CA . SER D 1 5 ? 44.954 49.315 7.145 1.00 71.81 6 SER D CA 1
ATOM 10209 C C . SER D 1 5 ? 45.407 48.052 7.864 1.00 70.84 6 SER D C 1
ATOM 10210 O O . SER D 1 5 ? 46.028 47.187 7.238 1.00 71.06 6 SER D O 1
ATOM 10213 N N . GLN D 1 6 ? 45.121 47.934 9.161 1.00 64.96 7 GLN D N 1
ATOM 10214 C CA . GLN D 1 6 ? 45.464 46.725 9.900 1.00 57.71 7 GLN D CA 1
ATOM 10215 C C . GLN D 1 6 ? 44.516 45.576 9.577 1.00 55.94 7 GLN D C 1
ATOM 10216 O O . GLN D 1 6 ? 44.929 44.411 9.607 1.00 55.18 7 GLN D O 1
ATOM 10222 N N . LEU D 1 7 ? 43.254 45.884 9.264 1.00 55.08 8 LEU D N 1
ATOM 10223 C CA . LEU D 1 7 ? 42.297 44.842 8.905 1.00 53.69 8 LEU D CA 1
ATOM 10224 C C . LEU D 1 7 ? 42.723 44.107 7.640 1.00 56.93 8 LEU D C 1
ATOM 10225 O O . LEU D 1 7 ? 42.574 42.883 7.544 1.00 57.25 8 LEU D O 1
ATOM 10230 N N . VAL D 1 8 ? 43.251 44.838 6.655 1.00 59.47 9 VAL D N 1
ATOM 10231 C CA . VAL D 1 8 ? 43.668 44.215 5.406 1.00 64.64 9 VAL D CA 1
ATOM 10232 C C . VAL D 1 8 ? 44.918 43.362 5.586 1.00 68.34 9 VAL D C 1
ATOM 10233 O O . VAL D 1 8 ? 45.143 42.426 4.810 1.00 70.71 9 VAL D O 1
ATOM 10237 N N . ALA D 1 9 ? 45.735 43.653 6.598 1.00 67.91 10 ALA D N 1
ATOM 10238 C CA . ALA D 1 9 ? 46.912 42.841 6.912 1.00 64.66 10 ALA D CA 1
ATOM 10239 C C . ALA D 1 9 ? 46.437 41.509 7.486 1.00 63.18 10 ALA D C 1
ATOM 10240 O O . ALA D 1 9 ? 46.467 41.262 8.694 1.00 64.16 10 ALA D O 1
ATOM 10242 N N . TYR D 1 10 ? 45.993 40.631 6.591 1.00 61.60 11 TYR D N 1
ATOM 10243 C CA . TYR D 1 10 ? 45.394 39.356 6.960 1.00 59.58 11 TYR D CA 1
ATOM 10244 C C . TYR D 1 10 ? 46.180 38.216 6.332 1.00 58.79 11 TYR D C 1
ATOM 10245 O O . TYR D 1 10 ? 46.479 38.247 5.133 1.00 58.04 11 TYR D O 1
ATOM 10254 N N . GLY D 1 11 ? 46.510 37.213 7.143 1.00 55.71 12 GLY D N 1
ATOM 10255 C CA . GLY D 1 11 ? 47.298 36.088 6.681 1.00 55.58 12 GLY D CA 1
ATOM 10256 C C . GLY D 1 11 ? 46.727 34.750 7.105 1.00 55.14 12 GLY D C 1
ATOM 10257 O O . GLY D 1 11 ? 45.641 34.686 7.688 1.00 55.41 12 GLY D O 1
ATOM 10258 N N . ALA D 1 12 ? 47.456 33.669 6.816 1.00 53.41 13 ALA D N 1
ATOM 10259 C CA . ALA D 1 12 ? 46.983 32.331 7.150 1.00 50.41 13 ALA D CA 1
ATOM 10260 C C . ALA D 1 12 ? 47.035 32.042 8.645 1.00 49.54 13 ALA D C 1
ATOM 10261 O O . ALA D 1 12 ? 46.333 31.139 9.111 1.00 51.44 13 ALA D O 1
ATOM 10263 N N . GLN D 1 13 ? 47.847 32.780 9.405 1.00 48.29 14 GLN D N 1
ATOM 10264 C CA . GLN D 1 13 ? 47.950 32.534 10.839 1.00 46.45 14 GLN D CA 1
ATOM 10265 C C . GLN D 1 13 ? 46.741 33.047 11.612 1.00 45.94 14 GLN D C 1
ATOM 10266 O O . GLN D 1 13 ? 46.515 32.606 12.744 1.00 45.32 14 GLN D O 1
ATOM 10272 N N . ASP D 1 14 ? 45.962 33.959 11.032 1.00 48.51 15 ASP D N 1
ATOM 10273 C CA . ASP D 1 14 ? 44.771 34.493 11.684 1.00 49.57 15 ASP D CA 1
ATOM 10274 C C . ASP D 1 14 ? 43.612 33.503 11.727 1.00 48.62 15 ASP D C 1
ATOM 10275 O O . ASP D 1 14 ? 42.578 33.819 12.326 1.00 48.88 15 ASP D O 1
ATOM 10280 N N . VAL D 1 15 ? 43.753 32.328 11.112 1.00 49.47 16 VAL D N 1
ATOM 10281 C CA . VAL D 1 15 ? 42.662 31.359 11.093 1.00 49.08 16 VAL D CA 1
ATOM 10282 C C . VAL D 1 15 ? 42.375 30.826 12.492 1.00 46.98 16 VAL D C 1
ATOM 10283 O O . VAL D 1 15 ? 41.212 30.697 12.894 1.00 48.34 16 VAL D O 1
ATOM 10287 N N . TYR D 1 16 ? 43.421 30.517 13.260 1.00 45.00 17 TYR D N 1
ATOM 10288 C CA . TYR D 1 16 ? 43.216 30.029 14.619 1.00 39.28 17 TYR D CA 1
ATOM 10289 C C . TYR D 1 16 ? 42.623 31.081 15.543 1.00 35.91 17 TYR D C 1
ATOM 10290 O O . TYR D 1 16 ? 42.195 30.734 16.648 1.00 39.83 17 TYR D O 1
ATOM 10299 N N . LEU D 1 17 ? 42.585 32.344 15.127 1.00 32.86 18 LEU D N 1
ATOM 10300 C CA . LEU D 1 17 ? 42.118 33.430 15.976 1.00 34.09 18 LEU D CA 1
ATOM 10301 C C . LEU D 1 17 ? 40.757 33.971 15.567 1.00 36.09 18 LEU D C 1
ATOM 10302 O O . LEU D 1 17 ? 39.880 34.143 16.419 1.00 37.65 18 LEU D O 1
ATOM 10307 N N . THR D 1 18 ? 40.555 34.256 14.278 1.00 35.64 19 THR D N 1
ATOM 10308 C CA . THR D 1 18 ? 39.338 34.920 13.829 1.00 39.00 19 THR D CA 1
ATOM 10309 C C . THR D 1 18 ? 38.633 34.205 12.683 1.00 43.90 19 THR D C 1
ATOM 10310 O O . THR D 1 18 ? 37.652 34.741 12.155 1.00 45.80 19 THR D O 1
ATOM 10314 N N . GLY D 1 19 ? 39.071 33.011 12.299 1.00 50.84 20 GLY D N 1
ATOM 10315 C CA . GLY D 1 19 ? 38.409 32.324 11.209 1.00 61.67 20 GLY D CA 1
ATOM 10316 C C . GLY D 1 19 ? 37.078 31.745 11.643 1.00 72.74 20 GLY D C 1
ATOM 10317 O O . GLY D 1 19 ? 36.992 30.979 12.614 1.00 74.12 20 GLY D O 1
ATOM 10318 N N . ASN D 1 20 ? 36.040 32.070 10.883 1.00 80.52 21 ASN D N 1
ATOM 10319 C CA . ASN D 1 20 ? 34.687 31.653 11.209 1.00 82.62 21 ASN D CA 1
ATOM 10320 C C . ASN D 1 20 ? 34.424 31.997 12.673 1.00 78.76 21 ASN D C 1
ATOM 10321 O O . ASN D 1 20 ? 34.299 31.093 13.512 1.00 78.85 21 ASN D O 1
ATOM 10326 N N . PRO D 1 21 ? 34.325 33.280 13.023 1.00 71.16 22 PRO D N 1
ATOM 10327 C CA . PRO D 1 21 ? 34.177 33.656 14.435 1.00 66.25 22 PRO D CA 1
ATOM 10328 C C . PRO D 1 21 ? 33.022 32.946 15.134 1.00 60.72 22 PRO D C 1
ATOM 10329 O O . PRO D 1 21 ? 31.974 32.674 14.542 1.00 59.98 22 PRO D O 1
ATOM 10333 N N . GLN D 1 22 ? 33.216 32.681 16.423 1.00 58.16 23 GLN D N 1
ATOM 10334 C CA . GLN D 1 22 ? 32.216 32.057 17.281 1.00 57.93 23 GLN D CA 1
ATOM 10335 C C . GLN D 1 22 ? 31.644 33.050 18.278 1.00 56.84 23 GLN D C 1
ATOM 10336 O O . GLN D 1 22 ? 30.480 32.935 18.675 1.00 60.73 23 GLN D O 1
ATOM 10342 N N . ILE D 1 23 ? 32.447 34.036 18.676 1.00 52.66 24 ILE D N 1
ATOM 10343 C CA . ILE D 1 23 ? 32.031 35.061 19.615 1.00 45.87 24 ILE D CA 1
ATOM 10344 C C . ILE D 1 23 ? 32.350 36.422 19.014 1.00 42.28 24 ILE D C 1
ATOM 10345 O O . ILE D 1 23 ? 33.016 36.544 17.985 1.00 43.07 24 ILE D O 1
ATOM 10350 N N . THR D 1 24 ? 31.856 37.453 19.682 1.00 37.73 25 THR D N 1
ATOM 10351 C CA . THR D 1 24 ? 32.202 38.827 19.368 1.00 34.92 25 THR D CA 1
ATOM 10352 C C . THR D 1 24 ? 32.338 39.564 20.686 1.00 34.50 25 THR D C 1
ATOM 10353 O O . THR D 1 24 ? 31.614 39.273 21.643 1.00 34.45 25 THR D O 1
ATOM 10357 N N . PHE D 1 25 ? 33.280 40.495 20.743 1.00 32.52 26 PHE D N 1
ATOM 10358 C CA . PHE D 1 25 ? 33.542 41.230 21.969 1.00 30.45 26 PHE D CA 1
ATOM 10359 C C . PHE D 1 25 ? 32.712 42.495 22.089 1.00 28.19 26 PHE D C 1
ATOM 10360 O O . PHE D 1 25 ? 32.770 43.158 23.130 1.00 29.34 26 PHE D O 1
ATOM 10368 N N . PHE D 1 26 ? 31.944 42.847 21.057 1.00 27.42 27 PHE D N 1
ATOM 10369 C CA . PHE D 1 26 ? 31.272 44.139 21.006 1.00 33.99 27 PHE D CA 1
ATOM 10370 C C . PHE D 1 26 ? 29.754 44.006 21.011 1.00 37.41 27 PHE D C 1
ATOM 10371 O O . PHE D 1 26 ? 29.053 44.939 20.607 1.00 36.17 27 PHE D O 1
ATOM 10379 N N . LYS D 1 27 ? 29.230 42.870 21.473 1.00 38.95 28 LYS D N 1
ATOM 10380 C CA . LYS D 1 27 ? 27.789 42.693 21.598 1.00 40.68 28 LYS D CA 1
ATOM 10381 C C . LYS D 1 27 ? 27.479 41.627 22.640 1.00 42.14 28 LYS D C 1
ATOM 10382 O O . LYS D 1 27 ? 27.062 40.516 22.297 1.00 45.16 28 LYS D O 1
ATOM 10388 N N . THR D 1 28 ? 27.682 41.955 23.914 1.00 43.50 29 THR D N 1
ATOM 10389 C CA . THR D 1 28 ? 27.422 41.003 24.985 1.00 45.08 29 THR D CA 1
ATOM 10390 C C . THR D 1 28 ? 25.924 40.847 25.201 1.00 43.54 29 THR D C 1
ATOM 10391 O O . THR D 1 28 ? 25.192 41.837 25.297 1.00 44.81 29 THR D O 1
ATOM 10395 N N . VAL D 1 29 ? 25.469 39.602 25.271 1.00 41.67 30 VAL D N 1
ATOM 10396 C CA . VAL D 1 29 ? 24.077 39.286 25.559 1.00 40.91 30 VAL D CA 1
ATOM 10397 C C . VAL D 1 29 ? 23.997 38.928 27.039 1.00 36.23 30 VAL D C 1
ATOM 10398 O O . VAL D 1 29 ? 24.395 37.835 27.451 1.00 34.14 30 VAL D O 1
ATOM 10402 N N . TYR D 1 30 ? 23.484 39.854 27.844 1.00 34.17 31 TYR D N 1
ATOM 10403 C CA . TYR D 1 30 ? 23.391 39.647 29.280 1.00 34.40 31 TYR D CA 1
ATOM 10404 C C . TYR D 1 30 ? 22.243 38.702 29.619 1.00 36.78 31 TYR D C 1
ATOM 10405 O O . TYR D 1 30 ? 21.231 38.636 28.915 1.00 41.27 31 TYR D O 1
ATOM 10414 N N . ARG D 1 31 ? 22.414 37.965 30.711 1.00 37.01 32 ARG D N 1
ATOM 10415 C CA . ARG D 1 31 ? 21.459 36.951 31.127 1.00 39.23 32 ARG D CA 1
ATOM 10416 C C . ARG D 1 31 ? 20.352 37.562 31.979 1.00 37.39 32 ARG D C 1
ATOM 10417 O O . ARG D 1 31 ? 20.579 38.500 32.747 1.00 40.45 32 ARG D O 1
ATOM 10425 N N . ARG D 1 32 ? 19.147 37.016 31.837 1.00 33.88 33 ARG D N 1
ATOM 10426 C CA . ARG D 1 32 ? 18.009 37.417 32.653 1.00 32.13 33 ARG D CA 1
ATOM 10427 C C . ARG D 1 32 ? 17.867 36.459 33.829 1.00 32.43 33 ARG D C 1
ATOM 10428 O O . ARG D 1 32 ? 17.993 35.242 33.669 1.00 36.24 33 ARG D O 1
ATOM 10436 N N . TYR D 1 33 ? 17.602 37.011 35.007 1.00 30.39 34 TYR D N 1
ATOM 10437 C CA . TYR D 1 33 ? 17.596 36.251 36.249 1.00 30.04 34 TYR D CA 1
ATOM 10438 C C . TYR D 1 33 ? 16.205 36.274 36.877 1.00 32.63 34 TYR D C 1
ATOM 10439 O O . TYR D 1 33 ? 15.282 36.919 36.379 1.00 36.18 34 TYR D O 1
ATOM 10448 N N . THR D 1 34 ? 16.061 35.544 37.980 1.00 35.41 35 THR D N 1
ATOM 10449 C CA . THR D 1 34 ? 14.810 35.537 38.724 1.00 39.28 35 THR D CA 1
ATOM 10450 C C . THR D 1 34 ? 14.734 36.755 39.637 1.00 37.38 35 THR D C 1
ATOM 10451 O O . THR D 1 34 ? 15.711 37.112 40.301 1.00 37.47 35 THR D O 1
ATOM 10455 N N . ASN D 1 35 ? 13.562 37.384 39.670 1.00 36.63 36 ASN D N 1
ATOM 10456 C CA . ASN D 1 35 ? 13.362 38.563 40.502 1.00 34.88 36 ASN D CA 1
ATOM 10457 C C . ASN D 1 35 ? 13.506 38.209 41.978 1.00 33.41 36 ASN D C 1
ATOM 10458 O O . ASN D 1 35 ? 13.059 37.149 42.426 1.00 37.11 36 ASN D O 1
ATOM 10463 N N . PHE D 1 36 ? 14.146 39.097 42.733 1.00 29.45 37 PHE D N 1
ATOM 10464 C CA . PHE D 1 36 ? 14.358 38.875 44.157 1.00 27.43 37 PHE D CA 1
ATOM 10465 C C . PHE D 1 36 ? 14.536 40.223 44.847 1.00 29.30 37 PHE D C 1
ATOM 10466 O O . PHE D 1 36 ? 14.557 41.277 44.206 1.00 31.51 37 PHE D O 1
ATOM 10474 N N . ALA D 1 37 ? 14.659 40.175 46.173 1.00 29.25 38 ALA D N 1
ATOM 10475 C CA . ALA D 1 37 ? 14.931 41.353 46.982 1.00 28.69 38 ALA D CA 1
ATOM 10476 C C . ALA D 1 37 ? 15.696 40.927 48.226 1.00 29.60 38 ALA D C 1
ATOM 10477 O O . ALA D 1 37 ? 15.507 39.821 48.740 1.00 32.73 38 ALA D O 1
ATOM 10479 N N . ILE D 1 38 ? 16.562 41.816 48.707 1.00 30.90 39 ILE D N 1
ATOM 10480 C CA . ILE D 1 38 ? 17.443 41.535 49.833 1.00 30.96 39 ILE D CA 1
ATOM 10481 C C . ILE D 1 38 ? 17.099 42.473 50.982 1.00 32.75 39 ILE D C 1
ATOM 10482 O O . ILE D 1 38 ? 16.764 43.642 50.762 1.00 33.54 39 ILE D O 1
ATOM 10487 N N . GLU D 1 39 ? 17.183 41.958 52.208 1.00 33.83 40 GLU D N 1
ATOM 10488 C CA . GLU D 1 39 ? 16.983 42.770 53.401 1.00 32.36 40 GLU D CA 1
ATOM 10489 C C . GLU D 1 39 ? 17.754 42.159 54.561 1.00 30.32 40 GLU D C 1
ATOM 10490 O O . GLU D 1 39 ? 17.612 40.965 54.842 1.00 28.18 40 GLU D O 1
ATOM 10496 N N . SER D 1 40 ? 18.556 42.980 55.231 1.00 29.19 41 SER D N 1
ATOM 10497 C CA . SER D 1 40 ? 19.298 42.557 56.412 1.00 30.36 41 SER D CA 1
ATOM 10498 C C . SER D 1 40 ? 18.422 42.769 57.642 1.00 33.28 41 SER D C 1
ATOM 10499 O O . SER D 1 40 ? 17.974 43.891 57.903 1.00 33.86 41 SER D O 1
ATOM 10502 N N . ILE D 1 41 ? 18.186 41.699 58.397 1.00 34.88 42 ILE D N 1
ATOM 10503 C CA . ILE D 1 41 ? 17.246 41.706 59.513 1.00 30.79 42 ILE D CA 1
ATOM 10504 C C . ILE D 1 41 ? 17.975 41.246 60.766 1.00 32.98 42 ILE D C 1
ATOM 10505 O O . ILE D 1 41 ? 18.689 40.236 60.740 1.00 34.86 42 ILE D O 1
ATOM 10510 N N . GLN D 1 42 ? 17.796 41.985 61.859 1.00 34.70 43 GLN D N 1
ATOM 10511 C CA . GLN D 1 42 ? 18.486 41.679 63.102 1.00 30.48 43 GLN D CA 1
ATOM 10512 C C . GLN D 1 42 ? 17.850 40.476 63.787 1.00 29.58 43 GLN D C 1
ATOM 10513 O O . GLN D 1 42 ? 16.638 40.256 63.711 1.00 31.37 43 GLN D O 1
ATOM 10519 N N . GLN D 1 43 ? 18.685 39.696 64.463 1.00 28.73 44 GLN D N 1
ATOM 10520 C CA . GLN D 1 43 ? 18.265 38.476 65.132 1.00 30.92 44 GLN D CA 1
ATOM 10521 C C . GLN D 1 43 ? 18.236 38.665 66.643 1.00 31.63 44 GLN D C 1
ATOM 10522 O O . GLN D 1 43 ? 18.815 39.607 67.191 1.00 31.53 44 GLN D O 1
ATOM 10528 N N . THR D 1 44 ? 17.550 37.745 67.314 1.00 30.40 45 THR D N 1
ATOM 10529 C CA . THR D 1 44 ? 17.491 37.731 68.767 1.00 34.13 45 THR D CA 1
ATOM 10530 C C . THR D 1 44 ? 18.619 36.863 69.310 1.00 36.49 45 THR D C 1
ATOM 10531 O O . THR D 1 44 ? 18.777 35.710 68.899 1.00 40.44 45 THR D O 1
ATOM 10535 N N . ILE D 1 45 ? 19.402 37.422 70.227 1.00 36.38 46 ILE D N 1
ATOM 10536 C CA . ILE D 1 45 ? 20.528 36.721 70.833 1.00 39.45 46 ILE D CA 1
ATOM 10537 C C . ILE D 1 45 ? 20.087 36.142 72.171 1.00 43.08 46 ILE D C 1
ATOM 10538 O O . ILE D 1 45 ? 19.578 36.868 73.036 1.00 43.08 46 ILE D O 1
ATOM 10543 N N . ASN D 1 46 ? 20.271 34.829 72.363 1.00 46.53 47 ASN D N 1
ATOM 10544 C CA . ASN D 1 46 ? 19.925 34.147 73.606 1.00 52.53 47 ASN D CA 1
ATOM 10545 C C . ASN D 1 46 ? 21.125 33.934 74.501 1.00 51.96 47 ASN D C 1
ATOM 10546 O O . ASN D 1 46 ? 22.083 33.310 74.132 1.00 52.17 47 ASN D O 1
ATOM 10551 N N . GLY D 1 47 ? 21.039 34.418 75.702 1.00 47.28 48 GLY D N 1
ATOM 10552 C CA . GLY D 1 47 ? 22.136 34.376 76.646 1.00 43.24 48 GLY D CA 1
ATOM 10553 C C . GLY D 1 47 ? 22.615 35.766 77.033 1.00 42.07 48 GLY D C 1
ATOM 10554 O O . GLY D 1 47 ? 22.202 36.786 76.480 1.00 45.55 48 GLY D O 1
ATOM 10555 N N . SER D 1 48 ? 23.513 35.786 78.013 1.00 39.12 49 SER D N 1
ATOM 10556 C CA . SER D 1 48 ? 24.072 37.032 78.523 1.00 38.39 49 SER D CA 1
ATOM 10557 C C . SER D 1 48 ? 25.345 37.361 77.753 1.00 35.00 49 SER D C 1
ATOM 10558 O O . SER D 1 48 ? 26.325 36.611 77.813 1.00 36.24 49 SER D O 1
ATOM 10561 N N . VAL D 1 49 ? 25.327 38.478 77.026 1.00 31.90 50 VAL D N 1
ATOM 10562 C CA . VAL D 1 49 ? 26.499 38.896 76.268 1.00 29.22 50 VAL D CA 1
ATOM 10563 C C . VAL D 1 49 ? 27.555 39.434 77.224 1.00 31.84 50 VAL D C 1
ATOM 10564 O O . VAL D 1 49 ? 27.279 40.310 78.053 1.00 33.25 50 VAL D O 1
ATOM 10568 N N . GLY D 1 50 ? 28.770 38.911 77.112 1.00 35.86 51 GLY D N 1
ATOM 10569 C CA . GLY D 1 50 ? 29.862 39.353 77.961 1.00 33.26 51 GLY D CA 1
ATOM 10570 C C . GLY D 1 50 ? 31.098 38.526 77.685 1.00 33.42 51 GLY D C 1
ATOM 10571 O O . GLY D 1 50 ? 31.042 37.482 77.025 1.00 37.02 51 GLY D O 1
ATOM 10572 N N . PHE D 1 51 ? 32.226 39.015 78.198 1.00 33.59 52 PHE D N 1
ATOM 10573 C CA . PHE D 1 51 ? 33.491 38.316 78.011 1.00 36.26 52 PHE D CA 1
ATOM 10574 C C . PHE D 1 51 ? 33.419 36.920 78.619 1.00 39.31 52 PHE D C 1
ATOM 10575 O O . PHE D 1 51 ? 33.050 36.753 79.785 1.00 43.15 52 PHE D O 1
ATOM 10583 N N . GLY D 1 52 ? 33.777 35.916 77.821 1.00 40.00 53 GLY D N 1
ATOM 10584 C CA . GLY D 1 52 ? 33.798 34.544 78.282 1.00 39.28 53 GLY D CA 1
ATOM 10585 C C . GLY D 1 52 ? 32.453 33.857 78.364 1.00 38.21 53 GLY D C 1
ATOM 10586 O O . GLY D 1 52 ? 32.365 32.780 78.963 1.00 41.34 53 GLY D O 1
ATOM 10587 N N . ASN D 1 53 ? 31.406 34.437 77.789 1.00 36.92 54 ASN D N 1
ATOM 10588 C CA . ASN D 1 53 ? 30.079 33.842 77.824 1.00 37.32 54 ASN D CA 1
ATOM 10589 C C . ASN D 1 53 ? 29.757 33.168 76.496 1.00 39.17 54 ASN D C 1
ATOM 10590 O O . ASN D 1 53 ? 30.323 33.493 75.449 1.00 40.47 54 ASN D O 1
ATOM 10595 N N . LYS D 1 54 ? 28.827 32.220 76.553 1.00 39.12 55 LYS D N 1
ATOM 10596 C CA . LYS D 1 54 ? 28.340 31.512 75.376 1.00 38.35 55 LYS D CA 1
ATOM 10597 C C . LYS D 1 54 ? 26.914 31.964 75.100 1.00 39.76 55 LYS D C 1
ATOM 10598 O O . LYS D 1 54 ? 26.038 31.824 75.960 1.00 44.23 55 LYS D O 1
ATOM 10604 N N . VAL D 1 55 ? 26.682 32.498 73.904 1.00 38.57 56 VAL D N 1
ATOM 10605 C CA . VAL D 1 55 ? 25.354 32.917 73.485 1.00 34.91 56 VAL D CA 1
ATOM 10606 C C . VAL D 1 55 ? 25.018 32.216 72.178 1.00 32.88 56 VAL D C 1
ATOM 10607 O O . VAL D 1 55 ? 25.894 31.723 71.463 1.00 29.18 56 VAL D O 1
ATOM 10611 N N . SER D 1 56 ? 23.725 32.172 71.871 1.00 34.98 57 SER D N 1
ATOM 10612 C CA . SER D 1 56 ? 23.250 31.493 70.677 1.00 36.23 57 SER D CA 1
ATOM 10613 C C . SER D 1 56 ? 22.165 32.328 70.015 1.00 37.63 57 SER D C 1
ATOM 10614 O O . SER D 1 56 ? 21.609 33.254 70.610 1.00 38.14 57 SER D O 1
ATOM 10617 N N . THR D 1 57 ? 21.879 31.986 68.763 1.00 38.08 58 THR D N 1
ATOM 10618 C CA . THR D 1 57 ? 20.861 32.661 67.974 1.00 37.31 58 THR D CA 1
ATOM 10619 C C . THR D 1 57 ? 20.137 31.631 67.125 1.00 35.10 58 THR D C 1
ATOM 10620 O O . THR D 1 57 ? 20.778 30.805 66.469 1.00 34.44 58 THR D O 1
ATOM 10624 N N . GLN D 1 58 ? 18.810 31.675 67.148 1.00 35.63 59 GLN D N 1
ATOM 10625 C CA . GLN D 1 58 ? 17.983 30.873 66.258 1.00 36.53 59 GLN D CA 1
ATOM 10626 C C . GLN D 1 58 ? 17.500 31.770 65.124 1.00 36.20 59 GLN D C 1
ATOM 10627 O O . GLN D 1 58 ? 16.813 32.768 65.366 1.00 37.67 59 GLN D O 1
ATOM 10633 N N . ILE D 1 59 ? 17.879 31.422 63.894 1.00 33.68 60 ILE D N 1
ATOM 10634 C CA . ILE D 1 59 ? 17.571 32.266 62.744 1.00 32.09 60 ILE D CA 1
ATOM 10635 C C . ILE D 1 59 ? 16.064 32.324 62.546 1.00 33.01 60 ILE D C 1
ATOM 10636 O O . ILE D 1 59 ? 15.413 31.299 62.306 1.00 36.47 60 ILE D O 1
ATOM 10641 N N . SER D 1 60 ? 15.516 33.531 62.612 1.00 35.13 61 SER D N 1
ATOM 10642 C CA . SER D 1 60 ? 14.090 33.734 62.423 1.00 35.97 61 SER D CA 1
ATOM 10643 C C . SER D 1 60 ? 13.725 33.494 60.966 1.00 35.00 61 SER D C 1
ATOM 10644 O O . SER D 1 60 ? 14.534 33.721 60.074 1.00 33.73 61 SER D O 1
ATOM 10647 N N . ARG D 1 61 ? 12.505 33.030 60.731 1.00 39.09 62 ARG D N 1
ATOM 10648 C CA . ARG D 1 61 ? 12.047 32.740 59.379 1.00 42.72 62 ARG D CA 1
ATOM 10649 C C . ARG D 1 61 ? 11.363 33.940 58.736 1.00 42.39 62 ARG D C 1
ATOM 10650 O O . ARG D 1 61 ? 10.148 33.968 58.592 1.00 45.05 62 ARG D O 1
ATOM 10658 N N . ASN D 1 62 ? 12.154 34.927 58.337 1.00 41.05 63 ASN D N 1
ATOM 10659 C CA . ASN D 1 62 ? 11.604 36.124 57.717 1.00 41.04 63 ASN D CA 1
ATOM 10660 C C . ASN D 1 62 ? 11.582 36.039 56.198 1.00 43.39 63 ASN D C 1
ATOM 10661 O O . ASN D 1 62 ? 10.621 36.465 55.566 1.00 47.29 63 ASN D O 1
ATOM 10666 N N . GLY D 1 63 ? 12.637 35.488 55.610 1.00 41.04 64 GLY D N 1
ATOM 10667 C CA . GLY D 1 63 ? 12.696 35.389 54.165 1.00 41.06 64 GLY D CA 1
ATOM 10668 C C . GLY D 1 63 ? 12.828 33.966 53.666 1.00 39.48 64 GLY D C 1
ATOM 10669 O O . GLY D 1 63 ? 12.673 33.015 54.437 1.00 41.84 64 GLY D O 1
ATOM 10670 N N . ASP D 1 64 ? 13.121 33.805 52.376 1.00 36.32 65 ASP D N 1
ATOM 10671 C CA . ASP D 1 64 ? 13.175 32.480 51.772 1.00 33.99 65 ASP D CA 1
ATOM 10672 C C . ASP D 1 64 ? 14.569 31.870 51.834 1.00 30.82 65 ASP D C 1
ATOM 10673 O O . ASP D 1 64 ? 14.710 30.675 52.113 1.00 34.79 65 ASP D O 1
ATOM 10678 N N . LEU D 1 65 ? 15.602 32.668 51.578 1.00 26.81 66 LEU D N 1
ATOM 10679 C CA . LEU D 1 65 ? 16.983 32.226 51.672 1.00 25.57 66 LEU D CA 1
ATOM 10680 C C . LEU D 1 65 ? 17.736 33.172 52.595 1.00 26.35 66 LEU D C 1
ATOM 10681 O O . LEU D 1 65 ? 17.274 34.276 52.890 1.00 30.14 66 LEU D O 1
ATOM 10686 N N . ILE D 1 66 ? 18.904 32.732 53.057 1.00 26.18 67 ILE D N 1
ATOM 10687 C CA . ILE D 1 66 ? 19.797 33.574 53.845 1.00 26.79 67 ILE D CA 1
ATOM 10688 C C . ILE D 1 66 ? 21.182 33.524 53.220 1.00 27.99 67 ILE D C 1
ATOM 10689 O O . ILE D 1 66 ? 21.608 32.482 52.710 1.00 31.55 67 ILE D O 1
ATOM 10694 N N . THR D 1 67 ? 21.878 34.660 53.245 1.00 27.48 68 THR D N 1
ATOM 10695 C CA . THR D 1 67 ? 23.208 34.758 52.659 1.00 29.93 68 THR D CA 1
ATOM 10696 C C . THR D 1 67 ? 24.211 35.276 53.683 1.00 28.49 68 THR D C 1
ATOM 10697 O O . THR D 1 67 ? 24.726 34.502 54.495 1.00 28.59 68 THR D O 1
ATOM 10701 N N . ASP D 1 68 ? 24.484 36.578 53.665 1.00 27.45 69 ASP D N 1
ATOM 10702 C CA . ASP D 1 68 ? 25.496 37.138 54.550 1.00 27.57 69 ASP D CA 1
ATOM 10703 C C . ASP D 1 68 ? 24.991 37.199 55.985 1.00 28.53 69 ASP D C 1
ATOM 10704 O O . ASP D 1 68 ? 23.812 37.458 56.238 1.00 32.70 69 ASP D O 1
ATOM 10709 N N . ILE D 1 69 ? 25.896 36.950 56.928 1.00 25.68 70 ILE D N 1
ATOM 10710 C CA . ILE D 1 69 ? 25.622 37.078 58.354 1.00 23.14 70 ILE D CA 1
ATOM 10711 C C . ILE D 1 69 ? 26.752 37.886 58.973 1.00 24.47 70 ILE D C 1
ATOM 10712 O O . ILE D 1 69 ? 27.927 37.543 58.805 1.00 28.28 70 ILE D O 1
ATOM 10717 N N . VAL D 1 70 ? 26.399 38.958 59.678 1.00 25.28 71 VAL D N 1
ATOM 10718 C CA . VAL D 1 70 ? 27.371 39.859 60.284 1.00 24.59 71 VAL D CA 1
ATOM 10719 C C . VAL D 1 70 ? 27.093 39.965 61.776 1.00 25.61 71 VAL D C 1
ATOM 10720 O O . VAL D 1 70 ? 25.940 40.109 62.197 1.00 27.30 71 VAL D O 1
ATOM 10724 N N . VAL D 1 71 ? 28.156 39.892 62.573 1.00 28.95 72 VAL D N 1
ATOM 10725 C CA . VAL D 1 71 ? 28.092 40.077 64.018 1.00 29.91 72 VAL D CA 1
ATOM 10726 C C . VAL D 1 71 ? 28.659 41.453 64.338 1.00 29.92 72 VAL D C 1
ATOM 10727 O O . VAL D 1 71 ? 29.823 41.737 64.032 1.00 30.12 72 VAL D O 1
ATOM 10731 N N . GLU D 1 72 ? 27.843 42.306 64.953 1.00 29.01 73 GLU D N 1
ATOM 10732 C CA . GLU D 1 72 ? 28.261 43.649 65.333 1.00 27.57 73 GLU D CA 1
ATOM 10733 C C . GLU D 1 72 ? 28.719 43.665 66.786 1.00 28.63 73 GLU D C 1
ATOM 10734 O O . GLU D 1 72 ? 28.030 43.138 67.666 1.00 34.53 73 GLU D O 1
ATOM 10740 N N . PHE D 1 73 ? 29.878 44.270 67.030 1.00 27.13 74 PHE D N 1
ATOM 10741 C CA . PHE D 1 73 ? 30.387 44.500 68.372 1.00 28.47 74 PHE D CA 1
ATOM 10742 C C . PHE D 1 73 ? 30.628 45.989 68.575 1.00 31.20 74 PHE D C 1
ATOM 10743 O O . PHE D 1 73 ? 30.943 46.717 67.630 1.00 37.59 74 PHE D O 1
ATOM 10751 N N . VAL D 1 74 ? 30.474 46.436 69.817 1.00 33.04 75 VAL D N 1
ATOM 10752 C CA . VAL D 1 74 ? 30.847 47.784 70.229 1.00 32.87 75 VAL D CA 1
ATOM 10753 C C . VAL D 1 74 ? 31.829 47.645 71.380 1.00 35.00 75 VAL D C 1
ATOM 10754 O O . VAL D 1 74 ? 31.471 47.136 72.450 1.00 37.44 75 VAL D O 1
ATOM 10758 N N . LEU D 1 75 ? 33.063 48.086 71.161 1.00 35.23 76 LEU D N 1
ATOM 10759 C CA . LEU D 1 75 ? 34.133 47.914 72.128 1.00 31.97 76 LEU D CA 1
ATOM 10760 C C . LEU D 1 75 ? 34.762 49.255 72.476 1.00 31.45 76 LEU D C 1
ATOM 10761 O O . LEU D 1 75 ? 34.768 50.188 71.667 1.00 29.49 76 LEU D O 1
ATOM 10766 N N . THR D 1 76 ? 35.295 49.333 73.691 1.00 32.00 77 THR D N 1
ATOM 10767 C CA . THR D 1 76 ? 36.052 50.485 74.162 1.00 31.88 77 THR D CA 1
ATOM 10768 C C . THR D 1 76 ? 37.465 50.017 74.473 1.00 34.26 77 THR D C 1
ATOM 10769 O O . THR D 1 76 ? 37.654 49.110 75.291 1.00 36.25 77 THR D O 1
ATOM 10773 N N . LYS D 1 77 ? 38.449 50.623 73.818 1.00 35.79 78 LYS D N 1
ATOM 10774 C CA . LYS D 1 77 ? 39.824 50.184 73.982 1.00 36.09 78 LYS D CA 1
ATOM 10775 C C . LYS D 1 77 ? 40.426 50.789 75.244 1.00 37.57 78 LYS D C 1
ATOM 10776 O O . LYS D 1 77 ? 40.117 51.921 75.629 1.00 40.62 78 LYS D O 1
ATOM 10782 N N . GLY D 1 78 ? 41.288 50.012 75.897 1.00 35.82 79 GLY D N 1
ATOM 10783 C CA . GLY D 1 78 ? 41.932 50.428 77.125 1.00 33.97 79 GLY D CA 1
ATOM 10784 C C . GLY D 1 78 ? 43.387 50.801 76.977 1.00 32.82 79 GLY D C 1
ATOM 10785 O O . GLY D 1 78 ? 44.069 50.987 77.995 1.00 35.86 79 GLY D O 1
ATOM 10786 N N . GLY D 1 79 ? 43.897 50.912 75.751 1.00 29.78 80 GLY D N 1
ATOM 10787 C CA . GLY D 1 79 ? 45.259 51.337 75.515 1.00 29.21 80 GLY D CA 1
ATOM 10788 C C . GLY D 1 79 ? 45.311 52.384 74.418 1.00 32.99 80 GLY D C 1
ATOM 10789 O O . GLY D 1 79 ? 44.287 52.770 73.850 1.00 33.03 80 GLY D O 1
ATOM 10790 N N . ASN D 1 80 ? 46.530 52.836 74.137 1.00 33.38 81 ASN D N 1
ATOM 10791 C CA . ASN D 1 80 ? 46.729 53.867 73.129 1.00 33.33 81 ASN D CA 1
ATOM 10792 C C . ASN D 1 80 ? 46.943 53.246 71.756 1.00 34.71 81 ASN D C 1
ATOM 10793 O O . ASN D 1 80 ? 46.422 52.164 71.469 1.00 35.93 81 ASN D O 1
ATOM 10798 N N . GLY D 1 81 ? 47.704 53.926 70.902 1.00 35.47 82 GLY D N 1
ATOM 10799 C CA . GLY D 1 81 ? 47.878 53.453 69.541 1.00 33.21 82 GLY D CA 1
ATOM 10800 C C . GLY D 1 81 ? 48.717 52.188 69.490 1.00 30.26 82 GLY D C 1
ATOM 10801 O O . GLY D 1 81 ? 49.743 52.066 70.161 1.00 31.60 82 GLY D O 1
ATOM 10802 N N . GLY D 1 82 ? 48.268 51.235 68.677 1.00 29.33 83 GLY D N 1
ATOM 10803 C CA . GLY D 1 82 ? 49.023 50.015 68.473 1.00 29.71 83 GLY D CA 1
ATOM 10804 C C . GLY D 1 82 ? 48.982 49.028 69.615 1.00 27.52 83 GLY D C 1
ATOM 10805 O O . GLY D 1 82 ? 49.896 48.211 69.744 1.00 27.61 83 GLY D O 1
ATOM 10806 N N . THR D 1 83 ? 47.948 49.075 70.451 1.00 29.09 84 THR D N 1
ATOM 10807 C CA . THR D 1 83 ? 47.820 48.164 71.581 1.00 29.36 84 THR D CA 1
ATOM 10808 C C . THR D 1 83 ? 46.742 47.114 71.349 1.00 30.15 84 THR D C 1
ATOM 10809 O O . THR D 1 83 ? 46.444 46.331 72.257 1.00 28.21 84 THR D O 1
ATOM 10813 N N . THR D 1 84 ? 46.158 47.077 70.154 1.00 31.59 85 THR D N 1
ATOM 10814 C CA . THR D 1 84 ? 45.165 46.079 69.790 1.00 29.32 85 THR D CA 1
ATOM 10815 C C . THR D 1 84 ? 45.572 45.409 68.487 1.00 31.19 85 THR D C 1
ATOM 10816 O O . THR D 1 84 ? 46.262 46.001 67.652 1.00 33.20 85 THR D O 1
ATOM 10820 N N . TYR D 1 85 ? 45.137 44.160 68.326 1.00 27.97 86 TYR D N 1
ATOM 10821 C CA . TYR D 1 85 ? 45.399 43.381 67.116 1.00 26.01 86 TYR D CA 1
ATOM 10822 C C . TYR D 1 85 ? 44.149 42.555 66.830 1.00 25.04 86 TYR D C 1
ATOM 10823 O O . TYR D 1 85 ? 43.968 41.480 67.409 1.00 25.08 86 TYR D O 1
ATOM 10832 N N . TYR D 1 86 ? 43.307 43.057 65.932 1.00 26.54 87 TYR D N 1
ATOM 10833 C CA . TYR D 1 86 ? 42.048 42.414 65.566 1.00 28.54 87 TYR D CA 1
ATOM 10834 C C . TYR D 1 86 ? 41.217 42.035 66.796 1.00 30.83 87 TYR D C 1
ATOM 10835 O O . TYR D 1 86 ? 40.899 40.860 66.996 1.00 35.53 87 TYR D O 1
ATOM 10844 N N . PRO D 1 87 ? 40.850 43.008 67.640 1.00 30.25 88 PRO D N 1
ATOM 10845 C CA . PRO D 1 87 ? 40.145 42.646 68.881 1.00 29.35 88 PRO D CA 1
ATOM 10846 C C . PRO D 1 87 ? 38.754 42.089 68.641 1.00 30.45 88 PRO D C 1
ATOM 10847 O O . PRO D 1 87 ? 38.329 41.178 69.362 1.00 33.70 88 PRO D O 1
ATOM 10851 N N . ALA D 1 88 ? 38.028 42.609 67.650 1.00 28.53 89 ALA D N 1
ATOM 10852 C CA . ALA D 1 88 ? 36.704 42.074 67.351 1.00 28.52 89 ALA D CA 1
ATOM 10853 C C . ALA D 1 88 ? 36.779 40.666 66.778 1.00 30.28 89 ALA D C 1
ATOM 10854 O O . ALA D 1 88 ? 35.872 39.857 67.001 1.00 32.72 89 ALA D O 1
ATOM 10856 N N . GLU D 1 89 ? 37.840 40.363 66.028 1.00 26.24 90 GLU D N 1
ATOM 10857 C CA . GLU D 1 89 ? 38.018 39.016 65.499 1.00 26.97 90 GLU D CA 1
ATOM 10858 C C . GLU D 1 89 ? 38.351 38.025 66.608 1.00 27.34 90 GLU D C 1
ATOM 10859 O O . GLU D 1 89 ? 37.808 36.915 66.638 1.00 27.34 90 GLU D O 1
ATOM 10865 N N . GLU D 1 90 ? 39.235 38.409 67.533 1.00 26.43 91 GLU D N 1
ATOM 10866 C CA . GLU D 1 90 ? 39.571 37.517 68.638 1.00 25.68 91 GLU D CA 1
ATOM 10867 C C . GLU D 1 90 ? 38.388 37.313 69.576 1.00 28.46 91 GLU D C 1
ATOM 10868 O O . GLU D 1 90 ? 38.234 36.227 70.146 1.00 31.51 91 GLU D O 1
ATOM 10874 N N . LEU D 1 91 ? 37.549 38.339 69.751 1.00 29.66 92 LEU D N 1
ATOM 10875 C CA . LEU D 1 91 ? 36.407 38.225 70.654 1.00 28.79 92 LEU D CA 1
ATOM 10876 C C . LEU D 1 91 ? 35.476 37.097 70.230 1.00 29.49 92 LEU D C 1
ATOM 10877 O O . LEU D 1 91 ? 34.916 36.392 71.077 1.00 29.78 92 LEU D O 1
ATOM 10882 N N . LEU D 1 92 ? 35.312 36.901 68.922 1.00 31.48 93 LEU D N 1
ATOM 10883 C CA . LEU D 1 92 ? 34.511 35.800 68.389 1.00 32.98 93 LEU D CA 1
ATOM 10884 C C . LEU D 1 92 ? 35.371 34.540 68.419 1.00 34.04 93 LEU D C 1
ATOM 10885 O O . LEU D 1 92 ? 35.963 34.123 67.420 1.00 34.11 93 LEU D O 1
ATOM 10890 N N . GLN D 1 93 ? 35.436 33.926 69.604 1.00 34.50 94 GLN D N 1
ATOM 10891 C CA . GLN D 1 93 ? 36.363 32.819 69.823 1.00 32.31 94 GLN D CA 1
ATOM 10892 C C . GLN D 1 93 ? 36.021 31.626 68.938 1.00 34.20 94 GLN D C 1
ATOM 10893 O O . GLN D 1 93 ? 36.906 31.031 68.313 1.00 38.89 94 GLN D O 1
ATOM 10899 N N . ASP D 1 94 ? 34.743 31.261 68.870 1.00 32.52 95 ASP D N 1
ATOM 10900 C CA . ASP D 1 94 ? 34.316 30.227 67.938 1.00 32.55 95 ASP D CA 1
ATOM 10901 C C . ASP D 1 94 ? 32.840 30.422 67.629 1.00 30.32 95 ASP D C 1
ATOM 10902 O O . ASP D 1 94 ? 32.089 30.972 68.438 1.00 30.25 95 ASP D O 1
ATOM 10907 N N . VAL D 1 95 ? 32.441 29.969 66.442 1.00 28.67 96 VAL D N 1
ATOM 10908 C CA . VAL D 1 95 ? 31.059 30.052 65.981 1.00 27.76 96 VAL D CA 1
ATOM 10909 C C . VAL D 1 95 ? 30.706 28.738 65.299 1.00 31.56 96 VAL D C 1
ATOM 10910 O O . VAL D 1 95 ? 31.468 28.241 64.463 1.00 32.57 96 VAL D O 1
ATOM 10914 N N . GLU D 1 96 ? 29.565 28.164 65.671 1.00 32.40 97 GLU D N 1
ATOM 10915 C CA . GLU D 1 96 ? 29.135 26.862 65.180 1.00 31.11 97 GLU D CA 1
ATOM 10916 C C . GLU D 1 96 ? 27.822 27.006 64.423 1.00 29.87 97 GLU D C 1
ATOM 10917 O O . GLU D 1 96 ? 26.881 27.633 64.919 1.00 30.15 97 GLU D O 1
ATOM 10923 N N . LEU D 1 97 ? 27.765 26.429 63.227 1.00 30.27 98 LEU D N 1
ATOM 10924 C CA . LEU D 1 97 ? 26.555 26.419 62.416 1.00 29.14 98 LEU D CA 1
ATOM 10925 C C . LEU D 1 97 ? 25.856 25.076 62.580 1.00 29.60 98 LEU D C 1
ATOM 10926 O O . LEU D 1 97 ? 26.480 24.023 62.415 1.00 31.48 98 LEU D O 1
ATOM 10931 N N . GLU D 1 98 ? 24.563 25.115 62.899 1.00 27.97 99 GLU D N 1
ATOM 10932 C CA . GLU D 1 98 ? 23.789 23.916 63.192 1.00 29.09 99 GLU D CA 1
ATOM 10933 C C . GLU D 1 98 ? 22.466 23.963 62.443 1.00 27.94 99 GLU D C 1
ATOM 10934 O O . GLU D 1 98 ? 21.772 24.983 62.469 1.00 27.29 99 GLU D O 1
ATOM 10940 N N . ILE D 1 99 ? 22.121 22.863 61.777 1.00 30.09 100 ILE D N 1
ATOM 10941 C CA . ILE D 1 99 ? 20.848 22.721 61.079 1.00 30.46 100 ILE D CA 1
ATOM 10942 C C . ILE D 1 99 ? 20.143 21.490 61.630 1.00 32.62 100 ILE D C 1
ATOM 10943 O O . ILE D 1 99 ? 20.656 20.370 61.510 1.00 35.78 100 ILE D O 1
ATOM 10948 N N . GLY D 1 100 ? 18.973 21.696 62.228 1.00 34.19 101 GLY D N 1
ATOM 10949 C CA . GLY D 1 100 ? 18.191 20.587 62.753 1.00 34.10 101 GLY D CA 1
ATOM 10950 C C . GLY D 1 100 ? 18.902 19.795 63.828 1.00 35.14 101 GLY D C 1
ATOM 10951 O O . GLY D 1 100 ? 18.739 18.571 63.906 1.00 36.82 101 GLY D O 1
ATOM 10952 N N . GLY D 1 101 ? 19.688 20.468 64.663 1.00 34.33 102 GLY D N 1
ATOM 10953 C CA . GL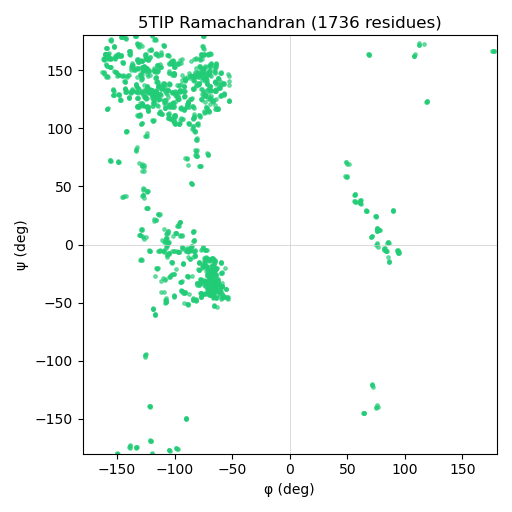Y D 1 101 ? 20.451 19.795 65.689 1.00 30.43 102 GLY D CA 1
ATOM 10954 C C . GLY D 1 101 ? 21.758 19.198 65.219 1.00 30.35 102 GLY D C 1
ATOM 10955 O O . GLY D 1 101 ? 22.512 18.671 66.046 1.00 31.50 102 GLY D O 1
ATOM 10956 N N . GLN D 1 102 ? 22.061 19.275 63.927 1.00 29.41 103 GLN D N 1
ATOM 10957 C CA . GLN D 1 102 ? 23.263 18.679 63.363 1.00 31.82 103 GLN D CA 1
ATOM 10958 C C . GLN D 1 102 ? 24.257 19.778 63.022 1.00 30.23 103 GLN D C 1
ATOM 10959 O O . GLN D 1 102 ? 23.904 20.753 62.351 1.00 33.46 103 GLN D O 1
ATOM 10965 N N . ARG D 1 103 ? 25.495 19.616 63.479 1.00 29.14 104 ARG D N 1
ATOM 10966 C CA . ARG D 1 103 ? 26.539 20.575 63.153 1.00 27.65 104 ARG D CA 1
ATOM 10967 C C . ARG D 1 103 ? 26.917 20.460 61.682 1.00 30.35 104 ARG D C 1
ATOM 10968 O O . ARG D 1 103 ? 27.261 19.376 61.201 1.00 31.04 104 ARG D O 1
ATOM 10976 N N . ILE D 1 104 ? 26.849 21.579 60.968 1.00 31.01 105 ILE D N 1
ATOM 10977 C CA . ILE D 1 104 ? 27.282 21.613 59.576 1.00 32.26 105 ILE D CA 1
ATOM 10978 C C . ILE D 1 104 ? 28.727 22.076 59.464 1.00 33.15 105 ILE D C 1
ATOM 10979 O O . ILE D 1 104 ? 29.495 21.546 58.658 1.00 33.86 105 ILE D O 1
ATOM 10984 N N . ASP D 1 105 ? 29.114 23.059 60.273 1.00 35.97 106 ASP D N 1
ATOM 10985 C CA . ASP D 1 105 ? 30.474 23.574 60.260 1.00 38.34 106 ASP D CA 1
ATOM 10986 C C . ASP D 1 105 ? 30.719 24.322 61.561 1.00 35.27 106 ASP D C 1
ATOM 10987 O O . ASP D 1 105 ? 29.780 24.738 62.245 1.00 32.26 106 ASP D O 1
ATOM 10992 N N . LYS D 1 106 ? 31.997 24.481 61.898 1.00 34.21 107 LYS D N 1
ATOM 10993 C CA . LYS D 1 106 ? 32.388 25.222 63.089 1.00 34.88 107 LYS D CA 1
ATOM 10994 C C . LYS D 1 106 ? 33.723 25.900 62.835 1.00 35.01 107 LYS D C 1
ATOM 10995 O O . LYS D 1 106 ? 34.679 25.249 62.404 1.00 35.49 107 LYS D O 1
ATOM 11001 N N . HIS D 1 107 ? 33.784 27.201 63.106 1.00 31.57 108 HIS D N 1
ATOM 11002 C CA . HIS D 1 107 ? 34.981 27.997 62.891 1.00 28.50 108 HIS D CA 1
ATOM 11003 C C . HIS D 1 107 ? 35.501 28.542 64.215 1.00 28.22 108 HIS D C 1
ATOM 11004 O O . HIS D 1 107 ? 34.803 28.541 65.232 1.00 31.01 108 HIS D O 1
ATOM 11011 N N . TYR D 1 108 ? 36.749 29.001 64.185 1.00 27.73 109 TYR D N 1
ATOM 11012 C CA . TYR D 1 108 ? 37.438 29.512 65.359 1.00 27.57 109 TYR D CA 1
ATOM 11013 C C . TYR D 1 108 ? 38.093 30.840 65.009 1.00 28.38 109 TYR D C 1
ATOM 11014 O O . TYR D 1 108 ? 38.314 31.152 63.836 1.00 32.57 109 TYR D O 1
ATOM 11023 N N . ASN D 1 109 ? 38.398 31.632 66.041 1.00 25.63 110 ASN D N 1
ATOM 11024 C CA . ASN D 1 109 ? 38.990 32.944 65.795 1.00 26.82 110 ASN D CA 1
ATOM 11025 C C . ASN D 1 109 ? 40.354 32.829 65.125 1.00 28.29 110 ASN D C 1
ATOM 11026 O O . ASN D 1 109 ? 40.718 33.685 64.312 1.00 29.10 110 ASN D O 1
ATOM 11031 N N . ASP D 1 110 ? 41.121 31.784 65.449 1.00 28.52 111 ASP D N 1
ATOM 11032 C CA . ASP D 1 110 ? 42.412 31.599 64.795 1.00 29.14 111 ASP D CA 1
ATOM 11033 C C . ASP D 1 110 ? 42.248 31.205 63.334 1.00 28.55 111 ASP D C 1
ATOM 11034 O O . ASP D 1 110 ? 43.137 31.475 62.519 1.00 32.49 111 ASP D O 1
ATOM 11039 N N . TRP D 1 111 ? 41.132 30.562 62.982 1.00 26.61 112 TRP D N 1
ATOM 11040 C CA . TRP D 1 111 ? 40.861 30.311 61.571 1.00 26.41 112 TRP D CA 1
ATOM 11041 C C . TRP D 1 111 ? 40.535 31.607 60.839 1.00 28.11 112 TRP D C 1
ATOM 11042 O O . TRP D 1 111 ? 40.979 31.811 59.703 1.00 29.64 112 TRP D O 1
ATOM 11053 N N . PHE D 1 112 ? 39.748 32.486 61.468 1.00 28.74 113 PHE D N 1
ATOM 11054 C CA . PHE D 1 112 ? 39.523 33.816 60.910 1.00 26.96 113 PHE D CA 1
ATOM 11055 C C . PHE D 1 112 ? 40.843 34.539 60.678 1.00 28.26 113 PHE D C 1
ATOM 11056 O O . PHE D 1 112 ? 41.005 35.249 59.679 1.00 29.56 113 PHE D O 1
ATOM 11064 N N . ARG D 1 113 ? 41.803 34.360 61.589 1.00 28.82 114 ARG D N 1
ATOM 11065 C CA . ARG D 1 113 ? 43.114 34.978 61.422 1.00 26.25 114 ARG D CA 1
ATOM 11066 C C . ARG D 1 113 ? 43.895 34.316 60.295 1.00 28.20 114 ARG D C 1
ATOM 11067 O O . ARG D 1 113 ? 44.547 34.999 59.497 1.00 29.76 114 ARG D O 1
ATOM 11075 N N . THR D 1 114 ? 43.834 32.985 60.209 1.00 27.93 115 THR D N 1
ATOM 11076 C CA . THR D 1 114 ? 44.544 32.275 59.151 1.00 24.97 115 THR D CA 1
ATOM 11077 C C . THR D 1 114 ? 43.891 32.514 57.795 1.00 25.85 115 THR D C 1
ATOM 11078 O O . THR D 1 114 ? 44.587 32.699 56.789 1.00 30.43 115 THR D O 1
ATOM 11082 N N . TYR D 1 115 ? 42.556 32.517 57.749 1.00 23.94 116 TYR D N 1
ATOM 11083 C CA . TYR D 1 115 ? 41.858 32.785 56.495 1.00 25.40 116 TYR D CA 1
ATOM 11084 C C . TYR D 1 115 ? 42.185 34.174 55.963 1.00 26.27 116 TYR D C 1
ATOM 11085 O O . TYR D 1 115 ? 42.376 34.354 54.754 1.00 28.30 116 TYR D O 1
ATOM 11094 N N . ASP D 1 116 ? 42.252 35.171 56.848 1.00 27.30 117 ASP D N 1
ATOM 11095 C CA . ASP D 1 116 ? 42.557 36.529 56.410 1.00 26.85 117 ASP D CA 1
ATOM 11096 C C . ASP D 1 116 ? 43.974 36.623 55.856 1.00 29.90 117 ASP D C 1
ATOM 11097 O O . ASP D 1 116 ? 44.220 37.340 54.879 1.00 29.50 117 ASP D O 1
ATOM 11102 N N . ALA D 1 117 ? 44.917 35.899 56.463 1.00 28.52 118 ALA D N 1
ATOM 11103 C CA . ALA D 1 117 ? 46.300 35.950 56.003 1.00 28.20 118 ALA D CA 1
ATOM 11104 C C . ALA D 1 117 ? 46.480 35.243 54.665 1.00 29.35 118 ALA D C 1
ATOM 11105 O O . ALA D 1 117 ? 47.407 35.571 53.915 1.00 32.82 118 ALA D O 1
ATOM 11107 N N . LEU D 1 118 ? 45.616 34.279 54.348 1.00 25.09 119 LEU D N 1
ATOM 11108 C CA . LEU D 1 118 ? 45.761 33.465 53.145 1.00 23.87 119 LEU D CA 1
ATOM 11109 C C . LEU D 1 118 ? 44.867 33.903 51.993 1.00 26.06 119 LEU D C 1
ATOM 11110 O O . LEU D 1 118 ? 45.334 33.974 50.853 1.00 27.37 119 LEU D O 1
ATOM 11115 N N . PHE D 1 119 ? 43.590 34.191 52.251 1.00 28.57 120 PHE D N 1
ATOM 11116 C CA . PHE D 1 119 ? 42.616 34.331 51.178 1.00 27.63 120 PHE D CA 1
ATOM 11117 C C . PHE D 1 119 ? 42.049 35.734 51.015 1.00 28.73 120 PHE D C 1
ATOM 11118 O O . PHE D 1 119 ? 41.303 35.969 50.059 1.00 32.79 120 PHE D O 1
ATOM 11126 N N . ARG D 1 120 ? 42.374 36.667 51.902 1.00 27.03 121 ARG D N 1
ATOM 11127 C CA . ARG D 1 120 ? 42.081 38.071 51.663 1.00 26.28 121 ARG D CA 1
ATOM 11128 C C . ARG D 1 120 ? 43.350 38.788 51.226 1.00 28.61 121 ARG D C 1
ATOM 11129 O O . ARG D 1 120 ? 44.467 38.356 51.518 1.00 33.56 121 ARG D O 1
ATOM 11137 N N . MET D 1 121 ? 43.166 39.900 50.522 1.00 25.74 122 MET D N 1
ATOM 11138 C CA . MET D 1 121 ? 44.305 40.610 49.964 1.00 20.31 122 MET D CA 1
ATOM 11139 C C . MET D 1 121 ? 43.897 42.034 49.625 1.00 22.13 122 MET D C 1
ATOM 11140 O O . MET D 1 121 ? 42.710 42.349 49.502 1.00 25.40 122 MET D O 1
ATOM 11145 N N . ASN D 1 122 ? 44.906 42.887 49.491 1.00 26.51 123 ASN D N 1
ATOM 11146 C CA . ASN D 1 122 ? 44.767 44.212 48.876 1.00 28.03 123 ASN D CA 1
ATOM 11147 C C . ASN D 1 122 ? 43.837 45.073 49.738 1.00 30.13 123 ASN D C 1
ATOM 11148 O O . ASN D 1 122 ? 43.845 44.965 50.971 1.00 28.90 123 ASN D O 1
ATOM 11153 N N . ASP D 1 123 ? 43.037 45.936 49.103 1.00 31.47 124 ASP D N 1
ATOM 11154 C CA . ASP D 1 123 ? 42.187 46.853 49.856 1.00 30.56 124 ASP D CA 1
ATOM 11155 C C . ASP D 1 123 ? 41.075 46.127 50.603 1.00 29.90 124 ASP D C 1
ATOM 11156 O O . ASP D 1 123 ? 40.631 46.598 51.657 1.00 28.84 124 ASP D O 1
ATOM 11161 N N . ASP D 1 124 ? 40.611 44.992 50.079 1.00 28.17 125 ASP D N 1
ATOM 11162 C CA . ASP D 1 124 ? 39.598 44.217 50.786 1.00 24.47 125 ASP D CA 1
ATOM 11163 C C . ASP D 1 124 ? 40.106 43.764 52.147 1.00 21.14 125 ASP D C 1
ATOM 11164 O O . ASP D 1 124 ? 39.363 43.779 53.136 1.00 21.61 125 ASP D O 1
ATOM 11169 N N . ARG D 1 125 ? 41.371 43.353 52.216 1.00 23.67 126 ARG D N 1
ATOM 11170 C CA . ARG D 1 125 ? 41.935 42.920 53.488 1.00 21.05 126 ARG D CA 1
ATOM 11171 C C . ARG D 1 125 ? 42.075 44.083 54.461 1.00 24.09 126 ARG D C 1
ATOM 11172 O O . ARG D 1 125 ? 41.830 43.925 55.663 1.00 27.70 126 ARG D O 1
ATOM 11180 N N . TYR D 1 126 ? 42.447 45.263 53.962 1.00 24.93 127 TYR D N 1
ATOM 11181 C CA . TYR D 1 126 ? 42.525 46.427 54.837 1.00 28.20 127 TYR D CA 1
ATOM 11182 C C . TYR D 1 126 ? 41.136 46.844 55.304 1.00 29.56 127 TYR D C 1
ATOM 11183 O O . TYR D 1 126 ? 40.957 47.252 56.458 1.00 29.85 127 TYR D O 1
ATOM 11192 N N . ASN D 1 127 ? 40.143 46.753 54.414 1.00 32.08 128 ASN D N 1
ATOM 11193 C CA . ASN D 1 127 ? 38.766 47.030 54.804 1.00 28.52 128 ASN D CA 1
ATOM 11194 C C . ASN D 1 127 ? 38.299 46.068 55.889 1.00 27.76 128 ASN D C 1
ATOM 11195 O O . ASN D 1 127 ? 37.528 46.455 56.773 1.00 31.75 128 ASN D O 1
ATOM 11200 N N . TYR D 1 128 ? 38.765 44.818 55.844 1.00 23.35 129 TYR D N 1
ATOM 11201 C CA . TYR D 1 128 ? 38.426 43.865 56.895 1.00 25.40 129 TYR D CA 1
ATOM 11202 C C . TYR D 1 128 ? 39.022 44.267 58.238 1.00 25.83 129 TYR D C 1
ATOM 11203 O O . TYR D 1 128 ? 38.396 44.044 59.281 1.00 24.53 129 TYR D O 1
ATOM 11212 N N . ARG D 1 129 ? 40.217 44.864 58.242 1.00 25.89 130 ARG D N 1
ATOM 11213 C CA . ARG D 1 129 ? 40.792 45.303 59.509 1.00 26.95 130 ARG D CA 1
ATOM 11214 C C . ARG D 1 129 ? 40.100 46.553 60.036 1.00 26.74 130 ARG D C 1
ATOM 11215 O O . ARG D 1 129 ? 40.022 46.746 61.254 1.00 31.52 130 ARG D O 1
ATOM 11223 N N . ARG D 1 130 ? 39.601 47.414 59.144 1.00 28.05 131 ARG D N 1
ATOM 11224 C CA . ARG D 1 130 ? 38.761 48.521 59.589 1.00 25.39 131 ARG D CA 1
ATOM 11225 C C . ARG D 1 130 ? 37.534 48.009 60.329 1.00 25.56 131 ARG D C 1
ATOM 11226 O O . ARG D 1 130 ? 37.080 48.625 61.301 1.00 31.01 131 ARG D O 1
ATOM 11234 N N . MET D 1 131 ? 36.985 46.879 59.884 1.00 23.37 132 MET D N 1
ATOM 11235 C CA . MET D 1 131 ? 35.774 46.327 60.472 1.00 22.86 132 MET D CA 1
ATOM 11236 C C . MET D 1 131 ? 36.028 45.589 61.778 1.00 23.29 132 MET D C 1
ATOM 11237 O O . MET D 1 131 ? 35.073 45.313 62.509 1.00 26.76 132 MET D O 1
ATOM 11242 N N . THR D 1 132 ? 37.282 45.250 62.083 1.00 22.96 133 THR D N 1
ATOM 11243 C CA . THR D 1 132 ? 37.582 44.411 63.236 1.00 24.67 133 THR D CA 1
ATOM 11244 C C . THR D 1 132 ? 38.671 44.980 64.139 1.00 26.17 133 THR D C 1
ATOM 11245 O O . THR D 1 132 ? 39.120 44.279 65.052 1.00 26.32 133 THR D O 1
ATOM 11249 N N . ASP D 1 133 ? 39.113 46.217 63.917 1.00 27.65 134 ASP D N 1
ATOM 11250 C CA . ASP D 1 133 ? 40.223 46.758 64.692 1.00 29.58 134 ASP D CA 1
ATOM 11251 C C . ASP D 1 133 ? 40.214 48.278 64.604 1.00 30.32 134 ASP D C 1
ATOM 11252 O O . ASP D 1 133 ? 39.546 48.867 63.750 1.00 31.51 134 ASP D O 1
ATOM 11257 N N . TRP D 1 134 ? 40.955 48.904 65.518 1.00 32.19 135 TRP D N 1
ATOM 11258 C CA . TRP D 1 134 ? 41.258 50.327 65.436 1.00 34.01 135 TRP D CA 1
ATOM 11259 C C . TRP D 1 134 ? 42.496 50.519 64.570 1.00 36.48 135 TRP D C 1
ATOM 11260 O O . TRP D 1 134 ? 43.544 49.922 64.838 1.00 39.53 135 TRP D O 1
ATOM 11271 N N . VAL D 1 135 ? 42.376 51.350 63.536 1.00 38.20 136 VAL D N 1
ATOM 11272 C CA . VAL D 1 135 ? 43.449 51.506 62.558 1.00 35.95 136 VAL D CA 1
ATOM 11273 C C . VAL D 1 135 ? 43.786 52.977 62.346 1.00 34.39 136 VAL D C 1
ATOM 11274 O O . VAL D 1 135 ? 44.485 53.327 61.389 1.00 36.36 136 VAL D O 1
ATOM 11278 N N . ASN D 1 136 ? 43.304 53.849 63.233 1.00 33.90 137 ASN D N 1
ATOM 11279 C CA . ASN D 1 136 ? 43.502 55.287 63.085 1.00 32.68 137 ASN D CA 1
ATOM 11280 C C . ASN D 1 136 ? 44.190 55.897 64.303 1.00 31.35 137 ASN D C 1
ATOM 11281 O O . ASN D 1 136 ? 43.943 57.055 64.647 1.00 30.84 137 ASN D O 1
ATOM 11286 N N . ASN D 1 137 ? 45.053 55.121 64.962 1.00 31.60 138 ASN D N 1
ATOM 11287 C CA . ASN D 1 137 ? 45.882 55.606 66.068 1.00 35.53 138 ASN D CA 1
ATOM 11288 C C . ASN D 1 137 ? 45.032 56.103 67.236 1.00 37.38 138 ASN D C 1
ATOM 11289 O O . ASN D 1 137 ? 45.373 57.083 67.903 1.00 39.12 138 ASN D O 1
ATOM 11294 N N . GLU D 1 138 ? 43.920 55.419 67.495 1.00 34.96 139 GLU D N 1
ATOM 11295 C CA . GLU D 1 138 ? 43.023 55.834 68.564 1.00 34.42 139 GLU D CA 1
ATOM 11296 C C . GLU D 1 138 ? 43.664 55.619 69.932 1.00 34.19 139 GLU D C 1
ATOM 11297 O O . GLU D 1 138 ? 44.543 54.772 70.108 1.00 34.93 139 GLU D O 1
ATOM 11303 N N . LEU D 1 139 ? 43.207 56.400 70.906 1.00 32.99 140 LEU D N 1
ATOM 11304 C CA . LEU D 1 139 ? 43.758 56.417 72.252 1.00 32.85 140 LEU D CA 1
ATOM 11305 C C . LEU D 1 139 ? 42.815 55.695 73.210 1.00 34.14 140 LEU D C 1
ATOM 11306 O O . LEU D 1 139 ? 41.782 55.149 72.812 1.00 34.66 140 LEU D O 1
ATOM 11311 N N . VAL D 1 140 ? 43.191 55.698 74.493 1.00 35.36 141 VAL D N 1
ATOM 11312 C CA . VAL D 1 140 ? 42.374 55.062 75.519 1.00 33.19 141 VAL D CA 1
ATOM 11313 C C . VAL D 1 140 ? 40.981 55.676 75.522 1.00 35.24 141 VAL D C 1
ATOM 11314 O O . VAL D 1 140 ? 40.815 56.892 75.368 1.00 39.30 141 VAL D O 1
ATOM 11318 N N . GLY D 1 141 ? 39.968 54.829 75.683 1.00 35.62 142 GLY D N 1
ATOM 11319 C CA . GLY D 1 141 ? 38.598 55.283 75.776 1.00 38.17 142 GLY D CA 1
ATOM 11320 C C . GLY D 1 141 ? 37.882 55.475 74.457 1.00 37.92 142 GLY D C 1
ATOM 11321 O O . GLY D 1 141 ? 36.718 55.897 74.461 1.00 38.03 142 GLY D O 1
ATOM 11322 N N . ALA D 1 142 ? 38.531 55.190 73.332 1.00 37.05 143 ALA D N 1
ATOM 11323 C CA . ALA D 1 142 ? 37.859 55.286 72.045 1.00 30.97 143 ALA D CA 1
ATOM 11324 C C . ALA D 1 142 ? 36.854 54.151 71.904 1.00 29.72 143 ALA D C 1
ATOM 11325 O O . ALA D 1 142 ? 37.167 52.992 72.192 1.00 31.50 143 ALA D O 1
ATOM 11327 N N . GLN D 1 143 ? 35.643 54.483 71.469 1.00 31.81 144 GLN D N 1
ATOM 11328 C CA . GLN D 1 143 ? 34.579 53.506 71.283 1.00 32.46 144 GLN D CA 1
ATOM 11329 C C . GLN D 1 143 ? 34.278 53.374 69.798 1.00 32.79 144 GLN D C 1
ATOM 11330 O O . GLN D 1 143 ? 34.144 54.382 69.096 1.00 35.38 144 GLN D O 1
ATOM 11336 N N . LYS D 1 144 ? 34.162 52.135 69.327 1.00 31.40 145 LYS D N 1
ATOM 11337 C CA . LYS D 1 144 ? 33.978 51.877 67.907 1.00 33.61 145 LYS D CA 1
ATOM 11338 C C . LYS D 1 144 ? 33.072 50.670 67.723 1.00 33.24 145 LYS D C 1
ATOM 11339 O O . LYS D 1 144 ? 33.099 49.726 68.519 1.00 33.81 145 LYS D O 1
ATOM 11345 N N . ARG D 1 145 ? 32.263 50.714 66.668 1.00 30.63 146 ARG D N 1
ATOM 11346 C CA . ARG D 1 145 ? 31.439 49.581 66.277 1.00 29.48 146 ARG D CA 1
ATOM 11347 C C . ARG D 1 145 ? 32.199 48.733 65.266 1.00 32.37 146 ARG D C 1
ATOM 11348 O O . ARG D 1 145 ? 32.747 49.259 64.291 1.00 31.37 146 ARG D O 1
ATOM 11356 N N . PHE D 1 146 ? 32.230 47.427 65.503 1.00 33.98 147 PHE D N 1
ATOM 11357 C CA . PHE D 1 146 ? 32.959 46.492 64.664 1.00 32.53 147 PHE D CA 1
ATOM 11358 C C . PHE D 1 146 ? 31.989 45.545 63.972 1.00 28.95 147 PHE D C 1
ATOM 11359 O O . PHE D 1 146 ? 30.890 45.283 64.467 1.00 28.33 147 PHE D O 1
ATOM 11367 N N . TYR D 1 147 ? 32.412 45.025 62.823 1.00 26.72 148 TYR D N 1
ATOM 11368 C CA . TYR D 1 147 ? 31.589 44.133 62.013 1.00 26.69 148 TYR D CA 1
ATOM 11369 C C . TYR D 1 147 ? 32.424 42.914 61.650 1.00 26.60 148 TYR D C 1
ATOM 11370 O O . TYR D 1 147 ? 33.374 43.019 60.868 1.00 30.94 148 TYR D O 1
ATOM 11379 N N . VAL D 1 148 ? 32.069 41.762 62.210 1.00 26.37 149 VAL D N 1
ATOM 11380 C CA . VAL D 1 148 ? 32.776 40.512 61.951 1.00 27.30 149 VAL D CA 1
ATOM 11381 C C . VAL D 1 148 ? 31.927 39.693 60.983 1.00 26.92 149 VAL D C 1
ATOM 11382 O O . VAL D 1 148 ? 30.871 39.177 61.387 1.00 28.97 149 VAL D O 1
ATOM 11386 N N . PRO D 1 149 ? 32.331 39.549 59.720 1.00 26.51 150 PRO D N 1
ATOM 11387 C CA . PRO D 1 149 ? 31.534 38.764 58.770 1.00 26.07 150 PRO D CA 1
ATOM 11388 C C . PRO D 1 149 ? 31.847 37.279 58.898 1.00 28.84 150 PRO D C 1
ATOM 11389 O O . PRO D 1 149 ? 33.012 36.879 58.968 1.00 32.25 150 PRO D O 1
ATOM 11393 N N . LEU D 1 150 ? 30.798 36.463 58.933 1.00 28.18 151 LEU D N 1
ATOM 11394 C CA . LEU D 1 150 ? 30.978 35.022 58.982 1.00 29.88 151 LEU D CA 1
ATOM 11395 C C . LEU D 1 150 ? 31.323 34.493 57.596 1.00 30.99 151 LEU D C 1
ATOM 11396 O O . LEU D 1 150 ? 30.951 35.077 56.574 1.00 29.81 151 LEU D O 1
ATOM 11401 N N . ILE D 1 151 ? 32.047 33.376 57.570 1.00 33.60 152 ILE D N 1
ATOM 11402 C CA . ILE D 1 151 ? 32.570 32.842 56.318 1.00 30.39 152 ILE D CA 1
ATOM 11403 C C . ILE D 1 151 ? 32.195 31.375 56.153 1.00 31.43 152 ILE D C 1
ATOM 11404 O O . ILE D 1 151 ? 33.019 30.559 55.723 1.00 31.35 152 ILE D O 1
ATOM 11409 N N . PHE D 1 152 ? 30.954 31.026 56.490 1.00 29.91 153 PHE D N 1
ATOM 11410 C CA . PHE D 1 152 ? 30.447 29.693 56.201 1.00 29.48 153 PHE D CA 1
ATOM 11411 C C . PHE D 1 152 ? 30.119 29.578 54.712 1.00 32.84 153 PHE D C 1
ATOM 11412 O O . PHE D 1 152 ? 30.284 30.524 53.937 1.00 36.57 153 PHE D O 1
ATOM 11420 N N . PHE D 1 153 ? 29.650 28.396 54.300 1.00 29.65 154 PHE D N 1
ATOM 11421 C CA . PHE D 1 153 ? 29.483 28.130 52.874 1.00 28.33 154 PHE D CA 1
ATOM 11422 C C . PHE D 1 153 ? 28.432 29.041 52.247 1.00 30.51 154 PHE D C 1
ATOM 11423 O O . PHE D 1 153 ? 28.602 29.502 51.112 1.00 33.71 154 PHE D O 1
ATOM 11431 N N . PHE D 1 154 ? 27.344 29.320 52.962 1.00 27.30 155 PHE D N 1
ATOM 11432 C CA . PHE D 1 154 ? 26.290 30.166 52.418 1.00 26.44 155 PHE D CA 1
ATOM 11433 C C . PHE D 1 154 ? 26.552 31.653 52.626 1.00 31.57 155 PHE D C 1
ATOM 11434 O O . PHE D 1 154 ? 25.740 32.475 52.193 1.00 35.55 155 PHE D O 1
ATOM 11442 N N . ASN D 1 155 ? 27.656 32.017 53.280 1.00 30.35 156 ASN D N 1
ATOM 11443 C CA . ASN D 1 155 ? 28.021 33.417 53.444 1.00 28.47 156 ASN D CA 1
ATOM 11444 C C . ASN D 1 155 ? 28.955 33.921 52.354 1.00 31.02 156 ASN D C 1
ATOM 11445 O O . ASN D 1 155 ? 29.104 35.139 52.199 1.00 33.48 156 ASN D O 1
ATOM 11450 N N . GLN D 1 156 ? 29.584 33.021 51.598 1.00 34.68 157 GLN D N 1
ATOM 11451 C CA . GLN D 1 156 ? 30.637 33.399 50.666 1.00 40.09 157 GLN D CA 1
ATOM 11452 C C . GLN D 1 156 ? 30.187 33.456 49.214 1.00 40.09 157 GLN D C 1
ATOM 11453 O O . GLN D 1 156 ? 30.902 34.033 48.387 1.00 41.79 157 GLN D O 1
ATOM 11459 N N . THR D 1 157 ? 29.033 32.879 48.879 1.00 37.22 158 THR D N 1
ATOM 11460 C CA . THR D 1 157 ? 28.543 32.942 47.516 1.00 34.82 158 THR D CA 1
ATOM 11461 C C . THR D 1 157 ? 27.024 32.836 47.528 1.00 30.67 158 THR D C 1
ATOM 11462 O O . THR D 1 157 ? 26.482 31.966 48.229 1.00 32.29 158 THR D O 1
ATOM 11466 N N . PRO D 1 158 ? 26.318 33.698 46.794 1.00 28.32 159 PRO D N 1
ATOM 11467 C CA . PRO D 1 158 ? 24.853 33.581 46.742 1.00 29.13 159 PRO D CA 1
ATOM 11468 C C . PRO D 1 158 ? 24.374 32.297 46.090 1.00 32.03 159 PRO D C 1
ATOM 11469 O O . PRO D 1 158 ? 23.238 31.879 46.348 1.00 34.87 159 PRO D O 1
ATOM 11473 N N . GLY D 1 159 ? 25.200 31.652 45.265 1.00 30.45 160 GLY D N 1
ATOM 11474 C CA . GLY D 1 159 ? 24.823 30.387 44.659 1.00 28.87 160 GLY D CA 1
ATOM 11475 C C . GLY D 1 159 ? 24.640 29.250 45.641 1.00 29.81 160 GLY D C 1
ATOM 11476 O O . GLY D 1 159 ? 24.085 28.213 45.265 1.00 31.68 160 GLY D O 1
ATOM 11477 N N . LEU D 1 160 ? 25.099 29.419 46.880 1.00 29.62 161 LEU D N 1
ATOM 11478 C CA . LEU D 1 160 ? 24.907 28.443 47.944 1.00 28.07 161 LEU D CA 1
ATOM 11479 C C . LEU D 1 160 ? 24.015 28.986 49.056 1.00 29.56 161 LEU D C 1
ATOM 11480 O O . LEU D 1 160 ? 24.121 28.554 50.206 1.00 33.59 161 LEU D O 1
ATOM 11485 N N . ALA D 1 161 ? 23.144 29.940 48.728 1.00 27.90 162 ALA D N 1
ATOM 11486 C CA . ALA D 1 161 ? 22.272 30.540 49.730 1.00 26.91 162 ALA D CA 1
ATOM 11487 C C . ALA D 1 161 ? 21.433 29.471 50.418 1.00 30.81 162 ALA D C 1
ATOM 11488 O O . ALA D 1 161 ? 20.781 28.655 49.761 1.00 34.20 162 ALA D O 1
ATOM 11490 N N . LEU D 1 162 ? 21.450 29.484 51.743 1.00 29.97 163 LEU D N 1
ATOM 11491 C CA . LEU D 1 162 ? 20.750 28.469 52.522 1.00 29.63 163 LEU D CA 1
ATOM 11492 C C . LEU D 1 162 ? 19.244 28.690 52.449 1.00 29.77 163 LEU D C 1
ATOM 11493 O O . LEU D 1 162 ? 18.761 29.743 52.883 1.00 30.90 163 LEU D O 1
ATOM 11498 N N . PRO D 1 163 ? 18.471 27.743 51.916 1.00 29.14 164 PRO D N 1
ATOM 11499 C CA . PRO D 1 163 ? 17.025 27.961 51.775 1.00 29.17 164 PRO D CA 1
ATOM 11500 C C . PRO D 1 163 ? 16.242 27.662 53.046 1.00 31.56 164 PRO D C 1
ATOM 11501 O O . PRO D 1 163 ? 15.915 26.503 53.321 1.00 29.87 164 PRO D O 1
ATOM 11505 N N . LEU D 1 164 ? 15.928 28.700 53.829 1.00 33.59 165 LEU D N 1
ATOM 11506 C CA . LEU D 1 164 ? 15.091 28.496 55.008 1.00 33.49 165 LEU D CA 1
ATOM 11507 C C . LEU D 1 164 ? 13.703 28.000 54.632 1.00 37.39 165 LEU D C 1
ATOM 11508 O O . LEU D 1 164 ? 13.092 27.237 55.388 1.00 44.16 165 LEU D O 1
ATOM 11513 N N . ILE D 1 165 ? 13.193 28.409 53.468 1.00 36.05 166 ILE D N 1
ATOM 11514 C CA . ILE D 1 165 ? 11.865 27.980 53.055 1.00 34.34 166 ILE D CA 1
ATOM 11515 C C . ILE D 1 165 ? 11.825 26.480 52.794 1.00 35.14 166 ILE D C 1
ATOM 11516 O O . ILE D 1 165 ? 10.758 25.862 52.888 1.00 37.29 166 ILE D O 1
ATOM 11521 N N . ALA D 1 166 ? 12.967 25.868 52.495 1.00 33.93 167 ALA D N 1
ATOM 11522 C CA . ALA D 1 166 ? 13.047 24.431 52.289 1.00 30.37 167 ALA D CA 1
ATOM 11523 C C . ALA D 1 166 ? 13.422 23.682 53.560 1.00 30.30 167 ALA D C 1
ATOM 11524 O O . ALA D 1 166 ? 13.658 22.471 53.507 1.00 31.37 167 ALA D O 1
ATOM 11526 N N . LEU D 1 167 ? 13.482 24.372 54.696 1.00 29.48 168 LEU D N 1
ATOM 11527 C CA . LEU D 1 167 ? 13.861 23.790 55.980 1.00 28.91 168 LEU D CA 1
ATOM 11528 C C . LEU D 1 167 ? 12.809 24.106 57.038 1.00 33.28 168 LEU D C 1
ATOM 11529 O O . LEU D 1 167 ? 13.123 24.520 58.155 1.00 35.77 168 LEU D O 1
ATOM 11534 N N . GLN D 1 168 ? 11.532 23.912 56.697 1.00 35.48 169 GLN D N 1
ATOM 11535 C CA . GLN D 1 168 ? 10.461 24.304 57.609 1.00 36.54 169 GLN D CA 1
ATOM 11536 C C . GLN D 1 168 ? 10.405 23.439 58.864 1.00 40.81 169 GLN D C 1
ATOM 11537 O O . GLN D 1 168 ? 9.799 23.855 59.857 1.00 44.04 169 GLN D O 1
ATOM 11543 N N . TYR D 1 169 ? 11.022 22.258 58.850 1.00 38.98 170 TYR D N 1
ATOM 11544 C CA . TYR D 1 169 ? 11.020 21.367 60.002 1.00 39.01 170 TYR D CA 1
ATOM 11545 C C . TYR D 1 169 ? 12.373 21.292 60.695 1.00 35.02 170 TYR D C 1
ATOM 11546 O O . TYR D 1 169 ? 12.518 20.532 61.658 1.00 33.06 170 TYR D O 1
ATOM 11555 N N . HIS D 1 170 ? 13.359 22.058 60.238 1.00 35.36 171 HIS D N 1
ATOM 11556 C CA . HIS D 1 170 ? 14.681 22.096 60.844 1.00 38.64 171 HIS D CA 1
ATOM 11557 C C . HIS D 1 170 ? 15.020 23.532 61.211 1.00 43.41 171 HIS D C 1
ATOM 11558 O O . HIS D 1 170 ? 14.807 24.453 60.417 1.00 44.22 171 HIS D O 1
ATOM 11565 N N . GLU D 1 171 ? 15.571 23.716 62.383 1.00 45.52 172 GLU D N 1
ATOM 11566 C CA . GLU D 1 171 ? 15.956 25.003 62.893 1.00 44.20 172 GLU D CA 1
ATOM 11567 C C . GLU D 1 171 ? 17.432 25.301 62.538 1.00 39.83 172 GLU D C 1
ATOM 11568 O O . GLU D 1 171 ? 18.284 24.485 62.679 1.00 38.29 172 GLU D O 1
ATOM 11574 N N . VAL D 1 172 ? 17.693 26.505 62.094 1.00 36.98 173 VAL D N 1
ATOM 11575 C CA . VAL D 1 172 ? 19.060 26.934 61.829 1.00 33.35 173 VAL D CA 1
ATOM 11576 C C . VAL D 1 172 ? 19.510 27.794 62.999 1.00 31.20 173 VAL D C 1
ATOM 11577 O O . VAL D 1 172 ? 18.873 28.805 63.318 1.00 29.64 173 VAL D O 1
ATOM 11581 N N . LYS D 1 173 ? 20.600 27.392 63.642 1.00 29.72 174 LYS D N 1
ATOM 11582 C CA . LYS D 1 173 ? 21.089 28.065 64.833 1.00 28.72 174 LYS D CA 1
ATOM 11583 C C . LYS D 1 173 ? 22.579 28.340 64.706 1.00 30.13 174 LYS D C 1
ATOM 11584 O O . LYS D 1 173 ? 23.308 27.621 64.017 1.00 33.63 174 LYS D O 1
ATOM 11590 N N . LEU D 1 174 ? 23.020 29.396 65.381 1.00 31.03 175 LEU D N 1
ATOM 11591 C CA . LEU D 1 174 ? 24.429 29.741 65.492 1.00 28.53 175 LEU D CA 1
ATOM 11592 C C . LEU D 1 174 ? 24.798 29.773 66.966 1.00 28.15 175 LEU D C 1
ATOM 11593 O O . LEU D 1 174 ? 24.090 30.385 67.771 1.00 28.47 175 LEU D O 1
ATOM 11598 N N . TYR D 1 175 ? 25.895 29.113 67.319 1.00 29.46 176 TYR D N 1
ATOM 11599 C CA . TYR D 1 175 ? 26.364 29.045 68.699 1.00 31.68 176 TYR D CA 1
ATOM 11600 C C . TYR D 1 175 ? 27.673 29.815 68.797 1.00 32.31 176 TYR D C 1
ATOM 11601 O O . TYR D 1 175 ? 28.687 29.405 68.222 1.00 33.72 176 TYR D O 1
ATOM 11610 N N . PHE D 1 176 ? 27.647 30.923 69.527 1.00 32.68 177 PHE D N 1
ATOM 11611 C CA . PHE D 1 176 ? 28.811 31.776 69.694 1.00 31.34 177 PHE D CA 1
ATOM 11612 C C . PHE D 1 176 ? 29.473 31.516 71.041 1.00 32.71 177 PHE D C 1
ATOM 11613 O O . PHE D 1 176 ? 28.811 31.200 72.032 1.00 34.91 177 PHE D O 1
ATOM 11621 N N . THR D 1 177 ? 30.795 31.651 71.062 1.00 32.70 178 THR D N 1
ATOM 11622 C CA . THR D 1 177 ? 31.571 31.634 72.294 1.00 31.85 178 THR D CA 1
ATOM 11623 C C . THR D 1 177 ? 32.454 32.869 72.289 1.00 33.96 178 THR D C 1
ATOM 11624 O O . THR D 1 177 ? 33.267 33.047 71.377 1.00 38.70 178 THR D O 1
ATOM 11628 N N . LEU D 1 178 ? 32.287 33.722 73.292 1.00 31.22 179 LEU D N 1
ATOM 11629 C CA . LEU D 1 178 ? 33.039 34.963 73.360 1.00 31.13 179 LEU D CA 1
ATOM 11630 C C . LEU D 1 178 ? 34.323 34.751 74.148 1.00 32.02 179 LEU D C 1
ATOM 11631 O O . LEU D 1 178 ? 34.340 34.036 75.153 1.00 33.88 179 LEU D O 1
ATOM 11636 N N . ALA D 1 179 ? 35.399 35.376 73.678 1.00 33.99 180 ALA D N 1
ATOM 11637 C CA . ALA D 1 179 ? 36.686 35.261 74.348 1.00 34.59 180 ALA D CA 1
ATOM 11638 C C . ALA D 1 179 ? 36.630 35.892 75.733 1.00 34.47 180 ALA D C 1
ATOM 11639 O O . ALA D 1 179 ? 35.831 36.793 76.001 1.00 33.31 180 ALA D O 1
ATOM 11641 N N . SER D 1 180 ? 37.490 35.400 76.625 1.00 36.61 181 SER D N 1
ATOM 11642 C CA . SER D 1 180 ? 37.524 35.915 77.989 1.00 37.10 181 SER D CA 1
ATOM 11643 C C . SER D 1 180 ? 38.385 37.170 78.090 1.00 38.38 181 SER D C 1
ATOM 11644 O O . SER D 1 180 ? 37.965 38.176 78.672 1.00 39.04 181 SER D O 1
ATOM 11647 N N . GLN D 1 181 ? 39.584 37.134 77.515 1.00 37.80 182 GLN D N 1
ATOM 11648 C CA . GLN D 1 181 ? 40.551 38.217 77.632 1.00 34.14 182 GLN D CA 1
ATOM 11649 C C . GLN D 1 181 ? 40.961 38.676 76.240 1.00 34.36 182 GLN D C 1
ATOM 11650 O O . GLN D 1 181 ? 41.401 37.863 75.422 1.00 37.26 182 GLN D O 1
ATOM 11656 N N . VAL D 1 182 ? 40.824 39.975 75.977 1.00 33.97 183 VAL D N 1
ATOM 11657 C CA . VAL D 1 182 ? 41.141 40.570 74.681 1.00 29.30 183 VAL D CA 1
ATOM 11658 C C . VAL D 1 182 ? 42.162 41.680 74.907 1.00 27.80 183 VAL D C 1
ATOM 11659 O O . VAL D 1 182 ? 41.884 42.648 75.626 1.00 29.40 183 VAL D O 1
ATOM 11663 N N . GLN D 1 183 ? 43.340 41.535 74.294 1.00 28.33 184 GLN D N 1
ATOM 11664 C CA . GLN D 1 183 ? 44.425 42.491 74.481 1.00 30.12 184 GLN D CA 1
ATOM 11665 C C . GLN D 1 183 ? 44.028 43.889 74.024 1.00 35.11 184 GLN D C 1
ATOM 11666 O O . GLN D 1 183 ? 43.410 44.072 72.969 1.00 37.30 184 GLN D O 1
ATOM 11672 N N . GLY D 1 184 ? 44.366 44.881 74.848 1.00 36.52 185 GLY D N 1
ATOM 11673 C CA . GLY D 1 184 ? 44.056 46.250 74.499 1.00 36.48 185 GLY D CA 1
ATOM 11674 C C . GLY D 1 184 ? 42.607 46.636 74.691 1.00 36.00 185 GLY D C 1
ATOM 11675 O O . GLY D 1 184 ? 42.270 47.808 74.477 1.00 35.71 185 GLY D O 1
ATOM 11676 N N . VAL D 1 185 ? 41.740 45.710 75.114 1.00 36.09 186 VAL D N 1
ATOM 11677 C CA . VAL D 1 185 ? 40.332 46.018 75.344 1.00 35.80 186 VAL D CA 1
ATOM 11678 C C . VAL D 1 185 ? 39.956 45.817 76.813 1.00 39.38 186 VAL D C 1
ATOM 11679 O O . VAL D 1 185 ? 39.548 46.780 77.473 1.00 44.27 186 VAL D O 1
ATOM 11683 N N . ASN D 1 186 ? 40.107 44.592 77.356 1.00 37.20 187 ASN D N 1
ATOM 11684 C CA . ASN D 1 186 ? 39.858 44.364 78.783 1.00 37.40 187 ASN D CA 1
ATOM 11685 C C . ASN D 1 186 ? 41.064 43.800 79.528 1.00 37.64 187 ASN D C 1
ATOM 11686 O O . ASN D 1 186 ? 41.015 43.680 80.758 1.00 35.95 187 ASN D O 1
ATOM 11691 N N . TYR D 1 187 ? 42.159 43.485 78.830 1.00 38.15 188 TYR D N 1
ATOM 11692 C CA . TYR D 1 187 ? 43.399 43.051 79.463 1.00 36.59 188 TYR D CA 1
ATOM 11693 C C . TYR D 1 187 ? 44.559 43.744 78.759 1.00 35.44 188 TYR D C 1
ATOM 11694 O O . TYR D 1 187 ? 44.498 44.032 77.553 1.00 35.10 188 TYR D O 1
ATOM 11703 N N . ASN D 1 188 ? 45.632 43.970 79.511 1.00 35.74 189 ASN D N 1
ATOM 11704 C CA . ASN D 1 188 ? 46.868 44.540 78.990 1.00 35.59 189 ASN D CA 1
ATOM 11705 C C . ASN D 1 188 ? 47.941 43.526 79.361 1.00 36.91 189 ASN D C 1
ATOM 11706 O O . ASN D 1 188 ? 48.502 43.563 80.464 1.00 41.09 189 ASN D O 1
ATOM 11711 N N . GLY D 1 189 ? 48.223 42.622 78.433 1.00 36.40 190 GLY D N 1
ATOM 11712 C CA . GLY D 1 189 ? 49.059 41.487 78.746 1.00 36.32 190 GLY D CA 1
ATOM 11713 C C . GLY D 1 189 ? 48.305 40.532 79.648 1.00 39.43 190 GLY D C 1
ATOM 11714 O O . GLY D 1 189 ? 47.231 40.038 79.290 1.00 39.75 190 GLY D O 1
ATOM 11715 N N . SER D 1 190 ? 48.859 40.275 80.830 1.00 42.28 191 SER D N 1
ATOM 11716 C CA . SER D 1 190 ? 48.214 39.426 81.818 1.00 47.45 191 SER D CA 1
ATOM 11717 C C . SER D 1 190 ? 47.447 40.207 82.877 1.00 52.70 191 SER D C 1
ATOM 11718 O O . SER D 1 190 ? 46.759 39.590 83.696 1.00 55.33 191 SER D O 1
ATOM 11721 N N . SER D 1 191 ? 47.542 41.533 82.881 1.00 54.02 192 SER D N 1
ATOM 11722 C CA . SER D 1 191 ? 46.903 42.365 83.891 1.00 50.26 192 SER D CA 1
ATOM 11723 C C . SER D 1 191 ? 45.599 42.931 83.342 1.00 44.61 192 SER D C 1
ATOM 11724 O O . SER D 1 191 ? 45.571 43.475 82.234 1.00 43.38 192 SER D O 1
ATOM 11727 N N . ALA D 1 192 ? 44.527 42.803 84.119 1.00 44.00 193 ALA D N 1
ATOM 11728 C CA . ALA D 1 192 ? 43.231 43.300 83.683 1.00 43.76 193 ALA D CA 1
ATOM 11729 C C . ALA D 1 192 ? 43.192 44.823 83.731 1.00 45.48 193 ALA D C 1
ATOM 11730 O O . ALA D 1 192 ? 43.738 45.449 84.645 1.00 47.19 193 ALA D O 1
ATOM 11732 N N . ILE D 1 193 ? 42.541 45.416 82.735 1.00 45.77 194 ILE D N 1
ATOM 11733 C CA . ILE D 1 193 ? 42.357 46.863 82.680 1.00 44.18 194 ILE D CA 1
ATOM 11734 C C . ILE D 1 193 ? 41.135 47.235 83.510 1.00 45.82 194 ILE D C 1
ATOM 11735 O O . ILE D 1 193 ? 40.018 46.790 83.224 1.00 45.14 194 ILE D O 1
ATOM 11740 N N . ALA D 1 194 ? 41.346 48.051 84.541 1.00 47.96 195 ALA D N 1
ATOM 11741 C CA . ALA D 1 194 ? 40.261 48.433 85.434 1.00 50.87 195 ALA D CA 1
ATOM 11742 C C . ALA D 1 194 ? 39.207 49.248 84.694 1.00 51.61 195 ALA D C 1
ATOM 11743 O O . ALA D 1 194 ? 39.524 50.090 83.850 1.00 52.32 195 ALA D O 1
ATOM 11745 N N . GLY D 1 195 ? 37.941 48.985 85.014 1.00 53.22 196 GLY D N 1
ATOM 11746 C CA . GLY D 1 195 ? 36.837 49.697 84.406 1.00 54.81 196 GLY D CA 1
ATOM 11747 C C . GLY D 1 195 ? 36.509 49.295 82.987 1.00 54.15 196 GLY D C 1
ATOM 11748 O O . GLY D 1 195 ? 35.762 50.017 82.316 1.00 54.74 196 GLY D O 1
ATOM 11749 N N . ALA D 1 196 ? 37.037 48.170 82.510 1.00 50.27 197 ALA D N 1
ATOM 11750 C CA . ALA D 1 196 ? 36.769 47.736 81.145 1.00 44.89 197 ALA D CA 1
ATOM 11751 C C . ALA D 1 196 ? 35.289 47.427 80.964 1.00 42.13 197 ALA D C 1
ATOM 11752 O O . ALA D 1 196 ? 34.678 46.740 81.788 1.00 43.15 197 ALA D O 1
ATOM 11754 N N . ALA D 1 197 ? 34.717 47.933 79.877 1.00 39.28 198 ALA D N 1
ATOM 11755 C CA . ALA D 1 197 ? 33.295 47.768 79.622 1.00 40.62 198 ALA D CA 1
ATOM 11756 C C . ALA D 1 197 ? 33.018 46.435 78.943 1.00 40.11 198 ALA D C 1
ATOM 11757 O O . ALA D 1 197 ? 33.819 45.951 78.139 1.00 42.85 198 ALA D O 1
ATOM 11759 N N . GLN D 1 198 ? 31.880 45.837 79.282 1.00 38.82 199 GLN D N 1
ATOM 11760 C CA . GLN D 1 198 ? 31.466 44.609 78.629 1.00 38.08 199 GLN D CA 1
ATOM 11761 C C . GLN D 1 198 ? 31.045 44.899 77.190 1.00 36.92 199 GLN D C 1
ATOM 11762 O O . GLN D 1 198 ? 30.524 45.977 76.892 1.00 36.57 199 GLN D O 1
ATOM 11768 N N . PRO D 1 199 ? 31.270 43.960 76.275 1.00 35.25 200 PRO D N 1
ATOM 11769 C CA . PRO D 1 199 ? 30.876 44.193 74.884 1.00 31.37 200 PRO D CA 1
ATOM 11770 C C . PRO D 1 199 ? 29.373 44.075 74.707 1.00 31.30 200 PRO D C 1
ATOM 11771 O O . PRO D 1 199 ? 28.690 43.354 75.437 1.00 33.06 200 PRO D O 1
ATOM 11775 N N . THR D 1 200 ? 28.858 44.801 73.721 1.00 31.13 201 THR D N 1
ATOM 11776 C CA . THR D 1 200 ? 27.484 44.652 73.267 1.00 33.31 201 THR D CA 1
ATOM 11777 C C . THR D 1 200 ? 27.497 44.016 71.884 1.00 35.87 201 THR D C 1
ATOM 11778 O O . THR D 1 200 ? 28.339 44.352 71.044 1.00 36.77 201 THR D O 1
ATOM 11782 N N . MET D 1 201 ? 26.567 43.095 71.653 1.00 35.79 202 MET D N 1
ATOM 11783 C CA . MET D 1 201 ? 26.588 42.245 70.473 1.00 33.96 202 MET D CA 1
ATOM 11784 C C . MET D 1 201 ? 25.234 42.269 69.781 1.00 32.60 202 MET D C 1
ATOM 11785 O O . MET D 1 201 ? 24.189 42.375 70.427 1.00 36.04 202 MET D O 1
ATOM 11790 N N . SER D 1 202 ? 25.268 42.180 68.454 1.00 29.85 203 SER D N 1
ATOM 11791 C CA . SER D 1 202 ? 24.060 42.010 67.663 1.00 30.00 203 SER D CA 1
ATOM 11792 C C . SER D 1 202 ? 24.399 41.207 66.416 1.00 26.92 203 SER D C 1
ATOM 11793 O O . SER D 1 202 ? 25.497 41.322 65.864 1.00 29.22 203 SER D O 1
ATOM 11796 N N . VAL D 1 203 ? 23.446 40.385 65.984 1.00 27.72 204 VAL D N 1
ATOM 11797 C CA . VAL D 1 203 ? 23.608 39.514 64.827 1.00 26.16 204 VAL D CA 1
ATOM 11798 C C . VAL D 1 203 ? 22.609 39.943 63.763 1.00 27.81 204 VAL D C 1
ATOM 11799 O O . VAL D 1 203 ? 21.418 40.105 64.053 1.00 30.80 204 VAL D O 1
ATOM 11803 N N . TRP D 1 204 ? 23.094 40.129 62.539 1.00 28.81 205 TRP D N 1
ATOM 11804 C CA . TRP D 1 204 ? 22.271 40.551 61.414 1.00 26.82 205 TRP D CA 1
ATOM 11805 C C . TRP D 1 204 ? 22.398 39.534 60.290 1.00 25.56 205 TRP D C 1
ATOM 11806 O O . TRP D 1 204 ? 23.510 39.119 59.948 1.00 25.98 205 TRP D O 1
ATOM 11817 N N . VAL D 1 205 ? 21.261 39.129 59.730 1.00 28.43 206 VAL D N 1
ATOM 11818 C CA . VAL D 1 205 ? 21.202 38.130 58.669 1.00 26.03 206 VAL D CA 1
ATOM 11819 C C . VAL D 1 205 ? 20.543 38.762 57.450 1.00 29.31 206 VAL D C 1
ATOM 11820 O O . VAL D 1 205 ? 19.499 39.412 57.570 1.00 31.45 206 VAL D O 1
ATOM 11824 N N . ASP D 1 206 ? 21.155 38.572 56.283 1.00 33.05 207 ASP D N 1
ATOM 11825 C CA . ASP D 1 206 ? 20.614 39.072 55.025 1.00 33.94 207 ASP D CA 1
ATOM 11826 C C . ASP D 1 206 ? 19.704 38.013 54.414 1.00 31.07 207 ASP D C 1
ATOM 11827 O O . ASP D 1 206 ? 20.155 36.907 54.097 1.00 30.77 207 ASP D O 1
ATOM 11832 N N . TYR D 1 207 ? 18.431 38.353 54.246 1.00 27.55 208 TYR D N 1
ATOM 11833 C CA . TYR D 1 207 ? 17.437 37.433 53.715 1.00 25.50 208 TYR D CA 1
ATOM 11834 C C . TYR D 1 207 ? 17.173 37.714 52.242 1.00 26.20 208 TYR D C 1
ATOM 11835 O O . TYR D 1 207 ? 17.241 38.858 51.785 1.00 30.33 208 TYR D O 1
ATOM 11844 N N . ILE D 1 208 ? 16.864 36.654 51.502 1.00 26.27 209 ILE D N 1
ATOM 11845 C CA . ILE D 1 208 ? 16.500 36.745 50.094 1.00 25.94 209 ILE D CA 1
ATOM 11846 C C . ILE D 1 208 ? 15.011 36.455 49.983 1.00 27.28 209 ILE D C 1
ATOM 11847 O O . ILE D 1 208 ? 14.541 35.405 50.439 1.00 31.35 209 ILE D O 1
ATOM 11852 N N . PHE D 1 209 ? 14.268 37.381 49.385 1.00 29.12 210 PHE D N 1
ATOM 11853 C CA . PHE D 1 209 ? 12.845 37.202 49.131 1.00 28.18 210 PHE D CA 1
ATOM 11854 C C . PHE D 1 209 ? 12.654 36.840 47.665 1.00 27.52 210 PHE D C 1
ATOM 11855 O O . PHE D 1 209 ? 13.043 37.604 46.776 1.00 27.86 210 PHE D O 1
ATOM 11863 N N . LEU D 1 210 ? 12.061 35.680 47.418 1.00 32.85 211 LEU D N 1
ATOM 11864 C CA . LEU D 1 210 ? 11.902 35.146 46.076 1.00 33.81 211 LEU D CA 1
ATOM 11865 C C . LEU D 1 210 ? 10.474 35.345 45.588 1.00 34.83 211 LEU D C 1
ATOM 11866 O O . LEU D 1 210 ? 9.538 35.504 46.376 1.00 34.23 211 LEU D O 1
ATOM 11871 N N . ASP D 1 211 ? 10.317 35.330 44.267 1.00 42.44 212 ASP D N 1
ATOM 11872 C CA . ASP D 1 211 ? 8.990 35.421 43.685 1.00 53.39 212 ASP D CA 1
ATOM 11873 C C . ASP D 1 211 ? 8.260 34.092 43.863 1.00 62.40 212 ASP D C 1
ATOM 11874 O O . ASP D 1 211 ? 8.851 33.074 44.228 1.00 64.25 212 ASP D O 1
ATOM 11879 N N . THR D 1 212 ? 6.954 34.113 43.589 1.00 69.91 213 THR D N 1
ATOM 11880 C CA . THR D 1 212 ? 6.102 32.974 43.924 1.00 74.22 213 THR D CA 1
ATOM 11881 C C . THR D 1 212 ? 6.581 31.708 43.224 1.00 72.70 213 THR D C 1
ATOM 11882 O O . THR D 1 212 ? 6.625 30.629 43.825 1.00 71.36 213 THR D O 1
ATOM 11886 N N . GLN D 1 213 ? 6.950 31.828 41.948 1.00 72.97 214 GLN D N 1
ATOM 11887 C CA . GLN D 1 213 ? 7.316 30.658 41.156 1.00 73.38 214 GLN D CA 1
ATOM 11888 C C . GLN D 1 213 ? 8.549 29.974 41.728 1.00 68.17 214 GLN D C 1
ATOM 11889 O O . GLN D 1 213 ? 8.535 28.769 42.007 1.00 70.85 214 GLN D O 1
ATOM 11895 N N . GLU D 1 214 ? 9.633 30.728 41.908 1.00 59.99 215 GLU D N 1
ATOM 11896 C CA . GLU D 1 214 ? 10.840 30.144 42.479 1.00 54.24 215 GLU D CA 1
ATOM 11897 C C . GLU D 1 214 ? 10.648 29.802 43.952 1.00 50.54 215 GLU D C 1
ATOM 11898 O O . GLU D 1 214 ? 11.332 28.917 44.479 1.00 50.46 215 GLU D O 1
ATOM 11904 N N . ARG D 1 215 ? 9.731 30.497 44.631 1.00 47.25 216 ARG D N 1
ATOM 11905 C CA . ARG D 1 215 ? 9.426 30.172 46.019 1.00 44.67 216 ARG D CA 1
ATOM 11906 C C . ARG D 1 215 ? 8.777 28.798 46.119 1.00 46.69 216 ARG D C 1
ATOM 11907 O O . ARG D 1 215 ? 9.027 28.054 47.074 1.00 48.51 216 ARG D O 1
ATOM 11915 N N . THR D 1 216 ? 7.935 28.449 45.144 1.00 48.90 217 THR D N 1
ATOM 11916 C CA . THR D 1 216 ? 7.290 27.140 45.157 1.00 52.45 217 THR D CA 1
ATOM 11917 C C . THR D 1 216 ? 8.278 26.020 44.853 1.00 51.11 217 THR D C 1
ATOM 11918 O O . THR D 1 216 ? 8.180 24.927 45.422 1.00 51.45 217 THR D O 1
ATOM 11922 N N . ARG D 1 217 ? 9.240 26.271 43.963 1.00 51.10 218 ARG D N 1
ATOM 11923 C CA . ARG D 1 217 ? 10.178 25.218 43.588 1.00 51.27 218 ARG D CA 1
ATOM 11924 C C . ARG D 1 217 ? 11.163 24.916 44.711 1.00 46.02 218 ARG D C 1
ATOM 11925 O O . ARG D 1 217 ? 11.514 23.753 44.938 1.00 44.79 218 ARG D O 1
ATOM 11933 N N . PHE D 1 218 ? 11.616 25.944 45.431 1.00 44.61 219 PHE D N 1
ATOM 11934 C CA . PHE D 1 218 ? 12.532 25.704 46.540 1.00 45.30 219 PHE D CA 1
ATOM 11935 C C . PHE D 1 218 ? 11.870 24.875 47.631 1.00 45.29 219 PHE D C 1
ATOM 11936 O O . PHE D 1 218 ? 12.547 24.114 48.332 1.00 46.49 219 PHE D O 1
ATOM 11944 N N . ALA D 1 219 ? 10.554 24.995 47.780 1.00 44.26 220 ALA D N 1
ATOM 11945 C CA . ALA D 1 219 ? 9.829 24.282 48.821 1.00 45.27 220 ALA D CA 1
ATOM 11946 C C . ALA D 1 219 ? 9.391 22.881 48.406 1.00 46.80 220 ALA D C 1
ATOM 11947 O O . ALA D 1 219 ? 8.983 22.100 49.272 1.00 51.79 220 ALA D O 1
ATOM 11949 N N . GLN D 1 220 ? 9.466 22.537 47.121 1.00 44.21 221 GLN D N 1
ATOM 11950 C CA . GLN D 1 220 ? 8.935 21.267 46.636 1.00 41.18 221 GLN D CA 1
ATOM 11951 C C . GLN D 1 220 ? 9.995 20.285 46.160 1.00 39.68 221 GLN D C 1
ATOM 11952 O O . GLN D 1 220 ? 9.882 19.090 46.440 1.00 41.09 221 GLN D O 1
ATOM 11958 N N . LEU D 1 221 ? 11.028 20.741 45.456 1.00 37.29 222 LEU D N 1
ATOM 11959 C CA . LEU D 1 221 ? 11.966 19.758 44.935 1.00 37.47 222 LEU D CA 1
ATOM 11960 C C . LEU D 1 221 ? 13.128 19.550 45.893 1.00 36.88 222 LEU D C 1
ATOM 11961 O O . LEU D 1 221 ? 13.452 20.425 46.703 1.00 36.38 222 LEU D O 1
ATOM 11966 N N . PRO D 1 222 ? 13.806 18.446 45.771 1.00 35.61 223 PRO D N 1
ATOM 11967 C CA . PRO D 1 222 ? 14.953 18.166 46.616 1.00 33.27 223 PRO D CA 1
ATOM 11968 C C . PRO D 1 222 ? 16.149 19.006 46.146 1.00 31.12 223 PRO D C 1
ATOM 11969 O O . PRO D 1 222 ? 16.290 19.223 44.942 1.00 33.33 223 PRO D O 1
ATOM 11973 N N . HIS D 1 223 ? 17.021 19.387 47.037 1.00 32.27 224 HIS D N 1
ATOM 11974 C CA . HIS D 1 223 ? 18.178 20.209 46.735 1.00 32.27 224 HIS D CA 1
ATOM 11975 C C . HIS D 1 223 ? 19.440 19.485 47.173 1.00 34.28 224 HIS D C 1
ATOM 11976 O O . HIS D 1 223 ? 19.448 18.768 48.178 1.00 35.76 224 HIS D O 1
ATOM 11983 N N . GLU D 1 224 ? 20.509 19.677 46.406 1.00 35.30 225 GLU D N 1
ATOM 11984 C CA . GLU D 1 224 ? 21.827 19.163 46.754 1.00 37.95 225 GLU D CA 1
ATOM 11985 C C . GLU D 1 224 ? 22.827 20.297 46.605 1.00 33.73 225 GLU D C 1
ATOM 11986 O O . GLU D 1 224 ? 23.001 20.833 45.506 1.00 37.13 225 GLU D O 1
ATOM 11992 N N . TYR D 1 225 ? 23.476 20.660 47.706 1.00 29.39 226 TYR D N 1
ATOM 11993 C CA . TYR D 1 225 ? 24.455 21.737 47.729 1.00 27.57 226 TYR D CA 1
ATOM 11994 C C . TYR D 1 225 ? 25.833 21.156 47.997 1.00 26.18 226 TYR D C 1
ATOM 11995 O O . TYR D 1 225 ? 26.014 20.393 48.950 1.00 26.78 226 TYR D O 1
ATOM 12004 N N . LEU D 1 226 ? 26.798 21.523 47.160 1.00 27.53 227 LEU D N 1
ATOM 12005 C CA . LEU D 1 226 ? 28.194 21.158 47.378 1.00 29.17 227 LEU D CA 1
ATOM 12006 C C . LEU D 1 226 ? 28.808 22.240 48.255 1.00 29.26 227 LEU D C 1
ATOM 12007 O O . LEU D 1 226 ? 29.105 23.342 47.787 1.00 29.04 227 LEU D O 1
ATOM 12012 N N . ILE D 1 227 ? 28.998 21.926 49.531 1.00 28.01 228 ILE D N 1
ATOM 12013 C CA . ILE D 1 227 ? 29.414 22.906 50.519 1.00 30.19 228 ILE D CA 1
ATOM 12014 C C . ILE D 1 227 ? 30.853 22.620 50.933 1.00 30.93 228 ILE D C 1
ATOM 12015 O O . ILE D 1 227 ? 31.435 21.593 50.586 1.00 35.15 228 ILE D O 1
ATOM 12020 N N . GLU D 1 228 ? 31.424 23.550 51.691 1.00 29.70 229 GLU D N 1
ATOM 12021 C CA . GLU D 1 228 ? 32.751 23.396 52.259 1.00 27.35 229 GLU D CA 1
ATOM 12022 C C . GLU D 1 228 ? 32.659 23.411 53.777 1.00 24.70 229 GLU D C 1
ATOM 12023 O O . GLU D 1 228 ? 31.780 24.055 54.357 1.00 25.21 229 GLU D O 1
ATOM 12029 N N . GLN D 1 229 ? 33.574 22.689 54.413 1.00 26.00 230 GLN D N 1
ATOM 12030 C CA . GLN D 1 229 ? 33.641 22.609 55.861 1.00 25.28 230 GLN D CA 1
ATOM 12031 C C . GLN D 1 229 ? 35.073 22.855 56.309 1.00 28.43 230 GLN D C 1
ATOM 12032 O O . GLN D 1 229 ? 36.024 22.679 55.544 1.00 33.96 230 GLN D O 1
ATOM 12038 N N . LEU D 1 230 ? 35.217 23.264 57.563 1.00 29.52 231 LEU D N 1
ATOM 12039 C CA . LEU D 1 230 ? 36.524 23.424 58.178 1.00 28.41 231 LEU D CA 1
ATOM 12040 C C . LEU D 1 230 ? 36.789 22.261 59.123 1.00 28.54 231 LEU D C 1
ATOM 12041 O O . LEU D 1 230 ? 35.899 21.830 59.861 1.00 29.31 231 LEU D O 1
ATOM 12046 N N . GLN D 1 231 ? 38.014 21.748 59.085 1.00 28.37 232 GLN D N 1
ATOM 12047 C CA . GLN D 1 231 ? 38.447 20.684 59.976 1.00 30.07 232 GLN D CA 1
ATOM 12048 C C . GLN D 1 231 ? 39.569 21.202 60.862 1.00 34.72 232 GLN D C 1
ATOM 12049 O O . GLN D 1 231 ? 40.524 21.814 60.371 1.00 34.19 232 GLN D O 1
ATOM 12055 N N . PHE D 1 232 ? 39.447 20.951 62.161 1.00 36.07 233 PHE D N 1
ATOM 12056 C CA . PHE D 1 232 ? 40.455 21.364 63.133 1.00 36.08 233 PHE D CA 1
ATOM 12057 C C . PHE D 1 232 ? 40.283 20.497 64.366 1.00 38.49 233 PHE D C 1
ATOM 12058 O O . PHE D 1 232 ? 39.231 20.545 65.013 1.00 42.64 233 PHE D O 1
ATOM 12066 N N . THR D 1 233 ? 41.301 19.703 64.688 1.00 39.55 234 THR D N 1
ATOM 12067 C CA . THR D 1 233 ? 41.232 18.746 65.782 1.00 44.82 234 THR D CA 1
ATOM 12068 C C . THR D 1 233 ? 41.884 19.259 67.059 1.00 49.36 234 THR D C 1
ATOM 12069 O O . THR D 1 233 ? 42.063 18.486 68.005 1.00 53.00 234 THR D O 1
ATOM 12073 N N . GLY D 1 234 ? 42.241 20.532 67.108 1.00 45.44 235 GLY D N 1
ATOM 12074 C CA . GLY D 1 234 ? 42.913 21.092 68.258 1.00 40.49 235 GLY D CA 1
ATOM 12075 C C . GLY D 1 234 ? 44.378 21.380 67.969 1.00 37.09 235 GLY D C 1
ATOM 12076 O O . GLY D 1 234 ? 44.972 20.874 67.013 1.00 38.34 235 GLY D O 1
ATOM 12077 N N . SER D 1 235 ? 44.962 22.215 68.821 1.00 34.75 236 SER D N 1
ATOM 12078 C CA . SER D 1 235 ? 46.356 22.591 68.649 1.00 36.17 236 SER D CA 1
ATOM 12079 C C . SER D 1 235 ? 47.274 21.421 68.981 1.00 37.79 236 SER D C 1
ATOM 12080 O O . SER D 1 235 ? 47.018 20.652 69.911 1.00 39.31 236 SER D O 1
ATOM 12083 N N . GLU D 1 236 ? 48.390 21.373 68.260 1.00 37.60 237 GLU D N 1
ATOM 12084 C CA . GLU D 1 236 ? 49.434 20.383 68.470 1.00 37.28 237 GLU D CA 1
ATOM 12085 C C . GLU D 1 236 ? 50.564 21.096 69.214 1.00 33.66 237 GLU D C 1
ATOM 12086 O O . GLU D 1 236 ? 50.694 22.318 69.134 1.00 36.75 237 GLU D O 1
ATOM 12092 N N . THR D 1 237 ? 51.381 20.336 69.934 1.00 32.72 238 THR D N 1
ATOM 12093 C CA . THR D 1 237 ? 52.479 20.900 70.711 1.00 33.79 238 THR D CA 1
ATOM 12094 C C . THR D 1 237 ? 53.741 20.868 69.858 1.00 32.94 238 THR D C 1
ATOM 12095 O O . THR D 1 237 ? 54.316 19.800 69.628 1.00 36.97 238 THR D O 1
ATOM 12099 N N . ALA D 1 238 ? 54.170 22.039 69.395 1.00 30.20 239 ALA D N 1
ATOM 12100 C CA . ALA D 1 238 ? 55.421 22.152 68.663 1.00 31.41 239 ALA D CA 1
ATOM 12101 C C . ALA D 1 238 ? 56.591 22.233 69.633 1.00 34.70 239 ALA D C 1
ATOM 12102 O O . ALA D 1 238 ? 56.476 22.783 70.732 1.00 40.73 239 ALA D O 1
ATOM 12104 N N . THR D 1 239 ? 57.728 21.699 69.204 1.00 33.65 240 THR D N 1
ATOM 12105 C CA . THR D 1 239 ? 58.916 21.664 70.040 1.00 37.87 240 THR D CA 1
ATOM 12106 C C . THR D 1 239 ? 60.178 22.226 69.392 1.00 39.05 240 THR D C 1
ATOM 12107 O O . THR D 1 239 ? 61.150 21.505 69.200 1.00 41.23 240 THR D O 1
ATOM 12111 N N . PRO D 1 240 ? 60.169 23.519 69.057 1.00 35.58 241 PRO D N 1
ATOM 12112 C CA . PRO D 1 240 ? 61.360 24.133 68.466 1.00 36.91 241 PRO D CA 1
ATOM 12113 C C . PRO D 1 240 ? 62.465 24.200 69.509 1.00 40.35 241 PRO D C 1
ATOM 12114 O O . PRO D 1 240 ? 62.165 24.407 70.681 1.00 41.24 241 PRO D O 1
ATOM 12118 N N . SER D 1 241 ? 63.716 24.034 69.091 1.00 44.16 242 SER D N 1
ATOM 12119 C CA . SER D 1 241 ? 64.842 24.071 70.016 1.00 45.48 242 SER D CA 1
ATOM 12120 C C . SER D 1 241 ? 65.864 25.145 69.665 1.00 47.15 242 SER D C 1
ATOM 12121 O O . SER D 1 241 ? 65.918 25.615 68.535 1.00 45.68 242 SER D O 1
ATOM 12124 N N . ALA D 1 242 ? 66.690 25.507 70.641 1.00 51.58 243 ALA D N 1
ATOM 12125 C CA . ALA D 1 242 ? 67.695 26.544 70.462 1.00 54.52 243 ALA D CA 1
ATOM 12126 C C . ALA D 1 242 ? 69.102 25.993 70.258 1.00 56.78 243 ALA D C 1
ATOM 12127 O O . ALA D 1 242 ? 70.023 26.776 69.999 1.00 55.85 243 ALA D O 1
ATOM 12129 N N . THR D 1 243 ? 69.292 24.677 70.368 1.00 56.79 244 THR D N 1
ATOM 12130 C CA . THR D 1 243 ? 70.610 24.070 70.246 1.00 57.61 244 THR D CA 1
ATOM 12131 C C . THR D 1 243 ? 70.757 23.160 69.038 1.00 57.44 244 THR D C 1
ATOM 12132 O O . THR D 1 243 ? 71.891 22.898 68.623 1.00 60.41 244 THR D O 1
ATOM 12136 N N . THR D 1 244 ? 69.658 22.675 68.468 1.00 55.19 245 THR D N 1
ATOM 12137 C CA . THR D 1 244 ? 69.703 21.817 67.294 1.00 55.48 245 THR D CA 1
ATOM 12138 C C . THR D 1 244 ? 68.428 22.037 66.489 1.00 51.18 245 THR D C 1
ATOM 12139 O O . THR D 1 244 ? 67.566 22.840 66.860 1.00 50.97 245 THR D O 1
ATOM 12143 N N . GLN D 1 245 ? 68.310 21.315 65.379 1.00 47.71 246 GLN D N 1
ATOM 12144 C CA . GLN D 1 245 ? 67.119 21.364 64.535 1.00 43.36 246 GLN D CA 1
ATOM 12145 C C . GLN D 1 245 ? 66.221 20.205 64.945 1.00 40.80 246 GLN D C 1
ATOM 12146 O O . GLN D 1 245 ? 66.486 19.048 64.608 1.00 39.94 246 GLN D O 1
ATOM 12152 N N . ALA D 1 246 ? 65.157 20.517 65.676 1.00 38.33 247 ALA D N 1
ATOM 12153 C CA . ALA D 1 246 ? 64.218 19.492 66.090 1.00 38.09 247 ALA D CA 1
ATOM 12154 C C . ALA D 1 246 ? 63.324 19.089 64.923 1.00 39.06 247 ALA D C 1
ATOM 12155 O O . ALA D 1 246 ? 63.167 19.819 63.941 1.00 37.48 247 ALA D O 1
ATOM 12157 N N . SER D 1 247 ? 62.740 17.900 65.039 1.00 40.26 248 SER D N 1
ATOM 12158 C CA . SER D 1 247 ? 61.854 17.371 64.016 1.00 40.30 248 SER D CA 1
ATOM 12159 C C . SER D 1 247 ? 60.638 16.743 64.678 1.00 38.78 248 SER D C 1
ATOM 12160 O O . SER D 1 247 ? 60.692 16.316 65.834 1.00 37.34 248 SER D O 1
ATOM 12163 N N . GLN D 1 248 ? 59.538 16.696 63.930 1.00 37.04 249 GLN D N 1
ATOM 12164 C CA . GLN D 1 248 ? 58.299 16.115 64.422 1.00 38.80 249 GLN D CA 1
ATOM 12165 C C . GLN D 1 248 ? 57.574 15.425 63.277 1.00 42.86 249 GLN D C 1
ATOM 12166 O O . GLN D 1 248 ? 57.788 15.733 62.102 1.00 46.95 249 GLN D O 1
ATOM 12172 N N . ASN D 1 249 ? 56.717 14.475 63.643 1.00 40.70 250 ASN D N 1
ATOM 12173 C CA . ASN D 1 249 ? 55.810 13.810 62.709 1.00 40.85 250 ASN D CA 1
ATOM 12174 C C . ASN D 1 249 ? 54.414 13.882 63.322 1.00 40.87 250 ASN D C 1
ATOM 12175 O O . ASN D 1 249 ? 54.105 13.138 64.257 1.00 42.88 250 ASN D O 1
ATOM 12180 N N . ILE D 1 250 ? 53.575 14.775 62.805 1.00 37.41 251 ILE D N 1
ATOM 12181 C CA . ILE D 1 250 ? 52.226 14.977 63.321 1.00 38.17 251 ILE D CA 1
ATOM 12182 C C . ILE D 1 250 ? 51.266 14.133 62.494 1.00 39.27 251 ILE D C 1
ATOM 12183 O O . ILE D 1 250 ? 51.111 14.354 61.287 1.00 40.02 251 ILE D O 1
ATOM 12188 N N . ARG D 1 251 ? 50.621 13.168 63.144 1.00 40.96 252 ARG D N 1
ATOM 12189 C CA . ARG D 1 251 ? 49.644 12.308 62.485 1.00 41.72 252 ARG D CA 1
ATOM 12190 C C . ARG D 1 251 ? 48.359 13.096 62.259 1.00 43.18 252 ARG D C 1
ATOM 12191 O O . ARG D 1 251 ? 47.692 13.496 63.218 1.00 47.58 252 ARG D O 1
ATOM 12199 N N . LEU D 1 252 ? 48.015 13.330 60.995 1.00 41.05 253 LEU D N 1
ATOM 12200 C CA . LEU D 1 252 ? 46.805 14.067 60.659 1.00 39.48 253 LEU D CA 1
ATOM 12201 C C . LEU D 1 252 ? 45.579 13.169 60.772 1.00 41.71 253 LEU D C 1
ATOM 12202 O O . LEU D 1 252 ? 45.635 11.975 60.467 1.00 44.93 253 LEU D O 1
ATOM 12207 N N . ASN D 1 253 ? 44.464 13.753 61.218 1.00 40.93 254 ASN D N 1
ATOM 12208 C CA . ASN D 1 253 ? 43.196 13.038 61.346 1.00 40.46 254 ASN D CA 1
ATOM 12209 C C . ASN D 1 253 ? 42.108 13.841 60.628 1.00 34.43 254 ASN D C 1
ATOM 12210 O O . ASN D 1 253 ? 41.213 14.411 61.254 1.00 33.50 254 ASN D O 1
ATOM 12215 N N . PHE D 1 254 ? 42.199 13.887 59.305 1.00 35.26 255 PHE D N 1
ATOM 12216 C CA . PHE D 1 254 ? 41.232 14.563 58.453 1.00 33.33 255 PHE D CA 1
ATOM 12217 C C . PHE D 1 254 ? 40.465 13.536 57.630 1.00 34.00 255 PHE D C 1
ATOM 12218 O O . PHE D 1 254 ? 40.846 12.366 57.535 1.00 33.75 255 PHE D O 1
ATOM 12226 N N . ASN D 1 255 ? 39.363 13.988 57.034 1.00 33.66 256 ASN D N 1
ATOM 12227 C CA . ASN D 1 255 ? 38.518 13.140 56.204 1.00 35.14 256 ASN D CA 1
ATOM 12228 C C . ASN D 1 255 ? 38.010 13.957 55.023 1.00 34.13 256 ASN D C 1
ATOM 12229 O O . ASN D 1 255 ? 38.299 15.152 54.899 1.00 35.79 256 ASN D O 1
ATOM 12234 N N . HIS D 1 256 ? 37.258 13.290 54.140 1.00 31.33 257 HIS D N 1
ATOM 12235 C CA . HIS D 1 256 ? 36.552 13.893 53.013 1.00 33.25 257 HIS D CA 1
ATOM 12236 C C . HIS D 1 256 ? 37.514 14.408 51.946 1.00 34.79 257 HIS D C 1
ATOM 12237 O O . HIS D 1 256 ? 38.716 14.553 52.206 1.00 32.25 257 HIS D O 1
ATOM 12244 N N . PRO D 1 257 ? 37.033 14.672 50.730 1.00 33.73 258 PRO D N 1
ATOM 12245 C CA . PRO D 1 257 ? 37.884 15.326 49.725 1.00 30.12 258 PRO D CA 1
ATOM 12246 C C . PRO D 1 257 ? 38.290 16.715 50.193 1.00 30.32 258 PRO D C 1
ATOM 12247 O O . PRO D 1 257 ? 37.450 17.597 50.377 1.00 31.94 258 PRO D O 1
ATOM 12251 N N . THR D 1 258 ? 39.593 16.905 50.382 1.00 30.37 259 THR D N 1
ATOM 12252 C CA . THR D 1 258 ? 40.142 18.108 50.993 1.00 27.02 259 THR D CA 1
ATOM 12253 C C . THR D 1 258 ? 40.799 18.981 49.932 1.00 28.94 259 THR D C 1
ATOM 12254 O O . THR D 1 258 ? 41.568 18.485 49.103 1.00 32.10 259 THR D O 1
ATOM 12258 N N . LYS D 1 259 ? 40.495 20.281 49.966 1.00 28.80 260 LYS D N 1
ATOM 12259 C CA . LYS D 1 259 ? 41.065 21.215 49.001 1.00 26.02 260 LYS D CA 1
ATOM 12260 C C . LYS D 1 259 ? 42.507 21.566 49.344 1.00 29.18 260 LYS D C 1
ATOM 12261 O O . LYS D 1 259 ? 43.374 21.583 48.463 1.00 37.25 260 LYS D O 1
ATOM 12267 N N . TYR D 1 260 ? 42.782 21.857 50.613 1.00 27.43 261 TYR D N 1
ATOM 12268 C CA . TYR D 1 260 ? 44.110 22.310 50.999 1.00 28.04 261 TYR D CA 1
ATOM 12269 C C . TYR D 1 260 ? 44.311 22.099 52.491 1.00 27.02 261 TYR D C 1
ATOM 12270 O O . TYR D 1 260 ? 43.356 21.905 53.248 1.00 25.01 261 TYR D O 1
ATOM 12279 N N . LEU D 1 261 ? 45.575 22.149 52.898 1.00 27.30 262 LEU D N 1
ATOM 12280 C CA . LEU D 1 261 ? 45.967 22.188 54.297 1.00 27.37 262 LEU D CA 1
ATOM 12281 C C . LEU D 1 261 ? 46.636 23.525 54.590 1.00 28.83 262 LEU D C 1
ATOM 12282 O O . LEU D 1 261 ? 47.460 24.003 53.804 1.00 31.36 262 LEU D O 1
ATOM 12287 N N . ALA D 1 262 ? 46.272 24.130 55.717 1.00 26.27 263 ALA D N 1
ATOM 12288 C CA . ALA D 1 262 ? 46.858 25.386 56.158 1.00 25.73 263 ALA D CA 1
ATOM 12289 C C . ALA D 1 262 ? 47.244 25.265 57.623 1.00 29.86 263 ALA D C 1
ATOM 12290 O O . ALA D 1 262 ? 46.467 24.750 58.431 1.00 33.21 263 ALA D O 1
ATOM 12292 N N . TRP D 1 263 ? 48.440 25.738 57.968 1.00 30.72 264 TRP D N 1
ATOM 12293 C CA . TRP D 1 263 ? 48.896 25.606 59.343 1.00 27.01 264 TRP D CA 1
ATOM 12294 C C . TRP D 1 263 ? 49.752 26.801 59.739 1.00 26.91 264 TRP D C 1
ATOM 12295 O O . TRP D 1 263 ? 50.239 27.558 58.895 1.00 26.56 264 TRP D O 1
ATOM 12306 N N . ASN D 1 264 ? 49.913 26.960 61.052 1.00 31.14 265 ASN D N 1
ATOM 12307 C CA . ASN D 1 264 ? 50.742 28.007 61.627 1.00 32.55 265 ASN D CA 1
ATOM 12308 C C . ASN D 1 264 ? 51.278 27.525 62.967 1.00 28.55 265 ASN D C 1
ATOM 12309 O O . ASN D 1 264 ? 50.737 26.600 63.578 1.00 28.86 265 ASN D O 1
ATOM 12314 N N . PHE D 1 265 ? 52.352 28.164 63.417 1.00 28.11 266 PHE D N 1
ATOM 12315 C CA . PHE D 1 265 ? 52.912 27.938 64.744 1.00 29.01 266 PHE D CA 1
ATOM 12316 C C . PHE D 1 265 ? 52.678 29.206 65.554 1.00 33.00 266 PHE D C 1
ATOM 12317 O O . PHE D 1 265 ? 53.269 30.252 65.264 1.00 37.69 266 PHE D O 1
ATOM 12325 N N . ASN D 1 266 ? 51.825 29.112 66.569 1.00 32.17 267 ASN D N 1
ATOM 12326 C CA . ASN D 1 266 ? 51.352 30.271 67.310 1.00 31.22 267 ASN D CA 1
ATOM 12327 C C . ASN D 1 266 ? 51.821 30.216 68.757 1.00 33.58 267 ASN D C 1
ATOM 12328 O O . ASN D 1 266 ? 51.849 29.146 69.372 1.00 36.92 267 ASN D O 1
ATOM 12333 N N . ASN D 1 267 ? 52.201 31.378 69.289 1.00 33.19 268 ASN D N 1
ATOM 12334 C CA . ASN D 1 267 ? 52.452 31.543 70.714 1.00 31.60 268 ASN D CA 1
ATOM 12335 C C . ASN D 1 267 ? 51.119 31.801 71.403 1.00 32.87 268 ASN D C 1
ATOM 12336 O O . ASN D 1 267 ? 50.534 32.879 71.234 1.00 35.38 268 ASN D O 1
ATOM 12341 N N . PRO D 1 268 ? 50.602 30.841 72.174 1.00 32.72 269 PRO D N 1
ATOM 12342 C CA . PRO D 1 268 ? 49.246 30.993 72.728 1.00 34.64 269 PRO D CA 1
ATOM 12343 C C . PRO D 1 268 ? 49.078 32.207 73.624 1.00 37.01 269 PRO D C 1
ATOM 12344 O O . PRO D 1 268 ? 47.938 32.600 73.900 1.00 41.10 269 PRO D O 1
ATOM 12348 N N . THR D 1 269 ? 50.173 32.819 74.081 1.00 35.10 270 THR D N 1
ATOM 12349 C CA . THR D 1 269 ? 50.063 33.988 74.948 1.00 33.28 270 THR D CA 1
ATOM 12350 C C . THR D 1 269 ? 49.505 35.191 74.198 1.00 36.90 270 THR D C 1
ATOM 12351 O O . THR D 1 269 ? 48.702 35.953 74.749 1.00 40.18 270 THR D O 1
ATOM 12355 N N . ASN D 1 270 ? 49.900 35.370 72.940 1.00 36.95 271 ASN D N 1
ATOM 12356 C CA . ASN D 1 270 ? 49.549 36.553 72.163 1.00 34.93 271 ASN D CA 1
ATOM 12357 C C . ASN D 1 270 ? 48.759 36.147 70.928 1.00 32.78 271 ASN D C 1
ATOM 12358 O O . ASN D 1 270 ? 49.169 35.245 70.190 1.00 34.65 271 ASN D O 1
ATOM 12363 N N . TYR D 1 271 ? 47.631 36.819 70.710 1.00 29.16 272 TYR D N 1
ATOM 12364 C CA . TYR D 1 271 ? 46.746 36.480 69.604 1.00 29.03 272 TYR D CA 1
ATOM 12365 C C . TYR D 1 271 ? 47.390 36.828 68.268 1.00 31.78 272 TYR D C 1
ATOM 12366 O O . TYR D 1 271 ? 47.930 37.924 68.092 1.00 33.27 272 TYR D O 1
ATOM 12375 N N . GLY D 1 272 ? 47.322 35.892 67.324 1.00 31.41 273 GLY D N 1
ATOM 12376 C CA . GLY D 1 272 ? 47.848 36.121 65.996 1.00 30.55 273 GLY D CA 1
ATOM 12377 C C . GLY D 1 272 ? 49.353 36.171 65.889 1.00 29.63 273 GLY D C 1
ATOM 12378 O O . GLY D 1 272 ? 49.869 36.495 64.815 1.00 27.50 273 GLY D O 1
ATOM 12379 N N . GLN D 1 273 ? 50.080 35.864 66.961 1.00 30.22 274 GLN D N 1
ATOM 12380 C CA . GLN D 1 273 ? 51.541 35.854 66.917 1.00 28.21 274 GLN D CA 1
ATOM 12381 C C . GLN D 1 273 ? 51.994 34.545 66.288 1.00 30.27 274 GLN D C 1
ATOM 12382 O O . GLN D 1 273 ? 51.981 33.495 66.934 1.00 34.59 274 GLN D O 1
ATOM 12388 N N . TYR D 1 274 ? 52.404 34.606 65.023 1.00 29.62 275 TYR D N 1
ATOM 12389 C CA . TYR D 1 274 ? 52.861 33.433 64.293 1.00 27.70 275 TYR D CA 1
ATOM 12390 C C . TYR D 1 274 ? 54.365 33.412 64.077 1.00 27.51 275 TYR D C 1
ATOM 12391 O O . TYR D 1 274 ? 54.884 32.440 63.518 1.00 27.42 275 TYR D O 1
ATOM 12400 N N . THR D 1 275 ? 55.077 34.451 64.500 1.00 29.91 276 THR D N 1
ATOM 12401 C CA . THR D 1 275 ? 56.517 34.548 64.327 1.00 28.81 276 THR D CA 1
ATOM 12402 C C . THR D 1 275 ? 57.147 34.973 65.644 1.00 28.88 276 THR D C 1
ATOM 12403 O O . THR D 1 275 ? 56.460 35.319 66.609 1.00 30.50 276 THR D O 1
ATOM 12407 N N . ALA D 1 276 ? 58.473 34.944 65.677 1.00 29.21 277 ALA D N 1
ATOM 12408 C CA . ALA D 1 276 ? 59.198 35.335 66.871 1.00 29.67 277 ALA D CA 1
ATOM 12409 C C . ALA D 1 276 ? 59.278 36.851 66.984 1.00 28.77 277 ALA D C 1
ATOM 12410 O O . ALA D 1 276 ? 59.336 37.573 65.984 1.00 29.60 277 ALA D O 1
ATOM 12412 N N . LEU D 1 277 ? 59.279 37.326 68.224 1.00 28.22 278 LEU D N 1
ATOM 12413 C CA . LEU D 1 277 ? 59.454 38.742 68.499 1.00 28.18 278 LEU D CA 1
ATOM 12414 C C . LEU D 1 277 ? 60.940 39.070 68.491 1.00 29.11 278 LEU D C 1
ATOM 12415 O O . LEU D 1 277 ? 61.766 38.266 68.929 1.00 29.20 278 LEU D O 1
ATOM 12420 N N . ALA D 1 278 ? 61.286 40.251 67.986 1.00 32.36 279 ALA D N 1
ATOM 12421 C CA . ALA D 1 278 ? 62.691 40.611 67.878 1.00 31.85 279 ALA D CA 1
ATOM 12422 C C . ALA D 1 278 ? 62.850 42.114 68.026 1.00 28.73 279 ALA D C 1
ATOM 12423 O O . ALA D 1 278 ? 61.897 42.880 67.870 1.00 29.25 279 ALA D O 1
ATOM 12425 N N . ASN D 1 279 ? 64.083 42.526 68.314 1.00 28.68 280 ASN D N 1
ATOM 12426 C CA . ASN D 1 279 ? 64.388 43.935 68.524 1.00 33.62 280 ASN D CA 1
ATOM 12427 C C . ASN D 1 279 ? 64.640 44.616 67.186 1.00 37.71 280 ASN D C 1
ATOM 12428 O O . ASN D 1 279 ? 65.666 45.274 66.990 1.00 40.59 280 ASN D O 1
ATOM 12433 N N . ILE D 1 280 ? 63.702 44.449 66.260 1.00 36.73 281 ILE D N 1
ATOM 12434 C CA . ILE D 1 280 ? 63.696 45.177 64.997 1.00 35.76 281 ILE D CA 1
ATOM 12435 C C . ILE D 1 280 ? 62.338 45.860 64.904 1.00 36.90 281 ILE D C 1
ATOM 12436 O O . ILE D 1 280 ? 61.353 45.338 65.446 1.00 37.47 281 ILE D O 1
ATOM 12441 N N . PRO D 1 281 ? 62.236 47.022 64.244 1.00 39.57 282 PRO D N 1
ATOM 12442 C CA . PRO D 1 281 ? 60.975 47.781 64.254 1.00 40.78 282 PRO D CA 1
ATOM 12443 C C . PRO D 1 281 ? 59.761 46.972 63.831 1.00 38.31 282 PRO D C 1
ATOM 12444 O O . PRO D 1 281 ? 59.737 46.380 62.747 1.00 40.87 282 PRO D O 1
ATOM 12448 N N . GLY D 1 282 ? 58.748 46.936 64.695 1.00 34.57 283 GLY D N 1
ATOM 12449 C CA . GLY D 1 282 ? 57.524 46.220 64.424 1.00 31.15 283 GLY D CA 1
ATOM 12450 C C . GLY D 1 282 ? 57.470 44.808 64.961 1.00 29.95 283 GLY D C 1
ATOM 12451 O O . GLY D 1 282 ? 56.415 44.168 64.861 1.00 31.30 283 GLY D O 1
ATOM 12452 N N . ALA D 1 283 ? 58.560 44.300 65.537 1.00 29.62 284 ALA D N 1
ATOM 12453 C CA . ALA D 1 283 ? 58.610 42.915 65.980 1.00 28.33 284 ALA D CA 1
ATOM 12454 C C . ALA D 1 283 ? 58.542 42.747 67.491 1.00 32.04 284 ALA D C 1
ATOM 12455 O O . ALA D 1 283 ? 58.360 41.619 67.957 1.00 35.84 284 ALA D O 1
ATOM 12457 N N . CYS D 1 284 ? 58.657 43.823 68.266 1.00 34.08 285 CYS D N 1
ATOM 12458 C CA . CYS D 1 284 ? 58.493 43.735 69.712 1.00 31.66 285 CYS D CA 1
ATOM 12459 C C . CYS D 1 284 ? 58.165 45.122 70.245 1.00 30.03 285 CYS D C 1
ATOM 12460 O O . CYS D 1 284 ? 58.274 46.124 69.535 1.00 26.66 285 CYS D O 1
ATOM 12463 N N . SER D 1 285 ? 57.770 45.164 71.516 1.00 31.84 286 SER D N 1
ATOM 12464 C CA . SER D 1 285 ? 57.369 46.417 72.142 1.00 35.21 286 SER D CA 1
ATOM 12465 C C . SER D 1 285 ? 58.565 47.348 72.304 1.00 38.44 286 SER D C 1
ATOM 12466 O O . SER D 1 285 ? 59.582 46.974 72.897 1.00 40.28 286 SER D O 1
ATOM 12469 N N . GLY D 1 286 ? 58.435 48.566 71.782 1.00 38.59 287 GLY D N 1
ATOM 12470 C CA . GLY D 1 286 ? 59.496 49.550 71.893 1.00 40.62 287 GLY D CA 1
ATOM 12471 C C . GLY D 1 286 ? 60.757 49.205 71.135 1.00 41.69 287 GLY D C 1
ATOM 12472 O O . GLY D 1 286 ? 61.846 49.626 71.536 1.00 44.12 287 GLY D O 1
ATOM 12473 N N . ALA D 1 287 ? 60.638 48.457 70.040 1.00 41.37 288 ALA D N 1
ATOM 12474 C CA . ALA D 1 287 ? 61.810 48.023 69.294 1.00 39.87 288 ALA D CA 1
ATOM 12475 C C . ALA D 1 287 ? 62.584 49.216 68.745 1.00 40.86 288 ALA D C 1
ATOM 12476 O O . ALA D 1 287 ? 62.002 50.223 68.334 1.00 40.98 288 ALA D O 1
ATOM 12478 N N . GLY D 1 288 ? 63.911 49.096 68.747 1.00 41.15 289 GLY D N 1
ATOM 12479 C CA . GLY D 1 288 ? 64.780 50.146 68.267 1.00 40.09 289 GLY D CA 1
ATOM 12480 C C . GLY D 1 288 ? 65.089 51.237 69.266 1.00 40.64 289 GLY D C 1
ATOM 12481 O O . GLY D 1 288 ? 65.914 52.109 68.967 1.00 43.17 289 GLY D O 1
ATOM 12482 N N . THR D 1 289 ? 64.467 51.222 70.439 1.00 40.23 290 THR D N 1
ATOM 12483 C CA . THR D 1 289 ? 64.668 52.239 71.462 1.00 42.48 290 THR D CA 1
ATOM 12484 C C . THR D 1 289 ? 65.215 51.595 72.733 1.00 45.04 290 THR D C 1
ATOM 12485 O O . THR D 1 289 ? 65.425 50.381 72.803 1.00 47.32 290 THR D O 1
ATOM 12489 N N . ALA D 1 290 ? 65.441 52.429 73.749 1.00 44.25 291 ALA D N 1
ATOM 12490 C CA . ALA D 1 290 ? 65.940 51.944 75.030 1.00 42.17 291 ALA D CA 1
ATOM 12491 C C . ALA D 1 290 ? 64.881 51.205 75.836 1.00 40.46 291 ALA D C 1
ATOM 12492 O O . ALA D 1 290 ? 65.230 50.530 76.810 1.00 42.09 291 ALA D O 1
ATOM 12494 N N . ALA D 1 291 ? 63.607 51.313 75.460 1.00 37.57 292 ALA D N 1
ATOM 12495 C CA . ALA D 1 291 ? 62.525 50.604 76.128 1.00 35.30 292 ALA D CA 1
ATOM 12496 C C . ALA D 1 291 ? 62.175 49.296 75.428 1.00 38.48 292 ALA D C 1
ATOM 12497 O O . ALA D 1 291 ? 61.075 48.768 75.626 1.00 43.49 292 ALA D O 1
ATOM 12499 N N . ALA D 1 292 ? 63.084 48.770 74.613 1.00 39.04 293 ALA D N 1
ATOM 12500 C CA . ALA D 1 292 ? 62.807 47.561 73.852 1.00 36.65 293 ALA D CA 1
ATOM 12501 C C . ALA D 1 292 ? 62.779 46.337 74.756 1.00 36.02 293 ALA D C 1
ATOM 12502 O O . ALA D 1 292 ? 63.598 46.194 75.668 1.00 38.20 293 ALA D O 1
ATOM 12504 N N . THR D 1 293 ? 61.821 45.452 74.499 1.00 35.09 294 THR D N 1
ATOM 12505 C CA . THR D 1 293 ? 61.725 44.186 75.215 1.00 38.31 294 THR D CA 1
ATOM 12506 C C . THR D 1 293 ? 61.162 43.146 74.259 1.00 39.00 294 THR D C 1
ATOM 12507 O O . THR D 1 293 ? 60.087 43.345 73.686 1.00 39.41 294 THR D O 1
ATOM 12511 N N . VAL D 1 294 ? 61.889 42.045 74.080 1.00 38.37 295 VAL D N 1
ATOM 12512 C CA . VAL D 1 294 ? 61.458 40.993 73.165 1.00 34.95 295 VAL D CA 1
ATOM 12513 C C . VAL D 1 294 ? 60.477 40.083 73.891 1.00 32.84 295 VAL D C 1
ATOM 12514 O O . VAL D 1 294 ? 60.125 39.008 73.394 1.00 31.19 295 VAL D O 1
ATOM 12518 N N . THR D 1 295 ? 60.034 40.509 75.073 1.00 37.33 296 THR D N 1
ATOM 12519 C CA . THR D 1 295 ? 59.043 39.768 75.840 1.00 38.96 296 THR D CA 1
ATOM 12520 C C . THR D 1 295 ? 57.619 40.171 75.488 1.00 39.47 296 THR D C 1
ATOM 12521 O O . THR D 1 295 ? 56.699 39.358 75.624 1.00 38.94 296 THR D O 1
ATOM 12525 N N . THR D 1 296 ? 57.417 41.405 75.035 1.00 39.32 297 THR D N 1
ATOM 12526 C CA . THR D 1 296 ? 56.099 41.917 74.720 1.00 40.00 297 THR D CA 1
ATOM 12527 C C . THR D 1 296 ? 56.051 42.315 73.252 1.00 39.25 297 THR D C 1
ATOM 12528 O O . THR D 1 296 ? 56.967 42.997 72.769 1.00 41.70 297 THR D O 1
ATOM 12532 N N . PRO D 1 297 ? 55.020 41.923 72.514 1.00 33.84 298 PRO D N 1
ATOM 12533 C CA . PRO D 1 297 ? 54.955 42.271 71.094 1.00 35.22 298 PRO D CA 1
ATOM 12534 C C . PRO D 1 297 ? 54.557 43.723 70.880 1.00 33.60 298 PRO D C 1
ATOM 12535 O O . PRO D 1 297 ? 54.050 44.404 71.773 1.00 37.41 298 PRO D O 1
ATOM 12539 N N . ASP D 1 298 ? 54.814 44.191 69.662 1.00 31.09 299 ASP D N 1
ATOM 12540 C CA . ASP D 1 298 ? 54.197 45.410 69.145 1.00 30.88 299 ASP D CA 1
ATOM 12541 C C . ASP D 1 298 ? 52.812 44.992 68.664 1.00 33.04 299 ASP D C 1
ATOM 12542 O O . ASP D 1 298 ? 52.628 44.574 67.521 1.00 39.10 299 ASP D O 1
ATOM 12547 N N . TYR D 1 299 ? 51.832 45.085 69.570 1.00 31.35 300 TYR D N 1
ATOM 12548 C CA . TYR D 1 299 ? 50.535 44.441 69.366 1.00 31.60 300 TYR D CA 1
ATOM 12549 C C . TYR D 1 299 ? 49.892 44.852 68.047 1.00 33.71 300 TYR D C 1
ATOM 12550 O O . TYR D 1 299 ? 49.400 44.005 67.293 1.00 35.53 300 TYR D O 1
ATOM 12559 N N . GLY D 1 300 ? 49.893 46.150 67.745 1.00 32.97 301 GLY D N 1
ATOM 12560 C CA . GLY D 1 300 ? 49.311 46.610 66.497 1.00 32.15 301 GLY D CA 1
ATOM 12561 C C . GLY D 1 300 ? 50.024 46.096 65.263 1.00 32.47 301 GLY D C 1
ATOM 12562 O O . GLY D 1 300 ? 49.434 46.076 64.178 1.00 32.71 301 GLY D O 1
ATOM 12563 N N . ASN D 1 301 ? 51.276 45.668 65.407 1.00 31.93 302 ASN D N 1
ATOM 12564 C CA . ASN D 1 301 ? 52.062 45.179 64.282 1.00 33.13 302 ASN D CA 1
ATOM 12565 C C . ASN D 1 301 ? 52.560 43.765 64.564 1.00 33.84 302 ASN D C 1
ATOM 12566 O O . ASN D 1 301 ? 53.736 43.456 64.344 1.00 35.48 302 ASN D O 1
ATOM 12571 N N . THR D 1 302 ? 51.665 42.903 65.058 1.00 31.76 303 THR D N 1
ATOM 12572 C CA . THR D 1 302 ? 52.056 41.551 65.447 1.00 31.31 303 THR D CA 1
ATOM 12573 C C . THR D 1 302 ? 52.514 40.732 64.244 1.00 29.14 303 THR D C 1
ATOM 12574 O O . THR D 1 302 ? 53.456 39.937 64.349 1.00 29.24 303 THR D O 1
ATOM 12578 N N . GLY D 1 303 ? 51.869 40.914 63.096 1.00 26.51 304 GLY D N 1
ATOM 12579 C CA . GLY D 1 303 ? 52.268 40.189 61.910 1.00 25.85 304 GLY D CA 1
ATOM 12580 C C . GLY D 1 303 ? 53.549 40.731 61.306 1.00 27.47 304 GLY D C 1
ATOM 12581 O O . GLY D 1 303 ? 53.995 41.842 61.596 1.00 28.01 304 GLY D O 1
ATOM 12582 N N . THR D 1 304 ? 54.154 39.917 60.444 1.00 28.28 305 THR D N 1
ATOM 12583 C CA . THR D 1 304 ? 55.374 40.306 59.753 1.00 28.46 305 THR D CA 1
ATOM 12584 C C . THR D 1 304 ? 55.503 39.472 58.489 1.00 28.36 305 THR D C 1
ATOM 12585 O O . THR D 1 304 ? 54.889 38.410 58.359 1.00 28.41 305 THR D O 1
ATOM 12589 N N . TYR D 1 305 ? 56.313 39.969 57.557 1.00 29.09 306 TYR D N 1
ATOM 12590 C CA . TYR D 1 305 ? 56.652 39.233 56.348 1.00 27.34 306 TYR D CA 1
ATOM 12591 C C . TYR D 1 305 ? 58.067 38.675 56.375 1.00 30.09 306 TYR D C 1
ATOM 12592 O O . TYR D 1 305 ? 58.486 38.036 55.404 1.00 33.03 306 TYR D O 1
ATOM 12601 N N . ASN D 1 306 ? 58.806 38.889 57.461 1.00 28.99 307 ASN D N 1
ATOM 12602 C CA . ASN D 1 306 ? 60.204 38.479 57.547 1.00 31.42 307 ASN D CA 1
ATOM 12603 C C . ASN D 1 306 ? 60.270 36.982 57.836 1.00 32.49 307 ASN D C 1
ATOM 12604 O O . ASN D 1 306 ? 59.895 36.534 58.925 1.00 33.30 307 ASN D O 1
ATOM 12609 N N . GLU D 1 307 ? 60.741 36.207 56.854 1.00 32.47 308 GLU D N 1
ATOM 12610 C CA . GLU D 1 307 ? 60.879 34.764 57.034 1.00 34.18 308 GLU D CA 1
ATOM 12611 C C . GLU D 1 307 ? 61.891 34.426 58.123 1.00 35.60 308 GLU D C 1
ATOM 12612 O O . GLU D 1 307 ? 61.802 33.361 58.746 1.00 37.98 308 GLU D O 1
ATOM 12618 N N . GLN D 1 308 ? 62.850 35.322 58.377 1.00 34.43 309 GLN D N 1
ATOM 12619 C CA . GLN D 1 308 ? 63.854 35.079 59.408 1.00 33.72 309 GLN D CA 1
ATOM 12620 C C . GLN D 1 308 ? 63.232 34.870 60.782 1.00 30.13 309 GLN D C 1
ATOM 12621 O O . GLN D 1 308 ? 63.841 34.214 61.634 1.00 29.98 309 GLN D O 1
ATOM 12627 N N . LEU D 1 309 ? 62.029 35.393 61.011 1.00 31.64 310 LEU D N 1
ATOM 12628 C CA . LEU D 1 309 ? 61.358 35.266 62.296 1.00 30.44 310 LEU D CA 1
ATOM 12629 C C . LEU D 1 309 ? 60.436 34.056 62.370 1.00 30.80 310 LEU D C 1
ATOM 12630 O O . LEU D 1 309 ? 59.850 33.807 63.429 1.00 30.59 310 LEU D O 1
ATOM 12635 N N . ALA D 1 310 ? 60.290 33.308 61.280 1.00 32.42 311 ALA D N 1
ATOM 12636 C CA . ALA D 1 310 ? 59.553 32.055 61.317 1.00 34.88 311 ALA D CA 1
ATOM 12637 C C . ALA D 1 310 ? 60.455 30.930 61.817 1.00 39.38 311 ALA D C 1
ATOM 12638 O O . ALA D 1 310 ? 61.685 31.019 61.783 1.00 43.44 311 ALA D O 1
ATOM 12640 N N . VAL D 1 311 ? 59.822 29.861 62.289 1.00 38.90 312 VAL D N 1
ATOM 12641 C CA . VAL D 1 311 ? 60.518 28.793 62.999 1.00 37.49 312 VAL D CA 1
ATOM 12642 C C . VAL D 1 311 ? 60.695 27.557 62.123 1.00 36.23 312 VAL D C 1
ATOM 12643 O O . VAL D 1 311 ? 61.669 26.809 62.273 1.00 34.31 312 VAL D O 1
ATOM 12647 N N . LEU D 1 312 ? 59.787 27.355 61.173 1.00 37.48 313 LEU D N 1
ATOM 12648 C CA . LEU D 1 312 ? 59.787 26.139 60.368 1.00 36.78 313 LEU D CA 1
ATOM 12649 C C . LEU D 1 312 ? 60.892 26.210 59.319 1.00 35.86 313 LEU D C 1
ATOM 12650 O O . LEU D 1 312 ? 60.939 27.153 58.521 1.00 38.33 313 LEU D O 1
ATOM 12655 N N . ASP D 1 313 ? 61.778 25.214 59.318 1.00 33.54 314 ASP D N 1
ATOM 12656 C CA . ASP D 1 313 ? 62.843 25.143 58.324 1.00 34.01 314 ASP D CA 1
ATOM 12657 C C . ASP D 1 313 ? 62.392 24.405 57.070 1.00 33.12 314 ASP D C 1
ATOM 12658 O O . ASP D 1 313 ? 62.556 24.911 55.957 1.00 31.59 314 ASP D O 1
ATOM 12663 N N . SER D 1 314 ? 61.832 23.209 57.232 1.00 32.92 315 SER D N 1
ATOM 12664 C CA . SER D 1 314 ? 61.365 22.429 56.098 1.00 30.64 315 SER D CA 1
ATOM 12665 C C . SER D 1 314 ? 60.180 21.579 56.531 1.00 30.18 315 SER D C 1
ATOM 12666 O O . SER D 1 314 ? 59.938 21.378 57.724 1.00 30.58 315 SER D O 1
ATOM 12669 N N . ALA D 1 315 ? 59.441 21.076 55.544 1.00 30.15 316 ALA D N 1
ATOM 12670 C CA . ALA D 1 315 ? 58.264 20.268 55.826 1.00 31.49 316 ALA D CA 1
ATOM 12671 C C . ALA D 1 315 ? 57.935 19.409 54.615 1.00 30.32 316 ALA D C 1
ATOM 12672 O O . ALA D 1 315 ? 58.258 19.764 53.479 1.00 28.88 316 ALA D O 1
ATOM 12674 N N . LYS D 1 316 ? 57.286 18.278 54.876 1.00 31.61 317 LYS D N 1
ATOM 12675 C CA . LYS D 1 316 ? 56.779 17.416 53.818 1.00 32.07 317 LYS D CA 1
ATOM 12676 C C . LYS D 1 316 ? 55.629 16.594 54.376 1.00 33.30 317 LYS D C 1
ATOM 12677 O O . LYS D 1 316 ? 55.485 16.440 55.591 1.00 34.92 317 LYS D O 1
ATOM 12683 N N . ILE D 1 317 ? 54.811 16.068 53.471 1.00 34.93 318 ILE D N 1
ATOM 12684 C CA . ILE D 1 317 ? 53.670 15.234 53.822 1.00 35.18 318 ILE D CA 1
ATOM 12685 C C . ILE D 1 317 ? 53.953 13.806 53.380 1.00 36.54 318 ILE D C 1
ATOM 12686 O O . ILE D 1 317 ? 54.443 13.575 52.269 1.00 34.77 318 ILE D O 1
ATOM 12691 N N . GLN D 1 318 ? 53.656 12.851 54.257 1.00 39.87 319 GLN D N 1
ATOM 12692 C CA . GLN D 1 318 ? 53.812 11.434 53.968 1.00 43.84 319 GLN D CA 1
ATOM 12693 C C . GLN D 1 318 ? 52.445 10.770 53.883 1.00 43.73 319 GLN D C 1
ATOM 12694 O O . GLN D 1 318 ? 51.566 11.025 54.714 1.00 41.93 319 GLN D O 1
ATOM 12700 N N . LEU D 1 319 ? 52.269 9.921 52.874 1.00 45.34 320 LEU D N 1
ATOM 12701 C CA . LEU D 1 319 ? 51.016 9.211 52.641 1.00 46.25 320 LEU D CA 1
ATOM 12702 C C . LEU D 1 319 ? 51.307 7.718 52.724 1.00 48.58 320 LEU D C 1
ATOM 12703 O O . LEU D 1 319 ? 51.936 7.154 51.822 1.00 50.95 320 LEU D O 1
ATOM 12708 N N . ASN D 1 320 ? 50.857 7.088 53.812 1.00 48.35 321 ASN D N 1
ATOM 12709 C CA . ASN D 1 320 ? 51.083 5.663 54.061 1.00 47.93 321 ASN D CA 1
ATOM 12710 C C . ASN D 1 320 ? 52.572 5.319 54.058 1.00 48.38 321 ASN D C 1
ATOM 12711 O O . ASN D 1 320 ? 52.996 4.314 53.485 1.00 50.18 321 ASN D O 1
ATOM 12716 N N . GLY D 1 321 ? 53.372 6.165 54.703 1.00 47.02 322 GLY D N 1
ATOM 12717 C CA . GLY D 1 321 ? 54.791 5.939 54.855 1.00 47.44 322 GLY D CA 1
ATOM 12718 C C . GLY D 1 321 ? 55.659 6.432 53.714 1.00 47.53 322 GLY D C 1
ATOM 12719 O O . GLY D 1 321 ? 56.879 6.528 53.885 1.00 49.08 322 GLY D O 1
ATOM 12720 N N . GLN D 1 322 ? 55.075 6.742 52.560 1.00 45.14 323 GLN D N 1
ATOM 12721 C CA . GLN D 1 322 ? 55.818 7.244 51.414 1.00 47.23 323 GLN D CA 1
ATOM 12722 C C . GLN D 1 322 ? 55.586 8.741 51.257 1.00 43.97 323 GLN D C 1
ATOM 12723 O O . GLN D 1 322 ? 54.506 9.255 51.560 1.00 44.07 323 GLN D O 1
ATOM 12729 N N . ASP D 1 323 ? 56.612 9.434 50.767 1.00 40.71 324 ASP D N 1
ATOM 12730 C CA . ASP D 1 323 ? 56.547 10.882 50.609 1.00 39.32 324 ASP D CA 1
ATOM 12731 C C 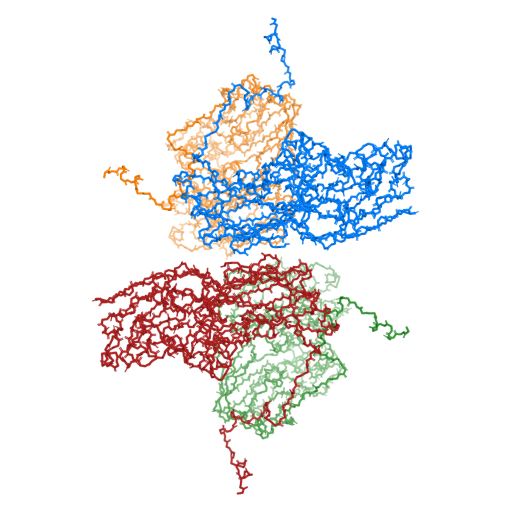. ASP D 1 323 ? 55.535 11.262 49.535 1.00 38.77 324 ASP D C 1
ATOM 12732 O O . ASP D 1 323 ? 55.633 10.810 48.389 1.00 42.98 324 ASP D O 1
ATOM 12737 N N . ARG D 1 324 ? 54.562 12.094 49.912 1.00 38.52 325 ARG D N 1
ATOM 12738 C CA . ARG D 1 324 ? 53.649 12.663 48.927 1.00 38.44 325 ARG D CA 1
ATOM 12739 C C . ARG D 1 324 ? 54.371 13.651 48.020 1.00 37.15 325 ARG D C 1
ATOM 12740 O O . ARG D 1 324 ? 54.018 13.784 46.842 1.00 36.59 325 ARG D O 1
ATOM 12748 N N . PHE D 1 325 ? 55.383 14.335 48.544 1.00 34.46 326 PHE D N 1
ATOM 12749 C CA . PHE D 1 325 ? 56.244 15.194 47.745 1.00 32.02 326 PHE D CA 1
ATOM 12750 C C . PHE D 1 325 ? 57.564 15.365 48.479 1.00 30.48 326 PHE D C 1
ATOM 12751 O O . PHE D 1 325 ? 57.663 15.114 49.683 1.00 29.02 326 PHE D O 1
ATOM 12759 N N . ALA D 1 326 ? 58.577 15.801 47.736 1.00 31.53 327 ALA D N 1
ATOM 12760 C CA . ALA D 1 326 ? 59.899 15.994 48.312 1.00 32.77 327 ALA D CA 1
ATOM 12761 C C . ALA D 1 326 ? 59.901 17.176 49.274 1.00 34.53 327 ALA D C 1
ATOM 12762 O O . ALA D 1 326 ? 59.095 18.104 49.160 1.00 38.97 327 ALA D O 1
ATOM 12764 N N . THR D 1 327 ? 60.825 17.131 50.232 1.00 34.78 328 THR D N 1
ATOM 12765 C CA . THR D 1 327 ? 60.888 18.148 51.272 1.00 34.37 328 THR D CA 1
ATOM 12766 C C . THR D 1 327 ? 61.229 19.513 50.685 1.00 34.91 328 THR D C 1
ATOM 12767 O O . THR D 1 327 ? 62.166 19.648 49.892 1.00 34.22 328 THR D O 1
ATOM 12771 N N . ARG D 1 328 ? 60.465 20.526 51.085 1.00 33.29 329 ARG D N 1
ATOM 12772 C CA . ARG D 1 328 ? 60.700 21.908 50.700 1.00 31.84 329 ARG D CA 1
ATOM 12773 C C . ARG D 1 328 ? 60.874 22.755 51.952 1.00 32.98 329 ARG D C 1
ATOM 12774 O O . ARG D 1 328 ? 60.443 22.377 53.044 1.00 34.24 329 ARG D O 1
ATOM 12782 N N . LYS D 1 329 ? 61.504 23.913 51.782 1.00 33.45 330 LYS D N 1
ATOM 12783 C CA . LYS D 1 329 ? 61.711 24.813 52.905 1.00 33.79 330 LYS D CA 1
ATOM 12784 C C . LYS D 1 329 ? 60.384 25.399 53.380 1.00 34.63 330 LYS D C 1
ATOM 12785 O O . LYS D 1 329 ? 59.362 25.343 52.690 1.00 36.84 330 LYS D O 1
ATOM 12791 N N . GLY D 1 330 ? 60.410 25.961 54.590 1.00 33.13 331 GLY D N 1
ATOM 12792 C CA . GLY D 1 330 ? 59.219 26.601 55.120 1.00 31.17 331 GLY D CA 1
ATOM 12793 C C . GLY D 1 330 ? 58.786 27.801 54.303 1.00 32.08 331 GLY D C 1
ATOM 12794 O O . GLY D 1 330 ? 57.592 28.093 54.206 1.00 33.93 331 GLY D O 1
ATOM 12795 N N . SER D 1 331 ? 59.746 28.506 53.700 1.00 30.29 332 SER D N 1
ATOM 12796 C CA . SER D 1 331 ? 59.424 29.654 52.861 1.00 28.22 332 SER D CA 1
ATOM 12797 C C . SER D 1 331 ? 58.681 29.257 51.592 1.00 29.12 332 SER D C 1
ATOM 12798 O O . SER D 1 331 ? 58.003 30.102 50.997 1.00 32.35 332 SER D O 1
ATOM 12801 N N . TYR D 1 332 ? 58.791 27.997 51.168 1.00 26.69 333 TYR D N 1
ATOM 12802 C CA . TYR D 1 332 ? 58.056 27.536 49.994 1.00 26.27 333 TYR D CA 1
ATOM 12803 C C . TYR D 1 332 ? 56.552 27.557 50.241 1.00 30.19 333 TYR D C 1
ATOM 12804 O O . TYR D 1 332 ? 55.781 28.017 49.392 1.00 35.08 333 TYR D O 1
ATOM 12813 N N . PHE D 1 333 ? 56.116 27.062 51.402 1.00 30.46 334 PHE D N 1
ATOM 12814 C CA . PHE D 1 333 ? 54.689 27.019 51.704 1.00 28.18 334 PHE D CA 1
ATOM 12815 C C . PHE D 1 333 ? 54.123 28.389 52.050 1.00 26.94 334 PHE D C 1
ATOM 12816 O O . PHE D 1 333 ? 52.900 28.563 52.030 1.00 24.07 334 PHE D O 1
ATOM 12824 N N . ASN D 1 334 ? 54.976 29.363 52.359 1.00 28.64 335 ASN D N 1
ATOM 12825 C CA . ASN D 1 334 ? 54.509 30.701 52.690 1.00 26.26 335 ASN D CA 1
ATOM 12826 C C . ASN D 1 334 ? 54.485 31.624 51.480 1.00 27.06 335 ASN D C 1
ATOM 12827 O O . ASN D 1 334 ? 53.623 32.509 51.403 1.00 29.75 335 ASN D O 1
ATOM 12832 N N . LYS D 1 335 ? 55.397 31.433 50.528 1.00 23.86 336 LYS D N 1
ATOM 12833 C CA . LYS D 1 335 ? 55.481 32.279 49.345 1.00 24.33 336 LYS D CA 1
ATOM 12834 C C . LYS D 1 335 ? 54.993 31.592 48.079 1.00 27.11 336 LYS D C 1
ATOM 12835 O O . LYS D 1 335 ? 54.165 32.151 47.356 1.00 30.98 336 LYS D O 1
ATOM 12841 N N . VAL D 1 336 ? 55.469 30.378 47.799 1.00 26.05 337 VAL D N 1
ATOM 12842 C CA . VAL D 1 336 ? 55.270 29.783 46.479 1.00 24.17 337 VAL D CA 1
ATOM 12843 C C . VAL D 1 336 ? 53.885 29.163 46.355 1.00 24.86 337 VAL D C 1
ATOM 12844 O O . VAL D 1 336 ? 53.191 29.364 45.352 1.00 28.46 337 VAL D O 1
ATOM 12848 N N . GLN D 1 337 ? 53.473 28.375 47.347 1.00 24.64 338 GLN D N 1
ATOM 12849 C CA . GLN D 1 337 ? 52.129 27.800 47.312 1.00 24.31 338 GLN D CA 1
ATOM 12850 C C . GLN D 1 337 ? 51.037 28.859 47.222 1.00 29.36 338 GLN D C 1
ATOM 12851 O O . GLN D 1 337 ? 50.111 28.687 46.410 1.00 34.96 338 GLN D O 1
ATOM 12857 N N . PRO D 1 338 ? 51.062 29.954 47.996 1.00 28.32 339 PRO D N 1
ATOM 12858 C CA . PRO D 1 338 ? 50.056 31.004 47.763 1.00 23.68 339 PRO D CA 1
ATOM 12859 C C . PRO D 1 338 ? 50.230 31.715 46.433 1.00 24.88 339 PRO D C 1
ATOM 12860 O O . PRO D 1 338 ? 49.232 32.074 45.798 1.00 25.82 339 PRO D O 1
ATOM 12864 N N . TYR D 1 339 ? 51.472 31.933 45.989 1.00 24.84 340 TYR D N 1
ATOM 12865 C CA . TYR D 1 339 ? 51.683 32.583 44.699 1.00 26.65 340 TYR D CA 1
ATOM 12866 C C . TYR D 1 339 ? 51.107 31.750 43.562 1.00 26.44 340 TYR D C 1
ATOM 12867 O O . TYR D 1 339 ? 50.537 32.295 42.610 1.00 25.80 340 TYR D O 1
ATOM 12876 N N . GLN D 1 340 ? 51.256 30.429 43.636 1.00 29.75 341 GLN D N 1
ATOM 12877 C CA . GLN D 1 340 ? 50.831 29.567 42.543 1.00 31.15 341 GLN D CA 1
ATOM 12878 C C . GLN D 1 340 ? 49.329 29.327 42.523 1.00 30.56 341 GLN D C 1
ATOM 12879 O O . GLN D 1 340 ? 48.789 28.984 41.466 1.00 29.99 341 GLN D O 1
ATOM 12885 N N . SER D 1 341 ? 48.641 29.499 43.654 1.00 31.00 342 SER D N 1
ATOM 12886 C CA . SER D 1 341 ? 47.244 29.104 43.748 1.00 31.00 342 SER D CA 1
ATOM 12887 C C . SER D 1 341 ? 46.304 30.172 44.289 1.00 32.22 342 SER D C 1
ATOM 12888 O O . SER D 1 341 ? 45.087 30.007 44.156 1.00 35.72 342 SER D O 1
ATOM 12891 N N . ILE D 1 342 ? 46.808 31.252 44.884 1.00 28.94 343 ILE D N 1
ATOM 12892 C CA . ILE D 1 342 ? 45.971 32.297 45.460 1.00 25.31 343 ILE D CA 1
ATOM 12893 C C . ILE D 1 342 ? 46.207 33.639 44.778 1.00 25.13 343 ILE D C 1
ATOM 12894 O O . ILE D 1 342 ? 45.267 34.276 44.292 1.00 25.92 343 ILE D O 1
ATOM 12899 N N . GLY D 1 343 ? 47.457 34.088 44.737 1.00 24.59 344 GLY D N 1
ATOM 12900 C CA . GLY D 1 343 ? 47.775 35.346 44.096 1.00 23.71 344 GLY D CA 1
ATOM 12901 C C . GLY D 1 343 ? 47.709 36.558 44.992 1.00 21.29 344 GLY D C 1
ATOM 12902 O O . GLY D 1 343 ? 47.409 37.655 44.509 1.00 23.90 344 GLY D O 1
ATOM 12903 N N . GLY D 1 344 ? 47.971 36.398 46.285 1.00 20.80 345 GLY D N 1
ATOM 12904 C CA . GLY D 1 344 ? 48.033 37.528 47.189 1.00 22.31 345 GLY D CA 1
ATOM 12905 C C . GLY D 1 344 ? 49.386 37.603 47.860 1.00 23.22 345 GLY D C 1
ATOM 12906 O O . GLY D 1 344 ? 50.411 37.358 47.217 1.00 22.36 345 GLY D O 1
ATOM 12907 N N . VAL D 1 345 ? 49.411 37.928 49.148 1.00 22.28 346 VAL D N 1
ATOM 12908 C CA . VAL D 1 345 ? 50.642 37.890 49.929 1.00 21.17 346 VAL D CA 1
ATOM 12909 C C . VAL D 1 345 ? 50.298 37.394 51.326 1.00 22.58 346 VAL D C 1
ATOM 12910 O O . VAL D 1 345 ? 49.307 37.828 51.923 1.00 23.87 346 VAL D O 1
ATOM 12914 N N . THR D 1 346 ? 51.096 36.459 51.832 1.00 26.66 347 THR D N 1
ATOM 12915 C CA . THR D 1 346 ? 50.839 35.820 53.107 1.00 25.99 347 THR D CA 1
ATOM 12916 C C . THR D 1 346 ? 51.952 36.155 54.089 1.00 29.74 347 THR D C 1
ATOM 12917 O O . THR D 1 346 ? 53.134 35.968 53.766 1.00 32.21 347 THR D O 1
ATOM 12921 N N . PRO D 1 347 ? 51.627 36.657 55.279 1.00 28.77 348 PRO D N 1
ATOM 12922 C CA . PRO D 1 347 ? 52.670 36.951 56.266 1.00 27.68 348 PRO D CA 1
ATOM 12923 C C . PRO D 1 347 ? 53.383 35.684 56.713 1.00 27.37 348 PRO D C 1
ATOM 12924 O O . PRO D 1 347 ? 52.850 34.574 56.637 1.00 26.55 348 PRO D O 1
ATOM 12928 N N . ALA D 1 348 ? 54.618 35.868 57.173 1.00 31.09 349 ALA D N 1
ATOM 12929 C CA . ALA D 1 348 ? 55.425 34.746 57.630 1.00 29.58 349 ALA D CA 1
ATOM 12930 C C . ALA D 1 348 ? 54.743 34.030 58.789 1.00 31.12 349 ALA D C 1
ATOM 12931 O O . ALA D 1 348 ? 54.036 34.637 59.597 1.00 31.96 349 ALA D O 1
ATOM 12933 N N . GLY D 1 349 ? 54.960 32.718 58.861 1.00 30.17 350 GLY D N 1
ATOM 12934 C CA . GLY D 1 349 ? 54.372 31.899 59.895 1.00 28.05 350 GLY D CA 1
ATOM 12935 C C . GLY D 1 349 ? 53.071 31.229 59.518 1.00 25.11 350 GLY D C 1
ATOM 12936 O O . GLY D 1 349 ? 52.572 30.405 60.294 1.00 26.19 350 GLY D O 1
ATOM 12937 N N . VAL D 1 350 ? 52.506 31.548 58.358 1.00 26.70 351 VAL D N 1
ATOM 12938 C CA . VAL D 1 350 ? 51.298 30.906 57.857 1.00 25.90 351 VAL D CA 1
ATOM 12939 C C . VAL D 1 350 ? 51.672 30.131 56.605 1.00 25.67 351 VAL D C 1
ATOM 12940 O O . VAL D 1 350 ? 52.310 30.678 55.697 1.00 26.53 351 VAL D O 1
ATOM 12944 N N . TYR D 1 351 ? 51.286 28.859 56.559 1.00 27.41 352 TYR D N 1
ATOM 12945 C CA . TYR D 1 351 ? 51.721 27.956 55.506 1.00 25.16 352 TYR D CA 1
ATOM 12946 C C . TYR D 1 351 ? 50.521 27.292 54.850 1.00 22.77 352 TYR D C 1
ATOM 12947 O O . TYR D 1 351 ? 49.465 27.123 55.465 1.00 25.11 352 TYR D O 1
ATOM 12956 N N . LEU D 1 352 ? 50.704 26.908 53.589 1.00 26.36 353 LEU D N 1
ATOM 12957 C CA . LEU D 1 352 ? 49.647 26.331 52.775 1.00 25.81 353 LEU D CA 1
ATOM 12958 C C . LEU D 1 352 ? 50.223 25.239 51.888 1.00 27.10 353 LEU D C 1
ATOM 12959 O O . LEU D 1 352 ? 51.331 25.377 51.363 1.00 29.48 353 LEU D O 1
ATOM 12964 N N . TYR D 1 353 ? 49.475 24.150 51.739 1.00 24.36 354 TYR D N 1
ATOM 12965 C CA . TYR D 1 353 ? 49.697 23.198 50.658 1.00 27.38 354 TYR D CA 1
ATOM 12966 C C . TYR D 1 353 ? 48.347 22.890 50.034 1.00 28.61 354 TYR D C 1
ATOM 12967 O O . TYR D 1 353 ? 47.448 22.387 50.715 1.00 30.90 354 TYR D O 1
ATOM 12976 N N . SER D 1 354 ? 48.207 23.194 48.750 1.00 26.67 355 SER D N 1
ATOM 12977 C CA . SER D 1 354 ? 46.934 23.076 48.055 1.00 27.52 355 SER D CA 1
ATOM 12978 C C . SER D 1 354 ? 46.904 21.815 47.205 1.00 26.76 355 SER D C 1
ATOM 12979 O O . SER D 1 354 ? 47.839 21.546 46.444 1.00 28.63 355 SER D O 1
ATOM 12982 N N . PHE D 1 355 ? 45.828 21.046 47.340 1.00 24.97 356 PHE D N 1
ATOM 12983 C CA . PHE D 1 355 ? 45.518 19.974 46.408 1.00 25.70 356 PHE D CA 1
ATOM 12984 C C . PHE D 1 355 ? 44.682 20.466 45.237 1.00 25.46 356 PHE D C 1
ATOM 12985 O O . PHE D 1 355 ? 44.405 19.689 44.318 1.00 27.36 356 PHE D O 1
ATOM 12993 N N . ALA D 1 356 ? 44.280 21.734 45.254 1.00 27.40 357 ALA D N 1
ATOM 12994 C CA . ALA D 1 356 ? 43.409 22.316 44.248 1.00 23.70 357 ALA D CA 1
ATOM 12995 C C . ALA D 1 356 ? 44.160 23.352 43.423 1.00 28.69 357 ALA D C 1
ATOM 12996 O O . ALA D 1 356 ? 45.126 23.965 43.888 1.00 28.51 357 ALA D O 1
ATOM 12998 N N . LEU D 1 357 ? 43.700 23.537 42.186 1.00 32.43 358 LEU D N 1
ATOM 12999 C CA . LEU D 1 357 ? 44.269 24.569 41.329 1.00 30.11 358 LEU D CA 1
ATOM 13000 C C . LEU D 1 357 ? 43.837 25.961 41.768 1.00 34.21 358 LEU D C 1
ATOM 13001 O O . LEU D 1 357 ? 44.610 26.917 41.642 1.00 37.47 358 LEU D O 1
ATOM 13006 N N . LYS D 1 358 ? 42.615 26.094 42.286 1.00 34.64 359 LYS D N 1
ATOM 13007 C CA . LYS D 1 358 ? 42.074 27.366 42.764 1.00 34.73 359 LYS D CA 1
ATOM 13008 C C . LYS D 1 358 ? 41.427 27.134 44.124 1.00 31.27 359 LYS D C 1
ATOM 13009 O O . LYS D 1 358 ? 40.202 26.977 44.224 1.00 32.08 359 LYS D O 1
ATOM 13015 N N . PRO D 1 359 ? 42.221 27.106 45.197 1.00 25.94 360 PRO D N 1
ATOM 13016 C CA . PRO D 1 359 ? 41.643 26.832 46.523 1.00 29.45 360 PRO D CA 1
ATOM 13017 C C . PRO D 1 359 ? 40.673 27.898 47.004 1.00 31.75 360 PRO D C 1
ATOM 13018 O O . PRO D 1 359 ? 39.786 27.591 47.809 1.00 33.55 360 PRO D O 1
ATOM 13022 N N . ALA D 1 360 ? 40.808 29.140 46.539 1.00 31.22 361 ALA D N 1
ATOM 13023 C CA . ALA D 1 360 ? 39.891 30.196 46.946 1.00 31.03 361 ALA D CA 1
ATOM 13024 C C . ALA D 1 360 ? 38.598 30.206 46.142 1.00 32.44 361 ALA D C 1
ATOM 13025 O O . ALA D 1 360 ? 37.693 30.982 46.466 1.00 33.88 361 ALA D O 1
ATOM 13027 N N . GLY D 1 361 ? 38.513 29.364 45.121 1.00 32.15 362 GLY D N 1
ATOM 13028 C CA . GLY D 1 361 ? 37.323 29.291 44.300 1.00 30.76 362 GLY D CA 1
ATOM 13029 C C . GLY D 1 361 ? 36.360 28.250 44.828 1.00 30.40 362 GLY D C 1
ATOM 13030 O O . GLY D 1 361 ? 36.775 27.203 45.304 1.00 33.04 362 GLY D O 1
ATOM 13031 N N . ARG D 1 362 ? 35.069 28.539 44.738 1.00 31.20 363 ARG D N 1
ATOM 13032 C CA . ARG D 1 362 ? 34.047 27.619 45.217 1.00 32.91 363 ARG D CA 1
ATOM 13033 C C . ARG D 1 362 ? 33.979 26.358 44.371 1.00 32.62 363 ARG D C 1
ATOM 13034 O O . ARG D 1 362 ? 33.704 25.277 44.882 1.00 33.23 363 ARG D O 1
ATOM 13042 N N . GLN D 1 363 ? 34.215 26.506 43.074 1.00 33.35 364 GLN D N 1
ATOM 13043 C CA . GLN D 1 363 ? 34.186 25.372 42.166 1.00 32.07 364 GLN D CA 1
ATOM 13044 C C . GLN D 1 363 ? 35.353 24.449 42.469 1.00 33.49 364 GLN D C 1
ATOM 13045 O O . GLN D 1 363 ? 36.482 24.903 42.611 1.00 34.68 364 GLN D O 1
ATOM 13051 N N . PRO D 1 364 ? 35.079 23.147 42.586 1.00 32.22 365 PRO D N 1
ATOM 13052 C CA . PRO D 1 364 ? 36.143 22.180 42.862 1.00 31.10 365 PRO D CA 1
ATOM 13053 C C . PRO D 1 364 ? 37.177 22.181 41.739 1.00 33.51 365 PRO D C 1
ATOM 13054 O O . PRO D 1 364 ? 36.809 22.187 40.570 1.00 35.18 365 PRO D O 1
ATOM 13058 N N . SER D 1 365 ? 38.454 22.190 42.100 1.00 32.78 366 SER D N 1
ATOM 13059 C CA . SER D 1 365 ? 39.530 22.187 41.117 1.00 32.03 366 SER D CA 1
ATOM 13060 C C . SER D 1 365 ? 40.682 21.319 41.606 1.00 33.01 366 SER D C 1
ATOM 13061 O O . SER D 1 365 ? 41.856 21.675 41.459 1.00 35.87 366 SER D O 1
ATOM 13064 N N . GLY D 1 366 ? 40.357 20.169 42.192 1.00 33.06 367 GLY D N 1
ATOM 13065 C CA . GLY D 1 366 ? 41.366 19.262 42.703 1.00 34.68 367 GLY D CA 1
ATOM 13066 C C . GLY D 1 366 ? 41.248 19.035 44.195 1.00 35.06 367 GLY D C 1
ATOM 13067 O O . GLY D 1 366 ? 41.268 19.989 44.977 1.00 36.51 367 GLY D O 1
ATOM 13068 N N . THR D 1 367 ? 41.110 17.776 44.607 1.00 35.53 368 THR D N 1
ATOM 13069 C CA . THR D 1 367 ? 40.990 17.433 46.017 1.00 34.14 368 THR D CA 1
ATOM 13070 C C . THR D 1 367 ? 41.801 16.180 46.309 1.00 34.58 368 THR D C 1
ATOM 13071 O O . THR D 1 367 ? 42.234 15.462 45.404 1.00 36.86 368 THR D O 1
ATOM 13075 N N . CYS D 1 368 ? 42.002 15.928 47.598 1.00 32.97 369 CYS D N 1
ATOM 13076 C CA . CYS D 1 368 ? 42.546 14.668 48.080 1.00 34.54 369 CYS D CA 1
ATOM 13077 C C . CYS D 1 368 ? 41.594 14.101 49.118 1.00 34.41 369 CYS D C 1
ATOM 13078 O O . CYS D 1 368 ? 41.233 14.791 50.077 1.00 37.08 369 CYS D O 1
ATOM 13081 N N . ASN D 1 369 ? 41.196 12.848 48.931 1.00 36.30 370 ASN D N 1
ATOM 13082 C CA . ASN D 1 369 ? 40.220 12.218 49.813 1.00 35.99 370 ASN D CA 1
ATOM 13083 C C . ASN D 1 369 ? 40.945 11.662 51.032 1.00 32.87 370 ASN D C 1
ATOM 13084 O O . ASN D 1 369 ? 41.550 10.589 50.976 1.00 31.18 370 ASN D O 1
ATOM 13089 N N . PHE D 1 370 ? 40.886 12.395 52.147 1.00 34.95 371 PHE D N 1
ATOM 13090 C CA . PHE D 1 370 ? 41.482 11.921 53.390 1.00 32.30 371 PHE D CA 1
ATOM 13091 C C . PHE D 1 370 ? 40.683 10.795 54.028 1.00 33.22 371 PHE D C 1
ATOM 13092 O O . PHE D 1 370 ? 41.177 10.163 54.967 1.00 35.49 371 PHE D O 1
ATOM 13100 N N . SER D 1 371 ? 39.465 10.533 53.550 1.00 32.24 372 SER D N 1
ATOM 13101 C CA . SER D 1 371 ? 38.712 9.385 54.035 1.00 31.72 372 SER D CA 1
ATOM 13102 C C . SER D 1 371 ? 39.271 8.074 53.505 1.00 35.49 372 SER D C 1
ATOM 13103 O O . SER D 1 371 ? 38.924 7.010 54.026 1.00 38.04 372 SER D O 1
ATOM 13106 N N . ARG D 1 372 ? 40.115 8.124 52.475 1.00 37.03 373 ARG D N 1
ATOM 13107 C CA . ARG D 1 372 ? 40.714 6.931 51.894 1.00 36.74 373 ARG D CA 1
ATOM 13108 C C . ARG D 1 372 ? 42.187 6.760 52.246 1.00 37.81 373 ARG D C 1
ATOM 13109 O O . ARG D 1 372 ? 42.860 5.915 51.647 1.00 39.90 373 ARG D O 1
ATOM 13117 N N . ILE D 1 373 ? 42.707 7.535 53.192 1.00 36.75 374 ILE D N 1
ATOM 13118 C CA . ILE D 1 373 ? 44.110 7.462 53.580 1.00 39.90 374 ILE D CA 1
ATOM 13119 C C . ILE D 1 373 ? 44.180 6.983 55.021 1.00 42.03 374 ILE D C 1
ATOM 13120 O O . ILE D 1 373 ? 43.647 7.637 55.927 1.00 39.84 374 ILE D O 1
ATOM 13125 N N . ASP D 1 374 ? 44.840 5.841 55.231 1.00 45.81 375 ASP D N 1
ATOM 13126 C CA . ASP D 1 374 ? 44.968 5.294 56.577 1.00 52.15 375 ASP D CA 1
ATOM 13127 C C . ASP D 1 374 ? 45.956 6.102 57.409 1.00 49.33 375 ASP D C 1
ATOM 13128 O O . ASP D 1 374 ? 45.707 6.371 58.590 1.00 45.99 375 ASP D O 1
ATOM 13133 N N . ASN D 1 375 ? 47.080 6.496 56.815 1.00 49.46 376 ASN D N 1
ATOM 13134 C CA . ASN D 1 375 ? 48.144 7.198 57.526 1.00 50.11 376 ASN D CA 1
ATOM 13135 C C . ASN D 1 375 ? 48.530 8.440 56.733 1.00 48.52 376 ASN D C 1
ATOM 13136 O O . ASN D 1 375 ? 49.115 8.333 55.651 1.00 50.61 376 ASN D O 1
ATOM 13141 N N . ALA D 1 376 ? 48.204 9.611 57.275 1.00 45.41 377 ALA D N 1
ATOM 13142 C CA . ALA D 1 376 ? 48.646 10.891 56.741 1.00 41.23 377 ALA D CA 1
ATOM 13143 C C . ALA D 1 376 ? 49.454 11.606 57.813 1.00 38.41 377 ALA D C 1
ATOM 13144 O O . ALA D 1 376 ? 48.986 11.763 58.945 1.00 38.36 377 ALA D O 1
ATOM 13146 N N . THR D 1 377 ? 50.660 12.039 57.457 1.00 37.43 378 THR D N 1
ATOM 13147 C CA . THR D 1 377 ? 51.594 12.606 58.418 1.00 38.56 378 THR D CA 1
ATOM 13148 C C . THR D 1 377 ? 52.200 13.888 57.868 1.00 38.19 378 THR D C 1
ATOM 13149 O O . THR D 1 377 ? 52.574 13.956 56.694 1.00 38.63 378 THR D O 1
ATOM 13153 N N . LEU D 1 378 ? 52.291 14.904 58.724 1.00 36.70 379 LEU D N 1
ATOM 13154 C CA . LEU D 1 378 ? 52.977 16.150 58.402 1.00 34.65 379 LEU D CA 1
ATOM 13155 C C . LEU D 1 378 ? 54.346 16.111 59.073 1.00 35.38 379 LEU D C 1
ATOM 13156 O O . LEU D 1 378 ? 54.449 16.260 60.295 1.00 41.27 379 LEU D O 1
ATOM 13161 N N . SER D 1 379 ? 55.391 15.910 58.278 1.00 32.21 380 SER D N 1
ATOM 13162 C CA . SER D 1 379 ? 56.752 15.820 58.791 1.00 33.03 380 SER D CA 1
ATOM 13163 C C . SER D 1 379 ? 57.365 17.214 58.841 1.00 31.56 380 SER D C 1
ATOM 13164 O O . SER D 1 379 ? 57.461 17.891 57.813 1.00 30.25 380 SER D O 1
ATOM 13167 N N . LEU D 1 380 ? 57.781 17.638 60.032 1.00 30.90 381 LEU D N 1
ATOM 13168 C CA . LEU D 1 380 ? 58.283 18.985 60.247 1.00 30.73 381 LEU D CA 1
ATOM 13169 C C . LEU D 1 380 ? 59.737 18.957 60.695 1.00 31.56 381 LEU D C 1
ATOM 13170 O O . LEU D 1 380 ? 60.193 18.005 61.335 1.00 34.16 381 LEU D O 1
ATOM 13175 N N . THR D 1 381 ? 60.458 20.020 60.345 1.00 33.81 382 THR D N 1
ATOM 13176 C CA . THR D 1 381 ? 61.810 20.264 60.828 1.00 36.36 382 THR D CA 1
ATOM 13177 C C . THR D 1 381 ? 61.939 21.750 61.123 1.00 37.01 382 THR D C 1
ATOM 13178 O O . THR D 1 381 ? 61.640 22.582 60.261 1.00 41.11 382 THR D O 1
ATOM 13182 N N . TYR D 1 382 ? 62.368 22.078 62.334 1.00 33.57 383 TYR D N 1
ATOM 13183 C CA . TYR D 1 382 ? 62.428 23.457 62.792 1.00 30.41 383 TYR D CA 1
ATOM 13184 C C . TYR D 1 382 ? 63.833 24.022 62.622 1.00 31.91 383 TYR D C 1
ATOM 13185 O O . TYR D 1 382 ? 64.826 23.293 62.586 1.00 32.49 383 TYR D O 1
ATOM 13194 N N . LYS D 1 383 ? 63.900 25.346 62.512 1.00 34.33 384 LYS D N 1
ATOM 13195 C CA . LYS D 1 383 ? 65.179 26.034 62.487 1.00 33.85 384 LYS D CA 1
ATOM 13196 C C . LYS D 1 383 ? 65.832 25.988 63.866 1.00 35.28 384 LYS D C 1
ATOM 13197 O O . LYS D 1 383 ? 65.195 25.686 64.878 1.00 35.46 384 LYS D O 1
ATOM 13203 N N . THR D 1 384 ? 67.127 26.287 63.895 1.00 39.04 385 THR D N 1
ATOM 13204 C CA . THR D 1 384 ? 67.849 26.412 65.155 1.00 41.22 385 THR D CA 1
ATOM 13205 C C . THR D 1 384 ? 67.617 27.815 65.702 1.00 40.21 385 THR D C 1
ATOM 13206 O O . THR D 1 384 ? 68.129 28.796 65.153 1.00 43.05 385 THR D O 1
ATOM 13210 N N . CYS D 1 385 ? 66.854 27.914 66.791 1.00 39.54 386 CYS D N 1
ATOM 13211 C CA . CYS D 1 385 ? 66.508 29.206 67.383 1.00 40.24 386 CYS D CA 1
ATOM 13212 C C . CYS D 1 385 ? 67.708 29.723 68.179 1.00 36.85 386 CYS D C 1
ATOM 13213 O O . CYS D 1 385 ? 67.694 29.834 69.406 1.00 38.15 386 CYS D O 1
ATOM 13216 N N . SER D 1 386 ? 68.767 30.056 67.439 1.00 35.13 387 SER D N 1
ATOM 13217 C CA . SER D 1 386 ? 70.045 30.415 68.031 1.00 37.47 387 SER D CA 1
ATOM 13218 C C . SER D 1 386 ? 70.386 31.892 67.904 1.00 40.73 387 SER D C 1
ATOM 13219 O O . SER D 1 386 ? 71.393 32.324 68.476 1.00 42.99 387 SER D O 1
ATOM 13222 N N . ILE D 1 387 ? 69.587 32.674 67.184 1.00 40.72 388 ILE D N 1
ATOM 13223 C CA . ILE D 1 387 ? 69.886 34.088 66.990 1.00 36.90 388 ILE D CA 1
ATOM 13224 C C . ILE D 1 387 ? 69.483 34.865 68.232 1.00 36.43 388 ILE D C 1
ATOM 13225 O O . ILE D 1 387 ? 68.430 34.611 68.829 1.00 37.75 388 ILE D O 1
ATOM 13230 N N . ASP D 1 388 ? 70.329 35.810 68.634 1.00 36.41 389 ASP D N 1
ATOM 13231 C CA . ASP D 1 388 ? 69.989 36.690 69.742 1.00 37.27 389 ASP D CA 1
ATOM 13232 C C . ASP D 1 388 ? 68.888 37.621 69.268 1.00 32.26 389 ASP D C 1
ATOM 13233 O O . ASP D 1 388 ? 69.114 38.452 68.387 1.00 32.16 389 ASP D O 1
ATOM 13238 N N . ALA D 1 389 ? 67.700 37.490 69.857 1.00 31.24 390 ALA D N 1
ATOM 13239 C CA . ALA D 1 389 ? 66.557 38.261 69.389 1.00 33.92 390 ALA D CA 1
ATOM 13240 C C . ALA D 1 389 ? 66.656 39.736 69.746 1.00 37.66 390 ALA D C 1
ATOM 13241 O O . ALA D 1 389 ? 65.950 40.555 69.147 1.00 39.90 390 ALA D O 1
ATOM 13243 N N . THR D 1 390 ? 67.501 40.094 70.705 1.00 37.94 391 THR D N 1
ATOM 13244 C CA . THR D 1 390 ? 67.661 41.482 71.108 1.00 38.98 391 THR D CA 1
ATOM 13245 C C . THR D 1 390 ? 68.675 42.230 70.255 1.00 40.49 391 THR D C 1
ATOM 13246 O O . THR D 1 390 ? 68.844 43.441 70.437 1.00 40.27 391 THR D O 1
ATOM 13250 N N . SER D 1 391 ? 69.348 41.548 69.331 1.00 39.76 392 SER D N 1
ATOM 13251 C CA . SER D 1 391 ? 70.360 42.179 68.492 1.00 39.63 392 SER D CA 1
ATOM 13252 C C . SER D 1 391 ? 69.816 42.376 67.085 1.00 41.33 392 SER D C 1
ATOM 13253 O O . SER D 1 391 ? 69.582 41.386 66.374 1.00 42.31 392 SER D O 1
ATOM 13256 N N . PRO D 1 392 ? 69.596 43.615 66.640 1.00 40.04 393 PRO D N 1
ATOM 13257 C CA . PRO D 1 392 ? 69.154 43.820 65.251 1.00 38.21 393 PRO D CA 1
ATOM 13258 C C . PRO D 1 392 ? 70.181 43.374 64.227 1.00 38.05 393 PRO D C 1
ATOM 13259 O O . PRO D 1 392 ? 69.804 42.886 63.154 1.00 38.01 393 PRO D O 1
ATOM 13263 N N . ALA D 1 393 ? 71.474 43.525 64.528 1.00 37.96 394 ALA D N 1
ATOM 13264 C CA . ALA D 1 393 ? 72.507 43.087 63.597 1.00 37.22 394 ALA D CA 1
ATOM 13265 C C . ALA D 1 393 ? 72.490 41.577 63.412 1.00 34.84 394 ALA D C 1
ATOM 13266 O O . ALA D 1 393 ? 72.805 41.083 62.324 1.00 36.01 394 ALA D O 1
ATOM 13268 N N . ALA D 1 394 ? 72.129 40.830 64.455 1.00 31.96 395 ALA D N 1
ATOM 13269 C CA . ALA D 1 394 ? 72.042 39.382 64.329 1.00 32.10 395 ALA D CA 1
ATOM 13270 C C . ALA D 1 394 ? 70.755 38.946 63.643 1.00 35.74 395 ALA D C 1
ATOM 13271 O O . ALA D 1 394 ? 70.759 37.954 62.907 1.00 40.85 395 ALA D O 1
ATOM 13273 N N . VAL D 1 395 ? 69.654 39.666 63.864 1.00 34.30 396 VAL D N 1
ATOM 13274 C CA . VAL D 1 395 ? 68.381 39.277 63.265 1.00 34.30 396 VAL D CA 1
ATOM 13275 C C . VAL D 1 395 ? 68.328 39.669 61.792 1.00 33.25 396 VAL D C 1
ATOM 13276 O O . VAL D 1 395 ? 67.855 38.897 60.951 1.00 35.28 396 VAL D O 1
ATOM 13280 N N . LEU D 1 396 ? 68.808 40.863 61.453 1.00 33.26 397 LEU D N 1
ATOM 13281 C CA . LEU D 1 396 ? 68.761 41.334 60.074 1.00 33.82 397 LEU D CA 1
ATOM 13282 C C . LEU D 1 396 ? 69.923 40.832 59.227 1.00 36.25 397 LEU D C 1
ATOM 13283 O O . LEU D 1 396 ? 70.016 41.206 58.053 1.00 37.38 397 LEU D O 1
ATOM 13288 N N . GLY D 1 397 ? 70.804 40.002 59.778 1.00 37.27 398 GLY D N 1
ATOM 13289 C CA . GLY D 1 397 ? 71.922 39.489 59.011 1.00 35.27 398 GLY D CA 1
ATOM 13290 C C . GLY D 1 397 ? 72.362 38.106 59.439 1.00 35.89 398 GLY D C 1
ATOM 13291 O O . GLY D 1 397 ? 73.432 37.947 60.033 1.00 37.46 398 GLY D O 1
ATOM 13292 N N . ASN D 1 398 ? 71.550 37.095 59.142 1.00 35.68 399 ASN D N 1
ATOM 13293 C CA . ASN D 1 398 ? 71.862 35.720 59.503 1.00 38.69 399 ASN D CA 1
ATOM 13294 C C . ASN D 1 398 ? 71.478 34.817 58.338 1.00 40.73 399 ASN D C 1
ATOM 13295 O O . ASN D 1 398 ? 71.105 35.284 57.258 1.00 42.48 399 ASN D O 1
ATOM 13300 N N . THR D 1 399 ? 71.567 33.510 58.565 1.00 43.15 400 THR D N 1
ATOM 13301 C CA . THR D 1 399 ? 71.398 32.517 57.519 1.00 40.46 400 THR D CA 1
ATOM 13302 C C . THR D 1 399 ? 69.974 31.961 57.534 1.00 35.58 400 THR D C 1
ATOM 13303 O O . THR D 1 399 ? 69.114 32.388 58.307 1.00 36.10 400 THR D O 1
ATOM 13307 N N . GLU D 1 400 ? 69.733 30.979 56.664 1.00 35.88 401 GLU D N 1
ATOM 13308 C CA . GLU D 1 400 ? 68.372 30.541 56.376 1.00 37.24 401 GLU D CA 1
ATOM 13309 C C . GLU D 1 400 ? 67.818 29.585 57.426 1.00 37.11 401 GLU D C 1
ATOM 13310 O O . GLU D 1 400 ? 66.612 29.608 57.698 1.00 38.33 401 GLU D O 1
ATOM 13316 N N . THR D 1 401 ? 68.662 28.751 58.030 1.00 36.34 402 THR D N 1
ATOM 13317 C CA . THR D 1 401 ? 68.196 27.658 58.873 1.00 38.26 402 THR D CA 1
ATOM 13318 C C . THR D 1 401 ? 68.187 28.011 60.356 1.00 38.08 402 THR D C 1
ATOM 13319 O O . THR D 1 401 ? 68.100 27.112 61.198 1.00 42.26 402 THR D O 1
ATOM 13323 N N . VAL D 1 402 ? 68.269 29.298 60.694 1.00 37.30 403 VAL D N 1
ATOM 13324 C CA . VAL D 1 402 ? 68.237 29.739 62.080 1.00 33.88 403 VAL D CA 1
ATOM 13325 C C . VAL D 1 402 ? 67.181 30.826 62.233 1.00 30.94 403 VAL D C 1
ATOM 13326 O O . VAL D 1 402 ? 66.783 31.483 61.270 1.00 31.19 403 VAL D O 1
ATOM 13330 N N . THR D 1 403 ? 66.722 31.000 63.468 1.00 30.87 404 THR D N 1
ATOM 13331 C CA . THR D 1 403 ? 65.747 32.031 63.789 1.00 33.20 404 THR D CA 1
ATOM 13332 C C . THR D 1 403 ? 66.038 32.545 65.193 1.00 35.50 404 THR D C 1
ATOM 13333 O O . THR D 1 403 ? 66.964 32.084 65.865 1.00 39.24 404 THR D O 1
ATOM 13337 N N . ALA D 1 404 ? 65.241 33.516 65.632 1.00 36.06 405 ALA D N 1
ATOM 13338 C CA . ALA D 1 404 ? 65.456 34.118 66.938 1.00 35.92 405 ALA D CA 1
ATOM 13339 C C . ALA D 1 404 ? 65.225 33.101 68.049 1.00 38.58 405 ALA D C 1
ATOM 13340 O O . ALA D 1 404 ? 64.405 32.187 67.927 1.00 37.55 405 ALA D O 1
ATOM 13342 N N . ASN D 1 405 ? 65.964 33.272 69.150 1.00 41.92 406 ASN D N 1
ATOM 13343 C CA . ASN D 1 405 ? 65.838 32.358 70.278 1.00 44.85 406 ASN D CA 1
ATOM 13344 C C . ASN D 1 405 ? 64.461 32.451 70.925 1.00 45.10 406 ASN D C 1
ATOM 13345 O O . ASN D 1 405 ? 64.067 31.540 71.661 1.00 48.59 406 ASN D O 1
ATOM 13350 N N . THR D 1 406 ? 63.713 33.518 70.649 1.00 40.15 407 THR D N 1
ATOM 13351 C CA . THR D 1 406 ? 62.356 33.665 71.157 1.00 37.38 407 THR D CA 1
ATOM 13352 C C . THR D 1 406 ? 61.348 32.814 70.399 1.00 33.70 407 THR D C 1
ATOM 13353 O O . THR D 1 406 ? 60.172 32.792 70.779 1.00 33.27 407 THR D O 1
ATOM 13357 N N . ALA D 1 407 ? 61.772 32.126 69.339 1.00 35.26 408 ALA D N 1
ATOM 13358 C CA . ALA D 1 407 ? 60.874 31.278 68.567 1.00 36.21 408 ALA D CA 1
ATOM 13359 C C . ALA D 1 407 ? 60.445 30.031 69.324 1.00 37.09 408 ALA D C 1
ATOM 13360 O O . ALA D 1 407 ? 59.516 29.349 68.878 1.00 37.35 408 ALA D O 1
ATOM 13362 N N . THR D 1 408 ? 61.095 29.716 70.445 1.00 38.23 409 THR D N 1
ATOM 13363 C CA . THR D 1 408 ? 60.732 28.547 71.233 1.00 36.84 409 THR D CA 1
ATOM 13364 C C . THR D 1 408 ? 59.353 28.668 71.864 1.00 38.05 409 THR D C 1
ATOM 13365 O O . THR D 1 408 ? 58.836 27.669 72.375 1.00 41.81 409 THR D O 1
ATOM 13369 N N . LEU D 1 409 ? 58.753 29.858 71.851 1.00 36.31 410 LEU D N 1
ATOM 13370 C CA . LEU D 1 409 ? 57.412 30.051 72.384 1.00 38.19 410 LEU D CA 1
ATOM 13371 C C . LEU D 1 409 ? 56.309 29.709 71.392 1.00 38.20 410 LEU D C 1
ATOM 13372 O O . LEU D 1 409 ? 55.143 29.639 71.794 1.00 41.49 410 LEU D O 1
ATOM 13377 N N . LEU D 1 410 ? 56.637 29.493 70.117 1.00 37.91 411 LEU D N 1
ATOM 13378 C CA . LEU D 1 410 ? 55.634 29.117 69.120 1.00 37.59 411 LEU D CA 1
ATOM 13379 C C . LEU D 1 410 ? 55.370 27.616 69.245 1.00 39.18 411 LEU D C 1
ATOM 13380 O O . LEU D 1 410 ? 55.817 26.792 68.444 1.00 41.32 411 LEU D O 1
ATOM 13385 N N . THR D 1 411 ? 54.608 27.270 70.283 1.00 39.42 412 THR D N 1
ATOM 13386 C CA . THR D 1 411 ? 54.391 25.881 70.660 1.00 39.09 412 THR D CA 1
ATOM 13387 C C . THR D 1 411 ? 53.014 25.357 70.282 1.00 35.79 412 THR D C 1
ATOM 13388 O O . THR D 1 411 ? 52.771 24.153 70.420 1.00 39.24 412 THR D O 1
ATOM 13392 N N . ALA D 1 412 ? 52.114 26.214 69.809 1.00 32.14 413 ALA D N 1
ATOM 13393 C CA . ALA D 1 412 ? 50.777 25.795 69.407 1.00 29.67 413 ALA D CA 1
ATOM 13394 C C . ALA D 1 412 ? 50.756 25.658 67.889 1.00 30.91 413 ALA D C 1
ATOM 13395 O O . ALA D 1 412 ? 50.815 26.659 67.167 1.00 35.17 413 ALA D O 1
ATOM 13397 N N . LEU D 1 413 ? 50.671 24.420 67.412 1.00 28.79 414 LEU D N 1
ATOM 13398 C CA . LEU D 1 413 ? 50.590 24.122 65.988 1.00 27.28 414 LEU D CA 1
ATOM 13399 C C . LEU D 1 413 ? 49.132 23.844 65.643 1.00 28.86 414 LEU D C 1
ATOM 13400 O O . LEU D 1 413 ? 48.569 22.832 66.069 1.00 33.13 414 LEU D O 1
ATOM 13405 N N . ASN D 1 414 ? 48.521 24.748 64.884 1.00 28.34 415 ASN D N 1
ATOM 13406 C CA . ASN D 1 414 ? 47.140 24.608 64.440 1.00 30.49 415 ASN D CA 1
ATOM 13407 C C . ASN D 1 414 ? 47.134 24.225 62.966 1.00 28.61 415 ASN D C 1
ATOM 13408 O O . ASN D 1 414 ? 47.641 24.975 62.126 1.00 29.03 415 ASN D O 1
ATOM 13413 N N . ILE D 1 415 ? 46.564 23.064 62.657 1.00 28.95 416 ILE D N 1
ATOM 13414 C CA . ILE D 1 415 ? 46.487 22.552 61.294 1.00 27.74 416 ILE D CA 1
ATOM 13415 C C . ILE D 1 415 ? 45.028 22.542 60.870 1.00 27.92 416 ILE D C 1
ATOM 13416 O O . ILE D 1 415 ? 44.179 21.957 61.554 1.00 31.50 416 ILE D O 1
ATOM 13421 N N . TYR D 1 416 ? 44.737 23.189 59.747 1.00 27.18 417 TYR D N 1
ATOM 13422 C CA . TYR D 1 416 ? 43.383 23.295 59.233 1.00 27.61 417 TYR D CA 1
ATOM 13423 C C . TYR D 1 416 ? 43.259 22.556 57.908 1.00 27.59 417 TYR D C 1
ATOM 13424 O O . TYR D 1 416 ? 44.220 22.454 57.140 1.00 28.80 417 TYR D O 1
ATOM 13433 N N . ALA D 1 417 ? 42.061 22.040 57.653 1.00 27.51 418 ALA D N 1
ATOM 13434 C CA . ALA D 1 417 ? 41.747 21.376 56.397 1.00 27.63 418 ALA D CA 1
ATOM 13435 C C . ALA D 1 417 ? 40.375 21.832 55.932 1.00 28.81 418 ALA D C 1
ATOM 13436 O O . ALA D 1 417 ? 39.425 21.855 56.720 1.00 31.89 418 ALA D O 1
ATOM 13438 N N . LYS D 1 418 ? 40.275 22.196 54.659 1.00 29.80 419 LYS D N 1
ATOM 13439 C CA . LYS D 1 418 ? 39.019 22.606 54.048 1.00 26.04 419 LYS D CA 1
ATOM 13440 C C . LYS D 1 418 ? 38.573 21.498 53.104 1.00 25.42 419 LYS D C 1
ATOM 13441 O O . LYS D 1 418 ? 39.269 21.197 52.129 1.00 28.92 419 LYS D O 1
ATOM 13447 N N . ASN D 1 419 ? 37.424 20.897 53.389 1.00 25.54 420 ASN D N 1
ATOM 13448 C CA . ASN D 1 419 ? 36.935 19.771 52.610 1.00 24.18 420 ASN D CA 1
ATOM 13449 C C . ASN D 1 419 ? 35.584 20.107 51.996 1.00 24.47 420 ASN D C 1
ATOM 13450 O O . ASN D 1 419 ? 34.932 21.087 52.364 1.00 25.00 420 ASN D O 1
ATOM 13455 N N . TYR D 1 420 ? 35.165 19.265 51.057 1.00 26.46 421 TYR D N 1
ATOM 13456 C CA . TYR D 1 420 ? 33.855 19.372 50.435 1.00 26.97 421 TYR D CA 1
ATOM 13457 C C . TYR D 1 420 ? 32.888 18.374 51.058 1.00 27.39 421 TYR D C 1
ATOM 13458 O O . TYR D 1 420 ? 33.285 17.321 51.562 1.00 25.41 421 TYR D O 1
ATOM 13467 N N . ASN D 1 421 ? 31.606 18.723 51.016 1.00 26.36 422 ASN D N 1
ATOM 13468 C CA . ASN D 1 421 ? 30.548 17.830 51.456 1.00 26.35 422 ASN D CA 1
ATOM 13469 C C . ASN D 1 421 ? 29.286 18.195 50.691 1.00 24.15 422 ASN D C 1
ATOM 13470 O O . ASN D 1 421 ? 29.231 19.214 49.999 1.00 26.27 422 ASN D O 1
ATOM 13475 N N . VAL D 1 422 ? 28.266 17.353 50.819 1.00 27.36 423 VAL D N 1
ATOM 13476 C CA . VAL D 1 422 ? 27.006 17.532 50.109 1.00 24.60 423 VAL D CA 1
ATOM 13477 C C . VAL D 1 422 ? 25.895 17.708 51.132 1.00 26.04 423 VAL D C 1
ATOM 13478 O O . VAL D 1 422 ? 25.723 16.867 52.021 1.00 25.70 423 VAL D O 1
ATOM 13482 N N . LEU D 1 423 ? 25.149 18.802 51.009 1.00 26.22 424 LEU D N 1
ATOM 13483 C CA . LEU D 1 423 ? 24.003 19.085 51.866 1.00 26.50 424 LEU D CA 1
ATOM 13484 C C . LEU D 1 423 ? 22.733 18.836 51.063 1.00 26.27 424 LEU D C 1
ATOM 13485 O O . LEU D 1 423 ? 22.405 19.606 50.154 1.00 27.44 424 LEU D O 1
ATOM 13490 N N . ARG D 1 424 ? 22.020 17.766 51.397 1.00 26.79 425 ARG D N 1
ATOM 13491 C CA . ARG D 1 424 ? 20.765 17.427 50.742 1.00 29.34 425 ARG D CA 1
ATOM 13492 C C . ARG D 1 424 ? 19.606 17.970 51.563 1.00 28.56 425 ARG D C 1
ATOM 13493 O O . ARG D 1 424 ? 19.573 17.801 52.786 1.00 32.40 425 ARG D O 1
ATOM 13501 N N . ILE D 1 425 ? 18.663 18.624 50.890 1.00 27.66 426 ILE D N 1
ATOM 13502 C CA . ILE D 1 425 ? 17.512 19.243 51.537 1.00 28.95 426 ILE D CA 1
ATOM 13503 C C . ILE D 1 425 ? 16.253 18.739 50.846 1.00 32.79 426 ILE D C 1
ATOM 13504 O O . ILE D 1 425 ? 16.082 18.940 49.638 1.00 35.92 426 ILE D O 1
ATOM 13509 N N . MET D 1 426 ? 15.379 18.084 51.606 1.00 38.50 427 MET D N 1
ATOM 13510 C CA . MET D 1 426 ? 14.161 17.515 51.048 1.00 42.80 427 MET D CA 1
ATOM 13511 C C . MET D 1 426 ? 13.156 17.299 52.170 1.00 38.82 427 MET D C 1
ATOM 13512 O O . MET D 1 426 ? 13.538 16.952 53.291 1.00 40.01 427 MET D O 1
ATOM 13517 N N . SER D 1 427 ? 11.874 17.506 51.855 1.00 35.68 428 SER D N 1
ATOM 13518 C CA . SER D 1 427 ? 10.772 17.279 52.793 1.00 34.24 428 SER D CA 1
ATOM 13519 C C . SER D 1 427 ? 10.937 18.093 54.076 1.00 35.71 428 SER D C 1
ATOM 13520 O O . SER D 1 427 ? 10.619 17.628 55.173 1.00 37.16 428 SER D O 1
ATOM 13523 N N . GLY D 1 428 ? 11.440 19.318 53.939 1.00 35.22 429 GLY D N 1
ATOM 13524 C CA . GLY D 1 428 ? 11.570 20.224 55.062 1.00 31.26 429 GLY D CA 1
ATOM 13525 C C . GLY D 1 428 ? 12.713 19.939 56.008 1.00 30.46 429 GLY D C 1
ATOM 13526 O O . GLY D 1 428 ? 12.753 20.524 57.097 1.00 30.41 429 GLY D O 1
ATOM 13527 N N . MET D 1 429 ? 13.643 19.064 55.636 1.00 30.91 430 MET D N 1
ATOM 13528 C CA . MET D 1 429 ? 14.766 18.719 56.492 1.00 29.92 430 MET D CA 1
ATOM 13529 C C . MET D 1 429 ? 16.039 18.688 55.662 1.00 30.62 430 MET D C 1
ATOM 13530 O O . MET D 1 429 ? 16.008 18.420 54.458 1.00 33.12 430 MET D O 1
ATOM 13535 N N . GLY D 1 430 ? 17.157 18.969 56.314 1.00 26.83 431 GLY D N 1
ATOM 13536 C CA . GLY D 1 430 ? 18.445 18.954 55.653 1.00 30.40 431 GLY D CA 1
ATOM 13537 C C . GLY D 1 430 ? 19.424 18.077 56.401 1.00 32.68 431 GLY D C 1
ATOM 13538 O O . GLY D 1 430 ? 19.361 17.938 57.622 1.00 38.16 431 GLY D O 1
ATOM 13539 N N . GLY D 1 431 ? 20.343 17.485 55.646 1.00 30.84 432 GLY D N 1
ATOM 13540 C CA . GLY D 1 431 ? 21.345 16.622 56.238 1.00 31.78 432 GLY D CA 1
ATOM 13541 C C . GLY D 1 431 ? 22.523 16.433 55.315 1.00 33.09 432 GLY D C 1
ATOM 13542 O O . GLY D 1 431 ? 22.378 16.411 54.088 1.00 35.28 432 GLY D O 1
ATOM 13543 N N . LEU D 1 432 ? 23.701 16.288 55.914 1.00 32.55 433 LEU D N 1
ATOM 13544 C CA . LEU D 1 432 ? 24.926 16.067 55.162 1.00 30.93 433 LEU D CA 1
ATOM 13545 C C . LEU D 1 432 ? 24.981 14.638 54.643 1.00 32.50 433 LEU D C 1
ATOM 13546 O O . LEU D 1 432 ? 24.537 13.700 55.311 1.00 34.28 433 LEU D O 1
ATOM 13551 N N . ALA D 1 433 ? 25.532 14.474 53.440 1.00 31.28 434 ALA D N 1
ATOM 13552 C CA . ALA D 1 433 ? 25.595 13.152 52.833 1.00 30.37 434 ALA D CA 1
ATOM 13553 C C . ALA D 1 433 ? 26.703 12.297 53.429 1.00 32.98 434 ALA D C 1
ATOM 13554 O O . ALA D 1 433 ? 26.574 11.069 53.473 1.00 40.57 434 ALA D O 1
ATOM 13556 N N . TYR D 1 434 ? 27.789 12.911 53.890 1.00 28.86 435 TYR D N 1
ATOM 13557 C CA . TYR D 1 434 ? 28.929 12.160 54.393 1.00 31.24 435 TYR D CA 1
ATOM 13558 C C . TYR D 1 434 ? 29.329 12.663 55.772 1.00 36.35 435 TYR D C 1
ATOM 13559 O O . TYR D 1 434 ? 29.500 13.870 55.974 1.00 37.56 435 TYR D O 1
ATOM 13568 N N . ALA D 1 435 ? 29.493 11.725 56.706 1.00 41.22 436 ALA D N 1
ATOM 13569 C CA . ALA D 1 435 ? 29.910 12.013 58.071 1.00 47.40 436 ALA D CA 1
ATOM 13570 C C . ALA D 1 435 ? 31.380 11.699 58.291 1.00 53.90 436 ALA D C 1
ATOM 13571 O O . ALA D 1 435 ? 32.015 12.296 59.168 1.00 54.01 436 ALA D O 1
ATOM 13573 N N . ASN D 1 436 ? 31.929 10.777 57.501 1.00 64.36 437 ASN D N 1
ATOM 13574 C CA . ASN D 1 436 ? 33.337 10.407 57.543 1.00 73.17 437 ASN D CA 1
ATOM 13575 C C . ASN D 1 436 ? 33.779 9.978 56.141 1.00 73.84 437 ASN D C 1
ATOM 13576 O O . ASN D 1 436 ? 34.964 9.764 55.873 1.00 75.91 437 ASN D O 1
#

CATH classification: 2.70.9.10 (+1 more: 2.70.9.20)

B-factor: mean 36.17, std 11.24, range [16.61, 135.25]

Nearest PDB structures (foldseek):
  8h2i-assembly1_ab-5  TM=9.934E-01  e=5.029E-84  Paramecium bursaria Chlorella virus 1
  3kk5-assembly1_A  TM=9.978E-01  e=2.309E-81  Acanthamoeba polyphaga
  6ncl-assembly1_d0  TM=9.935E-01  e=1.723E-82  Paramecium bursaria Chlorella virus 1
  1m4x-assembly1_A  TM=9.965E-01  e=3.398E-81  Paramecium bursaria Chlorella virus 1
  8h2i-assembly1_bE  TM=9.162E-01  e=3.655E-40  Paramecium bursaria Chlorella virus 1

InterPro domains:
  IPR007542 Major capsid protein, C-terminal [PF04451] (215-432)
  IPR016112 Group II dsDNA virus coat/capsid protein [SSF49749] (25-221)
  IPR016112 Group II dsDNA virus coat/capsid protein [SSF49749] (222-437)
  IPR031654 Major capsid protein, N-terminal [PF16903] (25-212)
  IPR038519 Major capsid protein, C-terminal domain superfamily [G3DSA:2.70.9.20] (223-437)

Sequence (1744 aa):
AGGLSQLVAYGAQDVYLTGNPQITFFKTVYRRYTNFAIESIQQTINGSVGFGNKVSTQISRNGDLITDIVVEFVLTKGGNGGTTYYPAEELLQDVELEIGGQRIDKHYNDWFRTYDALFRMNDDRYNYRRMTDWVNNELVGAQKRFYVPLIFFFNQTPGLALPLIALQYHEVKLYFTLASQVQGVNYNGSSAIAGAAQPTMSVWVDYIFLDTQERTRFAQLPHEYLIEQLQFTGSETATPSATTQASQNIRLNFNHPTKYLAWNFNNPTNYGQYTALANIPGACSGAGTAAATVTTPDYGNTGTYNEQLAVLDSAKIQLNGQDRFATRKGSYFNKVQPYQSIGGVTPAGVYLYSFALKPAGRQPSGTCNFSRIDNATLSLTYKTCSIDATSPAAVLGNTETVTANTATLLTALNIYAKNYNVLRIMSGMGGLAYANAGGLSQLVAYGAQDVYLTGNPQITFFKTVYRRYTNFAIESIQQTINGSVGFGNKVSTQISRNGDLITDIVVEFVLTKGGNGGTTYYPAEELLQDVELEIGGQRIDKHYNDWFRTYDALFRMNDDRYNYRRMTDWVNNELVGAQKRFYVPLIFFFNQTPGLALPLIALQYHEVKLYFTLASQVQGVNYNGSSAIAGAAQPTMSVWVDYIFLDTQERTRFAQLPHEYLIEQLQFTGSETATPSATTQASQNIRLNFNHPTKYLAWNFNNPTNYGQYTALANIPGACSGAGTAAATVTTPDYGNTGTYNEQLAVLDSAKIQLNGQDRFATRKGSYFNKVQPYQSIGGVTPAGVYLYSFALKPAGRQPSGTCNFSRIDNATLSLTYKTCSIDATSPAAVLGNTETVTANTATLLTALNIYAKNYNVLRIMSGMGGLAYANAGGLSQLVAYGAQDVYLTGNPQITFFKTVYRRYTNFAIESIQQTINGSVGFGNKVSTQISRNGDLITDIVVEFVLTKGGNGGTTYYPAEELLQDVELEIGGQRIDKHYNDWFRTYDALFRMNDDRYNYRRMTDWVNNELVGAQKRFYVPLIFFFNQTPGLALPLIALQYHEVKLYFTLASQVQGVNYNGSSAIAGAAQPTMSVWVDYIFLDTQERTRFAQLPHEYLIEQLQFTGSETATPSATTQASQNIRLNFNHPTKYLAWNFNNPTNYGQYTALANIPGACSGAGTAAATVTTPDYGNTGTYNEQLAVLDSAKIQLNGQDRFATRKGSYFNKVQPYQSIGGVTPAGVYLYSFALKPAGRQPSGTCNFSRIDNATLSLTYKTCSIDATSPAAVLGNTETVTANTATLLTALNIYAKNYNVLRIMSGMGGLAYANAGGLSQLVAYGAQDVYLTGNPQITFFKTVYRRYTNFAIESIQQTINGSVGFGNKVSTQISRNGDLITDIVVEFVLTKGGNGGTTYYPAEELLQDVELEIGGQRIDKHYNDWFRTYDALFRMNDDRYNYRRMTDWVNNELVGAQKRFYVPLIFFFNQTPGLALPLIALQYHEVKLYFTLASQVQGVNYNGSSAIAGAAQPTMSVWVDYIFLDTQERTRFAQLPHEYLIEQLQFTGSETATPSATTQASQNIRLNFNHPTKYLAWNFNNPTNYGQYTALANIPGACSGAGTAAATVTTPDYGNTGTYNEQLAVLDSAKIQLNGQDRFATRKGSYFNKVQPYQSIGGVTPAGVYLYSFALKPAGRQPSGTCNFSRIDNATLSLTYKTCSIDATSPAAVLGNTETVTANTATLLTALNIYAKNYNVLRIMSGMGGLAYAN

Foldseek 3Di:
DPPVVVVVVDDPVCCVPPNPDPDDDPDDDDDDDFDKDKDKDWWDWADDAFAQDKIKTWDDPDAFWWAKKKKKKKFFFAFWFLFAAQQQLVQQQKKFKDKQNHTPAMGGSVVVLLCLQQFNFDVRSVVQCVQRHDDPGHGGGDIDMHIDIDDFFRHPDVVQTGGLLLQQPMIIMMMTTTHNDGTRTQAPQPHGDPPRDTMDMIMIIMHMHGDDPVSVVSNADKDKDKTKYKDWDFWAFDAQAQADKDKDKAWDDDFAWFFKKKKFQDLVSAPSQRFFAFLDPQRFPPRPDPPTDSVHGSNSSNFAQDQQRHWFAWKFKAFPNHTPDDIDGQVCQQPVQSVQARNHHGTHGMGMDGQANHSNDPPGGGTDGPNPTPTMIMMTITANQHFDRHDPVRSVDDDRRYHHVRRSSSTTMIMMTMHIWMWMGHPSGIDIPDPD/DPVVVVVVVDDPVCCVPPNPDDDDPPDDDDDDDFDKDKDKDWWDKADDFFAQDKIKTWDDDPAFWWAKKKKKKKFFFAFWFLFAALQQLVQQQKKFKDKQNHTPAIDGSVVVLLCLQQFPFDVRSVVQCVQRHDDPRGGGGDIDMHIDIDDFFRHPDVVQTHGLLLQQPMIIMMMTTTHRDGTRTQAPQPHGRPPHDTMDMIMMIMHMHGDDPVSVVSNADKDKGKTKYKDWPFWAFDAAAQPDKDKDKAWDDDFAWFFKKKKFQDQVSAPSQRFFAFLDPQRAPPRPDPPTDSVHGSNSSNFAQDQQRHWFAWKFKAFQNHTPDDIDGQVCQQPVQSVQARNHHGTHGMGMDGQANHSSDPPGGGTDGCNPTPTMIMMTITANQHFDRHDPCRSVDDDRRYHHVRSSSRTIMIMMIMHIWMWMGHPNRIDTPDDD/DPPVVVVVVDDPVCCVPPNPDPDDPPDDDDDDDFDKDKDKDWWDKADDAFAQDKIKTWDDPDAFWWAKKKKKKKFFFAFWFLFAALQQLVQQQKKWKDKQNHTPAMDGSVVVLLCLQQFNFDVRSVVQCVQRHDDPGHGGGDIDMHIDIDDFFRHPDVVQTGGLLLQVPMIIMMMTTTHRDGTRTQAPQPHGRPPHDTMDMIMIIMHMHGDDPVSVPSHADKDKGKTKYKDWPFWAFDAAAQPDKDKDKAWDDDFAWFFKKKKFQDLVSAPSQRFFAFLDPQRAPPRPDPPTDSVHGSNSRNFAQDQQRHWFAKKFKAFQNHTPDDIDGQVCQQPVQSVQARNHHGTHRMGMDGQASHSSDPDGGGTDGCNVTPTMIMMTITANQHFDRHDPCRSVDDDRRYHHVRCSSSTTMIMMTMHIWMWMGHPSRIDTPDDD/DPVVVVVVVDDPVCCVPPNPDDDDPPDDDDDDDFDKDKDKDWWDKADDAFAQDKIKTWDDCDAFWWAKKKKKKKFFFAFWFLFAAQQQLVQQQKKFKDKQNHTPAIDGSVVVLLCLQQFNFDVRSVVQCVQRHDDPGGGGGDIDMHIDIDDFFRHPDVVQTGGLLLQVPMIIMMMTGTHRDGTRTQAPQPHGRPPRDTMDMIMIIMHMHGDPVVSVVSNADKDKDKTKYKDWPFWAFDAFAQPDKDKDKAWDDDFAWFFKKKKFQAQVSAPSQRFFAFLDPLRAPPRPDPPTDSVHGSNSSNFAQDQQRHWFAWKFKAFPNHTPDDIDGQVCQQPVQSVQARNHHGTHGMGMDGQANHSNDPDGGGTDGPNPTPTMIMMTITANQHFDRHDPCRSVDDDRRYHHVRNSSSTTMIMMTMHIWMWMGHPNGIDIPDDD